Protein 2MM9 (pdb70)

Secondary structure (DSSP, 8-state):
---HHHHHHHHHHHT-SSSEEEEE-SSSSSS-EEEEEE-GGGTT--HHHHHHHHTTTTHHHHHHSS-EEEEEEE-TTTS-SS-SSGGGTSS--

Organism: Arabidopsis thaliana (NCBI:txid3702)

InterPro domains:
  IPR002634 BolA protein [PF01722] (11-77)
  IPR002634 BolA protein [PIRSF003113] (2-83)
  IPR036065 BolA-like superfamily [G3DSA:3.30.300.90] (1-93)
  IPR036065 BolA-like superfamily [SSF82657] (1-81)
  IPR045115 BolA-like protein 2 [PTHR12735] (2-84)

Sequence (93 aa):
MVTKEQVEASLTSKLKPIHLEVIDISGGCGSSFEVEVVSEQFEGKRLLERHRMVNAALEEEMKEIHALSIKKAQTPQQWKPPSQDSATLTKDAMVTKEQVEASLTSKLKPIHLEVIDISGGCGSSFEVEVVSEQFEGKRLLERHRMVNAALEEEMKEIHALSIKKAQTPQQWKPPSQDSATLTKDAMVTKEQVEASLTSKLKPIHLEVIDISGGCGSSFEVEVVSEQFEGKRLLERHRMVNAALEEEMKEIHALSIKKAQTPQQWKPPSQDSATLTKDAMVTKEQVEASLTSKLKPIHLEVIDISGGCGSSFEVEVVSEQFEGKRLLERHRMVNAALEEEMKEIHALSIKKAQTPQQWKPPSQDSATLTKDAMVTKEQVEASLTSKLKPIHLEVIDISGGCGSSFEVEVVSEQFEGKRLLERHRMVNAALEEEMKEIHALSIKKAQTPQQWKPPSQDSATLTKDAMVTKEQVEASLTSKLKPIHLEVIDISGGCGSSFEVEVVSEQFEGKRLLERHRMVNAALEEEMKEIHALSIKKAQTPQQWKPPSQDSATLTKDAMVTKEQVEASLTSKLKPIHLEVIDISGGCGSSFEVEVVSEQFEGKRLLERHRMVNAALEEEMKEIHALSIKKAQTPQQWKPPSQDSATLTKDAMVTKEQVEASLTSKLKPIHLEVIDISGGCGSSFEVEVVSEQFEGKRLLERHRMVNAALEEEMKEIHALSIKKAQTPQQWKPPSQDSATLTKDAMVTKEQVEASLTSKLKPIHLEVIDISGGCGSSFEVEVVSEQFEGKRLLERHRMVNAALEEEMKEIHALSIKKAQTPQQWKPPSQDSATLTKDAMVTKEQVEASLTSKLKPIHLEVIDISGGCGSSFEVEVVSEQFEGKRLLERHRMVNAALEEEMKEIHALSIKKAQTPQQWKPPSQDSATLTKDAMVTKEQVEASLTSKLKPIHLEVIDISGGCGSSFEVEVVSEQFEGKRLLERHRMVNAALEEEMKEIHALSIKKAQTPQQWKPPSQDSATLTKDAMVTKEQVEASLTSKLKPIHLEVIDISGGCGSSFEVEVVSEQFEGKRLLERHRMVNAALEEEMKEIHALSIKKAQTPQQWKPPSQDSATLTKDAMVTKEQVEASLTSKLKPIHLEVIDISGGCGSSFEVEVVSEQFEGKRLLERHRMVNAALEEEMKEIHALSIKKAQTPQQWKPPSQDSATLTKDAMVTKEQVEASLTSKLKPIHLEVIDISGGCGSSFEVEVVSEQFEGKRLLERHRMVNAALEEEMKEIHALSIKKAQTPQQWKPPSQDSATLTKDAMVTKEQVEASLTSKLKPIHLEVIDISGGCGSSFEVEVVSEQFEGKRLLERHRMVNAALEEEMKEIHALSIKKAQTPQQWKPPSQDSATLTKDAMVTKEQVEASLTSKLKPIHLEVIDISGGCGSSFEVEVVSEQFEGKRLLERHRMVNAALEEEMKEIHALSIKKAQTPQQWKPPSQDSATLTKDAMVTKEQVEASLTSKLKPIHLEVIDISGGCGSSFEVEVVSEQFEGKRLLERHRMVNAALEEEMKEIHALSIKKAQTPQQWKPPSQDSATLTKDAMVTKEQVEASLTSKLKPIHLEVIDISGGCGSSFEVEVVSEQFEGKRLLERHRMVNAALEEEMKEIHALSIKKAQTPQQWKPPSQDSATLTKDAMVTKEQVEASLTSKLKPIHLEVIDISGGCGSSFEVEVVSEQFEGKRLLERHRMVNAALEEEMKEIHALSIKKAQTPQQWKPPSQDSATLTKDAMVTKEQVEASLTSKLKPIHLEVIDISGGCGSSFEVEVVSEQFEGKRLLERHRMVNAALEEEMKEIHALSIKKAQTPQQWKPPSQDSATLTKDA

CATH classification: 3.30.300.90

Structure (mmCIF, N/CA/C/O backbone):
data_2MM9
#
_entry.id   2MM9
#
loop_
_atom_site.group_PDB
_atom_site.id
_atom_site.type_symbol
_atom_site.label_atom_id
_atom_site.label_alt_id
_atom_site.label_comp_id
_atom_site.label_asym_id
_atom_site.label_entity_id
_atom_site.label_seq_id
_atom_site.pdbx_PDB_ins_code
_atom_site.Cartn_x
_atom_site.Cartn_y
_atom_site.Cartn_z
_atom_site.occupancy
_atom_site.B_iso_or_equiv
_atom_site.auth_seq_id
_atom_site.auth_comp_id
_atom_site.auth_asym_id
_atom_site.auth_atom_id
_atom_site.pdbx_PDB_model_num
ATOM 1 N N . MET A 1 1 ? 18.494 -2.316 -3.174 1.00 0.00 1 MET A N 1
ATOM 2 C CA . MET A 1 1 ? 18.458 -3.335 -2.100 1.00 0.00 1 MET A CA 1
ATOM 3 C C . MET A 1 1 ? 17.882 -2.738 -0.823 1.00 0.00 1 MET A C 1
ATOM 4 O O . MET A 1 1 ? 18.297 -1.665 -0.388 1.00 0.00 1 MET A O 1
ATOM 20 N N . VAL A 1 2 ? 16.918 -3.428 -0.236 1.00 0.00 2 VAL A N 1
ATOM 21 C CA . VAL A 1 2 ? 16.260 -2.964 0.962 1.00 0.00 2 VAL A CA 1
ATOM 22 C C . VAL A 1 2 ? 15.898 -4.159 1.843 1.00 0.00 2 VAL A C 1
ATOM 23 O O . VAL A 1 2 ? 16.104 -5.306 1.448 1.00 0.00 2 VAL A O 1
ATOM 36 N N . THR A 1 3 ? 15.401 -3.893 3.039 1.00 0.00 3 THR A N 1
ATOM 37 C CA . THR A 1 3 ? 14.729 -4.915 3.816 1.00 0.00 3 THR A CA 1
ATOM 38 C C . THR A 1 3 ? 13.248 -4.573 3.910 1.00 0.00 3 THR A C 1
ATOM 39 O O . THR A 1 3 ? 12.875 -3.400 3.952 1.00 0.00 3 THR A O 1
ATOM 50 N N . LYS A 1 4 ? 12.407 -5.592 3.961 1.00 0.00 4 LYS A N 1
ATOM 51 C CA . LYS A 1 4 ? 10.980 -5.400 4.146 1.00 0.00 4 LYS A CA 1
ATOM 52 C C . LYS A 1 4 ? 10.713 -4.930 5.566 1.00 0.00 4 LYS A C 1
ATOM 53 O O . LYS A 1 4 ? 9.663 -4.375 5.868 1.00 0.00 4 LYS A O 1
ATOM 72 N N . GLU A 1 5 ? 11.712 -5.107 6.417 1.00 0.00 5 GLU A N 1
ATOM 73 C CA . GLU A 1 5 ? 11.580 -4.820 7.834 1.00 0.00 5 GLU A CA 1
ATOM 74 C C . GLU A 1 5 ? 11.585 -3.327 8.073 1.00 0.00 5 GLU A C 1
ATOM 75 O O . GLU A 1 5 ? 10.888 -2.809 8.946 1.00 0.00 5 GLU A O 1
ATOM 87 N N . GLN A 1 6 ? 12.359 -2.639 7.272 1.00 0.00 6 GLN A N 1
ATOM 88 C CA . GLN A 1 6 ? 12.402 -1.198 7.328 1.00 0.00 6 GLN A CA 1
ATOM 89 C C . GLN A 1 6 ? 11.245 -0.642 6.527 1.00 0.00 6 GLN A C 1
ATOM 90 O O . GLN A 1 6 ? 10.777 0.452 6.783 1.00 0.00 6 GLN A O 1
ATOM 104 N N . VAL A 1 7 ? 10.750 -1.452 5.593 1.00 0.00 7 VAL A N 1
ATOM 105 C CA . VAL A 1 7 ? 9.619 -1.066 4.752 1.00 0.00 7 VAL A CA 1
ATOM 106 C C . VAL A 1 7 ? 8.383 -1.025 5.624 1.00 0.00 7 VAL A C 1
ATOM 107 O O . VAL A 1 7 ? 7.520 -0.152 5.509 1.00 0.00 7 VAL A O 1
ATOM 120 N N . GLU A 1 8 ? 8.380 -1.969 6.537 1.00 0.00 8 GLU A N 1
ATOM 121 C CA . GLU A 1 8 ? 7.371 -2.117 7.549 1.00 0.00 8 GLU A CA 1
ATOM 122 C C . GLU A 1 8 ? 7.188 -0.825 8.321 1.00 0.00 8 GLU A C 1
ATOM 123 O O . GLU A 1 8 ? 6.089 -0.287 8.412 1.00 0.00 8 GLU A O 1
ATOM 135 N N . ALA A 1 9 ? 8.288 -0.314 8.844 1.00 0.00 9 ALA A N 1
ATOM 136 C CA . ALA A 1 9 ? 8.243 0.857 9.694 1.00 0.00 9 ALA A CA 1
ATOM 137 C C . ALA A 1 9 ? 8.223 2.111 8.846 1.00 0.00 9 ALA A C 1
ATOM 138 O O . ALA A 1 9 ? 7.728 3.155 9.267 1.00 0.00 9 ALA A O 1
ATOM 145 N N . SER A 1 10 ? 8.734 1.990 7.633 1.00 0.00 10 SER A N 1
ATOM 146 C CA . SER A 1 10 ? 8.879 3.155 6.765 1.00 0.00 10 SER A CA 1
ATOM 147 C C . SER A 1 10 ? 7.518 3.638 6.281 1.00 0.00 10 SER A C 1
ATOM 148 O O . SER A 1 10 ? 7.161 4.804 6.459 1.00 0.00 10 SER A O 1
ATOM 156 N N . LEU A 1 11 ? 6.749 2.730 5.697 1.00 0.00 11 LEU A N 1
ATOM 157 C CA . LEU A 1 11 ? 5.428 3.072 5.181 1.00 0.00 11 LEU A CA 1
ATOM 158 C C . LEU A 1 11 ? 4.526 3.541 6.313 1.00 0.00 11 LEU A C 1
ATOM 159 O O . LEU A 1 11 ? 3.758 4.486 6.159 1.00 0.00 11 LEU A O 1
ATOM 175 N N . THR A 1 12 ? 4.657 2.898 7.464 1.00 0.00 12 THR A N 1
ATOM 176 C CA . THR A 1 12 ? 3.885 3.259 8.645 1.00 0.00 12 THR A CA 1
ATOM 177 C C . THR A 1 12 ? 4.157 4.707 9.066 1.00 0.00 12 THR A C 1
ATOM 178 O O . THR A 1 12 ? 3.324 5.355 9.697 1.00 0.00 12 THR A O 1
ATOM 189 N N . SER A 1 13 ? 5.313 5.217 8.681 1.00 0.00 13 SER A N 1
ATOM 190 C CA . SER A 1 13 ? 5.735 6.549 9.082 1.00 0.00 13 SER A CA 1
ATOM 191 C C . SER A 1 13 ? 5.301 7.597 8.066 1.00 0.00 13 SER A C 1
ATOM 192 O O . SER A 1 13 ? 4.819 8.670 8.426 1.00 0.00 13 SER A O 1
ATOM 200 N N . LYS A 1 14 ? 5.459 7.264 6.794 1.00 0.00 14 LYS A N 1
ATOM 201 C CA . LYS A 1 14 ? 5.280 8.227 5.717 1.00 0.00 14 LYS A CA 1
ATOM 202 C C . LYS A 1 14 ? 3.844 8.226 5.227 1.00 0.00 14 LYS A C 1
ATOM 203 O O . LYS A 1 14 ? 3.365 9.202 4.649 1.00 0.00 14 LYS A O 1
ATOM 222 N N . LEU A 1 15 ? 3.161 7.122 5.468 1.00 0.00 15 LEU A N 1
ATOM 223 C CA . LEU A 1 15 ? 1.812 6.945 4.995 1.00 0.00 15 LEU A CA 1
ATOM 224 C C . LEU A 1 15 ? 0.850 6.941 6.185 1.00 0.00 15 LEU A C 1
ATOM 225 O O . LEU A 1 15 ? -0.333 7.265 6.038 1.00 0.00 15 LEU A O 1
ATOM 241 N N . LYS A 1 16 ? 1.412 6.615 7.364 1.00 0.00 16 LYS A N 1
ATOM 242 C CA . LYS A 1 16 ? 0.695 6.553 8.650 1.00 0.00 16 LYS A CA 1
ATOM 243 C C . LYS A 1 16 ? 0.149 5.149 8.924 1.00 0.00 16 LYS A C 1
ATOM 244 O O . LYS A 1 16 ? -0.242 4.430 8.001 1.00 0.00 16 LYS A O 1
ATOM 263 N N . PRO A 1 17 ? 0.132 4.742 10.210 1.00 0.00 17 PRO A N 1
ATOM 264 C CA . PRO A 1 17 ? -0.288 3.396 10.633 1.00 0.00 17 PRO A CA 1
ATOM 265 C C . PRO A 1 17 ? -1.795 3.186 10.555 1.00 0.00 17 PRO A C 1
ATOM 266 O O . PRO A 1 17 ? -2.471 3.045 11.578 1.00 0.00 17 PRO A O 1
ATOM 277 N N . ILE A 1 18 ? -2.326 3.169 9.348 1.00 0.00 18 ILE A N 1
ATOM 278 C CA . ILE A 1 18 ? -3.743 2.924 9.156 1.00 0.00 18 ILE A CA 1
ATOM 279 C C . ILE A 1 18 ? -3.967 1.474 8.746 1.00 0.00 18 ILE A C 1
ATOM 280 O O . ILE A 1 18 ? -4.375 0.644 9.557 1.00 0.00 18 ILE A O 1
ATOM 296 N N . HIS A 1 19 ? -3.688 1.172 7.484 1.00 0.00 19 HIS A N 1
ATOM 297 C CA . HIS A 1 19 ? -3.752 -0.191 6.998 1.00 0.00 19 HIS A CA 1
ATOM 298 C C . HIS A 1 19 ? -2.684 -0.401 5.950 1.00 0.00 19 HIS A C 1
ATOM 299 O O . HIS A 1 19 ? -2.838 0.016 4.803 1.00 0.00 19 HIS A O 1
ATOM 314 N N . LEU A 1 20 ? -1.601 -1.013 6.359 1.00 0.00 20 LEU A N 1
ATOM 315 C CA . LEU A 1 20 ? -0.511 -1.322 5.459 1.00 0.00 20 LEU A CA 1
ATOM 316 C C . LEU A 1 20 ? -0.132 -2.786 5.570 1.00 0.00 20 LEU A C 1
ATOM 317 O O . LEU A 1 20 ? 0.085 -3.306 6.667 1.00 0.00 20 LEU A O 1
ATOM 333 N N . GLU A 1 21 ? -0.046 -3.431 4.428 1.00 0.00 21 GLU A N 1
ATOM 334 C CA . GLU A 1 21 ? 0.370 -4.814 4.345 1.00 0.00 21 GLU A CA 1
ATOM 335 C C . GLU A 1 21 ? 1.175 -4.994 3.077 1.00 0.00 21 GLU A C 1
ATOM 336 O O . GLU A 1 21 ? 0.621 -5.150 1.993 1.00 0.00 21 GLU A O 1
ATOM 348 N N . VAL A 1 22 ? 2.479 -4.938 3.223 1.00 0.00 22 VAL A N 1
ATOM 349 C CA . VAL A 1 22 ? 3.389 -5.136 2.117 1.00 0.00 22 VAL A CA 1
ATOM 350 C C . VAL A 1 22 ? 3.988 -6.514 2.232 1.00 0.00 22 VAL A C 1
ATOM 351 O O . VAL A 1 22 ? 4.215 -6.999 3.337 1.00 0.00 22 VAL A O 1
ATOM 364 N N . ILE A 1 23 ? 4.224 -7.151 1.106 1.00 0.00 23 ILE A N 1
ATOM 365 C CA . ILE A 1 23 ? 4.693 -8.512 1.083 1.00 0.00 23 ILE A CA 1
ATOM 366 C C . ILE A 1 23 ? 5.570 -8.696 -0.135 1.00 0.00 23 ILE A C 1
ATOM 367 O O . ILE A 1 23 ? 5.121 -8.500 -1.264 1.00 0.00 23 ILE A O 1
ATOM 383 N N . ASP A 1 24 ? 6.825 -8.994 0.104 1.00 0.00 24 ASP A N 1
ATOM 384 C CA . ASP A 1 24 ? 7.760 -9.296 -0.979 1.00 0.00 24 ASP A CA 1
ATOM 385 C C . ASP A 1 24 ? 7.266 -10.497 -1.760 1.00 0.00 24 ASP A C 1
ATOM 386 O O . ASP A 1 24 ? 7.277 -11.627 -1.268 1.00 0.00 24 ASP A O 1
ATOM 395 N N . ILE A 1 25 ? 6.810 -10.238 -2.966 1.00 0.00 25 ILE A N 1
ATOM 396 C CA . ILE A 1 25 ? 6.374 -11.293 -3.869 1.00 0.00 25 ILE A CA 1
ATOM 397 C C . ILE A 1 25 ? 7.226 -11.246 -5.135 1.00 0.00 25 ILE A C 1
ATOM 398 O O . ILE A 1 25 ? 6.720 -11.263 -6.258 1.00 0.00 25 ILE A O 1
ATOM 414 N N . SER A 1 26 ? 8.530 -11.154 -4.944 1.00 0.00 26 SER A N 1
ATOM 415 C CA . SER A 1 26 ? 9.448 -11.047 -6.063 1.00 0.00 26 SER A CA 1
ATOM 416 C C . SER A 1 26 ? 10.747 -11.787 -5.788 1.00 0.00 26 SER A C 1
ATOM 417 O O . SER A 1 26 ? 10.990 -12.876 -6.319 1.00 0.00 26 SER A O 1
ATOM 425 N N . GLY A 1 27 ? 11.568 -11.186 -4.949 1.00 0.00 27 GLY A N 1
ATOM 426 C CA . GLY A 1 27 ? 12.833 -11.765 -4.591 1.00 0.00 27 GLY A CA 1
ATOM 427 C C . GLY A 1 27 ? 12.757 -12.368 -3.222 1.00 0.00 27 GLY A C 1
ATOM 428 O O . GLY A 1 27 ? 12.084 -13.381 -3.026 1.00 0.00 27 GLY A O 1
ATOM 432 N N . GLY A 1 28 ? 13.454 -11.782 -2.268 1.00 0.00 28 GLY A N 1
ATOM 433 C CA . GLY A 1 28 ? 13.319 -12.247 -0.915 1.00 0.00 28 GLY A CA 1
ATOM 434 C C . GLY A 1 28 ? 12.977 -11.142 0.050 1.00 0.00 28 GLY A C 1
ATOM 435 O O . GLY A 1 28 ? 11.941 -11.160 0.718 1.00 0.00 28 GLY A O 1
ATOM 439 N N . CYS A 1 29 ? 13.891 -10.199 0.125 1.00 0.00 29 CYS A N 1
ATOM 440 C CA . CYS A 1 29 ? 13.912 -9.225 1.202 1.00 0.00 29 CYS A CA 1
ATOM 441 C C . CYS A 1 29 ? 13.623 -7.836 0.683 1.00 0.00 29 CYS A C 1
ATOM 442 O O . CYS A 1 29 ? 12.893 -7.052 1.281 1.00 0.00 29 CYS A O 1
ATOM 450 N N . GLY A 1 30 ? 14.269 -7.566 -0.435 1.00 0.00 30 GLY A N 1
ATOM 451 C CA . GLY A 1 30 ? 14.522 -6.236 -0.882 1.00 0.00 30 GLY A CA 1
ATOM 452 C C . GLY A 1 30 ? 13.525 -5.816 -1.886 1.00 0.00 30 GLY A C 1
ATOM 453 O O . GLY A 1 30 ? 13.389 -4.641 -2.231 1.00 0.00 30 GLY A O 1
ATOM 457 N N . SER A 1 31 ? 12.883 -6.810 -2.416 1.00 0.00 31 SER A N 1
ATOM 458 C CA . SER A 1 31 ? 12.373 -6.717 -3.710 1.00 0.00 31 SER A CA 1
ATOM 459 C C . SER A 1 31 ? 10.889 -6.421 -3.754 1.00 0.00 31 SER A C 1
ATOM 460 O O . SER A 1 31 ? 10.221 -6.363 -2.737 1.00 0.00 31 SER A O 1
ATOM 468 N N . SER A 1 32 ? 10.423 -6.248 -4.969 1.00 0.00 32 SER A N 1
ATOM 469 C CA . SER A 1 32 ? 9.073 -5.773 -5.285 1.00 0.00 32 SER A CA 1
ATOM 470 C C . SER A 1 32 ? 8.024 -6.248 -4.279 1.00 0.00 32 SER A C 1
ATOM 471 O O . SER A 1 32 ? 7.691 -7.438 -4.204 1.00 0.00 32 SER A O 1
ATOM 479 N N . PHE A 1 33 ? 7.514 -5.296 -3.513 1.00 0.00 33 PHE A N 1
ATOM 480 C CA . PHE A 1 33 ? 6.571 -5.584 -2.450 1.00 0.00 33 PHE A CA 1
ATOM 481 C C . PHE A 1 33 ? 5.159 -5.279 -2.896 1.00 0.00 33 PHE A C 1
ATOM 482 O O . PHE A 1 33 ? 4.912 -4.282 -3.580 1.00 0.00 33 PHE A O 1
ATOM 499 N N . GLU A 1 34 ? 4.238 -6.134 -2.510 1.00 0.00 34 GLU A N 1
ATOM 500 C CA . GLU A 1 34 ? 2.838 -5.902 -2.790 1.00 0.00 34 GLU A CA 1
ATOM 501 C C . GLU A 1 34 ? 2.175 -5.299 -1.557 1.00 0.00 34 GLU A C 1
ATOM 502 O O . GLU A 1 34 ? 1.973 -5.984 -0.557 1.00 0.00 34 GLU A O 1
ATOM 514 N N . VAL A 1 35 ? 1.873 -4.012 -1.623 1.00 0.00 35 VAL A N 1
ATOM 515 C CA . VAL A 1 35 ? 1.232 -3.320 -0.513 1.00 0.00 35 VAL A CA 1
ATOM 516 C C . VAL A 1 35 ? -0.292 -3.284 -0.641 1.00 0.00 35 VAL A C 1
ATOM 517 O O . VAL A 1 35 ? -0.849 -3.150 -1.736 1.00 0.00 35 VAL A O 1
ATOM 530 N N . GLU A 1 36 ? -0.948 -3.432 0.500 1.00 0.00 36 GLU A N 1
ATOM 531 C CA . GLU A 1 36 ? -2.372 -3.204 0.626 1.00 0.00 36 GLU A CA 1
ATOM 532 C C . GLU A 1 36 ? -2.582 -2.025 1.567 1.00 0.00 36 GLU A C 1
ATOM 533 O O . GLU A 1 36 ? -2.335 -2.131 2.769 1.00 0.00 36 GLU A O 1
ATOM 545 N N . VAL A 1 37 ? -3.005 -0.902 1.014 1.00 0.00 37 VAL A N 1
ATOM 546 C CA . VAL A 1 37 ? -3.129 0.323 1.777 1.00 0.00 37 VAL A CA 1
ATOM 547 C C . VAL A 1 37 ? -4.579 0.749 1.911 1.00 0.00 37 VAL A C 1
ATOM 548 O O . VAL A 1 37 ? -5.328 0.802 0.934 1.00 0.00 37 VAL A O 1
ATOM 561 N N . VAL A 1 38 ? -4.957 1.056 3.131 1.00 0.00 38 VAL A N 1
ATOM 562 C CA . VAL A 1 38 ? -6.209 1.723 3.405 1.00 0.00 38 VAL A CA 1
ATOM 563 C C . VAL A 1 38 ? -5.904 2.916 4.279 1.00 0.00 38 VAL A C 1
ATOM 564 O O . VAL A 1 38 ? -5.660 2.771 5.472 1.00 0.00 38 VAL A O 1
ATOM 577 N N . SER A 1 39 ? -5.841 4.080 3.662 1.00 0.00 39 SER A N 1
ATOM 578 C CA . SER A 1 39 ? -5.476 5.289 4.372 1.00 0.00 39 SER A CA 1
ATOM 579 C C . SER A 1 39 ? -6.204 6.483 3.785 1.00 0.00 39 SER A C 1
ATOM 580 O O . SER A 1 39 ? -6.699 6.429 2.659 1.00 0.00 39 SER A O 1
ATOM 588 N N . GLU A 1 40 ? -6.228 7.566 4.555 1.00 0.00 40 GLU A N 1
ATOM 589 C CA . GLU A 1 40 ? -7.055 8.742 4.270 1.00 0.00 40 GLU A CA 1
ATOM 590 C C . GLU A 1 40 ? -6.649 9.458 2.985 1.00 0.00 40 GLU A C 1
ATOM 591 O O . GLU A 1 40 ? -7.222 10.490 2.637 1.00 0.00 40 GLU A O 1
ATOM 603 N N . GLN A 1 41 ? -5.686 8.907 2.273 1.00 0.00 41 GLN A N 1
ATOM 604 C CA . GLN A 1 41 ? -5.203 9.533 1.050 1.00 0.00 41 GLN A CA 1
ATOM 605 C C . GLN A 1 41 ? -5.998 9.004 -0.118 1.00 0.00 41 GLN A C 1
ATOM 606 O O . GLN A 1 41 ? -5.750 9.332 -1.277 1.00 0.00 41 GLN A O 1
ATOM 620 N N . PHE A 1 42 ? -6.969 8.185 0.221 1.00 0.00 42 PHE A N 1
ATOM 621 C CA . PHE A 1 42 ? -7.839 7.568 -0.749 1.00 0.00 42 PHE A CA 1
ATOM 622 C C . PHE A 1 42 ? -9.279 7.959 -0.455 1.00 0.00 42 PHE A C 1
ATOM 623 O O . PHE A 1 42 ? -10.215 7.397 -1.018 1.00 0.00 42 PHE A O 1
ATOM 640 N N . GLU A 1 43 ? -9.441 8.959 0.401 1.00 0.00 43 GLU A N 1
ATOM 641 C CA . GLU A 1 43 ? -10.750 9.258 0.994 1.00 0.00 43 GLU A CA 1
ATOM 642 C C . GLU A 1 43 ? -11.559 10.156 0.078 1.00 0.00 43 GLU A C 1
ATOM 643 O O . GLU A 1 43 ? -11.256 11.343 -0.064 1.00 0.00 43 GLU A O 1
ATOM 655 N N . GLY A 1 44 ? -12.602 9.587 -0.533 1.00 0.00 44 GLY A N 1
ATOM 656 C CA . GLY A 1 44 ? -13.322 10.290 -1.579 1.00 0.00 44 GLY A CA 1
ATOM 657 C C . GLY A 1 44 ? -12.385 10.783 -2.671 1.00 0.00 44 GLY A C 1
ATOM 658 O O . GLY A 1 44 ? -12.652 11.786 -3.334 1.00 0.00 44 GLY A O 1
ATOM 662 N N . LYS A 1 45 ? -11.271 10.081 -2.837 1.00 0.00 45 LYS A N 1
ATOM 663 C CA . LYS A 1 45 ? -10.237 10.465 -3.778 1.00 0.00 45 LYS A CA 1
ATOM 664 C C . LYS A 1 45 ? -10.388 9.680 -5.067 1.00 0.00 45 LYS A C 1
ATOM 665 O O . LYS A 1 45 ? -11.075 8.658 -5.103 1.00 0.00 45 LYS A O 1
ATOM 684 N N . ARG A 1 46 ? -9.720 10.134 -6.110 1.00 0.00 46 ARG A N 1
ATOM 685 C CA . ARG A 1 46 ? -9.753 9.448 -7.385 1.00 0.00 46 ARG A CA 1
ATOM 686 C C . ARG A 1 46 ? -8.591 8.473 -7.448 1.00 0.00 46 ARG A C 1
ATOM 687 O O . ARG A 1 46 ? -7.455 8.832 -7.158 1.00 0.00 46 ARG A O 1
ATOM 708 N N . LEU A 1 47 ? -8.922 7.234 -7.802 1.00 0.00 47 LEU A N 1
ATOM 709 C CA . LEU A 1 47 ? -7.997 6.088 -7.789 1.00 0.00 47 LEU A CA 1
ATOM 710 C C . LEU A 1 47 ? -6.623 6.411 -8.365 1.00 0.00 47 LEU A C 1
ATOM 711 O O . LEU A 1 47 ? -5.610 5.903 -7.889 1.00 0.00 47 LEU A O 1
ATOM 727 N N . LEU A 1 48 ? -6.591 7.270 -9.362 1.00 0.00 48 LEU A N 1
ATOM 728 C CA . LEU A 1 48 ? -5.348 7.611 -10.042 1.00 0.00 48 LEU A CA 1
ATOM 729 C C . LEU A 1 48 ? -4.475 8.463 -9.136 1.00 0.00 48 LEU A C 1
ATOM 730 O O . LEU A 1 48 ? -3.280 8.200 -8.970 1.00 0.00 48 LEU A O 1
ATOM 746 N N . GLU A 1 49 ? -5.094 9.460 -8.520 1.00 0.00 49 GLU A N 1
ATOM 747 C CA . GLU A 1 49 ? -4.402 10.347 -7.600 1.00 0.00 49 GLU A CA 1
ATOM 748 C C . GLU A 1 49 ? -4.078 9.567 -6.348 1.00 0.00 49 GLU A C 1
ATOM 749 O O . GLU A 1 49 ? -3.099 9.837 -5.662 1.00 0.00 49 GLU A O 1
ATOM 761 N N . ARG A 1 50 ? -4.928 8.585 -6.077 1.00 0.00 50 ARG A N 1
ATOM 762 C CA . ARG A 1 50 ? -4.761 7.692 -4.950 1.00 0.00 50 ARG A CA 1
ATOM 763 C C . ARG A 1 50 ? -3.390 7.038 -4.994 1.00 0.00 50 ARG A C 1
ATOM 764 O O . ARG A 1 50 ? -2.619 7.106 -4.037 1.00 0.00 50 ARG A O 1
ATOM 785 N N . HIS A 1 51 ? -3.077 6.435 -6.129 1.00 0.00 51 HIS A N 1
ATOM 786 C CA . HIS A 1 51 ? -1.814 5.721 -6.276 1.00 0.00 51 HIS A CA 1
ATOM 787 C C . HIS A 1 51 ? -0.666 6.712 -6.358 1.00 0.00 51 HIS A C 1
ATOM 788 O O . HIS A 1 51 ? 0.390 6.517 -5.752 1.00 0.00 51 HIS A O 1
ATOM 803 N N . ARG A 1 52 ? -0.909 7.804 -7.067 1.00 0.00 52 ARG A N 1
ATOM 804 C CA . ARG A 1 52 ? 0.092 8.841 -7.269 1.00 0.00 52 ARG A CA 1
ATOM 805 C C . ARG A 1 52 ? 0.418 9.539 -5.942 1.00 0.00 52 ARG A C 1
ATOM 806 O O . ARG A 1 52 ? 1.446 10.204 -5.802 1.00 0.00 52 ARG A O 1
ATOM 827 N N . MET A 1 53 ? -0.436 9.353 -4.954 1.00 0.00 53 MET A N 1
ATOM 828 C CA . MET A 1 53 ? -0.240 10.008 -3.672 1.00 0.00 53 MET A CA 1
ATOM 829 C C . MET A 1 53 ? 0.531 9.087 -2.744 1.00 0.00 53 MET A C 1
ATOM 830 O O . MET A 1 53 ? 1.448 9.506 -2.038 1.00 0.00 53 MET A O 1
ATOM 844 N N . VAL A 1 54 ? 0.172 7.817 -2.775 1.00 0.00 54 VAL A N 1
ATOM 845 C CA . VAL A 1 54 ? 0.817 6.828 -1.935 1.00 0.00 54 VAL A CA 1
ATOM 846 C C . VAL A 1 54 ? 2.258 6.654 -2.358 1.00 0.00 54 VAL A C 1
ATOM 847 O O . VAL A 1 54 ? 3.163 6.604 -1.527 1.00 0.00 54 VAL A O 1
ATOM 860 N N . ASN A 1 55 ? 2.473 6.617 -3.664 1.00 0.00 55 ASN A N 1
ATOM 861 C CA . ASN A 1 55 ? 3.807 6.402 -4.174 1.00 0.00 55 ASN A CA 1
ATOM 862 C C . ASN A 1 55 ? 4.600 7.679 -4.052 1.00 0.00 55 ASN A C 1
ATOM 863 O O . ASN A 1 55 ? 5.792 7.676 -4.202 1.00 0.00 55 ASN A O 1
ATOM 874 N N . ALA A 1 56 ? 3.922 8.781 -3.802 1.00 0.00 56 ALA A N 1
ATOM 875 C CA . ALA A 1 56 ? 4.623 10.021 -3.520 1.00 0.00 56 ALA A CA 1
ATOM 876 C C . ALA A 1 56 ? 5.484 9.831 -2.281 1.00 0.00 56 ALA A C 1
ATOM 877 O O . ALA A 1 56 ? 6.658 10.189 -2.249 1.00 0.00 56 ALA A O 1
ATOM 884 N N . ALA A 1 57 ? 4.907 9.167 -1.295 1.00 0.00 57 ALA A N 1
ATOM 885 C CA . ALA A 1 57 ? 5.561 8.962 -0.016 1.00 0.00 57 ALA A CA 1
ATOM 886 C C . ALA A 1 57 ? 6.371 7.676 -0.041 1.00 0.00 57 ALA A C 1
ATOM 887 O O . ALA A 1 57 ? 7.097 7.359 0.899 1.00 0.00 57 ALA A O 1
ATOM 894 N N . LEU A 1 58 ? 6.247 6.955 -1.142 1.00 0.00 58 LEU A N 1
ATOM 895 C CA . LEU A 1 58 ? 6.804 5.621 -1.267 1.00 0.00 58 LEU A CA 1
ATOM 896 C C . LEU A 1 58 ? 7.686 5.521 -2.502 1.00 0.00 58 LEU A C 1
ATOM 897 O O . LEU A 1 58 ? 8.190 4.453 -2.836 1.00 0.00 58 LEU A O 1
ATOM 913 N N . GLU A 1 59 ? 7.860 6.640 -3.178 1.00 0.00 59 GLU A N 1
ATOM 914 C CA . GLU A 1 59 ? 8.625 6.666 -4.427 1.00 0.00 59 GLU A CA 1
ATOM 915 C C . GLU A 1 59 ? 10.099 6.523 -4.113 1.00 0.00 59 GLU A C 1
ATOM 916 O O . GLU A 1 59 ? 10.833 5.831 -4.812 1.00 0.00 59 GLU A O 1
ATOM 928 N N . GLU A 1 60 ? 10.503 7.159 -3.029 1.00 0.00 60 GLU A N 1
ATOM 929 C CA . GLU A 1 60 ? 11.864 7.067 -2.533 1.00 0.00 60 GLU A CA 1
ATOM 930 C C . GLU A 1 60 ? 12.137 5.633 -2.124 1.00 0.00 60 GLU A C 1
ATOM 931 O O . GLU A 1 60 ? 13.223 5.083 -2.333 1.00 0.00 60 GLU A O 1
ATOM 943 N N . GLU A 1 61 ? 11.098 5.032 -1.583 1.00 0.00 61 GLU A N 1
ATOM 944 C CA . GLU A 1 61 ? 11.132 3.667 -1.138 1.00 0.00 61 GLU A CA 1
ATOM 945 C C . GLU A 1 61 ? 11.285 2.755 -2.344 1.00 0.00 61 GLU A C 1
ATOM 946 O O . GLU A 1 61 ? 12.095 1.832 -2.354 1.00 0.00 61 GLU A O 1
ATOM 958 N N . MET A 1 62 ? 10.520 3.067 -3.380 1.00 0.00 62 MET A N 1
ATOM 959 C CA . MET A 1 62 ? 10.518 2.296 -4.612 1.00 0.00 62 MET A CA 1
ATOM 960 C C . MET A 1 62 ? 11.881 2.331 -5.285 1.00 0.00 62 MET A C 1
ATOM 961 O O . MET A 1 62 ? 12.293 1.360 -5.913 1.00 0.00 62 MET A O 1
ATOM 975 N N . LYS A 1 63 ? 12.588 3.442 -5.129 1.00 0.00 63 LYS A N 1
ATOM 976 C CA . LYS A 1 63 ? 13.905 3.596 -5.738 1.00 0.00 63 LYS A CA 1
ATOM 977 C C . LYS A 1 63 ? 14.919 2.671 -5.077 1.00 0.00 63 LYS A C 1
ATOM 978 O O . LYS A 1 63 ? 15.936 2.325 -5.678 1.00 0.00 63 LYS A O 1
ATOM 997 N N . GLU A 1 64 ? 14.633 2.265 -3.846 1.00 0.00 64 GLU A N 1
ATOM 998 C CA . GLU A 1 64 ? 15.576 1.450 -3.089 1.00 0.00 64 GLU A CA 1
ATOM 999 C C . GLU A 1 64 ? 15.213 -0.026 -3.188 1.00 0.00 64 GLU A C 1
ATOM 1000 O O . GLU A 1 64 ? 16.070 -0.907 -3.083 1.00 0.00 64 GLU A O 1
ATOM 1012 N N . ILE A 1 65 ? 13.941 -0.287 -3.422 1.00 0.00 65 ILE A N 1
ATOM 1013 C CA . ILE A 1 65 ? 13.454 -1.649 -3.587 1.00 0.00 65 ILE A CA 1
ATOM 1014 C C . ILE A 1 65 ? 13.403 -1.971 -5.074 1.00 0.00 65 ILE A C 1
ATOM 1015 O O . ILE A 1 65 ? 13.943 -1.212 -5.878 1.00 0.00 65 ILE A O 1
ATOM 1031 N N . HIS A 1 66 ? 12.790 -3.075 -5.469 1.00 0.00 66 HIS A N 1
ATOM 1032 C CA . HIS A 1 66 ? 12.703 -3.370 -6.891 1.00 0.00 66 HIS A CA 1
ATOM 1033 C C . HIS A 1 66 ? 11.420 -2.816 -7.498 1.00 0.00 66 HIS A C 1
ATOM 1034 O O . HIS A 1 66 ? 11.391 -2.455 -8.676 1.00 0.00 66 HIS A O 1
ATOM 1049 N N . ALA A 1 67 ? 10.385 -2.701 -6.675 1.00 0.00 67 ALA A N 1
ATOM 1050 C CA . ALA A 1 67 ? 9.085 -2.236 -7.113 1.00 0.00 67 ALA A CA 1
ATOM 1051 C C . ALA A 1 67 ? 8.126 -2.247 -5.935 1.00 0.00 67 ALA A C 1
ATOM 1052 O O . ALA A 1 67 ? 8.328 -2.977 -4.965 1.00 0.00 67 ALA A O 1
ATOM 1059 N N . LEU A 1 68 ? 7.112 -1.424 -6.010 1.00 0.00 68 LEU A N 1
ATOM 1060 C CA . LEU A 1 68 ? 6.080 -1.387 -4.991 1.00 0.00 68 LEU A CA 1
ATOM 1061 C C . LEU A 1 68 ? 4.714 -1.313 -5.645 1.00 0.00 68 LEU A C 1
ATOM 1062 O O . LEU A 1 68 ? 4.349 -0.293 -6.235 1.00 0.00 68 LEU A O 1
ATOM 1078 N N . SER A 1 69 ? 3.970 -2.395 -5.550 1.00 0.00 69 SER A N 1
ATOM 1079 C CA . SER A 1 69 ? 2.664 -2.471 -6.167 1.00 0.00 69 SER A CA 1
ATOM 1080 C C . SER A 1 69 ? 1.577 -2.231 -5.135 1.00 0.00 69 SER A C 1
ATOM 1081 O O . SER A 1 69 ? 1.387 -3.039 -4.225 1.00 0.00 69 SER A O 1
ATOM 1089 N N . ILE A 1 70 ? 0.872 -1.118 -5.260 1.00 0.00 70 ILE A N 1
ATOM 1090 C CA . ILE A 1 70 ? -0.266 -0.863 -4.409 1.00 0.00 70 ILE A CA 1
ATOM 1091 C C . ILE A 1 70 ? -1.479 -1.547 -5.007 1.00 0.00 70 ILE A C 1
ATOM 1092 O O . ILE A 1 70 ? -2.198 -0.996 -5.840 1.00 0.00 70 ILE A O 1
ATOM 1108 N N . LYS A 1 71 ? -1.662 -2.786 -4.597 1.00 0.00 71 LYS A N 1
ATOM 1109 C CA . LYS A 1 71 ? -2.707 -3.634 -5.137 1.00 0.00 71 LYS A CA 1
ATOM 1110 C C . LYS A 1 71 ? -4.059 -3.112 -4.716 1.00 0.00 71 LYS A C 1
ATOM 1111 O O . LYS A 1 71 ? -5.064 -3.294 -5.405 1.00 0.00 71 LYS A O 1
ATOM 1130 N N . LYS A 1 72 ? -4.065 -2.453 -3.578 1.00 0.00 72 LYS A N 1
ATOM 1131 C CA . LYS A 1 72 ? -5.284 -1.944 -3.004 1.00 0.00 72 LYS A CA 1
ATOM 1132 C C . LYS A 1 72 ? -5.104 -0.554 -2.469 1.00 0.00 72 LYS A C 1
ATOM 1133 O O . LYS A 1 72 ? -4.254 -0.292 -1.616 1.00 0.00 72 LYS A O 1
ATOM 1152 N N . ALA A 1 73 ? -5.905 0.327 -3.011 1.00 0.00 73 ALA A N 1
ATOM 1153 C CA . ALA A 1 73 ? -5.990 1.692 -2.540 1.00 0.00 73 ALA A CA 1
ATOM 1154 C C . ALA A 1 73 ? -7.428 1.983 -2.160 1.00 0.00 73 ALA A C 1
ATOM 1155 O O . ALA A 1 73 ? -8.243 2.380 -2.999 1.00 0.00 73 ALA A O 1
ATOM 1162 N N . GLN A 1 74 ? -7.728 1.811 -0.886 1.00 0.00 74 GLN A N 1
ATOM 1163 C CA . GLN A 1 74 ? -9.098 1.915 -0.410 1.00 0.00 74 GLN A CA 1
ATOM 1164 C C . GLN A 1 74 ? -9.175 2.695 0.896 1.00 0.00 74 GLN A C 1
ATOM 1165 O O . GLN A 1 74 ? -8.209 2.763 1.649 1.00 0.00 74 GLN A O 1
ATOM 1179 N N . THR A 1 75 ? -10.301 3.350 1.108 1.00 0.00 75 THR A N 1
ATOM 1180 C CA . THR A 1 75 ? -10.569 4.065 2.342 1.00 0.00 75 THR A CA 1
ATOM 1181 C C . THR A 1 75 ? -11.730 3.456 3.110 1.00 0.00 75 THR A C 1
ATOM 1182 O O . THR A 1 75 ? -12.604 2.816 2.518 1.00 0.00 75 THR A O 1
ATOM 1193 N N . PRO A 1 76 ? -11.764 3.690 4.439 1.00 0.00 76 PRO A N 1
ATOM 1194 C CA . PRO A 1 76 ? -12.802 3.166 5.343 1.00 0.00 76 PRO A CA 1
ATOM 1195 C C . PRO A 1 76 ? -14.224 3.572 4.958 1.00 0.00 76 PRO A C 1
ATOM 1196 O O . PRO A 1 76 ? -15.181 3.106 5.566 1.00 0.00 76 PRO A O 1
ATOM 1207 N N . GLN A 1 77 ? -14.371 4.463 3.982 1.00 0.00 77 GLN A N 1
ATOM 1208 C CA . GLN A 1 77 ? -15.712 4.863 3.538 1.00 0.00 77 GLN A CA 1
ATOM 1209 C C . GLN A 1 77 ? -16.296 3.841 2.552 1.00 0.00 77 GLN A C 1
ATOM 1210 O O . GLN A 1 77 ? -17.506 3.632 2.510 1.00 0.00 77 GLN A O 1
ATOM 1224 N N . GLN A 1 78 ? -15.430 3.196 1.774 1.00 0.00 78 GLN A N 1
ATOM 1225 C CA . GLN A 1 78 ? -15.861 2.144 0.856 1.00 0.00 78 GLN A CA 1
ATOM 1226 C C . GLN A 1 78 ? -15.561 0.805 1.479 1.00 0.00 78 GLN A C 1
ATOM 1227 O O . GLN A 1 78 ? -16.273 -0.176 1.270 1.00 0.00 78 GLN A O 1
ATOM 1241 N N . TRP A 1 79 ? -14.458 0.783 2.215 1.00 0.00 79 TRP A N 1
ATOM 1242 C CA . TRP A 1 79 ? -14.113 -0.337 3.057 1.00 0.00 79 TRP A CA 1
ATOM 1243 C C . TRP A 1 79 ? -15.240 -0.549 4.024 1.00 0.00 79 TRP A C 1
ATOM 1244 O O . TRP A 1 79 ? -15.647 -1.680 4.290 1.00 0.00 79 TRP A O 1
ATOM 1265 N N . LYS A 1 80 ? -15.768 0.596 4.466 1.00 0.00 80 LYS A N 1
ATOM 1266 C CA . LYS A 1 80 ? -16.848 0.693 5.456 1.00 0.00 80 LYS A CA 1
ATOM 1267 C C . LYS A 1 80 ? -16.758 -0.395 6.569 1.00 0.00 80 LYS A C 1
ATOM 1268 O O . LYS A 1 80 ? -15.698 -1.004 6.731 1.00 0.00 80 LYS A O 1
ATOM 1287 N N . PRO A 1 81 ? -17.782 -0.595 7.448 1.00 0.00 81 PRO A N 1
ATOM 1288 C CA . PRO A 1 81 ? -17.746 -1.713 8.404 1.00 0.00 81 PRO A CA 1
ATOM 1289 C C . PRO A 1 81 ? -17.387 -3.032 7.719 1.00 0.00 81 PRO A C 1
ATOM 1290 O O . PRO A 1 81 ? -17.975 -3.387 6.693 1.00 0.00 81 PRO A O 1
ATOM 1301 N N . PRO A 1 82 ? -16.410 -3.767 8.285 1.00 0.00 82 PRO A N 1
ATOM 1302 C CA . PRO A 1 82 ? -15.800 -4.934 7.633 1.00 0.00 82 PRO A CA 1
ATOM 1303 C C . PRO A 1 82 ? -16.823 -5.961 7.162 1.00 0.00 82 PRO A C 1
ATOM 1304 O O . PRO A 1 82 ? -17.563 -6.540 7.964 1.00 0.00 82 PRO A O 1
ATOM 1315 N N . SER A 1 83 ? -16.855 -6.182 5.853 1.00 0.00 83 SER A N 1
ATOM 1316 C CA . SER A 1 83 ? -17.756 -7.154 5.246 1.00 0.00 83 SER A CA 1
ATOM 1317 C C . SER A 1 83 ? -17.205 -7.599 3.897 1.00 0.00 83 SER A C 1
ATOM 1318 O O . SER A 1 83 ? -17.953 -7.881 2.964 1.00 0.00 83 SER A O 1
ATOM 1326 N N . GLN A 1 84 ? -15.891 -7.670 3.807 1.00 0.00 84 GLN A N 1
ATOM 1327 C CA . GLN A 1 84 ? -15.234 -7.969 2.541 1.00 0.00 84 GLN A CA 1
ATOM 1328 C C . GLN A 1 84 ? -14.483 -9.287 2.621 1.00 0.00 84 GLN A C 1
ATOM 1329 O O . GLN A 1 84 ? -14.464 -10.062 1.665 1.00 0.00 84 GLN A O 1
ATOM 1343 N N . ASP A 1 85 ? -13.883 -9.539 3.777 1.00 0.00 85 ASP A N 1
ATOM 1344 C CA . ASP A 1 85 ? -13.090 -10.743 3.983 1.00 0.00 85 ASP A CA 1
ATOM 1345 C C . ASP A 1 85 ? -14.017 -11.920 4.149 1.00 0.00 85 ASP A C 1
ATOM 1346 O O . ASP A 1 85 ? -13.721 -13.053 3.763 1.00 0.00 85 ASP A O 1
ATOM 1355 N N . SER A 1 86 ? -15.160 -11.602 4.696 1.00 0.00 86 SER A N 1
ATOM 1356 C CA . SER A 1 86 ? -16.243 -12.537 4.853 1.00 0.00 86 SER A CA 1
ATOM 1357 C C . SER A 1 86 ? -16.728 -12.981 3.480 1.00 0.00 86 SER A C 1
ATOM 1358 O O . SER A 1 86 ? -16.792 -14.174 3.176 1.00 0.00 86 SER A O 1
ATOM 1366 N N . ALA A 1 87 ? -16.998 -11.996 2.633 1.00 0.00 87 ALA A N 1
ATOM 1367 C CA . ALA A 1 87 ? -17.483 -12.239 1.286 1.00 0.00 87 ALA A CA 1
ATOM 1368 C C . ALA A 1 87 ? -16.342 -12.562 0.330 1.00 0.00 87 ALA A C 1
ATOM 1369 O O . ALA A 1 87 ? -16.479 -12.436 -0.884 1.00 0.00 87 ALA A O 1
ATOM 1376 N N . THR A 1 88 ? -15.210 -12.965 0.882 1.00 0.00 88 THR A N 1
ATOM 1377 C CA . THR A 1 88 ? -14.125 -13.489 0.073 1.00 0.00 88 THR A CA 1
ATOM 1378 C C . THR A 1 88 ? -14.360 -14.977 -0.144 1.00 0.00 88 THR A C 1
ATOM 1379 O O . THR A 1 88 ? -13.877 -15.574 -1.108 1.00 0.00 88 THR A O 1
ATOM 1390 N N . LEU A 1 89 ? -15.109 -15.547 0.801 1.00 0.00 89 LEU A N 1
ATOM 1391 C CA . LEU A 1 89 ? -15.577 -16.927 0.750 1.00 0.00 89 LEU A CA 1
ATOM 1392 C C . LEU A 1 89 ? -14.485 -17.808 1.286 1.00 0.00 89 LEU A C 1
ATOM 1393 O O . LEU A 1 89 ? -14.416 -19.005 1.025 1.00 0.00 89 LEU A O 1
ATOM 1409 N N . THR A 1 90 ? -13.638 -17.170 2.073 1.00 0.00 90 THR A N 1
ATOM 1410 C CA . THR A 1 90 ? -12.554 -17.863 2.759 1.00 0.00 90 THR A CA 1
ATOM 1411 C C . THR A 1 90 ? -13.057 -18.466 4.067 1.00 0.00 90 THR A C 1
ATOM 1412 O O . THR A 1 90 ? -12.326 -19.141 4.788 1.00 0.00 90 THR A O 1
ATOM 1423 N N . LYS A 1 91 ? -14.320 -18.195 4.352 1.00 0.00 91 LYS A N 1
ATOM 1424 C CA . LYS A 1 91 ? -15.021 -18.757 5.497 1.00 0.00 91 LYS A CA 1
ATOM 1425 C C . LYS A 1 91 ? -16.510 -18.707 5.203 1.00 0.00 91 LYS A C 1
ATOM 1426 O O . LYS A 1 91 ? -17.346 -18.687 6.109 1.00 0.00 91 LYS A O 1
ATOM 1445 N N . ASP A 1 92 ? -16.804 -18.683 3.902 1.00 0.00 92 ASP A N 1
ATOM 1446 C CA . ASP A 1 92 ? -18.163 -18.564 3.365 1.00 0.00 92 ASP A CA 1
ATOM 1447 C C . ASP A 1 92 ? -18.685 -17.144 3.546 1.00 0.00 92 ASP A C 1
ATOM 1448 O O . ASP A 1 92 ? -18.962 -16.450 2.567 1.00 0.00 92 ASP A O 1
ATOM 1457 N N . ALA A 1 93 ? -18.794 -16.714 4.794 1.00 0.00 93 ALA A N 1
ATOM 1458 C CA . ALA A 1 93 ? -19.247 -15.368 5.113 1.00 0.00 93 ALA A CA 1
ATOM 1459 C C . ALA A 1 93 ? -18.827 -14.986 6.528 1.00 0.00 93 ALA A C 1
ATOM 1460 O O . ALA A 1 93 ? -19.686 -15.004 7.436 1.00 0.00 93 ALA A O 1
ATOM 1468 N N . MET A 1 1 ? 19.570 -5.529 -1.978 1.00 0.00 1 MET A N 2
ATOM 1469 C CA . MET A 1 1 ? 19.559 -5.967 -0.563 1.00 0.00 1 MET A CA 2
ATOM 1470 C C . MET A 1 1 ? 18.720 -5.018 0.284 1.00 0.00 1 MET A C 2
ATOM 1471 O O . MET A 1 1 ? 19.180 -3.948 0.679 1.00 0.00 1 MET A O 2
ATOM 1487 N N . VAL A 1 2 ? 17.484 -5.410 0.546 1.00 0.00 2 VAL A N 2
ATOM 1488 C CA . VAL A 1 2 ? 16.584 -4.614 1.360 1.00 0.00 2 VAL A CA 2
ATOM 1489 C C . VAL A 1 2 ? 15.687 -5.529 2.191 1.00 0.00 2 VAL A C 2
ATOM 1490 O O . VAL A 1 2 ? 15.347 -6.634 1.762 1.00 0.00 2 VAL A O 2
ATOM 1503 N N . THR A 1 3 ? 15.333 -5.088 3.384 1.00 0.00 3 THR A N 2
ATOM 1504 C CA . THR A 1 3 ? 14.461 -5.867 4.242 1.00 0.00 3 THR A CA 2
ATOM 1505 C C . THR A 1 3 ? 13.051 -5.287 4.248 1.00 0.00 3 THR A C 2
ATOM 1506 O O . THR A 1 3 ? 12.852 -4.078 4.113 1.00 0.00 3 THR A O 2
ATOM 1517 N N . LYS A 1 4 ? 12.068 -6.158 4.420 1.00 0.00 4 LYS A N 2
ATOM 1518 C CA . LYS A 1 4 ? 10.681 -5.736 4.499 1.00 0.00 4 LYS A CA 2
ATOM 1519 C C . LYS A 1 4 ? 10.443 -5.084 5.847 1.00 0.00 4 LYS A C 2
ATOM 1520 O O . LYS A 1 4 ? 9.430 -4.432 6.073 1.00 0.00 4 LYS A O 2
ATOM 1539 N N . GLU A 1 5 ? 11.415 -5.239 6.724 1.00 0.00 5 GLU A N 2
ATOM 1540 C CA . GLU A 1 5 ? 11.292 -4.782 8.091 1.00 0.00 5 GLU A CA 2
ATOM 1541 C C . GLU A 1 5 ? 11.407 -3.275 8.144 1.00 0.00 5 GLU A C 2
ATOM 1542 O O . GLU A 1 5 ? 10.796 -2.615 8.983 1.00 0.00 5 GLU A O 2
ATOM 1554 N N . GLN A 1 6 ? 12.161 -2.737 7.208 1.00 0.00 6 GLN A N 2
ATOM 1555 C CA . GLN A 1 6 ? 12.259 -1.302 7.060 1.00 0.00 6 GLN A CA 2
ATOM 1556 C C . GLN A 1 6 ? 11.078 -0.811 6.242 1.00 0.00 6 GLN A C 2
ATOM 1557 O O . GLN A 1 6 ? 10.621 0.310 6.406 1.00 0.00 6 GLN A O 2
ATOM 1571 N N . VAL A 1 7 ? 10.543 -1.701 5.407 1.00 0.00 7 VAL A N 2
ATOM 1572 C CA . VAL A 1 7 ? 9.408 -1.374 4.547 1.00 0.00 7 VAL A CA 2
ATOM 1573 C C . VAL A 1 7 ? 8.194 -1.165 5.427 1.00 0.00 7 VAL A C 2
ATOM 1574 O O . VAL A 1 7 ? 7.335 -0.321 5.186 1.00 0.00 7 VAL A O 2
ATOM 1587 N N . GLU A 1 8 ? 8.214 -1.917 6.496 1.00 0.00 8 GLU A N 2
ATOM 1588 C CA . GLU A 1 8 ? 7.177 -1.931 7.490 1.00 0.00 8 GLU A CA 2
ATOM 1589 C C . GLU A 1 8 ? 7.132 -0.609 8.233 1.00 0.00 8 GLU A C 2
ATOM 1590 O O . GLU A 1 8 ? 6.087 0.026 8.338 1.00 0.00 8 GLU A O 2
ATOM 1602 N N . ALA A 1 9 ? 8.290 -0.177 8.703 1.00 0.00 9 ALA A N 2
ATOM 1603 C CA . ALA A 1 9 ? 8.373 1.008 9.531 1.00 0.00 9 ALA A CA 2
ATOM 1604 C C . ALA A 1 9 ? 8.264 2.240 8.665 1.00 0.00 9 ALA A C 2
ATOM 1605 O O . ALA A 1 9 ? 7.774 3.279 9.094 1.00 0.00 9 ALA A O 2
ATOM 1612 N N . SER A 1 10 ? 8.688 2.100 7.423 1.00 0.00 10 SER A N 2
ATOM 1613 C CA . SER A 1 10 ? 8.684 3.235 6.502 1.00 0.00 10 SER A CA 2
ATOM 1614 C C . SER A 1 10 ? 7.266 3.561 6.059 1.00 0.00 10 SER A C 2
ATOM 1615 O O . SER A 1 10 ? 6.826 4.714 6.119 1.00 0.00 10 SER A O 2
ATOM 1623 N N . LEU A 1 11 ? 6.544 2.536 5.643 1.00 0.00 11 LEU A N 2
ATOM 1624 C CA . LEU A 1 11 ? 5.181 2.701 5.170 1.00 0.00 11 LEU A CA 2
ATOM 1625 C C . LEU A 1 11 ? 4.249 3.090 6.315 1.00 0.00 11 LEU A C 2
ATOM 1626 O O . LEU A 1 11 ? 3.380 3.938 6.152 1.00 0.00 11 LEU A O 2
ATOM 1642 N N . THR A 1 12 ? 4.461 2.500 7.482 1.00 0.00 12 THR A N 2
ATOM 1643 C CA . THR A 1 12 ? 3.641 2.799 8.655 1.00 0.00 12 THR A CA 2
ATOM 1644 C C . THR A 1 12 ? 3.838 4.252 9.119 1.00 0.00 12 THR A C 2
ATOM 1645 O O . THR A 1 12 ? 3.006 4.815 9.831 1.00 0.00 12 THR A O 2
ATOM 1656 N N . SER A 1 13 ? 4.924 4.867 8.682 1.00 0.00 13 SER A N 2
ATOM 1657 C CA . SER A 1 13 ? 5.235 6.230 9.088 1.00 0.00 13 SER A CA 2
ATOM 1658 C C . SER A 1 13 ? 4.647 7.242 8.112 1.00 0.00 13 SER A C 2
ATOM 1659 O O . SER A 1 13 ? 4.058 8.242 8.517 1.00 0.00 13 SER A O 2
ATOM 1667 N N . LYS A 1 14 ? 4.798 6.964 6.827 1.00 0.00 14 LYS A N 2
ATOM 1668 C CA . LYS A 1 14 ? 4.385 7.900 5.792 1.00 0.00 14 LYS A CA 2
ATOM 1669 C C . LYS A 1 14 ? 2.925 7.686 5.420 1.00 0.00 14 LYS A C 2
ATOM 1670 O O . LYS A 1 14 ? 2.241 8.610 4.980 1.00 0.00 14 LYS A O 2
ATOM 1689 N N . LEU A 1 15 ? 2.449 6.468 5.621 1.00 0.00 15 LEU A N 2
ATOM 1690 C CA . LEU A 1 15 ? 1.093 6.101 5.226 1.00 0.00 15 LEU A CA 2
ATOM 1691 C C . LEU A 1 15 ? 0.235 5.810 6.440 1.00 0.00 15 LEU A C 2
ATOM 1692 O O . LEU A 1 15 ? -0.982 5.652 6.333 1.00 0.00 15 LEU A O 2
ATOM 1708 N N . LYS A 1 16 ? 0.902 5.738 7.587 1.00 0.00 16 LYS A N 2
ATOM 1709 C CA . LYS A 1 16 ? 0.254 5.599 8.888 1.00 0.00 16 LYS A CA 2
ATOM 1710 C C . LYS A 1 16 ? -0.274 4.177 9.114 1.00 0.00 16 LYS A C 2
ATOM 1711 O O . LYS A 1 16 ? -0.629 3.473 8.168 1.00 0.00 16 LYS A O 2
ATOM 1730 N N . PRO A 1 17 ? -0.311 3.733 10.384 1.00 0.00 17 PRO A N 2
ATOM 1731 C CA . PRO A 1 17 ? -0.733 2.374 10.749 1.00 0.00 17 PRO A CA 2
ATOM 1732 C C . PRO A 1 17 ? -2.246 2.172 10.680 1.00 0.00 17 PRO A C 2
ATOM 1733 O O . PRO A 1 17 ? -2.880 1.801 11.669 1.00 0.00 17 PRO A O 2
ATOM 1744 N N . ILE A 1 18 ? -2.822 2.419 9.516 1.00 0.00 18 ILE A N 2
ATOM 1745 C CA . ILE A 1 18 ? -4.245 2.193 9.315 1.00 0.00 18 ILE A CA 2
ATOM 1746 C C . ILE A 1 18 ? -4.470 0.754 8.865 1.00 0.00 18 ILE A C 2
ATOM 1747 O O . ILE A 1 18 ? -4.846 -0.107 9.660 1.00 0.00 18 ILE A O 2
ATOM 1763 N N . HIS A 1 19 ? -4.221 0.505 7.584 1.00 0.00 19 HIS A N 2
ATOM 1764 C CA . HIS A 1 19 ? -4.210 -0.843 7.045 1.00 0.00 19 HIS A CA 2
ATOM 1765 C C . HIS A 1 19 ? -3.058 -0.964 6.073 1.00 0.00 19 HIS A C 2
ATOM 1766 O O . HIS A 1 19 ? -3.139 -0.499 4.938 1.00 0.00 19 HIS A O 2
ATOM 1781 N N . LEU A 1 20 ? -1.985 -1.548 6.543 1.00 0.00 20 LEU A N 2
ATOM 1782 C CA . LEU A 1 20 ? -0.794 -1.729 5.742 1.00 0.00 20 LEU A CA 2
ATOM 1783 C C . LEU A 1 20 ? -0.390 -3.194 5.731 1.00 0.00 20 LEU A C 2
ATOM 1784 O O . LEU A 1 20 ? -0.172 -3.793 6.782 1.00 0.00 20 LEU A O 2
ATOM 1800 N N . GLU A 1 21 ? -0.273 -3.757 4.547 1.00 0.00 21 GLU A N 2
ATOM 1801 C CA . GLU A 1 21 ? 0.111 -5.150 4.391 1.00 0.00 21 GLU A CA 2
ATOM 1802 C C . GLU A 1 21 ? 1.005 -5.293 3.172 1.00 0.00 21 GLU A C 2
ATOM 1803 O O . GLU A 1 21 ? 0.518 -5.355 2.048 1.00 0.00 21 GLU A O 2
ATOM 1815 N N . VAL A 1 22 ? 2.307 -5.316 3.386 1.00 0.00 22 VAL A N 2
ATOM 1816 C CA . VAL A 1 22 ? 3.242 -5.542 2.294 1.00 0.00 22 VAL A CA 2
ATOM 1817 C C . VAL A 1 22 ? 3.778 -6.968 2.360 1.00 0.00 22 VAL A C 2
ATOM 1818 O O . VAL A 1 22 ? 4.243 -7.416 3.407 1.00 0.00 22 VAL A O 2
ATOM 1831 N N . ILE A 1 23 ? 3.712 -7.668 1.239 1.00 0.00 23 ILE A N 2
ATOM 1832 C CA . ILE A 1 23 ? 4.063 -9.068 1.175 1.00 0.00 23 ILE A CA 2
ATOM 1833 C C . ILE A 1 23 ? 5.363 -9.234 0.416 1.00 0.00 23 ILE A C 2
ATOM 1834 O O . ILE A 1 23 ? 5.415 -9.134 -0.811 1.00 0.00 23 ILE A O 2
ATOM 1850 N N . ASP A 1 24 ? 6.401 -9.416 1.180 1.00 0.00 24 ASP A N 2
ATOM 1851 C CA . ASP A 1 24 ? 7.734 -9.690 0.659 1.00 0.00 24 ASP A CA 2
ATOM 1852 C C . ASP A 1 24 ? 7.790 -11.035 -0.047 1.00 0.00 24 ASP A C 2
ATOM 1853 O O . ASP A 1 24 ? 7.478 -12.079 0.534 1.00 0.00 24 ASP A O 2
ATOM 1862 N N . ILE A 1 25 ? 8.181 -10.993 -1.304 1.00 0.00 25 ILE A N 2
ATOM 1863 C CA . ILE A 1 25 ? 8.377 -12.194 -2.097 1.00 0.00 25 ILE A CA 2
ATOM 1864 C C . ILE A 1 25 ? 9.851 -12.318 -2.491 1.00 0.00 25 ILE A C 2
ATOM 1865 O O . ILE A 1 25 ? 10.289 -13.342 -3.022 1.00 0.00 25 ILE A O 2
ATOM 1881 N N . SER A 1 26 ? 10.617 -11.280 -2.175 1.00 0.00 26 SER A N 2
ATOM 1882 C CA . SER A 1 26 ? 11.955 -11.108 -2.666 1.00 0.00 26 SER A CA 2
ATOM 1883 C C . SER A 1 26 ? 12.451 -9.757 -2.187 1.00 0.00 26 SER A C 2
ATOM 1884 O O . SER A 1 26 ? 11.797 -8.740 -2.418 1.00 0.00 26 SER A O 2
ATOM 1892 N N . GLY A 1 27 ? 13.561 -9.745 -1.486 1.00 0.00 27 GLY A N 2
ATOM 1893 C CA . GLY A 1 27 ? 14.083 -8.497 -0.987 1.00 0.00 27 GLY A CA 2
ATOM 1894 C C . GLY A 1 27 ? 15.496 -8.233 -1.448 1.00 0.00 27 GLY A C 2
ATOM 1895 O O . GLY A 1 27 ? 16.160 -7.337 -0.933 1.00 0.00 27 GLY A O 2
ATOM 1899 N N . GLY A 1 28 ? 15.980 -9.003 -2.408 1.00 0.00 28 GLY A N 2
ATOM 1900 C CA . GLY A 1 28 ? 17.349 -8.814 -2.812 1.00 0.00 28 GLY A CA 2
ATOM 1901 C C . GLY A 1 28 ? 17.552 -8.484 -4.281 1.00 0.00 28 GLY A C 2
ATOM 1902 O O . GLY A 1 28 ? 17.921 -7.360 -4.624 1.00 0.00 28 GLY A O 2
ATOM 1906 N N . CYS A 1 29 ? 17.293 -9.450 -5.141 1.00 0.00 29 CYS A N 2
ATOM 1907 C CA . CYS A 1 29 ? 17.462 -9.273 -6.582 1.00 0.00 29 CYS A CA 2
ATOM 1908 C C . CYS A 1 29 ? 16.104 -9.141 -7.238 1.00 0.00 29 CYS A C 2
ATOM 1909 O O . CYS A 1 29 ? 15.886 -8.326 -8.133 1.00 0.00 29 CYS A O 2
ATOM 1917 N N . GLY A 1 30 ? 15.193 -9.952 -6.737 1.00 0.00 30 GLY A N 2
ATOM 1918 C CA . GLY A 1 30 ? 13.843 -10.000 -7.229 1.00 0.00 30 GLY A CA 2
ATOM 1919 C C . GLY A 1 30 ? 13.042 -8.892 -6.624 1.00 0.00 30 GLY A C 2
ATOM 1920 O O . GLY A 1 30 ? 11.950 -8.583 -7.098 1.00 0.00 30 GLY A O 2
ATOM 1924 N N . SER A 1 31 ? 13.630 -8.316 -5.565 1.00 0.00 31 SER A N 2
ATOM 1925 C CA . SER A 1 31 ? 12.960 -7.443 -4.613 1.00 0.00 31 SER A CA 2
ATOM 1926 C C . SER A 1 31 ? 11.741 -6.761 -5.206 1.00 0.00 31 SER A C 2
ATOM 1927 O O . SER A 1 31 ? 11.822 -5.892 -6.071 1.00 0.00 31 SER A O 2
ATOM 1935 N N . SER A 1 32 ? 10.613 -7.195 -4.700 1.00 0.00 32 SER A N 2
ATOM 1936 C CA . SER A 1 32 ? 9.320 -6.693 -5.103 1.00 0.00 32 SER A CA 2
ATOM 1937 C C . SER A 1 32 ? 8.344 -6.864 -3.957 1.00 0.00 32 SER A C 2
ATOM 1938 O O . SER A 1 32 ? 8.007 -7.986 -3.572 1.00 0.00 32 SER A O 2
ATOM 1946 N N . PHE A 1 33 ? 7.927 -5.759 -3.384 1.00 0.00 33 PHE A N 2
ATOM 1947 C CA . PHE A 1 33 ? 7.029 -5.796 -2.254 1.00 0.00 33 PHE A CA 2
ATOM 1948 C C . PHE A 1 33 ? 5.659 -5.320 -2.672 1.00 0.00 33 PHE A C 2
ATOM 1949 O O . PHE A 1 33 ? 5.527 -4.332 -3.393 1.00 0.00 33 PHE A O 2
ATOM 1966 N N . GLU A 1 34 ? 4.641 -6.029 -2.241 1.00 0.00 34 GLU A N 2
ATOM 1967 C CA . GLU A 1 34 ? 3.288 -5.672 -2.615 1.00 0.00 34 GLU A CA 2
ATOM 1968 C C . GLU A 1 34 ? 2.517 -5.183 -1.397 1.00 0.00 34 GLU A C 2
ATOM 1969 O O . GLU A 1 34 ? 2.157 -5.965 -0.523 1.00 0.00 34 GLU A O 2
ATOM 1981 N N . VAL A 1 35 ? 2.296 -3.879 -1.346 1.00 0.00 35 VAL A N 2
ATOM 1982 C CA . VAL A 1 35 ? 1.565 -3.248 -0.255 1.00 0.00 35 VAL A CA 2
ATOM 1983 C C . VAL A 1 35 ? 0.048 -3.210 -0.492 1.00 0.00 35 VAL A C 2
ATOM 1984 O O . VAL A 1 35 ? -0.425 -3.015 -1.613 1.00 0.00 35 VAL A O 2
ATOM 1997 N N . GLU A 1 36 ? -0.695 -3.420 0.585 1.00 0.00 36 GLU A N 2
ATOM 1998 C CA . GLU A 1 36 ? -2.133 -3.209 0.610 1.00 0.00 36 GLU A CA 2
ATOM 1999 C C . GLU A 1 36 ? -2.430 -2.104 1.614 1.00 0.00 36 GLU A C 2
ATOM 2000 O O . GLU A 1 36 ? -2.269 -2.295 2.821 1.00 0.00 36 GLU A O 2
ATOM 2012 N N . VAL A 1 37 ? -2.825 -0.942 1.112 1.00 0.00 37 VAL A N 2
ATOM 2013 C CA . VAL A 1 37 ? -2.991 0.239 1.946 1.00 0.00 37 VAL A CA 2
ATOM 2014 C C . VAL A 1 37 ? -4.437 0.705 2.020 1.00 0.00 37 VAL A C 2
ATOM 2015 O O . VAL A 1 37 ? -5.160 0.732 1.023 1.00 0.00 37 VAL A O 2
ATOM 2028 N N . VAL A 1 38 ? -4.834 1.075 3.219 1.00 0.00 38 VAL A N 2
ATOM 2029 C CA . VAL A 1 38 ? -6.034 1.852 3.433 1.00 0.00 38 VAL A CA 2
ATOM 2030 C C . VAL A 1 38 ? -5.629 3.091 4.205 1.00 0.00 38 VAL A C 2
ATOM 2031 O O . VAL A 1 38 ? -5.395 3.021 5.406 1.00 0.00 38 VAL A O 2
ATOM 2044 N N . SER A 1 39 ? -5.473 4.206 3.511 1.00 0.00 39 SER A N 2
ATOM 2045 C CA . SER A 1 39 ? -4.962 5.404 4.144 1.00 0.00 39 SER A CA 2
ATOM 2046 C C . SER A 1 39 ? -5.659 6.640 3.604 1.00 0.00 39 SER A C 2
ATOM 2047 O O . SER A 1 39 ? -6.270 6.612 2.534 1.00 0.00 39 SER A O 2
ATOM 2055 N N . GLU A 1 40 ? -5.515 7.732 4.345 1.00 0.00 40 GLU A N 2
ATOM 2056 C CA . GLU A 1 40 ? -6.217 8.987 4.078 1.00 0.00 40 GLU A CA 2
ATOM 2057 C C . GLU A 1 40 ? -5.729 9.664 2.799 1.00 0.00 40 GLU A C 2
ATOM 2058 O O . GLU A 1 40 ? -6.146 10.776 2.471 1.00 0.00 40 GLU A O 2
ATOM 2070 N N . GLN A 1 41 ? -4.867 8.983 2.069 1.00 0.00 41 GLN A N 2
ATOM 2071 C CA . GLN A 1 41 ? -4.349 9.515 0.815 1.00 0.00 41 GLN A CA 2
ATOM 2072 C C . GLN A 1 41 ? -5.278 9.118 -0.303 1.00 0.00 41 GLN A C 2
ATOM 2073 O O . GLN A 1 41 ? -5.103 9.490 -1.462 1.00 0.00 41 GLN A O 2
ATOM 2087 N N . PHE A 1 42 ? -6.284 8.373 0.087 1.00 0.00 42 PHE A N 2
ATOM 2088 C CA . PHE A 1 42 ? -7.282 7.871 -0.818 1.00 0.00 42 PHE A CA 2
ATOM 2089 C C . PHE A 1 42 ? -8.638 8.429 -0.406 1.00 0.00 42 PHE A C 2
ATOM 2090 O O . PHE A 1 42 ? -9.685 7.916 -0.796 1.00 0.00 42 PHE A O 2
ATOM 2107 N N . GLU A 1 43 ? -8.596 9.516 0.357 1.00 0.00 43 GLU A N 2
ATOM 2108 C CA . GLU A 1 43 ? -9.768 9.977 1.113 1.00 0.00 43 GLU A CA 2
ATOM 2109 C C . GLU A 1 43 ? -10.635 10.916 0.291 1.00 0.00 43 GLU A C 2
ATOM 2110 O O . GLU A 1 43 ? -10.268 12.070 0.055 1.00 0.00 43 GLU A O 2
ATOM 2122 N N . GLY A 1 44 ? -11.803 10.418 -0.113 1.00 0.00 44 GLY A N 2
ATOM 2123 C CA . GLY A 1 44 ? -12.679 11.171 -0.989 1.00 0.00 44 GLY A CA 2
ATOM 2124 C C . GLY A 1 44 ? -11.972 11.570 -2.265 1.00 0.00 44 GLY A C 2
ATOM 2125 O O . GLY A 1 44 ? -12.278 12.596 -2.871 1.00 0.00 44 GLY A O 2
ATOM 2129 N N . LYS A 1 45 ? -11.015 10.747 -2.659 1.00 0.00 45 LYS A N 2
ATOM 2130 C CA . LYS A 1 45 ? -10.139 11.054 -3.764 1.00 0.00 45 LYS A CA 2
ATOM 2131 C C . LYS A 1 45 ? -10.540 10.284 -4.999 1.00 0.00 45 LYS A C 2
ATOM 2132 O O . LYS A 1 45 ? -11.287 9.306 -4.926 1.00 0.00 45 LYS A O 2
ATOM 2151 N N . ARG A 1 46 ? -10.034 10.726 -6.129 1.00 0.00 46 ARG A N 2
ATOM 2152 C CA . ARG A 1 46 ? -10.211 9.998 -7.363 1.00 0.00 46 ARG A CA 2
ATOM 2153 C C . ARG A 1 46 ? -9.072 9.037 -7.545 1.00 0.00 46 ARG A C 2
ATOM 2154 O O . ARG A 1 46 ? -7.941 9.370 -7.226 1.00 0.00 46 ARG A O 2
ATOM 2175 N N . LEU A 1 47 ? -9.394 7.858 -8.018 1.00 0.00 47 LEU A N 2
ATOM 2176 C CA . LEU A 1 47 ? -8.438 6.740 -8.119 1.00 0.00 47 LEU A CA 2
ATOM 2177 C C . LEU A 1 47 ? -7.061 7.191 -8.605 1.00 0.00 47 LEU A C 2
ATOM 2178 O O . LEU A 1 47 ? -6.024 6.756 -8.092 1.00 0.00 47 LEU A O 2
ATOM 2194 N N . LEU A 1 48 ? -7.081 8.121 -9.528 1.00 0.00 48 LEU A N 2
ATOM 2195 C CA . LEU A 1 48 ? -5.861 8.679 -10.113 1.00 0.00 48 LEU A CA 2
ATOM 2196 C C . LEU A 1 48 ? -5.040 9.404 -9.053 1.00 0.00 48 LEU A C 2
ATOM 2197 O O . LEU A 1 48 ? -3.890 9.056 -8.796 1.00 0.00 48 LEU A O 2
ATOM 2213 N N . GLU A 1 49 ? -5.663 10.390 -8.420 1.00 0.00 49 GLU A N 2
ATOM 2214 C CA . GLU A 1 49 ? -5.012 11.185 -7.384 1.00 0.00 49 GLU A CA 2
ATOM 2215 C C . GLU A 1 49 ? -4.737 10.294 -6.186 1.00 0.00 49 GLU A C 2
ATOM 2216 O O . GLU A 1 49 ? -3.796 10.506 -5.427 1.00 0.00 49 GLU A O 2
ATOM 2228 N N . ARG A 1 50 ? -5.594 9.296 -6.042 1.00 0.00 50 ARG A N 2
ATOM 2229 C CA . ARG A 1 50 ? -5.520 8.309 -4.999 1.00 0.00 50 ARG A CA 2
ATOM 2230 C C . ARG A 1 50 ? -4.162 7.624 -5.045 1.00 0.00 50 ARG A C 2
ATOM 2231 O O . ARG A 1 50 ? -3.400 7.661 -4.081 1.00 0.00 50 ARG A O 2
ATOM 2252 N N . HIS A 1 51 ? -3.830 7.067 -6.197 1.00 0.00 51 HIS A N 2
ATOM 2253 C CA . HIS A 1 51 ? -2.553 6.377 -6.355 1.00 0.00 51 HIS A CA 2
ATOM 2254 C C . HIS A 1 51 ? -1.405 7.369 -6.415 1.00 0.00 51 HIS A C 2
ATOM 2255 O O . HIS A 1 51 ? -0.370 7.177 -5.771 1.00 0.00 51 HIS A O 2
ATOM 2270 N N . ARG A 1 52 ? -1.620 8.448 -7.154 1.00 0.00 52 ARG A N 2
ATOM 2271 C CA . ARG A 1 52 ? -0.589 9.449 -7.402 1.00 0.00 52 ARG A CA 2
ATOM 2272 C C . ARG A 1 52 ? -0.127 10.095 -6.099 1.00 0.00 52 ARG A C 2
ATOM 2273 O O . ARG A 1 52 ? 0.965 10.665 -6.012 1.00 0.00 52 ARG A O 2
ATOM 2294 N N . MET A 1 53 ? -0.934 9.972 -5.069 1.00 0.00 53 MET A N 2
ATOM 2295 C CA . MET A 1 53 ? -0.639 10.657 -3.828 1.00 0.00 53 MET A CA 2
ATOM 2296 C C . MET A 1 53 ? 0.183 9.755 -2.931 1.00 0.00 53 MET A C 2
ATOM 2297 O O . MET A 1 53 ? 1.220 10.153 -2.399 1.00 0.00 53 MET A O 2
ATOM 2311 N N . VAL A 1 54 ? -0.261 8.520 -2.811 1.00 0.00 54 VAL A N 2
ATOM 2312 C CA . VAL A 1 54 ? 0.402 7.564 -1.956 1.00 0.00 54 VAL A CA 2
ATOM 2313 C C . VAL A 1 54 ? 1.777 7.254 -2.499 1.00 0.00 54 VAL A C 2
ATOM 2314 O O . VAL A 1 54 ? 2.754 7.178 -1.752 1.00 0.00 54 VAL A O 2
ATOM 2327 N N . ASN A 1 55 ? 1.866 7.119 -3.816 1.00 0.00 55 ASN A N 2
ATOM 2328 C CA . ASN A 1 55 ? 3.129 6.760 -4.405 1.00 0.00 55 ASN A CA 2
ATOM 2329 C C . ASN A 1 55 ? 4.057 7.943 -4.381 1.00 0.00 55 ASN A C 2
ATOM 2330 O O . ASN A 1 55 ? 5.219 7.807 -4.641 1.00 0.00 55 ASN A O 2
ATOM 2341 N N . ALA A 1 56 ? 3.525 9.116 -4.110 1.00 0.00 56 ALA A N 2
ATOM 2342 C CA . ALA A 1 56 ? 4.377 10.277 -3.922 1.00 0.00 56 ALA A CA 2
ATOM 2343 C C . ALA A 1 56 ? 5.239 10.067 -2.681 1.00 0.00 56 ALA A C 2
ATOM 2344 O O . ALA A 1 56 ? 6.430 10.368 -2.667 1.00 0.00 56 ALA A O 2
ATOM 2351 N N . ALA A 1 57 ? 4.630 9.469 -1.666 1.00 0.00 57 ALA A N 2
ATOM 2352 C CA . ALA A 1 57 ? 5.287 9.233 -0.388 1.00 0.00 57 ALA A CA 2
ATOM 2353 C C . ALA A 1 57 ? 5.955 7.868 -0.396 1.00 0.00 57 ALA A C 2
ATOM 2354 O O . ALA A 1 57 ? 6.502 7.412 0.607 1.00 0.00 57 ALA A O 2
ATOM 2361 N N . LEU A 1 58 ? 5.872 7.216 -1.539 1.00 0.00 58 LEU A N 2
ATOM 2362 C CA . LEU A 1 58 ? 6.329 5.851 -1.692 1.00 0.00 58 LEU A CA 2
ATOM 2363 C C . LEU A 1 58 ? 7.229 5.745 -2.921 1.00 0.00 58 LEU A C 2
ATOM 2364 O O . LEU A 1 58 ? 7.843 4.717 -3.195 1.00 0.00 58 LEU A O 2
ATOM 2380 N N . GLU A 1 59 ? 7.336 6.852 -3.623 1.00 0.00 59 GLU A N 2
ATOM 2381 C CA . GLU A 1 59 ? 8.055 6.902 -4.897 1.00 0.00 59 GLU A CA 2
ATOM 2382 C C . GLU A 1 59 ? 9.537 6.781 -4.631 1.00 0.00 59 GLU A C 2
ATOM 2383 O O . GLU A 1 59 ? 10.269 6.111 -5.358 1.00 0.00 59 GLU A O 2
ATOM 2395 N N . GLU A 1 60 ? 9.954 7.397 -3.544 1.00 0.00 60 GLU A N 2
ATOM 2396 C CA . GLU A 1 60 ? 11.342 7.399 -3.151 1.00 0.00 60 GLU A CA 2
ATOM 2397 C C . GLU A 1 60 ? 11.706 6.027 -2.622 1.00 0.00 60 GLU A C 2
ATOM 2398 O O . GLU A 1 60 ? 12.830 5.540 -2.781 1.00 0.00 60 GLU A O 2
ATOM 2410 N N . GLU A 1 61 ? 10.704 5.387 -2.056 1.00 0.00 61 GLU A N 2
ATOM 2411 C CA . GLU A 1 61 ? 10.848 4.064 -1.515 1.00 0.00 61 GLU A CA 2
ATOM 2412 C C . GLU A 1 61 ? 11.035 3.098 -2.661 1.00 0.00 61 GLU A C 2
ATOM 2413 O O . GLU A 1 61 ? 11.913 2.239 -2.635 1.00 0.00 61 GLU A O 2
ATOM 2425 N N . MET A 1 62 ? 10.227 3.300 -3.697 1.00 0.00 62 MET A N 2
ATOM 2426 C CA . MET A 1 62 ? 10.238 2.445 -4.870 1.00 0.00 62 MET A CA 2
ATOM 2427 C C . MET A 1 62 ? 11.588 2.533 -5.562 1.00 0.00 62 MET A C 2
ATOM 2428 O O . MET A 1 62 ? 12.105 1.537 -6.061 1.00 0.00 62 MET A O 2
ATOM 2442 N N . LYS A 1 63 ? 12.180 3.718 -5.539 1.00 0.00 63 LYS A N 2
ATOM 2443 C CA . LYS A 1 63 ? 13.450 3.940 -6.215 1.00 0.00 63 LYS A CA 2
ATOM 2444 C C . LYS A 1 63 ? 14.607 3.360 -5.414 1.00 0.00 63 LYS A C 2
ATOM 2445 O O . LYS A 1 63 ? 15.732 3.280 -5.908 1.00 0.00 63 LYS A O 2
ATOM 2464 N N . GLU A 1 64 ? 14.332 2.933 -4.187 1.00 0.00 64 GLU A N 2
ATOM 2465 C CA . GLU A 1 64 ? 15.377 2.364 -3.350 1.00 0.00 64 GLU A CA 2
ATOM 2466 C C . GLU A 1 64 ? 15.367 0.858 -3.520 1.00 0.00 64 GLU A C 2
ATOM 2467 O O . GLU A 1 64 ? 16.401 0.189 -3.513 1.00 0.00 64 GLU A O 2
ATOM 2479 N N . ILE A 1 65 ? 14.172 0.352 -3.701 1.00 0.00 65 ILE A N 2
ATOM 2480 C CA . ILE A 1 65 ? 13.932 -1.054 -3.930 1.00 0.00 65 ILE A CA 2
ATOM 2481 C C . ILE A 1 65 ? 13.791 -1.312 -5.424 1.00 0.00 65 ILE A C 2
ATOM 2482 O O . ILE A 1 65 ? 14.130 -0.453 -6.242 1.00 0.00 65 ILE A O 2
ATOM 2498 N N . HIS A 1 66 ? 13.315 -2.486 -5.789 1.00 0.00 66 HIS A N 2
ATOM 2499 C CA . HIS A 1 66 ? 13.143 -2.813 -7.196 1.00 0.00 66 HIS A CA 2
ATOM 2500 C C . HIS A 1 66 ? 11.679 -2.701 -7.625 1.00 0.00 66 HIS A C 2
ATOM 2501 O O . HIS A 1 66 ? 11.398 -2.450 -8.796 1.00 0.00 66 HIS A O 2
ATOM 2516 N N . ALA A 1 67 ? 10.751 -2.860 -6.686 1.00 0.00 67 ALA A N 2
ATOM 2517 C CA . ALA A 1 67 ? 9.331 -2.829 -7.016 1.00 0.00 67 ALA A CA 2
ATOM 2518 C C . ALA A 1 67 ? 8.464 -2.734 -5.768 1.00 0.00 67 ALA A C 2
ATOM 2519 O O . ALA A 1 67 ? 8.677 -3.451 -4.789 1.00 0.00 67 ALA A O 2
ATOM 2526 N N . LEU A 1 68 ? 7.507 -1.824 -5.809 1.00 0.00 68 LEU A N 2
ATOM 2527 C CA . LEU A 1 68 ? 6.497 -1.701 -4.774 1.00 0.00 68 LEU A CA 2
ATOM 2528 C C . LEU A 1 68 ? 5.125 -1.665 -5.427 1.00 0.00 68 LEU A C 2
ATOM 2529 O O . LEU A 1 68 ? 4.773 -0.702 -6.110 1.00 0.00 68 LEU A O 2
ATOM 2545 N N . SER A 1 69 ? 4.364 -2.716 -5.230 1.00 0.00 69 SER A N 2
ATOM 2546 C CA . SER A 1 69 ? 3.057 -2.836 -5.848 1.00 0.00 69 SER A CA 2
ATOM 2547 C C . SER A 1 69 ? 1.943 -2.479 -4.868 1.00 0.00 69 SER A C 2
ATOM 2548 O O . SER A 1 69 ? 1.666 -3.225 -3.932 1.00 0.00 69 SER A O 2
ATOM 2556 N N . ILE A 1 70 ? 1.323 -1.327 -5.085 1.00 0.00 70 ILE A N 2
ATOM 2557 C CA . ILE A 1 70 ? 0.152 -0.924 -4.332 1.00 0.00 70 ILE A CA 2
ATOM 2558 C C . ILE A 1 70 ? -1.038 -1.716 -4.844 1.00 0.00 70 ILE A C 2
ATOM 2559 O O . ILE A 1 70 ? -1.745 -1.311 -5.767 1.00 0.00 70 ILE A O 2
ATOM 2575 N N . LYS A 1 71 ? -1.223 -2.876 -4.243 1.00 0.00 71 LYS A N 2
ATOM 2576 C CA . LYS A 1 71 ? -2.233 -3.816 -4.689 1.00 0.00 71 LYS A CA 2
ATOM 2577 C C . LYS A 1 71 ? -3.602 -3.198 -4.537 1.00 0.00 71 LYS A C 2
ATOM 2578 O O . LYS A 1 71 ? -4.498 -3.403 -5.355 1.00 0.00 71 LYS A O 2
ATOM 2597 N N . LYS A 1 72 ? -3.736 -2.419 -3.483 1.00 0.00 72 LYS A N 2
ATOM 2598 C CA . LYS A 1 72 ? -5.019 -1.868 -3.098 1.00 0.00 72 LYS A CA 2
ATOM 2599 C C . LYS A 1 72 ? -4.880 -0.476 -2.546 1.00 0.00 72 LYS A C 2
ATOM 2600 O O . LYS A 1 72 ? -4.174 -0.240 -1.568 1.00 0.00 72 LYS A O 2
ATOM 2619 N N . ALA A 1 73 ? -5.552 0.435 -3.203 1.00 0.00 73 ALA A N 2
ATOM 2620 C CA . ALA A 1 73 ? -5.693 1.784 -2.711 1.00 0.00 73 ALA A CA 2
ATOM 2621 C C . ALA A 1 73 ? -7.139 2.003 -2.292 1.00 0.00 73 ALA A C 2
ATOM 2622 O O . ALA A 1 73 ? -8.001 2.293 -3.125 1.00 0.00 73 ALA A O 2
ATOM 2629 N N . GLN A 1 74 ? -7.406 1.846 -1.003 1.00 0.00 74 GLN A N 2
ATOM 2630 C CA . GLN A 1 74 ? -8.766 1.969 -0.492 1.00 0.00 74 GLN A CA 2
ATOM 2631 C C . GLN A 1 74 ? -8.824 2.827 0.767 1.00 0.00 74 GLN A C 2
ATOM 2632 O O . GLN A 1 74 ? -7.862 2.915 1.519 1.00 0.00 74 GLN A O 2
ATOM 2646 N N . THR A 1 75 ? -9.948 3.505 0.941 1.00 0.00 75 THR A N 2
ATOM 2647 C CA . THR A 1 75 ? -10.235 4.274 2.141 1.00 0.00 75 THR A CA 2
ATOM 2648 C C . THR A 1 75 ? -11.413 3.688 2.908 1.00 0.00 75 THR A C 2
ATOM 2649 O O . THR A 1 75 ? -12.305 3.083 2.309 1.00 0.00 75 THR A O 2
ATOM 2660 N N . PRO A 1 76 ? -11.445 3.912 4.243 1.00 0.00 76 PRO A N 2
ATOM 2661 C CA . PRO A 1 76 ? -12.452 3.351 5.170 1.00 0.00 76 PRO A CA 2
ATOM 2662 C C . PRO A 1 76 ? -13.898 3.681 4.803 1.00 0.00 76 PRO A C 2
ATOM 2663 O O . PRO A 1 76 ? -14.823 3.187 5.432 1.00 0.00 76 PRO A O 2
ATOM 2674 N N . GLN A 1 77 ? -14.086 4.529 3.807 1.00 0.00 77 GLN A N 2
ATOM 2675 C CA . GLN A 1 77 ? -15.419 4.950 3.401 1.00 0.00 77 GLN A CA 2
ATOM 2676 C C . GLN A 1 77 ? -15.961 4.023 2.316 1.00 0.00 77 GLN A C 2
ATOM 2677 O O . GLN A 1 77 ? -17.166 3.896 2.142 1.00 0.00 77 GLN A O 2
ATOM 2691 N N . GLN A 1 78 ? -15.059 3.382 1.573 1.00 0.00 78 GLN A N 2
ATOM 2692 C CA . GLN A 1 78 ? -15.460 2.281 0.691 1.00 0.00 78 GLN A CA 2
ATOM 2693 C C . GLN A 1 78 ? -15.160 0.999 1.415 1.00 0.00 78 GLN A C 2
ATOM 2694 O O . GLN A 1 78 ? -15.762 -0.041 1.182 1.00 0.00 78 GLN A O 2
ATOM 2708 N N . TRP A 1 79 ? -14.184 1.112 2.293 1.00 0.00 79 TRP A N 2
ATOM 2709 C CA . TRP A 1 79 ? -13.771 0.031 3.151 1.00 0.00 79 TRP A CA 2
ATOM 2710 C C . TRP A 1 79 ? -14.701 -0.050 4.342 1.00 0.00 79 TRP A C 2
ATOM 2711 O O . TRP A 1 79 ? -14.485 -0.829 5.270 1.00 0.00 79 TRP A O 2
ATOM 2732 N N . LYS A 1 80 ? -15.719 0.803 4.315 1.00 0.00 80 LYS A N 2
ATOM 2733 C CA . LYS A 1 80 ? -16.717 0.841 5.388 1.00 0.00 80 LYS A CA 2
ATOM 2734 C C . LYS A 1 80 ? -17.371 -0.532 5.680 1.00 0.00 80 LYS A C 2
ATOM 2735 O O . LYS A 1 80 ? -17.621 -0.836 6.848 1.00 0.00 80 LYS A O 2
ATOM 2754 N N . PRO A 1 81 ? -17.657 -1.401 4.673 1.00 0.00 81 PRO A N 2
ATOM 2755 C CA . PRO A 1 81 ? -18.151 -2.748 4.948 1.00 0.00 81 PRO A CA 2
ATOM 2756 C C . PRO A 1 81 ? -17.025 -3.649 5.443 1.00 0.00 81 PRO A C 2
ATOM 2757 O O . PRO A 1 81 ? -15.908 -3.595 4.918 1.00 0.00 81 PRO A O 2
ATOM 2768 N N . PRO A 1 82 ? -17.294 -4.467 6.473 1.00 0.00 82 PRO A N 2
ATOM 2769 C CA . PRO A 1 82 ? -16.306 -5.394 7.035 1.00 0.00 82 PRO A CA 2
ATOM 2770 C C . PRO A 1 82 ? -15.642 -6.245 5.956 1.00 0.00 82 PRO A C 2
ATOM 2771 O O . PRO A 1 82 ? -16.308 -7.007 5.255 1.00 0.00 82 PRO A O 2
ATOM 2782 N N . SER A 1 83 ? -14.328 -6.118 5.832 1.00 0.00 83 SER A N 2
ATOM 2783 C CA . SER A 1 83 ? -13.596 -6.774 4.763 1.00 0.00 83 SER A CA 2
ATOM 2784 C C . SER A 1 83 ? -12.256 -7.278 5.286 1.00 0.00 83 SER A C 2
ATOM 2785 O O . SER A 1 83 ? -11.214 -7.115 4.646 1.00 0.00 83 SER A O 2
ATOM 2793 N N . GLN A 1 84 ? -12.298 -7.889 6.459 1.00 0.00 84 GLN A N 2
ATOM 2794 C CA . GLN A 1 84 ? -11.102 -8.353 7.128 1.00 0.00 84 GLN A CA 2
ATOM 2795 C C . GLN A 1 84 ? -11.289 -9.758 7.652 1.00 0.00 84 GLN A C 2
ATOM 2796 O O . GLN A 1 84 ? -11.034 -10.728 6.945 1.00 0.00 84 GLN A O 2
ATOM 2810 N N . ASP A 1 85 ? -11.766 -9.867 8.875 1.00 0.00 85 ASP A N 2
ATOM 2811 C CA . ASP A 1 85 ? -11.988 -11.166 9.476 1.00 0.00 85 ASP A CA 2
ATOM 2812 C C . ASP A 1 85 ? -13.397 -11.633 9.178 1.00 0.00 85 ASP A C 2
ATOM 2813 O O . ASP A 1 85 ? -13.736 -12.805 9.324 1.00 0.00 85 ASP A O 2
ATOM 2822 N N . SER A 1 86 ? -14.200 -10.704 8.701 1.00 0.00 86 SER A N 2
ATOM 2823 C CA . SER A 1 86 ? -15.584 -10.998 8.375 1.00 0.00 86 SER A CA 2
ATOM 2824 C C . SER A 1 86 ? -15.696 -11.479 6.934 1.00 0.00 86 SER A C 2
ATOM 2825 O O . SER A 1 86 ? -16.546 -12.305 6.609 1.00 0.00 86 SER A O 2
ATOM 2833 N N . ALA A 1 87 ? -14.806 -10.987 6.075 1.00 0.00 87 ALA A N 2
ATOM 2834 C CA . ALA A 1 87 ? -14.824 -11.363 4.668 1.00 0.00 87 ALA A CA 2
ATOM 2835 C C . ALA A 1 87 ? -14.349 -12.788 4.490 1.00 0.00 87 ALA A C 2
ATOM 2836 O O . ALA A 1 87 ? -14.644 -13.445 3.496 1.00 0.00 87 ALA A O 2
ATOM 2843 N N . THR A 1 88 ? -13.657 -13.264 5.494 1.00 0.00 88 THR A N 2
ATOM 2844 C CA . THR A 1 88 ? -13.120 -14.613 5.499 1.00 0.00 88 THR A CA 2
ATOM 2845 C C . THR A 1 88 ? -14.215 -15.611 5.871 1.00 0.00 88 THR A C 2
ATOM 2846 O O . THR A 1 88 ? -14.009 -16.825 5.864 1.00 0.00 88 THR A O 2
ATOM 2857 N N . LEU A 1 89 ? -15.392 -15.085 6.177 1.00 0.00 89 LEU A N 2
ATOM 2858 C CA . LEU A 1 89 ? -16.517 -15.907 6.589 1.00 0.00 89 LEU A CA 2
ATOM 2859 C C . LEU A 1 89 ? -17.682 -15.709 5.632 1.00 0.00 89 LEU A C 2
ATOM 2860 O O . LEU A 1 89 ? -18.638 -16.485 5.622 1.00 0.00 89 LEU A O 2
ATOM 2876 N N . THR A 1 90 ? -17.589 -14.661 4.823 1.00 0.00 90 THR A N 2
ATOM 2877 C CA . THR A 1 90 ? -18.663 -14.308 3.905 1.00 0.00 90 THR A CA 2
ATOM 2878 C C . THR A 1 90 ? -18.349 -14.718 2.470 1.00 0.00 90 THR A C 2
ATOM 2879 O O . THR A 1 90 ? -19.134 -14.450 1.560 1.00 0.00 90 THR A O 2
ATOM 2890 N N . LYS A 1 91 ? -17.181 -15.336 2.280 1.00 0.00 91 LYS A N 2
ATOM 2891 C CA . LYS A 1 91 ? -16.756 -15.833 0.975 1.00 0.00 91 LYS A CA 2
ATOM 2892 C C . LYS A 1 91 ? -16.268 -14.651 0.182 1.00 0.00 91 LYS A C 2
ATOM 2893 O O . LYS A 1 91 ? -16.513 -14.509 -1.021 1.00 0.00 91 LYS A O 2
ATOM 2912 N N . ASP A 1 92 ? -15.594 -13.791 0.929 1.00 0.00 92 ASP A N 2
ATOM 2913 C CA . ASP A 1 92 ? -15.004 -12.558 0.412 1.00 0.00 92 ASP A CA 2
ATOM 2914 C C . ASP A 1 92 ? -16.105 -11.583 0.011 1.00 0.00 92 ASP A C 2
ATOM 2915 O O . ASP A 1 92 ? -16.095 -11.036 -1.092 1.00 0.00 92 ASP A O 2
ATOM 2924 N N . ALA A 1 93 ? -17.059 -11.395 0.924 1.00 0.00 93 ALA A N 2
ATOM 2925 C CA . ALA A 1 93 ? -18.191 -10.494 0.718 1.00 0.00 93 ALA A CA 2
ATOM 2926 C C . ALA A 1 93 ? -18.966 -10.855 -0.547 1.00 0.00 93 ALA A C 2
ATOM 2927 O O . ALA A 1 93 ? -19.812 -11.771 -0.479 1.00 0.00 93 ALA A O 2
ATOM 2935 N N . MET A 1 1 ? 20.877 -3.037 0.047 1.00 0.00 1 MET A N 3
ATOM 2936 C CA . MET A 1 1 ? 19.690 -3.920 -0.012 1.00 0.00 1 MET A CA 3
ATOM 2937 C C . MET A 1 1 ? 18.609 -3.405 0.925 1.00 0.00 1 MET A C 3
ATOM 2938 O O . MET A 1 1 ? 18.907 -2.828 1.970 1.00 0.00 1 MET A O 3
ATOM 2954 N N . VAL A 1 2 ? 17.358 -3.613 0.552 1.00 0.00 2 VAL A N 3
ATOM 2955 C CA . VAL A 1 2 ? 16.245 -3.112 1.335 1.00 0.00 2 VAL A CA 3
ATOM 2956 C C . VAL A 1 2 ? 15.402 -4.262 1.880 1.00 0.00 2 VAL A C 3
ATOM 2957 O O . VAL A 1 2 ? 15.154 -5.250 1.193 1.00 0.00 2 VAL A O 3
ATOM 2970 N N . THR A 1 3 ? 14.987 -4.130 3.121 1.00 0.00 3 THR A N 3
ATOM 2971 C CA . THR A 1 3 ? 14.172 -5.137 3.772 1.00 0.00 3 THR A CA 3
ATOM 2972 C C . THR A 1 3 ? 12.736 -4.642 3.878 1.00 0.00 3 THR A C 3
ATOM 2973 O O . THR A 1 3 ? 12.493 -3.446 4.007 1.00 0.00 3 THR A O 3
ATOM 2984 N N . LYS A 1 4 ? 11.783 -5.564 3.846 1.00 0.00 4 LYS A N 3
ATOM 2985 C CA . LYS A 1 4 ? 10.373 -5.200 3.917 1.00 0.00 4 LYS A CA 3
ATOM 2986 C C . LYS A 1 4 ? 10.059 -4.705 5.311 1.00 0.00 4 LYS A C 3
ATOM 2987 O O . LYS A 1 4 ? 9.005 -4.134 5.562 1.00 0.00 4 LYS A O 3
ATOM 3006 N N . GLU A 1 5 ? 11.007 -4.917 6.204 1.00 0.00 5 GLU A N 3
ATOM 3007 C CA . GLU A 1 5 ? 10.816 -4.633 7.609 1.00 0.00 5 GLU A CA 3
ATOM 3008 C C . GLU A 1 5 ? 10.906 -3.146 7.859 1.00 0.00 5 GLU A C 3
ATOM 3009 O O . GLU A 1 5 ? 10.200 -2.594 8.702 1.00 0.00 5 GLU A O 3
ATOM 3021 N N . GLN A 1 6 ? 11.751 -2.495 7.089 1.00 0.00 6 GLN A N 3
ATOM 3022 C CA . GLN A 1 6 ? 11.823 -1.051 7.120 1.00 0.00 6 GLN A CA 3
ATOM 3023 C C . GLN A 1 6 ? 10.658 -0.490 6.331 1.00 0.00 6 GLN A C 3
ATOM 3024 O O . GLN A 1 6 ? 10.187 0.603 6.601 1.00 0.00 6 GLN A O 3
ATOM 3038 N N . VAL A 1 7 ? 10.169 -1.287 5.382 1.00 0.00 7 VAL A N 3
ATOM 3039 C CA . VAL A 1 7 ? 9.069 -0.890 4.519 1.00 0.00 7 VAL A CA 3
ATOM 3040 C C . VAL A 1 7 ? 7.797 -0.869 5.343 1.00 0.00 7 VAL A C 3
ATOM 3041 O O . VAL A 1 7 ? 6.989 0.051 5.273 1.00 0.00 7 VAL A O 3
ATOM 3054 N N . GLU A 1 8 ? 7.688 -1.888 6.161 1.00 0.00 8 GLU A N 3
ATOM 3055 C CA . GLU A 1 8 ? 6.601 -2.059 7.097 1.00 0.00 8 GLU A CA 3
ATOM 3056 C C . GLU A 1 8 ? 6.450 -0.835 7.983 1.00 0.00 8 GLU A C 3
ATOM 3057 O O . GLU A 1 8 ? 5.346 -0.321 8.174 1.00 0.00 8 GLU A O 3
ATOM 3069 N N . ALA A 1 9 ? 7.572 -0.354 8.491 1.00 0.00 9 ALA A N 3
ATOM 3070 C CA . ALA A 1 9 ? 7.573 0.779 9.393 1.00 0.00 9 ALA A CA 3
ATOM 3071 C C . ALA A 1 9 ? 7.526 2.066 8.598 1.00 0.00 9 ALA A C 3
ATOM 3072 O O . ALA A 1 9 ? 7.035 3.090 9.070 1.00 0.00 9 ALA A O 3
ATOM 3079 N N . SER A 1 10 ? 8.004 1.990 7.364 1.00 0.00 10 SER A N 3
ATOM 3080 C CA . SER A 1 10 ? 8.063 3.170 6.503 1.00 0.00 10 SER A CA 3
ATOM 3081 C C . SER A 1 10 ? 6.659 3.562 6.077 1.00 0.00 10 SER A C 3
ATOM 3082 O O . SER A 1 10 ? 6.250 4.719 6.197 1.00 0.00 10 SER A O 3
ATOM 3090 N N . LEU A 1 11 ? 5.916 2.572 5.610 1.00 0.00 11 LEU A N 3
ATOM 3091 C CA . LEU A 1 11 ? 4.531 2.760 5.219 1.00 0.00 11 LEU A CA 3
ATOM 3092 C C . LEU A 1 11 ? 3.717 3.256 6.410 1.00 0.00 11 LEU A C 3
ATOM 3093 O O . LEU A 1 11 ? 2.864 4.126 6.271 1.00 0.00 11 LEU A O 3
ATOM 3109 N N . THR A 1 12 ? 4.025 2.725 7.587 1.00 0.00 12 THR A N 3
ATOM 3110 C CA . THR A 1 12 ? 3.350 3.123 8.819 1.00 0.00 12 THR A CA 3
ATOM 3111 C C . THR A 1 12 ? 3.634 4.593 9.158 1.00 0.00 12 THR A C 3
ATOM 3112 O O . THR A 1 12 ? 2.880 5.238 9.883 1.00 0.00 12 THR A O 3
ATOM 3123 N N . SER A 1 13 ? 4.702 5.127 8.594 1.00 0.00 13 SER A N 3
ATOM 3124 C CA . SER A 1 13 ? 5.119 6.490 8.884 1.00 0.00 13 SER A CA 3
ATOM 3125 C C . SER A 1 13 ? 4.489 7.465 7.899 1.00 0.00 13 SER A C 3
ATOM 3126 O O . SER A 1 13 ? 3.974 8.514 8.280 1.00 0.00 13 SER A O 3
ATOM 3134 N N . LYS A 1 14 ? 4.524 7.089 6.632 1.00 0.00 14 LYS A N 3
ATOM 3135 C CA . LYS A 1 14 ? 4.062 7.952 5.558 1.00 0.00 14 LYS A CA 3
ATOM 3136 C C . LYS A 1 14 ? 2.555 7.857 5.404 1.00 0.00 14 LYS A C 3
ATOM 3137 O O . LYS A 1 14 ? 1.884 8.835 5.069 1.00 0.00 14 LYS A O 3
ATOM 3156 N N . LEU A 1 15 ? 2.033 6.672 5.663 1.00 0.00 15 LEU A N 3
ATOM 3157 C CA . LEU A 1 15 ? 0.642 6.363 5.371 1.00 0.00 15 LEU A CA 3
ATOM 3158 C C . LEU A 1 15 ? -0.131 6.123 6.656 1.00 0.00 15 LEU A C 3
ATOM 3159 O O . LEU A 1 15 ? -1.354 5.987 6.641 1.00 0.00 15 LEU A O 3
ATOM 3175 N N . LYS A 1 16 ? 0.615 6.077 7.761 1.00 0.00 16 LYS A N 3
ATOM 3176 C CA . LYS A 1 16 ? 0.057 5.919 9.106 1.00 0.00 16 LYS A CA 3
ATOM 3177 C C . LYS A 1 16 ? -0.478 4.500 9.325 1.00 0.00 16 LYS A C 3
ATOM 3178 O O . LYS A 1 16 ? -0.930 3.847 8.387 1.00 0.00 16 LYS A O 3
ATOM 3197 N N . PRO A 1 17 ? -0.425 4.001 10.575 1.00 0.00 17 PRO A N 3
ATOM 3198 C CA . PRO A 1 17 ? -0.841 2.630 10.907 1.00 0.00 17 PRO A CA 3
ATOM 3199 C C . PRO A 1 17 ? -2.353 2.429 10.836 1.00 0.00 17 PRO A C 3
ATOM 3200 O O . PRO A 1 17 ? -3.013 2.219 11.857 1.00 0.00 17 PRO A O 3
ATOM 3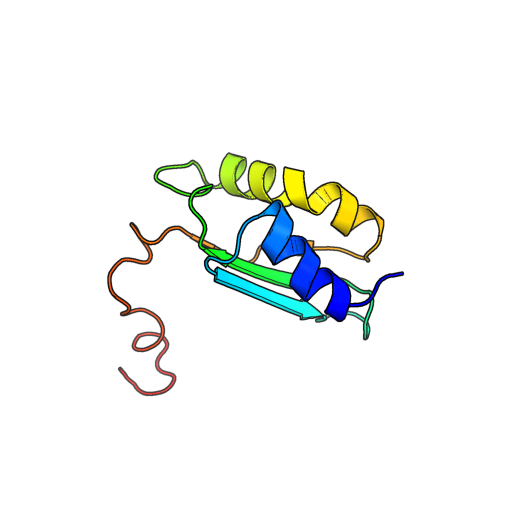211 N N . ILE A 1 18 ? -2.902 2.525 9.639 1.00 0.00 18 ILE A N 3
ATOM 3212 C CA . ILE A 1 18 ? -4.308 2.242 9.419 1.00 0.00 18 ILE A CA 3
ATOM 3213 C C . ILE A 1 18 ? -4.483 0.807 8.948 1.00 0.00 18 ILE A C 3
ATOM 3214 O O . ILE A 1 18 ? -4.848 -0.071 9.730 1.00 0.00 18 ILE A O 3
ATOM 3230 N N . HIS A 1 19 ? -4.208 0.563 7.672 1.00 0.00 19 HIS A N 3
ATOM 3231 C CA . HIS A 1 19 ? -4.194 -0.789 7.152 1.00 0.00 19 HIS A CA 3
ATOM 3232 C C . HIS A 1 19 ? -3.066 -0.906 6.151 1.00 0.00 19 HIS A C 3
ATOM 3233 O O . HIS A 1 19 ? -3.200 -0.500 4.997 1.00 0.00 19 HIS A O 3
ATOM 3248 N N . LEU A 1 20 ? -1.953 -1.435 6.616 1.00 0.00 20 LEU A N 3
ATOM 3249 C CA . LEU A 1 20 ? -0.764 -1.583 5.798 1.00 0.00 20 LEU A CA 3
ATOM 3250 C C . LEU A 1 20 ? -0.179 -2.972 5.986 1.00 0.00 20 LEU A C 3
ATOM 3251 O O . LEU A 1 20 ? 0.047 -3.410 7.114 1.00 0.00 20 LEU A O 3
ATOM 3267 N N . GLU A 1 21 ? 0.071 -3.649 4.884 1.00 0.00 21 GLU A N 3
ATOM 3268 C CA . GLU A 1 21 ? 0.640 -4.984 4.908 1.00 0.00 21 GLU A CA 3
ATOM 3269 C C . GLU A 1 21 ? 1.502 -5.174 3.678 1.00 0.00 21 GLU A C 3
ATOM 3270 O O . GLU A 1 21 ? 0.986 -5.411 2.585 1.00 0.00 21 GLU A O 3
ATOM 3282 N N . VAL A 1 22 ? 2.802 -5.024 3.839 1.00 0.00 22 VAL A N 3
ATOM 3283 C CA . VAL A 1 22 ? 3.714 -5.233 2.734 1.00 0.00 22 VAL A CA 3
ATOM 3284 C C . VAL A 1 22 ? 4.253 -6.651 2.773 1.00 0.00 22 VAL A C 3
ATOM 3285 O O . VAL A 1 22 ? 4.627 -7.165 3.830 1.00 0.00 22 VAL A O 3
ATOM 3298 N N . ILE A 1 23 ? 4.261 -7.290 1.623 1.00 0.00 23 ILE A N 3
ATOM 3299 C CA . ILE A 1 23 ? 4.625 -8.677 1.534 1.00 0.00 23 ILE A CA 3
ATOM 3300 C C . ILE A 1 23 ? 5.713 -8.854 0.498 1.00 0.00 23 ILE A C 3
ATOM 3301 O O . ILE A 1 23 ? 5.474 -8.787 -0.708 1.00 0.00 23 ILE A O 3
ATOM 3317 N N . ASP A 1 24 ? 6.909 -9.007 0.996 1.00 0.00 24 ASP A N 3
ATOM 3318 C CA . ASP A 1 24 ? 8.074 -9.292 0.177 1.00 0.00 24 ASP A CA 3
ATOM 3319 C C . ASP A 1 24 ? 7.944 -10.645 -0.499 1.00 0.00 24 ASP A C 3
ATOM 3320 O O . ASP A 1 24 ? 7.726 -11.666 0.156 1.00 0.00 24 ASP A O 3
ATOM 3329 N N . ILE A 1 25 ? 8.063 -10.634 -1.813 1.00 0.00 25 ILE A N 3
ATOM 3330 C CA . ILE A 1 25 ? 7.970 -11.850 -2.606 1.00 0.00 25 ILE A CA 3
ATOM 3331 C C . ILE A 1 25 ? 9.338 -12.215 -3.199 1.00 0.00 25 ILE A C 3
ATOM 3332 O O . ILE A 1 25 ? 9.489 -13.234 -3.874 1.00 0.00 25 ILE A O 3
ATOM 3348 N N . SER A 1 26 ? 10.349 -11.400 -2.928 1.00 0.00 26 SER A N 3
ATOM 3349 C CA . SER A 1 26 ? 11.666 -11.626 -3.508 1.00 0.00 26 SER A CA 3
ATOM 3350 C C . SER A 1 26 ? 12.774 -11.530 -2.461 1.00 0.00 26 SER A C 3
ATOM 3351 O O . SER A 1 26 ? 13.313 -12.551 -2.032 1.00 0.00 26 SER A O 3
ATOM 3359 N N . GLY A 1 27 ? 13.110 -10.316 -2.045 1.00 0.00 27 GLY A N 3
ATOM 3360 C CA . GLY A 1 27 ? 14.149 -10.144 -1.060 1.00 0.00 27 GLY A CA 3
ATOM 3361 C C . GLY A 1 27 ? 14.509 -8.692 -0.834 1.00 0.00 27 GLY A C 3
ATOM 3362 O O . GLY A 1 27 ? 13.677 -7.894 -0.404 1.00 0.00 27 GLY A O 3
ATOM 3366 N N . GLY A 1 28 ? 15.753 -8.358 -1.130 1.00 0.00 28 GLY A N 3
ATOM 3367 C CA . GLY A 1 28 ? 16.256 -7.018 -0.871 1.00 0.00 28 GLY A CA 3
ATOM 3368 C C . GLY A 1 28 ? 16.773 -6.341 -2.123 1.00 0.00 28 GLY A C 3
ATOM 3369 O O . GLY A 1 28 ? 16.739 -5.118 -2.245 1.00 0.00 28 GLY A O 3
ATOM 3373 N N . CYS A 1 29 ? 17.260 -7.153 -3.040 1.00 0.00 29 CYS A N 3
ATOM 3374 C CA . CYS A 1 29 ? 17.853 -6.678 -4.284 1.00 0.00 29 CYS A CA 3
ATOM 3375 C C . CYS A 1 29 ? 16.861 -6.879 -5.419 1.00 0.00 29 CYS A C 3
ATOM 3376 O O . CYS A 1 29 ? 16.726 -6.049 -6.311 1.00 0.00 29 CYS A O 3
ATOM 3384 N N . GLY A 1 30 ? 16.168 -8.004 -5.349 1.00 0.00 30 GLY A N 3
ATOM 3385 C CA . GLY A 1 30 ? 15.077 -8.295 -6.245 1.00 0.00 30 GLY A CA 3
ATOM 3386 C C . GLY A 1 30 ? 13.842 -7.618 -5.735 1.00 0.00 30 GLY A C 3
ATOM 3387 O O . GLY A 1 30 ? 12.846 -7.475 -6.443 1.00 0.00 30 GLY A O 3
ATOM 3391 N N . SER A 1 31 ? 13.972 -7.222 -4.473 1.00 0.00 31 SER A N 3
ATOM 3392 C CA . SER A 1 31 ? 12.905 -6.758 -3.616 1.00 0.00 31 SER A CA 3
ATOM 3393 C C . SER A 1 31 ? 11.733 -6.143 -4.366 1.00 0.00 31 SER A C 3
ATOM 3394 O O . SER A 1 31 ? 11.821 -5.088 -5.002 1.00 0.00 31 SER A O 3
ATOM 3402 N N . SER A 1 32 ? 10.633 -6.842 -4.246 1.00 0.00 32 SER A N 3
ATOM 3403 C CA . SER A 1 32 ? 9.365 -6.443 -4.810 1.00 0.00 32 SER A CA 3
ATOM 3404 C C . SER A 1 32 ? 8.286 -6.691 -3.771 1.00 0.00 32 SER A C 3
ATOM 3405 O O . SER A 1 32 ? 8.004 -7.839 -3.419 1.00 0.00 32 SER A O 3
ATOM 3413 N N . PHE A 1 33 ? 7.709 -5.620 -3.262 1.00 0.00 33 PHE A N 3
ATOM 3414 C CA . PHE A 1 33 ? 6.803 -5.727 -2.136 1.00 0.00 33 PHE A CA 3
ATOM 3415 C C . PHE A 1 33 ? 5.363 -5.533 -2.562 1.00 0.00 33 PHE A C 3
ATOM 3416 O O . PHE A 1 33 ? 5.027 -4.581 -3.266 1.00 0.00 33 PHE A O 3
ATOM 3433 N N . GLU A 1 34 ? 4.526 -6.450 -2.133 1.00 0.00 34 GLU A N 3
ATOM 3434 C CA . GLU A 1 34 ? 3.096 -6.359 -2.367 1.00 0.00 34 GLU A CA 3
ATOM 3435 C C . GLU A 1 34 ? 2.443 -5.663 -1.180 1.00 0.00 34 GLU A C 3
ATOM 3436 O O . GLU A 1 34 ? 2.372 -6.230 -0.092 1.00 0.00 34 GLU A O 3
ATOM 3448 N N . VAL A 1 35 ? 1.980 -4.440 -1.373 1.00 0.00 35 VAL A N 3
ATOM 3449 C CA . VAL A 1 35 ? 1.411 -3.679 -0.274 1.00 0.00 35 VAL A CA 3
ATOM 3450 C C . VAL A 1 35 ? -0.107 -3.594 -0.365 1.00 0.00 35 VAL A C 3
ATOM 3451 O O . VAL A 1 35 ? -0.686 -3.518 -1.454 1.00 0.00 35 VAL A O 3
ATOM 3464 N N . GLU A 1 36 ? -0.737 -3.630 0.795 1.00 0.00 36 GLU A N 3
ATOM 3465 C CA . GLU A 1 36 ? -2.151 -3.375 0.916 1.00 0.00 36 GLU A CA 3
ATOM 3466 C C . GLU A 1 36 ? -2.327 -2.155 1.805 1.00 0.00 36 GLU A C 3
ATOM 3467 O O . GLU A 1 36 ? -2.006 -2.191 2.993 1.00 0.00 36 GLU A O 3
ATOM 3479 N N . VAL A 1 37 ? -2.805 -1.078 1.212 1.00 0.00 37 VAL A N 3
ATOM 3480 C CA . VAL A 1 37 ? -2.859 0.216 1.860 1.00 0.00 37 VAL A CA 3
ATOM 3481 C C . VAL A 1 37 ? -4.271 0.723 1.874 1.00 0.00 37 VAL A C 3
ATOM 3482 O O . VAL A 1 37 ? -4.934 0.808 0.838 1.00 0.00 37 VAL A O 3
ATOM 3495 N N . VAL A 1 38 ? -4.725 1.055 3.041 1.00 0.00 38 VAL A N 3
ATOM 3496 C CA . VAL A 1 38 ? -5.958 1.767 3.175 1.00 0.00 38 VAL A CA 3
ATOM 3497 C C . VAL A 1 38 ? -5.709 2.952 4.078 1.00 0.00 38 VAL A C 3
ATOM 3498 O O . VAL A 1 38 ? -5.618 2.809 5.298 1.00 0.00 38 VAL A O 3
ATOM 3511 N N . SER A 1 39 ? -5.528 4.111 3.462 1.00 0.00 39 SER A N 3
ATOM 3512 C CA . SER A 1 39 ? -5.072 5.274 4.184 1.00 0.00 39 SER A CA 3
ATOM 3513 C C . SER A 1 39 ? -5.814 6.534 3.762 1.00 0.00 39 SER A C 3
ATOM 3514 O O . SER A 1 39 ? -6.540 6.555 2.765 1.00 0.00 39 SER A O 3
ATOM 3522 N N . GLU A 1 40 ? -5.600 7.582 4.550 1.00 0.00 40 GLU A N 3
ATOM 3523 C CA . GLU A 1 40 ? -6.243 8.875 4.369 1.00 0.00 40 GLU A CA 3
ATOM 3524 C C . GLU A 1 40 ? -5.752 9.582 3.111 1.00 0.00 40 GLU A C 3
ATOM 3525 O O . GLU A 1 40 ? -6.235 10.657 2.766 1.00 0.00 40 GLU A O 3
ATOM 3537 N N . GLN A 1 41 ? -4.806 8.970 2.412 1.00 0.00 41 GLN A N 3
ATOM 3538 C CA . GLN A 1 41 ? -4.242 9.587 1.215 1.00 0.00 41 GLN A CA 3
ATOM 3539 C C . GLN A 1 41 ? -5.091 9.223 0.025 1.00 0.00 41 GLN A C 3
ATOM 3540 O O . GLN A 1 41 ? -4.844 9.645 -1.104 1.00 0.00 41 GLN A O 3
ATOM 3554 N N . PHE A 1 42 ? -6.106 8.446 0.312 1.00 0.00 42 PHE A N 3
ATOM 3555 C CA . PHE A 1 42 ? -7.011 7.954 -0.688 1.00 0.00 42 PHE A CA 3
ATOM 3556 C C . PHE A 1 42 ? -8.404 8.494 -0.407 1.00 0.00 42 PHE A C 3
ATOM 3557 O O . PHE A 1 42 ? -9.363 8.158 -1.093 1.00 0.00 42 PHE A O 3
ATOM 3574 N N . GLU A 1 43 ? -8.473 9.399 0.560 1.00 0.00 43 GLU A N 3
ATOM 3575 C CA . GLU A 1 43 ? -9.741 9.772 1.199 1.00 0.00 43 GLU A CA 3
ATOM 3576 C C . GLU A 1 43 ? -10.667 10.528 0.245 1.00 0.00 43 GLU A C 3
ATOM 3577 O O . GLU A 1 43 ? -10.374 11.662 -0.143 1.00 0.00 43 GLU A O 3
ATOM 3589 N N . GLY A 1 44 ? -11.793 9.896 -0.119 1.00 0.00 44 GLY A N 3
ATOM 3590 C CA . GLY A 1 44 ? -12.708 10.493 -1.082 1.00 0.00 44 GLY A CA 3
ATOM 3591 C C . GLY A 1 44 ? -12.019 10.777 -2.400 1.00 0.00 44 GLY A C 3
ATOM 3592 O O . GLY A 1 44 ? -12.405 11.680 -3.145 1.00 0.00 44 GLY A O 3
ATOM 3596 N N . LYS A 1 45 ? -10.987 10.000 -2.671 1.00 0.00 45 LYS A N 3
ATOM 3597 C CA . LYS A 1 45 ? -10.103 10.231 -3.775 1.00 0.00 45 LYS A CA 3
ATOM 3598 C C . LYS A 1 45 ? -10.324 9.219 -4.884 1.00 0.00 45 LYS A C 3
ATOM 3599 O O . LYS A 1 45 ? -10.898 8.156 -4.661 1.00 0.00 45 LYS A O 3
ATOM 3618 N N . ARG A 1 46 ? -9.857 9.551 -6.073 1.00 0.00 46 ARG A N 3
ATOM 3619 C CA . ARG A 1 46 ? -9.894 8.626 -7.188 1.00 0.00 46 ARG A CA 3
ATOM 3620 C C . ARG A 1 46 ? -8.573 7.874 -7.265 1.00 0.00 46 ARG A C 3
ATOM 3621 O O . ARG A 1 46 ? -7.514 8.430 -6.992 1.00 0.00 46 ARG A O 3
ATOM 3642 N N . LEU A 1 47 ? -8.670 6.602 -7.630 1.00 0.00 47 LEU A N 3
ATOM 3643 C CA . LEU A 1 47 ? -7.557 5.645 -7.559 1.00 0.00 47 LEU A CA 3
ATOM 3644 C C . LEU A 1 47 ? -6.286 6.131 -8.249 1.00 0.00 47 LEU A C 3
ATOM 3645 O O . LEU A 1 47 ? -5.185 5.779 -7.838 1.00 0.00 47 LEU A O 3
ATOM 3661 N N . LEU A 1 48 ? -6.437 6.951 -9.266 1.00 0.00 48 LEU A N 3
ATOM 3662 C CA . LEU A 1 48 ? -5.289 7.484 -9.996 1.00 0.00 48 LEU A CA 3
ATOM 3663 C C . LEU A 1 48 ? -4.535 8.458 -9.109 1.00 0.00 48 LEU A C 3
ATOM 3664 O O . LEU A 1 48 ? -3.321 8.358 -8.938 1.00 0.00 48 LEU A O 3
ATOM 3680 N N . GLU A 1 49 ? -5.287 9.371 -8.515 1.00 0.00 49 GLU A N 3
ATOM 3681 C CA . GLU A 1 49 ? -4.748 10.322 -7.554 1.00 0.00 49 GLU A CA 3
ATOM 3682 C C . GLU A 1 49 ? -4.225 9.553 -6.360 1.00 0.00 49 GLU A C 3
ATOM 3683 O O . GLU A 1 49 ? -3.224 9.913 -5.753 1.00 0.00 49 GLU A O 3
ATOM 3695 N N . ARG A 1 50 ? -4.928 8.471 -6.059 1.00 0.00 50 ARG A N 3
ATOM 3696 C CA . ARG A 1 50 ? -4.570 7.581 -4.969 1.00 0.00 50 ARG A CA 3
ATOM 3697 C C . ARG A 1 50 ? -3.168 7.026 -5.177 1.00 0.00 50 ARG A C 3
ATOM 3698 O O . ARG A 1 50 ? -2.312 7.115 -4.297 1.00 0.00 50 ARG A O 3
ATOM 3719 N N . HIS A 1 51 ? -2.931 6.471 -6.357 1.00 0.00 51 HIS A N 3
ATOM 3720 C CA . HIS A 1 51 ? -1.632 5.885 -6.670 1.00 0.00 51 HIS A CA 3
ATOM 3721 C C . HIS A 1 51 ? -0.559 6.957 -6.717 1.00 0.00 51 HIS A C 3
ATOM 3722 O O . HIS A 1 51 ? 0.527 6.787 -6.159 1.00 0.00 51 HIS A O 3
ATOM 3737 N N . ARG A 1 52 ? -0.891 8.079 -7.342 1.00 0.00 52 ARG A N 3
ATOM 3738 C CA . ARG A 1 52 ? 0.053 9.171 -7.523 1.00 0.00 52 ARG A CA 3
ATOM 3739 C C . ARG A 1 52 ? 0.420 9.770 -6.173 1.00 0.00 52 ARG A C 3
ATOM 3740 O O . ARG A 1 52 ? 1.443 10.435 -6.018 1.00 0.00 52 ARG A O 3
ATOM 3761 N N . MET A 1 53 ? -0.407 9.495 -5.190 1.00 0.00 53 MET A N 3
ATOM 3762 C CA . MET A 1 53 ? -0.233 10.081 -3.883 1.00 0.00 53 MET A CA 3
ATOM 3763 C C . MET A 1 53 ? 0.581 9.161 -2.998 1.00 0.00 53 MET A C 3
ATOM 3764 O O . MET A 1 53 ? 1.462 9.599 -2.260 1.00 0.00 53 MET A O 3
ATOM 3778 N N . VAL A 1 54 ? 0.286 7.874 -3.088 1.00 0.00 54 VAL A N 3
ATOM 3779 C CA . VAL A 1 54 ? 0.985 6.886 -2.295 1.00 0.00 54 VAL A CA 3
ATOM 3780 C C . VAL A 1 54 ? 2.426 6.819 -2.737 1.00 0.00 54 VAL A C 3
ATOM 3781 O O . VAL A 1 54 ? 3.342 6.813 -1.923 1.00 0.00 54 VAL A O 3
ATOM 3794 N N . ASN A 1 55 ? 2.617 6.835 -4.044 1.00 0.00 55 ASN A N 3
ATOM 3795 C CA . ASN A 1 55 ? 3.945 6.720 -4.591 1.00 0.00 55 ASN A CA 3
ATOM 3796 C C . ASN A 1 55 ? 4.654 8.044 -4.487 1.00 0.00 55 ASN A C 3
ATOM 3797 O O . ASN A 1 55 ? 5.822 8.140 -4.754 1.00 0.00 55 ASN A O 3
ATOM 3808 N N . ALA A 1 56 ? 3.917 9.085 -4.171 1.00 0.00 56 ALA A N 3
ATOM 3809 C CA . ALA A 1 56 ? 4.540 10.365 -3.902 1.00 0.00 56 ALA A CA 3
ATOM 3810 C C . ALA A 1 56 ? 5.370 10.244 -2.636 1.00 0.00 56 ALA A C 3
ATOM 3811 O O . ALA A 1 56 ? 6.516 10.684 -2.573 1.00 0.00 56 ALA A O 3
ATOM 3818 N N . ALA A 1 57 ? 4.797 9.558 -1.660 1.00 0.00 57 ALA A N 3
ATOM 3819 C CA . ALA A 1 57 ? 5.417 9.390 -0.360 1.00 0.00 57 ALA A CA 3
ATOM 3820 C C . ALA A 1 57 ? 6.261 8.130 -0.345 1.00 0.00 57 ALA A C 3
ATOM 3821 O O . ALA A 1 57 ? 6.874 7.789 0.665 1.00 0.00 57 ALA A O 3
ATOM 3828 N N . LEU A 1 58 ? 6.283 7.455 -1.486 1.00 0.00 58 LEU A N 3
ATOM 3829 C CA . LEU A 1 58 ? 6.919 6.165 -1.620 1.00 0.00 58 LEU A CA 3
ATOM 3830 C C . LEU A 1 58 ? 7.795 6.134 -2.856 1.00 0.00 58 LEU A C 3
ATOM 3831 O O . LEU A 1 58 ? 8.353 5.104 -3.213 1.00 0.00 58 LEU A O 3
ATOM 3847 N N . GLU A 1 59 ? 7.895 7.275 -3.504 1.00 0.00 59 GLU A N 3
ATOM 3848 C CA . GLU A 1 59 ? 8.668 7.412 -4.737 1.00 0.00 59 GLU A CA 3
ATOM 3849 C C . GLU A 1 59 ? 10.127 7.183 -4.412 1.00 0.00 59 GLU A C 3
ATOM 3850 O O . GLU A 1 59 ? 10.869 6.546 -5.155 1.00 0.00 59 GLU A O 3
ATOM 3862 N N . GLU A 1 60 ? 10.490 7.652 -3.243 1.00 0.00 60 GLU A N 3
ATOM 3863 C CA . GLU A 1 60 ? 11.839 7.564 -2.759 1.00 0.00 60 GLU A CA 3
ATOM 3864 C C . GLU A 1 60 ? 12.101 6.147 -2.275 1.00 0.00 60 GLU A C 3
ATOM 3865 O O . GLU A 1 60 ? 13.206 5.612 -2.404 1.00 0.00 60 GLU A O 3
ATOM 3877 N N . GLU A 1 61 ? 11.045 5.534 -1.775 1.00 0.00 61 GLU A N 3
ATOM 3878 C CA . GLU A 1 61 ? 11.071 4.154 -1.357 1.00 0.00 61 GLU A CA 3
ATOM 3879 C C . GLU A 1 61 ? 11.239 3.257 -2.575 1.00 0.00 61 GLU A C 3
ATOM 3880 O O . GLU A 1 61 ? 12.003 2.297 -2.556 1.00 0.00 61 GLU A O 3
ATOM 3892 N N . MET A 1 62 ? 10.542 3.608 -3.651 1.00 0.00 62 MET A N 3
ATOM 3893 C CA . MET A 1 62 ? 10.566 2.818 -4.873 1.00 0.00 62 MET A CA 3
ATOM 3894 C C . MET A 1 62 ? 11.948 2.824 -5.497 1.00 0.00 62 MET A C 3
ATOM 3895 O O . MET A 1 62 ? 12.329 1.882 -6.181 1.00 0.00 62 MET A O 3
ATOM 3909 N N . LYS A 1 63 ? 12.711 3.873 -5.231 1.00 0.00 63 LYS A N 3
ATOM 3910 C CA . LYS A 1 63 ? 14.044 3.989 -5.795 1.00 0.00 63 LYS A CA 3
ATOM 3911 C C . LYS A 1 63 ? 15.033 3.218 -4.937 1.00 0.00 63 LYS A C 3
ATOM 3912 O O . LYS A 1 63 ? 16.161 2.942 -5.346 1.00 0.00 63 LYS A O 3
ATOM 3931 N N . GLU A 1 64 ? 14.581 2.852 -3.748 1.00 0.00 64 GLU A N 3
ATOM 3932 C CA . GLU A 1 64 ? 15.401 2.109 -2.809 1.00 0.00 64 GLU A CA 3
ATOM 3933 C C . GLU A 1 64 ? 15.113 0.622 -2.953 1.00 0.00 64 GLU A C 3
ATOM 3934 O O . GLU A 1 64 ? 15.942 -0.230 -2.630 1.00 0.00 64 GLU A O 3
ATOM 3946 N N . ILE A 1 65 ? 13.927 0.329 -3.462 1.00 0.00 65 ILE A N 3
ATOM 3947 C CA . ILE A 1 65 ? 13.506 -1.036 -3.714 1.00 0.00 65 ILE A CA 3
ATOM 3948 C C . ILE A 1 65 ? 13.458 -1.254 -5.223 1.00 0.00 65 ILE A C 3
ATOM 3949 O O . ILE A 1 65 ? 13.967 -0.433 -5.982 1.00 0.00 65 ILE A O 3
ATOM 3965 N N . HIS A 1 66 ? 12.887 -2.355 -5.666 1.00 0.00 66 HIS A N 3
ATOM 3966 C CA . HIS A 1 66 ? 12.784 -2.615 -7.097 1.00 0.00 66 HIS A CA 3
ATOM 3967 C C . HIS A 1 66 ? 11.340 -2.595 -7.582 1.00 0.00 66 HIS A C 3
ATOM 3968 O O . HIS A 1 66 ? 11.092 -2.497 -8.785 1.00 0.00 66 HIS A O 3
ATOM 3983 N N . ALA A 1 67 ? 10.389 -2.672 -6.657 1.00 0.00 67 ALA A N 3
ATOM 3984 C CA . ALA A 1 67 ? 8.981 -2.742 -7.016 1.00 0.00 67 ALA A CA 3
ATOM 3985 C C . ALA A 1 67 ? 8.098 -2.688 -5.780 1.00 0.00 67 ALA A C 3
ATOM 3986 O O . ALA A 1 67 ? 8.392 -3.313 -4.760 1.00 0.00 67 ALA A O 3
ATOM 3993 N N . LEU A 1 68 ? 7.035 -1.916 -5.877 1.00 0.00 68 LEU A N 3
ATOM 3994 C CA . LEU A 1 68 ? 6.016 -1.853 -4.843 1.00 0.00 68 LEU A CA 3
ATOM 3995 C C . LEU A 1 68 ? 4.644 -1.947 -5.487 1.00 0.00 68 LEU A C 3
ATOM 3996 O O . LEU A 1 68 ? 4.193 -1.009 -6.144 1.00 0.00 68 LEU A O 3
ATOM 4012 N N . SER A 1 69 ? 3.995 -3.081 -5.317 1.00 0.00 69 SER A N 3
ATOM 4013 C CA . SER A 1 69 ? 2.694 -3.300 -5.909 1.00 0.00 69 SER A CA 3
ATOM 4014 C C . SER A 1 69 ? 1.600 -2.974 -4.906 1.00 0.00 69 SER A C 3
ATOM 4015 O O . SER A 1 69 ? 1.387 -3.717 -3.948 1.00 0.00 69 SER A O 3
ATOM 4023 N N . ILE A 1 70 ? 0.919 -1.862 -5.111 1.00 0.00 70 ILE A N 3
ATOM 4024 C CA . ILE A 1 70 ? -0.196 -1.514 -4.265 1.00 0.00 70 ILE A CA 3
ATOM 4025 C C . ILE A 1 70 ? -1.448 -2.176 -4.817 1.00 0.00 70 ILE A C 3
ATOM 4026 O O . ILE A 1 70 ? -2.179 -1.624 -5.644 1.00 0.00 70 ILE A O 3
ATOM 4042 N N . LYS A 1 71 ? -1.652 -3.401 -4.363 1.00 0.00 71 LYS A N 3
ATOM 4043 C CA . LYS A 1 71 ? -2.746 -4.236 -4.834 1.00 0.00 71 LYS A CA 3
ATOM 4044 C C . LYS A 1 71 ? -4.073 -3.630 -4.434 1.00 0.00 71 LYS A C 3
ATOM 4045 O O . LYS A 1 71 ? -5.091 -3.800 -5.109 1.00 0.00 71 LYS A O 3
ATOM 4064 N N . LYS A 1 72 ? -4.043 -2.922 -3.323 1.00 0.00 72 LYS A N 3
ATOM 4065 C CA . LYS A 1 72 ? -5.224 -2.274 -2.801 1.00 0.00 72 LYS A CA 3
ATOM 4066 C C . LYS A 1 72 ? -4.940 -0.840 -2.450 1.00 0.00 72 LYS A C 3
ATOM 4067 O O . LYS A 1 72 ? -4.087 -0.542 -1.614 1.00 0.00 72 LYS A O 3
ATOM 4086 N N . ALA A 1 73 ? -5.660 0.031 -3.109 1.00 0.00 73 ALA A N 3
ATOM 4087 C CA . ALA A 1 73 ? -5.662 1.438 -2.769 1.00 0.00 73 ALA A CA 3
ATOM 4088 C C . ALA A 1 73 ? -7.074 1.843 -2.387 1.00 0.00 73 ALA A C 3
ATOM 4089 O O . ALA A 1 73 ? -7.894 2.181 -3.243 1.00 0.00 73 ALA A O 3
ATOM 4096 N N . GLN A 1 74 ? -7.344 1.822 -1.097 1.00 0.00 74 GLN A N 3
ATOM 4097 C CA . GLN A 1 74 ? -8.672 2.124 -0.587 1.00 0.00 74 GLN A CA 3
ATOM 4098 C C . GLN A 1 74 ? -8.579 3.068 0.592 1.00 0.00 74 GLN A C 3
ATOM 4099 O O . GLN A 1 74 ? -7.509 3.255 1.162 1.00 0.00 74 GLN A O 3
ATOM 4113 N N . THR A 1 75 ? -9.688 3.690 0.937 1.00 0.00 75 THR A N 3
ATOM 4114 C CA . THR A 1 75 ? -9.700 4.611 2.056 1.00 0.00 75 THR A CA 3
ATOM 4115 C C . THR A 1 75 ? -10.607 4.112 3.164 1.00 0.00 75 THR A C 3
ATOM 4116 O O . THR A 1 75 ? -11.572 3.392 2.913 1.00 0.00 75 THR A O 3
ATOM 4127 N N . PRO A 1 76 ? -10.307 4.501 4.408 1.00 0.00 76 PRO A N 3
ATOM 4128 C CA . PRO A 1 76 ? -11.099 4.119 5.575 1.00 0.00 76 PRO A CA 3
ATOM 4129 C C . PRO A 1 76 ? -12.584 4.469 5.466 1.00 0.00 76 PRO A C 3
ATOM 4130 O O . PRO A 1 76 ? -13.370 3.972 6.247 1.00 0.00 76 PRO A O 3
ATOM 4141 N N . GLN A 1 77 ? -12.977 5.306 4.502 1.00 0.00 77 GLN A N 3
ATOM 4142 C CA . GLN A 1 77 ? -14.383 5.746 4.427 1.00 0.00 77 GLN A CA 3
ATOM 4143 C C . GLN A 1 77 ? -15.297 4.709 3.746 1.00 0.00 77 GLN A C 3
ATOM 4144 O O . GLN A 1 77 ? -16.431 4.517 4.171 1.00 0.00 77 GLN A O 3
ATOM 4158 N N . GLN A 1 78 ? -14.799 4.021 2.722 1.00 0.00 78 GLN A N 3
ATOM 4159 C CA . GLN A 1 78 ? -15.593 2.999 2.012 1.00 0.00 78 GLN A CA 3
ATOM 4160 C C . GLN A 1 78 ? -15.328 1.689 2.684 1.00 0.00 78 GLN A C 3
ATOM 4161 O O . GLN A 1 78 ? -16.168 0.799 2.783 1.00 0.00 78 GLN A O 3
ATOM 4175 N N . TRP A 1 79 ? -14.093 1.620 3.102 1.00 0.00 79 TRP A N 3
ATOM 4176 C CA . TRP A 1 79 ? -13.502 0.476 3.719 1.00 0.00 79 TRP A CA 3
ATOM 4177 C C . TRP A 1 79 ? -13.744 0.540 5.228 1.00 0.00 79 TRP A C 3
ATOM 4178 O O . TRP A 1 79 ? -13.219 -0.254 6.008 1.00 0.00 79 TRP A O 3
ATOM 4199 N N . LYS A 1 80 ? -14.585 1.500 5.627 1.00 0.00 80 LYS A N 3
ATOM 4200 C CA . LYS A 1 80 ? -15.205 1.462 6.953 1.00 0.00 80 LYS A CA 3
ATOM 4201 C C . LYS A 1 80 ? -15.853 0.081 7.182 1.00 0.00 80 LYS A C 3
ATOM 4202 O O . LYS A 1 80 ? -15.447 -0.643 8.092 1.00 0.00 80 LYS A O 3
ATOM 4221 N N . PRO A 1 81 ? -16.861 -0.315 6.367 1.00 0.00 81 PRO A N 3
ATOM 4222 C CA . PRO A 1 81 ? -17.378 -1.679 6.364 1.00 0.00 81 PRO A CA 3
ATOM 4223 C C . PRO A 1 81 ? -16.629 -2.543 5.340 1.00 0.00 81 PRO A C 3
ATOM 4224 O O . PRO A 1 81 ? -15.637 -2.085 4.767 1.00 0.00 81 PRO A O 3
ATOM 4235 N N . PRO A 1 82 ? -17.048 -3.805 5.113 1.00 0.00 82 PRO A N 3
ATOM 4236 C CA . PRO A 1 82 ? -16.496 -4.622 4.025 1.00 0.00 82 PRO A CA 3
ATOM 4237 C C . PRO A 1 82 ? -16.515 -3.867 2.692 1.00 0.00 82 PRO A C 3
ATOM 4238 O O . PRO A 1 82 ? -17.523 -3.253 2.340 1.00 0.00 82 PRO A O 3
ATOM 4249 N N . SER A 1 83 ? -15.414 -3.904 1.954 1.00 0.00 83 SER A N 3
ATOM 4250 C CA . SER A 1 83 ? -15.312 -3.132 0.723 1.00 0.00 83 SER A CA 3
ATOM 4251 C C . SER A 1 83 ? -14.559 -3.921 -0.325 1.00 0.00 83 SER A C 3
ATOM 4252 O O . SER A 1 83 ? -13.938 -3.378 -1.242 1.00 0.00 83 SER A O 3
ATOM 4260 N N . GLN A 1 84 ? -14.645 -5.218 -0.171 1.00 0.00 84 GLN A N 3
ATOM 4261 C CA . GLN A 1 84 ? -14.009 -6.151 -1.074 1.00 0.00 84 GLN A CA 3
ATOM 4262 C C . GLN A 1 84 ? -15.075 -7.019 -1.703 1.00 0.00 84 GLN A C 3
ATOM 4263 O O . GLN A 1 84 ? -15.122 -7.196 -2.921 1.00 0.00 84 GLN A O 3
ATOM 4277 N N . ASP A 1 85 ? -15.964 -7.522 -0.855 1.00 0.00 85 ASP A N 3
ATOM 4278 C CA . ASP A 1 85 ? -17.059 -8.362 -1.304 1.00 0.00 85 ASP A CA 3
ATOM 4279 C C . ASP A 1 85 ? -18.100 -7.500 -1.976 1.00 0.00 85 ASP A C 3
ATOM 4280 O O . ASP A 1 85 ? -18.840 -7.941 -2.853 1.00 0.00 85 ASP A O 3
ATOM 4289 N N . SER A 1 86 ? -18.100 -6.248 -1.577 1.00 0.00 86 SER A N 3
ATOM 4290 C CA . SER A 1 86 ? -18.975 -5.254 -2.158 1.00 0.00 86 SER A CA 3
ATOM 4291 C C . SER A 1 86 ? -18.535 -4.971 -3.588 1.00 0.00 86 SER A C 3
ATOM 4292 O O . SER A 1 86 ? -19.354 -4.793 -4.492 1.00 0.00 86 SER A O 3
ATOM 4300 N N . ALA A 1 87 ? -17.222 -4.980 -3.789 1.00 0.00 87 ALA A N 3
ATOM 4301 C CA . ALA A 1 87 ? -16.647 -4.780 -5.106 1.00 0.00 87 ALA A CA 3
ATOM 4302 C C . ALA A 1 87 ? -16.709 -6.061 -5.915 1.00 0.00 87 ALA A C 3
ATOM 4303 O O . ALA A 1 87 ? -16.285 -6.108 -7.062 1.00 0.00 87 ALA A O 3
ATOM 4310 N N . THR A 1 88 ? -17.254 -7.090 -5.300 1.00 0.00 88 THR A N 3
ATOM 4311 C CA . THR A 1 88 ? -17.478 -8.360 -5.970 1.00 0.00 88 THR A CA 3
ATOM 4312 C C . THR A 1 88 ? -18.961 -8.495 -6.303 1.00 0.00 88 THR A C 3
ATOM 4313 O O . THR A 1 88 ? -19.394 -9.453 -6.931 1.00 0.00 88 THR A O 3
ATOM 4324 N N . LEU A 1 89 ? -19.733 -7.496 -5.904 1.00 0.00 89 LEU A N 3
ATOM 4325 C CA . LEU A 1 89 ? -21.172 -7.524 -6.081 1.00 0.00 89 LEU A CA 3
ATOM 4326 C C . LEU A 1 89 ? -21.542 -6.542 -7.168 1.00 0.00 89 LEU A C 3
ATOM 4327 O O . LEU A 1 89 ? -22.568 -6.672 -7.831 1.00 0.00 89 LEU A O 3
ATOM 4343 N N . THR A 1 90 ? -20.658 -5.579 -7.368 1.00 0.00 90 THR A N 3
ATOM 4344 C CA . THR A 1 90 ? -20.857 -4.547 -8.369 1.00 0.00 90 THR A CA 3
ATOM 4345 C C . THR A 1 90 ? -20.597 -5.072 -9.778 1.00 0.00 90 THR A C 3
ATOM 4346 O O . THR A 1 90 ? -20.700 -4.334 -10.757 1.00 0.00 90 THR A O 3
ATOM 4357 N N . LYS A 1 91 ? -20.240 -6.348 -9.872 1.00 0.00 91 LYS A N 3
ATOM 4358 C CA . LYS A 1 91 ? -20.146 -7.018 -11.165 1.00 0.00 91 LYS A CA 3
ATOM 4359 C C . LYS A 1 91 ? -20.403 -8.516 -11.014 1.00 0.00 91 LYS A C 3
ATOM 4360 O O . LYS A 1 91 ? -20.295 -9.270 -11.982 1.00 0.00 91 LYS A O 3
ATOM 4379 N N . ASP A 1 92 ? -20.752 -8.931 -9.790 1.00 0.00 92 ASP A N 3
ATOM 4380 C CA . ASP A 1 92 ? -20.999 -10.344 -9.450 1.00 0.00 92 ASP A CA 3
ATOM 4381 C C . ASP A 1 92 ? -19.717 -11.176 -9.465 1.00 0.00 92 ASP A C 3
ATOM 4382 O O . ASP A 1 92 ? -19.413 -11.879 -8.502 1.00 0.00 92 ASP A O 3
ATOM 4391 N N . ALA A 1 93 ? -18.968 -11.089 -10.548 1.00 0.00 93 ALA A N 3
ATOM 4392 C CA . ALA A 1 93 ? -17.742 -11.852 -10.695 1.00 0.00 93 ALA A CA 3
ATOM 4393 C C . ALA A 1 93 ? -16.775 -11.123 -11.612 1.00 0.00 93 ALA A C 3
ATOM 4394 O O . ALA A 1 93 ? -15.815 -10.520 -11.102 1.00 0.00 93 ALA A O 3
ATOM 4402 N N . MET A 1 1 ? 20.738 -2.732 -0.091 1.00 0.00 1 MET A N 4
ATOM 4403 C CA . MET A 1 1 ? 20.020 -3.728 0.733 1.00 0.00 1 MET A CA 4
ATOM 4404 C C . MET A 1 1 ? 18.794 -3.095 1.368 1.00 0.00 1 MET A C 4
ATOM 4405 O O . MET A 1 1 ? 18.902 -2.116 2.105 1.00 0.00 1 MET A O 4
ATOM 4421 N N . VAL A 1 2 ? 17.631 -3.649 1.068 1.00 0.00 2 VAL A N 4
ATOM 4422 C CA . VAL A 1 2 ? 16.383 -3.144 1.608 1.00 0.00 2 VAL A CA 4
ATOM 4423 C C . VAL A 1 2 ? 15.529 -4.296 2.125 1.00 0.00 2 VAL A C 4
ATOM 4424 O O . VAL A 1 2 ? 15.452 -5.354 1.503 1.00 0.00 2 VAL A O 4
ATOM 4437 N N . THR A 1 3 ? 14.932 -4.104 3.281 1.00 0.00 3 THR A N 4
ATOM 4438 C CA . THR A 1 3 ? 14.101 -5.124 3.887 1.00 0.00 3 THR A CA 4
ATOM 4439 C C . THR A 1 3 ? 12.635 -4.711 3.884 1.00 0.00 3 THR A C 4
ATOM 4440 O O . THR A 1 3 ? 12.308 -3.533 3.756 1.00 0.00 3 THR A O 4
ATOM 4451 N N . LYS A 1 4 ? 11.760 -5.690 4.058 1.00 0.00 4 LYS A N 4
ATOM 4452 C CA . LYS A 1 4 ? 10.344 -5.436 4.270 1.00 0.00 4 LYS A CA 4
ATOM 4453 C C . LYS A 1 4 ? 10.174 -4.783 5.627 1.00 0.00 4 LYS A C 4
ATOM 4454 O O . LYS A 1 4 ? 9.182 -4.123 5.906 1.00 0.00 4 LYS A O 4
ATOM 4473 N N . GLU A 1 5 ? 11.210 -4.922 6.430 1.00 0.00 5 GLU A N 4
ATOM 4474 C CA . GLU A 1 5 ? 11.186 -4.513 7.815 1.00 0.00 5 GLU A CA 4
ATOM 4475 C C . GLU A 1 5 ? 11.233 -3.005 7.916 1.00 0.00 5 GLU A C 4
ATOM 4476 O O . GLU A 1 5 ? 10.563 -2.395 8.744 1.00 0.00 5 GLU A O 4
ATOM 4488 N N . GLN A 1 6 ? 12.006 -2.407 7.040 1.00 0.00 6 GLN A N 4
ATOM 4489 C CA . GLN A 1 6 ? 12.066 -0.964 6.963 1.00 0.00 6 GLN A CA 4
ATOM 4490 C C . GLN A 1 6 ? 10.827 -0.453 6.249 1.00 0.00 6 GLN A C 4
ATOM 4491 O O . GLN A 1 6 ? 10.393 0.672 6.467 1.00 0.00 6 GLN A O 4
ATOM 4505 N N . VAL A 1 7 ? 10.236 -1.323 5.431 1.00 0.00 7 VAL A N 4
ATOM 4506 C CA . VAL A 1 7 ? 9.049 -0.982 4.658 1.00 0.00 7 VAL A CA 4
ATOM 4507 C C . VAL A 1 7 ? 7.881 -0.888 5.616 1.00 0.00 7 VAL A C 4
ATOM 4508 O O . VAL A 1 7 ? 7.019 -0.018 5.522 1.00 0.00 7 VAL A O 4
ATOM 4521 N N . GLU A 1 8 ? 7.930 -1.785 6.570 1.00 0.00 8 GLU A N 4
ATOM 4522 C CA . GLU A 1 8 ? 6.980 -1.878 7.646 1.00 0.00 8 GLU A CA 4
ATOM 4523 C C . GLU A 1 8 ? 6.887 -0.563 8.400 1.00 0.00 8 GLU A C 4
ATOM 4524 O O . GLU A 1 8 ? 5.804 -0.012 8.596 1.00 0.00 8 GLU A O 4
ATOM 4536 N N . ALA A 1 9 ? 8.044 -0.045 8.788 1.00 0.00 9 ALA A N 4
ATOM 4537 C CA . ALA A 1 9 ? 8.099 1.165 9.585 1.00 0.00 9 ALA A CA 4
ATOM 4538 C C . ALA A 1 9 ? 7.918 2.365 8.684 1.00 0.00 9 ALA A C 4
ATOM 4539 O O . ALA A 1 9 ? 7.464 3.425 9.113 1.00 0.00 9 ALA A O 4
ATOM 4546 N N . SER A 1 10 ? 8.238 2.170 7.417 1.00 0.00 10 SER A N 4
ATOM 4547 C CA . SER A 1 10 ? 8.154 3.254 6.445 1.00 0.00 10 SER A CA 4
ATOM 4548 C C . SER A 1 10 ? 6.700 3.582 6.157 1.00 0.00 10 SER A C 4
ATOM 4549 O O . SER A 1 10 ? 6.265 4.730 6.277 1.00 0.00 10 SER A O 4
ATOM 4557 N N . LEU A 1 11 ? 5.943 2.557 5.812 1.00 0.00 11 LEU A N 4
ATOM 4558 C CA . LEU A 1 11 ? 4.546 2.720 5.461 1.00 0.00 11 LEU A CA 4
ATOM 4559 C C . LEU A 1 11 ? 3.732 3.172 6.670 1.00 0.00 11 LEU A C 4
ATOM 4560 O O . LEU A 1 11 ? 2.776 3.927 6.536 1.00 0.00 11 LEU A O 4
ATOM 4576 N N . THR A 1 12 ? 4.137 2.737 7.855 1.00 0.00 12 THR A N 4
ATOM 4577 C CA . THR A 1 12 ? 3.479 3.157 9.089 1.00 0.00 12 THR A CA 4
ATOM 4578 C C . THR A 1 12 ? 3.682 4.656 9.331 1.00 0.00 12 THR A C 4
ATOM 4579 O O . THR A 1 12 ? 2.898 5.309 10.020 1.00 0.00 12 THR A O 4
ATOM 4590 N N . SER A 1 13 ? 4.723 5.197 8.729 1.00 0.00 13 SER A N 4
ATOM 4591 C CA . SER A 1 13 ? 5.089 6.591 8.933 1.00 0.00 13 SER A CA 4
ATOM 4592 C C . SER A 1 13 ? 4.449 7.487 7.882 1.00 0.00 13 SER A C 4
ATOM 4593 O O . SER A 1 13 ? 3.993 8.587 8.180 1.00 0.00 13 SER A O 4
ATOM 4601 N N . LYS A 1 14 ? 4.413 7.002 6.652 1.00 0.00 14 LYS A N 4
ATOM 4602 C CA . LYS A 1 14 ? 3.954 7.799 5.533 1.00 0.00 14 LYS A CA 4
ATOM 4603 C C . LYS A 1 14 ? 2.459 7.625 5.342 1.00 0.00 14 LYS A C 4
ATOM 4604 O O . LYS A 1 14 ? 1.775 8.516 4.840 1.00 0.00 14 LYS A O 4
ATOM 4623 N N . LEU A 1 15 ? 1.956 6.479 5.772 1.00 0.00 15 LEU A N 4
ATOM 4624 C CA . LEU A 1 15 ? 0.570 6.110 5.511 1.00 0.00 15 LEU A CA 4
ATOM 4625 C C . LEU A 1 15 ? -0.207 5.944 6.803 1.00 0.00 15 LEU A C 4
ATOM 4626 O O . LEU A 1 15 ? -1.435 5.839 6.784 1.00 0.00 15 LEU A O 4
ATOM 4642 N N . LYS A 1 16 ? 0.528 5.911 7.914 1.00 0.00 16 LYS A N 4
ATOM 4643 C CA . LYS A 1 16 ? -0.050 5.743 9.246 1.00 0.00 16 LYS A CA 4
ATOM 4644 C C . LYS A 1 16 ? -0.500 4.297 9.473 1.00 0.00 16 LYS A C 4
ATOM 4645 O O . LYS A 1 16 ? -0.820 3.577 8.527 1.00 0.00 16 LYS A O 4
ATOM 4664 N N . PRO A 1 17 ? -0.502 3.843 10.740 1.00 0.00 17 PRO A N 4
ATOM 4665 C CA . PRO A 1 17 ? -0.850 2.458 11.094 1.00 0.00 17 PRO A CA 4
ATOM 4666 C C . PRO A 1 17 ? -2.344 2.159 10.963 1.00 0.00 17 PRO A C 4
ATOM 4667 O O . PRO A 1 17 ? -3.032 1.917 11.959 1.00 0.00 17 PRO A O 4
ATOM 4678 N N . ILE A 1 18 ? -2.844 2.190 9.737 1.00 0.00 18 ILE A N 4
ATOM 4679 C CA . ILE A 1 18 ? -4.233 1.847 9.473 1.00 0.00 18 ILE A CA 4
ATOM 4680 C C . ILE A 1 18 ? -4.327 0.413 8.959 1.00 0.00 18 ILE A C 4
ATOM 4681 O O . ILE A 1 18 ? -4.640 -0.510 9.709 1.00 0.00 18 ILE A O 4
ATOM 4697 N N . HIS A 1 19 ? -4.045 0.233 7.674 1.00 0.00 19 HIS A N 4
ATOM 4698 C CA . HIS A 1 19 ? -3.994 -1.093 7.077 1.00 0.00 19 HIS A CA 4
ATOM 4699 C C . HIS A 1 19 ? -2.851 -1.136 6.081 1.00 0.00 19 HIS A C 4
ATOM 4700 O O . HIS A 1 19 ? -2.976 -0.661 4.958 1.00 0.00 19 HIS A O 4
ATOM 4715 N N . LEU A 1 20 ? -1.737 -1.679 6.519 1.00 0.00 20 LEU A N 4
ATOM 4716 C CA . LEU A 1 20 ? -0.540 -1.765 5.699 1.00 0.00 20 LEU A CA 4
ATOM 4717 C C . LEU A 1 20 ? -0.092 -3.217 5.617 1.00 0.00 20 LEU A C 4
ATOM 4718 O O . LEU A 1 20 ? 0.229 -3.830 6.636 1.00 0.00 20 LEU A O 4
ATOM 4734 N N . GLU A 1 21 ? -0.052 -3.751 4.410 1.00 0.00 21 GLU A N 4
ATOM 4735 C CA . GLU A 1 21 ? 0.230 -5.157 4.195 1.00 0.00 21 GLU A CA 4
ATOM 4736 C C . GLU A 1 21 ? 1.085 -5.302 2.951 1.00 0.00 21 GLU A C 4
ATOM 4737 O O . GLU A 1 21 ? 0.577 -5.283 1.836 1.00 0.00 21 GLU A O 4
ATOM 4749 N N . VAL A 1 22 ? 2.379 -5.417 3.143 1.00 0.00 22 VAL A N 4
ATOM 4750 C CA . VAL A 1 22 ? 3.303 -5.562 2.030 1.00 0.00 22 VAL A CA 4
ATOM 4751 C C . VAL A 1 22 ? 3.847 -6.979 1.956 1.00 0.00 22 VAL A C 4
ATOM 4752 O O . VAL A 1 22 ? 4.493 -7.463 2.887 1.00 0.00 22 VAL A O 4
ATOM 4765 N N . ILE A 1 23 ? 3.592 -7.620 0.831 1.00 0.00 23 ILE A N 4
ATOM 4766 C CA . ILE A 1 23 ? 3.938 -9.004 0.621 1.00 0.00 23 ILE A CA 4
ATOM 4767 C C . ILE A 1 23 ? 5.261 -9.089 -0.097 1.00 0.00 23 ILE A C 4
ATOM 4768 O O . ILE A 1 23 ? 5.344 -8.949 -1.318 1.00 0.00 23 ILE A O 4
ATOM 4784 N N . ASP A 1 24 ? 6.283 -9.234 0.693 1.00 0.00 24 ASP A N 4
ATOM 4785 C CA . ASP A 1 24 ? 7.630 -9.477 0.196 1.00 0.00 24 ASP A CA 4
ATOM 4786 C C . ASP A 1 24 ? 7.670 -10.769 -0.602 1.00 0.00 24 ASP A C 4
ATOM 4787 O O . ASP A 1 24 ? 7.443 -11.854 -0.066 1.00 0.00 24 ASP A O 4
ATOM 4796 N N . ILE A 1 25 ? 7.954 -10.642 -1.882 1.00 0.00 25 ILE A N 4
ATOM 4797 C CA . ILE A 1 25 ? 7.979 -11.782 -2.779 1.00 0.00 25 ILE A CA 4
ATOM 4798 C C . ILE A 1 25 ? 9.411 -12.290 -2.956 1.00 0.00 25 ILE A C 4
ATOM 4799 O O . ILE A 1 25 ? 9.640 -13.393 -3.455 1.00 0.00 25 ILE A O 4
ATOM 4815 N N . SER A 1 26 ? 10.376 -11.509 -2.499 1.00 0.00 26 SER A N 4
ATOM 4816 C CA . SER A 1 26 ? 11.766 -11.786 -2.816 1.00 0.00 26 SER A CA 4
ATOM 4817 C C . SER A 1 26 ? 12.703 -11.524 -1.638 1.00 0.00 26 SER A C 4
ATOM 4818 O O . SER A 1 26 ? 13.137 -12.463 -0.967 1.00 0.00 26 SER A O 4
ATOM 4826 N N . GLY A 1 27 ? 13.012 -10.258 -1.387 1.00 0.00 27 GLY A N 4
ATOM 4827 C CA . GLY A 1 27 ? 13.930 -9.923 -0.320 1.00 0.00 27 GLY A CA 4
ATOM 4828 C C . GLY A 1 27 ? 14.451 -8.503 -0.416 1.00 0.00 27 GLY A C 4
ATOM 4829 O O . GLY A 1 27 ? 13.720 -7.552 -0.146 1.00 0.00 27 GLY A O 4
ATOM 4833 N N . GLY A 1 28 ? 15.719 -8.362 -0.793 1.00 0.00 28 GLY A N 4
ATOM 4834 C CA . GLY A 1 28 ? 16.346 -7.049 -0.838 1.00 0.00 28 GLY A CA 4
ATOM 4835 C C . GLY A 1 28 ? 16.898 -6.704 -2.208 1.00 0.00 28 GLY A C 4
ATOM 4836 O O . GLY A 1 28 ? 16.872 -5.550 -2.636 1.00 0.00 28 GLY A O 4
ATOM 4840 N N . CYS A 1 29 ? 17.386 -7.715 -2.893 1.00 0.00 29 CYS A N 4
ATOM 4841 C CA . CYS A 1 29 ? 18.059 -7.539 -4.177 1.00 0.00 29 CYS A CA 4
ATOM 4842 C C . CYS A 1 29 ? 17.107 -7.909 -5.301 1.00 0.00 29 CYS A C 4
ATOM 4843 O O . CYS A 1 29 ? 17.136 -7.336 -6.390 1.00 0.00 29 CYS A O 4
ATOM 4851 N N . GLY A 1 30 ? 16.262 -8.878 -5.004 1.00 0.00 30 GLY A N 4
ATOM 4852 C CA . GLY A 1 30 ? 15.161 -9.232 -5.862 1.00 0.00 30 GLY A CA 4
ATOM 4853 C C . GLY A 1 30 ? 13.984 -8.360 -5.529 1.00 0.00 30 GLY A C 4
ATOM 4854 O O . GLY A 1 30 ? 13.014 -8.264 -6.284 1.00 0.00 30 GLY A O 4
ATOM 4858 N N . SER A 1 31 ? 14.127 -7.743 -4.356 1.00 0.00 31 SER A N 4
ATOM 4859 C CA . SER A 1 31 ? 13.071 -7.078 -3.614 1.00 0.00 31 SER A CA 4
ATOM 4860 C C . SER A 1 31 ? 11.946 -6.531 -4.485 1.00 0.00 31 SER A C 4
ATOM 4861 O O . SER A 1 31 ? 12.108 -5.608 -5.283 1.00 0.00 31 SER A O 4
ATOM 4869 N N . SER A 1 32 ? 10.797 -7.131 -4.283 1.00 0.00 32 SER A N 4
ATOM 4870 C CA . SER A 1 32 ? 9.562 -6.732 -4.924 1.00 0.00 32 SER A CA 4
ATOM 4871 C C . SER A 1 32 ? 8.411 -6.925 -3.946 1.00 0.00 32 SER A C 4
ATOM 4872 O O . SER A 1 32 ? 8.101 -8.050 -3.548 1.00 0.00 32 SER A O 4
ATOM 4880 N N . PHE A 1 33 ? 7.808 -5.824 -3.536 1.00 0.00 33 PHE A N 4
ATOM 4881 C CA . PHE A 1 33 ? 6.812 -5.852 -2.480 1.00 0.00 33 PHE A CA 4
ATOM 4882 C C . PHE A 1 33 ? 5.433 -5.523 -3.017 1.00 0.00 33 PHE A C 4
ATOM 4883 O O . PHE A 1 33 ? 5.283 -4.654 -3.875 1.00 0.00 33 PHE A O 4
ATOM 4900 N N . GLU A 1 34 ? 4.429 -6.219 -2.516 1.00 0.00 34 GLU A N 4
ATOM 4901 C CA . GLU A 1 34 ? 3.058 -5.909 -2.876 1.00 0.00 34 GLU A CA 4
ATOM 4902 C C . GLU A 1 34 ? 2.310 -5.370 -1.661 1.00 0.00 34 GLU A C 4
ATOM 4903 O O . GLU A 1 34 ? 1.992 -6.110 -0.737 1.00 0.00 34 GLU A O 4
ATOM 4915 N N . VAL A 1 35 ? 2.046 -4.075 -1.676 1.00 0.00 35 VAL A N 4
ATOM 4916 C CA . VAL A 1 35 ? 1.386 -3.396 -0.570 1.00 0.00 35 VAL A CA 4
ATOM 4917 C C . VAL A 1 35 ? -0.135 -3.326 -0.731 1.00 0.00 35 VAL A C 4
ATOM 4918 O O . VAL A 1 35 ? -0.650 -3.059 -1.816 1.00 0.00 35 VAL A O 4
ATOM 4931 N N . GLU A 1 36 ? -0.841 -3.589 0.360 1.00 0.00 36 GLU A N 4
ATOM 4932 C CA . GLU A 1 36 ? -2.254 -3.278 0.459 1.00 0.00 36 GLU A CA 4
ATOM 4933 C C . GLU A 1 36 ? -2.420 -2.234 1.549 1.00 0.00 36 GLU A C 4
ATOM 4934 O O . GLU A 1 36 ? -2.269 -2.539 2.733 1.00 0.00 36 GLU A O 4
ATOM 4946 N N . VAL A 1 37 ? -2.708 -1.006 1.160 1.00 0.00 37 VAL A N 4
ATOM 4947 C CA . VAL A 1 37 ? -2.821 0.068 2.100 1.00 0.00 37 VAL A CA 4
ATOM 4948 C C . VAL A 1 37 ? -4.223 0.625 2.169 1.00 0.00 37 VAL A C 4
ATOM 4949 O O . VAL A 1 37 ? -5.008 0.556 1.222 1.00 0.00 37 VAL A O 4
ATOM 4962 N N . VAL A 1 38 ? -4.497 1.177 3.318 1.00 0.00 38 VAL A N 4
ATOM 4963 C CA . VAL A 1 38 ? -5.702 1.924 3.580 1.00 0.00 38 VAL A CA 4
ATOM 4964 C C . VAL A 1 38 ? -5.295 3.146 4.367 1.00 0.00 38 VAL A C 4
ATOM 4965 O O . VAL A 1 38 ? -5.022 3.056 5.560 1.00 0.00 38 VAL A O 4
ATOM 4978 N N . SER A 1 39 ? -5.179 4.265 3.683 1.00 0.00 39 SER A N 4
ATOM 4979 C CA . SER A 1 39 ? -4.700 5.479 4.299 1.00 0.00 39 SER A CA 4
ATOM 4980 C C . SER A 1 39 ? -5.520 6.652 3.803 1.00 0.00 39 SER A C 4
ATOM 4981 O O . SER A 1 39 ? -6.049 6.616 2.692 1.00 0.00 39 SER A O 4
ATOM 4989 N N . GLU A 1 40 ? -5.603 7.695 4.622 1.00 0.00 40 GLU A N 4
ATOM 4990 C CA . GLU A 1 40 ? -6.447 8.860 4.348 1.00 0.00 40 GLU A CA 4
ATOM 4991 C C . GLU A 1 40 ? -5.980 9.653 3.130 1.00 0.00 40 GLU A C 4
ATOM 4992 O O . GLU A 1 40 ? -6.515 10.718 2.829 1.00 0.00 40 GLU A O 4
ATOM 5004 N N . GLN A 1 41 ? -5.002 9.121 2.422 1.00 0.00 41 GLN A N 4
ATOM 5005 C CA . GLN A 1 41 ? -4.517 9.750 1.202 1.00 0.00 41 GLN A CA 4
ATOM 5006 C C . GLN A 1 41 ? -5.293 9.195 0.035 1.00 0.00 41 GLN A C 4
ATOM 5007 O O . GLN A 1 41 ? -5.038 9.499 -1.127 1.00 0.00 41 GLN A O 4
ATOM 5021 N N . PHE A 1 42 ? -6.263 8.379 0.388 1.00 0.00 42 PHE A N 4
ATOM 5022 C CA . PHE A 1 42 ? -7.142 7.750 -0.566 1.00 0.00 42 PHE A CA 4
ATOM 5023 C C . PHE A 1 42 ? -8.577 8.173 -0.284 1.00 0.00 42 PHE A C 4
ATOM 5024 O O . PHE A 1 42 ? -9.527 7.586 -0.802 1.00 0.00 42 PHE A O 4
ATOM 5041 N N . GLU A 1 43 ? -8.715 9.221 0.521 1.00 0.00 43 GLU A N 4
ATOM 5042 C CA . GLU A 1 43 ? -10.004 9.586 1.109 1.00 0.00 43 GLU A CA 4
ATOM 5043 C C . GLU A 1 43 ? -10.816 10.456 0.160 1.00 0.00 43 GLU A C 4
ATOM 5044 O O . GLU A 1 43 ? -10.424 11.584 -0.149 1.00 0.00 43 GLU A O 4
ATOM 5056 N N . GLY A 1 44 ? -11.943 9.916 -0.305 1.00 0.00 44 GLY A N 4
ATOM 5057 C CA . GLY A 1 44 ? -12.768 10.620 -1.271 1.00 0.00 44 GLY A CA 4
ATOM 5058 C C . GLY A 1 44 ? -12.018 10.839 -2.567 1.00 0.00 44 GLY A C 4
ATOM 5059 O O . GLY A 1 44 ? -12.325 11.743 -3.345 1.00 0.00 44 GLY A O 4
ATOM 5063 N N . LYS A 1 45 ? -11.025 9.994 -2.782 1.00 0.00 45 LYS A N 4
ATOM 5064 C CA . LYS A 1 45 ? -10.091 10.141 -3.857 1.00 0.00 45 LYS A CA 4
ATOM 5065 C C . LYS A 1 45 ? -10.331 9.115 -4.945 1.00 0.00 45 LYS A C 4
ATOM 5066 O O . LYS A 1 45 ? -10.910 8.062 -4.699 1.00 0.00 45 LYS A O 4
ATOM 5085 N N . ARG A 1 46 ? -9.862 9.420 -6.141 1.00 0.00 46 ARG A N 4
ATOM 5086 C CA . ARG A 1 46 ? -9.923 8.477 -7.239 1.00 0.00 46 ARG A CA 4
ATOM 5087 C C . ARG A 1 46 ? -8.651 7.663 -7.306 1.00 0.00 46 ARG A C 4
ATOM 5088 O O . ARG A 1 46 ? -7.580 8.178 -7.004 1.00 0.00 46 ARG A O 4
ATOM 5109 N N . LEU A 1 47 ? -8.787 6.409 -7.675 1.00 0.00 47 LEU A N 4
ATOM 5110 C CA . LEU A 1 47 ? -7.668 5.441 -7.680 1.00 0.00 47 LEU A CA 4
ATOM 5111 C C . LEU A 1 47 ? -6.366 6.046 -8.214 1.00 0.00 47 LEU A C 4
ATOM 5112 O O . LEU A 1 47 ? -5.288 5.829 -7.653 1.00 0.00 47 LEU A O 4
ATOM 5128 N N . LEU A 1 48 ? -6.490 6.851 -9.250 1.00 0.00 48 LEU A N 4
ATOM 5129 C CA . LEU A 1 48 ? -5.334 7.429 -9.930 1.00 0.00 48 LEU A CA 4
ATOM 5130 C C . LEU A 1 48 ? -4.660 8.458 -9.034 1.00 0.00 48 LEU A C 4
ATOM 5131 O O . LEU A 1 48 ? -3.448 8.418 -8.824 1.00 0.00 48 LEU A O 4
ATOM 5147 N N . GLU A 1 49 ? -5.467 9.356 -8.481 1.00 0.00 49 GLU A N 4
ATOM 5148 C CA . GLU A 1 49 ? -4.979 10.371 -7.554 1.00 0.00 49 GLU A CA 4
ATOM 5149 C C . GLU A 1 49 ? -4.447 9.680 -6.312 1.00 0.00 49 GLU A C 4
ATOM 5150 O O . GLU A 1 49 ? -3.493 10.132 -5.683 1.00 0.00 49 GLU A O 4
ATOM 5162 N N . ARG A 1 50 ? -5.095 8.571 -5.984 1.00 0.00 50 ARG A N 4
ATOM 5163 C CA . ARG A 1 50 ? -4.718 7.735 -4.863 1.00 0.00 50 ARG A CA 4
ATOM 5164 C C . ARG A 1 50 ? -3.285 7.249 -5.017 1.00 0.00 50 ARG A C 4
ATOM 5165 O O . ARG A 1 50 ? -2.449 7.438 -4.134 1.00 0.00 50 ARG A O 4
ATOM 5186 N N . HIS A 1 51 ? -3.002 6.646 -6.160 1.00 0.00 51 HIS A N 4
ATOM 5187 C CA . HIS A 1 51 ? -1.680 6.086 -6.411 1.00 0.00 51 HIS A CA 4
ATOM 5188 C C . HIS A 1 51 ? -0.652 7.192 -6.543 1.00 0.00 51 HIS A C 4
ATOM 5189 O O . HIS A 1 51 ? 0.453 7.095 -6.006 1.00 0.00 51 HIS A O 4
ATOM 5204 N N . ARG A 1 52 ? -1.043 8.261 -7.218 1.00 0.00 52 ARG A N 4
ATOM 5205 C CA . ARG A 1 52 ? -0.170 9.404 -7.436 1.00 0.00 52 ARG A CA 4
ATOM 5206 C C . ARG A 1 52 ? 0.195 10.061 -6.109 1.00 0.00 52 ARG A C 4
ATOM 5207 O O . ARG A 1 52 ? 1.196 10.768 -5.995 1.00 0.00 52 ARG A O 4
ATOM 5228 N N . MET A 1 53 ? -0.601 9.804 -5.094 1.00 0.00 53 MET A N 4
ATOM 5229 C CA . MET A 1 53 ? -0.388 10.446 -3.817 1.00 0.00 53 MET A CA 4
ATOM 5230 C C . MET A 1 53 ? 0.495 9.566 -2.954 1.00 0.00 53 MET A C 4
ATOM 5231 O O . MET A 1 53 ? 1.416 10.034 -2.286 1.00 0.00 53 MET A O 4
ATOM 5245 N N . VAL A 1 54 ? 0.227 8.275 -3.009 1.00 0.00 54 VAL A N 4
ATOM 5246 C CA . VAL A 1 54 ? 0.979 7.314 -2.232 1.00 0.00 54 VAL A CA 4
ATOM 5247 C C . VAL A 1 54 ? 2.396 7.239 -2.742 1.00 0.00 54 VAL A C 4
ATOM 5248 O O . VAL A 1 54 ? 3.344 7.238 -1.968 1.00 0.00 54 VAL A O 4
ATOM 5261 N N . ASN A 1 55 ? 2.535 7.232 -4.056 1.00 0.00 55 ASN A N 4
ATOM 5262 C CA . ASN A 1 55 ? 3.845 7.094 -4.647 1.00 0.00 55 ASN A CA 4
ATOM 5263 C C . ASN A 1 55 ? 4.588 8.397 -4.521 1.00 0.00 55 ASN A C 4
ATOM 5264 O O . ASN A 1 55 ? 5.770 8.453 -4.730 1.00 0.00 55 ASN A O 4
ATOM 5275 N N . ALA A 1 56 ? 3.879 9.459 -4.206 1.00 0.00 56 ALA A N 4
ATOM 5276 C CA . ALA A 1 56 ? 4.549 10.713 -3.924 1.00 0.00 56 ALA A CA 4
ATOM 5277 C C . ALA A 1 56 ? 5.492 10.497 -2.752 1.00 0.00 56 ALA A C 4
ATOM 5278 O O . ALA A 1 56 ? 6.685 10.797 -2.815 1.00 0.00 56 ALA A O 4
ATOM 5285 N N . ALA A 1 57 ? 4.956 9.852 -1.732 1.00 0.00 57 ALA A N 4
ATOM 5286 C CA . ALA A 1 57 ? 5.663 9.638 -0.489 1.00 0.00 57 ALA A CA 4
ATOM 5287 C C . ALA A 1 57 ? 6.424 8.326 -0.530 1.00 0.00 57 ALA A C 4
ATOM 5288 O O . ALA A 1 57 ? 7.132 7.977 0.412 1.00 0.00 57 ALA A O 4
ATOM 5295 N N . LEU A 1 58 ? 6.283 7.613 -1.636 1.00 0.00 58 LEU A N 4
ATOM 5296 C CA . LEU A 1 58 ? 6.788 6.258 -1.752 1.00 0.00 58 LEU A CA 4
ATOM 5297 C C . LEU A 1 58 ? 7.598 6.093 -3.026 1.00 0.00 58 LEU A C 4
ATOM 5298 O O . LEU A 1 58 ? 8.065 5.002 -3.343 1.00 0.00 58 LEU A O 4
ATOM 5314 N N . GLU A 1 59 ? 7.756 7.181 -3.753 1.00 0.00 59 GLU A N 4
ATOM 5315 C CA . GLU A 1 59 ? 8.479 7.149 -5.025 1.00 0.00 59 GLU A CA 4
ATOM 5316 C C . GLU A 1 59 ? 9.945 6.911 -4.740 1.00 0.00 59 GLU A C 4
ATOM 5317 O O . GLU A 1 59 ? 10.637 6.188 -5.459 1.00 0.00 59 GLU A O 4
ATOM 5329 N N . GLU A 1 60 ? 10.390 7.498 -3.647 1.00 0.00 60 GLU A N 4
ATOM 5330 C CA . GLU A 1 60 ? 11.766 7.403 -3.228 1.00 0.00 60 GLU A CA 4
ATOM 5331 C C . GLU A 1 60 ? 12.016 6.017 -2.661 1.00 0.00 60 GLU A C 4
ATOM 5332 O O . GLU A 1 60 ? 13.096 5.436 -2.810 1.00 0.00 60 GLU A O 4
ATOM 5344 N N . GLU A 1 61 ? 10.969 5.482 -2.062 1.00 0.00 61 GLU A N 4
ATOM 5345 C CA . GLU A 1 61 ? 10.964 4.135 -1.555 1.00 0.00 61 GLU A CA 4
ATOM 5346 C C . GLU A 1 61 ? 11.105 3.172 -2.716 1.00 0.00 61 GLU A C 4
ATOM 5347 O O . GLU A 1 61 ? 11.920 2.253 -2.685 1.00 0.00 61 GLU A O 4
ATOM 5359 N N . MET A 1 62 ? 10.327 3.433 -3.764 1.00 0.00 62 MET A N 4
ATOM 5360 C CA . MET A 1 62 ? 10.318 2.586 -4.945 1.00 0.00 62 MET A CA 4
ATOM 5361 C C . MET A 1 62 ? 11.674 2.630 -5.626 1.00 0.00 62 MET A C 4
ATOM 5362 O O . MET A 1 62 ? 12.136 1.635 -6.180 1.00 0.00 62 MET A O 4
ATOM 5376 N N . LYS A 1 63 ? 12.329 3.777 -5.534 1.00 0.00 63 LYS A N 4
ATOM 5377 C CA . LYS A 1 63 ? 13.648 3.952 -6.119 1.00 0.00 63 LYS A CA 4
ATOM 5378 C C . LYS A 1 63 ? 14.724 3.248 -5.297 1.00 0.00 63 LYS A C 4
ATOM 5379 O O . LYS A 1 63 ? 15.868 3.142 -5.739 1.00 0.00 63 LYS A O 4
ATOM 5398 N N . GLU A 1 64 ? 14.369 2.759 -4.112 1.00 0.00 64 GLU A N 4
ATOM 5399 C CA . GLU A 1 64 ? 15.360 2.124 -3.249 1.00 0.00 64 GLU A CA 4
ATOM 5400 C C . GLU A 1 64 ? 15.160 0.617 -3.265 1.00 0.00 64 GLU A C 4
ATOM 5401 O O . GLU A 1 64 ? 16.075 -0.164 -2.985 1.00 0.00 64 GLU A O 4
ATOM 5413 N N . ILE A 1 65 ? 13.949 0.227 -3.607 1.00 0.00 65 ILE A N 4
ATOM 5414 C CA . ILE A 1 65 ? 13.602 -1.157 -3.830 1.00 0.00 65 ILE A CA 4
ATOM 5415 C C . ILE A 1 65 ? 13.587 -1.422 -5.328 1.00 0.00 65 ILE A C 4
ATOM 5416 O O . ILE A 1 65 ? 14.077 -0.606 -6.110 1.00 0.00 65 ILE A O 4
ATOM 5432 N N . HIS A 1 66 ? 13.051 -2.557 -5.736 1.00 0.00 66 HIS A N 4
ATOM 5433 C CA . HIS A 1 66 ? 13.000 -2.884 -7.153 1.00 0.00 66 HIS A CA 4
ATOM 5434 C C . HIS A 1 66 ? 11.569 -2.905 -7.686 1.00 0.00 66 HIS A C 4
ATOM 5435 O O . HIS A 1 66 ? 11.356 -2.816 -8.896 1.00 0.00 66 HIS A O 4
ATOM 5450 N N . ALA A 1 67 ? 10.589 -2.989 -6.789 1.00 0.00 67 ALA A N 4
ATOM 5451 C CA . ALA A 1 67 ? 9.191 -3.044 -7.192 1.00 0.00 67 ALA A CA 4
ATOM 5452 C C . ALA A 1 67 ? 8.268 -2.888 -5.992 1.00 0.00 67 ALA A C 4
ATOM 5453 O O . ALA A 1 67 ? 8.475 -3.509 -4.948 1.00 0.00 67 ALA A O 4
ATOM 5460 N N . LEU A 1 68 ? 7.270 -2.036 -6.146 1.00 0.00 68 LEU A N 4
ATOM 5461 C CA . LEU A 1 68 ? 6.230 -1.862 -5.145 1.00 0.00 68 LEU A CA 4
ATOM 5462 C C . LEU A 1 68 ? 4.864 -1.868 -5.823 1.00 0.00 68 LEU A C 4
ATOM 5463 O O . LEU A 1 68 ? 4.502 -0.915 -6.510 1.00 0.00 68 LEU A O 4
ATOM 5479 N N . SER A 1 69 ? 4.120 -2.944 -5.639 1.00 0.00 69 SER A N 4
ATOM 5480 C CA . SER A 1 69 ? 2.812 -3.083 -6.253 1.00 0.00 69 SER A CA 4
ATOM 5481 C C . SER A 1 69 ? 1.718 -2.790 -5.236 1.00 0.00 69 SER A C 4
ATOM 5482 O O . SER A 1 69 ? 1.503 -3.567 -4.309 1.00 0.00 69 SER A O 4
ATOM 5490 N N . ILE A 1 70 ? 1.040 -1.664 -5.400 1.00 0.00 70 ILE A N 4
ATOM 5491 C CA . ILE A 1 70 ? -0.028 -1.286 -4.501 1.00 0.00 70 ILE A CA 4
ATOM 5492 C C . ILE A 1 70 ? -1.313 -1.974 -4.930 1.00 0.00 70 ILE A C 4
ATOM 5493 O O . ILE A 1 70 ? -2.053 -1.508 -5.797 1.00 0.00 70 ILE A O 4
ATOM 5509 N N . LYS A 1 71 ? -1.534 -3.132 -4.344 1.00 0.00 71 LYS A N 4
ATOM 5510 C CA . LYS A 1 71 ? -2.668 -3.968 -4.697 1.00 0.00 71 LYS A CA 4
ATOM 5511 C C . LYS A 1 71 ? -3.958 -3.312 -4.236 1.00 0.00 71 LYS A C 4
ATOM 5512 O O . LYS A 1 71 ? -5.020 -3.506 -4.828 1.00 0.00 71 LYS A O 4
ATOM 5531 N N . LYS A 1 72 ? -3.845 -2.522 -3.180 1.00 0.00 72 LYS A N 4
ATOM 5532 C CA . LYS A 1 72 ? -4.993 -1.891 -2.569 1.00 0.00 72 LYS A CA 4
ATOM 5533 C C . LYS A 1 72 ? -4.695 -0.466 -2.200 1.00 0.00 72 LYS A C 4
ATOM 5534 O O . LYS A 1 72 ? -3.728 -0.176 -1.498 1.00 0.00 72 LYS A O 4
ATOM 5553 N N . ALA A 1 73 ? -5.531 0.406 -2.696 1.00 0.00 73 ALA A N 4
ATOM 5554 C CA . ALA A 1 73 ? -5.507 1.798 -2.306 1.00 0.00 73 ALA A CA 4
ATOM 5555 C C . ALA A 1 73 ? -6.923 2.260 -2.024 1.00 0.00 73 ALA A C 4
ATOM 5556 O O . ALA A 1 73 ? -7.644 2.668 -2.933 1.00 0.00 73 ALA A O 4
ATOM 5563 N N . GLN A 1 74 ? -7.313 2.208 -0.759 1.00 0.00 74 GLN A N 4
ATOM 5564 C CA . GLN A 1 74 ? -8.661 2.597 -0.357 1.00 0.00 74 GLN A CA 4
ATOM 5565 C C . GLN A 1 74 ? -8.663 3.240 1.024 1.00 0.00 74 GLN A C 4
ATOM 5566 O O . GLN A 1 74 ? -7.694 3.145 1.770 1.00 0.00 74 GLN A O 4
ATOM 5580 N N . THR A 1 75 ? -9.747 3.936 1.323 1.00 0.00 75 THR A N 4
ATOM 5581 C CA . THR A 1 75 ? -9.984 4.507 2.636 1.00 0.00 75 THR A CA 4
ATOM 5582 C C . THR A 1 75 ? -11.164 3.830 3.310 1.00 0.00 75 THR A C 4
ATOM 5583 O O . THR A 1 75 ? -12.073 3.335 2.634 1.00 0.00 75 THR A O 4
ATOM 5594 N N . PRO A 1 76 ? -11.175 3.828 4.656 1.00 0.00 76 PRO A N 4
ATOM 5595 C CA . PRO A 1 76 ? -12.173 3.114 5.455 1.00 0.00 76 PRO A CA 4
ATOM 5596 C C . PRO A 1 76 ? -13.610 3.545 5.180 1.00 0.00 76 PRO A C 4
ATOM 5597 O O . PRO A 1 76 ? -14.534 2.888 5.637 1.00 0.00 76 PRO A O 4
ATOM 5608 N N . GLN A 1 77 ? -13.805 4.635 4.436 1.00 0.00 77 GLN A N 4
ATOM 5609 C CA . GLN A 1 77 ? -15.171 5.082 4.117 1.00 0.00 77 GLN A CA 4
ATOM 5610 C C . GLN A 1 77 ? -15.764 4.287 2.947 1.00 0.00 77 GLN A C 4
ATOM 5611 O O . GLN A 1 77 ? -16.974 4.088 2.877 1.00 0.00 77 GLN A O 4
ATOM 5625 N N . GLN A 1 78 ? -14.913 3.818 2.036 1.00 0.00 78 GLN A N 4
ATOM 5626 C CA . GLN A 1 78 ? -15.365 2.939 0.963 1.00 0.00 78 GLN A CA 4
ATOM 5627 C C . GLN A 1 78 ? -15.070 1.514 1.369 1.00 0.00 78 GLN A C 4
ATOM 5628 O O . GLN A 1 78 ? -15.633 0.559 0.844 1.00 0.00 78 GLN A O 4
ATOM 5642 N N . TRP A 1 79 ? -14.140 1.401 2.304 1.00 0.00 79 TRP A N 4
ATOM 5643 C CA . TRP A 1 79 ? -13.834 0.145 2.952 1.00 0.00 79 TRP A CA 4
ATOM 5644 C C . TRP A 1 79 ? -14.966 -0.205 3.903 1.00 0.00 79 TRP A C 4
ATOM 5645 O O . TRP A 1 79 ? -15.031 -1.316 4.432 1.00 0.00 79 TRP A O 4
ATOM 5666 N N . LYS A 1 80 ? -15.848 0.776 4.123 1.00 0.00 80 LYS A N 4
ATOM 5667 C CA . LYS A 1 80 ? -17.014 0.581 4.993 1.00 0.00 80 LYS A CA 4
ATOM 5668 C C . LYS A 1 80 ? -17.867 -0.613 4.539 1.00 0.00 80 LYS A C 4
ATOM 5669 O O . LYS A 1 80 ? -18.080 -1.538 5.323 1.00 0.00 80 LYS A O 4
ATOM 5688 N N . PRO A 1 81 ? -18.386 -0.623 3.289 1.00 0.00 81 PRO A N 4
ATOM 5689 C CA . PRO A 1 81 ? -19.058 -1.808 2.752 1.00 0.00 81 PRO A CA 4
ATOM 5690 C C . PRO A 1 81 ? -18.077 -2.970 2.612 1.00 0.00 81 PRO A C 4
ATOM 5691 O O . PRO A 1 81 ? -17.063 -2.847 1.918 1.00 0.00 81 PRO A O 4
ATOM 5702 N N . PRO A 1 82 ? -18.354 -4.103 3.286 1.00 0.00 82 PRO A N 4
ATOM 5703 C CA . PRO A 1 82 ? -17.446 -5.255 3.305 1.00 0.00 82 PRO A CA 4
ATOM 5704 C C . PRO A 1 82 ? -16.981 -5.655 1.909 1.00 0.00 82 PRO A C 4
ATOM 5705 O O . PRO A 1 82 ? -17.781 -6.080 1.073 1.00 0.00 82 PRO A O 4
ATOM 5716 N N . SER A 1 83 ? -15.682 -5.527 1.676 1.00 0.00 83 SER A N 4
ATOM 5717 C CA . SER A 1 83 ? -15.096 -5.829 0.384 1.00 0.00 83 SER A CA 4
ATOM 5718 C C . SER A 1 83 ? -13.576 -5.774 0.465 1.00 0.00 83 SER A C 4
ATOM 5719 O O . SER A 1 83 ? -12.893 -5.402 -0.492 1.00 0.00 83 SER A O 4
ATOM 5727 N N . GLN A 1 84 ? -13.054 -6.196 1.603 1.00 0.00 84 GLN A N 4
ATOM 5728 C CA . GLN A 1 84 ? -11.637 -6.070 1.885 1.00 0.00 84 GLN A CA 4
ATOM 5729 C C . GLN A 1 84 ? -10.931 -7.362 1.530 1.00 0.00 84 GLN A C 4
ATOM 5730 O O . GLN A 1 84 ? -9.811 -7.355 1.021 1.00 0.00 84 GLN A O 4
ATOM 5744 N N . ASP A 1 85 ? -11.593 -8.472 1.811 1.00 0.00 85 ASP A N 4
ATOM 5745 C CA . ASP A 1 85 ? -11.083 -9.771 1.421 1.00 0.00 85 ASP A CA 4
ATOM 5746 C C . ASP A 1 85 ? -11.960 -10.383 0.341 1.00 0.00 85 ASP A C 4
ATOM 5747 O O . ASP A 1 85 ? -11.527 -11.243 -0.420 1.00 0.00 85 ASP A O 4
ATOM 5756 N N . SER A 1 86 ? -13.190 -9.904 0.274 1.00 0.00 86 SER A N 4
ATOM 5757 C CA . SER A 1 86 ? -14.166 -10.381 -0.702 1.00 0.00 86 SER A CA 4
ATOM 5758 C C . SER A 1 86 ? -13.634 -10.188 -2.119 1.00 0.00 86 SER A C 4
ATOM 5759 O O . SER A 1 86 ? -13.539 -11.135 -2.900 1.00 0.00 86 SER A O 4
ATOM 5767 N N . ALA A 1 87 ? -13.234 -8.964 -2.429 1.00 0.00 87 ALA A N 4
ATOM 5768 C CA . ALA A 1 87 ? -12.698 -8.643 -3.743 1.00 0.00 87 ALA A CA 4
ATOM 5769 C C . ALA A 1 87 ? -11.248 -9.093 -3.865 1.00 0.00 87 ALA A C 4
ATOM 5770 O O . ALA A 1 87 ? -10.491 -8.574 -4.683 1.00 0.00 87 ALA A O 4
ATOM 5777 N N . THR A 1 88 ? -10.858 -10.032 -3.017 1.00 0.00 88 THR A N 4
ATOM 5778 C CA . THR A 1 88 ? -9.515 -10.585 -3.045 1.00 0.00 88 THR A CA 4
ATOM 5779 C C . THR A 1 88 ? -9.558 -12.076 -2.727 1.00 0.00 88 THR A C 4
ATOM 5780 O O . THR A 1 88 ? -8.587 -12.662 -2.245 1.00 0.00 88 THR A O 4
ATOM 5791 N N . LEU A 1 89 ? -10.701 -12.684 -3.005 1.00 0.00 89 LEU A N 4
ATOM 5792 C CA . LEU A 1 89 ? -10.899 -14.101 -2.736 1.00 0.00 89 LEU A CA 4
ATOM 5793 C C . LEU A 1 89 ? -12.117 -14.625 -3.484 1.00 0.00 89 LEU A C 4
ATOM 5794 O O . LEU A 1 89 ? -12.202 -15.810 -3.801 1.00 0.00 89 LEU A O 4
ATOM 5810 N N . THR A 1 90 ? -13.064 -13.739 -3.767 1.00 0.00 90 THR A N 4
ATOM 5811 C CA . THR A 1 90 ? -14.295 -14.141 -4.440 1.00 0.00 90 THR A CA 4
ATOM 5812 C C . THR A 1 90 ? -14.164 -13.972 -5.956 1.00 0.00 90 THR A C 4
ATOM 5813 O O . THR A 1 90 ? -15.105 -14.226 -6.710 1.00 0.00 90 THR A O 4
ATOM 5824 N N . LYS A 1 91 ? -12.986 -13.517 -6.384 1.00 0.00 91 LYS A N 4
ATOM 5825 C CA . LYS A 1 91 ? -12.664 -13.343 -7.797 1.00 0.00 91 LYS A CA 4
ATOM 5826 C C . LYS A 1 91 ? -13.320 -12.066 -8.252 1.00 0.00 91 LYS A C 4
ATOM 5827 O O . LYS A 1 91 ? -13.841 -11.949 -9.361 1.00 0.00 91 LYS A O 4
ATOM 5846 N N . ASP A 1 92 ? -13.299 -11.127 -7.311 1.00 0.00 92 ASP A N 4
ATOM 5847 C CA . ASP A 1 92 ? -13.853 -9.777 -7.478 1.00 0.00 92 ASP A CA 4
ATOM 5848 C C . ASP A 1 92 ? -15.375 -9.781 -7.393 1.00 0.00 92 ASP A C 4
ATOM 5849 O O . ASP A 1 92 ? -16.006 -8.736 -7.539 1.00 0.00 92 ASP A O 4
ATOM 5858 N N . ALA A 1 93 ? -15.947 -10.961 -7.151 1.00 0.00 93 ALA A N 4
ATOM 5859 C CA . ALA A 1 93 ? -17.390 -11.120 -6.973 1.00 0.00 93 ALA A CA 4
ATOM 5860 C C . ALA A 1 93 ? -18.166 -10.548 -8.156 1.00 0.00 93 ALA A C 4
ATOM 5861 O O . ALA A 1 93 ? -18.229 -11.228 -9.202 1.00 0.00 93 ALA A O 4
ATOM 5869 N N . MET A 1 1 ? 20.545 -2.785 -0.640 1.00 0.00 1 MET A N 5
ATOM 5870 C CA . MET A 1 1 ? 19.430 -3.745 -0.489 1.00 0.00 1 MET A CA 5
ATOM 5871 C C . MET A 1 1 ? 18.285 -3.099 0.273 1.00 0.00 1 MET A C 5
ATOM 5872 O O . MET A 1 1 ? 18.416 -1.985 0.777 1.00 0.00 1 MET A O 5
ATOM 5888 N N . VAL A 1 2 ? 17.171 -3.802 0.366 1.00 0.00 2 VAL A N 5
ATOM 5889 C CA . VAL A 1 2 ? 16.030 -3.310 1.108 1.00 0.00 2 VAL A CA 5
ATOM 5890 C C . VAL A 1 2 ? 15.330 -4.460 1.816 1.00 0.00 2 VAL A C 5
ATOM 5891 O O . VAL A 1 2 ? 15.205 -5.558 1.273 1.00 0.00 2 VAL A O 5
ATOM 5904 N N . THR A 1 3 ? 14.923 -4.215 3.045 1.00 0.00 3 THR A N 5
ATOM 5905 C CA . THR A 1 3 ? 14.213 -5.204 3.826 1.00 0.00 3 THR A CA 5
ATOM 5906 C C . THR A 1 3 ? 12.764 -4.775 4.010 1.00 0.00 3 THR A C 5
ATOM 5907 O O . THR A 1 3 ? 12.465 -3.586 4.075 1.00 0.00 3 THR A O 5
ATOM 5918 N N . LYS A 1 4 ? 11.867 -5.745 4.116 1.00 0.00 4 LYS A N 5
ATOM 5919 C CA . LYS A 1 4 ? 10.462 -5.462 4.360 1.00 0.00 4 LYS A CA 5
ATOM 5920 C C . LYS A 1 4 ? 10.302 -4.886 5.753 1.00 0.00 4 LYS A C 5
ATOM 5921 O O . LYS A 1 4 ? 9.321 -4.223 6.060 1.00 0.00 4 LYS A O 5
ATOM 5940 N N . GLU A 1 5 ? 11.324 -5.086 6.565 1.00 0.00 5 GLU A N 5
ATOM 5941 C CA . GLU A 1 5 ? 11.282 -4.708 7.965 1.00 0.00 5 GLU A CA 5
ATOM 5942 C C . GLU A 1 5 ? 11.420 -3.207 8.127 1.00 0.00 5 GLU A C 5
ATOM 5943 O O . GLU A 1 5 ? 10.852 -2.607 9.039 1.00 0.00 5 GLU A O 5
ATOM 5955 N N . GLN A 1 6 ? 12.154 -2.599 7.223 1.00 0.00 6 GLN A N 5
ATOM 5956 C CA . GLN A 1 6 ? 12.249 -1.155 7.192 1.00 0.00 6 GLN A CA 5
ATOM 5957 C C . GLN A 1 6 ? 11.043 -0.592 6.460 1.00 0.00 6 GLN A C 5
ATOM 5958 O O . GLN A 1 6 ? 10.617 0.525 6.718 1.00 0.00 6 GLN A O 5
ATOM 5972 N N . VAL A 1 7 ? 10.461 -1.412 5.587 1.00 0.00 7 VAL A N 5
ATOM 5973 C CA . VAL A 1 7 ? 9.287 -1.017 4.812 1.00 0.00 7 VAL A CA 5
ATOM 5974 C C . VAL A 1 7 ? 8.106 -0.934 5.760 1.00 0.00 7 VAL A C 5
ATOM 5975 O O . VAL A 1 7 ? 7.251 -0.054 5.680 1.00 0.00 7 VAL A O 5
ATOM 5988 N N . GLU A 1 8 ? 8.138 -1.859 6.688 1.00 0.00 8 GLU A N 5
ATOM 5989 C CA . GLU A 1 8 ? 7.180 -1.978 7.757 1.00 0.00 8 GLU A CA 5
ATOM 5990 C C . GLU A 1 8 ? 7.069 -0.677 8.529 1.00 0.00 8 GLU A C 5
ATOM 5991 O O . GLU A 1 8 ? 5.982 -0.129 8.703 1.00 0.00 8 GLU A O 5
ATOM 6003 N N . ALA A 1 9 ? 8.213 -0.170 8.958 1.00 0.00 9 ALA A N 5
ATOM 6004 C CA . ALA A 1 9 ? 8.250 1.010 9.795 1.00 0.00 9 ALA A CA 5
ATOM 6005 C C . ALA A 1 9 ? 8.067 2.244 8.943 1.00 0.00 9 ALA A C 5
ATOM 6006 O O . ALA A 1 9 ? 7.523 3.252 9.389 1.00 0.00 9 ALA A O 5
ATOM 6013 N N . SER A 1 10 ? 8.483 2.139 7.694 1.00 0.00 10 SER A N 5
ATOM 6014 C CA . SER A 1 10 ? 8.452 3.301 6.803 1.00 0.00 10 SER A CA 5
ATOM 6015 C C . SER A 1 10 ? 7.026 3.615 6.371 1.00 0.00 10 SER A C 5
ATOM 6016 O O . SER A 1 10 ? 6.561 4.751 6.483 1.00 0.00 10 SER A O 5
ATOM 6024 N N . LEU A 1 11 ? 6.323 2.595 5.915 1.00 0.00 11 LEU A N 5
ATOM 6025 C CA . LEU A 1 11 ? 4.960 2.756 5.432 1.00 0.00 11 LEU A CA 5
ATOM 6026 C C . LEU A 1 11 ? 4.017 3.111 6.578 1.00 0.00 11 LEU A C 5
ATOM 6027 O O . LEU A 1 11 ? 3.094 3.902 6.407 1.00 0.00 11 LEU A O 5
ATOM 6043 N N . THR A 1 12 ? 4.275 2.551 7.751 1.00 0.00 12 THR A N 5
ATOM 6044 C CA . THR A 1 12 ? 3.485 2.859 8.942 1.00 0.00 12 THR A CA 5
ATOM 6045 C C . THR A 1 12 ? 3.644 4.333 9.340 1.00 0.00 12 THR A C 5
ATOM 6046 O O . THR A 1 12 ? 2.798 4.906 10.026 1.00 0.00 12 THR A O 5
ATOM 6057 N N . SER A 1 13 ? 4.722 4.946 8.884 1.00 0.00 13 SER A N 5
ATOM 6058 C CA . SER A 1 13 ? 5.020 6.329 9.234 1.00 0.00 13 SER A CA 5
ATOM 6059 C C . SER A 1 13 ? 4.444 7.292 8.207 1.00 0.00 13 SER A C 5
ATOM 6060 O O . SER A 1 13 ? 3.910 8.344 8.551 1.00 0.00 13 SER A O 5
ATOM 6068 N N . LYS A 1 14 ? 4.551 6.915 6.943 1.00 0.00 14 LYS A N 5
ATOM 6069 C CA . LYS A 1 14 ? 4.131 7.773 5.844 1.00 0.00 14 LYS A CA 5
ATOM 6070 C C . LYS A 1 14 ? 2.632 7.670 5.649 1.00 0.00 14 LYS A C 5
ATOM 6071 O O . LYS A 1 14 ? 1.960 8.641 5.303 1.00 0.00 14 LYS A O 5
ATOM 6090 N N . LEU A 1 15 ? 2.121 6.479 5.889 1.00 0.00 15 LEU A N 5
ATOM 6091 C CA . LEU A 1 15 ? 0.758 6.136 5.516 1.00 0.00 15 LEU A CA 5
ATOM 6092 C C . LEU A 1 15 ? -0.078 5.814 6.737 1.00 0.00 15 LEU A C 5
ATOM 6093 O O . LEU A 1 15 ? -1.299 5.653 6.643 1.00 0.00 15 LEU A O 5
ATOM 6109 N N . LYS A 1 16 ? 0.605 5.723 7.874 1.00 0.00 16 LYS A N 5
ATOM 6110 C CA . LYS A 1 16 ? -0.019 5.445 9.168 1.00 0.00 16 LYS A CA 5
ATOM 6111 C C . LYS A 1 16 ? -0.448 3.977 9.274 1.00 0.00 16 LYS A C 5
ATOM 6112 O O . LYS A 1 16 ? -0.694 3.317 8.265 1.00 0.00 16 LYS A O 5
ATOM 6131 N N . PRO A 1 17 ? -0.526 3.441 10.507 1.00 0.00 17 PRO A N 5
ATOM 6132 C CA . PRO A 1 17 ? -0.865 2.032 10.740 1.00 0.00 17 PRO A CA 5
ATOM 6133 C C . PRO A 1 17 ? -2.358 1.734 10.606 1.00 0.00 17 PRO A C 5
ATOM 6134 O O . PRO A 1 17 ? -2.952 1.102 11.480 1.00 0.00 17 PRO A O 5
ATOM 6145 N N . ILE A 1 18 ? -2.967 2.184 9.518 1.00 0.00 18 ILE A N 5
ATOM 6146 C CA . ILE A 1 18 ? -4.374 1.898 9.272 1.00 0.00 18 ILE A CA 5
ATOM 6147 C C . ILE A 1 18 ? -4.511 0.471 8.743 1.00 0.00 18 ILE A C 5
ATOM 6148 O O . ILE A 1 18 ? -4.824 -0.456 9.491 1.00 0.00 18 ILE A O 5
ATOM 6164 N N . HIS A 1 19 ? -4.252 0.301 7.452 1.00 0.00 19 HIS A N 5
ATOM 6165 C CA . HIS A 1 19 ? -4.150 -1.018 6.858 1.00 0.00 19 HIS A CA 5
ATOM 6166 C C . HIS A 1 19 ? -2.979 -1.002 5.908 1.00 0.00 19 HIS A C 5
ATOM 6167 O O . HIS A 1 19 ? -3.077 -0.491 4.795 1.00 0.00 19 HIS A O 5
ATOM 6182 N N . LEU A 1 20 ? -1.872 -1.519 6.377 1.00 0.00 20 LEU A N 5
ATOM 6183 C CA . LEU A 1 20 ? -0.653 -1.561 5.604 1.00 0.00 20 LEU A CA 5
ATOM 6184 C C . LEU A 1 20 ? -0.147 -2.994 5.582 1.00 0.00 20 LEU A C 5
ATOM 6185 O O . LEU A 1 20 ? 0.155 -3.568 6.626 1.00 0.00 20 LEU A O 5
ATOM 6201 N N . GLU A 1 21 ? -0.053 -3.557 4.395 1.00 0.00 21 GLU A N 5
ATOM 6202 C CA . GLU A 1 21 ? 0.308 -4.950 4.236 1.00 0.00 21 GLU A CA 5
ATOM 6203 C C . GLU A 1 21 ? 1.264 -5.096 3.075 1.00 0.00 21 GLU A C 5
ATOM 6204 O O . GLU A 1 21 ? 0.842 -5.132 1.925 1.00 0.00 21 GLU A O 5
ATOM 6216 N N . VAL A 1 22 ? 2.543 -5.158 3.372 1.00 0.00 22 VAL A N 5
ATOM 6217 C CA . VAL A 1 22 ? 3.538 -5.407 2.349 1.00 0.00 22 VAL A CA 5
ATOM 6218 C C . VAL A 1 22 ? 4.002 -6.852 2.433 1.00 0.00 22 VAL A C 5
ATOM 6219 O O . VAL A 1 22 ? 4.165 -7.403 3.523 1.00 0.00 22 VAL A O 5
ATOM 6232 N N . ILE A 1 23 ? 4.203 -7.464 1.286 1.00 0.00 23 ILE A N 5
ATOM 6233 C CA . ILE A 1 23 ? 4.540 -8.865 1.223 1.00 0.00 23 ILE A CA 5
ATOM 6234 C C . ILE A 1 23 ? 5.869 -9.030 0.528 1.00 0.00 23 ILE A C 5
ATOM 6235 O O . ILE A 1 23 ? 5.977 -8.889 -0.690 1.00 0.00 23 ILE A O 5
ATOM 6251 N N . ASP A 1 24 ? 6.880 -9.253 1.324 1.00 0.00 24 ASP A N 5
ATOM 6252 C CA . ASP A 1 24 ? 8.207 -9.568 0.808 1.00 0.00 24 ASP A CA 5
ATOM 6253 C C . ASP A 1 24 ? 8.192 -10.898 0.073 1.00 0.00 24 ASP A C 5
ATOM 6254 O O . ASP A 1 24 ? 8.037 -11.961 0.681 1.00 0.00 24 ASP A O 5
ATOM 6263 N N . ILE A 1 25 ? 8.334 -10.832 -1.235 1.00 0.00 25 ILE A N 5
ATOM 6264 C CA . ILE A 1 25 ? 8.357 -12.024 -2.062 1.00 0.00 25 ILE A CA 5
ATOM 6265 C C . ILE A 1 25 ? 9.773 -12.282 -2.569 1.00 0.00 25 ILE A C 5
ATOM 6266 O O . ILE A 1 25 ? 10.026 -13.231 -3.311 1.00 0.00 25 ILE A O 5
ATOM 6282 N N . SER A 1 26 ? 10.702 -11.431 -2.162 1.00 0.00 26 SER A N 5
ATOM 6283 C CA . SER A 1 26 ? 12.066 -11.522 -2.661 1.00 0.00 26 SER A CA 5
ATOM 6284 C C . SER A 1 26 ? 13.094 -11.031 -1.640 1.00 0.00 26 SER A C 5
ATOM 6285 O O . SER A 1 26 ? 13.654 -11.823 -0.879 1.00 0.00 26 SER A O 5
ATOM 6293 N N . GLY A 1 27 ? 13.330 -9.727 -1.622 1.00 0.00 27 GLY A N 5
ATOM 6294 C CA . GLY A 1 27 ? 14.308 -9.161 -0.723 1.00 0.00 27 GLY A CA 5
ATOM 6295 C C . GLY A 1 27 ? 14.740 -7.778 -1.158 1.00 0.00 27 GLY A C 5
ATOM 6296 O O . GLY A 1 27 ? 13.956 -6.831 -1.098 1.00 0.00 27 GLY A O 5
ATOM 6300 N N . GLY A 1 28 ? 15.971 -7.670 -1.638 1.00 0.00 28 GLY A N 5
ATOM 6301 C CA . GLY A 1 28 ? 16.517 -6.376 -2.001 1.00 0.00 28 GLY A CA 5
ATOM 6302 C C . GLY A 1 28 ? 16.900 -6.288 -3.465 1.00 0.00 28 GLY A C 5
ATOM 6303 O O . GLY A 1 28 ? 16.658 -5.274 -4.115 1.00 0.00 28 GLY A O 5
ATOM 6307 N N . CYS A 1 29 ? 17.479 -7.356 -3.989 1.00 0.00 29 CYS A N 5
ATOM 6308 C CA . CYS A 1 29 ? 17.914 -7.388 -5.380 1.00 0.00 29 CYS A CA 5
ATOM 6309 C C . CYS A 1 29 ? 16.791 -7.938 -6.245 1.00 0.00 29 CYS A C 5
ATOM 6310 O O . CYS A 1 29 ? 16.619 -7.553 -7.401 1.00 0.00 29 CYS A O 5
ATOM 6318 N N . GLY A 1 30 ? 16.018 -8.824 -5.645 1.00 0.00 30 GLY A N 5
ATOM 6319 C CA . GLY A 1 30 ? 14.843 -9.370 -6.271 1.00 0.00 30 GLY A CA 5
ATOM 6320 C C . GLY A 1 30 ? 13.670 -8.471 -6.007 1.00 0.00 30 GLY A C 5
ATOM 6321 O O . GLY A 1 30 ? 12.628 -8.576 -6.653 1.00 0.00 30 GLY A O 5
ATOM 6325 N N . SER A 1 31 ? 13.888 -7.593 -5.024 1.00 0.00 31 SER A N 5
ATOM 6326 C CA . SER A 1 31 ? 12.861 -6.793 -4.367 1.00 0.00 31 SER A CA 5
ATOM 6327 C C . SER A 1 31 ? 11.640 -6.526 -5.231 1.00 0.00 31 SER A C 5
ATOM 6328 O O . SER A 1 31 ? 11.693 -5.860 -6.264 1.00 0.00 31 SER A O 5
ATOM 6336 N N . SER A 1 32 ? 10.547 -7.077 -4.761 1.00 0.00 32 SER A N 5
ATOM 6337 C CA . SER A 1 32 ? 9.227 -6.820 -5.294 1.00 0.00 32 SER A CA 5
ATOM 6338 C C . SER A 1 32 ? 8.204 -6.975 -4.173 1.00 0.00 32 SER A C 5
ATOM 6339 O O . SER A 1 32 ? 8.030 -8.067 -3.628 1.00 0.00 32 SER A O 5
ATOM 6347 N N . PHE A 1 33 ? 7.569 -5.876 -3.796 1.00 0.00 33 PHE A N 5
ATOM 6348 C CA . PHE A 1 33 ? 6.637 -5.891 -2.680 1.00 0.00 33 PHE A CA 5
ATOM 6349 C C . PHE A 1 33 ? 5.227 -5.577 -3.142 1.00 0.00 33 PHE A C 5
ATOM 6350 O O . PHE A 1 33 ? 5.010 -4.672 -3.950 1.00 0.00 33 PHE A O 5
ATOM 6367 N N . GLU A 1 34 ? 4.274 -6.328 -2.627 1.00 0.00 34 GLU A N 5
ATOM 6368 C CA . GLU A 1 34 ? 2.872 -6.042 -2.861 1.00 0.00 34 GLU A CA 5
ATOM 6369 C C . GLU A 1 34 ? 2.256 -5.473 -1.594 1.00 0.00 34 GLU A C 5
ATOM 6370 O O . GLU A 1 34 ? 2.148 -6.163 -0.584 1.00 0.00 34 GLU A O 5
ATOM 6382 N N . VAL A 1 35 ? 1.897 -4.203 -1.647 1.00 0.00 35 VAL A N 5
ATOM 6383 C CA . VAL A 1 35 ? 1.352 -3.517 -0.492 1.00 0.00 35 VAL A CA 5
ATOM 6384 C C . VAL A 1 35 ? -0.157 -3.291 -0.617 1.00 0.00 35 VAL A C 5
ATOM 6385 O O . VAL A 1 35 ? -0.679 -3.039 -1.706 1.00 0.00 35 VAL A O 5
ATOM 6398 N N . GLU A 1 36 ? -0.850 -3.418 0.505 1.00 0.00 36 GLU A N 5
ATOM 6399 C CA . GLU A 1 36 ? -2.234 -3.010 0.609 1.00 0.00 36 GLU A CA 5
ATOM 6400 C C . GLU A 1 36 ? -2.301 -1.817 1.532 1.00 0.00 36 GLU A C 5
ATOM 6401 O O . GLU A 1 36 ? -2.025 -1.942 2.723 1.00 0.00 36 GLU A O 5
ATOM 6413 N N . VAL A 1 37 ? -2.627 -0.668 0.988 1.00 0.00 37 VAL A N 5
ATOM 6414 C CA . VAL A 1 37 ? -2.709 0.539 1.774 1.00 0.00 37 VAL A CA 5
ATOM 6415 C C . VAL A 1 37 ? -4.140 1.025 1.895 1.00 0.00 37 VAL A C 5
ATOM 6416 O O . VAL A 1 37 ? -4.874 1.129 0.911 1.00 0.00 37 VAL A O 5
ATOM 6429 N N . VAL A 1 38 ? -4.520 1.317 3.112 1.00 0.00 38 VAL A N 5
ATOM 6430 C CA . VAL A 1 38 ? -5.744 2.030 3.383 1.00 0.00 38 VAL A CA 5
ATOM 6431 C C . VAL A 1 38 ? -5.383 3.254 4.193 1.00 0.00 38 VAL A C 5
ATOM 6432 O O . VAL A 1 38 ? -5.139 3.155 5.390 1.00 0.00 38 VAL A O 5
ATOM 6445 N N . SER A 1 39 ? -5.286 4.393 3.533 1.00 0.00 39 SER A N 5
ATOM 6446 C CA . SER A 1 39 ? -4.851 5.599 4.196 1.00 0.00 39 SER A CA 5
ATOM 6447 C C . SER A 1 39 ? -5.657 6.785 3.705 1.00 0.00 39 SER A C 5
ATOM 6448 O O . SER A 1 39 ? -6.196 6.768 2.598 1.00 0.00 39 SER A O 5
ATOM 6456 N N . GLU A 1 40 ? -5.705 7.809 4.544 1.00 0.00 40 GLU A N 5
ATOM 6457 C CA . GLU A 1 40 ? -6.523 9.008 4.338 1.00 0.00 40 GLU A CA 5
ATOM 6458 C C . GLU A 1 40 ? -6.202 9.756 3.039 1.00 0.00 40 GLU A C 5
ATOM 6459 O O . GLU A 1 40 ? -6.854 10.746 2.711 1.00 0.00 40 GLU A O 5
ATOM 6471 N N . GLN A 1 41 ? -5.231 9.266 2.289 1.00 0.00 41 GLN A N 5
ATOM 6472 C CA . GLN A 1 41 ? -4.825 9.924 1.049 1.00 0.00 41 GLN A CA 5
ATOM 6473 C C . GLN A 1 41 ? -5.655 9.386 -0.085 1.00 0.00 41 GLN A C 5
ATOM 6474 O O . GLN A 1 41 ? -5.513 9.783 -1.240 1.00 0.00 41 GLN A O 5
ATOM 6488 N N . PHE A 1 42 ? -6.536 8.483 0.279 1.00 0.00 42 PHE A N 5
ATOM 6489 C CA . PHE A 1 42 ? -7.414 7.832 -0.662 1.00 0.00 42 PHE A CA 5
ATOM 6490 C C . PHE A 1 42 ? -8.854 8.200 -0.347 1.00 0.00 42 PHE A C 5
ATOM 6491 O O . PHE A 1 42 ? -9.789 7.541 -0.792 1.00 0.00 42 PHE A O 5
ATOM 6508 N N . GLU A 1 43 ? -9.013 9.288 0.393 1.00 0.00 43 GLU A N 5
ATOM 6509 C CA . GLU A 1 43 ? -10.306 9.632 1.003 1.00 0.00 43 GLU A CA 5
ATOM 6510 C C . GLU A 1 43 ? -11.203 10.339 -0.001 1.00 0.00 43 GLU A C 5
ATOM 6511 O O . GLU A 1 43 ? -10.961 11.493 -0.347 1.00 0.00 43 GLU A O 5
ATOM 6523 N N . GLY A 1 44 ? -12.250 9.646 -0.458 1.00 0.00 44 GLY A N 5
ATOM 6524 C CA . GLY A 1 44 ? -13.080 10.169 -1.532 1.00 0.00 44 GLY A CA 5
ATOM 6525 C C . GLY A 1 44 ? -12.265 10.526 -2.762 1.00 0.00 44 GLY A C 5
ATOM 6526 O O . GLY A 1 44 ? -12.696 11.322 -3.599 1.00 0.00 44 GLY A O 5
ATOM 6530 N N . LYS A 1 45 ? -11.081 9.938 -2.856 1.00 0.00 45 LYS A N 5
ATOM 6531 C CA . LYS A 1 45 ? -10.146 10.235 -3.918 1.00 0.00 45 LYS A CA 5
ATOM 6532 C C . LYS A 1 45 ? -10.335 9.248 -5.053 1.00 0.00 45 LYS A C 5
ATOM 6533 O O . LYS A 1 45 ? -10.965 8.208 -4.876 1.00 0.00 45 LYS A O 5
ATOM 6552 N N . ARG A 1 46 ? -9.779 9.560 -6.204 1.00 0.00 46 ARG A N 5
ATOM 6553 C CA . ARG A 1 46 ? -9.851 8.657 -7.335 1.00 0.00 46 ARG A CA 5
ATOM 6554 C C . ARG A 1 46 ? -8.569 7.844 -7.450 1.00 0.00 46 ARG A C 5
ATOM 6555 O O . ARG A 1 46 ? -7.482 8.379 -7.273 1.00 0.00 46 ARG A O 5
ATOM 6576 N N . LEU A 1 47 ? -8.733 6.548 -7.700 1.00 0.00 47 LEU A N 5
ATOM 6577 C CA . LEU A 1 47 ? -7.637 5.557 -7.759 1.00 0.00 47 LEU A CA 5
ATOM 6578 C C . LEU A 1 47 ? -6.323 6.111 -8.324 1.00 0.00 47 LEU A C 5
ATOM 6579 O O . LEU A 1 47 ? -5.252 5.866 -7.770 1.00 0.00 47 LEU A O 5
ATOM 6595 N N . LEU A 1 48 ? -6.417 6.864 -9.402 1.00 0.00 48 LEU A N 5
ATOM 6596 C CA . LEU A 1 48 ? -5.237 7.389 -10.086 1.00 0.00 48 LEU A CA 5
ATOM 6597 C C . LEU A 1 48 ? -4.539 8.398 -9.186 1.00 0.00 48 LEU A C 5
ATOM 6598 O O . LEU A 1 48 ? -3.348 8.277 -8.894 1.00 0.00 48 LEU A O 5
ATOM 6614 N N . GLU A 1 49 ? -5.310 9.374 -8.731 1.00 0.00 49 GLU A N 5
ATOM 6615 C CA . GLU A 1 49 ? -4.818 10.399 -7.819 1.00 0.00 49 GLU A CA 5
ATOM 6616 C C . GLU A 1 49 ? -4.336 9.725 -6.540 1.00 0.00 49 GLU A C 5
ATOM 6617 O O . GLU A 1 49 ? -3.374 10.157 -5.908 1.00 0.00 49 GLU A O 5
ATOM 6629 N N . ARG A 1 50 ? -5.026 8.644 -6.188 1.00 0.00 50 ARG A N 5
ATOM 6630 C CA . ARG A 1 50 ? -4.687 7.826 -5.040 1.00 0.00 50 ARG A CA 5
ATOM 6631 C C . ARG A 1 50 ? -3.264 7.293 -5.169 1.00 0.00 50 ARG A C 5
ATOM 6632 O O . ARG A 1 50 ? -2.423 7.495 -4.291 1.00 0.00 50 ARG A O 5
ATOM 6653 N N . HIS A 1 51 ? -2.994 6.637 -6.289 1.00 0.00 51 HIS A N 5
ATOM 6654 C CA . HIS A 1 51 ? -1.695 6.007 -6.508 1.00 0.00 51 HIS A CA 5
ATOM 6655 C C . HIS A 1 51 ? -0.602 7.048 -6.673 1.00 0.00 51 HIS A C 5
ATOM 6656 O O . HIS A 1 51 ? 0.509 6.882 -6.164 1.00 0.00 51 HIS A O 5
ATOM 6671 N N . ARG A 1 52 ? -0.936 8.140 -7.345 1.00 0.00 52 ARG A N 5
ATOM 6672 C CA . ARG A 1 52 ? 0.027 9.191 -7.629 1.00 0.00 52 ARG A CA 5
ATOM 6673 C C . ARG A 1 52 ? 0.434 9.877 -6.333 1.00 0.00 52 ARG A C 5
ATOM 6674 O O . ARG A 1 52 ? 1.485 10.515 -6.235 1.00 0.00 52 ARG A O 5
ATOM 6695 N N . MET A 1 53 ? -0.386 9.707 -5.322 1.00 0.00 53 MET A N 5
ATOM 6696 C CA . MET A 1 53 ? -0.156 10.373 -4.064 1.00 0.00 53 MET A CA 5
ATOM 6697 C C . MET A 1 53 ? 0.634 9.474 -3.139 1.00 0.00 53 MET A C 5
ATOM 6698 O O . MET A 1 53 ? 1.517 9.920 -2.407 1.00 0.00 53 MET A O 5
ATOM 6712 N N . VAL A 1 54 ? 0.315 8.194 -3.193 1.00 0.00 54 VAL A N 5
ATOM 6713 C CA . VAL A 1 54 ? 0.981 7.212 -2.370 1.00 0.00 54 VAL A CA 5
ATOM 6714 C C . VAL A 1 54 ? 2.411 7.055 -2.816 1.00 0.00 54 VAL A C 5
ATOM 6715 O O . VAL A 1 54 ? 3.326 7.015 -2.002 1.00 0.00 54 VAL A O 5
ATOM 6728 N N . ASN A 1 55 ? 2.601 7.021 -4.122 1.00 0.00 55 ASN A N 5
ATOM 6729 C CA . ASN A 1 55 ? 3.923 6.815 -4.662 1.00 0.00 55 ASN A CA 5
ATOM 6730 C C . ASN A 1 55 ? 4.717 8.091 -4.547 1.00 0.00 55 ASN A C 5
ATOM 6731 O O . ASN A 1 55 ? 5.904 8.099 -4.748 1.00 0.00 55 ASN A O 5
ATOM 6742 N N . ALA A 1 56 ? 4.040 9.184 -4.259 1.00 0.00 56 ALA A N 5
ATOM 6743 C CA . ALA A 1 56 ? 4.745 10.419 -3.969 1.00 0.00 56 ALA A CA 5
ATOM 6744 C C . ALA A 1 56 ? 5.619 10.208 -2.740 1.00 0.00 56 ALA A C 5
ATOM 6745 O O . ALA A 1 56 ? 6.810 10.518 -2.733 1.00 0.00 56 ALA A O 5
ATOM 6752 N N . ALA A 1 57 ? 5.028 9.577 -1.735 1.00 0.00 57 ALA A N 5
ATOM 6753 C CA . ALA A 1 57 ? 5.702 9.329 -0.472 1.00 0.00 57 ALA A CA 5
ATOM 6754 C C . ALA A 1 57 ? 6.462 8.013 -0.538 1.00 0.00 57 ALA A C 5
ATOM 6755 O O . ALA A 1 57 ? 7.281 7.700 0.324 1.00 0.00 57 ALA A O 5
ATOM 6762 N N . LEU A 1 58 ? 6.192 7.264 -1.592 1.00 0.00 58 LEU A N 5
ATOM 6763 C CA . LEU A 1 58 ? 6.710 5.918 -1.746 1.00 0.00 58 LEU A CA 5
ATOM 6764 C C . LEU A 1 58 ? 7.648 5.843 -2.932 1.00 0.00 58 LEU A C 5
ATOM 6765 O O . LEU A 1 58 ? 8.160 4.783 -3.269 1.00 0.00 58 LEU A O 5
ATOM 6781 N N . GLU A 1 59 ? 7.860 6.979 -3.562 1.00 0.00 59 GLU A N 5
ATOM 6782 C CA . GLU A 1 59 ? 8.774 7.073 -4.690 1.00 0.00 59 GLU A CA 5
ATOM 6783 C C . GLU A 1 59 ? 10.188 6.951 -4.158 1.00 0.00 59 GLU A C 5
ATOM 6784 O O . GLU A 1 59 ? 11.065 6.359 -4.784 1.00 0.00 59 GLU A O 5
ATOM 6796 N N . GLU A 1 60 ? 10.371 7.493 -2.964 1.00 0.00 60 GLU A N 5
ATOM 6797 C CA . GLU A 1 60 ? 11.640 7.432 -2.268 1.00 0.00 60 GLU A CA 5
ATOM 6798 C C . GLU A 1 60 ? 11.900 5.979 -1.915 1.00 0.00 60 GLU A C 5
ATOM 6799 O O . GLU A 1 60 ? 13.019 5.463 -2.012 1.00 0.00 60 GLU A O 5
ATOM 6811 N N . GLU A 1 61 ? 10.813 5.327 -1.545 1.00 0.00 61 GLU A N 5
ATOM 6812 C CA . GLU A 1 61 ? 10.820 3.931 -1.183 1.00 0.00 61 GLU A CA 5
ATOM 6813 C C . GLU A 1 61 ? 11.094 3.093 -2.422 1.00 0.00 61 GLU A C 5
ATOM 6814 O O . GLU A 1 61 ? 11.840 2.119 -2.381 1.00 0.00 61 GLU A O 5
ATOM 6826 N N . MET A 1 62 ? 10.494 3.509 -3.533 1.00 0.00 62 MET A N 5
ATOM 6827 C CA . MET A 1 62 ? 10.686 2.848 -4.815 1.00 0.00 62 MET A CA 5
ATOM 6828 C C . MET A 1 62 ? 12.149 2.892 -5.221 1.00 0.00 62 MET A C 5
ATOM 6829 O O . MET A 1 62 ? 12.657 1.959 -5.830 1.00 0.00 62 MET A O 5
ATOM 6843 N N . LYS A 1 63 ? 12.825 3.974 -4.862 1.00 0.00 63 LYS A N 5
ATOM 6844 C CA . LYS A 1 63 ? 14.240 4.129 -5.171 1.00 0.00 63 LYS A CA 5
ATOM 6845 C C . LYS A 1 63 ? 15.091 3.197 -4.313 1.00 0.00 63 LYS A C 5
ATOM 6846 O O . LYS A 1 63 ? 16.266 2.966 -4.604 1.00 0.00 63 LYS A O 5
ATOM 6865 N N . GLU A 1 64 ? 14.495 2.656 -3.259 1.00 0.00 64 GLU A N 5
ATOM 6866 C CA . GLU A 1 64 ? 15.201 1.720 -2.397 1.00 0.00 64 GLU A CA 5
ATOM 6867 C C . GLU A 1 64 ? 14.834 0.288 -2.768 1.00 0.00 64 GLU A C 5
ATOM 6868 O O . GLU A 1 64 ? 15.647 -0.631 -2.661 1.00 0.00 64 GLU A O 5
ATOM 6880 N N . ILE A 1 65 ? 13.613 0.116 -3.232 1.00 0.00 65 ILE A N 5
ATOM 6881 C CA . ILE A 1 65 ? 13.129 -1.186 -3.661 1.00 0.00 65 ILE A CA 5
ATOM 6882 C C . ILE A 1 65 ? 13.181 -1.256 -5.184 1.00 0.00 65 ILE A C 5
ATOM 6883 O O . ILE A 1 65 ? 13.819 -0.425 -5.827 1.00 0.00 65 ILE A O 5
ATOM 6899 N N . HIS A 1 66 ? 12.556 -2.261 -5.761 1.00 0.00 66 HIS A N 5
ATOM 6900 C CA . HIS A 1 66 ? 12.510 -2.376 -7.212 1.00 0.00 66 HIS A CA 5
ATOM 6901 C C . HIS A 1 66 ? 11.081 -2.317 -7.733 1.00 0.00 66 HIS A C 5
ATOM 6902 O O . HIS A 1 66 ? 10.857 -2.108 -8.925 1.00 0.00 66 HIS A O 5
ATOM 6917 N N . ALA A 1 67 ? 10.114 -2.485 -6.838 1.00 0.00 67 ALA A N 5
ATOM 6918 C CA . ALA A 1 67 ? 8.717 -2.578 -7.247 1.00 0.00 67 ALA A CA 5
ATOM 6919 C C . ALA A 1 67 ? 7.768 -2.391 -6.072 1.00 0.00 67 ALA A C 5
ATOM 6920 O O . ALA A 1 67 ? 7.830 -3.131 -5.086 1.00 0.00 67 ALA A O 5
ATOM 6927 N N . LEU A 1 68 ? 6.908 -1.388 -6.181 1.00 0.00 68 LEU A N 5
ATOM 6928 C CA . LEU A 1 68 ? 5.862 -1.156 -5.211 1.00 0.00 68 LEU A CA 5
ATOM 6929 C C . LEU A 1 68 ? 4.499 -1.443 -5.842 1.00 0.00 68 LEU A C 5
ATOM 6930 O O . LEU A 1 68 ? 3.944 -0.635 -6.590 1.00 0.00 68 LEU A O 5
ATOM 6946 N N . SER A 1 69 ? 3.975 -2.615 -5.564 1.00 0.00 69 SER A N 5
ATOM 6947 C CA . SER A 1 69 ? 2.694 -3.004 -6.100 1.00 0.00 69 SER A CA 5
ATOM 6948 C C . SER A 1 69 ? 1.603 -2.713 -5.088 1.00 0.00 69 SER A C 5
ATOM 6949 O O . SER A 1 69 ? 1.286 -3.553 -4.247 1.00 0.00 69 SER A O 5
ATOM 6957 N N . ILE A 1 70 ? 1.042 -1.516 -5.148 1.00 0.00 70 ILE A N 5
ATOM 6958 C CA . ILE A 1 70 ? -0.036 -1.161 -4.258 1.00 0.00 70 ILE A CA 5
ATOM 6959 C C . ILE A 1 70 ? -1.328 -1.723 -4.820 1.00 0.00 70 ILE A C 5
ATOM 6960 O O . ILE A 1 70 ? -2.039 -1.091 -5.605 1.00 0.00 70 ILE A O 5
ATOM 6976 N N . LYS A 1 71 ? -1.591 -2.953 -4.427 1.00 0.00 71 LYS A N 5
ATOM 6977 C CA . LYS A 1 71 ? -2.729 -3.697 -4.934 1.00 0.00 71 LYS A CA 5
ATOM 6978 C C . LYS A 1 71 ? -4.013 -3.094 -4.407 1.00 0.00 71 LYS A C 5
ATOM 6979 O O . LYS A 1 71 ? -5.059 -3.156 -5.048 1.00 0.00 71 LYS A O 5
ATOM 6998 N N . LYS A 1 72 ? -3.909 -2.497 -3.236 1.00 0.00 72 LYS A N 5
ATOM 6999 C CA . LYS A 1 72 ? -5.049 -1.917 -2.567 1.00 0.00 72 LYS A CA 5
ATOM 7000 C C . LYS A 1 72 ? -4.771 -0.486 -2.196 1.00 0.00 72 LYS A C 5
ATOM 7001 O O . LYS A 1 72 ? -3.823 -0.185 -1.473 1.00 0.00 72 LYS A O 5
ATOM 7020 N N . ALA A 1 73 ? -5.592 0.381 -2.725 1.00 0.00 73 ALA A N 5
ATOM 7021 C CA . ALA A 1 73 ? -5.576 1.782 -2.357 1.00 0.00 73 ALA A CA 5
ATOM 7022 C C . ALA A 1 73 ? -6.994 2.226 -2.047 1.00 0.00 73 ALA A C 5
ATOM 7023 O O . ALA A 1 73 ? -7.740 2.627 -2.940 1.00 0.00 73 ALA A O 5
ATOM 7030 N N . GLN A 1 74 ? -7.352 2.178 -0.773 1.00 0.00 74 GLN A N 5
ATOM 7031 C CA . GLN A 1 74 ? -8.717 2.488 -0.349 1.00 0.00 74 GLN A CA 5
ATOM 7032 C C . GLN A 1 74 ? -8.731 3.224 0.986 1.00 0.00 74 GLN A C 5
ATOM 7033 O O . GLN A 1 74 ? -7.733 3.262 1.693 1.00 0.00 74 GLN A O 5
ATOM 7047 N N . THR A 1 75 ? -9.858 3.857 1.290 1.00 0.00 75 THR A N 5
ATOM 7048 C CA . THR A 1 75 ? -10.082 4.477 2.588 1.00 0.00 75 THR A CA 5
ATOM 7049 C C . THR A 1 75 ? -11.208 3.780 3.340 1.00 0.00 75 THR A C 5
ATOM 7050 O O . THR A 1 75 ? -12.128 3.230 2.724 1.00 0.00 75 THR A O 5
ATOM 7061 N N . PRO A 1 76 ? -11.162 3.832 4.686 1.00 0.00 76 PRO A N 5
ATOM 7062 C CA . PRO A 1 76 ? -12.117 3.135 5.558 1.00 0.00 76 PRO A CA 5
ATOM 7063 C C . PRO A 1 76 ? -13.561 3.603 5.385 1.00 0.00 76 PRO A C 5
ATOM 7064 O O . PRO A 1 76 ? -14.471 3.007 5.946 1.00 0.00 76 PRO A O 5
ATOM 7075 N N . GLN A 1 77 ? -13.778 4.675 4.630 1.00 0.00 77 GLN A N 5
ATOM 7076 C CA . GLN A 1 77 ? -15.152 5.140 4.393 1.00 0.00 77 GLN A CA 5
ATOM 7077 C C . GLN A 1 77 ? -15.838 4.307 3.307 1.00 0.00 77 GLN A C 5
ATOM 7078 O O . GLN A 1 77 ? -17.051 4.129 3.333 1.00 0.00 77 GLN A O 5
ATOM 7092 N N . GLN A 1 78 ? -15.061 3.783 2.360 1.00 0.00 78 GLN A N 5
ATOM 7093 C CA . GLN A 1 78 ? -15.620 2.916 1.327 1.00 0.00 78 GLN A CA 5
ATOM 7094 C C . GLN A 1 78 ? -15.370 1.487 1.721 1.00 0.00 78 GLN A C 5
ATOM 7095 O O . GLN A 1 78 ? -16.173 0.590 1.465 1.00 0.00 78 GLN A O 5
ATOM 7109 N N . TRP A 1 79 ? -14.220 1.304 2.340 1.00 0.00 79 TRP A N 5
ATOM 7110 C CA . TRP A 1 79 ? -13.841 0.041 2.919 1.00 0.00 79 TRP A CA 5
ATOM 7111 C C . TRP A 1 79 ? -14.889 -0.362 3.933 1.00 0.00 79 TRP A C 5
ATOM 7112 O O . TRP A 1 79 ? -15.302 -1.521 3.990 1.00 0.00 79 TRP A O 5
ATOM 7133 N N . LYS A 1 80 ? -15.343 0.670 4.652 1.00 0.00 80 LYS A N 5
ATOM 7134 C CA . LYS A 1 80 ? -16.219 0.575 5.844 1.00 0.00 80 LYS A CA 5
ATOM 7135 C C . LYS A 1 80 ? -16.557 -0.861 6.299 1.00 0.00 80 LYS A C 5
ATOM 7136 O O . LYS A 1 80 ? -17.718 -1.271 6.268 1.00 0.00 80 LYS A O 5
ATOM 7155 N N . PRO A 1 81 ? -15.551 -1.648 6.733 1.00 0.00 81 PRO A N 5
ATOM 7156 C CA . PRO A 1 81 ? -15.750 -3.017 7.169 1.00 0.00 81 PRO A CA 5
ATOM 7157 C C . PRO A 1 81 ? -15.921 -3.128 8.680 1.00 0.00 81 PRO A C 5
ATOM 7158 O O . PRO A 1 81 ? -14.952 -2.963 9.434 1.00 0.00 81 PRO A O 5
ATOM 7169 N N . PRO A 1 82 ? -17.123 -3.422 9.176 1.00 0.00 82 PRO A N 5
ATOM 7170 C CA . PRO A 1 82 ? -17.299 -3.597 10.597 1.00 0.00 82 PRO A CA 5
ATOM 7171 C C . PRO A 1 82 ? -16.968 -5.019 11.027 1.00 0.00 82 PRO A C 5
ATOM 7172 O O . PRO A 1 82 ? -17.693 -5.965 10.714 1.00 0.00 82 PRO A O 5
ATOM 7183 N N . SER A 1 83 ? -15.861 -5.142 11.750 1.00 0.00 83 SER A N 5
ATOM 7184 C CA . SER A 1 83 ? -15.457 -6.366 12.401 1.00 0.00 83 SER A CA 5
ATOM 7185 C C . SER A 1 83 ? -14.112 -6.102 13.012 1.00 0.00 83 SER A C 5
ATOM 7186 O O . SER A 1 83 ? -13.798 -6.502 14.128 1.00 0.00 83 SER A O 5
ATOM 7194 N N . GLN A 1 84 ? -13.360 -5.346 12.257 1.00 0.00 84 GLN A N 5
ATOM 7195 C CA . GLN A 1 84 ? -12.028 -4.960 12.609 1.00 0.00 84 GLN A CA 5
ATOM 7196 C C . GLN A 1 84 ? -12.028 -3.569 13.203 1.00 0.00 84 GLN A C 5
ATOM 7197 O O . GLN A 1 84 ? -11.136 -3.197 13.955 1.00 0.00 84 GLN A O 5
ATOM 7211 N N . ASP A 1 85 ? -13.040 -2.803 12.836 1.00 0.00 85 ASP A N 5
ATOM 7212 C CA . ASP A 1 85 ? -13.222 -1.466 13.367 1.00 0.00 85 ASP A CA 5
ATOM 7213 C C . ASP A 1 85 ? -14.196 -1.494 14.539 1.00 0.00 85 ASP A C 5
ATOM 7214 O O . ASP A 1 85 ? -14.290 -0.551 15.323 1.00 0.00 85 ASP A O 5
ATOM 7223 N N . SER A 1 86 ? -14.885 -2.613 14.668 1.00 0.00 86 SER A N 5
ATOM 7224 C CA . SER A 1 86 ? -15.944 -2.758 15.655 1.00 0.00 86 SER A CA 5
ATOM 7225 C C . SER A 1 86 ? -15.458 -3.536 16.873 1.00 0.00 86 SER A C 5
ATOM 7226 O O . SER A 1 86 ? -15.668 -3.121 18.012 1.00 0.00 86 SER A O 5
ATOM 7234 N N . ALA A 1 87 ? -14.784 -4.657 16.634 1.00 0.00 87 ALA A N 5
ATOM 7235 C CA . ALA A 1 87 ? -14.346 -5.522 17.721 1.00 0.00 87 ALA A CA 5
ATOM 7236 C C . ALA A 1 87 ? -13.071 -5.001 18.364 1.00 0.00 87 ALA A C 5
ATOM 7237 O O . ALA A 1 87 ? -12.484 -5.650 19.233 1.00 0.00 87 ALA A O 5
ATOM 7244 N N . THR A 1 88 ? -12.686 -3.803 17.965 1.00 0.00 88 THR A N 5
ATOM 7245 C CA . THR A 1 88 ? -11.474 -3.167 18.455 1.00 0.00 88 THR A CA 5
ATOM 7246 C C . THR A 1 88 ? -11.594 -2.859 19.945 1.00 0.00 88 THR A C 5
ATOM 7247 O O . THR A 1 88 ? -10.603 -2.767 20.667 1.00 0.00 88 THR A O 5
ATOM 7258 N N . LEU A 1 89 ? -12.829 -2.748 20.396 1.00 0.00 89 LEU A N 5
ATOM 7259 C CA . LEU A 1 89 ? -13.123 -2.450 21.789 1.00 0.00 89 LEU A CA 5
ATOM 7260 C C . LEU A 1 89 ? -13.923 -3.589 22.386 1.00 0.00 89 LEU A C 5
ATOM 7261 O O . LEU A 1 89 ? -14.174 -3.636 23.589 1.00 0.00 89 LEU A O 5
ATOM 7277 N N . THR A 1 90 ? -14.318 -4.513 21.524 1.00 0.00 90 THR A N 5
ATOM 7278 C CA . THR A 1 90 ? -15.055 -5.685 21.956 1.00 0.00 90 THR A CA 5
ATOM 7279 C C . THR A 1 90 ? -14.095 -6.728 22.508 1.00 0.00 90 THR A C 5
ATOM 7280 O O . THR A 1 90 ? -14.458 -7.552 23.342 1.00 0.00 90 THR A O 5
ATOM 7291 N N . LYS A 1 91 ? -12.861 -6.665 22.040 1.00 0.00 91 LYS A N 5
ATOM 7292 C CA . LYS A 1 91 ? -11.809 -7.552 22.514 1.00 0.00 91 LYS A CA 5
ATOM 7293 C C . LYS A 1 91 ? -10.677 -6.730 23.108 1.00 0.00 91 LYS A C 5
ATOM 7294 O O . LYS A 1 91 ? -9.862 -7.242 23.876 1.00 0.00 91 LYS A O 5
ATOM 7313 N N . ASP A 1 92 ? -10.635 -5.453 22.715 1.00 0.00 92 ASP A N 5
ATOM 7314 C CA . ASP A 1 92 ? -9.620 -4.489 23.172 1.00 0.00 92 ASP A CA 5
ATOM 7315 C C . ASP A 1 92 ? -8.256 -4.753 22.533 1.00 0.00 92 ASP A C 5
ATOM 7316 O O . ASP A 1 92 ? -7.514 -3.821 22.228 1.00 0.00 92 ASP A O 5
ATOM 7325 N N . ALA A 1 93 ? -7.930 -6.020 22.329 1.00 0.00 93 ALA A N 5
ATOM 7326 C CA . ALA A 1 93 ? -6.669 -6.399 21.714 1.00 0.00 93 ALA A CA 5
ATOM 7327 C C . ALA A 1 93 ? -6.832 -7.687 20.922 1.00 0.00 93 ALA A C 5
ATOM 7328 O O . ALA A 1 93 ? -7.021 -7.608 19.692 1.00 0.00 93 ALA A O 5
ATOM 7336 N N . MET A 1 1 ? 20.001 -0.195 0.395 1.00 0.00 1 MET A N 6
ATOM 7337 C CA . MET A 1 1 ? 19.637 -1.552 0.866 1.00 0.00 1 MET A CA 6
ATOM 7338 C C . MET A 1 1 ? 18.318 -1.493 1.622 1.00 0.00 1 MET A C 6
ATOM 7339 O O . MET A 1 1 ? 18.068 -0.542 2.360 1.00 0.00 1 MET A O 6
ATOM 7355 N N . VAL A 1 2 ? 17.471 -2.497 1.429 1.00 0.00 2 VAL A N 6
ATOM 7356 C CA . VAL A 1 2 ? 16.146 -2.495 2.016 1.00 0.00 2 VAL A CA 6
ATOM 7357 C C . VAL A 1 2 ? 15.710 -3.892 2.430 1.00 0.00 2 VAL A C 6
ATOM 7358 O O . VAL A 1 2 ? 15.975 -4.880 1.745 1.00 0.00 2 VAL A O 6
ATOM 7371 N N . THR A 1 3 ? 15.087 -3.950 3.581 1.00 0.00 3 THR A N 6
ATOM 7372 C CA . THR A 1 3 ? 14.376 -5.127 4.028 1.00 0.00 3 THR A CA 6
ATOM 7373 C C . THR A 1 3 ? 12.887 -4.827 4.058 1.00 0.00 3 THR A C 6
ATOM 7374 O O . THR A 1 3 ? 12.485 -3.666 4.122 1.00 0.00 3 THR A O 6
ATOM 7385 N N . LYS A 1 4 ? 12.071 -5.857 4.023 1.00 0.00 4 LYS A N 6
ATOM 7386 C CA . LYS A 1 4 ? 10.638 -5.690 4.207 1.00 0.00 4 LYS A CA 6
ATOM 7387 C C . LYS A 1 4 ? 10.385 -5.187 5.618 1.00 0.00 4 LYS A C 6
ATOM 7388 O O . LYS A 1 4 ? 9.394 -4.518 5.902 1.00 0.00 4 LYS A O 6
ATOM 7407 N N . GLU A 1 5 ? 11.351 -5.463 6.473 1.00 0.00 5 GLU A N 6
ATOM 7408 C CA . GLU A 1 5 ? 11.241 -5.177 7.886 1.00 0.00 5 GLU A CA 6
ATOM 7409 C C . GLU A 1 5 ? 11.289 -3.688 8.135 1.00 0.00 5 GLU A C 6
ATOM 7410 O O . GLU A 1 5 ? 10.558 -3.154 8.971 1.00 0.00 5 GLU A O 6
ATOM 7422 N N . GLN A 1 6 ? 12.137 -3.022 7.389 1.00 0.00 6 GLN A N 6
ATOM 7423 C CA . GLN A 1 6 ? 12.235 -1.583 7.464 1.00 0.00 6 GLN A CA 6
ATOM 7424 C C . GLN A 1 6 ? 11.094 -0.954 6.687 1.00 0.00 6 GLN A C 6
ATOM 7425 O O . GLN A 1 6 ? 10.676 0.154 6.985 1.00 0.00 6 GLN A O 6
ATOM 7439 N N . VAL A 1 7 ? 10.559 -1.700 5.721 1.00 0.00 7 VAL A N 6
ATOM 7440 C CA . VAL A 1 7 ? 9.454 -1.219 4.897 1.00 0.00 7 VAL A CA 6
ATOM 7441 C C . VAL A 1 7 ? 8.231 -1.081 5.779 1.00 0.00 7 VAL A C 6
ATOM 7442 O O . VAL A 1 7 ? 7.477 -0.109 5.715 1.00 0.00 7 VAL A O 6
ATOM 7455 N N . GLU A 1 8 ? 8.106 -2.063 6.638 1.00 0.00 8 GLU A N 6
ATOM 7456 C CA . GLU A 1 8 ? 7.065 -2.141 7.632 1.00 0.00 8 GLU A CA 6
ATOM 7457 C C . GLU A 1 8 ? 7.024 -0.878 8.465 1.00 0.00 8 GLU A C 6
ATOM 7458 O O . GLU A 1 8 ? 5.992 -0.222 8.575 1.00 0.00 8 GLU A O 6
ATOM 7470 N N . ALA A 1 9 ? 8.172 -0.517 9.009 1.00 0.00 9 ALA A N 6
ATOM 7471 C CA . ALA A 1 9 ? 8.253 0.613 9.906 1.00 0.00 9 ALA A CA 6
ATOM 7472 C C . ALA A 1 9 ? 8.184 1.893 9.104 1.00 0.00 9 ALA A C 6
ATOM 7473 O O . ALA A 1 9 ? 7.707 2.923 9.582 1.00 0.00 9 ALA A O 6
ATOM 7480 N N . SER A 1 10 ? 8.604 1.798 7.853 1.00 0.00 10 SER A N 6
ATOM 7481 C CA . SER A 1 10 ? 8.666 2.984 7.000 1.00 0.00 10 SER A CA 6
ATOM 7482 C C . SER A 1 10 ? 7.269 3.452 6.624 1.00 0.00 10 SER A C 6
ATOM 7483 O O . SER A 1 10 ? 6.887 4.597 6.881 1.00 0.00 10 SER A O 6
ATOM 7491 N N . LEU A 1 11 ? 6.499 2.551 6.049 1.00 0.00 11 LEU A N 6
ATOM 7492 C CA . LEU A 1 11 ? 5.184 2.892 5.547 1.00 0.00 11 LEU A CA 6
ATOM 7493 C C . LEU A 1 11 ? 4.187 3.090 6.687 1.00 0.00 11 LEU A C 6
ATOM 7494 O O . LEU A 1 11 ? 3.299 3.922 6.591 1.00 0.00 11 LEU A O 6
ATOM 7510 N N . THR A 1 12 ? 4.357 2.360 7.781 1.00 0.00 12 THR A N 6
ATOM 7511 C CA . THR A 1 12 ? 3.486 2.529 8.945 1.00 0.00 12 THR A CA 6
ATOM 7512 C C . THR A 1 12 ? 3.657 3.928 9.553 1.00 0.00 12 THR A C 6
ATOM 7513 O O . THR A 1 12 ? 2.792 4.425 10.274 1.00 0.00 12 THR A O 6
ATOM 7524 N N . SER A 1 13 ? 4.766 4.570 9.227 1.00 0.00 13 SER A N 6
ATOM 7525 C CA . SER A 1 13 ? 5.070 5.894 9.754 1.00 0.00 13 SER A CA 6
ATOM 7526 C C . SER A 1 13 ? 4.543 6.993 8.837 1.00 0.00 13 SER A C 6
ATOM 7527 O O . SER A 1 13 ? 4.023 8.009 9.299 1.00 0.00 13 SER A O 6
ATOM 7535 N N . LYS A 1 14 ? 4.674 6.779 7.538 1.00 0.00 14 LYS A N 6
ATOM 7536 C CA . LYS A 1 14 ? 4.325 7.792 6.560 1.00 0.00 14 LYS A CA 6
ATOM 7537 C C . LYS A 1 14 ? 2.868 7.644 6.154 1.00 0.00 14 LYS A C 6
ATOM 7538 O O . LYS A 1 14 ? 2.216 8.604 5.743 1.00 0.00 14 LYS A O 6
ATOM 7557 N N . LEU A 1 15 ? 2.359 6.437 6.309 1.00 0.00 15 LEU A N 6
ATOM 7558 C CA . LEU A 1 15 ? 1.018 6.108 5.854 1.00 0.00 15 LEU A CA 6
ATOM 7559 C C . LEU A 1 15 ? 0.119 5.792 7.037 1.00 0.00 15 LEU A C 6
ATOM 7560 O O . LEU A 1 15 ? -1.089 5.612 6.881 1.00 0.00 15 LEU A O 6
ATOM 7576 N N . LYS A 1 16 ? 0.741 5.723 8.214 1.00 0.00 16 LYS A N 6
ATOM 7577 C CA . LYS A 1 16 ? 0.047 5.466 9.474 1.00 0.00 16 LYS A CA 6
ATOM 7578 C C . LYS A 1 16 ? -0.438 4.011 9.559 1.00 0.00 16 LYS A C 6
ATOM 7579 O O . LYS A 1 16 ? -0.632 3.348 8.540 1.00 0.00 16 LYS A O 6
ATOM 7598 N N . PRO A 1 17 ? -0.625 3.482 10.783 1.00 0.00 17 PRO A N 6
ATOM 7599 C CA . PRO A 1 17 ? -1.028 2.091 10.999 1.00 0.00 17 PRO A CA 6
ATOM 7600 C C . PRO A 1 17 ? -2.524 1.873 10.794 1.00 0.00 17 PRO A C 6
ATOM 7601 O O . PRO A 1 17 ? -3.227 1.407 11.696 1.00 0.00 17 PRO A O 6
ATOM 7612 N N . ILE A 1 18 ? -3.014 2.215 9.614 1.00 0.00 18 ILE A N 6
ATOM 7613 C CA . ILE A 1 18 ? -4.413 1.993 9.284 1.00 0.00 18 ILE A CA 6
ATOM 7614 C C . ILE A 1 18 ? -4.590 0.578 8.747 1.00 0.00 18 ILE A C 6
ATOM 7615 O O . ILE A 1 18 ? -5.032 -0.320 9.461 1.00 0.00 18 ILE A O 6
ATOM 7631 N N . HIS A 1 19 ? -4.227 0.388 7.487 1.00 0.00 19 HIS A N 6
ATOM 7632 C CA . HIS A 1 19 ? -4.188 -0.933 6.886 1.00 0.00 19 HIS A CA 6
ATOM 7633 C C . HIS A 1 19 ? -3.012 -0.997 5.930 1.00 0.00 19 HIS A C 6
ATOM 7634 O O . HIS A 1 19 ? -3.087 -0.501 4.809 1.00 0.00 19 HIS A O 6
ATOM 7649 N N . LEU A 1 20 ? -1.928 -1.574 6.401 1.00 0.00 20 LEU A N 6
ATOM 7650 C CA . LEU A 1 20 ? -0.719 -1.720 5.610 1.00 0.00 20 LEU A CA 6
ATOM 7651 C C . LEU A 1 20 ? -0.270 -3.166 5.615 1.00 0.00 20 LEU A C 6
ATOM 7652 O O . LEU A 1 20 ? -0.014 -3.738 6.672 1.00 0.00 20 LEU A O 6
ATOM 7668 N N . GLU A 1 21 ? -0.142 -3.733 4.439 1.00 0.00 21 GLU A N 6
ATOM 7669 C CA . GLU A 1 21 ? 0.279 -5.110 4.290 1.00 0.00 21 GLU A CA 6
ATOM 7670 C C . GLU A 1 21 ? 1.209 -5.205 3.095 1.00 0.00 21 GLU A C 6
ATOM 7671 O O . GLU A 1 21 ? 0.756 -5.248 1.954 1.00 0.00 21 GLU A O 6
ATOM 7683 N N . VAL A 1 22 ? 2.503 -5.195 3.350 1.00 0.00 22 VAL A N 6
ATOM 7684 C CA . VAL A 1 22 ? 3.473 -5.330 2.282 1.00 0.00 22 VAL A CA 6
ATOM 7685 C C . VAL A 1 22 ? 3.971 -6.765 2.213 1.00 0.00 22 VAL A C 6
ATOM 7686 O O . VAL A 1 22 ? 4.277 -7.385 3.233 1.00 0.00 22 VAL A O 6
ATOM 7699 N N . ILE A 1 23 ? 4.030 -7.304 1.014 1.00 0.00 23 ILE A N 6
ATOM 7700 C CA . ILE A 1 23 ? 4.388 -8.687 0.827 1.00 0.00 23 ILE A CA 6
ATOM 7701 C C . ILE A 1 23 ? 5.371 -8.803 -0.318 1.00 0.00 23 ILE A C 6
ATOM 7702 O O . ILE A 1 23 ? 5.006 -8.629 -1.478 1.00 0.00 23 ILE A O 6
ATOM 7718 N N . ASP A 1 24 ? 6.617 -9.028 0.023 1.00 0.00 24 ASP A N 6
ATOM 7719 C CA . ASP A 1 24 ? 7.663 -9.285 -0.974 1.00 0.00 24 ASP A CA 6
ATOM 7720 C C . ASP A 1 24 ? 7.276 -10.449 -1.871 1.00 0.00 24 ASP A C 6
ATOM 7721 O O . ASP A 1 24 ? 7.247 -11.602 -1.437 1.00 0.00 24 ASP A O 6
ATOM 7730 N N . ILE A 1 25 ? 6.956 -10.131 -3.111 1.00 0.00 25 ILE A N 6
ATOM 7731 C CA . ILE A 1 25 ? 6.689 -11.137 -4.123 1.00 0.00 25 ILE A CA 6
ATOM 7732 C C . ILE A 1 25 ? 7.612 -10.884 -5.305 1.00 0.00 25 ILE A C 6
ATOM 7733 O O . ILE A 1 25 ? 7.171 -10.721 -6.445 1.00 0.00 25 ILE A O 6
ATOM 7749 N N . SER A 1 26 ? 8.899 -10.794 -5.020 1.00 0.00 26 SER A N 6
ATOM 7750 C CA . SER A 1 26 ? 9.882 -10.542 -6.057 1.00 0.00 26 SER A CA 6
ATOM 7751 C C . SER A 1 26 ? 11.242 -11.123 -5.698 1.00 0.00 26 SER A C 6
ATOM 7752 O O . SER A 1 26 ? 11.580 -12.235 -6.109 1.00 0.00 26 SER A O 6
ATOM 7760 N N . GLY A 1 27 ? 12.006 -10.386 -4.903 1.00 0.00 27 GLY A N 6
ATOM 7761 C CA . GLY A 1 27 ? 13.336 -10.809 -4.574 1.00 0.00 27 GLY A CA 6
ATOM 7762 C C . GLY A 1 27 ? 13.341 -11.536 -3.268 1.00 0.00 27 GLY A C 6
ATOM 7763 O O . GLY A 1 27 ? 12.751 -12.610 -3.149 1.00 0.00 27 GLY A O 6
ATOM 7767 N N . GLY A 1 28 ? 14.012 -10.978 -2.287 1.00 0.00 28 GLY A N 6
ATOM 7768 C CA . GLY A 1 28 ? 13.939 -11.549 -0.975 1.00 0.00 28 GLY A CA 6
ATOM 7769 C C . GLY A 1 28 ? 13.510 -10.540 0.055 1.00 0.00 28 GLY A C 6
ATOM 7770 O O . GLY A 1 28 ? 12.506 -10.705 0.747 1.00 0.00 28 GLY A O 6
ATOM 7774 N N . CYS A 1 29 ? 14.316 -9.508 0.169 1.00 0.00 29 CYS A N 6
ATOM 7775 C CA . CYS A 1 29 ? 14.188 -8.558 1.251 1.00 0.00 29 CYS A CA 6
ATOM 7776 C C . CYS A 1 29 ? 13.726 -7.224 0.736 1.00 0.00 29 CYS A C 6
ATOM 7777 O O . CYS A 1 29 ? 12.864 -6.567 1.306 1.00 0.00 29 CYS A O 6
ATOM 7785 N N . GLY A 1 30 ? 14.367 -6.843 -0.353 1.00 0.00 30 GLY A N 6
ATOM 7786 C CA . GLY A 1 30 ? 14.449 -5.480 -0.736 1.00 0.00 30 GLY A CA 6
ATOM 7787 C C . GLY A 1 30 ? 13.452 -5.154 -1.768 1.00 0.00 30 GLY A C 6
ATOM 7788 O O . GLY A 1 30 ? 13.129 -3.996 -2.018 1.00 0.00 30 GLY A O 6
ATOM 7792 N N . SER A 1 31 ? 13.001 -6.191 -2.405 1.00 0.00 31 SER A N 6
ATOM 7793 C CA . SER A 1 31 ? 12.503 -6.058 -3.709 1.00 0.00 31 SER A CA 6
ATOM 7794 C C . SER A 1 31 ? 10.998 -5.938 -3.776 1.00 0.00 31 SER A C 6
ATOM 7795 O O . SER A 1 31 ? 10.304 -6.064 -2.783 1.00 0.00 31 SER A O 6
ATOM 7803 N N . SER A 1 32 ? 10.548 -5.719 -4.992 1.00 0.00 32 SER A N 6
ATOM 7804 C CA . SER A 1 32 ? 9.172 -5.343 -5.320 1.00 0.00 32 SER A CA 6
ATOM 7805 C C . SER A 1 32 ? 8.148 -6.002 -4.404 1.00 0.00 32 SER A C 6
ATOM 7806 O O . SER A 1 32 ? 7.964 -7.222 -4.412 1.00 0.00 32 SER A O 6
ATOM 7814 N N . PHE A 1 33 ? 7.488 -5.177 -3.616 1.00 0.00 33 PHE A N 6
ATOM 7815 C CA . PHE A 1 33 ? 6.528 -5.657 -2.650 1.00 0.00 33 PHE A CA 6
ATOM 7816 C C . PHE A 1 33 ? 5.124 -5.464 -3.169 1.00 0.00 33 PHE A C 6
ATOM 7817 O O . PHE A 1 33 ? 4.859 -4.584 -3.990 1.00 0.00 33 PHE A O 6
ATOM 7834 N N . GLU A 1 34 ? 4.233 -6.296 -2.713 1.00 0.00 34 GLU A N 6
ATOM 7835 C CA . GLU A 1 34 ? 2.838 -6.118 -3.010 1.00 0.00 34 GLU A CA 6
ATOM 7836 C C . GLU A 1 34 ? 2.155 -5.564 -1.770 1.00 0.00 34 GLU A C 6
ATOM 7837 O O . GLU A 1 34 ? 1.969 -6.278 -0.787 1.00 0.00 34 GLU A O 6
ATOM 7849 N N . VAL A 1 35 ? 1.811 -4.286 -1.805 1.00 0.00 35 VAL A N 6
ATOM 7850 C CA . VAL A 1 35 ? 1.270 -3.620 -0.633 1.00 0.00 35 VAL A CA 6
ATOM 7851 C C . VAL A 1 35 ? -0.236 -3.375 -0.732 1.00 0.00 35 VAL A C 6
ATOM 7852 O O . VAL A 1 35 ? -0.771 -3.053 -1.799 1.00 0.00 35 VAL A O 6
ATOM 7865 N N . GLU A 1 36 ? -0.904 -3.544 0.401 1.00 0.00 36 GLU A N 6
ATOM 7866 C CA . GLU A 1 36 ? -2.308 -3.221 0.546 1.00 0.00 36 GLU A CA 6
ATOM 7867 C C . GLU A 1 36 ? -2.418 -2.061 1.524 1.00 0.00 36 GLU A C 6
ATOM 7868 O O . GLU A 1 36 ? -2.164 -2.241 2.716 1.00 0.00 36 GLU A O 6
ATOM 7880 N N . VAL A 1 37 ? -2.754 -0.878 1.041 1.00 0.00 37 VAL A N 6
ATOM 7881 C CA . VAL A 1 37 ? -2.887 0.270 1.917 1.00 0.00 37 VAL A CA 6
ATOM 7882 C C . VAL A 1 37 ? -4.285 0.850 1.863 1.00 0.00 37 VAL A C 6
ATOM 7883 O O . VAL A 1 37 ? -4.853 1.051 0.789 1.00 0.00 37 VAL A O 6
ATOM 7896 N N . VAL A 1 38 ? -4.840 1.121 3.020 1.00 0.00 38 VAL A N 6
ATOM 7897 C CA . VAL A 1 38 ? -5.965 1.981 3.109 1.00 0.00 38 VAL A CA 6
ATOM 7898 C C . VAL A 1 38 ? -5.584 3.114 4.048 1.00 0.00 38 VAL A C 6
ATOM 7899 O O . VAL A 1 38 ? -5.283 2.897 5.224 1.00 0.00 38 VAL A O 6
ATOM 7912 N N . SER A 1 39 ? -5.454 4.303 3.491 1.00 0.00 39 SER A N 6
ATOM 7913 C CA . SER A 1 39 ? -5.034 5.440 4.271 1.00 0.00 39 SER A CA 6
ATOM 7914 C C . SER A 1 39 ? -5.611 6.725 3.713 1.00 0.00 39 SER A C 6
ATOM 7915 O O . SER A 1 39 ? -6.145 6.762 2.604 1.00 0.00 39 SER A O 6
ATOM 7923 N N . GLU A 1 40 ? -5.478 7.764 4.517 1.00 0.00 40 GLU A N 6
ATOM 7924 C CA . GLU A 1 40 ? -6.154 9.049 4.327 1.00 0.00 40 GLU A CA 6
ATOM 7925 C C . GLU A 1 40 ? -5.850 9.735 2.996 1.00 0.00 40 GLU A C 6
ATOM 7926 O O . GLU A 1 40 ? -6.461 10.753 2.677 1.00 0.00 40 GLU A O 6
ATOM 7938 N N . GLN A 1 41 ? -4.940 9.183 2.210 1.00 0.00 41 GLN A N 6
ATOM 7939 C CA . GLN A 1 41 ? -4.558 9.830 0.942 1.00 0.00 41 GLN A CA 6
ATOM 7940 C C . GLN A 1 41 ? -5.492 9.372 -0.139 1.00 0.00 41 GLN A C 6
ATOM 7941 O O . GLN A 1 41 ? -5.470 9.853 -1.271 1.00 0.00 41 GLN A O 6
ATOM 7955 N N . PHE A 1 42 ? -6.335 8.452 0.248 1.00 0.00 42 PHE A N 6
ATOM 7956 C CA . PHE A 1 42 ? -7.234 7.807 -0.663 1.00 0.00 42 PHE A CA 6
ATOM 7957 C C . PHE A 1 42 ? -8.665 8.240 -0.374 1.00 0.00 42 PHE A C 6
ATOM 7958 O O . PHE A 1 42 ? -9.616 7.644 -0.874 1.00 0.00 42 PHE A O 6
ATOM 7975 N N . GLU A 1 43 ? -8.806 9.309 0.408 1.00 0.00 43 GLU A N 6
ATOM 7976 C CA . GLU A 1 43 ? -10.118 9.695 0.949 1.00 0.00 43 GLU A CA 6
ATOM 7977 C C . GLU A 1 43 ? -10.974 10.416 -0.088 1.00 0.00 43 GLU A C 6
ATOM 7978 O O . GLU A 1 43 ? -10.657 11.535 -0.493 1.00 0.00 43 GLU A O 6
ATOM 7990 N N . GLY A 1 44 ? -12.063 9.765 -0.508 1.00 0.00 44 GLY A N 6
ATOM 7991 C CA . GLY A 1 44 ? -12.940 10.336 -1.524 1.00 0.00 44 GLY A CA 6
ATOM 7992 C C . GLY A 1 44 ? -12.227 10.480 -2.847 1.00 0.00 44 GLY A C 6
ATOM 7993 O O . GLY A 1 44 ? -12.712 11.124 -3.776 1.00 0.00 44 GLY A O 6
ATOM 7997 N N . LYS A 1 45 ? -11.077 9.848 -2.919 1.00 0.00 45 LYS A N 6
ATOM 7998 C CA . LYS A 1 45 ? -10.161 9.996 -4.007 1.00 0.00 45 LYS A CA 6
ATOM 7999 C C . LYS A 1 45 ? -10.451 8.997 -5.112 1.00 0.00 45 LYS A C 6
ATOM 8000 O O . LYS A 1 45 ? -11.011 7.932 -4.863 1.00 0.00 45 LYS A O 6
ATOM 8019 N N . ARG A 1 46 ? -10.074 9.343 -6.330 1.00 0.00 46 ARG A N 6
ATOM 8020 C CA . ARG A 1 46 ? -10.174 8.417 -7.437 1.00 0.00 46 ARG A CA 6
ATOM 8021 C C . ARG A 1 46 ? -8.894 7.591 -7.497 1.00 0.00 46 ARG A C 6
ATOM 8022 O O . ARG A 1 46 ? -7.801 8.117 -7.312 1.00 0.00 46 ARG A O 6
ATOM 8043 N N . LEU A 1 47 ? -9.067 6.288 -7.715 1.00 0.00 47 LEU A N 6
ATOM 8044 C CA . LEU A 1 47 ? -7.991 5.286 -7.610 1.00 0.00 47 LEU A CA 6
ATOM 8045 C C . LEU A 1 47 ? -6.687 5.702 -8.281 1.00 0.00 47 LEU A C 6
ATOM 8046 O O . LEU A 1 47 ? -5.608 5.384 -7.786 1.00 0.00 47 LEU A O 6
ATOM 8062 N N . LEU A 1 48 ? -6.786 6.419 -9.380 1.00 0.00 48 LEU A N 6
ATOM 8063 C CA . LEU A 1 48 ? -5.606 6.835 -10.129 1.00 0.00 48 LEU A CA 6
ATOM 8064 C C . LEU A 1 48 ? -4.845 7.900 -9.355 1.00 0.00 48 LEU A C 6
ATOM 8065 O O . LEU A 1 48 ? -3.629 7.808 -9.183 1.00 0.00 48 LEU A O 6
ATOM 8081 N N . GLU A 1 49 ? -5.579 8.883 -8.850 1.00 0.00 49 GLU A N 6
ATOM 8082 C CA . GLU A 1 49 ? -4.999 9.940 -8.033 1.00 0.00 49 GLU A CA 6
ATOM 8083 C C . GLU A 1 49 ? -4.532 9.336 -6.722 1.00 0.00 49 GLU A C 6
ATOM 8084 O O . GLU A 1 49 ? -3.592 9.815 -6.093 1.00 0.00 49 GLU A O 6
ATOM 8096 N N . ARG A 1 50 ? -5.222 8.275 -6.322 1.00 0.00 50 ARG A N 6
ATOM 8097 C CA . ARG A 1 50 ? -4.864 7.504 -5.149 1.00 0.00 50 ARG A CA 6
ATOM 8098 C C . ARG A 1 50 ? -3.450 6.959 -5.291 1.00 0.00 50 ARG A C 6
ATOM 8099 O O . ARG A 1 50 ? -2.584 7.208 -4.454 1.00 0.00 50 ARG A O 6
ATOM 8120 N N . HIS A 1 51 ? -3.214 6.242 -6.381 1.00 0.00 51 HIS A N 6
ATOM 8121 C CA . HIS A 1 51 ? -1.915 5.617 -6.610 1.00 0.00 51 HIS A CA 6
ATOM 8122 C C . HIS A 1 51 ? -0.858 6.675 -6.861 1.00 0.00 51 HIS A C 6
ATOM 8123 O O . HIS A 1 51 ? 0.262 6.589 -6.351 1.00 0.00 51 HIS A O 6
ATOM 8138 N N . ARG A 1 52 ? -1.248 7.702 -7.600 1.00 0.00 52 ARG A N 6
ATOM 8139 C CA . ARG A 1 52 ? -0.341 8.767 -8.001 1.00 0.00 52 ARG A CA 6
ATOM 8140 C C . ARG A 1 52 ? 0.121 9.551 -6.781 1.00 0.00 52 ARG A C 6
ATOM 8141 O O . ARG A 1 52 ? 1.145 10.239 -6.802 1.00 0.00 52 ARG A O 6
ATOM 8162 N N . MET A 1 53 ? -0.621 9.416 -5.707 1.00 0.00 53 MET A N 6
ATOM 8163 C CA . MET A 1 53 ? -0.358 10.194 -4.519 1.00 0.00 53 MET A CA 6
ATOM 8164 C C . MET A 1 53 ? 0.546 9.424 -3.584 1.00 0.00 53 MET A C 6
ATOM 8165 O O . MET A 1 53 ? 1.483 9.972 -3.006 1.00 0.00 53 MET A O 6
ATOM 8179 N N . VAL A 1 54 ? 0.269 8.141 -3.459 1.00 0.00 54 VAL A N 6
ATOM 8180 C CA . VAL A 1 54 ? 1.026 7.288 -2.574 1.00 0.00 54 VAL A CA 6
ATOM 8181 C C . VAL A 1 54 ? 2.428 7.115 -3.105 1.00 0.00 54 VAL A C 6
ATOM 8182 O O . VAL A 1 54 ? 3.397 7.210 -2.363 1.00 0.00 54 VAL A O 6
ATOM 8195 N N . ASN A 1 55 ? 2.532 6.924 -4.411 1.00 0.00 55 ASN A N 6
ATOM 8196 C CA . ASN A 1 55 ? 3.828 6.696 -5.017 1.00 0.00 55 ASN A CA 6
ATOM 8197 C C . ASN A 1 55 ? 4.586 7.995 -5.113 1.00 0.00 55 ASN A C 6
ATOM 8198 O O . ASN A 1 55 ? 5.775 8.005 -5.365 1.00 0.00 55 ASN A O 6
ATOM 8209 N N . ALA A 1 56 ? 3.879 9.097 -4.947 1.00 0.00 56 ALA A N 6
ATOM 8210 C CA . ALA A 1 56 ? 4.534 10.387 -4.910 1.00 0.00 56 ALA A CA 6
ATOM 8211 C C . ALA A 1 56 ? 5.456 10.431 -3.706 1.00 0.00 56 ALA A C 6
ATOM 8212 O O . ALA A 1 56 ? 6.619 10.818 -3.799 1.00 0.00 56 ALA A O 6
ATOM 8219 N N . ALA A 1 57 ? 4.938 9.941 -2.594 1.00 0.00 57 ALA A N 6
ATOM 8220 C CA . ALA A 1 57 ? 5.654 9.947 -1.337 1.00 0.00 57 ALA A CA 6
ATOM 8221 C C . ALA A 1 57 ? 6.450 8.663 -1.177 1.00 0.00 57 ALA A C 6
ATOM 8222 O O . ALA A 1 57 ? 7.197 8.485 -0.215 1.00 0.00 57 ALA A O 6
ATOM 8229 N N . LEU A 1 58 ? 6.284 7.776 -2.144 1.00 0.00 58 LEU A N 6
ATOM 8230 C CA . LEU A 1 58 ? 6.863 6.447 -2.097 1.00 0.00 58 LEU A CA 6
ATOM 8231 C C . LEU A 1 58 ? 7.777 6.248 -3.286 1.00 0.00 58 LEU A C 6
ATOM 8232 O O . LEU A 1 58 ? 8.318 5.173 -3.506 1.00 0.00 58 LEU A O 6
ATOM 8248 N N . GLU A 1 59 ? 7.932 7.309 -4.047 1.00 0.00 59 GLU A N 6
ATOM 8249 C CA . GLU A 1 59 ? 8.807 7.320 -5.211 1.00 0.00 59 GLU A CA 6
ATOM 8250 C C . GLU A 1 59 ? 10.242 7.174 -4.733 1.00 0.00 59 GLU A C 6
ATOM 8251 O O . GLU A 1 59 ? 11.061 6.483 -5.338 1.00 0.00 59 GLU A O 6
ATOM 8263 N N . GLU A 1 60 ? 10.504 7.792 -3.594 1.00 0.00 60 GLU A N 6
ATOM 8264 C CA . GLU A 1 60 ? 11.794 7.715 -2.937 1.00 0.00 60 GLU A CA 6
ATOM 8265 C C . GLU A 1 60 ? 12.007 6.285 -2.485 1.00 0.00 60 GLU A C 6
ATOM 8266 O O . GLU A 1 60 ? 13.101 5.719 -2.564 1.00 0.00 60 GLU A O 6
ATOM 8278 N N . GLU A 1 61 ? 10.905 5.706 -2.049 1.00 0.00 61 GLU A N 6
ATOM 8279 C CA . GLU A 1 61 ? 10.887 4.375 -1.502 1.00 0.00 61 GLU A CA 6
ATOM 8280 C C . GLU A 1 61 ? 11.095 3.360 -2.616 1.00 0.00 61 GLU A C 6
ATOM 8281 O O . GLU A 1 61 ? 11.813 2.374 -2.454 1.00 0.00 61 GLU A O 6
ATOM 8293 N N . MET A 1 62 ? 10.485 3.635 -3.764 1.00 0.00 62 MET A N 6
ATOM 8294 C CA . MET A 1 62 ? 10.602 2.764 -4.922 1.00 0.00 62 MET A CA 6
ATOM 8295 C C . MET A 1 62 ? 12.031 2.751 -5.428 1.00 0.00 62 MET A C 6
ATOM 8296 O O . MET A 1 62 ? 12.498 1.747 -5.948 1.00 0.00 62 MET A O 6
ATOM 8310 N N . LYS A 1 63 ? 12.730 3.865 -5.246 1.00 0.00 63 LYS A N 6
ATOM 8311 C CA . LYS A 1 63 ? 14.125 3.956 -5.658 1.00 0.00 63 LYS A CA 6
ATOM 8312 C C . LYS A 1 63 ? 15.017 3.098 -4.766 1.00 0.00 63 LYS A C 6
ATOM 8313 O O . LYS A 1 63 ? 16.139 2.753 -5.141 1.00 0.00 63 LYS A O 6
ATOM 8332 N N . GLU A 1 64 ? 14.514 2.753 -3.588 1.00 0.00 64 GLU A N 6
ATOM 8333 C CA . GLU A 1 64 ? 15.261 1.912 -2.660 1.00 0.00 64 GLU A CA 6
ATOM 8334 C C . GLU A 1 64 ? 14.979 0.444 -2.950 1.00 0.00 64 GLU A C 6
ATOM 8335 O O . GLU A 1 64 ? 15.873 -0.403 -2.922 1.00 0.00 64 GLU A O 6
ATOM 8347 N N . ILE A 1 65 ? 13.729 0.173 -3.259 1.00 0.00 65 ILE A N 6
ATOM 8348 C CA . ILE A 1 65 ? 13.262 -1.178 -3.525 1.00 0.00 65 ILE A CA 6
ATOM 8349 C C . ILE A 1 65 ? 13.183 -1.375 -5.032 1.00 0.00 65 ILE A C 6
ATOM 8350 O O . ILE A 1 65 ? 13.745 -0.579 -5.778 1.00 0.00 65 ILE A O 6
ATOM 8366 N N . HIS A 1 66 ? 12.545 -2.430 -5.505 1.00 0.00 66 HIS A N 6
ATOM 8367 C CA . HIS A 1 66 ? 12.355 -2.548 -6.942 1.00 0.00 66 HIS A CA 6
ATOM 8368 C C . HIS A 1 66 ? 11.059 -1.869 -7.364 1.00 0.00 66 HIS A C 6
ATOM 8369 O O . HIS A 1 66 ? 10.974 -1.291 -8.448 1.00 0.00 66 HIS A O 6
ATOM 8384 N N . ALA A 1 67 ? 10.069 -1.930 -6.487 1.00 0.00 67 ALA A N 6
ATOM 8385 C CA . ALA A 1 67 ? 8.741 -1.435 -6.766 1.00 0.00 67 ALA A CA 6
ATOM 8386 C C . ALA A 1 67 ? 7.858 -1.700 -5.564 1.00 0.00 67 ALA A C 6
ATOM 8387 O O . ALA A 1 67 ? 8.062 -2.675 -4.843 1.00 0.00 67 ALA A O 6
ATOM 8394 N N . LEU A 1 68 ? 6.920 -0.825 -5.318 1.00 0.00 68 LEU A N 6
ATOM 8395 C CA . LEU A 1 68 ? 5.907 -1.085 -4.323 1.00 0.00 68 LEU A CA 6
ATOM 8396 C C . LEU A 1 68 ? 4.567 -1.145 -5.015 1.00 0.00 68 LEU A C 6
ATOM 8397 O O . LEU A 1 68 ? 3.972 -0.120 -5.343 1.00 0.00 68 LEU A O 6
ATOM 8413 N N . SER A 1 69 ? 4.118 -2.351 -5.253 1.00 0.00 69 SER A N 6
ATOM 8414 C CA . SER A 1 69 ? 2.911 -2.591 -5.987 1.00 0.00 69 SER A CA 6
ATOM 8415 C C . SER A 1 69 ? 1.715 -2.328 -5.094 1.00 0.00 69 SER A C 6
ATOM 8416 O O . SER A 1 69 ? 1.319 -3.171 -4.288 1.00 0.00 69 SER A O 6
ATOM 8424 N N . ILE A 1 70 ? 1.169 -1.129 -5.215 1.00 0.00 70 ILE A N 6
ATOM 8425 C CA . ILE A 1 70 ? 0.033 -0.732 -4.426 1.00 0.00 70 ILE A CA 6
ATOM 8426 C C . ILE A 1 70 ? -1.220 -1.263 -5.095 1.00 0.00 70 ILE A C 6
ATOM 8427 O O . ILE A 1 70 ? -1.878 -0.591 -5.894 1.00 0.00 70 ILE A O 6
ATOM 8443 N N . LYS A 1 71 ? -1.522 -2.503 -4.770 1.00 0.00 71 LYS A N 6
ATOM 8444 C CA . LYS A 1 71 ? -2.647 -3.195 -5.376 1.00 0.00 71 LYS A CA 6
ATOM 8445 C C . LYS A 1 71 ? -3.940 -2.644 -4.828 1.00 0.00 71 LYS A C 6
ATOM 8446 O O . LYS A 1 71 ? -4.959 -2.599 -5.516 1.00 0.00 71 LYS A O 6
ATOM 8465 N N . LYS A 1 72 ? -3.880 -2.215 -3.585 1.00 0.00 72 LYS A N 6
ATOM 8466 C CA . LYS A 1 72 ? -5.046 -1.716 -2.900 1.00 0.00 72 LYS A CA 6
ATOM 8467 C C . LYS A 1 72 ? -4.780 -0.355 -2.340 1.00 0.00 72 LYS A C 6
ATOM 8468 O O . LYS A 1 72 ? -3.897 -0.164 -1.512 1.00 0.00 72 LYS A O 6
ATOM 8487 N N . ALA A 1 73 ? -5.553 0.574 -2.823 1.00 0.00 73 ALA A N 6
ATOM 8488 C CA . ALA A 1 73 ? -5.544 1.926 -2.320 1.00 0.00 73 ALA A CA 6
ATOM 8489 C C . ALA A 1 73 ? -6.965 2.321 -1.983 1.00 0.00 73 ALA A C 6
ATOM 8490 O O . ALA A 1 73 ? -7.731 2.720 -2.857 1.00 0.00 73 ALA A O 6
ATOM 8497 N N . GLN A 1 74 ? -7.316 2.186 -0.718 1.00 0.00 74 GLN A N 6
ATOM 8498 C CA . GLN A 1 74 ? -8.687 2.428 -0.274 1.00 0.00 74 GLN A CA 6
ATOM 8499 C C . GLN A 1 74 ? -8.704 3.293 0.984 1.00 0.00 74 GLN A C 6
ATOM 8500 O O . GLN A 1 74 ? -7.680 3.485 1.618 1.00 0.00 74 GLN A O 6
ATOM 8514 N N . THR A 1 75 ? -9.845 3.890 1.293 1.00 0.00 75 THR A N 6
ATOM 8515 C CA . THR A 1 75 ? -10.018 4.594 2.554 1.00 0.00 75 THR A CA 6
ATOM 8516 C C . THR A 1 75 ? -11.096 3.956 3.415 1.00 0.00 75 THR A C 6
ATOM 8517 O O . THR A 1 75 ? -12.086 3.436 2.895 1.00 0.00 75 THR A O 6
ATOM 8528 N N . PRO A 1 76 ? -10.920 4.022 4.747 1.00 0.00 76 PRO A N 6
ATOM 8529 C CA . PRO A 1 76 ? -11.874 3.487 5.732 1.00 0.00 76 PRO A CA 6
ATOM 8530 C C . PRO A 1 76 ? -13.312 3.990 5.567 1.00 0.00 76 PRO A C 6
ATOM 8531 O O . PRO A 1 76 ? -14.214 3.460 6.199 1.00 0.00 76 PRO A O 6
ATOM 8542 N N . GLN A 1 77 ? -13.536 5.015 4.744 1.00 0.00 77 GLN A N 6
ATOM 8543 C CA . GLN A 1 77 ? -14.909 5.494 4.520 1.00 0.00 77 GLN A CA 6
ATOM 8544 C C . GLN A 1 77 ? -15.653 4.603 3.516 1.00 0.00 77 GLN A C 6
ATOM 8545 O O . GLN A 1 77 ? -16.873 4.477 3.575 1.00 0.00 77 GLN A O 6
ATOM 8559 N N . GLN A 1 78 ? -14.920 3.981 2.599 1.00 0.00 78 GLN A N 6
ATOM 8560 C CA . GLN A 1 78 ? -15.508 2.991 1.702 1.00 0.00 78 GLN A CA 6
ATOM 8561 C C . GLN A 1 78 ? -15.189 1.613 2.239 1.00 0.00 78 GLN A C 6
ATOM 8562 O O . GLN A 1 78 ? -15.865 0.630 1.945 1.00 0.00 78 GLN A O 6
ATOM 8576 N N . TRP A 1 79 ? -14.124 1.568 3.028 1.00 0.00 79 TRP A N 6
ATOM 8577 C CA . TRP 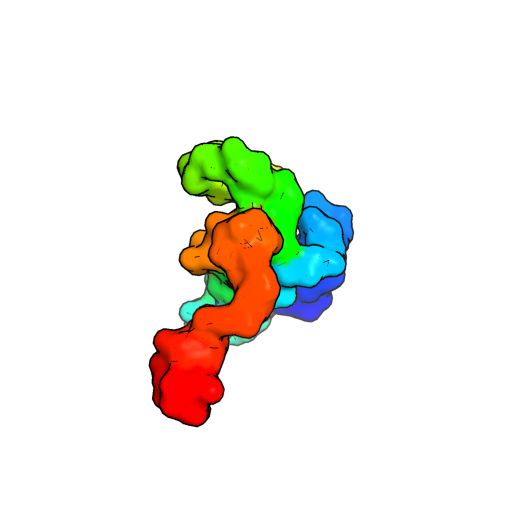A 1 79 ? -13.735 0.375 3.755 1.00 0.00 79 TRP A CA 6
ATOM 8578 C C . TRP A 1 79 ? -14.619 0.218 4.972 1.00 0.00 79 TRP A C 6
ATOM 8579 O O . TRP A 1 79 ? -14.476 -0.730 5.744 1.00 0.00 79 TRP A O 6
ATOM 8600 N N . LYS A 1 80 ? -15.508 1.192 5.139 1.00 0.00 80 LYS A N 6
ATOM 8601 C CA . LYS A 1 80 ? -16.459 1.201 6.253 1.00 0.00 80 LYS A CA 6
ATOM 8602 C C . LYS A 1 80 ? -17.111 -0.167 6.511 1.00 0.00 80 LYS A C 6
ATOM 8603 O O . LYS A 1 80 ? -17.148 -0.603 7.660 1.00 0.00 80 LYS A O 6
ATOM 8622 N N . PRO A 1 81 ? -17.662 -0.857 5.482 1.00 0.00 81 PRO A N 6
ATOM 8623 C CA . PRO A 1 81 ? -18.151 -2.233 5.648 1.00 0.00 81 PRO A CA 6
ATOM 8624 C C . PRO A 1 81 ? -17.030 -3.181 6.084 1.00 0.00 81 PRO A C 6
ATOM 8625 O O . PRO A 1 81 ? -16.128 -3.499 5.304 1.00 0.00 81 PRO A O 6
ATOM 8636 N N . PRO A 1 82 ? -17.072 -3.641 7.341 1.00 0.00 82 PRO A N 6
ATOM 8637 C CA . PRO A 1 82 ? -16.009 -4.442 7.926 1.00 0.00 82 PRO A CA 6
ATOM 8638 C C . PRO A 1 82 ? -16.206 -5.942 7.735 1.00 0.00 82 PRO A C 6
ATOM 8639 O O . PRO A 1 82 ? -17.334 -6.428 7.632 1.00 0.00 82 PRO A O 6
ATOM 8650 N N . SER A 1 83 ? -15.101 -6.670 7.681 1.00 0.00 83 SER A N 6
ATOM 8651 C CA . SER A 1 83 ? -15.147 -8.118 7.603 1.00 0.00 83 SER A CA 6
ATOM 8652 C C . SER A 1 83 ? -14.002 -8.720 8.397 1.00 0.00 83 SER A C 6
ATOM 8653 O O . SER A 1 83 ? -13.611 -9.874 8.207 1.00 0.00 83 SER A O 6
ATOM 8661 N N . GLN A 1 84 ? -13.497 -7.922 9.316 1.00 0.00 84 GLN A N 6
ATOM 8662 C CA . GLN A 1 84 ? -12.337 -8.287 10.114 1.00 0.00 84 GLN A CA 6
ATOM 8663 C C . GLN A 1 84 ? -12.524 -7.829 11.550 1.00 0.00 84 GLN A C 6
ATOM 8664 O O . GLN A 1 84 ? -12.583 -8.641 12.473 1.00 0.00 84 GLN A O 6
ATOM 8678 N N . ASP A 1 85 ? -12.668 -6.519 11.720 1.00 0.00 85 ASP A N 6
ATOM 8679 C CA . ASP A 1 85 ? -12.810 -5.917 13.041 1.00 0.00 85 ASP A CA 6
ATOM 8680 C C . ASP A 1 85 ? -14.202 -6.193 13.575 1.00 0.00 85 ASP A C 6
ATOM 8681 O O . ASP A 1 85 ? -14.494 -6.022 14.755 1.00 0.00 85 ASP A O 6
ATOM 8690 N N . SER A 1 86 ? -15.045 -6.652 12.679 1.00 0.00 86 SER A N 6
ATOM 8691 C CA . SER A 1 86 ? -16.414 -6.984 13.000 1.00 0.00 86 SER A CA 6
ATOM 8692 C C . SER A 1 86 ? -16.508 -8.416 13.516 1.00 0.00 86 SER A C 6
ATOM 8693 O O . SER A 1 86 ? -17.431 -8.769 14.250 1.00 0.00 86 SER A O 6
ATOM 8701 N N . ALA A 1 87 ? -15.527 -9.232 13.142 1.00 0.00 87 ALA A N 6
ATOM 8702 C CA . ALA A 1 87 ? -15.537 -10.645 13.485 1.00 0.00 87 ALA A CA 6
ATOM 8703 C C . ALA A 1 87 ? -14.568 -10.939 14.619 1.00 0.00 87 ALA A C 6
ATOM 8704 O O . ALA A 1 87 ? -14.253 -12.095 14.905 1.00 0.00 87 ALA A O 6
ATOM 8711 N N . THR A 1 88 ? -14.115 -9.890 15.280 1.00 0.00 88 THR A N 6
ATOM 8712 C CA . THR A 1 88 ? -13.210 -10.045 16.405 1.00 0.00 88 THR A CA 6
ATOM 8713 C C . THR A 1 88 ? -14.007 -10.127 17.704 1.00 0.00 88 THR A C 6
ATOM 8714 O O . THR A 1 88 ? -13.451 -10.211 18.791 1.00 0.00 88 THR A O 6
ATOM 8725 N N . LEU A 1 89 ? -15.324 -10.147 17.563 1.00 0.00 89 LEU A N 6
ATOM 8726 C CA . LEU A 1 89 ? -16.225 -10.277 18.693 1.00 0.00 89 LEU A CA 6
ATOM 8727 C C . LEU A 1 89 ? -16.787 -11.679 18.655 1.00 0.00 89 LEU A C 6
ATOM 8728 O O . LEU A 1 89 ? -17.455 -12.141 19.575 1.00 0.00 89 LEU A O 6
ATOM 8744 N N . THR A 1 90 ? -16.482 -12.348 17.555 1.00 0.00 90 THR A N 6
ATOM 8745 C CA . THR A 1 90 ? -16.861 -13.732 17.358 1.00 0.00 90 THR A CA 6
ATOM 8746 C C . THR A 1 90 ? -15.959 -14.633 18.188 1.00 0.00 90 THR A C 6
ATOM 8747 O O . THR A 1 90 ? -16.233 -15.815 18.384 1.00 0.00 90 THR A O 6
ATOM 8758 N N . LYS A 1 91 ? -14.882 -14.046 18.690 1.00 0.00 91 LYS A N 6
ATOM 8759 C CA . LYS A 1 91 ? -13.917 -14.782 19.488 1.00 0.00 91 LYS A CA 6
ATOM 8760 C C . LYS A 1 91 ? -13.248 -13.886 20.525 1.00 0.00 91 LYS A C 6
ATOM 8761 O O . LYS A 1 91 ? -12.287 -14.301 21.175 1.00 0.00 91 LYS A O 6
ATOM 8780 N N . ASP A 1 92 ? -13.766 -12.657 20.664 1.00 0.00 92 ASP A N 6
ATOM 8781 C CA . ASP A 1 92 ? -13.261 -11.669 21.637 1.00 0.00 92 ASP A CA 6
ATOM 8782 C C . ASP A 1 92 ? -11.884 -11.131 21.243 1.00 0.00 92 ASP A C 6
ATOM 8783 O O . ASP A 1 92 ? -11.684 -9.922 21.148 1.00 0.00 92 ASP A O 6
ATOM 8792 N N . ALA A 1 93 ? -10.955 -12.036 21.000 1.00 0.00 93 ALA A N 6
ATOM 8793 C CA . ALA A 1 93 ? -9.590 -11.689 20.635 1.00 0.00 93 ALA A CA 6
ATOM 8794 C C . ALA A 1 93 ? -8.833 -12.950 20.262 1.00 0.00 93 ALA A C 6
ATOM 8795 O O . ALA A 1 93 ? -8.589 -13.169 19.060 1.00 0.00 93 ALA A O 6
ATOM 8803 N N . MET A 1 1 ? 19.599 -6.381 -1.743 1.00 0.00 1 MET A N 7
ATOM 8804 C CA . MET A 1 1 ? 19.334 -6.483 -0.288 1.00 0.00 1 MET A CA 7
ATOM 8805 C C . MET A 1 1 ? 18.227 -5.529 0.122 1.00 0.00 1 MET A C 7
ATOM 8806 O O . MET A 1 1 ? 18.380 -4.309 0.044 1.00 0.00 1 MET A O 7
ATOM 8822 N N . VAL A 1 2 ? 17.114 -6.095 0.559 1.00 0.00 2 VAL A N 7
ATOM 8823 C CA . VAL A 1 2 ? 15.949 -5.317 0.937 1.00 0.00 2 VAL A CA 7
ATOM 8824 C C . VAL A 1 2 ? 15.128 -6.085 1.973 1.00 0.00 2 VAL A C 7
ATOM 8825 O O . VAL A 1 2 ? 14.886 -7.281 1.820 1.00 0.00 2 VAL A O 7
ATOM 8838 N N . THR A 1 3 ? 14.735 -5.419 3.043 1.00 0.00 3 THR A N 7
ATOM 8839 C CA . THR A 1 3 ? 13.949 -6.067 4.073 1.00 0.00 3 THR A CA 7
ATOM 8840 C C . THR A 1 3 ? 12.527 -5.501 4.110 1.00 0.00 3 THR A C 7
ATOM 8841 O O . THR A 1 3 ? 12.310 -4.314 3.869 1.00 0.00 3 THR A O 7
ATOM 8852 N N . LYS A 1 4 ? 11.569 -6.352 4.452 1.00 0.00 4 LYS A N 7
ATOM 8853 C CA . LYS A 1 4 ? 10.176 -5.950 4.577 1.00 0.00 4 LYS A CA 7
ATOM 8854 C C . LYS A 1 4 ? 9.999 -5.172 5.864 1.00 0.00 4 LYS A C 7
ATOM 8855 O O . LYS A 1 4 ? 8.989 -4.512 6.086 1.00 0.00 4 LYS A O 7
ATOM 8874 N N . GLU A 1 5 ? 11.028 -5.222 6.685 1.00 0.00 5 GLU A N 7
ATOM 8875 C CA . GLU A 1 5 ? 10.969 -4.673 8.021 1.00 0.00 5 GLU A CA 7
ATOM 8876 C C . GLU A 1 5 ? 11.176 -3.185 7.978 1.00 0.00 5 GLU A C 7
ATOM 8877 O O . GLU A 1 5 ? 10.637 -2.437 8.795 1.00 0.00 5 GLU A O 7
ATOM 8889 N N . GLN A 1 6 ? 11.937 -2.754 6.999 1.00 0.00 6 GLN A N 7
ATOM 8890 C CA . GLN A 1 6 ? 12.110 -1.344 6.770 1.00 0.00 6 GLN A CA 7
ATOM 8891 C C . GLN A 1 6 ? 10.877 -0.827 6.057 1.00 0.00 6 GLN A C 7
ATOM 8892 O O . GLN A 1 6 ? 10.443 0.291 6.289 1.00 0.00 6 GLN A O 7
ATOM 8906 N N . VAL A 1 7 ? 10.264 -1.697 5.250 1.00 0.00 7 VAL A N 7
ATOM 8907 C CA . VAL A 1 7 ? 9.095 -1.325 4.463 1.00 0.00 7 VAL A CA 7
ATOM 8908 C C . VAL A 1 7 ? 7.933 -1.096 5.408 1.00 0.00 7 VAL A C 7
ATOM 8909 O O . VAL A 1 7 ? 7.122 -0.183 5.253 1.00 0.00 7 VAL A O 7
ATOM 8922 N N . GLU A 1 8 ? 7.936 -1.924 6.421 1.00 0.00 8 GLU A N 7
ATOM 8923 C CA . GLU A 1 8 ? 6.932 -1.952 7.451 1.00 0.00 8 GLU A CA 7
ATOM 8924 C C . GLU A 1 8 ? 6.913 -0.649 8.218 1.00 0.00 8 GLU A C 7
ATOM 8925 O O . GLU A 1 8 ? 5.867 -0.030 8.388 1.00 0.00 8 GLU A O 7
ATOM 8937 N N . ALA A 1 9 ? 8.088 -0.215 8.639 1.00 0.00 9 ALA A N 7
ATOM 8938 C CA . ALA A 1 9 ? 8.203 0.982 9.443 1.00 0.00 9 ALA A CA 7
ATOM 8939 C C . ALA A 1 9 ? 8.050 2.189 8.549 1.00 0.00 9 ALA A C 7
ATOM 8940 O O . ALA A 1 9 ? 7.642 3.266 8.984 1.00 0.00 9 ALA A O 7
ATOM 8947 N N . SER A 1 10 ? 8.336 1.983 7.277 1.00 0.00 10 SER A N 7
ATOM 8948 C CA . SER A 1 10 ? 8.302 3.083 6.318 1.00 0.00 10 SER A CA 7
ATOM 8949 C C . SER A 1 10 ? 6.873 3.443 5.936 1.00 0.00 10 SER A C 7
ATOM 8950 O O . SER A 1 10 ? 6.468 4.601 6.033 1.00 0.00 10 SER A O 7
ATOM 8958 N N . LEU A 1 11 ? 6.101 2.451 5.524 1.00 0.00 11 LEU A N 7
ATOM 8959 C CA . LEU A 1 11 ? 4.733 2.692 5.096 1.00 0.00 11 LEU A CA 7
ATOM 8960 C C . LEU A 1 11 ? 3.846 3.061 6.281 1.00 0.00 11 LEU A C 7
ATOM 8961 O O . LEU A 1 11 ? 2.961 3.898 6.162 1.00 0.00 11 LEU A O 7
ATOM 8977 N N . THR A 1 12 ? 4.111 2.465 7.430 1.00 0.00 12 THR A N 7
ATOM 8978 C CA . THR A 1 12 ? 3.371 2.786 8.647 1.00 0.00 12 THR A CA 7
ATOM 8979 C C . THR A 1 12 ? 3.626 4.237 9.071 1.00 0.00 12 THR A C 7
ATOM 8980 O O . THR A 1 12 ? 2.822 4.849 9.775 1.00 0.00 12 THR A O 7
ATOM 8991 N N . SER A 1 13 ? 4.728 4.792 8.601 1.00 0.00 13 SER A N 7
ATOM 8992 C CA . SER A 1 13 ? 5.122 6.137 8.982 1.00 0.00 13 SER A CA 7
ATOM 8993 C C . SER A 1 13 ? 4.541 7.165 8.016 1.00 0.00 13 SER A C 7
ATOM 8994 O O . SER A 1 13 ? 4.004 8.190 8.433 1.00 0.00 13 SER A O 7
ATOM 9002 N N . LYS A 1 14 ? 4.619 6.864 6.725 1.00 0.00 14 LYS A N 7
ATOM 9003 C CA . LYS A 1 14 ? 4.241 7.814 5.692 1.00 0.00 14 LYS A CA 7
ATOM 9004 C C . LYS A 1 14 ? 2.759 7.688 5.383 1.00 0.00 14 LYS A C 7
ATOM 9005 O O . LYS A 1 14 ? 2.115 8.638 4.937 1.00 0.00 14 LYS A O 7
ATOM 9024 N N . LEU A 1 15 ? 2.221 6.507 5.644 1.00 0.00 15 LEU A N 7
ATOM 9025 C CA . LEU A 1 15 ? 0.852 6.193 5.270 1.00 0.00 15 LEU A CA 7
ATOM 9026 C C . LEU A 1 15 ? 0.006 5.964 6.506 1.00 0.00 15 LEU A C 7
ATOM 9027 O O . LEU A 1 15 ? -1.203 5.740 6.407 1.00 0.00 15 LEU A O 7
ATOM 9043 N N . LYS A 1 16 ? 0.671 6.017 7.660 1.00 0.00 16 LYS A N 7
ATOM 9044 C CA . LYS A 1 16 ? 0.026 5.922 8.970 1.00 0.00 16 LYS A CA 7
ATOM 9045 C C . LYS A 1 16 ? -0.297 4.464 9.305 1.00 0.00 16 LYS A C 7
ATOM 9046 O O . LYS A 1 16 ? -0.519 3.648 8.411 1.00 0.00 16 LYS A O 7
ATOM 9065 N N . PRO A 1 17 ? -0.317 4.113 10.606 1.00 0.00 17 PRO A N 7
ATOM 9066 C CA . PRO A 1 17 ? -0.520 2.727 11.058 1.00 0.00 17 PRO A CA 7
ATOM 9067 C C . PRO A 1 17 ? -1.963 2.253 10.931 1.00 0.00 17 PRO A C 7
ATOM 9068 O O . PRO A 1 17 ? -2.551 1.749 11.889 1.00 0.00 17 PRO A O 7
ATOM 9079 N N . ILE A 1 18 ? -2.531 2.418 9.749 1.00 0.00 18 ILE A N 7
ATOM 9080 C CA . ILE A 1 18 ? -3.880 1.963 9.486 1.00 0.00 18 ILE A CA 7
ATOM 9081 C C . ILE A 1 18 ? -3.863 0.550 8.929 1.00 0.00 18 ILE A C 7
ATOM 9082 O O . ILE A 1 18 ? -4.103 -0.411 9.658 1.00 0.00 18 ILE A O 7
ATOM 9098 N N . HIS A 1 19 ? -3.550 0.418 7.644 1.00 0.00 19 HIS A N 7
ATOM 9099 C CA . HIS A 1 19 ? -3.496 -0.890 7.020 1.00 0.00 19 HIS A CA 7
ATOM 9100 C C . HIS A 1 19 ? -2.426 -0.899 5.948 1.00 0.00 19 HIS A C 7
ATOM 9101 O O . HIS A 1 19 ? -2.647 -0.438 4.834 1.00 0.00 19 HIS A O 7
ATOM 9116 N N . LEU A 1 20 ? -1.264 -1.397 6.310 1.00 0.00 20 LEU A N 7
ATOM 9117 C CA . LEU A 1 20 ? -0.164 -1.558 5.372 1.00 0.00 20 LEU A CA 7
ATOM 9118 C C . LEU A 1 20 ? 0.218 -3.031 5.325 1.00 0.00 20 LEU A C 7
ATOM 9119 O O . LEU A 1 20 ? 0.754 -3.570 6.294 1.00 0.00 20 LEU A O 7
ATOM 9135 N N . GLU A 1 21 ? -0.040 -3.676 4.209 1.00 0.00 21 GLU A N 7
ATOM 9136 C CA . GLU A 1 21 ? 0.191 -5.100 4.087 1.00 0.00 21 GLU A CA 7
ATOM 9137 C C . GLU A 1 21 ? 1.029 -5.348 2.859 1.00 0.00 21 GLU A C 7
ATOM 9138 O O . GLU A 1 21 ? 0.518 -5.389 1.745 1.00 0.00 21 GLU A O 7
ATOM 9150 N N . VAL A 1 22 ? 2.314 -5.485 3.063 1.00 0.00 22 VAL A N 7
ATOM 9151 C CA . VAL A 1 22 ? 3.217 -5.740 1.966 1.00 0.00 22 VAL A CA 7
ATOM 9152 C C . VAL A 1 22 ? 3.612 -7.211 1.926 1.00 0.00 22 VAL A C 7
ATOM 9153 O O . VAL A 1 22 ? 4.138 -7.760 2.893 1.00 0.00 22 VAL A O 7
ATOM 9166 N N . ILE A 1 23 ? 3.316 -7.850 0.812 1.00 0.00 23 ILE A N 7
ATOM 9167 C CA . ILE A 1 23 ? 3.623 -9.246 0.625 1.00 0.00 23 ILE A CA 7
ATOM 9168 C C . ILE A 1 23 ? 5.006 -9.367 0.036 1.00 0.00 23 ILE A C 7
ATOM 9169 O O . ILE A 1 23 ? 5.199 -9.330 -1.180 1.00 0.00 23 ILE A O 7
ATOM 9185 N N . ASP A 1 24 ? 5.956 -9.440 0.924 1.00 0.00 24 ASP A N 7
ATOM 9186 C CA . ASP A 1 24 ? 7.353 -9.619 0.554 1.00 0.00 24 ASP A CA 7
ATOM 9187 C C . ASP A 1 24 ? 7.560 -10.941 -0.160 1.00 0.00 24 ASP A C 7
ATOM 9188 O O . ASP A 1 24 ? 7.473 -12.013 0.441 1.00 0.00 24 ASP A O 7
ATOM 9197 N N . ILE A 1 25 ? 7.805 -10.851 -1.448 1.00 0.00 25 ILE A N 7
ATOM 9198 C CA . ILE A 1 25 ? 8.166 -12.004 -2.244 1.00 0.00 25 ILE A CA 7
ATOM 9199 C C . ILE A 1 25 ? 9.622 -11.878 -2.658 1.00 0.00 25 ILE A C 7
ATOM 9200 O O . ILE A 1 25 ? 10.416 -12.806 -2.490 1.00 0.00 25 ILE A O 7
ATOM 9216 N N . SER A 1 26 ? 9.959 -10.693 -3.147 1.00 0.00 26 SER A N 7
ATOM 9217 C CA . SER A 1 26 ? 11.279 -10.386 -3.661 1.00 0.00 26 SER A CA 7
ATOM 9218 C C . SER A 1 26 ? 11.720 -11.336 -4.767 1.00 0.00 26 SER A C 7
ATOM 9219 O O . SER A 1 26 ? 12.290 -12.406 -4.531 1.00 0.00 26 SER A O 7
ATOM 9227 N N . GLY A 1 27 ? 11.441 -10.900 -5.983 1.00 0.00 27 GLY A N 7
ATOM 9228 C CA . GLY A 1 27 ? 11.888 -11.588 -7.165 1.00 0.00 27 GLY A CA 7
ATOM 9229 C C . GLY A 1 27 ? 12.032 -10.643 -8.341 1.00 0.00 27 GLY A C 7
ATOM 9230 O O . GLY A 1 27 ? 12.070 -11.083 -9.492 1.00 0.00 27 GLY A O 7
ATOM 9234 N N . GLY A 1 28 ? 12.110 -9.336 -8.065 1.00 0.00 28 GLY A N 7
ATOM 9235 C CA . GLY A 1 28 ? 12.272 -8.377 -9.146 1.00 0.00 28 GLY A CA 7
ATOM 9236 C C . GLY A 1 28 ? 13.728 -8.198 -9.497 1.00 0.00 28 GLY A C 7
ATOM 9237 O O . GLY A 1 28 ? 14.167 -8.598 -10.572 1.00 0.00 28 GLY A O 7
ATOM 9241 N N . CYS A 1 29 ? 14.484 -7.597 -8.594 1.00 0.00 29 CYS A N 7
ATOM 9242 C CA . CYS A 1 29 ? 15.910 -7.826 -8.557 1.00 0.00 29 CYS A CA 7
ATOM 9243 C C . CYS A 1 29 ? 16.138 -8.696 -7.340 1.00 0.00 29 CYS A C 7
ATOM 9244 O O . CYS A 1 29 ? 16.345 -9.907 -7.440 1.00 0.00 29 CYS A O 7
ATOM 9252 N N . GLY A 1 30 ? 16.071 -8.060 -6.185 1.00 0.00 30 GLY A N 7
ATOM 9253 C CA . GLY A 1 30 ? 15.662 -8.722 -4.990 1.00 0.00 30 GLY A CA 7
ATOM 9254 C C . GLY A 1 30 ? 14.242 -8.307 -4.735 1.00 0.00 30 GLY A C 7
ATOM 9255 O O . GLY A 1 30 ? 13.300 -9.013 -5.032 1.00 0.00 30 GLY A O 7
ATOM 9259 N N . SER A 1 31 ? 14.152 -7.058 -4.313 1.00 0.00 31 SER A N 7
ATOM 9260 C CA . SER A 1 31 ? 12.924 -6.342 -4.019 1.00 0.00 31 SER A CA 7
ATOM 9261 C C . SER A 1 31 ? 11.795 -6.574 -5.012 1.00 0.00 31 SER A C 7
ATOM 9262 O O . SER A 1 31 ? 11.906 -6.291 -6.208 1.00 0.00 31 SER A O 7
ATOM 9270 N N . SER A 1 32 ? 10.731 -7.125 -4.479 1.00 0.00 32 SER A N 7
ATOM 9271 C CA . SER A 1 32 ? 9.400 -7.016 -5.058 1.00 0.00 32 SER A CA 7
ATOM 9272 C C . SER A 1 32 ? 8.362 -7.108 -3.939 1.00 0.00 32 SER A C 7
ATOM 9273 O O . SER A 1 32 ? 8.323 -8.101 -3.203 1.00 0.00 32 SER A O 7
ATOM 9281 N N . PHE A 1 33 ? 7.557 -6.066 -3.780 1.00 0.00 33 PHE A N 7
ATOM 9282 C CA . PHE A 1 33 ? 6.558 -6.032 -2.720 1.00 0.00 33 PHE A CA 7
ATOM 9283 C C . PHE A 1 33 ? 5.172 -5.748 -3.283 1.00 0.00 33 PHE A C 7
ATOM 9284 O O . PHE A 1 33 ? 5.005 -4.893 -4.153 1.00 0.00 33 PHE A O 7
ATOM 9301 N N . GLU A 1 34 ? 4.190 -6.468 -2.774 1.00 0.00 34 GLU A N 7
ATOM 9302 C CA . GLU A 1 34 ? 2.793 -6.254 -3.133 1.00 0.00 34 GLU A CA 7
ATOM 9303 C C . GLU A 1 34 ? 2.050 -5.699 -1.922 1.00 0.00 34 GLU A C 7
ATOM 9304 O O . GLU A 1 34 ? 1.857 -6.407 -0.938 1.00 0.00 34 GLU A O 7
ATOM 9316 N N . VAL A 1 35 ? 1.654 -4.435 -1.980 1.00 0.00 35 VAL A N 7
ATOM 9317 C CA . VAL A 1 35 ? 1.074 -3.776 -0.817 1.00 0.00 35 VAL A CA 7
ATOM 9318 C C . VAL A 1 35 ? -0.444 -3.600 -0.916 1.00 0.00 35 VAL A C 7
ATOM 9319 O O . VAL A 1 35 ? -0.997 -3.336 -1.989 1.00 0.00 35 VAL A O 7
ATOM 9332 N N . GLU A 1 36 ? -1.104 -3.773 0.226 1.00 0.00 36 GLU A N 7
ATOM 9333 C CA . GLU A 1 36 ? -2.495 -3.394 0.394 1.00 0.00 36 GLU A CA 7
ATOM 9334 C C . GLU A 1 36 ? -2.546 -2.300 1.449 1.00 0.00 36 GLU A C 7
ATOM 9335 O O . GLU A 1 36 ? -2.308 -2.562 2.630 1.00 0.00 36 GLU A O 7
ATOM 9347 N N . VAL A 1 37 ? -2.819 -1.077 1.035 1.00 0.00 37 VAL A N 7
ATOM 9348 C CA . VAL A 1 37 ? -2.827 0.035 1.941 1.00 0.00 37 VAL A CA 7
ATOM 9349 C C . VAL A 1 37 ? -4.204 0.627 2.127 1.00 0.00 37 VAL A C 7
ATOM 9350 O O . VAL A 1 37 ? -5.077 0.564 1.258 1.00 0.00 37 VAL A O 7
ATOM 9363 N N . VAL A 1 38 ? -4.355 1.204 3.288 1.00 0.00 38 VAL A N 7
ATOM 9364 C CA . VAL A 1 38 ? -5.497 2.008 3.641 1.00 0.00 38 VAL A CA 7
ATOM 9365 C C . VAL A 1 38 ? -4.969 3.246 4.330 1.00 0.00 38 VAL A C 7
ATOM 9366 O O . VAL A 1 38 ? -4.558 3.188 5.490 1.00 0.00 38 VAL A O 7
ATOM 9379 N N . SER A 1 39 ? -4.913 4.339 3.591 1.00 0.00 39 SER A N 7
ATOM 9380 C CA . SER A 1 39 ? -4.323 5.560 4.084 1.00 0.00 39 SER A CA 7
ATOM 9381 C C . SER A 1 39 ? -5.173 6.744 3.665 1.00 0.00 39 SER A C 7
ATOM 9382 O O . SER A 1 39 ? -5.900 6.675 2.678 1.00 0.00 39 SER A O 7
ATOM 9390 N N . GLU A 1 40 ? -5.045 7.832 4.412 1.00 0.00 40 GLU A N 7
ATOM 9391 C CA . GLU A 1 40 ? -5.869 9.028 4.240 1.00 0.00 40 GLU A CA 7
ATOM 9392 C C . GLU A 1 40 ? -5.627 9.715 2.898 1.00 0.00 40 GLU A C 7
ATOM 9393 O O . GLU A 1 40 ? -6.265 10.716 2.580 1.00 0.00 40 GLU A O 7
ATOM 9405 N N . GLN A 1 41 ? -4.741 9.151 2.097 1.00 0.00 41 GLN A N 7
ATOM 9406 C CA . GLN A 1 41 ? -4.379 9.752 0.817 1.00 0.00 41 GLN A CA 7
ATOM 9407 C C . GLN A 1 41 ? -5.273 9.194 -0.258 1.00 0.00 41 GLN A C 7
ATOM 9408 O O . GLN A 1 41 ? -5.125 9.480 -1.444 1.00 0.00 41 GLN A O 7
ATOM 9422 N N . PHE A 1 42 ? -6.216 8.399 0.194 1.00 0.00 42 PHE A N 7
ATOM 9423 C CA . PHE A 1 42 ? -7.164 7.750 -0.675 1.00 0.00 42 PHE A CA 7
ATOM 9424 C C . PHE A 1 42 ? -8.564 8.238 -0.333 1.00 0.00 42 PHE A C 7
ATOM 9425 O O . PHE A 1 42 ? -9.561 7.641 -0.728 1.00 0.00 42 PHE A O 7
ATOM 9442 N N . GLU A 1 43 ? -8.618 9.360 0.374 1.00 0.00 43 GLU A N 7
ATOM 9443 C CA . GLU A 1 43 ? -9.848 9.793 1.052 1.00 0.00 43 GLU A CA 7
ATOM 9444 C C . GLU A 1 43 ? -10.793 10.500 0.093 1.00 0.00 43 GLU A C 7
ATOM 9445 O O . GLU A 1 43 ? -10.540 11.635 -0.311 1.00 0.00 43 GLU A O 7
ATOM 9457 N N . GLY A 1 44 ? -11.898 9.830 -0.251 1.00 0.00 44 GLY A N 7
ATOM 9458 C CA . GLY A 1 44 ? -12.795 10.343 -1.275 1.00 0.00 44 GLY A CA 7
ATOM 9459 C C . GLY A 1 44 ? -12.088 10.541 -2.606 1.00 0.00 44 GLY A C 7
ATOM 9460 O O . GLY A 1 44 ? -12.615 11.179 -3.518 1.00 0.00 44 GLY A O 7
ATOM 9464 N N . LYS A 1 45 ? -10.897 9.971 -2.713 1.00 0.00 45 LYS A N 7
ATOM 9465 C CA . LYS A 1 45 ? -10.031 10.174 -3.855 1.00 0.00 45 LYS A CA 7
ATOM 9466 C C . LYS A 1 45 ? -10.323 9.155 -4.935 1.00 0.00 45 LYS A C 7
ATOM 9467 O O . LYS A 1 45 ? -10.963 8.133 -4.685 1.00 0.00 45 LYS A O 7
ATOM 9486 N N . ARG A 1 46 ? -9.834 9.425 -6.126 1.00 0.00 46 ARG A N 7
ATOM 9487 C CA . ARG A 1 46 ? -9.988 8.504 -7.230 1.00 0.00 46 ARG A CA 7
ATOM 9488 C C . ARG A 1 46 ? -8.762 7.611 -7.337 1.00 0.00 46 ARG A C 7
ATOM 9489 O O . ARG A 1 46 ? -7.647 8.088 -7.169 1.00 0.00 46 ARG A O 7
ATOM 9510 N N . LEU A 1 47 ? -8.992 6.321 -7.549 1.00 0.00 47 LEU A N 7
ATOM 9511 C CA . LEU A 1 47 ? -7.937 5.286 -7.624 1.00 0.00 47 LEU A CA 7
ATOM 9512 C C . LEU A 1 47 ? -6.633 5.795 -8.242 1.00 0.00 47 LEU A C 7
ATOM 9513 O O . LEU A 1 47 ? -5.545 5.548 -7.719 1.00 0.00 47 LEU A O 7
ATOM 9529 N N . LEU A 1 48 ? -6.761 6.522 -9.331 1.00 0.00 48 LEU A N 7
ATOM 9530 C CA . LEU A 1 48 ? -5.617 7.047 -10.070 1.00 0.00 48 LEU A CA 7
ATOM 9531 C C . LEU A 1 48 ? -4.819 8.003 -9.196 1.00 0.00 48 LEU A C 7
ATOM 9532 O O . LEU A 1 48 ? -3.617 7.828 -8.986 1.00 0.00 48 LEU A O 7
ATOM 9548 N N . GLU A 1 49 ? -5.521 8.997 -8.673 1.00 0.00 49 GLU A N 7
ATOM 9549 C CA . GLU A 1 49 ? -4.949 9.976 -7.757 1.00 0.00 49 GLU A CA 7
ATOM 9550 C C . GLU A 1 49 ? -4.413 9.256 -6.543 1.00 0.00 49 GLU A C 7
ATOM 9551 O O . GLU A 1 49 ? -3.369 9.598 -6.009 1.00 0.00 49 GLU A O 7
ATOM 9563 N N . ARG A 1 50 ? -5.159 8.243 -6.138 1.00 0.00 50 ARG A N 7
ATOM 9564 C CA . ARG A 1 50 ? -4.805 7.399 -5.014 1.00 0.00 50 ARG A CA 7
ATOM 9565 C C . ARG A 1 50 ? -3.406 6.826 -5.198 1.00 0.00 50 ARG A C 7
ATOM 9566 O O . ARG A 1 50 ? -2.552 6.932 -4.319 1.00 0.00 50 ARG A O 7
ATOM 9587 N N . HIS A 1 51 ? -3.172 6.247 -6.363 1.00 0.00 51 HIS A N 7
ATOM 9588 C CA . HIS A 1 51 ? -1.882 5.643 -6.667 1.00 0.00 51 HIS A CA 7
ATOM 9589 C C . HIS A 1 51 ? -0.799 6.706 -6.785 1.00 0.00 51 HIS A C 7
ATOM 9590 O O . HIS A 1 51 ? 0.286 6.569 -6.213 1.00 0.00 51 HIS A O 7
ATOM 9605 N N . ARG A 1 52 ? -1.123 7.786 -7.482 1.00 0.00 52 ARG A N 7
ATOM 9606 C CA . ARG A 1 52 ? -0.173 8.864 -7.719 1.00 0.00 52 ARG A CA 7
ATOM 9607 C C . ARG A 1 52 ? 0.154 9.581 -6.411 1.00 0.00 52 ARG A C 7
ATOM 9608 O O . ARG A 1 52 ? 1.150 10.296 -6.299 1.00 0.00 52 ARG A O 7
ATOM 9629 N N . MET A 1 53 ? -0.668 9.361 -5.409 1.00 0.00 53 MET A N 7
ATOM 9630 C CA . MET A 1 53 ? -0.526 10.085 -4.165 1.00 0.00 53 MET A CA 7
ATOM 9631 C C . MET A 1 53 ? 0.333 9.302 -3.197 1.00 0.00 53 MET A C 7
ATOM 9632 O O . MET A 1 53 ? 1.164 9.860 -2.484 1.00 0.00 53 MET A O 7
ATOM 9646 N N . VAL A 1 54 ? 0.135 7.995 -3.191 1.00 0.00 54 VAL A N 7
ATOM 9647 C CA . VAL A 1 54 ? 0.881 7.128 -2.303 1.00 0.00 54 VAL A CA 7
ATOM 9648 C C . VAL A 1 54 ? 2.323 7.096 -2.733 1.00 0.00 54 VAL A C 7
ATOM 9649 O O . VAL A 1 54 ? 3.230 7.194 -1.916 1.00 0.00 54 VAL A O 7
ATOM 9662 N N . ASN A 1 55 ? 2.520 7.015 -4.036 1.00 0.00 55 ASN A N 7
ATOM 9663 C CA . ASN A 1 55 ? 3.855 6.901 -4.569 1.00 0.00 55 ASN A CA 7
ATOM 9664 C C . ASN A 1 55 ? 4.523 8.252 -4.547 1.00 0.00 55 ASN A C 7
ATOM 9665 O O . ASN A 1 55 ? 5.694 8.365 -4.791 1.00 0.00 55 ASN A O 7
ATOM 9676 N N . ALA A 1 56 ? 3.750 9.287 -4.311 1.00 0.00 56 ALA A N 7
ATOM 9677 C CA . ALA A 1 56 ? 4.331 10.604 -4.135 1.00 0.00 56 ALA A CA 7
ATOM 9678 C C . ALA A 1 56 ? 5.184 10.583 -2.878 1.00 0.00 56 ALA A C 7
ATOM 9679 O O . ALA A 1 56 ? 6.337 11.011 -2.867 1.00 0.00 56 ALA A O 7
ATOM 9686 N N . ALA A 1 57 ? 4.619 9.978 -1.849 1.00 0.00 57 ALA A N 7
ATOM 9687 C CA . ALA A 1 57 ? 5.251 9.885 -0.550 1.00 0.00 57 ALA A CA 7
ATOM 9688 C C . ALA A 1 57 ? 6.073 8.611 -0.459 1.00 0.00 57 ALA A C 7
ATOM 9689 O O . ALA A 1 57 ? 6.662 8.314 0.576 1.00 0.00 57 ALA A O 7
ATOM 9696 N N . LEU A 1 58 ? 6.108 7.872 -1.560 1.00 0.00 58 LEU A N 7
ATOM 9697 C CA . LEU A 1 58 ? 6.720 6.558 -1.591 1.00 0.00 58 LEU A CA 7
ATOM 9698 C C . LEU A 1 58 ? 7.576 6.428 -2.838 1.00 0.00 58 LEU A C 7
ATOM 9699 O O . LEU A 1 58 ? 8.057 5.350 -3.171 1.00 0.00 58 LEU A O 7
ATOM 9715 N N . GLU A 1 59 ? 7.754 7.543 -3.532 1.00 0.00 59 GLU A N 7
ATOM 9716 C CA . GLU A 1 59 ? 8.543 7.564 -4.762 1.00 0.00 59 GLU A CA 7
ATOM 9717 C C . GLU A 1 59 ? 9.993 7.334 -4.390 1.00 0.00 59 GLU A C 7
ATOM 9718 O O . GLU A 1 59 ? 10.741 6.642 -5.080 1.00 0.00 59 GLU A O 7
ATOM 9730 N N . GLU A 1 60 ? 10.349 7.876 -3.245 1.00 0.00 60 GLU A N 7
ATOM 9731 C CA . GLU A 1 60 ? 11.690 7.779 -2.732 1.00 0.00 60 GLU A CA 7
ATOM 9732 C C . GLU A 1 60 ? 11.912 6.377 -2.181 1.00 0.00 60 GLU A C 7
ATOM 9733 O O . GLU A 1 60 ? 13.002 5.805 -2.271 1.00 0.00 60 GLU A O 7
ATOM 9745 N N . GLU A 1 61 ? 10.840 5.819 -1.662 1.00 0.00 61 GLU A N 7
ATOM 9746 C CA . GLU A 1 61 ? 10.811 4.445 -1.230 1.00 0.00 61 GLU A CA 7
ATOM 9747 C C . GLU A 1 61 ? 11.005 3.546 -2.439 1.00 0.00 61 GLU A C 7
ATOM 9748 O O . GLU A 1 61 ? 11.817 2.624 -2.423 1.00 0.00 61 GLU A O 7
ATOM 9760 N N . MET A 1 62 ? 10.282 3.876 -3.506 1.00 0.00 62 MET A N 7
ATOM 9761 C CA . MET A 1 62 ? 10.298 3.105 -4.742 1.00 0.00 62 MET A CA 7
ATOM 9762 C C . MET A 1 62 ? 11.696 3.070 -5.343 1.00 0.00 62 MET A C 7
ATOM 9763 O O . MET A 1 62 ? 12.111 2.062 -5.909 1.00 0.00 62 MET A O 7
ATOM 9777 N N . LYS A 1 63 ? 12.435 4.159 -5.186 1.00 0.00 63 LYS A N 7
ATOM 9778 C CA . LYS A 1 63 ? 13.772 4.239 -5.751 1.00 0.00 63 LYS A CA 7
ATOM 9779 C C . LYS A 1 63 ? 14.774 3.532 -4.850 1.00 0.00 63 LYS A C 7
ATOM 9780 O O . LYS A 1 63 ? 15.933 3.350 -5.221 1.00 0.00 63 LYS A O 7
ATOM 9799 N N . GLU A 1 64 ? 14.332 3.118 -3.670 1.00 0.00 64 GLU A N 7
ATOM 9800 C CA . GLU A 1 64 ? 15.220 2.433 -2.745 1.00 0.00 64 GLU A CA 7
ATOM 9801 C C . GLU A 1 64 ? 15.057 0.937 -2.931 1.00 0.00 64 GLU A C 7
ATOM 9802 O O . GLU A 1 64 ? 15.979 0.147 -2.721 1.00 0.00 64 GLU A O 7
ATOM 9814 N N . ILE A 1 65 ? 13.865 0.576 -3.343 1.00 0.00 65 ILE A N 7
ATOM 9815 C CA . ILE A 1 65 ? 13.508 -0.788 -3.647 1.00 0.00 65 ILE A CA 7
ATOM 9816 C C . ILE A 1 65 ? 13.466 -0.974 -5.157 1.00 0.00 65 ILE A C 7
ATOM 9817 O O . ILE A 1 65 ? 13.957 -0.128 -5.901 1.00 0.00 65 ILE A O 7
ATOM 9833 N N . HIS A 1 66 ? 12.900 -2.076 -5.613 1.00 0.00 66 HIS A N 7
ATOM 9834 C CA . HIS A 1 66 ? 12.765 -2.305 -7.042 1.00 0.00 66 HIS A CA 7
ATOM 9835 C C . HIS A 1 66 ? 11.313 -2.157 -7.480 1.00 0.00 66 HIS A C 7
ATOM 9836 O O . HIS A 1 66 ? 11.043 -1.827 -8.636 1.00 0.00 66 HIS A O 7
ATOM 9851 N N . ALA A 1 67 ? 10.384 -2.381 -6.555 1.00 0.00 67 ALA A N 7
ATOM 9852 C CA . ALA A 1 67 ? 8.966 -2.371 -6.893 1.00 0.00 67 ALA A CA 7
ATOM 9853 C C . ALA A 1 67 ? 8.076 -2.497 -5.662 1.00 0.00 67 ALA A C 7
ATOM 9854 O O . ALA A 1 67 ? 8.249 -3.403 -4.844 1.00 0.00 67 ALA A O 7
ATOM 9861 N N . LEU A 1 68 ? 7.131 -1.577 -5.542 1.00 0.00 68 LEU A N 7
ATOM 9862 C CA . LEU A 1 68 ? 6.082 -1.669 -4.539 1.00 0.00 68 LEU A CA 7
ATOM 9863 C C . LEU A 1 68 ? 4.727 -1.543 -5.222 1.00 0.00 68 LEU A C 7
ATOM 9864 O O . LEU A 1 68 ? 4.297 -0.442 -5.574 1.00 0.00 68 LEU A O 7
ATOM 9880 N N . SER A 1 69 ? 4.065 -2.669 -5.419 1.00 0.00 69 SER A N 7
ATOM 9881 C CA . SER A 1 69 ? 2.816 -2.705 -6.153 1.00 0.00 69 SER A CA 7
ATOM 9882 C C . SER A 1 69 ? 1.646 -2.396 -5.236 1.00 0.00 69 SER A C 7
ATOM 9883 O O . SER A 1 69 ? 1.296 -3.204 -4.377 1.00 0.00 69 SER A O 7
ATOM 9891 N N . ILE A 1 70 ? 1.044 -1.231 -5.410 1.00 0.00 70 ILE A N 7
ATOM 9892 C CA . ILE A 1 70 ? -0.128 -0.874 -4.646 1.00 0.00 70 ILE A CA 7
ATOM 9893 C C . ILE A 1 70 ? -1.348 -1.465 -5.321 1.00 0.00 70 ILE A C 7
ATOM 9894 O O . ILE A 1 70 ? -1.978 -0.857 -6.190 1.00 0.00 70 ILE A O 7
ATOM 9910 N N . LYS A 1 71 ? -1.638 -2.691 -4.939 1.00 0.00 71 LYS A N 7
ATOM 9911 C CA . LYS A 1 71 ? -2.771 -3.406 -5.489 1.00 0.00 71 LYS A CA 7
ATOM 9912 C C . LYS A 1 71 ? -4.052 -2.857 -4.905 1.00 0.00 71 LYS A C 7
ATOM 9913 O O . LYS A 1 71 ? -5.098 -2.845 -5.552 1.00 0.00 71 LYS A O 7
ATOM 9932 N N . LYS A 1 72 ? -3.949 -2.388 -3.677 1.00 0.00 72 LYS A N 7
ATOM 9933 C CA . LYS A 1 72 ? -5.106 -1.949 -2.937 1.00 0.00 72 LYS A CA 7
ATOM 9934 C C . LYS A 1 72 ? -4.887 -0.602 -2.313 1.00 0.00 72 LYS A C 7
ATOM 9935 O O . LYS A 1 72 ? -3.974 -0.395 -1.517 1.00 0.00 72 LYS A O 7
ATOM 9954 N N . ALA A 1 73 ? -5.736 0.304 -2.720 1.00 0.00 73 ALA A N 7
ATOM 9955 C CA . ALA A 1 73 ? -5.749 1.657 -2.200 1.00 0.00 73 ALA A CA 7
ATOM 9956 C C . ALA A 1 73 ? -7.143 2.014 -1.701 1.00 0.00 73 ALA A C 7
ATOM 9957 O O . ALA A 1 73 ? -8.002 2.438 -2.478 1.00 0.00 73 ALA A O 7
ATOM 9964 N N . GLN A 1 74 ? -7.362 1.855 -0.405 1.00 0.00 74 GLN A N 7
ATOM 9965 C CA . GLN A 1 74 ? -8.650 2.194 0.198 1.00 0.00 74 GLN A CA 7
ATOM 9966 C C . GLN A 1 74 ? -8.478 3.135 1.388 1.00 0.00 74 GLN A C 7
ATOM 9967 O O . GLN A 1 74 ? -7.398 3.247 1.954 1.00 0.00 74 GLN A O 7
ATOM 9981 N N . THR A 1 75 ? -9.543 3.844 1.719 1.00 0.00 75 THR A N 7
ATOM 9982 C CA . THR A 1 75 ? -9.599 4.681 2.906 1.00 0.00 75 THR A CA 7
ATOM 9983 C C . THR A 1 75 ? -10.611 4.147 3.903 1.00 0.00 75 THR A C 7
ATOM 9984 O O . THR A 1 75 ? -11.580 3.492 3.511 1.00 0.00 75 THR A O 7
ATOM 9995 N N . PRO A 1 76 ? -10.415 4.452 5.202 1.00 0.00 76 PRO A N 7
ATOM 9996 C CA . PRO A 1 76 ? -11.314 4.024 6.285 1.00 0.00 76 PRO A CA 7
ATOM 9997 C C . PRO A 1 76 ? -12.770 4.460 6.098 1.00 0.00 76 PRO A C 7
ATOM 9998 O O . PRO A 1 76 ? -13.634 4.040 6.858 1.00 0.00 76 PRO A O 7
ATOM 10009 N N . GLN A 1 77 ? -13.044 5.316 5.115 1.00 0.00 77 GLN A N 7
ATOM 10010 C CA . GLN A 1 77 ? -14.432 5.721 4.853 1.00 0.00 77 GLN A CA 7
ATOM 10011 C C . GLN A 1 77 ? -15.171 4.666 4.021 1.00 0.00 77 GLN A C 7
ATOM 10012 O O . GLN A 1 77 ? -16.383 4.519 4.142 1.00 0.00 77 GLN A O 7
ATOM 10026 N N . GLN A 1 78 ? -14.449 3.928 3.178 1.00 0.00 78 GLN A N 7
ATOM 10027 C CA . GLN A 1 78 ? -15.041 2.792 2.480 1.00 0.00 78 GLN A CA 7
ATOM 10028 C C . GLN A 1 78 ? -14.643 1.528 3.211 1.00 0.00 78 GLN A C 7
ATOM 10029 O O . GLN A 1 78 ? -15.343 0.520 3.184 1.00 0.00 78 GLN A O 7
ATOM 10043 N N . TRP A 1 79 ? -13.493 1.606 3.867 1.00 0.00 79 TRP A N 7
ATOM 10044 C CA . TRP A 1 79 ? -13.017 0.542 4.729 1.00 0.00 79 TRP A CA 7
ATOM 10045 C C . TRP A 1 79 ? -13.705 0.636 6.072 1.00 0.00 79 TRP A C 7
ATOM 10046 O O . TRP A 1 79 ? -13.341 -0.056 7.022 1.00 0.00 79 TRP A O 7
ATOM 10067 N N . LYS A 1 80 ? -14.679 1.538 6.139 1.00 0.00 80 LYS A N 7
ATOM 10068 C CA . LYS A 1 80 ? -15.454 1.757 7.362 1.00 0.00 80 LYS A CA 7
ATOM 10069 C C . LYS A 1 80 ? -15.975 0.467 8.038 1.00 0.00 80 LYS A C 7
ATOM 10070 O O . LYS A 1 80 ? -16.064 0.443 9.266 1.00 0.00 80 LYS A O 7
ATOM 10089 N N . PRO A 1 81 ? -16.347 -0.617 7.302 1.00 0.00 81 PRO A N 7
ATOM 10090 C CA . PRO A 1 81 ? -16.669 -1.896 7.935 1.00 0.00 81 PRO A CA 7
ATOM 10091 C C . PRO A 1 81 ? -15.403 -2.660 8.321 1.00 0.00 81 PRO A C 7
ATOM 10092 O O . PRO A 1 81 ? -14.667 -3.133 7.451 1.00 0.00 81 PRO A O 7
ATOM 10103 N N . PRO A 1 82 ? -15.117 -2.783 9.624 1.00 0.00 82 PRO A N 7
ATOM 10104 C CA . PRO A 1 82 ? -13.936 -3.482 10.104 1.00 0.00 82 PRO A CA 7
ATOM 10105 C C . PRO A 1 82 ? -14.160 -4.989 10.162 1.00 0.00 82 PRO A C 7
ATOM 10106 O O . PRO A 1 82 ? -15.044 -5.471 10.872 1.00 0.00 82 PRO A O 7
ATOM 10117 N N . SER A 1 83 ? -13.360 -5.734 9.413 1.00 0.00 83 SER A N 7
ATOM 10118 C CA . SER A 1 83 ? -13.495 -7.178 9.362 1.00 0.00 83 SER A CA 7
ATOM 10119 C C . SER A 1 83 ? -12.142 -7.820 9.575 1.00 0.00 83 SER A C 7
ATOM 10120 O O . SER A 1 83 ? -11.766 -8.782 8.906 1.00 0.00 83 SER A O 7
ATOM 10128 N N . GLN A 1 84 ? -11.422 -7.270 10.524 1.00 0.00 84 GLN A N 7
ATOM 10129 C CA . GLN A 1 84 ? -10.055 -7.662 10.768 1.00 0.00 84 GLN A CA 7
ATOM 10130 C C . GLN A 1 84 ? -9.812 -7.860 12.258 1.00 0.00 84 GLN A C 7
ATOM 10131 O O . GLN A 1 84 ? -9.198 -8.836 12.683 1.00 0.00 84 GLN A O 7
ATOM 10145 N N . ASP A 1 85 ? -10.361 -6.943 13.032 1.00 0.00 85 ASP A N 7
ATOM 10146 C CA . ASP A 1 85 ? -10.166 -6.868 14.462 1.00 0.00 85 ASP A CA 7
ATOM 10147 C C . ASP A 1 85 ? -10.923 -7.974 15.162 1.00 0.00 85 ASP A C 7
ATOM 10148 O O . ASP A 1 85 ? -10.572 -8.399 16.263 1.00 0.00 85 ASP A O 7
ATOM 10157 N N . SER A 1 86 ? -11.943 -8.448 14.485 1.00 0.00 86 SER A N 7
ATOM 10158 C CA . SER A 1 86 ? -12.781 -9.519 14.978 1.00 0.00 86 SER A CA 7
ATOM 10159 C C . SER A 1 86 ? -11.946 -10.760 15.304 1.00 0.00 86 SER A C 7
ATOM 10160 O O . SER A 1 86 ? -11.982 -11.271 16.428 1.00 0.00 86 SER A O 7
ATOM 10168 N N . ALA A 1 87 ? -11.156 -11.212 14.335 1.00 0.00 87 ALA A N 7
ATOM 10169 C CA . ALA A 1 87 ? -10.350 -12.413 14.510 1.00 0.00 87 ALA A CA 7
ATOM 10170 C C . ALA A 1 87 ? -8.960 -12.083 15.033 1.00 0.00 87 ALA A C 7
ATOM 10171 O O . ALA A 1 87 ? -8.056 -12.920 15.007 1.00 0.00 87 ALA A O 7
ATOM 10178 N N . THR A 1 88 ? -8.798 -10.866 15.524 1.00 0.00 88 THR A N 7
ATOM 10179 C CA . THR A 1 88 ? -7.539 -10.447 16.124 1.00 0.00 88 THR A CA 7
ATOM 10180 C C . THR A 1 88 ? -7.501 -10.863 17.587 1.00 0.00 88 THR A C 7
ATOM 10181 O O . THR A 1 88 ? -6.442 -11.112 18.165 1.00 0.00 88 THR A O 7
ATOM 10192 N N . LEU A 1 89 ? -8.679 -10.969 18.169 1.00 0.00 89 LEU A N 7
ATOM 10193 C CA . LEU A 1 89 ? -8.810 -11.372 19.557 1.00 0.00 89 LEU A CA 7
ATOM 10194 C C . LEU A 1 89 ? -9.461 -12.741 19.614 1.00 0.00 89 LEU A C 7
ATOM 10195 O O . LEU A 1 89 ? -9.429 -13.426 20.635 1.00 0.00 89 LEU A O 7
ATOM 10211 N N . THR A 1 90 ? -10.053 -13.119 18.485 1.00 0.00 90 THR A N 7
ATOM 10212 C CA . THR A 1 90 ? -10.687 -14.423 18.323 1.00 0.00 90 THR A CA 7
ATOM 10213 C C . THR A 1 90 ? -11.982 -14.490 19.138 1.00 0.00 90 THR A C 7
ATOM 10214 O O . THR A 1 90 ? -12.452 -15.560 19.519 1.00 0.00 90 THR A O 7
ATOM 10225 N N . LYS A 1 91 ? -12.572 -13.326 19.377 1.00 0.00 91 LYS A N 7
ATOM 10226 C CA . LYS A 1 91 ? -13.805 -13.235 20.142 1.00 0.00 91 LYS A CA 7
ATOM 10227 C C . LYS A 1 91 ? -14.825 -12.416 19.375 1.00 0.00 91 LYS A C 7
ATOM 10228 O O . LYS A 1 91 ? -15.924 -12.158 19.864 1.00 0.00 91 LYS A O 7
ATOM 10247 N N . ASP A 1 92 ? -14.435 -12.008 18.166 1.00 0.00 92 ASP A N 7
ATOM 10248 C CA . ASP A 1 92 ? -15.307 -11.236 17.277 1.00 0.00 92 ASP A CA 7
ATOM 10249 C C . ASP A 1 92 ? -15.651 -9.886 17.912 1.00 0.00 92 ASP A C 7
ATOM 10250 O O . ASP A 1 92 ? -16.740 -9.346 17.731 1.00 0.00 92 ASP A O 7
ATOM 10259 N N . ALA A 1 93 ? -14.701 -9.338 18.659 1.00 0.00 93 ALA A N 7
ATOM 10260 C CA . ALA A 1 93 ? -14.913 -8.085 19.362 1.00 0.00 93 ALA A CA 7
ATOM 10261 C C . ALA A 1 93 ? -13.612 -7.299 19.469 1.00 0.00 93 ALA A C 7
ATOM 10262 O O . ALA A 1 93 ? -13.195 -6.711 18.452 1.00 0.00 93 ALA A O 7
ATOM 10270 N N . MET A 1 1 ? 20.894 -2.838 -1.298 1.00 0.00 1 MET A N 8
ATOM 10271 C CA . MET A 1 1 ? 20.196 -3.807 -0.429 1.00 0.00 1 MET A CA 8
ATOM 10272 C C . MET A 1 1 ? 19.135 -3.099 0.401 1.00 0.00 1 MET A C 8
ATOM 10273 O O . MET A 1 1 ? 19.377 -2.022 0.945 1.00 0.00 1 MET A O 8
ATOM 10289 N N . VAL A 1 2 ? 17.964 -3.708 0.487 1.00 0.00 2 VAL A N 8
ATOM 10290 C CA . VAL A 1 2 ? 16.853 -3.140 1.230 1.00 0.00 2 VAL A CA 8
ATOM 10291 C C . VAL A 1 2 ? 16.007 -4.261 1.827 1.00 0.00 2 VAL A C 8
ATOM 10292 O O . VAL A 1 2 ? 15.839 -5.312 1.211 1.00 0.00 2 VAL A O 8
ATOM 10305 N N . THR A 1 3 ? 15.516 -4.052 3.036 1.00 0.00 3 THR A N 8
ATOM 10306 C CA . THR A 1 3 ? 14.719 -5.055 3.718 1.00 0.00 3 THR A CA 8
ATOM 10307 C C . THR A 1 3 ? 13.255 -4.645 3.767 1.00 0.00 3 THR A C 8
ATOM 10308 O O . THR A 1 3 ? 12.918 -3.462 3.692 1.00 0.00 3 THR A O 8
ATOM 10319 N N . LYS A 1 4 ? 12.383 -5.627 3.922 1.00 0.00 4 LYS A N 8
ATOM 10320 C CA . LYS A 1 4 ? 10.965 -5.360 4.080 1.00 0.00 4 LYS A CA 8
ATOM 10321 C C . LYS A 1 4 ? 10.735 -4.853 5.489 1.00 0.00 4 LYS A C 8
ATOM 10322 O O . LYS A 1 4 ? 9.694 -4.291 5.808 1.00 0.00 4 LYS A O 8
ATOM 10341 N N . GLU A 1 5 ? 11.752 -5.028 6.316 1.00 0.00 5 GLU A N 8
ATOM 10342 C CA . GLU A 1 5 ? 11.665 -4.701 7.724 1.00 0.00 5 GLU A CA 8
ATOM 10343 C C . GLU A 1 5 ? 11.695 -3.200 7.917 1.00 0.00 5 GLU A C 8
ATOM 10344 O O . GLU A 1 5 ? 11.052 -2.656 8.816 1.00 0.00 5 GLU A O 8
ATOM 10356 N N . GLN A 1 6 ? 12.419 -2.531 7.047 1.00 0.00 6 GLN A N 8
ATOM 10357 C CA . GLN A 1 6 ? 12.415 -1.083 7.037 1.00 0.00 6 GLN A CA 8
ATOM 10358 C C . GLN A 1 6 ? 11.173 -0.590 6.313 1.00 0.00 6 GLN A C 8
ATOM 10359 O O . GLN A 1 6 ? 10.686 0.500 6.574 1.00 0.00 6 GLN A O 8
ATOM 10373 N N . VAL A 1 7 ? 10.633 -1.441 5.441 1.00 0.00 7 VAL A N 8
ATOM 10374 C CA . VAL A 1 7 ? 9.412 -1.128 4.707 1.00 0.00 7 VAL A CA 8
ATOM 10375 C C . VAL A 1 7 ? 8.259 -1.130 5.687 1.00 0.00 7 VAL A C 8
ATOM 10376 O O . VAL A 1 7 ? 7.362 -0.291 5.650 1.00 0.00 7 VAL A O 8
ATOM 10389 N N . GLU A 1 8 ? 8.360 -2.074 6.592 1.00 0.00 8 GLU A N 8
ATOM 10390 C CA . GLU A 1 8 ? 7.430 -2.260 7.674 1.00 0.00 8 GLU A CA 8
ATOM 10391 C C . GLU A 1 8 ? 7.267 -0.984 8.479 1.00 0.00 8 GLU A C 8
ATOM 10392 O O . GLU A 1 8 ? 6.155 -0.530 8.728 1.00 0.00 8 GLU A O 8
ATOM 10404 N N . ALA A 1 9 ? 8.386 -0.390 8.855 1.00 0.00 9 ALA A N 8
ATOM 10405 C CA . ALA A 1 9 ? 8.362 0.796 9.685 1.00 0.00 9 ALA A CA 8
ATOM 10406 C C . ALA A 1 9 ? 8.126 2.020 8.823 1.00 0.00 9 ALA A C 8
ATOM 10407 O O . ALA A 1 9 ? 7.581 3.023 9.277 1.00 0.00 9 ALA A O 8
ATOM 10414 N N . SER A 1 10 ? 8.499 1.908 7.560 1.00 0.00 10 SER A N 8
ATOM 10415 C CA . SER A 1 10 ? 8.423 3.053 6.654 1.00 0.00 10 SER A CA 8
ATOM 10416 C C . SER A 1 10 ? 6.974 3.319 6.255 1.00 0.00 10 SER A C 8
ATOM 10417 O O . SER A 1 10 ? 6.452 4.423 6.427 1.00 0.00 10 SER A O 8
ATOM 10425 N N . LEU A 1 11 ? 6.318 2.285 5.760 1.00 0.00 11 LEU A N 8
ATOM 10426 C CA . LEU A 1 11 ? 4.956 2.395 5.264 1.00 0.00 11 LEU A CA 8
ATOM 10427 C C . LEU A 1 11 ? 3.980 2.681 6.406 1.00 0.00 11 LEU A C 8
ATOM 10428 O O . LEU A 1 11 ? 3.054 3.471 6.252 1.00 0.00 11 LEU A O 8
ATOM 10444 N N . THR A 1 12 ? 4.213 2.070 7.561 1.00 0.00 12 THR A N 8
ATOM 10445 C CA . THR A 1 12 ? 3.352 2.283 8.726 1.00 0.00 12 THR A CA 8
ATOM 10446 C C . THR A 1 12 ? 3.454 3.727 9.226 1.00 0.00 12 THR A C 8
ATOM 10447 O O . THR A 1 12 ? 2.567 4.232 9.912 1.00 0.00 12 THR A O 8
ATOM 10458 N N . SER A 1 13 ? 4.534 4.392 8.862 1.00 0.00 13 SER A N 8
ATOM 10459 C CA . SER A 1 13 ? 4.761 5.762 9.290 1.00 0.00 13 SER A CA 8
ATOM 10460 C C . SER A 1 13 ? 4.212 6.746 8.275 1.00 0.00 13 SER A C 8
ATOM 10461 O O . SER A 1 13 ? 3.582 7.738 8.630 1.00 0.00 13 SER A O 8
ATOM 10469 N N . LYS A 1 14 ? 4.424 6.441 7.004 1.00 0.00 14 LYS A N 8
ATOM 10470 C CA . LYS A 1 14 ? 4.105 7.364 5.940 1.00 0.00 14 LYS A CA 8
ATOM 10471 C C . LYS A 1 14 ? 2.627 7.268 5.623 1.00 0.00 14 LYS A C 8
ATOM 10472 O O . LYS A 1 14 ? 2.003 8.232 5.181 1.00 0.00 14 LYS A O 8
ATOM 10491 N N . LEU A 1 15 ? 2.070 6.095 5.886 1.00 0.00 15 LEU A N 8
ATOM 10492 C CA . LEU A 1 15 ? 0.684 5.820 5.545 1.00 0.00 15 LEU A CA 8
ATOM 10493 C C . LEU A 1 15 ? -0.160 5.650 6.787 1.00 0.00 15 LEU A C 8
ATOM 10494 O O . LEU A 1 15 ? -1.390 5.596 6.707 1.00 0.00 15 LEU A O 8
ATOM 10510 N N . LYS A 1 16 ? 0.522 5.553 7.925 1.00 0.00 16 LYS A N 8
ATOM 10511 C CA . LYS A 1 16 ? -0.119 5.426 9.229 1.00 0.00 16 LYS A CA 8
ATOM 10512 C C . LYS A 1 16 ? -0.632 3.998 9.440 1.00 0.00 16 LYS A C 8
ATOM 10513 O O . LYS A 1 16 ? -0.973 3.303 8.483 1.00 0.00 16 LYS A O 8
ATOM 10532 N N . PRO A 1 17 ? -0.674 3.534 10.700 1.00 0.00 17 PRO A N 8
ATOM 10533 C CA . PRO A 1 17 ? -1.044 2.152 11.026 1.00 0.00 17 PRO A CA 8
ATOM 10534 C C . PRO A 1 17 ? -2.548 1.896 10.943 1.00 0.00 17 PRO A C 8
ATOM 10535 O O . PRO A 1 17 ? -3.174 1.463 11.912 1.00 0.00 17 PRO A O 8
ATOM 10546 N N . ILE A 1 18 ? -3.127 2.179 9.787 1.00 0.00 18 ILE A N 8
ATOM 10547 C CA . ILE A 1 18 ? -4.536 1.915 9.553 1.00 0.00 18 ILE A CA 8
ATOM 10548 C C . ILE A 1 18 ? -4.706 0.506 9.003 1.00 0.00 18 ILE A C 8
ATOM 10549 O O . ILE A 1 18 ? -5.036 -0.423 9.741 1.00 0.00 18 ILE A O 8
ATOM 10565 N N . HIS A 1 19 ? -4.454 0.346 7.711 1.00 0.00 19 HIS A N 8
ATOM 10566 C CA . HIS A 1 19 ? -4.431 -0.969 7.105 1.00 0.00 19 HIS A CA 8
ATOM 10567 C C . HIS A 1 19 ? -3.263 -1.040 6.154 1.00 0.00 19 HIS A C 8
ATOM 10568 O O . HIS A 1 19 ? -3.331 -0.545 5.032 1.00 0.00 19 HIS A O 8
ATOM 10583 N N . LEU A 1 20 ? -2.191 -1.626 6.627 1.00 0.00 20 LEU A N 8
ATOM 10584 C CA . LEU A 1 20 ? -1.002 -1.802 5.831 1.00 0.00 20 LEU A CA 8
ATOM 10585 C C . LEU A 1 20 ? -0.609 -3.264 5.810 1.00 0.00 20 LEU A C 8
ATOM 10586 O O . LEU A 1 20 ? -0.523 -3.908 6.855 1.00 0.00 20 LEU A O 8
ATOM 10602 N N . GLU A 1 21 ? -0.362 -3.771 4.625 1.00 0.00 21 GLU A N 8
ATOM 10603 C CA . GLU A 1 21 ? 0.048 -5.149 4.442 1.00 0.00 21 GLU A CA 8
ATOM 10604 C C . GLU A 1 21 ? 1.064 -5.212 3.315 1.00 0.00 21 GLU A C 8
ATOM 10605 O O . GLU A 1 21 ? 0.691 -5.188 2.146 1.00 0.00 21 GLU A O 8
ATOM 10617 N N . VAL A 1 22 ? 2.340 -5.242 3.652 1.00 0.00 22 VAL A N 8
ATOM 10618 C CA . VAL A 1 22 ? 3.365 -5.441 2.647 1.00 0.00 22 VAL A CA 8
ATOM 10619 C C . VAL A 1 22 ? 3.877 -6.875 2.706 1.00 0.00 22 VAL A C 8
ATOM 10620 O O . VAL A 1 22 ? 4.238 -7.384 3.772 1.00 0.00 22 VAL A O 8
ATOM 10633 N N . ILE A 1 23 ? 3.885 -7.533 1.561 1.00 0.00 23 ILE A N 8
ATOM 10634 C CA . ILE A 1 23 ? 4.271 -8.916 1.483 1.00 0.00 23 ILE A CA 8
ATOM 10635 C C . ILE A 1 23 ? 5.474 -9.034 0.582 1.00 0.00 23 ILE A C 8
ATOM 10636 O O . ILE A 1 23 ? 5.369 -8.919 -0.641 1.00 0.00 23 ILE A O 8
ATOM 10652 N N . ASP A 1 24 ? 6.612 -9.179 1.207 1.00 0.00 24 ASP A N 8
ATOM 10653 C CA . ASP A 1 24 ? 7.855 -9.429 0.500 1.00 0.00 24 ASP A CA 8
ATOM 10654 C C . ASP A 1 24 ? 7.743 -10.693 -0.325 1.00 0.00 24 ASP A C 8
ATOM 10655 O O . ASP A 1 24 ? 7.582 -11.793 0.207 1.00 0.00 24 ASP A O 8
ATOM 10664 N N . ILE A 1 25 ? 7.816 -10.522 -1.626 1.00 0.00 25 ILE A N 8
ATOM 10665 C CA . ILE A 1 25 ? 7.696 -11.632 -2.541 1.00 0.00 25 ILE A CA 8
ATOM 10666 C C . ILE A 1 25 ? 8.992 -11.829 -3.325 1.00 0.00 25 ILE A C 8
ATOM 10667 O O . ILE A 1 25 ? 9.000 -12.433 -4.400 1.00 0.00 25 ILE A O 8
ATOM 10683 N N . SER A 1 26 ? 10.091 -11.324 -2.766 1.00 0.00 26 SER A N 8
ATOM 10684 C CA . SER A 1 26 ? 11.405 -11.484 -3.375 1.00 0.00 26 SER A CA 8
ATOM 10685 C C . SER A 1 26 ? 12.518 -11.394 -2.323 1.00 0.00 26 SER A C 8
ATOM 10686 O O . SER A 1 26 ? 13.067 -12.415 -1.901 1.00 0.00 26 SER A O 8
ATOM 10694 N N . GLY A 1 27 ? 12.849 -10.177 -1.905 1.00 0.00 27 GLY A N 8
ATOM 10695 C CA . GLY A 1 27 ? 13.834 -9.990 -0.865 1.00 0.00 27 GLY A CA 8
ATOM 10696 C C . GLY A 1 27 ? 14.412 -8.591 -0.863 1.00 0.00 27 GLY A C 8
ATOM 10697 O O . GLY A 1 27 ? 13.707 -7.615 -0.612 1.00 0.00 27 GLY A O 8
ATOM 10701 N N . GLY A 1 28 ? 15.695 -8.499 -1.170 1.00 0.00 28 GLY A N 8
ATOM 10702 C CA . GLY A 1 28 ? 16.394 -7.228 -1.139 1.00 0.00 28 GLY A CA 8
ATOM 10703 C C . GLY A 1 28 ? 16.976 -6.853 -2.487 1.00 0.00 28 GLY A C 8
ATOM 10704 O O . GLY A 1 28 ? 16.948 -5.691 -2.886 1.00 0.00 28 GLY A O 8
ATOM 10708 N N . CYS A 1 29 ? 17.500 -7.843 -3.193 1.00 0.00 29 CYS A N 8
ATOM 10709 C CA . CYS A 1 29 ? 18.060 -7.630 -4.523 1.00 0.00 29 CYS A CA 8
ATOM 10710 C C . CYS A 1 29 ? 16.998 -7.921 -5.567 1.00 0.00 29 CYS A C 8
ATOM 10711 O O . CYS A 1 29 ? 17.040 -7.419 -6.690 1.00 0.00 29 CYS A O 8
ATOM 10719 N N . GLY A 1 30 ? 16.051 -8.752 -5.170 1.00 0.00 30 GLY A N 8
ATOM 10720 C CA . GLY A 1 30 ? 14.872 -9.014 -5.956 1.00 0.00 30 GLY A CA 8
ATOM 10721 C C . GLY A 1 30 ? 13.794 -8.036 -5.581 1.00 0.00 30 GLY A C 8
ATOM 10722 O O . GLY A 1 30 ? 12.806 -7.873 -6.296 1.00 0.00 30 GLY A O 8
ATOM 10726 N N . SER A 1 31 ? 14.036 -7.397 -4.433 1.00 0.00 31 SER A N 8
ATOM 10727 C CA . SER A 1 31 ? 13.065 -6.611 -3.679 1.00 0.00 31 SER A CA 8
ATOM 10728 C C . SER A 1 31 ? 11.935 -6.040 -4.520 1.00 0.00 31 SER A C 8
ATOM 10729 O O . SER A 1 31 ? 12.114 -5.173 -5.378 1.00 0.00 31 SER A O 8
ATOM 10737 N N . SER A 1 32 ? 10.769 -6.555 -4.215 1.00 0.00 32 SER A N 8
ATOM 10738 C CA . SER A 1 32 ? 9.514 -6.112 -4.770 1.00 0.00 32 SER A CA 8
ATOM 10739 C C . SER A 1 32 ? 8.435 -6.395 -3.736 1.00 0.00 32 SER A C 8
ATOM 10740 O O . SER A 1 32 ? 8.249 -7.545 -3.336 1.00 0.00 32 SER A O 8
ATOM 10748 N N . PHE A 1 33 ? 7.753 -5.365 -3.275 1.00 0.00 33 PHE A N 8
ATOM 10749 C CA . PHE A 1 33 ? 6.804 -5.536 -2.189 1.00 0.00 33 PHE A CA 8
ATOM 10750 C C . PHE A 1 33 ? 5.391 -5.217 -2.632 1.00 0.00 33 PHE A C 8
ATOM 10751 O O . PHE A 1 33 ? 5.140 -4.201 -3.278 1.00 0.00 33 PHE A O 8
ATOM 10768 N N . GLU A 1 34 ? 4.478 -6.100 -2.283 1.00 0.00 34 GLU A N 8
ATOM 10769 C CA . GLU A 1 34 ? 3.064 -5.883 -2.534 1.00 0.00 34 GLU A CA 8
ATOM 10770 C C . GLU A 1 34 ? 2.453 -5.187 -1.328 1.00 0.00 34 GLU A C 8
ATOM 10771 O O . GLU A 1 34 ? 2.333 -5.789 -0.264 1.00 0.00 34 GLU A O 8
ATOM 10783 N N . VAL A 1 35 ? 2.103 -3.921 -1.479 1.00 0.00 35 VAL A N 8
ATOM 10784 C CA . VAL A 1 35 ? 1.546 -3.157 -0.375 1.00 0.00 35 VAL A CA 8
ATOM 10785 C C . VAL A 1 35 ? 0.027 -2.994 -0.494 1.00 0.00 35 VAL A C 8
ATOM 10786 O O . VAL A 1 35 ? -0.500 -2.627 -1.549 1.00 0.00 35 VAL A O 8
ATOM 10799 N N . GLU A 1 36 ? -0.666 -3.280 0.601 1.00 0.00 36 GLU A N 8
ATOM 10800 C CA . GLU A 1 36 ? -2.097 -3.059 0.693 1.00 0.00 36 GLU A CA 8
ATOM 10801 C C . GLU A 1 36 ? -2.338 -1.935 1.683 1.00 0.00 36 GLU A C 8
ATOM 10802 O O . GLU A 1 36 ? -2.154 -2.117 2.887 1.00 0.00 36 GLU A O 8
ATOM 10814 N N . VAL A 1 37 ? -2.726 -0.778 1.183 1.00 0.00 37 VAL A N 8
ATOM 10815 C CA . VAL A 1 37 ? -2.922 0.382 2.042 1.00 0.00 37 VAL A CA 8
ATOM 10816 C C . VAL A 1 37 ? -4.375 0.833 2.079 1.00 0.00 37 VAL A C 8
ATOM 10817 O O . VAL A 1 37 ? -5.057 0.907 1.055 1.00 0.00 37 VAL A O 8
ATOM 10830 N N . VAL A 1 38 ? -4.828 1.134 3.277 1.00 0.00 38 VAL A N 8
ATOM 10831 C CA . VAL A 1 38 ? -6.058 1.866 3.479 1.00 0.00 38 VAL A CA 8
ATOM 10832 C C . VAL A 1 38 ? -5.718 3.094 4.297 1.00 0.00 38 VAL A C 8
ATOM 10833 O O . VAL A 1 38 ? -5.537 3.004 5.510 1.00 0.00 38 VAL A O 8
ATOM 10846 N N . SER A 1 39 ? -5.572 4.223 3.624 1.00 0.00 39 SER A N 8
ATOM 10847 C CA . SER A 1 39 ? -5.127 5.433 4.276 1.00 0.00 39 SER A CA 8
ATOM 10848 C C . SER A 1 39 ? -5.791 6.643 3.653 1.00 0.00 39 SER A C 8
ATOM 10849 O O . SER A 1 39 ? -6.263 6.593 2.518 1.00 0.00 39 SER A O 8
ATOM 10857 N N . GLU A 1 40 ? -5.779 7.734 4.408 1.00 0.00 40 GLU A N 8
ATOM 10858 C CA . GLU A 1 40 ? -6.511 8.959 4.086 1.00 0.00 40 GLU A CA 8
ATOM 10859 C C . GLU A 1 40 ? -6.020 9.636 2.807 1.00 0.00 40 GLU A C 8
ATOM 10860 O O . GLU A 1 40 ? -6.526 10.687 2.422 1.00 0.00 40 GLU A O 8
ATOM 10872 N N . GLN A 1 41 ? -5.068 9.017 2.135 1.00 0.00 41 GLN A N 8
ATOM 10873 C CA . GLN A 1 41 ? -4.517 9.578 0.902 1.00 0.00 41 GLN A CA 8
ATOM 10874 C C . GLN A 1 41 ? -5.349 9.111 -0.262 1.00 0.00 41 GLN A C 8
ATOM 10875 O O . GLN A 1 41 ? -5.120 9.468 -1.415 1.00 0.00 41 GLN A O 8
ATOM 10889 N N . PHE A 1 42 ? -6.334 8.314 0.075 1.00 0.00 42 PHE A N 8
ATOM 10890 C CA . PHE A 1 42 ? -7.228 7.734 -0.894 1.00 0.00 42 PHE A CA 8
ATOM 10891 C C . PHE A 1 42 ? -8.635 8.250 -0.641 1.00 0.00 42 PHE A C 8
ATOM 10892 O O . PHE A 1 42 ? -9.621 7.683 -1.109 1.00 0.00 42 PHE A O 8
ATOM 10909 N N . GLU A 1 43 ? -8.701 9.366 0.066 1.00 0.00 43 GLU A N 8
ATOM 10910 C CA . GLU A 1 43 ? -9.949 9.826 0.682 1.00 0.00 43 GLU A CA 8
ATOM 10911 C C . GLU A 1 43 ? -10.776 10.654 -0.287 1.00 0.00 43 GLU A C 8
ATOM 10912 O O . GLU A 1 43 ? -10.412 11.788 -0.612 1.00 0.00 43 GLU A O 8
ATOM 10924 N N . GLY A 1 44 ? -11.902 10.094 -0.733 1.00 0.00 44 GLY A N 8
ATOM 10925 C CA . GLY A 1 44 ? -12.672 10.724 -1.792 1.00 0.00 44 GLY A CA 8
ATOM 10926 C C . GLY A 1 44 ? -11.835 10.912 -3.044 1.00 0.00 44 GLY A C 8
ATOM 10927 O O . GLY A 1 44 ? -12.117 11.774 -3.879 1.00 0.00 44 GLY A O 8
ATOM 10931 N N . LYS A 1 45 ? -10.790 10.107 -3.151 1.00 0.00 45 LYS A N 8
ATOM 10932 C CA . LYS A 1 45 ? -9.850 10.190 -4.242 1.00 0.00 45 LYS A CA 8
ATOM 10933 C C . LYS A 1 45 ? -10.168 9.132 -5.272 1.00 0.00 45 LYS A C 8
ATOM 10934 O O . LYS A 1 45 ? -10.834 8.143 -4.972 1.00 0.00 45 LYS A O 8
ATOM 10953 N N . ARG A 1 46 ? -9.669 9.328 -6.470 1.00 0.00 46 ARG A N 8
ATOM 10954 C CA . ARG A 1 46 ? -9.823 8.340 -7.516 1.00 0.00 46 ARG A CA 8
ATOM 10955 C C . ARG A 1 46 ? -8.570 7.483 -7.587 1.00 0.00 46 ARG A C 8
ATOM 10956 O O . ARG A 1 46 ? -7.478 7.995 -7.384 1.00 0.00 46 ARG A O 8
ATOM 10977 N N . LEU A 1 47 ? -8.752 6.190 -7.809 1.00 0.00 47 LEU A N 8
ATOM 10978 C CA . LEU A 1 47 ? -7.665 5.191 -7.841 1.00 0.00 47 LEU A CA 8
ATOM 10979 C C . LEU A 1 47 ? -6.354 5.725 -8.431 1.00 0.00 47 LEU A C 8
ATOM 10980 O O . LEU A 1 47 ? -5.279 5.495 -7.875 1.00 0.00 47 LEU A O 8
ATOM 10996 N N . LEU A 1 48 ? -6.450 6.457 -9.526 1.00 0.00 48 LEU A N 8
ATOM 10997 C CA . LEU A 1 48 ? -5.270 7.007 -10.194 1.00 0.00 48 LEU A CA 8
ATOM 10998 C C . LEU A 1 48 ? -4.565 8.005 -9.287 1.00 0.00 48 LEU A C 8
ATOM 10999 O O . LEU A 1 48 ? -3.364 7.901 -9.041 1.00 0.00 48 LEU A O 8
ATOM 11015 N N . GLU A 1 49 ? -5.337 8.956 -8.778 1.00 0.00 49 GLU A N 8
ATOM 11016 C CA . GLU A 1 49 ? -4.841 9.951 -7.834 1.00 0.00 49 GLU A CA 8
ATOM 11017 C C . GLU A 1 49 ? -4.343 9.241 -6.598 1.00 0.00 49 GLU A C 8
ATOM 11018 O O . GLU A 1 49 ? -3.348 9.620 -5.999 1.00 0.00 49 GLU A O 8
ATOM 11030 N N . ARG A 1 50 ? -5.069 8.191 -6.247 1.00 0.00 50 ARG A N 8
ATOM 11031 C CA . ARG A 1 50 ? -4.750 7.354 -5.109 1.00 0.00 50 ARG A CA 8
ATOM 11032 C C . ARG A 1 50 ? -3.341 6.795 -5.236 1.00 0.00 50 ARG A C 8
ATOM 11033 O O . ARG A 1 50 ? -2.514 6.940 -4.334 1.00 0.00 50 ARG A O 8
ATOM 11054 N N . HIS A 1 51 ? -3.066 6.182 -6.375 1.00 0.00 51 HIS A N 8
ATOM 11055 C CA . HIS A 1 51 ? -1.761 5.581 -6.613 1.00 0.00 51 HIS A CA 8
ATOM 11056 C C . HIS A 1 51 ? -0.700 6.658 -6.735 1.00 0.00 51 HIS A C 8
ATOM 11057 O O . HIS A 1 51 ? 0.371 6.564 -6.130 1.00 0.00 51 HIS A O 8
ATOM 11072 N N . ARG A 1 52 ? -1.040 7.710 -7.467 1.00 0.00 52 ARG A N 8
ATOM 11073 C CA . ARG A 1 52 ? -0.125 8.813 -7.719 1.00 0.00 52 ARG A CA 8
ATOM 11074 C C . ARG A 1 52 ? 0.210 9.526 -6.413 1.00 0.00 52 ARG A C 8
ATOM 11075 O O . ARG A 1 52 ? 1.223 10.215 -6.298 1.00 0.00 52 ARG A O 8
ATOM 11096 N N . MET A 1 53 ? -0.620 9.318 -5.413 1.00 0.00 53 MET A N 8
ATOM 11097 C CA . MET A 1 53 ? -0.472 10.037 -4.171 1.00 0.00 53 MET A CA 8
ATOM 11098 C C . MET A 1 53 ? 0.372 9.246 -3.196 1.00 0.00 53 MET A C 8
ATOM 11099 O O . MET A 1 53 ? 1.247 9.788 -2.525 1.00 0.00 53 MET A O 8
ATOM 11113 N N . VAL A 1 54 ? 0.116 7.953 -3.140 1.00 0.00 54 VAL A N 8
ATOM 11114 C CA . VAL A 1 54 ? 0.828 7.084 -2.227 1.00 0.00 54 VAL A CA 8
ATOM 11115 C C . VAL A 1 54 ? 2.263 6.957 -2.666 1.00 0.00 54 VAL A C 8
ATOM 11116 O O . VAL A 1 54 ? 3.186 7.031 -1.860 1.00 0.00 54 VAL A O 8
ATOM 11129 N N . ASN A 1 55 ? 2.449 6.825 -3.966 1.00 0.00 55 ASN A N 8
ATOM 11130 C CA . ASN A 1 55 ? 3.777 6.647 -4.494 1.00 0.00 55 ASN A CA 8
ATOM 11131 C C . ASN A 1 55 ? 4.495 7.969 -4.505 1.00 0.00 55 ASN A C 8
ATOM 11132 O O . ASN A 1 55 ? 5.674 8.021 -4.725 1.00 0.00 55 ASN A O 8
ATOM 11143 N N . ALA A 1 56 ? 3.763 9.047 -4.318 1.00 0.00 56 ALA A N 8
ATOM 11144 C CA . ALA A 1 56 ? 4.398 10.345 -4.197 1.00 0.00 56 ALA A CA 8
ATOM 11145 C C . ALA A 1 56 ? 5.271 10.341 -2.955 1.00 0.00 56 ALA A C 8
ATOM 11146 O O . ALA A 1 56 ? 6.426 10.767 -2.975 1.00 0.00 56 ALA A O 8
ATOM 11153 N N . ALA A 1 57 ? 4.725 9.765 -1.900 1.00 0.00 57 ALA A N 8
ATOM 11154 C CA . ALA A 1 57 ? 5.373 9.742 -0.606 1.00 0.00 57 ALA A CA 8
ATOM 11155 C C . ALA A 1 57 ? 6.225 8.491 -0.462 1.00 0.00 57 ALA A C 8
ATOM 11156 O O . ALA A 1 57 ? 6.895 8.296 0.549 1.00 0.00 57 ALA A O 8
ATOM 11163 N N . LEU A 1 58 ? 6.191 7.656 -1.491 1.00 0.00 58 LEU A N 8
ATOM 11164 C CA . LEU A 1 58 ? 6.830 6.354 -1.465 1.00 0.00 58 LEU A CA 8
ATOM 11165 C C . LEU A 1 58 ? 7.657 6.160 -2.723 1.00 0.00 58 LEU A C 8
ATOM 11166 O O . LEU A 1 58 ? 8.165 5.077 -3.002 1.00 0.00 58 LEU A O 8
ATOM 11182 N N . GLU A 1 59 ? 7.768 7.228 -3.481 1.00 0.00 59 GLU A N 8
ATOM 11183 C CA . GLU A 1 59 ? 8.500 7.226 -4.742 1.00 0.00 59 GLU A CA 8
ATOM 11184 C C . GLU A 1 59 ? 9.967 7.025 -4.449 1.00 0.00 59 GLU A C 8
ATOM 11185 O O . GLU A 1 59 ? 10.687 6.342 -5.175 1.00 0.00 59 GLU A O 8
ATOM 11197 N N . GLU A 1 60 ? 10.374 7.596 -3.338 1.00 0.00 60 GLU A N 8
ATOM 11198 C CA . GLU A 1 60 ? 11.744 7.549 -2.904 1.00 0.00 60 GLU A CA 8
ATOM 11199 C C . GLU A 1 60 ? 12.039 6.168 -2.345 1.00 0.00 60 GLU A C 8
ATOM 11200 O O . GLU A 1 60 ? 13.153 5.644 -2.458 1.00 0.00 60 GLU A O 8
ATOM 11212 N N . GLU A 1 61 ? 11.004 5.573 -1.789 1.00 0.00 61 GLU A N 8
ATOM 11213 C CA . GLU A 1 61 ? 11.050 4.215 -1.307 1.00 0.00 61 GLU A CA 8
ATOM 11214 C C . GLU A 1 61 ? 11.200 3.268 -2.489 1.00 0.00 61 GLU A C 8
ATOM 11215 O O . GLU A 1 61 ? 11.990 2.325 -2.453 1.00 0.00 61 GLU A O 8
ATOM 11227 N N . MET A 1 62 ? 10.461 3.559 -3.557 1.00 0.00 62 MET A N 8
ATOM 11228 C CA . MET A 1 62 ? 10.501 2.736 -4.760 1.00 0.00 62 MET A CA 8
ATOM 11229 C C . MET A 1 62 ? 11.864 2.820 -5.425 1.00 0.00 62 MET A C 8
ATOM 11230 O O . MET A 1 62 ? 12.291 1.888 -6.093 1.00 0.00 62 MET A O 8
ATOM 11244 N N . LYS A 1 63 ? 12.549 3.937 -5.226 1.00 0.00 63 LYS A N 8
ATOM 11245 C CA . LYS A 1 63 ? 13.877 4.123 -5.792 1.00 0.00 63 LYS A CA 8
ATOM 11246 C C . LYS A 1 63 ? 14.909 3.272 -5.063 1.00 0.00 63 LYS A C 8
ATOM 11247 O O . LYS A 1 63 ? 15.986 3.003 -5.592 1.00 0.00 63 LYS A O 8
ATOM 11266 N N . GLU A 1 64 ? 14.581 2.844 -3.851 1.00 0.00 64 GLU A N 8
ATOM 11267 C CA . GLU A 1 64 ? 15.510 2.035 -3.073 1.00 0.00 64 GLU A CA 8
ATOM 11268 C C . GLU A 1 64 ? 15.176 0.556 -3.223 1.00 0.00 64 GLU A C 8
ATOM 11269 O O . GLU A 1 64 ? 16.026 -0.318 -3.031 1.00 0.00 64 GLU A O 8
ATOM 11281 N N . ILE A 1 65 ? 13.936 0.288 -3.587 1.00 0.00 65 ILE A N 8
ATOM 11282 C CA . ILE A 1 65 ? 13.498 -1.062 -3.903 1.00 0.00 65 ILE A CA 8
ATOM 11283 C C . ILE A 1 65 ? 13.359 -1.173 -5.417 1.00 0.00 65 ILE A C 8
ATOM 11284 O O . ILE A 1 65 ? 13.854 -0.311 -6.144 1.00 0.00 65 ILE A O 8
ATOM 11300 N N . HIS A 1 66 ? 12.737 -2.226 -5.904 1.00 0.00 66 HIS A N 8
ATOM 11301 C CA . HIS A 1 66 ? 12.567 -2.376 -7.347 1.00 0.00 66 HIS A CA 8
ATOM 11302 C C . HIS A 1 66 ? 11.122 -2.156 -7.777 1.00 0.00 66 HIS A C 8
ATOM 11303 O O . HIS A 1 66 ? 10.857 -1.903 -8.955 1.00 0.00 66 HIS A O 8
ATOM 11318 N N . ALA A 1 67 ? 10.199 -2.224 -6.819 1.00 0.00 67 ALA A N 8
ATOM 11319 C CA . ALA A 1 67 ? 8.775 -2.119 -7.113 1.00 0.00 67 ALA A CA 8
ATOM 11320 C C . ALA A 1 67 ? 7.941 -2.194 -5.841 1.00 0.00 67 ALA A C 8
ATOM 11321 O O . ALA A 1 67 ? 8.189 -3.031 -4.968 1.00 0.00 67 ALA A O 8
ATOM 11328 N N . LEU A 1 68 ? 6.971 -1.303 -5.740 1.00 0.00 68 LEU A N 8
ATOM 11329 C CA . LEU A 1 68 ? 5.985 -1.341 -4.679 1.00 0.00 68 LEU A CA 8
ATOM 11330 C C . LEU A 1 68 ? 4.610 -1.477 -5.305 1.00 0.00 68 LEU A C 8
ATOM 11331 O O . LEU A 1 68 ? 4.069 -0.515 -5.855 1.00 0.00 68 LEU A O 8
ATOM 11347 N N . SER A 1 69 ? 4.056 -2.662 -5.238 1.00 0.00 69 SER A N 8
ATOM 11348 C CA . SER A 1 69 ? 2.787 -2.931 -5.870 1.00 0.00 69 SER A CA 8
ATOM 11349 C C . SER A 1 69 ? 1.654 -2.544 -4.941 1.00 0.00 69 SER A C 8
ATOM 11350 O O . SER A 1 69 ? 1.274 -3.317 -4.064 1.00 0.00 69 SER A O 8
ATOM 11358 N N . ILE A 1 70 ? 1.135 -1.343 -5.116 1.00 0.00 70 ILE A N 8
ATOM 11359 C CA . ILE A 1 70 ? -0.007 -0.910 -4.352 1.00 0.00 70 ILE A CA 8
ATOM 11360 C C . ILE A 1 70 ? -1.244 -1.501 -4.999 1.00 0.00 70 ILE A C 8
ATOM 11361 O O . ILE A 1 70 ? -1.885 -0.901 -5.867 1.00 0.00 70 ILE A O 8
ATOM 11377 N N . LYS A 1 71 ? -1.542 -2.719 -4.591 1.00 0.00 71 LYS A N 8
ATOM 11378 C CA . LYS A 1 71 ? -2.625 -3.477 -5.203 1.00 0.00 71 LYS A CA 8
ATOM 11379 C C . LYS A 1 71 ? -3.956 -3.033 -4.645 1.00 0.00 71 LYS A C 8
ATOM 11380 O O . LYS A 1 71 ? -4.994 -3.166 -5.295 1.00 0.00 71 LYS A O 8
ATOM 11399 N N . LYS A 1 72 ? -3.920 -2.490 -3.443 1.00 0.00 72 LYS A N 8
ATOM 11400 C CA . LYS A 1 72 ? -5.126 -2.004 -2.805 1.00 0.00 72 LYS A CA 8
ATOM 11401 C C . LYS A 1 72 ? -4.926 -0.620 -2.250 1.00 0.00 72 LYS A C 8
ATOM 11402 O O . LYS A 1 72 ? -4.091 -0.387 -1.379 1.00 0.00 72 LYS A O 8
ATOM 11421 N N . ALA A 1 73 ? -5.711 0.288 -2.782 1.00 0.00 73 ALA A N 8
ATOM 11422 C CA . ALA A 1 73 ? -5.735 1.658 -2.321 1.00 0.00 73 ALA A CA 8
ATOM 11423 C C . ALA A 1 73 ? -7.163 2.051 -1.978 1.00 0.00 73 ALA A C 8
ATOM 11424 O O . ALA A 1 73 ? -7.942 2.444 -2.850 1.00 0.00 73 ALA A O 8
ATOM 11431 N N . GLN A 1 74 ? -7.495 1.949 -0.702 1.00 0.00 74 GLN A N 8
ATOM 11432 C CA . GLN A 1 74 ? -8.843 2.252 -0.230 1.00 0.00 74 GLN A CA 8
ATOM 11433 C C . GLN A 1 74 ? -8.809 3.158 0.997 1.00 0.00 74 GLN A C 8
ATOM 11434 O O . GLN A 1 74 ? -7.798 3.250 1.681 1.00 0.00 74 GLN A O 8
ATOM 11448 N N . THR A 1 75 ? -9.900 3.873 1.231 1.00 0.00 75 THR A N 8
ATOM 11449 C CA . THR A 1 75 ? -10.063 4.659 2.442 1.00 0.00 75 THR A CA 8
ATOM 11450 C C . THR A 1 75 ? -11.189 4.119 3.311 1.00 0.00 75 THR A C 8
ATOM 11451 O O . THR A 1 75 ? -12.164 3.562 2.797 1.00 0.00 75 THR A O 8
ATOM 11462 N N . PRO A 1 76 ? -11.075 4.311 4.641 1.00 0.00 76 PRO A N 8
ATOM 11463 C CA . PRO A 1 76 ? -12.069 3.851 5.626 1.00 0.00 76 PRO A CA 8
ATOM 11464 C C . PRO A 1 76 ? -13.476 4.410 5.400 1.00 0.00 76 PRO A C 8
ATOM 11465 O O . PRO A 1 76 ? -14.413 3.998 6.073 1.00 0.00 76 PRO A O 8
ATOM 11476 N N . GLN A 1 77 ? -13.630 5.362 4.485 1.00 0.00 77 GLN A N 8
ATOM 11477 C CA . GLN A 1 77 ? -14.968 5.888 4.184 1.00 0.00 77 GLN A CA 8
ATOM 11478 C C . GLN A 1 77 ? -15.731 4.955 3.236 1.00 0.00 77 GLN A C 8
ATOM 11479 O O . GLN A 1 77 ? -16.956 4.870 3.298 1.00 0.00 77 GLN A O 8
ATOM 11493 N N . GLN A 1 78 ? -15.007 4.243 2.373 1.00 0.00 78 GLN A N 8
ATOM 11494 C CA . GLN A 1 78 ? -15.625 3.267 1.480 1.00 0.00 78 GLN A CA 8
ATOM 11495 C C . GLN A 1 78 ? -15.421 1.893 2.058 1.00 0.00 78 GLN A C 8
ATOM 11496 O O . GLN A 1 78 ? -16.250 0.998 1.899 1.00 0.00 78 GLN A O 8
ATOM 11510 N N . TRP A 1 79 ? -14.274 1.733 2.699 1.00 0.00 79 TRP A N 8
ATOM 11511 C CA . TRP A 1 79 ? -13.993 0.556 3.487 1.00 0.00 79 TRP A CA 8
ATOM 11512 C C . TRP A 1 79 ? -15.046 0.455 4.553 1.00 0.00 79 TRP A C 8
ATOM 11513 O O . TRP A 1 79 ? -15.539 -0.631 4.869 1.00 0.00 79 TRP A O 8
ATOM 11534 N N . LYS A 1 80 ? -15.416 1.644 5.032 1.00 0.00 80 LYS A N 8
ATOM 11535 C CA . LYS A 1 80 ? -16.411 1.837 6.080 1.00 0.00 80 LYS A CA 8
ATOM 11536 C C . LYS A 1 80 ? -16.331 0.723 7.168 1.00 0.00 80 LYS A C 8
ATOM 11537 O O . LYS A 1 80 ? -15.237 0.191 7.376 1.00 0.00 80 LYS A O 8
ATOM 11556 N N . PRO A 1 81 ? -17.397 0.394 7.959 1.00 0.00 81 PRO A N 8
ATOM 11557 C CA . PRO A 1 81 ? -17.314 -0.730 8.910 1.00 0.00 81 PRO A CA 8
ATOM 11558 C C . PRO A 1 81 ? -16.898 -2.033 8.226 1.00 0.00 81 PRO A C 8
ATOM 11559 O O . PRO A 1 81 ? -17.662 -2.603 7.441 1.00 0.00 81 PRO A O 8
ATOM 11570 N N . PRO A 1 82 ? -15.680 -2.520 8.523 1.00 0.00 82 PRO A N 8
ATOM 11571 C CA . PRO A 1 82 ? -15.103 -3.683 7.844 1.00 0.00 82 PRO A CA 8
ATOM 11572 C C . PRO A 1 82 ? -15.888 -4.967 8.094 1.00 0.00 82 PRO A C 8
ATOM 11573 O O . PRO A 1 82 ? -16.365 -5.217 9.205 1.00 0.00 82 PRO A O 8
ATOM 11584 N N . SER A 1 83 ? -16.020 -5.768 7.046 1.00 0.00 83 SER A N 8
ATOM 11585 C CA . SER A 1 83 ? -16.703 -7.048 7.129 1.00 0.00 83 SER A CA 8
ATOM 11586 C C . SER A 1 83 ? -16.132 -7.978 6.066 1.00 0.00 83 SER A C 8
ATOM 11587 O O . SER A 1 83 ? -16.812 -8.850 5.521 1.00 0.00 83 SER A O 8
ATOM 11595 N N . GLN A 1 84 ? -14.850 -7.798 5.813 1.00 0.00 84 GLN A N 8
ATOM 11596 C CA . GLN A 1 84 ? -14.168 -8.477 4.728 1.00 0.00 84 GLN A CA 8
ATOM 11597 C C . GLN A 1 84 ? -13.431 -9.684 5.252 1.00 0.00 84 GLN A C 8
ATOM 11598 O O . GLN A 1 84 ? -13.035 -10.557 4.494 1.00 0.00 84 GLN A O 8
ATOM 11612 N N . ASP A 1 85 ? -13.247 -9.714 6.559 1.00 0.00 85 ASP A N 8
ATOM 11613 C CA . ASP A 1 85 ? -12.652 -10.858 7.225 1.00 0.00 85 ASP A CA 8
ATOM 11614 C C . ASP A 1 85 ? -13.732 -11.902 7.478 1.00 0.00 85 ASP A C 8
ATOM 11615 O O . ASP A 1 85 ? -13.463 -13.047 7.832 1.00 0.00 85 ASP A O 8
ATOM 11624 N N . SER A 1 86 ? -14.963 -11.476 7.273 1.00 0.00 86 SER A N 8
ATOM 11625 C CA . SER A 1 86 ? -16.120 -12.335 7.443 1.00 0.00 86 SER A CA 8
ATOM 11626 C C . SER A 1 86 ? -16.624 -12.787 6.076 1.00 0.00 86 SER A C 8
ATOM 11627 O O . SER A 1 86 ? -16.726 -13.980 5.791 1.00 0.00 86 SER A O 8
ATOM 11635 N N . ALA A 1 87 ? -16.909 -11.804 5.229 1.00 0.00 87 ALA A N 8
ATOM 11636 C CA . ALA A 1 87 ? -17.378 -12.031 3.867 1.00 0.00 87 ALA A CA 8
ATOM 11637 C C . ALA A 1 87 ? -16.196 -12.196 2.913 1.00 0.00 87 ALA A C 8
ATOM 11638 O O . ALA A 1 87 ? -16.279 -11.847 1.738 1.00 0.00 87 ALA A O 8
ATOM 11645 N N . THR A 1 88 ? -15.086 -12.670 3.468 1.00 0.00 88 THR A N 8
ATOM 11646 C CA . THR A 1 88 ? -13.802 -12.861 2.773 1.00 0.00 88 THR A CA 8
ATOM 11647 C C . THR A 1 88 ? -13.906 -13.534 1.393 1.00 0.00 88 THR A C 8
ATOM 11648 O O . THR A 1 88 ? -12.969 -13.497 0.601 1.00 0.00 88 THR A O 8
ATOM 11659 N N . LEU A 1 89 ? -15.049 -14.088 1.078 1.00 0.00 89 LEU A N 8
ATOM 11660 C CA . LEU A 1 89 ? -15.189 -14.875 -0.126 1.00 0.00 89 LEU A CA 8
ATOM 11661 C C . LEU A 1 89 ? -16.190 -14.204 -1.035 1.00 0.00 89 LEU A C 8
ATOM 11662 O O . LEU A 1 89 ? -16.537 -14.719 -2.096 1.00 0.00 89 LEU A O 8
ATOM 11678 N N . THR A 1 90 ? -16.654 -13.039 -0.605 1.00 0.00 90 THR A N 8
ATOM 11679 C CA . THR A 1 90 ? -17.588 -12.270 -1.398 1.00 0.00 90 THR A CA 8
ATOM 11680 C C . THR A 1 90 ? -16.953 -10.955 -1.838 1.00 0.00 90 THR A C 8
ATOM 11681 O O . THR A 1 90 ? -17.588 -10.136 -2.504 1.00 0.00 90 THR A O 8
ATOM 11692 N N . LYS A 1 91 ? -15.684 -10.758 -1.478 1.00 0.00 91 LYS A N 8
ATOM 11693 C CA . LYS A 1 91 ? -15.047 -9.458 -1.691 1.00 0.00 91 LYS A CA 8
ATOM 11694 C C . LYS A 1 91 ? -13.534 -9.478 -1.474 1.00 0.00 91 LYS A C 8
ATOM 11695 O O . LYS A 1 91 ? -12.822 -8.636 -2.016 1.00 0.00 91 LYS A O 8
ATOM 11714 N N . ASP A 1 92 ? -13.044 -10.418 -0.684 1.00 0.00 92 ASP A N 8
ATOM 11715 C CA . ASP A 1 92 ? -11.629 -10.414 -0.308 1.00 0.00 92 ASP A CA 8
ATOM 11716 C C . ASP A 1 92 ? -10.809 -11.294 -1.242 1.00 0.00 92 ASP A C 8
ATOM 11717 O O . ASP A 1 92 ? -9.786 -10.865 -1.779 1.00 0.00 92 ASP A O 8
ATOM 11726 N N . ALA A 1 93 ? -11.265 -12.519 -1.436 1.00 0.00 93 ALA A N 8
ATOM 11727 C CA . ALA A 1 93 ? -10.552 -13.474 -2.267 1.00 0.00 93 ALA A CA 8
ATOM 11728 C C . ALA A 1 93 ? -11.272 -13.668 -3.592 1.00 0.00 93 ALA A C 8
ATOM 11729 O O . ALA A 1 93 ? -11.940 -14.709 -3.767 1.00 0.00 93 ALA A O 8
ATOM 11737 N N . MET A 1 1 ? 19.667 -3.070 -1.888 1.00 0.00 1 MET A N 9
ATOM 11738 C CA . MET A 1 1 ? 19.167 -4.025 -0.874 1.00 0.00 1 MET A CA 9
ATOM 11739 C C . MET A 1 1 ? 18.062 -3.380 -0.050 1.00 0.00 1 MET A C 9
ATOM 11740 O O . MET A 1 1 ? 18.112 -2.185 0.239 1.00 0.00 1 MET A O 9
ATOM 11756 N N . VAL A 1 2 ? 17.062 -4.169 0.318 1.00 0.00 2 VAL A N 9
ATOM 11757 C CA . VAL A 1 2 ? 15.929 -3.665 1.070 1.00 0.00 2 VAL A CA 9
ATOM 11758 C C . VAL A 1 2 ? 15.186 -4.805 1.763 1.00 0.00 2 VAL A C 9
ATOM 11759 O O . VAL A 1 2 ? 15.082 -5.911 1.230 1.00 0.00 2 VAL A O 9
ATOM 11772 N N . THR A 1 3 ? 14.697 -4.537 2.963 1.00 0.00 3 THR A N 9
ATOM 11773 C CA . THR A 1 3 ? 13.923 -5.509 3.713 1.00 0.00 3 THR A CA 9
ATOM 11774 C C . THR A 1 3 ? 12.465 -5.075 3.790 1.00 0.00 3 THR A C 9
ATOM 11775 O O . THR A 1 3 ? 12.153 -3.895 3.655 1.00 0.00 3 THR A O 9
ATOM 11786 N N . LYS A 1 4 ? 11.573 -6.027 4.024 1.00 0.00 4 LYS A N 9
ATOM 11787 C CA . LYS A 1 4 ? 10.170 -5.714 4.253 1.00 0.00 4 LYS A CA 9
ATOM 11788 C C . LYS A 1 4 ? 10.028 -5.081 5.626 1.00 0.00 4 LYS A C 9
ATOM 11789 O O . LYS A 1 4 ? 9.036 -4.433 5.935 1.00 0.00 4 LYS A O 9
ATOM 11808 N N . GLU A 1 5 ? 11.082 -5.212 6.408 1.00 0.00 5 GLU A N 9
ATOM 11809 C CA . GLU A 1 5 ? 11.070 -4.793 7.795 1.00 0.00 5 GLU A CA 9
ATOM 11810 C C . GLU A 1 5 ? 11.250 -3.294 7.890 1.00 0.00 5 GLU A C 9
ATOM 11811 O O . GLU A 1 5 ? 10.720 -2.638 8.788 1.00 0.00 5 GLU A O 9
ATOM 11823 N N . GLN A 1 6 ? 11.970 -2.749 6.936 1.00 0.00 6 GLN A N 9
ATOM 11824 C CA . GLN A 1 6 ? 12.075 -1.313 6.812 1.00 0.00 6 GLN A CA 9
ATOM 11825 C C . GLN A 1 6 ? 10.823 -0.787 6.133 1.00 0.00 6 GLN A C 9
ATOM 11826 O O . GLN A 1 6 ? 10.392 0.326 6.386 1.00 0.00 6 GLN A O 9
ATOM 11840 N N . VAL A 1 7 ? 10.206 -1.643 5.321 1.00 0.00 7 VAL A N 9
ATOM 11841 C CA . VAL A 1 7 ? 9.016 -1.281 4.561 1.00 0.00 7 VAL A CA 9
ATOM 11842 C C . VAL A 1 7 ? 7.867 -1.130 5.536 1.00 0.00 7 VAL A C 9
ATOM 11843 O O . VAL A 1 7 ? 6.993 -0.276 5.396 1.00 0.00 7 VAL A O 9
ATOM 11856 N N . GLU A 1 8 ? 7.938 -1.966 6.544 1.00 0.00 8 GLU A N 9
ATOM 11857 C CA . GLU A 1 8 ? 7.058 -1.937 7.682 1.00 0.00 8 GLU A CA 9
ATOM 11858 C C . GLU A 1 8 ? 7.015 -0.545 8.279 1.00 0.00 8 GLU A C 9
ATOM 11859 O O . GLU A 1 8 ? 5.954 0.061 8.417 1.00 0.00 8 GLU A O 9
ATOM 11871 N N . ALA A 1 9 ? 8.195 -0.030 8.589 1.00 0.00 9 ALA A N 9
ATOM 11872 C CA . ALA A 1 9 ? 8.316 1.255 9.239 1.00 0.00 9 ALA A CA 9
ATOM 11873 C C . ALA A 1 9 ? 8.065 2.352 8.232 1.00 0.00 9 ALA A C 9
ATOM 11874 O O . ALA A 1 9 ? 7.537 3.412 8.561 1.00 0.00 9 ALA A O 9
ATOM 11881 N N . SER A 1 10 ? 8.401 2.059 6.987 1.00 0.00 10 SER A N 9
ATOM 11882 C CA . SER A 1 10 ? 8.286 3.057 5.922 1.00 0.00 10 SER A CA 9
ATOM 11883 C C . SER A 1 10 ? 6.828 3.420 5.684 1.00 0.00 10 SER A C 9
ATOM 11884 O O . SER A 1 10 ? 6.436 4.588 5.770 1.00 0.00 10 SER A O 9
ATOM 11892 N N . LEU A 1 11 ? 6.022 2.405 5.426 1.00 0.00 11 LEU A N 9
ATOM 11893 C CA . LEU A 1 11 ? 4.606 2.590 5.148 1.00 0.00 11 LEU A CA 9
ATOM 11894 C C . LEU A 1 11 ? 3.891 3.149 6.377 1.00 0.00 11 LEU A C 9
ATOM 11895 O O . LEU A 1 11 ? 3.018 4.005 6.265 1.00 0.00 11 LEU A O 9
ATOM 11911 N N . THR A 1 12 ? 4.301 2.687 7.550 1.00 0.00 12 THR A N 9
ATOM 11912 C CA . THR A 1 12 ? 3.705 3.125 8.809 1.00 0.00 12 THR A CA 9
ATOM 11913 C C . THR A 1 12 ? 3.968 4.614 9.074 1.00 0.00 12 THR A C 9
ATOM 11914 O O . THR A 1 12 ? 3.228 5.271 9.808 1.00 0.00 12 THR A O 9
ATOM 11925 N N . SER A 1 13 ? 4.996 5.153 8.444 1.00 0.00 13 SER A N 9
ATOM 11926 C CA . SER A 1 13 ? 5.393 6.534 8.686 1.00 0.00 13 SER A CA 9
ATOM 11927 C C . SER A 1 13 ? 4.691 7.479 7.722 1.00 0.00 13 SER A C 9
ATOM 11928 O O . SER A 1 13 ? 4.159 8.515 8.120 1.00 0.00 13 SER A O 9
ATOM 11936 N N . LYS A 1 14 ? 4.670 7.095 6.458 1.00 0.00 14 LYS A N 9
ATOM 11937 C CA . LYS A 1 14 ? 4.147 7.954 5.407 1.00 0.00 14 LYS A CA 9
ATOM 11938 C C . LYS A 1 14 ? 2.640 7.800 5.295 1.00 0.00 14 LYS A C 9
ATOM 11939 O O . LYS A 1 14 ? 1.923 8.750 4.983 1.00 0.00 14 LYS A O 9
ATOM 11958 N N . LEU A 1 15 ? 2.172 6.595 5.570 1.00 0.00 15 LEU A N 9
ATOM 11959 C CA . LEU A 1 15 ? 0.783 6.236 5.326 1.00 0.00 15 LEU A CA 9
ATOM 11960 C C . LEU A 1 15 ? 0.047 5.984 6.626 1.00 0.00 15 LEU A C 9
ATOM 11961 O O . LEU A 1 15 ? -1.188 6.005 6.667 1.00 0.00 15 LEU A O 9
ATOM 11977 N N . LYS A 1 16 ? 0.832 5.751 7.679 1.00 0.00 16 LYS A N 9
ATOM 11978 C CA . LYS A 1 16 ? 0.324 5.524 9.029 1.00 0.00 16 LYS A CA 9
ATOM 11979 C C . LYS A 1 16 ? -0.267 4.119 9.170 1.00 0.00 16 LYS A C 9
ATOM 11980 O O . LYS A 1 16 ? -0.809 3.564 8.214 1.00 0.00 16 LYS A O 9
ATOM 11999 N N . PRO A 1 17 ? -0.151 3.520 10.368 1.00 0.00 17 PRO A N 9
ATOM 12000 C CA . PRO A 1 17 ? -0.580 2.138 10.615 1.00 0.00 17 PRO A CA 9
ATOM 12001 C C . PRO A 1 17 ? -2.097 1.986 10.704 1.00 0.00 17 PRO A C 9
ATOM 12002 O O . PRO A 1 17 ? -2.647 1.660 11.762 1.00 0.00 17 PRO A O 9
ATOM 12013 N N . ILE A 1 18 ? -2.769 2.240 9.593 1.00 0.00 18 ILE A N 9
ATOM 12014 C CA . ILE A 1 18 ? -4.204 2.016 9.495 1.00 0.00 18 ILE A CA 9
ATOM 12015 C C . ILE A 1 18 ? -4.455 0.574 9.070 1.00 0.00 18 ILE A C 9
ATOM 12016 O O . ILE A 1 18 ? -4.869 -0.264 9.870 1.00 0.00 18 ILE A O 9
ATOM 12032 N N . HIS A 1 19 ? -4.197 0.298 7.796 1.00 0.00 19 HIS A N 9
ATOM 12033 C CA . HIS A 1 19 ? -4.211 -1.059 7.286 1.00 0.00 19 HIS A CA 9
ATOM 12034 C C . HIS A 1 19 ? -3.113 -1.191 6.256 1.00 0.00 19 HIS A C 9
ATOM 12035 O O . HIS A 1 19 ? -3.267 -0.773 5.111 1.00 0.00 19 HIS A O 9
ATOM 12050 N N . LEU A 1 20 ? -2.001 -1.737 6.686 1.00 0.00 20 LEU A N 9
ATOM 12051 C CA . LEU A 1 20 ? -0.858 -1.943 5.824 1.00 0.00 20 LEU A CA 9
ATOM 12052 C C . LEU A 1 20 ? -0.451 -3.402 5.870 1.00 0.00 20 LEU A C 9
ATOM 12053 O O . LEU A 1 20 ? -0.247 -3.960 6.946 1.00 0.00 20 LEU A O 9
ATOM 12069 N N . GLU A 1 21 ? -0.343 -4.014 4.710 1.00 0.00 21 GLU A N 9
ATOM 12070 C CA . GLU A 1 21 ? 0.102 -5.384 4.610 1.00 0.00 21 GLU A CA 9
ATOM 12071 C C . GLU A 1 21 ? 1.021 -5.498 3.419 1.00 0.00 21 GLU A C 9
ATOM 12072 O O . GLU A 1 21 ? 0.572 -5.577 2.278 1.00 0.00 21 GLU A O 9
ATOM 12084 N N . VAL A 1 22 ? 2.306 -5.451 3.687 1.00 0.00 22 VAL A N 9
ATOM 12085 C CA . VAL A 1 22 ? 3.294 -5.555 2.641 1.00 0.00 22 VAL A CA 9
ATOM 12086 C C . VAL A 1 22 ? 3.835 -6.976 2.590 1.00 0.00 22 VAL A C 9
ATOM 12087 O O . VAL A 1 22 ? 4.121 -7.589 3.623 1.00 0.00 22 VAL A O 9
ATOM 12100 N N . ILE A 1 23 ? 3.946 -7.506 1.392 1.00 0.00 23 ILE A N 9
ATOM 12101 C CA . ILE A 1 23 ? 4.282 -8.897 1.212 1.00 0.00 23 ILE A CA 9
ATOM 12102 C C . ILE A 1 23 ? 5.562 -9.028 0.414 1.00 0.00 23 ILE A C 9
ATOM 12103 O O . ILE A 1 23 ? 5.564 -8.937 -0.814 1.00 0.00 23 ILE A O 9
ATOM 12119 N N . ASP A 1 24 ? 6.646 -9.176 1.136 1.00 0.00 24 ASP A N 9
ATOM 12120 C CA . ASP A 1 24 ? 7.945 -9.463 0.538 1.00 0.00 24 ASP A CA 9
ATOM 12121 C C . ASP A 1 24 ? 7.933 -10.821 -0.146 1.00 0.00 24 ASP A C 9
ATOM 12122 O O . ASP A 1 24 ? 7.819 -11.859 0.508 1.00 0.00 24 ASP A O 9
ATOM 12131 N N . ILE A 1 25 ? 8.029 -10.800 -1.465 1.00 0.00 25 ILE A N 9
ATOM 12132 C CA . ILE A 1 25 ? 8.055 -12.020 -2.251 1.00 0.00 25 ILE A CA 9
ATOM 12133 C C . ILE A 1 25 ? 9.494 -12.434 -2.545 1.00 0.00 25 ILE A C 9
ATOM 12134 O O . ILE A 1 25 ? 9.763 -13.564 -2.951 1.00 0.00 25 ILE A O 9
ATOM 12150 N N . SER A 1 26 ? 10.424 -11.520 -2.317 1.00 0.00 26 SER A N 9
ATOM 12151 C CA . SER A 1 26 ? 11.784 -11.716 -2.785 1.00 0.00 26 SER A CA 9
ATOM 12152 C C . SER A 1 26 ? 12.836 -11.285 -1.763 1.00 0.00 26 SER A C 9
ATOM 12153 O O . SER A 1 26 ? 13.294 -12.093 -0.951 1.00 0.00 26 SER A O 9
ATOM 12161 N N . GLY A 1 27 ? 13.210 -10.014 -1.809 1.00 0.00 27 GLY A N 9
ATOM 12162 C CA . GLY A 1 27 ? 14.257 -9.515 -0.948 1.00 0.00 27 GLY A CA 9
ATOM 12163 C C . GLY A 1 27 ? 14.740 -8.145 -1.375 1.00 0.00 27 GLY A C 9
ATOM 12164 O O . GLY A 1 27 ? 14.006 -7.162 -1.266 1.00 0.00 27 GLY A O 9
ATOM 12168 N N . GLY A 1 28 ? 15.961 -8.085 -1.894 1.00 0.00 28 GLY A N 9
ATOM 12169 C CA . GLY A 1 28 ? 16.557 -6.812 -2.255 1.00 0.00 28 GLY A CA 9
ATOM 12170 C C . GLY A 1 28 ? 16.837 -6.691 -3.742 1.00 0.00 28 GLY A C 9
ATOM 12171 O O . GLY A 1 28 ? 16.560 -5.661 -4.352 1.00 0.00 28 GLY A O 9
ATOM 12175 N N . CYS A 1 29 ? 17.373 -7.747 -4.331 1.00 0.00 29 CYS A N 9
ATOM 12176 C CA . CYS A 1 29 ? 17.718 -7.743 -5.749 1.00 0.00 29 CYS A CA 9
ATOM 12177 C C . CYS A 1 29 ? 16.536 -8.252 -6.556 1.00 0.00 29 CYS A C 9
ATOM 12178 O O . CYS A 1 29 ? 16.306 -7.842 -7.691 1.00 0.00 29 CYS A O 9
ATOM 12186 N N . GLY A 1 30 ? 15.779 -9.133 -5.929 1.00 0.00 30 GLY A N 9
ATOM 12187 C CA . GLY A 1 30 ? 14.549 -9.629 -6.489 1.00 0.00 30 GLY A CA 9
ATOM 12188 C C . GLY A 1 30 ? 13.430 -8.682 -6.162 1.00 0.00 30 GLY A C 9
ATOM 12189 O O . GLY A 1 30 ? 12.344 -8.757 -6.738 1.00 0.00 30 GLY A O 9
ATOM 12193 N N . SER A 1 31 ? 13.742 -7.807 -5.198 1.00 0.00 31 SER A N 9
ATOM 12194 C CA . SER A 1 31 ? 12.790 -6.969 -4.482 1.00 0.00 31 SER A CA 9
ATOM 12195 C C . SER A 1 31 ? 11.525 -6.672 -5.270 1.00 0.00 31 SER A C 9
ATOM 12196 O O . SER A 1 31 ? 11.527 -6.007 -6.308 1.00 0.00 31 SER A O 9
ATOM 12204 N N . SER A 1 32 ? 10.454 -7.204 -4.733 1.00 0.00 32 SER A N 9
ATOM 12205 C CA . SER A 1 32 ? 9.111 -6.954 -5.206 1.00 0.00 32 SER A CA 9
ATOM 12206 C C . SER A 1 32 ? 8.140 -7.077 -4.038 1.00 0.00 32 SER A C 9
ATOM 12207 O O . SER A 1 32 ? 7.949 -8.164 -3.486 1.00 0.00 32 SER A O 9
ATOM 12215 N N . PHE A 1 33 ? 7.571 -5.954 -3.629 1.00 0.00 33 PHE A N 9
ATOM 12216 C CA . PHE A 1 33 ? 6.658 -5.937 -2.500 1.00 0.00 33 PHE A CA 9
ATOM 12217 C C . PHE A 1 33 ? 5.244 -5.632 -2.956 1.00 0.00 33 PHE A C 9
ATOM 12218 O O . PHE A 1 33 ? 5.030 -4.760 -3.800 1.00 0.00 33 PHE A O 9
ATOM 12235 N N . GLU A 1 34 ? 4.292 -6.351 -2.396 1.00 0.00 34 GLU A N 9
ATOM 12236 C CA . GLU A 1 34 ? 2.883 -6.108 -2.665 1.00 0.00 34 GLU A CA 9
ATOM 12237 C C . GLU A 1 34 ? 2.263 -5.463 -1.439 1.00 0.00 34 GLU A C 9
ATOM 12238 O O . GLU A 1 34 ? 2.145 -6.102 -0.396 1.00 0.00 34 GLU A O 9
ATOM 12250 N N . VAL A 1 35 ? 1.913 -4.192 -1.539 1.00 0.00 35 VAL A N 9
ATOM 12251 C CA . VAL A 1 35 ? 1.386 -3.478 -0.397 1.00 0.00 35 VAL A CA 9
ATOM 12252 C C . VAL A 1 35 ? -0.134 -3.323 -0.467 1.00 0.00 35 VAL A C 9
ATOM 12253 O O . VAL A 1 35 ? -0.706 -3.008 -1.516 1.00 0.00 35 VAL A O 9
ATOM 12266 N N . GLU A 1 36 ? -0.777 -3.585 0.660 1.00 0.00 36 GLU A N 9
ATOM 12267 C CA . GLU A 1 36 ? -2.206 -3.389 0.813 1.00 0.00 36 GLU A CA 9
ATOM 12268 C C . GLU A 1 36 ? -2.425 -2.254 1.798 1.00 0.00 36 GLU A C 9
ATOM 12269 O O . GLU A 1 36 ? -2.141 -2.397 2.987 1.00 0.00 36 GLU A O 9
ATOM 12281 N N . VAL A 1 37 ? -2.895 -1.123 1.299 1.00 0.00 37 VAL A N 9
ATOM 12282 C CA . VAL A 1 37 ? -2.930 0.094 2.088 1.00 0.00 37 VAL A CA 9
ATOM 12283 C C . VAL A 1 37 ? -4.336 0.650 2.241 1.00 0.00 37 VAL A C 9
ATOM 12284 O O . VAL A 1 37 ? -5.123 0.688 1.293 1.00 0.00 37 VAL A O 9
ATOM 12297 N N . VAL A 1 38 ? -4.625 1.078 3.451 1.00 0.00 38 VAL A N 9
ATOM 12298 C CA . VAL A 1 38 ? -5.775 1.904 3.734 1.00 0.00 38 VAL A CA 9
ATOM 12299 C C . VAL A 1 38 ? -5.272 3.150 4.432 1.00 0.00 38 VAL A C 9
ATOM 12300 O O . VAL A 1 38 ? -4.923 3.106 5.607 1.00 0.00 38 VAL A O 9
ATOM 12313 N N . SER A 1 39 ? -5.176 4.239 3.692 1.00 0.00 39 SER A N 9
ATOM 12314 C CA . SER A 1 39 ? -4.590 5.454 4.206 1.00 0.00 39 SER A CA 9
ATOM 12315 C C . SER A 1 39 ? -5.415 6.641 3.748 1.00 0.00 39 SER A C 9
ATOM 12316 O O . SER A 1 39 ? -6.044 6.593 2.690 1.00 0.00 39 SER A O 9
ATOM 12324 N N . GLU A 1 40 ? -5.394 7.705 4.540 1.00 0.00 40 GLU A N 9
ATOM 12325 C CA . GLU A 1 40 ? -6.225 8.885 4.300 1.00 0.00 40 GLU A CA 9
ATOM 12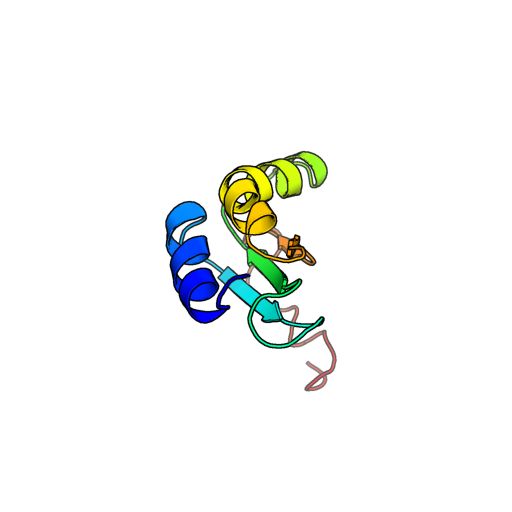326 C C . GLU A 1 40 ? -5.834 9.629 3.022 1.00 0.00 40 GLU A C 9
ATOM 12327 O O . GLU A 1 40 ? -6.388 10.683 2.715 1.00 0.00 40 GLU A O 9
ATOM 12339 N N . GLN A 1 41 ? -4.911 9.062 2.262 1.00 0.00 41 GLN A N 9
ATOM 12340 C CA . GLN A 1 41 ? -4.471 9.679 1.015 1.00 0.00 41 GLN A CA 9
ATOM 12341 C C . GLN A 1 41 ? -5.344 9.186 -0.111 1.00 0.00 41 GLN A C 9
ATOM 12342 O O . GLN A 1 41 ? -5.175 9.550 -1.273 1.00 0.00 41 GLN A O 9
ATOM 12356 N N . PHE A 1 42 ? -6.293 8.355 0.265 1.00 0.00 42 PHE A N 9
ATOM 12357 C CA . PHE A 1 42 ? -7.207 7.741 -0.670 1.00 0.00 42 PHE A CA 9
ATOM 12358 C C . PHE A 1 42 ? -8.620 8.233 -0.390 1.00 0.00 42 PHE A C 9
ATOM 12359 O O . PHE A 1 42 ? -9.604 7.685 -0.893 1.00 0.00 42 PHE A O 9
ATOM 12376 N N . GLU A 1 43 ? -8.686 9.310 0.388 1.00 0.00 43 GLU A N 9
ATOM 12377 C CA . GLU A 1 43 ? -9.942 9.811 0.947 1.00 0.00 43 GLU A CA 9
ATOM 12378 C C . GLU A 1 43 ? -10.778 10.517 -0.115 1.00 0.00 43 GLU A C 9
ATOM 12379 O O . GLU A 1 43 ? -10.428 11.617 -0.553 1.00 0.00 43 GLU A O 9
ATOM 12391 N N . GLY A 1 44 ? -11.882 9.887 -0.523 1.00 0.00 44 GLY A N 9
ATOM 12392 C CA . GLY A 1 44 ? -12.719 10.455 -1.567 1.00 0.00 44 GLY A CA 9
ATOM 12393 C C . GLY A 1 44 ? -11.932 10.650 -2.839 1.00 0.00 44 GLY A C 9
ATOM 12394 O O . GLY A 1 44 ? -12.204 11.551 -3.634 1.00 0.00 44 GLY A O 9
ATOM 12398 N N . LYS A 1 45 ? -10.937 9.800 -3.007 1.00 0.00 45 LYS A N 9
ATOM 12399 C CA . LYS A 1 45 ? -9.978 9.912 -4.062 1.00 0.00 45 LYS A CA 9
ATOM 12400 C C . LYS A 1 45 ? -10.236 8.879 -5.139 1.00 0.00 45 LYS A C 9
ATOM 12401 O O . LYS A 1 45 ? -10.781 7.818 -4.860 1.00 0.00 45 LYS A O 9
ATOM 12420 N N . ARG A 1 46 ? -9.837 9.184 -6.361 1.00 0.00 46 ARG A N 9
ATOM 12421 C CA . ARG A 1 46 ? -9.880 8.196 -7.424 1.00 0.00 46 ARG A CA 9
ATOM 12422 C C . ARG A 1 46 ? -8.581 7.405 -7.433 1.00 0.00 46 ARG A C 9
ATOM 12423 O O . ARG A 1 46 ? -7.536 7.965 -7.117 1.00 0.00 46 ARG A O 9
ATOM 12444 N N . LEU A 1 47 ? -8.650 6.124 -7.760 1.00 0.00 47 LEU A N 9
ATOM 12445 C CA . LEU A 1 47 ? -7.490 5.210 -7.695 1.00 0.00 47 LEU A CA 9
ATOM 12446 C C . LEU A 1 47 ? -6.209 5.833 -8.252 1.00 0.00 47 LEU A C 9
ATOM 12447 O O . LEU A 1 47 ? -5.126 5.676 -7.684 1.00 0.00 47 LEU A O 9
ATOM 12463 N N . LEU A 1 48 ? -6.354 6.563 -9.335 1.00 0.00 48 LEU A N 9
ATOM 12464 C CA . LEU A 1 48 ? -5.224 7.182 -10.016 1.00 0.00 48 LEU A CA 9
ATOM 12465 C C . LEU A 1 48 ? -4.582 8.234 -9.117 1.00 0.00 48 LEU A C 9
ATOM 12466 O O . LEU A 1 48 ? -3.370 8.225 -8.893 1.00 0.00 48 LEU A O 9
ATOM 12482 N N . GLU A 1 49 ? -5.418 9.113 -8.581 1.00 0.00 49 GLU A N 9
ATOM 12483 C CA . GLU A 1 49 ? -4.977 10.141 -7.643 1.00 0.00 49 GLU A CA 9
ATOM 12484 C C . GLU A 1 49 ? -4.432 9.464 -6.402 1.00 0.00 49 GLU A C 9
ATOM 12485 O O . GLU A 1 49 ? -3.461 9.911 -5.797 1.00 0.00 49 GLU A O 9
ATOM 12497 N N . ARG A 1 50 ? -5.089 8.369 -6.053 1.00 0.00 50 ARG A N 9
ATOM 12498 C CA . ARG A 1 50 ? -4.719 7.550 -4.915 1.00 0.00 50 ARG A CA 9
ATOM 12499 C C . ARG A 1 50 ? -3.272 7.094 -5.028 1.00 0.00 50 ARG A C 9
ATOM 12500 O O . ARG A 1 50 ? -2.466 7.298 -4.119 1.00 0.00 50 ARG A O 9
ATOM 12521 N N . HIS A 1 51 ? -2.944 6.499 -6.162 1.00 0.00 51 HIS A N 9
ATOM 12522 C CA . HIS A 1 51 ? -1.600 5.975 -6.381 1.00 0.00 51 HIS A CA 9
ATOM 12523 C C . HIS A 1 51 ? -0.595 7.109 -6.499 1.00 0.00 51 HIS A C 9
ATOM 12524 O O . HIS A 1 51 ? 0.499 7.043 -5.935 1.00 0.00 51 HIS A O 9
ATOM 12539 N N . ARG A 1 52 ? -0.988 8.159 -7.204 1.00 0.00 52 ARG A N 9
ATOM 12540 C CA . ARG A 1 52 ? -0.132 9.320 -7.407 1.00 0.00 52 ARG A CA 9
ATOM 12541 C C . ARG A 1 52 ? 0.205 9.982 -6.075 1.00 0.00 52 ARG A C 9
ATOM 12542 O O . ARG A 1 52 ? 1.219 10.668 -5.939 1.00 0.00 52 ARG A O 9
ATOM 12563 N N . MET A 1 53 ? -0.627 9.752 -5.084 1.00 0.00 53 MET A N 9
ATOM 12564 C CA . MET A 1 53 ? -0.458 10.429 -3.816 1.00 0.00 53 MET A CA 9
ATOM 12565 C C . MET A 1 53 ? 0.394 9.578 -2.900 1.00 0.00 53 MET A C 9
ATOM 12566 O O . MET A 1 53 ? 1.259 10.071 -2.174 1.00 0.00 53 MET A O 9
ATOM 12580 N N . VAL A 1 54 ? 0.162 8.282 -2.965 1.00 0.00 54 VAL A N 9
ATOM 12581 C CA . VAL A 1 54 ? 0.888 7.336 -2.149 1.00 0.00 54 VAL A CA 9
ATOM 12582 C C . VAL A 1 54 ? 2.328 7.269 -2.592 1.00 0.00 54 VAL A C 9
ATOM 12583 O O . VAL A 1 54 ? 3.245 7.279 -1.774 1.00 0.00 54 VAL A O 9
ATOM 12596 N N . ASN A 1 55 ? 2.521 7.252 -3.897 1.00 0.00 55 ASN A N 9
ATOM 12597 C CA . ASN A 1 55 ? 3.849 7.115 -4.441 1.00 0.00 55 ASN A CA 9
ATOM 12598 C C . ASN A 1 55 ? 4.571 8.435 -4.345 1.00 0.00 55 ASN A C 9
ATOM 12599 O O . ASN A 1 55 ? 5.749 8.514 -4.583 1.00 0.00 55 ASN A O 9
ATOM 12610 N N . ALA A 1 56 ? 3.838 9.487 -4.052 1.00 0.00 56 ALA A N 9
ATOM 12611 C CA . ALA A 1 56 ? 4.472 10.764 -3.782 1.00 0.00 56 ALA A CA 9
ATOM 12612 C C . ALA A 1 56 ? 5.352 10.612 -2.552 1.00 0.00 56 ALA A C 9
ATOM 12613 O O . ALA A 1 56 ? 6.519 10.994 -2.543 1.00 0.00 56 ALA A O 9
ATOM 12620 N N . ALA A 1 57 ? 4.797 9.944 -1.553 1.00 0.00 57 ALA A N 9
ATOM 12621 C CA . ALA A 1 57 ? 5.467 9.757 -0.279 1.00 0.00 57 ALA A CA 9
ATOM 12622 C C . ALA A 1 57 ? 6.293 8.478 -0.295 1.00 0.00 57 ALA A C 9
ATOM 12623 O O . ALA A 1 57 ? 6.989 8.158 0.667 1.00 0.00 57 ALA A O 9
ATOM 12630 N N . LEU A 1 58 ? 6.223 7.772 -1.413 1.00 0.00 58 LEU A N 9
ATOM 12631 C CA . LEU A 1 58 ? 6.810 6.446 -1.546 1.00 0.00 58 LEU A CA 9
ATOM 12632 C C . LEU A 1 58 ? 7.670 6.385 -2.794 1.00 0.00 58 LEU A C 9
ATOM 12633 O O . LEU A 1 58 ? 8.164 5.331 -3.182 1.00 0.00 58 LEU A O 9
ATOM 12649 N N . GLU A 1 59 ? 7.824 7.530 -3.424 1.00 0.00 59 GLU A N 9
ATOM 12650 C CA . GLU A 1 59 ? 8.617 7.645 -4.642 1.00 0.00 59 GLU A CA 9
ATOM 12651 C C . GLU A 1 59 ? 10.076 7.414 -4.290 1.00 0.00 59 GLU A C 9
ATOM 12652 O O . GLU A 1 59 ? 10.826 6.776 -5.027 1.00 0.00 59 GLU A O 9
ATOM 12664 N N . GLU A 1 60 ? 10.436 7.895 -3.114 1.00 0.00 60 GLU A N 9
ATOM 12665 C CA . GLU A 1 60 ? 11.774 7.742 -2.584 1.00 0.00 60 GLU A CA 9
ATOM 12666 C C . GLU A 1 60 ? 11.993 6.269 -2.291 1.00 0.00 60 GLU A C 9
ATOM 12667 O O . GLU A 1 60 ? 13.052 5.693 -2.564 1.00 0.00 60 GLU A O 9
ATOM 12679 N N . GLU A 1 61 ? 10.936 5.674 -1.762 1.00 0.00 61 GLU A N 9
ATOM 12680 C CA . GLU A 1 61 ? 10.905 4.270 -1.426 1.00 0.00 61 GLU A CA 9
ATOM 12681 C C . GLU A 1 61 ? 11.126 3.431 -2.677 1.00 0.00 61 GLU A C 9
ATOM 12682 O O . GLU A 1 61 ? 11.949 2.515 -2.688 1.00 0.00 61 GLU A O 9
ATOM 12694 N N . MET A 1 62 ? 10.411 3.782 -3.743 1.00 0.00 62 MET A N 9
ATOM 12695 C CA . MET A 1 62 ? 10.472 3.029 -4.988 1.00 0.00 62 MET A CA 9
ATOM 12696 C C . MET A 1 62 ? 11.857 3.105 -5.611 1.00 0.00 62 MET A C 9
ATOM 12697 O O . MET A 1 62 ? 12.301 2.162 -6.262 1.00 0.00 62 MET A O 9
ATOM 12711 N N . LYS A 1 63 ? 12.554 4.208 -5.380 1.00 0.00 63 LYS A N 9
ATOM 12712 C CA . LYS A 1 63 ? 13.884 4.389 -5.947 1.00 0.00 63 LYS A CA 9
ATOM 12713 C C . LYS A 1 63 ? 14.929 3.582 -5.186 1.00 0.00 63 LYS A C 9
ATOM 12714 O O . LYS A 1 63 ? 16.061 3.428 -5.649 1.00 0.00 63 LYS A O 9
ATOM 12733 N N . GLU A 1 64 ? 14.554 3.063 -4.025 1.00 0.00 64 GLU A N 9
ATOM 12734 C CA . GLU A 1 64 ? 15.483 2.280 -3.227 1.00 0.00 64 GLU A CA 9
ATOM 12735 C C . GLU A 1 64 ? 15.198 0.793 -3.397 1.00 0.00 64 GLU A C 9
ATOM 12736 O O . GLU A 1 64 ? 16.080 -0.051 -3.228 1.00 0.00 64 GLU A O 9
ATOM 12748 N N . ILE A 1 65 ? 13.969 0.483 -3.766 1.00 0.00 65 ILE A N 9
ATOM 12749 C CA . ILE A 1 65 ? 13.560 -0.894 -4.001 1.00 0.00 65 ILE A CA 9
ATOM 12750 C C . ILE A 1 65 ? 13.419 -1.123 -5.502 1.00 0.00 65 ILE A C 9
ATOM 12751 O O . ILE A 1 65 ? 13.845 -0.289 -6.298 1.00 0.00 65 ILE A O 9
ATOM 12767 N N . HIS A 1 66 ? 12.845 -2.246 -5.893 1.00 0.00 66 HIS A N 9
ATOM 12768 C CA . HIS A 1 66 ? 12.665 -2.532 -7.310 1.00 0.00 66 HIS A CA 9
ATOM 12769 C C . HIS A 1 66 ? 11.201 -2.485 -7.720 1.00 0.00 66 HIS A C 9
ATOM 12770 O O . HIS A 1 66 ? 10.898 -2.358 -8.906 1.00 0.00 66 HIS A O 9
ATOM 12785 N N . ALA A 1 67 ? 10.295 -2.561 -6.747 1.00 0.00 67 ALA A N 9
ATOM 12786 C CA . ALA A 1 67 ? 8.866 -2.624 -7.045 1.00 0.00 67 ALA A CA 9
ATOM 12787 C C . ALA A 1 67 ? 8.012 -2.626 -5.782 1.00 0.00 67 ALA A C 9
ATOM 12788 O O . ALA A 1 67 ? 8.203 -3.459 -4.892 1.00 0.00 67 ALA A O 9
ATOM 12795 N N . LEU A 1 68 ? 7.081 -1.684 -5.709 1.00 0.00 68 LEU A N 9
ATOM 12796 C CA . LEU A 1 68 ? 6.069 -1.673 -4.664 1.00 0.00 68 LEU A CA 9
ATOM 12797 C C . LEU A 1 68 ? 4.694 -1.641 -5.313 1.00 0.00 68 LEU A C 9
ATOM 12798 O O . LEU A 1 68 ? 4.245 -0.592 -5.773 1.00 0.00 68 LEU A O 9
ATOM 12814 N N . SER A 1 69 ? 4.034 -2.778 -5.364 1.00 0.00 69 SER A N 9
ATOM 12815 C CA . SER A 1 69 ? 2.743 -2.865 -6.009 1.00 0.00 69 SER A CA 9
ATOM 12816 C C . SER A 1 69 ? 1.648 -2.548 -5.011 1.00 0.00 69 SER A C 9
ATOM 12817 O O . SER A 1 69 ? 1.336 -3.365 -4.143 1.00 0.00 69 SER A O 9
ATOM 12825 N N . ILE A 1 70 ? 1.080 -1.360 -5.107 1.00 0.00 70 ILE A N 9
ATOM 12826 C CA . ILE A 1 70 ? -0.026 -1.014 -4.251 1.00 0.00 70 ILE A CA 9
ATOM 12827 C C . ILE A 1 70 ? -1.305 -1.502 -4.900 1.00 0.00 70 ILE A C 9
ATOM 12828 O O . ILE A 1 70 ? -1.975 -0.792 -5.652 1.00 0.00 70 ILE A O 9
ATOM 12844 N N . LYS A 1 71 ? -1.614 -2.749 -4.612 1.00 0.00 71 LYS A N 9
ATOM 12845 C CA . LYS A 1 71 ? -2.755 -3.413 -5.218 1.00 0.00 71 LYS A CA 9
ATOM 12846 C C . LYS A 1 71 ? -4.037 -2.896 -4.601 1.00 0.00 71 LYS A C 9
ATOM 12847 O O . LYS A 1 71 ? -5.097 -2.901 -5.227 1.00 0.00 71 LYS A O 9
ATOM 12866 N N . LYS A 1 72 ? -3.925 -2.446 -3.366 1.00 0.00 72 LYS A N 9
ATOM 12867 C CA . LYS A 1 72 ? -5.062 -1.945 -2.636 1.00 0.00 72 LYS A CA 9
ATOM 12868 C C . LYS A 1 72 ? -4.795 -0.551 -2.140 1.00 0.00 72 LYS A C 9
ATOM 12869 O O . LYS A 1 72 ? -3.873 -0.305 -1.364 1.00 0.00 72 LYS A O 9
ATOM 12888 N N . ALA A 1 73 ? -5.616 0.342 -2.616 1.00 0.00 73 ALA A N 9
ATOM 12889 C CA . ALA A 1 73 ? -5.598 1.719 -2.179 1.00 0.00 73 ALA A CA 9
ATOM 12890 C C . ALA A 1 73 ? -7.004 2.118 -1.784 1.00 0.00 73 ALA A C 9
ATOM 12891 O O . ALA A 1 73 ? -7.809 2.495 -2.629 1.00 0.00 73 ALA A O 9
ATOM 12898 N N . GLN A 1 74 ? -7.296 2.030 -0.498 1.00 0.00 74 GLN A N 9
ATOM 12899 C CA . GLN A 1 74 ? -8.648 2.284 -0.009 1.00 0.00 74 GLN A CA 9
ATOM 12900 C C . GLN A 1 74 ? -8.674 3.154 1.246 1.00 0.00 74 GLN A C 9
ATOM 12901 O O . GLN A 1 74 ? -7.711 3.210 2.002 1.00 0.00 74 GLN A O 9
ATOM 12915 N N . THR A 1 75 ? -9.778 3.874 1.413 1.00 0.00 75 THR A N 9
ATOM 12916 C CA . THR A 1 75 ? -10.088 4.580 2.649 1.00 0.00 75 THR A CA 9
ATOM 12917 C C . THR A 1 75 ? -11.320 3.982 3.313 1.00 0.00 75 THR A C 9
ATOM 12918 O O . THR A 1 75 ? -12.212 3.467 2.633 1.00 0.00 75 THR A O 9
ATOM 12929 N N . PRO A 1 76 ? -11.372 4.064 4.660 1.00 0.00 76 PRO A N 9
ATOM 12930 C CA . PRO A 1 76 ? -12.439 3.473 5.488 1.00 0.00 76 PRO A CA 9
ATOM 12931 C C . PRO A 1 76 ? -13.857 3.784 5.014 1.00 0.00 76 PRO A C 9
ATOM 12932 O O . PRO A 1 76 ? -14.791 3.065 5.360 1.00 0.00 76 PRO A O 9
ATOM 12943 N N . GLN A 1 77 ? -14.025 4.844 4.230 1.00 0.00 77 GLN A N 9
ATOM 12944 C CA . GLN A 1 77 ? -15.370 5.235 3.784 1.00 0.00 77 GLN A CA 9
ATOM 12945 C C . GLN A 1 77 ? -15.876 4.338 2.649 1.00 0.00 77 GLN A C 9
ATOM 12946 O O . GLN A 1 77 ? -17.072 4.099 2.532 1.00 0.00 77 GLN A O 9
ATOM 12960 N N . GLN A 1 78 ? -14.968 3.821 1.826 1.00 0.00 78 GLN A N 9
ATOM 12961 C CA . GLN A 1 78 ? -15.343 2.857 0.802 1.00 0.00 78 GLN A CA 9
ATOM 12962 C C . GLN A 1 78 ? -14.983 1.486 1.318 1.00 0.00 78 GLN A C 9
ATOM 12963 O O . GLN A 1 78 ? -15.419 0.461 0.801 1.00 0.00 78 GLN A O 9
ATOM 12977 N N . TRP A 1 79 ? -14.146 1.498 2.345 1.00 0.00 79 TRP A N 9
ATOM 12978 C CA . TRP A 1 79 ? -13.804 0.307 3.086 1.00 0.00 79 TRP A CA 9
ATOM 12979 C C . TRP A 1 79 ? -14.909 0.007 4.072 1.00 0.00 79 TRP A C 9
ATOM 12980 O O . TRP A 1 79 ? -14.814 -0.922 4.876 1.00 0.00 79 TRP A O 9
ATOM 13001 N N . LYS A 1 80 ? -15.934 0.848 4.027 1.00 0.00 80 LYS A N 9
ATOM 13002 C CA . LYS A 1 80 ? -17.155 0.604 4.788 1.00 0.00 80 LYS A CA 9
ATOM 13003 C C . LYS A 1 80 ? -17.660 -0.834 4.558 1.00 0.00 80 LYS A C 9
ATOM 13004 O O . LYS A 1 80 ? -17.852 -1.577 5.523 1.00 0.00 80 LYS A O 9
ATOM 13023 N N . PRO A 1 81 ? -17.881 -1.262 3.291 1.00 0.00 81 PRO A N 9
ATOM 13024 C CA . PRO A 1 81 ? -18.092 -2.681 2.975 1.00 0.00 81 PRO A CA 9
ATOM 13025 C C . PRO A 1 81 ? -16.832 -3.510 3.248 1.00 0.00 81 PRO A C 9
ATOM 13026 O O . PRO A 1 81 ? -15.711 -3.027 3.062 1.00 0.00 81 PRO A O 9
ATOM 13037 N N . PRO A 1 82 ? -17.002 -4.768 3.690 1.00 0.00 82 PRO A N 9
ATOM 13038 C CA . PRO A 1 82 ? -15.880 -5.655 4.033 1.00 0.00 82 PRO A CA 9
ATOM 13039 C C . PRO A 1 82 ? -14.952 -5.918 2.845 1.00 0.00 82 PRO A C 9
ATOM 13040 O O . PRO A 1 82 ? -15.414 -6.162 1.726 1.00 0.00 82 PRO A O 9
ATOM 13051 N N . SER A 1 83 ? -13.646 -5.867 3.090 1.00 0.00 83 SER A N 9
ATOM 13052 C CA . SER A 1 83 ? -12.666 -6.058 2.034 1.00 0.00 83 SER A CA 9
ATOM 13053 C C . SER A 1 83 ? -11.380 -6.619 2.624 1.00 0.00 83 SER A C 9
ATOM 13054 O O . SER A 1 83 ? -10.274 -6.202 2.279 1.00 0.00 83 SER A O 9
ATOM 13062 N N . GLN A 1 84 ? -11.539 -7.573 3.527 1.00 0.00 84 GLN A N 9
ATOM 13063 C CA . GLN A 1 84 ? -10.411 -8.192 4.196 1.00 0.00 84 GLN A CA 9
ATOM 13064 C C . GLN A 1 84 ? -10.523 -9.695 4.071 1.00 0.00 84 GLN A C 9
ATOM 13065 O O . GLN A 1 84 ? -9.787 -10.325 3.314 1.00 0.00 84 GLN A O 9
ATOM 13079 N N . ASP A 1 85 ? -11.487 -10.259 4.780 1.00 0.00 85 ASP A N 9
ATOM 13080 C CA . ASP A 1 85 ? -11.755 -11.684 4.704 1.00 0.00 85 ASP A CA 9
ATOM 13081 C C . ASP A 1 85 ? -12.389 -11.986 3.368 1.00 0.00 85 ASP A C 9
ATOM 13082 O O . ASP A 1 85 ? -12.175 -13.036 2.762 1.00 0.00 85 ASP A O 9
ATOM 13091 N N . SER A 1 86 ? -13.143 -11.013 2.914 1.00 0.00 86 SER A N 9
ATOM 13092 C CA . SER A 1 86 ? -13.761 -11.037 1.607 1.00 0.00 86 SER A CA 9
ATOM 13093 C C . SER A 1 86 ? -12.690 -11.122 0.523 1.00 0.00 86 SER A C 9
ATOM 13094 O O . SER A 1 86 ? -12.813 -11.879 -0.440 1.00 0.00 86 SER A O 9
ATOM 13102 N N . ALA A 1 87 ? -11.611 -10.370 0.720 1.00 0.00 87 ALA A N 9
ATOM 13103 C CA . ALA A 1 87 ? -10.521 -10.325 -0.244 1.00 0.00 87 ALA A CA 9
ATOM 13104 C C . ALA A 1 87 ? -9.639 -11.553 -0.121 1.00 0.00 87 ALA A C 9
ATOM 13105 O O . ALA A 1 87 ? -8.753 -11.799 -0.938 1.00 0.00 87 ALA A O 9
ATOM 13112 N N . THR A 1 88 ? -9.918 -12.333 0.894 1.00 0.00 88 THR A N 9
ATOM 13113 C CA . THR A 1 88 ? -9.212 -13.578 1.132 1.00 0.00 88 THR A CA 9
ATOM 13114 C C . THR A 1 88 ? -10.109 -14.746 0.724 1.00 0.00 88 THR A C 9
ATOM 13115 O O . THR A 1 88 ? -9.787 -15.915 0.926 1.00 0.00 88 THR A O 9
ATOM 13126 N N . LEU A 1 89 ? -11.236 -14.401 0.120 1.00 0.00 89 LEU A N 9
ATOM 13127 C CA . LEU A 1 89 ? -12.208 -15.379 -0.335 1.00 0.00 89 LEU A CA 9
ATOM 13128 C C . LEU A 1 89 ? -12.345 -15.253 -1.846 1.00 0.00 89 LEU A C 9
ATOM 13129 O O . LEU A 1 89 ? -12.769 -16.183 -2.534 1.00 0.00 89 LEU A O 9
ATOM 13145 N N . THR A 1 90 ? -11.930 -14.099 -2.359 1.00 0.00 90 THR A N 9
ATOM 13146 C CA . THR A 1 90 ? -11.976 -13.829 -3.789 1.00 0.00 90 THR A CA 9
ATOM 13147 C C . THR A 1 90 ? -11.022 -14.740 -4.546 1.00 0.00 90 THR A C 9
ATOM 13148 O O . THR A 1 90 ? -11.224 -15.042 -5.723 1.00 0.00 90 THR A O 9
ATOM 13159 N N . LYS A 1 91 ? -9.989 -15.176 -3.849 1.00 0.00 91 LYS A N 9
ATOM 13160 C CA . LYS A 1 91 ? -8.992 -16.071 -4.426 1.00 0.00 91 LYS A CA 9
ATOM 13161 C C . LYS A 1 91 ? -8.273 -16.877 -3.348 1.00 0.00 91 LYS A C 9
ATOM 13162 O O . LYS A 1 91 ? -7.218 -17.462 -3.592 1.00 0.00 91 LYS A O 9
ATOM 13181 N N . ASP A 1 92 ? -8.869 -16.888 -2.156 1.00 0.00 92 ASP A N 9
ATOM 13182 C CA . ASP A 1 92 ? -8.384 -17.684 -1.019 1.00 0.00 92 ASP A CA 9
ATOM 13183 C C . ASP A 1 92 ? -6.903 -17.458 -0.724 1.00 0.00 92 ASP A C 9
ATOM 13184 O O . ASP A 1 92 ? -6.145 -18.411 -0.541 1.00 0.00 92 ASP A O 9
ATOM 13193 N N . ALA A 1 93 ? -6.501 -16.199 -0.659 1.00 0.00 93 ALA A N 9
ATOM 13194 C CA . ALA A 1 93 ? -5.126 -15.848 -0.340 1.00 0.00 93 ALA A CA 9
ATOM 13195 C C . ALA A 1 93 ? -5.084 -14.526 0.411 1.00 0.00 93 ALA A C 9
ATOM 13196 O O . ALA A 1 93 ? -4.744 -14.528 1.611 1.00 0.00 93 ALA A O 9
ATOM 13204 N N . MET A 1 1 ? 21.007 -3.032 -0.559 1.00 0.00 1 MET A N 10
ATOM 13205 C CA . MET A 1 1 ? 20.076 -3.976 0.101 1.00 0.00 1 MET A CA 10
ATOM 13206 C C . MET A 1 1 ? 18.937 -3.216 0.765 1.00 0.00 1 MET A C 10
ATOM 13207 O O . MET A 1 1 ? 19.136 -2.116 1.276 1.00 0.00 1 MET A O 10
ATOM 13223 N N . VAL A 1 2 ? 17.747 -3.803 0.739 1.00 0.00 2 VAL A N 10
ATOM 13224 C CA . VAL A 1 2 ? 16.590 -3.226 1.402 1.00 0.00 2 VAL A CA 10
ATOM 13225 C C . VAL A 1 2 ? 15.783 -4.329 2.081 1.00 0.00 2 VAL A C 10
ATOM 13226 O O . VAL A 1 2 ? 15.678 -5.443 1.563 1.00 0.00 2 VAL A O 10
ATOM 13239 N N . THR A 1 3 ? 15.260 -4.034 3.259 1.00 0.00 3 THR A N 10
ATOM 13240 C CA . THR A 1 3 ? 14.534 -5.020 4.038 1.00 0.00 3 THR A CA 10
ATOM 13241 C C . THR A 1 3 ? 13.046 -4.691 4.124 1.00 0.00 3 THR A C 10
ATOM 13242 O O . THR A 1 3 ? 12.641 -3.537 4.014 1.00 0.00 3 THR A O 10
ATOM 13253 N N . LYS A 1 4 ? 12.241 -5.722 4.342 1.00 0.00 4 LYS A N 10
ATOM 13254 C CA . LYS A 1 4 ? 10.821 -5.565 4.605 1.00 0.00 4 LYS A CA 10
ATOM 13255 C C . LYS A 1 4 ? 10.643 -4.908 5.962 1.00 0.00 4 LYS A C 10
ATOM 13256 O O . LYS A 1 4 ? 9.608 -4.320 6.260 1.00 0.00 4 LYS A O 10
ATOM 13275 N N . GLU A 1 5 ? 11.700 -4.968 6.753 1.00 0.00 5 GLU A N 10
ATOM 13276 C CA . GLU A 1 5 ? 11.671 -4.488 8.122 1.00 0.00 5 GLU A CA 10
ATOM 13277 C C . GLU A 1 5 ? 11.557 -2.982 8.153 1.00 0.00 5 GLU A C 10
ATOM 13278 O O . GLU A 1 5 ? 10.822 -2.410 8.960 1.00 0.00 5 GLU A O 10
ATOM 13290 N N . GLN A 1 6 ? 12.266 -2.349 7.247 1.00 0.00 6 GLN A N 10
ATOM 13291 C CA . GLN A 1 6 ? 12.195 -0.910 7.112 1.00 0.00 6 GLN A CA 10
ATOM 13292 C C . GLN A 1 6 ? 10.924 -0.532 6.371 1.00 0.00 6 GLN A C 10
ATOM 13293 O O . GLN A 1 6 ? 10.401 0.558 6.536 1.00 0.00 6 GLN A O 10
ATOM 13307 N N . VAL A 1 7 ? 10.405 -1.476 5.588 1.00 0.00 7 VAL A N 10
ATOM 13308 C CA . VAL A 1 7 ? 9.201 -1.249 4.795 1.00 0.00 7 VAL A CA 10
ATOM 13309 C C . VAL A 1 7 ? 8.017 -1.195 5.737 1.00 0.00 7 VAL A C 10
ATOM 13310 O O . VAL A 1 7 ? 7.109 -0.376 5.612 1.00 0.00 7 VAL A O 10
ATOM 13323 N N . GLU A 1 8 ? 8.102 -2.064 6.713 1.00 0.00 8 GLU A N 10
ATOM 13324 C CA . GLU A 1 8 ? 7.141 -2.183 7.777 1.00 0.00 8 GLU A CA 10
ATOM 13325 C C . GLU A 1 8 ? 7.006 -0.873 8.532 1.00 0.00 8 GLU A C 10
ATOM 13326 O O . GLU A 1 8 ? 5.903 -0.399 8.798 1.00 0.00 8 GLU A O 10
ATOM 13338 N N . ALA A 1 9 ? 8.144 -0.280 8.852 1.00 0.00 9 ALA A N 10
ATOM 13339 C CA . ALA A 1 9 ? 8.169 0.946 9.621 1.00 0.00 9 ALA A CA 10
ATOM 13340 C C . ALA A 1 9 ? 7.923 2.124 8.705 1.00 0.00 9 ALA A C 10
ATOM 13341 O O . ALA A 1 9 ? 7.467 3.178 9.135 1.00 0.00 9 ALA A O 10
ATOM 13348 N N . SER A 1 10 ? 8.195 1.918 7.429 1.00 0.00 10 SER A N 10
ATOM 13349 C CA . SER A 1 10 ? 8.074 2.996 6.451 1.00 0.00 10 SER A CA 10
ATOM 13350 C C . SER A 1 10 ? 6.610 3.265 6.134 1.00 0.00 10 SER A C 10
ATOM 13351 O O . SER A 1 10 ? 6.110 4.374 6.331 1.00 0.00 10 SER A O 10
ATOM 13359 N N . LEU A 1 11 ? 5.923 2.229 5.674 1.00 0.00 11 LEU A N 10
ATOM 13360 C CA . LEU A 1 11 ? 4.524 2.337 5.278 1.00 0.00 11 LEU A CA 10
ATOM 13361 C C . LEU A 1 11 ? 3.668 2.794 6.456 1.00 0.00 11 LEU A C 10
ATOM 13362 O O . LEU A 1 11 ? 2.754 3.597 6.297 1.00 0.00 11 LEU A O 10
ATOM 13378 N N . THR A 1 12 ? 4.001 2.311 7.640 1.00 0.00 12 THR A N 10
ATOM 13379 C CA . THR A 1 12 ? 3.263 2.658 8.845 1.00 0.00 12 THR A CA 10
ATOM 13380 C C . THR A 1 12 ? 3.506 4.119 9.256 1.00 0.00 12 THR A C 10
ATOM 13381 O O . THR A 1 12 ? 2.694 4.726 9.949 1.00 0.00 12 THR A O 10
ATOM 13392 N N . SER A 1 13 ? 4.616 4.687 8.810 1.00 0.00 13 SER A N 10
ATOM 13393 C CA . SER A 1 13 ? 4.970 6.056 9.176 1.00 0.00 13 SER A CA 10
ATOM 13394 C C . SER A 1 13 ? 4.453 7.052 8.150 1.00 0.00 13 SER A C 10
ATOM 13395 O O . SER A 1 13 ? 3.886 8.088 8.496 1.00 0.00 13 SER A O 10
ATOM 13403 N N . LYS A 1 14 ? 4.649 6.718 6.883 1.00 0.00 14 LYS A N 10
ATOM 13404 C CA . LYS A 1 14 ? 4.324 7.621 5.788 1.00 0.00 14 LYS A CA 10
ATOM 13405 C C . LYS A 1 14 ? 2.836 7.587 5.511 1.00 0.00 14 LYS A C 10
ATOM 13406 O O . LYS A 1 14 ? 2.239 8.584 5.106 1.00 0.00 14 LYS A O 10
ATOM 13425 N N . LEU A 1 15 ? 2.247 6.429 5.744 1.00 0.00 15 LEU A N 10
ATOM 13426 C CA . LEU A 1 15 ? 0.864 6.185 5.365 1.00 0.00 15 LEU A CA 10
ATOM 13427 C C . LEU A 1 15 ? -0.001 5.954 6.590 1.00 0.00 15 LEU A C 10
ATOM 13428 O O . LEU A 1 15 ? -1.227 5.865 6.488 1.00 0.00 15 LEU A O 10
ATOM 13444 N N . LYS A 1 16 ? 0.667 5.861 7.738 1.00 0.00 16 LYS A N 10
ATOM 13445 C CA . LYS A 1 16 ? 0.017 5.716 9.041 1.00 0.00 16 LYS A CA 10
ATOM 13446 C C . LYS A 1 16 ? -0.517 4.292 9.239 1.00 0.00 16 LYS A C 10
ATOM 13447 O O . LYS A 1 16 ? -0.799 3.589 8.271 1.00 0.00 16 LYS A O 10
ATOM 13466 N N . PRO A 1 17 ? -0.655 3.839 10.502 1.00 0.00 17 PRO A N 10
ATOM 13467 C CA . PRO A 1 17 ? -1.001 2.452 10.822 1.00 0.00 17 PRO A CA 10
ATOM 13468 C C . PRO A 1 17 ? -2.485 2.145 10.638 1.00 0.00 17 PRO A C 10
ATOM 13469 O O . PRO A 1 17 ? -3.181 1.793 11.593 1.00 0.00 17 PRO A O 10
ATOM 13480 N N . ILE A 1 18 ? -2.967 2.274 9.414 1.00 0.00 18 ILE A N 10
ATOM 13481 C CA . ILE A 1 18 ? -4.351 1.946 9.114 1.00 0.00 18 ILE A CA 10
ATOM 13482 C C . ILE A 1 18 ? -4.451 0.498 8.645 1.00 0.00 18 ILE A C 10
ATOM 13483 O O . ILE A 1 18 ? -4.813 -0.390 9.418 1.00 0.00 18 ILE A O 10
ATOM 13499 N N . HIS A 1 19 ? -4.112 0.253 7.380 1.00 0.00 19 HIS A N 10
ATOM 13500 C CA . HIS A 1 19 ? -4.049 -1.102 6.865 1.00 0.00 19 HIS A CA 10
ATOM 13501 C C . HIS A 1 19 ? -2.925 -1.202 5.858 1.00 0.00 19 HIS A C 10
ATOM 13502 O O . HIS A 1 19 ? -3.071 -0.801 4.704 1.00 0.00 19 HIS A O 10
ATOM 13517 N N . LEU A 1 20 ? -1.803 -1.707 6.319 1.00 0.00 20 LEU A N 10
ATOM 13518 C CA . LEU A 1 20 ? -0.666 -1.969 5.465 1.00 0.00 20 LEU A CA 10
ATOM 13519 C C . LEU A 1 20 ? -0.312 -3.442 5.578 1.00 0.00 20 LEU A C 10
ATOM 13520 O O . LEU A 1 20 ? -0.182 -3.972 6.683 1.00 0.00 20 LEU A O 10
ATOM 13536 N N . GLU A 1 21 ? -0.177 -4.097 4.448 1.00 0.00 21 GLU A N 10
ATOM 13537 C CA . GLU A 1 21 ? 0.241 -5.484 4.413 1.00 0.00 21 GLU A CA 10
ATOM 13538 C C . GLU A 1 21 ? 1.179 -5.676 3.246 1.00 0.00 21 GLU A C 10
ATOM 13539 O O . GLU A 1 21 ? 0.751 -5.796 2.100 1.00 0.00 21 GLU A O 10
ATOM 13551 N N . VAL A 1 22 ? 2.464 -5.653 3.541 1.00 0.00 22 VAL A N 10
ATOM 13552 C CA . VAL A 1 22 ? 3.473 -5.827 2.524 1.00 0.00 22 VAL A CA 10
ATOM 13553 C C . VAL A 1 22 ? 3.949 -7.275 2.510 1.00 0.00 22 VAL A C 10
ATOM 13554 O O . VAL A 1 22 ? 4.286 -7.853 3.549 1.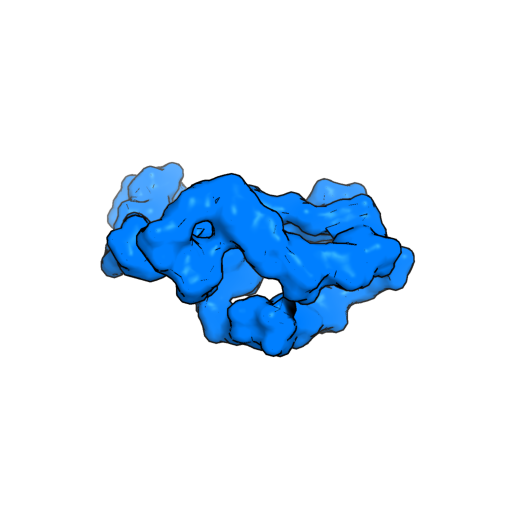00 0.00 22 VAL A O 10
ATOM 13567 N N . ILE A 1 23 ? 3.946 -7.861 1.329 1.00 0.00 23 ILE A N 10
ATOM 13568 C CA . ILE A 1 23 ? 4.218 -9.269 1.172 1.00 0.00 23 ILE A CA 10
ATOM 13569 C C . ILE A 1 23 ? 5.507 -9.455 0.398 1.00 0.00 23 ILE A C 10
ATOM 13570 O O . ILE A 1 23 ? 5.525 -9.424 -0.833 1.00 0.00 23 ILE A O 10
ATOM 13586 N N . ASP A 1 24 ? 6.575 -9.585 1.143 1.00 0.00 24 ASP A N 10
ATOM 13587 C CA . ASP A 1 24 ? 7.903 -9.800 0.585 1.00 0.00 24 ASP A CA 10
ATOM 13588 C C . ASP A 1 24 ? 7.982 -11.102 -0.193 1.00 0.00 24 ASP A C 10
ATOM 13589 O O . ASP A 1 24 ? 7.724 -12.186 0.335 1.00 0.00 24 ASP A O 10
ATOM 13598 N N . ILE A 1 25 ? 8.343 -10.979 -1.452 1.00 0.00 25 ILE A N 10
ATOM 13599 C CA . ILE A 1 25 ? 8.514 -12.125 -2.318 1.00 0.00 25 ILE A CA 10
ATOM 13600 C C . ILE A 1 25 ? 9.997 -12.431 -2.525 1.00 0.00 25 ILE A C 10
ATOM 13601 O O . ILE A 1 25 ? 10.368 -13.535 -2.926 1.00 0.00 25 ILE A O 10
ATOM 13617 N N . SER A 1 26 ? 10.851 -11.465 -2.221 1.00 0.00 26 SER A N 10
ATOM 13618 C CA . SER A 1 26 ? 12.237 -11.545 -2.647 1.00 0.00 26 SER A CA 10
ATOM 13619 C C . SER A 1 26 ? 13.217 -11.003 -1.605 1.00 0.00 26 SER A C 10
ATOM 13620 O O . SER A 1 26 ? 13.757 -11.763 -0.800 1.00 0.00 26 SER A O 10
ATOM 13628 N N . GLY A 1 27 ? 13.443 -9.696 -1.623 1.00 0.00 27 GLY A N 10
ATOM 13629 C CA . GLY A 1 27 ? 14.403 -9.103 -0.716 1.00 0.00 27 GLY A CA 10
ATOM 13630 C C . GLY A 1 27 ? 14.864 -7.731 -1.165 1.00 0.00 27 GLY A C 10
ATOM 13631 O O . GLY A 1 27 ? 14.155 -6.744 -0.974 1.00 0.00 27 GLY A O 10
ATOM 13635 N N . GLY A 1 28 ? 16.040 -7.669 -1.785 1.00 0.00 28 GLY A N 10
ATOM 13636 C CA . GLY A 1 28 ? 16.624 -6.386 -2.132 1.00 0.00 28 GLY A CA 10
ATOM 13637 C C . GLY A 1 28 ? 16.861 -6.199 -3.622 1.00 0.00 28 GLY A C 10
ATOM 13638 O O . GLY A 1 28 ? 16.490 -5.171 -4.185 1.00 0.00 28 GLY A O 10
ATOM 13642 N N . CYS A 1 29 ? 17.474 -7.183 -4.265 1.00 0.00 29 CYS A N 10
ATOM 13643 C CA . CYS A 1 29 ? 17.764 -7.096 -5.695 1.00 0.00 29 CYS A CA 10
ATOM 13644 C C . CYS A 1 29 ? 16.589 -7.645 -6.485 1.00 0.00 29 CYS A C 10
ATOM 13645 O O . CYS A 1 29 ? 16.287 -7.201 -7.595 1.00 0.00 29 CYS A O 10
ATOM 13653 N N . GLY A 1 30 ? 15.927 -8.610 -5.880 1.00 0.00 30 GLY A N 10
ATOM 13654 C CA . GLY A 1 30 ? 14.722 -9.169 -6.428 1.00 0.00 30 GLY A CA 10
ATOM 13655 C C . GLY A 1 30 ? 13.550 -8.340 -5.994 1.00 0.00 30 GLY A C 10
ATOM 13656 O O . GLY A 1 30 ? 12.459 -8.440 -6.558 1.00 0.00 30 GLY A O 10
ATOM 13660 N N . SER A 1 31 ? 13.831 -7.521 -4.969 1.00 0.00 31 SER A N 10
ATOM 13661 C CA . SER A 1 31 ? 12.842 -6.796 -4.180 1.00 0.00 31 SER A CA 10
ATOM 13662 C C . SER A 1 31 ? 11.563 -6.520 -4.942 1.00 0.00 31 SER A C 10
ATOM 13663 O O . SER A 1 31 ? 11.524 -5.786 -5.925 1.00 0.00 31 SER A O 10
ATOM 13671 N N . SER A 1 32 ? 10.526 -7.145 -4.458 1.00 0.00 32 SER A N 10
ATOM 13672 C CA . SER A 1 32 ? 9.188 -6.920 -4.939 1.00 0.00 32 SER A CA 10
ATOM 13673 C C . SER A 1 32 ? 8.203 -7.164 -3.814 1.00 0.00 32 SER A C 10
ATOM 13674 O O . SER A 1 32 ? 7.969 -8.304 -3.409 1.00 0.00 32 SER A O 10
ATOM 13682 N N . PHE A 1 33 ? 7.672 -6.086 -3.275 1.00 0.00 33 PHE A N 10
ATOM 13683 C CA . PHE A 1 33 ? 6.734 -6.182 -2.181 1.00 0.00 33 PHE A CA 10
ATOM 13684 C C . PHE A 1 33 ? 5.336 -5.887 -2.669 1.00 0.00 33 PHE A C 10
ATOM 13685 O O . PHE A 1 33 ? 5.095 -4.881 -3.339 1.00 0.00 33 PHE A O 10
ATOM 13702 N N . GLU A 1 34 ? 4.424 -6.767 -2.336 1.00 0.00 34 GLU A N 10
ATOM 13703 C CA . GLU A 1 34 ? 3.027 -6.570 -2.670 1.00 0.00 34 GLU A CA 10
ATOM 13704 C C . GLU A 1 34 ? 2.358 -5.904 -1.485 1.00 0.00 34 GLU A C 10
ATOM 13705 O O . GLU A 1 34 ? 2.167 -6.530 -0.448 1.00 0.00 34 GLU A O 10
ATOM 13717 N N . VAL A 1 35 ? 2.033 -4.631 -1.623 1.00 0.00 35 VAL A N 10
ATOM 13718 C CA . VAL A 1 35 ? 1.516 -3.876 -0.506 1.00 0.00 35 VAL A CA 10
ATOM 13719 C C . VAL A 1 35 ? 0.021 -3.593 -0.639 1.00 0.00 35 VAL A C 10
ATOM 13720 O O . VAL A 1 35 ? -0.501 -3.400 -1.738 1.00 0.00 35 VAL A O 10
ATOM 13733 N N . GLU A 1 36 ? -0.662 -3.601 0.494 1.00 0.00 36 GLU A N 10
ATOM 13734 C CA . GLU A 1 36 ? -2.031 -3.142 0.576 1.00 0.00 36 GLU A CA 10
ATOM 13735 C C . GLU A 1 36 ? -2.046 -1.896 1.423 1.00 0.00 36 GLU A C 10
ATOM 13736 O O . GLU A 1 36 ? -1.505 -1.895 2.530 1.00 0.00 36 GLU A O 10
ATOM 13748 N N . VAL A 1 37 ? -2.632 -0.839 0.911 1.00 0.00 37 VAL A N 10
ATOM 13749 C CA . VAL A 1 37 ? -2.648 0.416 1.622 1.00 0.00 37 VAL A CA 10
ATOM 13750 C C . VAL A 1 37 ? -4.059 0.937 1.792 1.00 0.00 37 VAL A C 10
ATOM 13751 O O . VAL A 1 37 ? -4.836 1.033 0.840 1.00 0.00 37 VAL A O 10
ATOM 13764 N N . VAL A 1 38 ? -4.371 1.266 3.019 1.00 0.00 38 VAL A N 10
ATOM 13765 C CA . VAL A 1 38 ? -5.564 2.003 3.341 1.00 0.00 38 VAL A CA 10
ATOM 13766 C C . VAL A 1 38 ? -5.129 3.245 4.084 1.00 0.00 38 VAL A C 10
ATOM 13767 O O . VAL A 1 38 ? -4.788 3.174 5.258 1.00 0.00 38 VAL A O 10
ATOM 13780 N N . SER A 1 39 ? -5.067 4.363 3.384 1.00 0.00 39 SER A N 10
ATOM 13781 C CA . SER A 1 39 ? -4.551 5.580 3.965 1.00 0.00 39 SER A CA 10
ATOM 13782 C C . SER A 1 39 ? -5.348 6.772 3.475 1.00 0.00 39 SER A C 10
ATOM 13783 O O . SER A 1 39 ? -5.937 6.735 2.395 1.00 0.00 39 SER A O 10
ATOM 13791 N N . GLU A 1 40 ? -5.330 7.831 4.274 1.00 0.00 40 GLU A N 10
ATOM 13792 C CA . GLU A 1 40 ? -6.127 9.041 4.042 1.00 0.00 40 GLU A CA 10
ATOM 13793 C C . GLU A 1 40 ? -5.757 9.765 2.746 1.00 0.00 40 GLU A C 10
ATOM 13794 O O . GLU A 1 40 ? -6.309 10.822 2.436 1.00 0.00 40 GLU A O 10
ATOM 13806 N N . GLN A 1 41 ? -4.847 9.193 1.983 1.00 0.00 41 GLN A N 10
ATOM 13807 C CA . GLN A 1 41 ? -4.432 9.795 0.721 1.00 0.00 41 GLN A CA 10
ATOM 13808 C C . GLN A 1 41 ? -5.317 9.271 -0.382 1.00 0.00 41 GLN A C 10
ATOM 13809 O O . GLN A 1 41 ? -5.177 9.618 -1.551 1.00 0.00 41 GLN A O 10
ATOM 13823 N N . PHE A 1 42 ? -6.243 8.435 0.031 1.00 0.00 42 PHE A N 10
ATOM 13824 C CA . PHE A 1 42 ? -7.195 7.819 -0.859 1.00 0.00 42 PHE A CA 10
ATOM 13825 C C . PHE A 1 42 ? -8.598 8.269 -0.476 1.00 0.00 42 PHE A C 10
ATOM 13826 O O . PHE A 1 42 ? -9.591 7.692 -0.913 1.00 0.00 42 PHE A O 10
ATOM 13843 N N . GLU A 1 43 ? -8.667 9.334 0.314 1.00 0.00 43 GLU A N 10
ATOM 13844 C CA . GLU A 1 43 ? -9.899 9.687 1.031 1.00 0.00 43 GLU A CA 10
ATOM 13845 C C . GLU A 1 43 ? -10.811 10.549 0.172 1.00 0.00 43 GLU A C 10
ATOM 13846 O O . GLU A 1 43 ? -10.542 11.736 -0.019 1.00 0.00 43 GLU A O 10
ATOM 13858 N N . GLY A 1 44 ? -11.914 9.966 -0.302 1.00 0.00 44 GLY A N 10
ATOM 13859 C CA . GLY A 1 44 ? -12.768 10.659 -1.254 1.00 0.00 44 GLY A CA 10
ATOM 13860 C C . GLY A 1 44 ? -11.991 11.159 -2.461 1.00 0.00 44 GLY A C 10
ATOM 13861 O O . GLY A 1 44 ? -12.409 12.101 -3.134 1.00 0.00 44 GLY A O 10
ATOM 13865 N N . LYS A 1 45 ? -10.851 10.529 -2.721 1.00 0.00 45 LYS A N 10
ATOM 13866 C CA . LYS A 1 45 ? -9.959 10.940 -3.786 1.00 0.00 45 LYS A CA 10
ATOM 13867 C C . LYS A 1 45 ? -10.245 10.142 -5.039 1.00 0.00 45 LYS A C 10
ATOM 13868 O O . LYS A 1 45 ? -10.755 9.020 -4.967 1.00 0.00 45 LYS A O 10
ATOM 13887 N N . ARG A 1 46 ? -9.884 10.702 -6.177 1.00 0.00 46 ARG A N 10
ATOM 13888 C CA . ARG A 1 46 ? -10.041 10.009 -7.434 1.00 0.00 46 ARG A CA 10
ATOM 13889 C C . ARG A 1 46 ? -8.927 8.991 -7.572 1.00 0.00 46 ARG A C 10
ATOM 13890 O O . ARG A 1 46 ? -7.783 9.300 -7.268 1.00 0.00 46 ARG A O 10
ATOM 13911 N N . LEU A 1 47 ? -9.287 7.786 -7.981 1.00 0.00 47 LEU A N 10
ATOM 13912 C CA . LEU A 1 47 ? -8.368 6.638 -8.067 1.00 0.00 47 LEU A CA 10
ATOM 13913 C C . LEU A 1 47 ? -6.961 7.025 -8.537 1.00 0.00 47 LEU A C 10
ATOM 13914 O O . LEU A 1 47 ? -5.963 6.595 -7.954 1.00 0.00 47 LEU A O 10
ATOM 13930 N N . LEU A 1 48 ? -6.891 7.861 -9.556 1.00 0.00 48 LEU A N 10
ATOM 13931 C CA . LEU A 1 48 ? -5.614 8.265 -10.133 1.00 0.00 48 LEU A CA 10
ATOM 13932 C C . LEU A 1 48 ? -4.825 9.114 -9.143 1.00 0.00 48 LEU A C 10
ATOM 13933 O O . LEU A 1 48 ? -3.660 8.834 -8.867 1.00 0.00 48 LEU A O 10
ATOM 13949 N N . GLU A 1 49 ? -5.486 10.121 -8.584 1.00 0.00 49 GLU A N 10
ATOM 13950 C CA . GLU A 1 49 ? -4.871 11.010 -7.599 1.00 0.00 49 GLU A CA 10
ATOM 13951 C C . GLU A 1 49 ? -4.542 10.205 -6.363 1.00 0.00 49 GLU A C 10
ATOM 13952 O O . GLU A 1 49 ? -3.563 10.453 -5.672 1.00 0.00 49 GLU A O 10
ATOM 13964 N N . ARG A 1 50 ? -5.398 9.232 -6.123 1.00 0.00 50 ARG A N 10
ATOM 13965 C CA . ARG A 1 50 ? -5.277 8.298 -5.039 1.00 0.00 50 ARG A CA 10
ATOM 13966 C C . ARG A 1 50 ? -3.922 7.603 -5.110 1.00 0.00 50 ARG A C 10
ATOM 13967 O O . ARG A 1 50 ? -3.125 7.667 -4.177 1.00 0.00 50 ARG A O 10
ATOM 13988 N N . HIS A 1 51 ? -3.640 6.994 -6.248 1.00 0.00 51 HIS A N 10
ATOM 13989 C CA . HIS A 1 51 ? -2.363 6.313 -6.444 1.00 0.00 51 HIS A CA 10
ATOM 13990 C C . HIS A 1 51 ? -1.220 7.314 -6.550 1.00 0.00 51 HIS A C 10
ATOM 13991 O O . HIS A 1 51 ? -0.157 7.130 -5.950 1.00 0.00 51 HIS A O 10
ATOM 14006 N N . ARG A 1 52 ? -1.470 8.394 -7.273 1.00 0.00 52 ARG A N 10
ATOM 14007 C CA . ARG A 1 52 ? -0.451 9.388 -7.577 1.00 0.00 52 ARG A CA 10
ATOM 14008 C C . ARG A 1 52 ? -0.015 10.115 -6.305 1.00 0.00 52 ARG A C 10
ATOM 14009 O O . ARG A 1 52 ? 1.046 10.739 -6.250 1.00 0.00 52 ARG A O 10
ATOM 14030 N N . MET A 1 53 ? -0.806 9.992 -5.263 1.00 0.00 53 MET A N 10
ATOM 14031 C CA . MET A 1 53 ? -0.542 10.740 -4.052 1.00 0.00 53 MET A CA 10
ATOM 14032 C C . MET A 1 53 ? 0.302 9.925 -3.096 1.00 0.00 53 MET A C 10
ATOM 14033 O O . MET A 1 53 ? 1.244 10.426 -2.486 1.00 0.00 53 MET A O 10
ATOM 14047 N N . VAL A 1 54 ? -0.031 8.656 -2.988 1.00 0.00 54 VAL A N 10
ATOM 14048 C CA . VAL A 1 54 ? 0.656 7.772 -2.072 1.00 0.00 54 VAL A CA 10
ATOM 14049 C C . VAL A 1 54 ? 2.058 7.512 -2.567 1.00 0.00 54 VAL A C 10
ATOM 14050 O O . VAL A 1 54 ? 3.012 7.488 -1.794 1.00 0.00 54 VAL A O 10
ATOM 14063 N N . ASN A 1 55 ? 2.181 7.361 -3.874 1.00 0.00 55 ASN A N 10
ATOM 14064 C CA . ASN A 1 55 ? 3.468 7.071 -4.456 1.00 0.00 55 ASN A CA 10
ATOM 14065 C C . ASN A 1 55 ? 4.289 8.336 -4.510 1.00 0.00 55 ASN A C 10
ATOM 14066 O O . ASN A 1 55 ? 5.455 8.296 -4.797 1.00 0.00 55 ASN A O 10
ATOM 14077 N N . ALA A 1 56 ? 3.657 9.471 -4.290 1.00 0.00 56 ALA A N 10
ATOM 14078 C CA . ALA A 1 56 ? 4.410 10.706 -4.157 1.00 0.00 56 ALA A CA 10
ATOM 14079 C C . ALA A 1 56 ? 5.323 10.589 -2.944 1.00 0.00 56 ALA A C 10
ATOM 14080 O O . ALA A 1 56 ? 6.515 10.889 -2.999 1.00 0.00 56 ALA A O 10
ATOM 14087 N N . ALA A 1 57 ? 4.757 10.056 -1.873 1.00 0.00 57 ALA A N 10
ATOM 14088 C CA . ALA A 1 57 ? 5.460 9.894 -0.613 1.00 0.00 57 ALA A CA 10
ATOM 14089 C C . ALA A 1 57 ? 6.148 8.537 -0.555 1.00 0.00 57 ALA A C 10
ATOM 14090 O O . ALA A 1 57 ? 6.776 8.186 0.441 1.00 0.00 57 ALA A O 10
ATOM 14097 N N . LEU A 1 58 ? 6.026 7.789 -1.640 1.00 0.00 58 LEU A N 10
ATOM 14098 C CA . LEU A 1 58 ? 6.541 6.430 -1.709 1.00 0.00 58 LEU A CA 10
ATOM 14099 C C . LEU A 1 58 ? 7.365 6.241 -2.968 1.00 0.00 58 LEU A C 10
ATOM 14100 O O . LEU A 1 58 ? 7.857 5.154 -3.245 1.00 0.00 58 LEU A O 10
ATOM 14116 N N . GLU A 1 59 ? 7.514 7.312 -3.724 1.00 0.00 59 GLU A N 10
ATOM 14117 C CA . GLU A 1 59 ? 8.250 7.265 -4.984 1.00 0.00 59 GLU A CA 10
ATOM 14118 C C . GLU A 1 59 ? 9.708 7.032 -4.667 1.00 0.00 59 GLU A C 10
ATOM 14119 O O . GLU A 1 59 ? 10.403 6.283 -5.344 1.00 0.00 59 GLU A O 10
ATOM 14131 N N . GLU A 1 60 ? 10.134 7.629 -3.572 1.00 0.00 60 GLU A N 10
ATOM 14132 C CA . GLU A 1 60 ? 11.507 7.546 -3.140 1.00 0.00 60 GLU A CA 10
ATOM 14133 C C . GLU A 1 60 ? 11.744 6.186 -2.511 1.00 0.00 60 GLU A C 10
ATOM 14134 O O . GLU A 1 60 ? 12.825 5.596 -2.621 1.00 0.00 60 GLU A O 10
ATOM 14146 N N . GLU A 1 61 ? 10.686 5.678 -1.909 1.00 0.00 61 GLU A N 10
ATOM 14147 C CA . GLU A 1 61 ? 10.663 4.346 -1.358 1.00 0.00 61 GLU A CA 10
ATOM 14148 C C . GLU A 1 61 ? 10.853 3.339 -2.476 1.00 0.00 61 GLU A C 10
ATOM 14149 O O . GLU A 1 61 ? 11.683 2.437 -2.388 1.00 0.00 61 GLU A O 10
ATOM 14161 N N . MET A 1 62 ? 10.111 3.546 -3.559 1.00 0.00 62 MET A N 10
ATOM 14162 C CA . MET A 1 62 ? 10.127 2.626 -4.685 1.00 0.00 62 MET A CA 10
ATOM 14163 C C . MET A 1 62 ? 11.457 2.693 -5.414 1.00 0.00 62 MET A C 10
ATOM 14164 O O . MET A 1 62 ? 11.916 1.705 -5.981 1.00 0.00 62 MET A O 10
ATOM 14178 N N . LYS A 1 63 ? 12.093 3.848 -5.354 1.00 0.00 63 LYS A N 10
ATOM 14179 C CA . LYS A 1 63 ? 13.379 4.037 -6.004 1.00 0.00 63 LYS A CA 10
ATOM 14180 C C . LYS A 1 63 ? 14.501 3.419 -5.183 1.00 0.00 63 LYS A C 10
ATOM 14181 O O . LYS A 1 63 ? 15.640 3.340 -5.643 1.00 0.00 63 LYS A O 10
ATOM 14200 N N . GLU A 1 64 ? 14.186 2.973 -3.974 1.00 0.00 64 GLU A N 10
ATOM 14201 C CA . GLU A 1 64 ? 15.209 2.400 -3.113 1.00 0.00 64 GLU A CA 10
ATOM 14202 C C . GLU A 1 64 ? 15.052 0.890 -3.079 1.00 0.00 64 GLU A C 10
ATOM 14203 O O . GLU A 1 64 ? 15.994 0.149 -2.804 1.00 0.00 64 GLU A O 10
ATOM 14215 N N . ILE A 1 65 ? 13.847 0.450 -3.380 1.00 0.00 65 ILE A N 10
ATOM 14216 C CA . ILE A 1 65 ? 13.546 -0.954 -3.545 1.00 0.00 65 ILE A CA 10
ATOM 14217 C C . ILE A 1 65 ? 13.536 -1.276 -5.030 1.00 0.00 65 ILE A C 10
ATOM 14218 O O . ILE A 1 65 ? 13.979 -0.462 -5.842 1.00 0.00 65 ILE A O 10
ATOM 14234 N N . HIS A 1 66 ? 13.042 -2.443 -5.395 1.00 0.00 66 HIS A N 10
ATOM 14235 C CA . HIS A 1 66 ? 12.981 -2.808 -6.800 1.00 0.00 66 HIS A CA 10
ATOM 14236 C C . HIS A 1 66 ? 11.541 -2.812 -7.318 1.00 0.00 66 HIS A C 10
ATOM 14237 O O . HIS A 1 66 ? 11.317 -2.667 -8.519 1.00 0.00 66 HIS A O 10
ATOM 14252 N N . ALA A 1 67 ? 10.565 -2.949 -6.419 1.00 0.00 67 ALA A N 10
ATOM 14253 C CA . ALA A 1 67 ? 9.167 -3.011 -6.825 1.00 0.00 67 ALA A CA 10
ATOM 14254 C C . ALA A 1 67 ? 8.229 -2.983 -5.625 1.00 0.00 67 ALA A C 10
ATOM 14255 O O . ALA A 1 67 ? 8.426 -3.704 -4.646 1.00 0.00 67 ALA A O 10
ATOM 14262 N N . LEU A 1 68 ? 7.222 -2.129 -5.711 1.00 0.00 68 LEU A N 10
ATOM 14263 C CA . LEU A 1 68 ? 6.148 -2.084 -4.737 1.00 0.00 68 LEU A CA 10
ATOM 14264 C C . LEU A 1 68 ? 4.819 -2.137 -5.468 1.00 0.00 68 LEU A C 10
ATOM 14265 O O . LEU A 1 68 ? 4.445 -1.189 -6.164 1.00 0.00 68 LEU A O 10
ATOM 14281 N N . SER A 1 69 ? 4.121 -3.239 -5.334 1.00 0.00 69 SER A N 10
ATOM 14282 C CA . SER A 1 69 ? 2.836 -3.398 -5.980 1.00 0.00 69 SER A CA 10
ATOM 14283 C C . SER A 1 69 ? 1.718 -3.053 -5.010 1.00 0.00 69 SER A C 10
ATOM 14284 O O . SER A 1 69 ? 1.407 -3.833 -4.112 1.00 0.00 69 SER A O 10
ATOM 14292 N N . ILE A 1 70 ? 1.126 -1.881 -5.179 1.00 0.00 70 ILE A N 10
ATOM 14293 C CA . ILE A 1 70 ? 0.034 -1.458 -4.327 1.00 0.00 70 ILE A CA 10
ATOM 14294 C C . ILE A 1 70 ? -1.253 -2.078 -4.839 1.00 0.00 70 ILE A C 10
ATOM 14295 O O . ILE A 1 70 ? -1.963 -1.520 -5.676 1.00 0.00 70 ILE A O 10
ATOM 14311 N N . LYS A 1 71 ? -1.518 -3.270 -4.338 1.00 0.00 71 LYS A N 10
ATOM 14312 C CA . LYS A 1 71 ? -2.653 -4.058 -4.783 1.00 0.00 71 LYS A CA 10
ATOM 14313 C C . LYS A 1 71 ? -3.954 -3.343 -4.460 1.00 0.00 71 LYS A C 10
ATOM 14314 O O . LYS A 1 71 ? -4.944 -3.459 -5.182 1.00 0.00 71 LYS A O 10
ATOM 14333 N N . LYS A 1 72 ? -3.932 -2.598 -3.370 1.00 0.00 72 LYS A N 10
ATOM 14334 C CA . LYS A 1 72 ? -5.125 -1.961 -2.854 1.00 0.00 72 LYS A CA 10
ATOM 14335 C C . LYS A 1 72 ? -4.838 -0.544 -2.426 1.00 0.00 72 LYS A C 10
ATOM 14336 O O . LYS A 1 72 ? -3.961 -0.291 -1.601 1.00 0.00 72 LYS A O 10
ATOM 14355 N N . ALA A 1 73 ? -5.566 0.369 -3.020 1.00 0.00 73 ALA A N 10
ATOM 14356 C CA . ALA A 1 73 ? -5.576 1.749 -2.584 1.00 0.00 73 ALA A CA 10
ATOM 14357 C C . ALA A 1 73 ? -6.996 2.140 -2.204 1.00 0.00 73 ALA A C 10
ATOM 14358 O O . ALA A 1 73 ? -7.802 2.505 -3.063 1.00 0.00 73 ALA A O 10
ATOM 14365 N N . GLN A 1 74 ? -7.299 2.064 -0.917 1.00 0.00 74 GLN A N 10
ATOM 14366 C CA . GLN A 1 74 ? -8.642 2.358 -0.426 1.00 0.00 74 GLN A CA 10
ATOM 14367 C C . GLN A 1 74 ? -8.604 3.092 0.911 1.00 0.00 74 GLN A C 10
ATOM 14368 O O . GLN A 1 74 ? -7.610 3.056 1.624 1.00 0.00 74 GLN A O 10
ATOM 14382 N N . THR A 1 75 ? -9.682 3.804 1.204 1.00 0.00 75 THR A N 10
ATOM 14383 C CA . THR A 1 75 ? -9.872 4.461 2.487 1.00 0.00 75 THR A CA 10
ATOM 14384 C C . THR A 1 75 ? -11.031 3.838 3.254 1.00 0.00 75 THR A C 10
ATOM 14385 O O . THR A 1 75 ? -11.949 3.274 2.650 1.00 0.00 75 THR A O 10
ATOM 14396 N N . PRO A 1 76 ? -11.013 3.974 4.597 1.00 0.00 76 PRO A N 10
ATOM 14397 C CA . PRO A 1 76 ? -12.008 3.370 5.496 1.00 0.00 76 PRO A CA 10
ATOM 14398 C C . PRO A 1 76 ? -13.437 3.838 5.234 1.00 0.00 76 PRO A C 10
ATOM 14399 O O . PRO A 1 76 ? -14.371 3.329 5.837 1.00 0.00 76 PRO A O 10
ATOM 14410 N N . GLN A 1 77 ? -13.611 4.826 4.362 1.00 0.00 77 GLN A N 10
ATOM 14411 C CA . GLN A 1 77 ? -14.963 5.293 4.035 1.00 0.00 77 GLN A CA 10
ATOM 14412 C C . GLN A 1 77 ? -15.622 4.388 2.984 1.00 0.00 77 GLN A C 10
ATOM 14413 O O . GLN A 1 77 ? -16.846 4.247 2.959 1.00 0.00 77 GLN A O 10
ATOM 14427 N N . GLN A 1 78 ? -14.810 3.777 2.120 1.00 0.00 78 GLN A N 10
ATOM 14428 C CA . GLN A 1 78 ? -15.315 2.827 1.134 1.00 0.00 78 GLN A CA 10
ATOM 14429 C C . GLN A 1 78 ? -15.041 1.430 1.628 1.00 0.00 78 GLN A C 10
ATOM 14430 O O . GLN A 1 78 ? -15.802 0.498 1.379 1.00 0.00 78 GLN A O 10
ATOM 14444 N N . TRP A 1 79 ? -13.908 1.305 2.303 1.00 0.00 79 TRP A N 10
ATOM 14445 C CA . TRP A 1 79 ? -13.572 0.104 3.031 1.00 0.00 79 TRP A CA 10
ATOM 14446 C C . TRP A 1 79 ? -14.652 -0.146 4.042 1.00 0.00 79 TRP A C 10
ATOM 14447 O O . TRP A 1 79 ? -15.075 -1.284 4.259 1.00 0.00 79 TRP A O 10
ATOM 14468 N N . LYS A 1 80 ? -15.121 0.978 4.590 1.00 0.00 80 LYS A N 10
ATOM 14469 C CA . LYS A 1 80 ? -16.172 1.032 5.605 1.00 0.00 80 LYS A CA 10
ATOM 14470 C C . LYS A 1 80 ? -16.077 -0.148 6.613 1.00 0.00 80 LYS A C 10
ATOM 14471 O O . LYS A 1 80 ? -14.985 -0.703 6.784 1.00 0.00 80 LYS A O 10
ATOM 14490 N N . PRO A 1 81 ? -17.140 -0.512 7.382 1.00 0.00 81 PRO A N 10
ATOM 14491 C CA . PRO A 1 81 ? -17.103 -1.754 8.159 1.00 0.00 81 PRO A CA 10
ATOM 14492 C C . PRO A 1 81 ? -16.776 -2.934 7.252 1.00 0.00 81 PRO A C 10
ATOM 14493 O O . PRO A 1 81 ? -17.501 -3.199 6.286 1.00 0.00 81 PRO A O 10
ATOM 14504 N N . PRO A 1 82 ? -15.674 -3.649 7.558 1.00 0.00 82 PRO A N 10
ATOM 14505 C CA . PRO A 1 82 ? -15.056 -4.620 6.651 1.00 0.00 82 PRO A CA 10
ATOM 14506 C C . PRO A 1 82 ? -16.061 -5.536 5.964 1.00 0.00 82 PRO A C 10
ATOM 14507 O O . PRO A 1 82 ? -16.769 -6.311 6.607 1.00 0.00 82 PRO A O 10
ATOM 14518 N N . SER A 1 83 ? -16.104 -5.433 4.645 1.00 0.00 83 SER A N 10
ATOM 14519 C CA . SER A 1 83 ? -16.969 -6.262 3.830 1.00 0.00 83 SER A CA 10
ATOM 14520 C C . SER A 1 83 ? -16.473 -6.195 2.399 1.00 0.00 83 SER A C 10
ATOM 14521 O O . SER A 1 83 ? -17.216 -6.373 1.436 1.00 0.00 83 SER A O 10
ATOM 14529 N N . GLN A 1 84 ? -15.183 -5.966 2.285 1.00 0.00 84 GLN A N 10
ATOM 14530 C CA . GLN A 1 84 ? -14.550 -5.741 1.015 1.00 0.00 84 GLN A CA 10
ATOM 14531 C C . GLN A 1 84 ? -13.894 -7.014 0.527 1.00 0.00 84 GLN A C 10
ATOM 14532 O O . GLN A 1 84 ? -14.132 -7.460 -0.589 1.00 0.00 84 GLN A O 10
ATOM 14546 N N . ASP A 1 85 ? -13.110 -7.616 1.392 1.00 0.00 85 ASP A N 10
ATOM 14547 C CA . ASP A 1 85 ? -12.440 -8.861 1.070 1.00 0.00 85 ASP A CA 10
ATOM 14548 C C . ASP A 1 85 ? -13.334 -10.031 1.432 1.00 0.00 85 ASP A C 10
ATOM 14549 O O . ASP A 1 85 ? -13.169 -11.143 0.944 1.00 0.00 85 ASP A O 10
ATOM 14558 N N . SER A 1 86 ? -14.306 -9.740 2.269 1.00 0.00 86 SER A N 10
ATOM 14559 C CA . SER A 1 86 ? -15.252 -10.735 2.737 1.00 0.00 86 SER A CA 10
ATOM 14560 C C . SER A 1 86 ? -16.324 -10.988 1.683 1.00 0.00 86 SER A C 10
ATOM 14561 O O . SER A 1 86 ? -17.010 -12.012 1.702 1.00 0.00 86 SER A O 10
ATOM 14569 N N . ALA A 1 87 ? -16.463 -10.040 0.766 1.00 0.00 87 ALA A N 10
ATOM 14570 C CA . ALA A 1 87 ? -17.474 -10.124 -0.273 1.00 0.00 87 ALA A CA 10
ATOM 14571 C C . ALA A 1 87 ? -16.871 -9.859 -1.646 1.00 0.00 87 ALA A C 10
ATOM 14572 O O . ALA A 1 87 ? -17.588 -9.587 -2.609 1.00 0.00 87 ALA A O 10
ATOM 14579 N N . THR A 1 88 ? -15.556 -9.985 -1.742 1.00 0.00 88 THR A N 10
ATOM 14580 C CA . THR A 1 88 ? -14.844 -9.639 -2.968 1.00 0.00 88 THR A CA 10
ATOM 14581 C C . THR A 1 88 ? -14.986 -10.739 -4.016 1.00 0.00 88 THR A C 10
ATOM 14582 O O . THR A 1 88 ? -14.488 -10.614 -5.136 1.00 0.00 88 THR A O 10
ATOM 14593 N N . LEU A 1 89 ? -15.673 -11.811 -3.652 1.00 0.00 89 LEU A N 10
ATOM 14594 C CA . LEU A 1 89 ? -15.886 -12.930 -4.558 1.00 0.00 89 LEU A CA 10
ATOM 14595 C C . LEU A 1 89 ? -17.362 -13.281 -4.624 1.00 0.00 89 LEU A C 10
ATOM 14596 O O . LEU A 1 89 ? -17.775 -14.129 -5.416 1.00 0.00 89 LEU A O 10
ATOM 14612 N N . THR A 1 90 ? -18.160 -12.623 -3.794 1.00 0.00 90 THR A N 10
ATOM 14613 C CA . THR A 1 90 ? -19.570 -12.962 -3.695 1.00 0.00 90 THR A CA 10
ATOM 14614 C C . THR A 1 90 ? -20.472 -11.812 -4.132 1.00 0.00 90 THR A C 10
ATOM 14615 O O . THR A 1 90 ? -21.617 -12.023 -4.535 1.00 0.00 90 THR A O 10
ATOM 14626 N N . LYS A 1 91 ? -19.946 -10.602 -4.079 1.00 0.00 91 LYS A N 10
ATOM 14627 C CA . LYS A 1 91 ? -20.755 -9.410 -4.303 1.00 0.00 91 LYS A CA 10
ATOM 14628 C C . LYS A 1 91 ? -19.941 -8.328 -4.994 1.00 0.00 91 LYS A C 10
ATOM 14629 O O . LYS A 1 91 ? -20.345 -7.165 -5.038 1.00 0.00 91 LYS A O 10
ATOM 14648 N N . ASP A 1 92 ? -18.789 -8.714 -5.524 1.00 0.00 92 ASP A N 10
ATOM 14649 C CA . ASP A 1 92 ? -17.915 -7.770 -6.218 1.00 0.00 92 ASP A CA 10
ATOM 14650 C C . ASP A 1 92 ? -18.305 -7.641 -7.687 1.00 0.00 92 ASP A C 10
ATOM 14651 O O . ASP A 1 92 ? -18.053 -6.614 -8.315 1.00 0.00 92 ASP A O 10
ATOM 14660 N N . ALA A 1 93 ? -18.927 -8.692 -8.217 1.00 0.00 93 ALA A N 10
ATOM 14661 C CA . ALA A 1 93 ? -19.363 -8.730 -9.613 1.00 0.00 93 ALA A CA 10
ATOM 14662 C C . ALA A 1 93 ? -18.195 -8.487 -10.564 1.00 0.00 93 ALA A C 10
ATOM 14663 O O . ALA A 1 93 ? -18.078 -7.367 -11.105 1.00 0.00 93 ALA A O 10
ATOM 14671 N N . MET A 1 1 ? 19.378 -3.717 -2.799 1.00 0.00 1 MET A N 11
ATOM 14672 C CA . MET A 1 1 ? 19.287 -4.405 -1.491 1.00 0.00 1 MET A CA 11
ATOM 14673 C C . MET A 1 1 ? 18.361 -3.636 -0.561 1.00 0.00 1 MET A C 11
ATOM 14674 O O . MET A 1 1 ? 18.499 -2.423 -0.408 1.00 0.00 1 MET A O 11
ATOM 14690 N N . VAL A 1 2 ? 17.416 -4.339 0.051 1.00 0.00 2 VAL A N 11
ATOM 14691 C CA . VAL A 1 2 ? 16.416 -3.705 0.899 1.00 0.00 2 VAL A CA 11
ATOM 14692 C C . VAL A 1 2 ? 15.604 -4.760 1.652 1.00 0.00 2 VAL A C 11
ATOM 14693 O O . VAL A 1 2 ? 15.458 -5.892 1.184 1.00 0.00 2 VAL A O 11
ATOM 14706 N N . THR A 1 3 ? 15.108 -4.398 2.828 1.00 0.00 3 THR A N 11
ATOM 14707 C CA . THR A 1 3 ? 14.278 -5.291 3.620 1.00 0.00 3 THR A CA 11
ATOM 14708 C C . THR A 1 3 ? 12.831 -4.806 3.665 1.00 0.00 3 THR A C 11
ATOM 14709 O O . THR A 1 3 ? 12.550 -3.612 3.553 1.00 0.00 3 THR A O 11
ATOM 14720 N N . LYS A 1 4 ? 11.918 -5.741 3.861 1.00 0.00 4 LYS A N 11
ATOM 14721 C CA . LYS A 1 4 ? 10.508 -5.427 4.009 1.00 0.00 4 LYS A CA 11
ATOM 14722 C C . LYS A 1 4 ? 10.280 -4.849 5.392 1.00 0.00 4 LYS A C 11
ATOM 14723 O O . LYS A 1 4 ? 9.241 -4.264 5.685 1.00 0.00 4 LYS A O 11
ATOM 14742 N N . GLU A 1 5 ? 11.292 -4.992 6.228 1.00 0.00 5 GLU A N 11
ATOM 14743 C CA . GLU A 1 5 ? 11.186 -4.621 7.623 1.00 0.00 5 GLU A CA 11
ATOM 14744 C C . GLU A 1 5 ? 11.273 -3.121 7.770 1.00 0.00 5 GLU A C 11
ATOM 14745 O O . GLU A 1 5 ? 10.687 -2.528 8.676 1.00 0.00 5 GLU A O 11
ATOM 14757 N N . GLN A 1 6 ? 11.988 -2.510 6.855 1.00 0.00 6 GLN A N 11
ATOM 14758 C CA . GLN A 1 6 ? 12.053 -1.069 6.803 1.00 0.00 6 GLN A CA 11
ATOM 14759 C C . GLN A 1 6 ? 10.826 -0.546 6.079 1.00 0.00 6 GLN A C 11
ATOM 14760 O O . GLN A 1 6 ? 10.351 0.547 6.358 1.00 0.00 6 GLN A O 11
ATOM 14774 N N . VAL A 1 7 ? 10.284 -1.371 5.180 1.00 0.00 7 VAL A N 11
ATOM 14775 C CA . VAL A 1 7 ? 9.136 -0.980 4.372 1.00 0.00 7 VAL A CA 11
ATOM 14776 C C . VAL A 1 7 ? 7.928 -0.868 5.279 1.00 0.00 7 VAL A C 11
ATOM 14777 O O . VAL A 1 7 ? 7.121 0.055 5.193 1.00 0.00 7 VAL A O 11
ATOM 14790 N N . GLU A 1 8 ? 7.890 -1.800 6.193 1.00 0.00 8 GLU A N 11
ATOM 14791 C CA . GLU A 1 8 ? 6.833 -1.940 7.161 1.00 0.00 8 GLU A CA 11
ATOM 14792 C C . GLU A 1 8 ? 6.745 -0.702 8.030 1.00 0.00 8 GLU A C 11
ATOM 14793 O O . GLU A 1 8 ? 5.672 -0.130 8.223 1.00 0.00 8 GLU A O 11
ATOM 14805 N N . ALA A 1 9 ? 7.899 -0.272 8.518 1.00 0.00 9 ALA A N 11
ATOM 14806 C CA . ALA A 1 9 ? 7.960 0.855 9.418 1.00 0.00 9 ALA A CA 11
ATOM 14807 C C . ALA A 1 9 ? 7.880 2.135 8.620 1.00 0.00 9 ALA A C 11
ATOM 14808 O O . ALA A 1 9 ? 7.491 3.183 9.131 1.00 0.00 9 ALA A O 11
ATOM 14815 N N . SER A 1 10 ? 8.223 2.037 7.348 1.00 0.00 10 SER A N 11
ATOM 14816 C CA . SER A 1 10 ? 8.205 3.215 6.486 1.00 0.00 10 SER A CA 11
ATOM 14817 C C . SER A 1 10 ? 6.765 3.601 6.175 1.00 0.00 10 SER A C 11
ATOM 14818 O O . SER A 1 10 ? 6.353 4.747 6.372 1.00 0.00 10 SER A O 11
ATOM 14826 N N . LEU A 1 11 ? 6.001 2.622 5.721 1.00 0.00 11 LEU A N 11
ATOM 14827 C CA . LEU A 1 11 ? 4.606 2.826 5.371 1.00 0.00 11 LEU A CA 11
ATOM 14828 C C . LEU A 1 11 ? 3.791 3.213 6.600 1.00 0.00 11 LEU A C 11
ATOM 14829 O O . LEU A 1 11 ? 2.983 4.135 6.547 1.00 0.00 11 LEU A O 11
ATOM 14845 N N . THR A 1 12 ? 4.041 2.537 7.714 1.00 0.00 12 THR A N 11
ATOM 14846 C CA . THR A 1 12 ? 3.324 2.811 8.959 1.00 0.00 12 THR A CA 11
ATOM 14847 C C . THR A 1 12 ? 3.569 4.251 9.445 1.00 0.00 12 THR A C 11
ATOM 14848 O O . THR A 1 12 ? 2.784 4.803 10.215 1.00 0.00 12 THR A O 11
ATOM 14859 N N . SER A 1 13 ? 4.638 4.866 8.963 1.00 0.00 13 SER A N 11
ATOM 14860 C CA . SER A 1 13 ? 4.983 6.221 9.375 1.00 0.00 13 SER A CA 11
ATOM 14861 C C . SER A 1 13 ? 4.351 7.249 8.446 1.00 0.00 13 SER A C 11
ATOM 14862 O O . SER A 1 13 ? 3.739 8.219 8.892 1.00 0.00 13 SER A O 11
ATOM 14870 N N . LYS A 1 14 ? 4.476 7.006 7.150 1.00 0.00 14 LYS A N 11
ATOM 14871 C CA . LYS A 1 14 ? 4.045 7.965 6.143 1.00 0.00 14 LYS A CA 11
ATOM 14872 C C . LYS A 1 14 ? 2.547 7.875 5.927 1.00 0.00 14 LYS A C 11
ATOM 14873 O O . LYS A 1 14 ? 1.892 8.857 5.575 1.00 0.00 14 LYS A O 11
ATOM 14892 N N . LEU A 1 15 ? 2.011 6.690 6.147 1.00 0.00 15 LEU A N 11
ATOM 14893 C CA . LEU A 1 15 ? 0.615 6.418 5.855 1.00 0.00 15 LEU A CA 11
ATOM 14894 C C . LEU A 1 15 ? -0.161 6.157 7.126 1.00 0.00 15 LEU A C 11
ATOM 14895 O O . LEU A 1 15 ? -1.390 6.045 7.098 1.00 0.00 15 LEU A O 11
ATOM 14911 N N . LYS A 1 16 ? 0.584 6.050 8.226 1.00 0.00 16 LYS A N 11
ATOM 14912 C CA . LYS A 1 16 ? 0.020 5.857 9.563 1.00 0.00 16 LYS A CA 11
ATOM 14913 C C . LYS A 1 16 ? -0.490 4.422 9.743 1.00 0.00 16 LYS A C 11
ATOM 14914 O O . LYS A 1 16 ? -0.911 3.782 8.781 1.00 0.00 16 LYS A O 11
ATOM 14933 N N . PRO A 1 17 ? -0.434 3.892 10.982 1.00 0.00 17 PRO A N 11
ATOM 14934 C CA . PRO A 1 17 ? -0.828 2.505 11.283 1.00 0.00 17 PRO A CA 11
ATOM 14935 C C . PRO A 1 17 ? -2.333 2.252 11.162 1.00 0.00 17 PRO A C 11
ATOM 14936 O O . PRO A 1 17 ? -3.017 1.995 12.156 1.00 0.00 17 PRO A O 11
ATOM 14947 N N . ILE A 1 18 ? -2.847 2.340 9.946 1.00 0.00 18 ILE A N 11
ATOM 14948 C CA . ILE A 1 18 ? -4.234 2.002 9.676 1.00 0.00 18 ILE A CA 11
ATOM 14949 C C . ILE A 1 18 ? -4.338 0.568 9.168 1.00 0.00 18 ILE A C 11
ATOM 14950 O O . ILE A 1 18 ? -4.620 -0.351 9.934 1.00 0.00 18 ILE A O 11
ATOM 14966 N N . HIS A 1 19 ? -4.092 0.377 7.876 1.00 0.00 19 HIS A N 11
ATOM 14967 C CA . HIS A 1 19 ? -4.050 -0.956 7.296 1.00 0.00 19 HIS A CA 11
ATOM 14968 C C . HIS A 1 19 ? -2.943 -0.993 6.266 1.00 0.00 19 HIS A C 11
ATOM 14969 O O . HIS A 1 19 ? -3.118 -0.530 5.146 1.00 0.00 19 HIS A O 11
ATOM 14984 N N . LEU A 1 20 ? -1.797 -1.507 6.664 1.00 0.00 20 LEU A N 11
ATOM 14985 C CA . LEU A 1 20 ? -0.651 -1.578 5.775 1.00 0.00 20 LEU A CA 11
ATOM 14986 C C . LEU A 1 20 ? 0.031 -2.925 5.922 1.00 0.00 20 LEU A C 11
ATOM 14987 O O . LEU A 1 20 ? 0.517 -3.262 7.001 1.00 0.00 20 LEU A O 11
ATOM 15003 N N . GLU A 1 21 ? 0.065 -3.689 4.848 1.00 0.00 21 GLU A N 11
ATOM 15004 C CA . GLU A 1 21 ? 0.670 -4.993 4.870 1.00 0.00 21 GLU A CA 11
ATOM 15005 C C . GLU A 1 21 ? 1.215 -5.322 3.495 1.00 0.00 21 GLU A C 11
ATOM 15006 O O . GLU A 1 21 ? 0.473 -5.578 2.546 1.00 0.00 21 GLU A O 11
ATOM 15018 N N . VAL A 1 22 ? 2.519 -5.228 3.384 1.00 0.00 22 VAL A N 11
ATOM 15019 C CA . VAL A 1 22 ? 3.200 -5.499 2.136 1.00 0.00 22 VAL A CA 11
ATOM 15020 C C . VAL A 1 22 ? 3.760 -6.910 2.154 1.00 0.00 22 VAL A C 11
ATOM 15021 O O . VAL A 1 22 ? 4.333 -7.348 3.149 1.00 0.00 22 VAL A O 11
ATOM 15034 N N . ILE A 1 23 ? 3.594 -7.613 1.055 1.00 0.00 23 ILE A N 11
ATOM 15035 C CA . ILE A 1 23 ? 3.980 -9.000 0.973 1.00 0.00 23 ILE A CA 11
ATOM 15036 C C . ILE A 1 23 ? 5.199 -9.130 0.093 1.00 0.00 23 ILE A C 11
ATOM 15037 O O . ILE A 1 23 ? 5.118 -9.113 -1.134 1.00 0.00 23 ILE A O 11
ATOM 15053 N N . ASP A 1 24 ? 6.326 -9.176 0.750 1.00 0.00 24 ASP A N 11
ATOM 15054 C CA . ASP A 1 24 ? 7.603 -9.416 0.096 1.00 0.00 24 ASP A CA 11
ATOM 15055 C C . ASP A 1 24 ? 7.621 -10.782 -0.560 1.00 0.00 24 ASP A C 11
ATOM 15056 O O . ASP A 1 24 ? 7.512 -11.812 0.109 1.00 0.00 24 ASP A O 11
ATOM 15065 N N . ILE A 1 25 ? 7.754 -10.781 -1.869 1.00 0.00 25 ILE A N 11
ATOM 15066 C CA . ILE A 1 25 ? 7.787 -12.008 -2.636 1.00 0.00 25 ILE A CA 11
ATOM 15067 C C . ILE A 1 25 ? 9.231 -12.432 -2.913 1.00 0.00 25 ILE A C 11
ATOM 15068 O O . ILE A 1 25 ? 9.503 -13.592 -3.226 1.00 0.00 25 ILE A O 11
ATOM 15084 N N . SER A 1 26 ? 10.163 -11.503 -2.757 1.00 0.00 26 SER A N 11
ATOM 15085 C CA . SER A 1 26 ? 11.532 -11.735 -3.198 1.00 0.00 26 SER A CA 11
ATOM 15086 C C . SER A 1 26 ? 12.572 -11.312 -2.157 1.00 0.00 26 SER A C 11
ATOM 15087 O O . SER A 1 26 ? 13.008 -12.127 -1.341 1.00 0.00 26 SER A O 11
ATOM 15095 N N . GLY A 1 27 ? 12.967 -10.043 -2.190 1.00 0.00 27 GLY A N 11
ATOM 15096 C CA . GLY A 1 27 ? 13.986 -9.560 -1.283 1.00 0.00 27 GLY A CA 11
ATOM 15097 C C . GLY A 1 27 ? 14.499 -8.184 -1.665 1.00 0.00 27 GLY A C 11
ATOM 15098 O O . GLY A 1 27 ? 13.766 -7.198 -1.584 1.00 0.00 27 GLY A O 11
ATOM 15102 N N . GLY A 1 28 ? 15.750 -8.121 -2.103 1.00 0.00 28 GLY A N 11
ATOM 15103 C CA . GLY A 1 28 ? 16.374 -6.844 -2.402 1.00 0.00 28 GLY A CA 11
ATOM 15104 C C . GLY A 1 28 ? 16.746 -6.683 -3.866 1.00 0.00 28 GLY A C 11
ATOM 15105 O O . GLY A 1 28 ? 16.541 -5.622 -4.448 1.00 0.00 28 GLY A O 11
ATOM 15109 N N . CYS A 1 29 ? 17.288 -7.734 -4.460 1.00 0.00 29 CYS A N 11
ATOM 15110 C CA . CYS A 1 29 ? 17.694 -7.701 -5.863 1.00 0.00 29 CYS A CA 11
ATOM 15111 C C . CYS A 1 29 ? 16.549 -8.202 -6.730 1.00 0.00 29 CYS A C 11
ATOM 15112 O O . CYS A 1 29 ? 16.361 -7.770 -7.868 1.00 0.00 29 CYS A O 11
ATOM 15120 N N . GLY A 1 30 ? 15.776 -9.104 -6.153 1.00 0.00 30 GLY A N 11
ATOM 15121 C CA . GLY A 1 30 ? 14.572 -9.595 -6.771 1.00 0.00 30 GLY A CA 11
ATOM 15122 C C . GLY A 1 30 ? 13.437 -8.658 -6.472 1.00 0.00 30 GLY A C 11
ATOM 15123 O O . GLY A 1 30 ? 12.384 -8.712 -7.107 1.00 0.00 30 GLY A O 11
ATOM 15127 N N . SER A 1 31 ? 13.708 -7.799 -5.482 1.00 0.00 31 SER A N 11
ATOM 15128 C CA . SER A 1 31 ? 12.728 -6.982 -4.777 1.00 0.00 31 SER A CA 11
ATOM 15129 C C . SER A 1 31 ? 11.476 -6.689 -5.589 1.00 0.00 31 SER A C 11
ATOM 15130 O O . SER A 1 31 ? 11.495 -6.014 -6.621 1.00 0.00 31 SER A O 11
ATOM 15138 N N . SER A 1 32 ? 10.395 -7.234 -5.076 1.00 0.00 32 SER A N 11
ATOM 15139 C CA . SER A 1 32 ? 9.060 -6.997 -5.578 1.00 0.00 32 SER A CA 11
ATOM 15140 C C . SER A 1 32 ? 8.069 -7.114 -4.428 1.00 0.00 32 SER A C 11
ATOM 15141 O O . SER A 1 32 ? 7.831 -8.204 -3.902 1.00 0.00 32 SER A O 11
ATOM 15149 N N . PHE A 1 33 ? 7.532 -5.981 -4.015 1.00 0.00 33 PHE A N 11
ATOM 15150 C CA . PHE A 1 33 ? 6.638 -5.936 -2.873 1.00 0.00 33 PHE A CA 11
ATOM 15151 C C . PHE A 1 33 ? 5.212 -5.649 -3.317 1.00 0.00 33 PHE A C 11
ATOM 15152 O O . PHE A 1 33 ? 4.991 -4.938 -4.299 1.00 0.00 33 PHE A O 11
ATOM 15169 N N . GLU A 1 34 ? 4.241 -6.208 -2.615 1.00 0.00 34 GLU A N 11
ATOM 15170 C CA . GLU A 1 34 ? 2.857 -5.850 -2.864 1.00 0.00 34 GLU A CA 11
ATOM 15171 C C . GLU A 1 34 ? 2.192 -5.379 -1.577 1.00 0.00 34 GLU A C 11
ATOM 15172 O O . GLU A 1 34 ? 1.916 -6.169 -0.681 1.00 0.00 34 GLU A O 11
ATOM 15184 N N . VAL A 1 35 ? 1.970 -4.076 -1.491 1.00 0.00 35 VAL A N 11
ATOM 15185 C CA . VAL A 1 35 ? 1.322 -3.463 -0.337 1.00 0.00 35 VAL A CA 11
ATOM 15186 C C . VAL A 1 35 ? -0.199 -3.385 -0.492 1.00 0.00 35 VAL A C 11
ATOM 15187 O O . VAL A 1 35 ? -0.720 -3.071 -1.566 1.00 0.00 35 VAL A O 11
ATOM 15200 N N . GLU A 1 36 ? -0.896 -3.700 0.590 1.00 0.00 36 GLU A N 11
ATOM 15201 C CA . GLU A 1 36 ? -2.323 -3.461 0.693 1.00 0.00 36 GLU A CA 11
ATOM 15202 C C . GLU A 1 36 ? -2.538 -2.409 1.768 1.00 0.00 36 GLU A C 11
ATOM 15203 O O . GLU A 1 36 ? -2.345 -2.681 2.955 1.00 0.00 36 GLU A O 11
ATOM 15215 N N . VAL A 1 37 ? -2.901 -1.200 1.359 1.00 0.00 37 VAL A N 11
ATOM 15216 C CA . VAL A 1 37 ? -3.007 -0.103 2.280 1.00 0.00 37 VAL A CA 11
ATOM 15217 C C . VAL A 1 37 ? -4.378 0.522 2.305 1.00 0.00 37 VAL A C 11
ATOM 15218 O O . VAL A 1 37 ? -5.148 0.477 1.343 1.00 0.00 37 VAL A O 11
ATOM 15231 N N . VAL A 1 38 ? -4.640 1.112 3.442 1.00 0.00 38 VAL A N 11
ATOM 15232 C CA . VAL A 1 38 ? -5.813 1.919 3.683 1.00 0.00 38 VAL A CA 11
ATOM 15233 C C . VAL A 1 38 ? -5.351 3.173 4.393 1.00 0.00 38 VAL A C 11
ATOM 15234 O O . VAL A 1 38 ? -5.043 3.136 5.585 1.00 0.00 38 VAL A O 11
ATOM 15247 N N . SER A 1 39 ? -5.234 4.261 3.647 1.00 0.00 39 SER A N 11
ATOM 15248 C CA . SER A 1 39 ? -4.704 5.492 4.192 1.00 0.00 39 SER A CA 11
ATOM 15249 C C . SER A 1 39 ? -5.385 6.692 3.557 1.00 0.00 39 SER A C 11
ATOM 15250 O O . SER A 1 39 ? -5.958 6.590 2.473 1.00 0.00 39 SER A O 11
ATOM 15258 N N . GLU A 1 40 ? -5.281 7.831 4.235 1.00 0.00 40 GLU A N 11
ATOM 15259 C CA . GLU A 1 40 ? -6.028 9.047 3.903 1.00 0.00 40 GLU A CA 11
ATOM 15260 C C . GLU A 1 40 ? -5.630 9.651 2.558 1.00 0.00 40 GLU A C 11
ATOM 15261 O O . GLU A 1 40 ? -6.119 10.714 2.183 1.00 0.00 40 GLU A O 11
ATOM 15273 N N . GLN A 1 41 ? -4.766 8.971 1.827 1.00 0.00 41 GLN A N 11
ATOM 15274 C CA . GLN A 1 41 ? -4.340 9.465 0.511 1.00 0.00 41 GLN A CA 11
ATOM 15275 C C . GLN A 1 41 ? -5.301 8.946 -0.520 1.00 0.00 41 GLN A C 11
ATOM 15276 O O . GLN A 1 41 ? -5.263 9.304 -1.695 1.00 0.00 41 GLN A O 11
ATOM 15290 N N . PHE A 1 42 ? -6.171 8.096 -0.040 1.00 0.00 42 PHE A N 11
ATOM 15291 C CA . PHE A 1 42 ? -7.114 7.405 -0.871 1.00 0.00 42 PHE A CA 11
ATOM 15292 C C . PHE A 1 42 ? -8.514 7.879 -0.538 1.00 0.00 42 PHE A C 11
ATOM 15293 O O . PHE A 1 42 ? -9.508 7.307 -0.989 1.00 0.00 42 PHE A O 11
ATOM 15310 N N . GLU A 1 43 ? -8.573 8.953 0.240 1.00 0.00 43 GLU A N 11
ATOM 15311 C CA . GLU A 1 43 ? -9.831 9.396 0.842 1.00 0.00 43 GLU A CA 11
ATOM 15312 C C . GLU A 1 43 ? -10.663 10.221 -0.134 1.00 0.00 43 GLU A C 11
ATOM 15313 O O . GLU A 1 43 ? -10.291 11.343 -0.488 1.00 0.00 43 GLU A O 11
ATOM 15325 N N . GLY A 1 44 ? -11.790 9.649 -0.569 1.00 0.00 44 GLY A N 11
ATOM 15326 C CA . GLY A 1 44 ? -12.651 10.309 -1.537 1.00 0.00 44 GLY A CA 11
ATOM 15327 C C . GLY A 1 44 ? -11.939 10.519 -2.854 1.00 0.00 44 GLY A C 11
ATOM 15328 O O . GLY A 1 44 ? -12.306 11.380 -3.653 1.00 0.00 44 GLY A O 11
ATOM 15332 N N . LYS A 1 45 ? -10.921 9.711 -3.067 1.00 0.00 45 LYS A N 11
ATOM 15333 C CA . LYS A 1 45 ? -10.006 9.879 -4.152 1.00 0.00 45 LYS A CA 11
ATOM 15334 C C . LYS A 1 45 ? -10.278 8.892 -5.271 1.00 0.00 45 LYS A C 11
ATOM 15335 O O . LYS A 1 45 ? -10.896 7.852 -5.057 1.00 0.00 45 LYS A O 11
ATOM 15354 N N . ARG A 1 46 ? -9.811 9.227 -6.459 1.00 0.00 46 ARG A N 11
ATOM 15355 C CA . ARG A 1 46 ? -9.874 8.321 -7.588 1.00 0.00 46 ARG A CA 11
ATOM 15356 C C . ARG A 1 46 ? -8.582 7.519 -7.662 1.00 0.00 46 ARG A C 11
ATOM 15357 O O . ARG A 1 46 ? -7.517 8.052 -7.384 1.00 0.00 46 ARG A O 11
ATOM 15378 N N . LEU A 1 47 ? -8.703 6.245 -8.015 1.00 0.00 47 LEU A N 11
ATOM 15379 C CA . LEU A 1 47 ? -7.589 5.271 -8.032 1.00 0.00 47 LEU A CA 11
ATOM 15380 C C . LEU A 1 47 ? -6.265 5.870 -8.502 1.00 0.00 47 LEU A C 11
ATOM 15381 O O . LEU A 1 47 ? -5.214 5.656 -7.901 1.00 0.00 47 LEU A O 11
ATOM 15397 N N . LEU A 1 48 ? -6.348 6.617 -9.573 1.00 0.00 48 LEU A N 11
ATOM 15398 C CA . LEU A 1 48 ? -5.185 7.248 -10.194 1.00 0.00 48 LEU A CA 11
ATOM 15399 C C . LEU A 1 48 ? -4.535 8.235 -9.237 1.00 0.00 48 LEU A C 11
ATOM 15400 O O . LEU A 1 48 ? -3.338 8.159 -8.963 1.00 0.00 48 LEU A O 11
ATOM 15416 N N . GLU A 1 49 ? -5.347 9.138 -8.712 1.00 0.00 49 GLU A N 11
ATOM 15417 C CA . GLU A 1 49 ? -4.893 10.128 -7.745 1.00 0.00 49 GLU A CA 11
ATOM 15418 C C . GLU A 1 49 ? -4.431 9.408 -6.496 1.00 0.00 49 GLU A C 11
ATOM 15419 O O . GLU A 1 49 ? -3.470 9.803 -5.848 1.00 0.00 49 GLU A O 11
ATOM 15431 N N . ARG A 1 50 ? -5.140 8.331 -6.196 1.00 0.00 50 ARG A N 11
ATOM 15432 C CA . ARG A 1 50 ? -4.848 7.479 -5.061 1.00 0.00 50 ARG A CA 11
ATOM 15433 C C . ARG A 1 50 ? -3.412 6.983 -5.123 1.00 0.00 50 ARG A C 11
ATOM 15434 O O . ARG A 1 50 ? -2.631 7.169 -4.190 1.00 0.00 50 ARG A O 11
ATOM 15455 N N . HIS A 1 51 ? -3.060 6.379 -6.244 1.00 0.00 51 HIS A N 11
ATOM 15456 C CA . HIS A 1 51 ? -1.738 5.792 -6.395 1.00 0.00 51 HIS A CA 11
ATOM 15457 C C . HIS A 1 51 ? -0.688 6.879 -6.528 1.00 0.00 51 HIS A C 11
ATOM 15458 O O . HIS A 1 51 ? 0.382 6.805 -5.918 1.00 0.00 51 HIS A O 11
ATOM 15473 N N . ARG A 1 52 ? -1.027 7.912 -7.282 1.00 0.00 52 ARG A N 11
ATOM 15474 C CA . ARG A 1 52 ? -0.113 9.010 -7.541 1.00 0.00 52 ARG A CA 11
ATOM 15475 C C . ARG A 1 52 ? 0.187 9.780 -6.259 1.00 0.00 52 ARG A C 11
ATOM 15476 O O . ARG A 1 52 ? 1.189 10.490 -6.163 1.00 0.00 52 ARG A O 11
ATOM 15497 N N . MET A 1 53 ? -0.650 9.611 -5.258 1.00 0.00 53 MET A N 11
ATOM 15498 C CA . MET A 1 53 ? -0.499 10.391 -4.048 1.00 0.00 53 MET A CA 11
ATOM 15499 C C . MET A 1 53 ? 0.369 9.634 -3.065 1.00 0.00 53 MET A C 11
ATOM 15500 O O . MET A 1 53 ? 1.252 10.198 -2.415 1.00 0.00 53 MET A O 11
ATOM 15514 N N . VAL A 1 54 ? 0.140 8.335 -2.999 1.00 0.00 54 VAL A N 11
ATOM 15515 C CA . VAL A 1 54 ? 0.880 7.483 -2.098 1.00 0.00 54 VAL A CA 11
ATOM 15516 C C . VAL A 1 54 ? 2.308 7.355 -2.567 1.00 0.00 54 VAL A C 11
ATOM 15517 O O . VAL A 1 54 ? 3.243 7.431 -1.779 1.00 0.00 54 VAL A O 11
ATOM 15530 N N . ASN A 1 55 ? 2.466 7.205 -3.872 1.00 0.00 55 ASN A N 11
ATOM 15531 C CA . ASN A 1 55 ? 3.778 7.003 -4.438 1.00 0.00 55 ASN A CA 11
ATOM 15532 C C . ASN A 1 55 ? 4.526 8.314 -4.460 1.00 0.00 55 ASN A C 11
ATOM 15533 O O . ASN A 1 55 ? 5.699 8.352 -4.733 1.00 0.00 55 ASN A O 11
ATOM 15544 N N . ALA A 1 56 ? 3.819 9.398 -4.226 1.00 0.00 56 ALA A N 11
ATOM 15545 C CA . ALA A 1 56 ? 4.477 10.683 -4.082 1.00 0.00 56 ALA A CA 11
ATOM 15546 C C . ALA A 1 56 ? 5.367 10.633 -2.848 1.00 0.00 56 ALA A C 11
ATOM 15547 O O . ALA A 1 56 ? 6.537 11.016 -2.878 1.00 0.00 56 ALA A O 11
ATOM 15554 N N . ALA A 1 57 ? 4.814 10.062 -1.792 1.00 0.00 57 ALA A N 11
ATOM 15555 C CA . ALA A 1 57 ? 5.508 9.926 -0.522 1.00 0.00 57 ALA A CA 11
ATOM 15556 C C . ALA A 1 57 ? 6.266 8.609 -0.479 1.00 0.00 57 ALA A C 11
ATOM 15557 O O . ALA A 1 57 ? 6.925 8.280 0.504 1.00 0.00 57 ALA A O 11
ATOM 15564 N N . LEU A 1 58 ? 6.182 7.872 -1.569 1.00 0.00 58 LEU A N 11
ATOM 15565 C CA . LEU A 1 58 ? 6.714 6.526 -1.633 1.00 0.00 58 LEU A CA 11
ATOM 15566 C C . LEU A 1 58 ? 7.570 6.386 -2.875 1.00 0.00 58 LEU A C 11
ATOM 15567 O O . LEU A 1 58 ? 8.022 5.300 -3.217 1.00 0.00 58 LEU A O 11
ATOM 15583 N N . GLU A 1 59 ? 7.779 7.505 -3.546 1.00 0.00 59 GLU A N 11
ATOM 15584 C CA . GLU A 1 59 ? 8.589 7.534 -4.758 1.00 0.00 59 GLU A CA 11
ATOM 15585 C C . GLU A 1 59 ? 10.039 7.312 -4.365 1.00 0.00 59 GLU A C 11
ATOM 15586 O O . GLU A 1 59 ? 10.792 6.613 -5.038 1.00 0.00 59 GLU A O 11
ATOM 15598 N N . GLU A 1 60 ? 10.386 7.865 -3.218 1.00 0.00 60 GLU A N 11
ATOM 15599 C CA . GLU A 1 60 ? 11.721 7.750 -2.667 1.00 0.00 60 GLU A CA 11
ATOM 15600 C C . GLU A 1 60 ? 11.912 6.323 -2.187 1.00 0.00 60 GLU A C 11
ATOM 15601 O O . GLU A 1 60 ? 12.991 5.730 -2.291 1.00 0.00 60 GLU A O 11
ATOM 15613 N N . GLU A 1 61 ? 10.814 5.780 -1.693 1.00 0.00 61 GLU A N 11
ATOM 15614 C CA . GLU A 1 61 ? 10.761 4.429 -1.188 1.00 0.00 61 GLU A CA 11
ATOM 15615 C C . GLU A 1 61 ? 10.872 3.440 -2.340 1.00 0.00 61 GLU A C 11
ATOM 15616 O O . GLU A 1 61 ? 11.536 2.413 -2.236 1.00 0.00 61 GLU A O 11
ATOM 15628 N N . MET A 1 62 ? 10.234 3.785 -3.451 1.00 0.00 62 MET A N 11
ATOM 15629 C CA . MET A 1 62 ? 10.243 2.949 -4.639 1.00 0.00 62 MET A CA 11
ATOM 15630 C C . MET A 1 62 ? 11.651 2.856 -5.206 1.00 0.00 62 MET A C 11
ATOM 15631 O O . MET A 1 62 ? 12.025 1.849 -5.800 1.00 0.00 62 MET A O 11
ATOM 15645 N N . LYS A 1 63 ? 12.433 3.907 -4.999 1.00 0.00 63 LYS A N 11
ATOM 15646 C CA . LYS A 1 63 ? 13.815 3.927 -5.462 1.00 0.00 63 LYS A CA 11
ATOM 15647 C C . LYS A 1 63 ? 14.723 3.192 -4.483 1.00 0.00 63 LYS A C 11
ATOM 15648 O O . LYS A 1 63 ? 15.895 2.948 -4.770 1.00 0.00 63 LYS A O 11
ATOM 15667 N N . GLU A 1 64 ? 14.178 2.849 -3.321 1.00 0.00 64 GLU A N 11
ATOM 15668 C CA . GLU A 1 64 ? 14.926 2.107 -2.314 1.00 0.00 64 GLU A CA 11
ATOM 15669 C C . GLU A 1 64 ? 14.802 0.619 -2.599 1.00 0.00 64 GLU A C 11
ATOM 15670 O O . GLU A 1 64 ? 15.695 -0.178 -2.302 1.00 0.00 64 GLU A O 11
ATOM 15682 N N . ILE A 1 65 ? 13.688 0.267 -3.205 1.00 0.00 65 ILE A N 11
ATOM 15683 C CA . ILE A 1 65 ? 13.418 -1.103 -3.594 1.00 0.00 65 ILE A CA 11
ATOM 15684 C C . ILE A 1 65 ? 13.486 -1.212 -5.112 1.00 0.00 65 ILE A C 11
ATOM 15685 O O . ILE A 1 65 ? 13.956 -0.292 -5.783 1.00 0.00 65 ILE A O 11
ATOM 15701 N N . HIS A 1 66 ? 13.041 -2.328 -5.654 1.00 0.00 66 HIS A N 11
ATOM 15702 C CA . HIS A 1 66 ? 13.052 -2.513 -7.097 1.00 0.00 66 HIS A CA 11
ATOM 15703 C C . HIS A 1 66 ? 11.637 -2.441 -7.664 1.00 0.00 66 HIS A C 11
ATOM 15704 O O . HIS A 1 66 ? 11.457 -2.244 -8.865 1.00 0.00 66 HIS A O 11
ATOM 15719 N N . ALA A 1 67 ? 10.638 -2.579 -6.798 1.00 0.00 67 ALA A N 11
ATOM 15720 C CA . ALA A 1 67 ? 9.248 -2.597 -7.234 1.00 0.00 67 ALA A CA 11
ATOM 15721 C C . ALA A 1 67 ? 8.295 -2.586 -6.047 1.00 0.00 67 ALA A C 11
ATOM 15722 O O . ALA A 1 67 ? 8.413 -3.404 -5.132 1.00 0.00 67 ALA A O 11
ATOM 15729 N N . LEU A 1 68 ? 7.354 -1.654 -6.069 1.00 0.00 68 LEU A N 11
ATOM 15730 C CA . LEU A 1 68 ? 6.309 -1.592 -5.064 1.00 0.00 68 LEU A CA 11
ATOM 15731 C C . LEU A 1 68 ? 4.955 -1.611 -5.742 1.00 0.00 68 LEU A C 11
ATOM 15732 O O . LEU A 1 68 ? 4.588 -0.688 -6.470 1.00 0.00 68 LEU A O 11
ATOM 15748 N N . SER A 1 69 ? 4.238 -2.682 -5.511 1.00 0.00 69 SER A N 11
ATOM 15749 C CA . SER A 1 69 ? 2.934 -2.889 -6.088 1.00 0.00 69 SER A CA 11
ATOM 15750 C C . SER A 1 69 ? 1.849 -2.643 -5.046 1.00 0.00 69 SER A C 11
ATOM 15751 O O . SER A 1 69 ? 1.624 -3.463 -4.159 1.00 0.00 69 SER A O 11
ATOM 15759 N N . ILE A 1 70 ? 1.199 -1.496 -5.139 1.00 0.00 70 ILE A N 11
ATOM 15760 C CA . ILE A 1 70 ? 0.110 -1.171 -4.248 1.00 0.00 70 ILE A CA 11
ATOM 15761 C C . ILE A 1 70 ? -1.172 -1.767 -4.794 1.00 0.00 70 ILE A C 11
ATOM 15762 O O . ILE A 1 70 ? -1.876 -1.164 -5.609 1.00 0.00 70 ILE A O 11
ATOM 15778 N N . LYS A 1 71 ? -1.425 -2.994 -4.373 1.00 0.00 71 LYS A N 11
ATOM 15779 C CA . LYS A 1 71 ? -2.581 -3.745 -4.830 1.00 0.00 71 LYS A CA 11
ATOM 15780 C C . LYS A 1 71 ? -3.853 -3.011 -4.459 1.00 0.00 71 LYS A C 11
ATOM 15781 O O . LYS A 1 71 ? -4.823 -2.976 -5.216 1.00 0.00 71 LYS A O 11
ATOM 15800 N N . LYS A 1 72 ? -3.819 -2.412 -3.282 1.00 0.00 72 LYS A N 11
ATOM 15801 C CA . LYS A 1 72 ? -4.998 -1.825 -2.684 1.00 0.00 72 LYS A CA 11
ATOM 15802 C C . LYS A 1 72 ? -4.730 -0.415 -2.240 1.00 0.00 72 LYS A C 11
ATOM 15803 O O . LYS A 1 72 ? -3.827 -0.155 -1.448 1.00 0.00 72 LYS A O 11
ATOM 15822 N N . ALA A 1 73 ? -5.519 0.477 -2.772 1.00 0.00 73 ALA A N 11
ATOM 15823 C CA . ALA A 1 73 ? -5.531 1.851 -2.332 1.00 0.00 73 ALA A CA 11
ATOM 15824 C C . ALA A 1 73 ? -6.961 2.260 -2.026 1.00 0.00 73 ALA A C 11
ATOM 15825 O O . ALA A 1 73 ? -7.699 2.669 -2.920 1.00 0.00 73 ALA A O 11
ATOM 15832 N N . GLN A 1 74 ? -7.347 2.158 -0.760 1.00 0.00 74 GLN A N 11
ATOM 15833 C CA . GLN A 1 74 ? -8.713 2.468 -0.346 1.00 0.00 74 GLN A CA 11
ATOM 15834 C C . GLN A 1 74 ? -8.732 3.099 1.046 1.00 0.00 74 GLN A C 11
ATOM 15835 O O . GLN A 1 74 ? -7.782 2.966 1.810 1.00 0.00 74 GLN A O 11
ATOM 15849 N N . THR A 1 75 ? -9.798 3.835 1.335 1.00 0.00 75 THR A N 11
ATOM 15850 C CA . THR A 1 75 ? -10.004 4.452 2.639 1.00 0.00 75 THR A CA 11
ATOM 15851 C C . THR A 1 75 ? -11.201 3.852 3.358 1.00 0.00 75 THR A C 11
ATOM 15852 O O . THR A 1 75 ? -12.121 3.327 2.721 1.00 0.00 75 THR A O 11
ATOM 15863 N N . PRO A 1 76 ? -11.220 3.967 4.701 1.00 0.00 76 PRO A N 11
ATOM 15864 C CA . PRO A 1 76 ? -12.239 3.348 5.553 1.00 0.00 76 PRO A CA 11
ATOM 15865 C C . PRO A 1 76 ? -13.638 3.904 5.319 1.00 0.00 76 PRO A C 11
ATOM 15866 O O . PRO A 1 76 ? -14.599 3.403 5.868 1.00 0.00 76 PRO A O 11
ATOM 15877 N N . GLN A 1 77 ? -13.765 4.957 4.534 1.00 0.00 77 GLN A N 11
ATOM 15878 C CA . GLN A 1 77 ? -15.106 5.468 4.229 1.00 0.00 77 GLN A CA 11
ATOM 15879 C C . GLN A 1 77 ? -15.779 4.636 3.132 1.00 0.00 77 GLN A C 11
ATOM 15880 O O . GLN A 1 77 ? -17.001 4.620 3.018 1.00 0.00 77 GLN A O 11
ATOM 15894 N N . GLN A 1 78 ? -14.972 3.967 2.312 1.00 0.00 78 GLN A N 11
ATOM 15895 C CA . GLN A 1 78 ? -15.508 3.100 1.259 1.00 0.00 78 GLN A CA 11
ATOM 15896 C C . GLN A 1 78 ? -15.331 1.670 1.692 1.00 0.00 78 GLN A C 11
ATOM 15897 O O . GLN A 1 78 ? -16.185 0.813 1.488 1.00 0.00 78 GLN A O 11
ATOM 15911 N N . TRP A 1 79 ? -14.177 1.453 2.310 1.00 0.00 79 TRP A N 11
ATOM 15912 C CA . TRP A 1 79 ? -13.799 0.175 2.876 1.00 0.00 79 TRP A CA 11
ATOM 15913 C C . TRP A 1 79 ? -14.849 -0.249 3.871 1.00 0.00 79 TRP A C 11
ATOM 15914 O O . TRP A 1 79 ? -15.067 -1.433 4.121 1.00 0.00 79 TRP A O 11
ATOM 15935 N N . LYS A 1 80 ? -15.497 0.756 4.425 1.00 0.00 80 LYS A N 11
ATOM 15936 C CA . LYS A 1 80 ? -16.451 0.569 5.496 1.00 0.00 80 LYS A CA 11
ATOM 15937 C C . LYS A 1 80 ? -17.706 1.377 5.202 1.00 0.00 80 LYS A C 11
ATOM 15938 O O . LYS A 1 80 ? -17.660 2.315 4.411 1.00 0.00 80 LYS A O 11
ATOM 15957 N N . PRO A 1 81 ? -18.845 1.014 5.798 1.00 0.00 81 PRO A N 11
ATOM 15958 C CA . PRO A 1 81 ? -20.005 1.896 5.840 1.00 0.00 81 PRO A CA 11
ATOM 15959 C C . PRO A 1 81 ? -19.695 3.067 6.762 1.00 0.00 81 PRO A C 11
ATOM 15960 O O . PRO A 1 81 ? -19.435 2.852 7.949 1.00 0.00 81 PRO A O 11
ATOM 15971 N N . PRO A 1 82 ? -19.683 4.306 6.227 1.00 0.00 82 PRO A N 11
ATOM 15972 C CA . PRO A 1 82 ? -19.214 5.486 6.962 1.00 0.00 82 PRO A CA 11
ATOM 15973 C C . PRO A 1 82 ? -19.699 5.520 8.404 1.00 0.00 82 PRO A C 11
ATOM 15974 O O . PRO A 1 82 ? -20.898 5.636 8.673 1.00 0.00 82 PRO A O 11
ATOM 15985 N N . SER A 1 83 ? -18.739 5.429 9.314 1.00 0.00 83 SER A N 11
ATOM 15986 C CA . SER A 1 83 ? -18.989 5.393 10.742 1.00 0.00 83 SER A CA 11
ATOM 15987 C C . SER A 1 83 ? -17.668 5.226 11.474 1.00 0.00 83 SER A C 11
ATOM 15988 O O . SER A 1 83 ? -17.566 4.525 12.480 1.00 0.00 83 SER A O 11
ATOM 15996 N N . GLN A 1 84 ? -16.655 5.891 10.951 1.00 0.00 84 GLN A N 11
ATOM 15997 C CA . GLN A 1 84 ? -15.304 5.734 11.440 1.00 0.00 84 GLN A CA 11
ATOM 15998 C C . GLN A 1 84 ? -14.868 7.026 12.102 1.00 0.00 84 GLN A C 11
ATOM 15999 O O . GLN A 1 84 ? -14.698 7.089 13.319 1.00 0.00 84 GLN A O 11
ATOM 16013 N N . ASP A 1 85 ? -14.732 8.068 11.295 1.00 0.00 85 ASP A N 11
ATOM 16014 C CA . ASP A 1 85 ? -14.401 9.378 11.791 1.00 0.00 85 ASP A CA 11
ATOM 16015 C C . ASP A 1 85 ? -15.655 10.093 12.265 1.00 0.00 85 ASP A C 11
ATOM 16016 O O . ASP A 1 85 ? -15.593 11.076 13.002 1.00 0.00 85 ASP A O 11
ATOM 16025 N N . SER A 1 86 ? -16.792 9.572 11.847 1.00 0.00 86 SER A N 11
ATOM 16026 C CA . SER A 1 86 ? -18.078 10.097 12.270 1.00 0.00 86 SER A CA 11
ATOM 16027 C C . SER A 1 86 ? -18.353 9.671 13.707 1.00 0.00 86 SER A C 11
ATOM 16028 O O . SER A 1 86 ? -19.061 10.351 14.452 1.00 0.00 86 SER A O 11
ATOM 16036 N N . ALA A 1 87 ? -17.759 8.547 14.098 1.00 0.00 87 ALA A N 11
ATOM 16037 C CA . ALA A 1 87 ? -17.876 8.056 15.460 1.00 0.00 87 ALA A CA 11
ATOM 16038 C C . ALA A 1 87 ? -16.977 8.857 16.377 1.00 0.00 87 ALA A C 11
ATOM 16039 O O . ALA A 1 87 ? -17.098 8.824 17.600 1.00 0.00 87 ALA A O 11
ATOM 16046 N N . THR A 1 88 ? -16.110 9.608 15.750 1.00 0.00 88 THR A N 11
ATOM 16047 C CA . THR A 1 88 ? -15.144 10.432 16.443 1.00 0.00 88 THR A CA 11
ATOM 16048 C C . THR A 1 88 ? -15.603 11.885 16.426 1.00 0.00 88 THR A C 11
ATOM 16049 O O . THR A 1 88 ? -14.801 12.817 16.423 1.00 0.00 88 THR A O 11
ATOM 16060 N N . LEU A 1 89 ? -16.912 12.066 16.396 1.00 0.00 89 LEU A N 11
ATOM 16061 C CA . LEU A 1 89 ? -17.491 13.395 16.385 1.00 0.00 89 LEU A CA 11
ATOM 16062 C C . LEU A 1 89 ? -18.647 13.481 17.378 1.00 0.00 89 LEU A C 11
ATOM 16063 O O . LEU A 1 89 ? -19.016 14.567 17.823 1.00 0.00 89 LEU A O 11
ATOM 16079 N N . THR A 1 90 ? -19.208 12.331 17.736 1.00 0.00 90 THR A N 11
ATOM 16080 C CA . THR A 1 90 ? -20.379 12.300 18.609 1.00 0.00 90 THR A CA 11
ATOM 16081 C C . THR A 1 90 ? -20.141 11.477 19.875 1.00 0.00 90 THR A C 11
ATOM 16082 O O . THR A 1 90 ? -21.038 11.332 20.709 1.00 0.00 90 THR A O 11
ATOM 16093 N N . LYS A 1 91 ? -18.926 10.961 20.022 1.00 0.00 91 LYS A N 11
ATOM 16094 C CA . LYS A 1 91 ? -18.558 10.137 21.165 1.00 0.00 91 LYS A CA 11
ATOM 16095 C C . LYS A 1 91 ? -17.067 9.875 21.107 1.00 0.00 91 LYS A C 11
ATOM 16096 O O . LYS A 1 91 ? -16.580 8.809 21.478 1.00 0.00 91 LYS A O 11
ATOM 16115 N N . ASP A 1 92 ? -16.351 10.881 20.629 1.00 0.00 92 ASP A N 11
ATOM 16116 C CA . ASP A 1 92 ? -14.894 10.841 20.536 1.00 0.00 92 ASP A CA 11
ATOM 16117 C C . ASP A 1 92 ? -14.251 11.080 21.896 1.00 0.00 92 ASP A C 11
ATOM 16118 O O . ASP A 1 92 ? -13.116 11.543 21.981 1.00 0.00 92 ASP A O 11
ATOM 16127 N N . ALA A 1 93 ? -14.981 10.754 22.953 1.00 0.00 93 ALA A N 11
ATOM 16128 C CA . ALA A 1 93 ? -14.514 10.985 24.304 1.00 0.00 93 ALA A CA 11
ATOM 16129 C C . ALA A 1 93 ? -13.333 10.076 24.626 1.00 0.00 93 ALA A C 11
ATOM 16130 O O . ALA A 1 93 ? -12.178 10.535 24.501 1.00 0.00 93 ALA A O 11
ATOM 16138 N N . MET A 1 1 ? 18.612 -1.804 -2.378 1.00 0.00 1 MET A N 12
ATOM 16139 C CA . MET A 1 1 ? 18.940 -2.775 -1.306 1.00 0.00 1 MET A CA 12
ATOM 16140 C C . MET A 1 1 ? 18.141 -2.443 -0.057 1.00 0.00 1 MET A C 12
ATOM 16141 O O . MET A 1 1 ? 18.377 -1.416 0.582 1.00 0.00 1 MET A O 12
ATOM 16157 N N . VAL A 1 2 ? 17.202 -3.306 0.296 1.00 0.00 2 VAL A N 12
ATOM 16158 C CA . VAL A 1 2 ? 16.233 -2.971 1.321 1.00 0.00 2 VAL A CA 12
ATOM 16159 C C . VAL A 1 2 ? 15.516 -4.208 1.862 1.00 0.00 2 VAL A C 12
ATOM 16160 O O . VAL A 1 2 ? 15.337 -5.202 1.157 1.00 0.00 2 VAL A O 12
ATOM 16173 N N . THR A 1 3 ? 15.136 -4.136 3.128 1.00 0.00 3 THR A N 12
ATOM 16174 C CA . THR A 1 3 ? 14.351 -5.172 3.770 1.00 0.00 3 THR A CA 12
ATOM 16175 C C . THR A 1 3 ? 12.939 -4.658 4.051 1.00 0.00 3 THR A C 12
ATOM 16176 O O . THR A 1 3 ? 12.723 -3.460 4.237 1.00 0.00 3 THR A O 12
ATOM 16187 N N . LYS A 1 4 ? 11.989 -5.584 4.093 1.00 0.00 4 LYS A N 12
ATOM 16188 C CA . LYS A 1 4 ? 10.581 -5.287 4.321 1.00 0.00 4 LYS A CA 12
ATOM 16189 C C . LYS A 1 4 ? 10.393 -4.690 5.702 1.00 0.00 4 LYS A C 12
ATOM 16190 O O . LYS A 1 4 ? 9.376 -4.075 5.999 1.00 0.00 4 LYS A O 12
ATOM 16209 N N . GLU A 1 5 ? 11.422 -4.812 6.510 1.00 0.00 5 GLU A N 12
ATOM 16210 C CA . GLU A 1 5 ? 11.332 -4.477 7.916 1.00 0.00 5 GLU A CA 12
ATOM 16211 C C . GLU A 1 5 ? 11.346 -2.976 8.101 1.00 0.00 5 GLU A C 12
ATOM 16212 O O . GLU A 1 5 ? 10.633 -2.424 8.943 1.00 0.00 5 GLU A O 12
ATOM 16224 N N . GLN A 1 6 ? 12.139 -2.322 7.282 1.00 0.00 6 GLN A N 12
ATOM 16225 C CA . GLN A 1 6 ? 12.170 -0.877 7.251 1.00 0.00 6 GLN A CA 12
ATOM 16226 C C . GLN A 1 6 ? 10.966 -0.376 6.485 1.00 0.00 6 GLN A C 12
ATOM 16227 O O . GLN A 1 6 ? 10.470 0.712 6.736 1.00 0.00 6 GLN A O 12
ATOM 16241 N N . VAL A 1 7 ? 10.468 -1.213 5.579 1.00 0.00 7 VAL A N 12
ATOM 16242 C CA . VAL A 1 7 ? 9.337 -0.849 4.739 1.00 0.00 7 VAL A CA 12
ATOM 16243 C C . VAL A 1 7 ? 8.103 -0.781 5.607 1.00 0.00 7 VAL A C 12
ATOM 16244 O O . VAL A 1 7 ? 7.280 0.122 5.508 1.00 0.00 7 VAL A O 12
ATOM 16257 N N . GLU A 1 8 ? 8.062 -1.725 6.510 1.00 0.00 8 GLU A N 12
ATOM 16258 C CA . GLU A 1 8 ? 7.009 -1.873 7.479 1.00 0.00 8 GLU A CA 12
ATOM 16259 C C . GLU A 1 8 ? 6.873 -0.617 8.316 1.00 0.00 8 GLU A C 12
ATOM 16260 O O . GLU A 1 8 ? 5.786 -0.068 8.468 1.00 0.00 8 GLU A O 12
ATOM 16272 N N . ALA A 1 9 ? 8.001 -0.146 8.818 1.00 0.00 9 ALA A N 12
ATOM 16273 C CA . ALA A 1 9 ? 8.016 0.986 9.716 1.00 0.00 9 ALA A CA 12
ATOM 16274 C C . ALA A 1 9 ? 7.858 2.258 8.922 1.00 0.00 9 ALA A C 12
ATOM 16275 O O . ALA A 1 9 ? 7.237 3.221 9.371 1.00 0.00 9 ALA A O 12
ATOM 16282 N N . SER A 1 10 ? 8.371 2.231 7.707 1.00 0.00 10 SER A N 12
ATOM 16283 C CA . SER A 1 10 ? 8.414 3.445 6.897 1.00 0.00 10 SER A CA 12
ATOM 16284 C C . SER A 1 10 ? 7.048 3.752 6.318 1.00 0.00 10 SER A C 12
ATOM 16285 O O . SER A 1 10 ? 6.593 4.894 6.333 1.00 0.00 10 SER A O 12
ATOM 16293 N N . LEU A 1 11 ? 6.380 2.723 5.840 1.00 0.00 11 LEU A N 12
ATOM 16294 C CA . LEU A 1 11 ? 5.085 2.897 5.224 1.00 0.00 11 LEU A CA 12
ATOM 16295 C C . LEU A 1 11 ? 4.029 3.173 6.289 1.00 0.00 11 LEU A C 12
ATOM 16296 O O . LEU A 1 11 ? 3.136 3.984 6.087 1.00 0.00 11 LEU A O 12
ATOM 16312 N N . THR A 1 12 ? 4.164 2.529 7.438 1.00 0.00 12 THR A N 12
ATOM 16313 C CA . THR A 1 12 ? 3.285 2.796 8.575 1.00 0.00 12 THR A CA 12
ATOM 16314 C C . THR A 1 12 ? 3.444 4.249 9.057 1.00 0.00 12 THR A C 12
ATOM 16315 O O . THR A 1 12 ? 2.585 4.789 9.751 1.00 0.00 12 THR A O 12
ATOM 16326 N N . SER A 1 13 ? 4.531 4.886 8.649 1.00 0.00 13 SER A N 12
ATOM 16327 C CA . SER A 1 13 ? 4.802 6.263 9.043 1.00 0.00 13 SER A CA 12
ATOM 16328 C C . SER A 1 13 ? 4.224 7.247 8.031 1.00 0.00 13 SER A C 12
ATOM 16329 O O . SER A 1 13 ? 3.653 8.274 8.399 1.00 0.00 13 SER A O 12
ATOM 16337 N N . LYS A 1 14 ? 4.365 6.918 6.751 1.00 0.00 14 LYS A N 12
ATOM 16338 C CA . LYS A 1 14 ? 3.977 7.819 5.680 1.00 0.00 14 LYS A CA 12
ATOM 16339 C C . LYS A 1 14 ? 2.516 7.606 5.331 1.00 0.00 14 LYS A C 12
ATOM 16340 O O . LYS A 1 14 ? 1.839 8.506 4.832 1.00 0.00 14 LYS A O 12
ATOM 16359 N N . LEU A 1 15 ? 2.035 6.405 5.614 1.00 0.00 15 LEU A N 12
ATOM 16360 C CA . LEU A 1 15 ? 0.681 6.016 5.249 1.00 0.00 15 LEU A CA 12
ATOM 16361 C C . LEU A 1 15 ? -0.157 5.765 6.489 1.00 0.00 15 LEU A C 12
ATOM 16362 O O . LEU A 1 15 ? -1.361 5.528 6.399 1.00 0.00 15 LEU A O 12
ATOM 16378 N N . LYS A 1 16 ? 0.506 5.821 7.640 1.00 0.00 16 LYS A N 12
ATOM 16379 C CA . LYS A 1 16 ? -0.134 5.663 8.943 1.00 0.00 16 LYS A CA 12
ATOM 16380 C C . LYS A 1 16 ? -0.568 4.213 9.194 1.00 0.00 16 LYS A C 12
ATOM 16381 O O . LYS A 1 16 ? -0.820 3.453 8.258 1.00 0.00 16 LYS A O 12
ATOM 16400 N N . PRO A 1 17 ? -0.642 3.805 10.476 1.00 0.00 17 PRO A N 12
ATOM 16401 C CA . PRO A 1 17 ? -0.979 2.428 10.860 1.00 0.00 17 PRO A CA 12
ATOM 16402 C C . PRO A 1 17 ? -2.469 2.117 10.720 1.00 0.00 17 PRO A C 12
ATOM 16403 O O . PRO A 1 17 ? -3.118 1.699 11.681 1.00 0.00 17 PRO A O 12
ATOM 16414 N N . ILE A 1 18 ? -3.003 2.318 9.527 1.00 0.00 18 ILE A N 12
ATOM 16415 C CA . ILE A 1 18 ? -4.412 2.057 9.268 1.00 0.00 18 ILE A CA 12
ATOM 16416 C C . ILE A 1 18 ? -4.593 0.634 8.753 1.00 0.00 18 ILE A C 12
ATOM 16417 O O . ILE A 1 18 ? -5.055 -0.248 9.477 1.00 0.00 18 ILE A O 12
ATOM 16433 N N . HIS A 1 19 ? -4.237 0.425 7.492 1.00 0.00 19 HIS A N 12
ATOM 16434 C CA . HIS A 1 19 ? -4.204 -0.902 6.905 1.00 0.00 19 HIS A CA 12
ATOM 16435 C C . HIS A 1 19 ? -3.121 -0.934 5.854 1.00 0.00 19 HIS A C 12
ATOM 16436 O O . HIS A 1 19 ? -3.313 -0.449 4.741 1.00 0.00 19 HIS A O 12
ATOM 16451 N N . LEU A 1 20 ? -1.981 -1.472 6.221 1.00 0.00 20 LEU A N 12
ATOM 16452 C CA . LEU A 1 20 ? -0.877 -1.604 5.299 1.00 0.00 20 LEU A CA 12
ATOM 16453 C C . LEU A 1 20 ? -0.193 -2.948 5.496 1.00 0.00 20 LEU A C 12
ATOM 16454 O O . LEU A 1 20 ? 0.213 -3.291 6.608 1.00 0.00 20 LEU A O 12
ATOM 16470 N N . GLU A 1 21 ? -0.056 -3.701 4.418 1.00 0.00 21 GLU A N 12
ATOM 16471 C CA . GLU A 1 21 ? 0.519 -5.018 4.487 1.00 0.00 21 GLU A CA 12
ATOM 16472 C C . GLU A 1 21 ? 1.323 -5.296 3.230 1.00 0.00 21 GLU A C 12
ATOM 16473 O O . GLU A 1 21 ? 0.783 -5.559 2.156 1.00 0.00 21 GLU A O 12
ATOM 16485 N N . VAL A 1 22 ? 2.622 -5.164 3.359 1.00 0.00 22 VAL A N 12
ATOM 16486 C CA . VAL A 1 22 ? 3.520 -5.446 2.265 1.00 0.00 22 VAL A CA 12
ATOM 16487 C C . VAL A 1 22 ? 3.988 -6.890 2.353 1.00 0.00 22 VAL A C 12
ATOM 16488 O O . VAL A 1 22 ? 4.279 -7.396 3.438 1.00 0.00 22 VAL A O 12
ATOM 16501 N N . ILE A 1 23 ? 4.043 -7.561 1.221 1.00 0.00 23 ILE A N 12
ATOM 16502 C CA . ILE A 1 23 ? 4.356 -8.964 1.197 1.00 0.00 23 ILE A CA 12
ATOM 16503 C C . ILE A 1 23 ? 5.603 -9.184 0.374 1.00 0.00 23 ILE A C 12
ATOM 16504 O O . ILE A 1 23 ? 5.580 -9.130 -0.856 1.00 0.00 23 ILE A O 12
ATOM 16520 N N . ASP A 1 24 ? 6.688 -9.354 1.084 1.00 0.00 24 ASP A N 12
ATOM 16521 C CA . ASP A 1 24 ? 7.983 -9.669 0.487 1.00 0.00 24 ASP A CA 12
ATOM 16522 C C . ASP A 1 24 ? 7.897 -10.919 -0.368 1.00 0.00 24 ASP A C 12
ATOM 16523 O O . ASP A 1 24 ? 7.689 -12.026 0.135 1.00 0.00 24 ASP A O 12
ATOM 16532 N N . ILE A 1 25 ? 8.045 -10.726 -1.664 1.00 0.00 25 ILE A N 12
ATOM 16533 C CA . ILE A 1 25 ? 7.987 -11.822 -2.607 1.00 0.00 25 ILE A CA 12
ATOM 16534 C C . ILE A 1 25 ? 9.295 -11.936 -3.388 1.00 0.00 25 ILE A C 12
ATOM 16535 O O . ILE A 1 25 ? 9.327 -12.463 -4.502 1.00 0.00 25 ILE A O 12
ATOM 16551 N N . SER A 1 26 ? 10.379 -11.445 -2.788 1.00 0.00 26 SER A N 12
ATOM 16552 C CA . SER A 1 26 ? 11.691 -11.493 -3.418 1.00 0.00 26 SER A CA 12
ATOM 16553 C C . SER A 1 26 ? 12.814 -11.470 -2.377 1.00 0.00 26 SER A C 12
ATOM 16554 O O . SER A 1 26 ? 13.288 -12.524 -1.953 1.00 0.00 26 SER A O 12
ATOM 16562 N N . GLY A 1 27 ? 13.226 -10.277 -1.949 1.00 0.00 27 GLY A N 12
ATOM 16563 C CA . GLY A 1 27 ? 14.271 -10.177 -0.952 1.00 0.00 27 GLY A CA 12
ATOM 16564 C C . GLY A 1 27 ? 14.764 -8.759 -0.753 1.00 0.00 27 GLY A C 12
ATOM 16565 O O . GLY A 1 27 ? 14.030 -7.904 -0.260 1.00 0.00 27 GLY A O 12
ATOM 16569 N N . GLY A 1 28 ? 16.005 -8.507 -1.153 1.00 0.00 28 GLY A N 12
ATOM 16570 C CA . GLY A 1 28 ? 16.622 -7.215 -0.909 1.00 0.00 28 GLY A CA 12
ATOM 16571 C C . GLY A 1 28 ? 16.945 -6.460 -2.184 1.00 0.00 28 GLY A C 12
ATOM 16572 O O . GLY A 1 28 ? 16.664 -5.266 -2.296 1.00 0.00 28 GLY A O 12
ATOM 16576 N N . CYS A 1 29 ? 17.533 -7.150 -3.149 1.00 0.00 29 CYS A N 12
ATOM 16577 C CA . CYS A 1 29 ? 17.859 -6.542 -4.432 1.00 0.00 29 CYS A CA 12
ATOM 16578 C C . CYS A 1 29 ? 16.729 -6.807 -5.413 1.00 0.00 29 CYS A C 12
ATOM 16579 O O . CYS A 1 29 ? 16.459 -6.017 -6.318 1.00 0.00 29 CYS A O 12
ATOM 16587 N N . GLY A 1 30 ? 16.055 -7.924 -5.195 1.00 0.00 30 GLY A N 12
ATOM 16588 C CA . GLY A 1 30 ? 14.888 -8.262 -5.957 1.00 0.00 30 GLY A CA 12
ATOM 16589 C C . GLY A 1 30 ? 13.705 -7.565 -5.366 1.00 0.00 30 GLY A C 12
ATOM 16590 O O . GLY A 1 30 ? 12.661 -7.435 -6.004 1.00 0.00 30 GLY A O 12
ATOM 16594 N N . SER A 1 31 ? 13.920 -7.132 -4.119 1.00 0.00 31 SER A N 12
ATOM 16595 C CA . SER A 1 31 ? 12.900 -6.590 -3.236 1.00 0.00 31 SER A CA 12
ATOM 16596 C C . SER A 1 31 ? 11.761 -5.934 -3.993 1.00 0.00 31 SER A C 12
ATOM 16597 O O . SER A 1 31 ? 11.902 -4.888 -4.621 1.00 0.00 31 SER A O 12
ATOM 16605 N N . SER A 1 32 ? 10.633 -6.579 -3.889 1.00 0.00 32 SER A N 12
ATOM 16606 C CA . SER A 1 32 ? 9.390 -6.115 -4.456 1.00 0.00 32 SER A CA 12
ATOM 16607 C C . SER A 1 32 ? 8.273 -6.516 -3.518 1.00 0.00 32 SER A C 12
ATOM 16608 O O . SER A 1 32 ? 8.233 -7.659 -3.052 1.00 0.00 32 SER A O 12
ATOM 16616 N N . PHE A 1 33 ? 7.390 -5.588 -3.214 1.00 0.00 33 PHE A N 12
ATOM 16617 C CA . PHE A 1 33 ? 6.365 -5.846 -2.229 1.00 0.00 33 PHE A CA 12
ATOM 16618 C C . PHE A 1 33 ? 4.985 -5.592 -2.791 1.00 0.00 33 PHE A C 12
ATOM 16619 O O . PHE A 1 33 ? 4.739 -4.580 -3.445 1.00 0.00 33 PHE A O 12
ATOM 16636 N N . GLU A 1 34 ? 4.096 -6.526 -2.536 1.00 0.00 34 GLU A N 12
ATOM 16637 C CA . GLU A 1 34 ? 2.692 -6.353 -2.852 1.00 0.00 34 GLU A CA 12
ATOM 16638 C C . GLU A 1 34 ? 2.007 -5.738 -1.640 1.00 0.00 34 GLU A C 12
ATOM 16639 O O . GLU A 1 34 ? 1.851 -6.396 -0.613 1.00 0.00 34 GLU A O 12
ATOM 16651 N N . VAL A 1 35 ? 1.629 -4.475 -1.745 1.00 0.00 35 VAL A N 12
ATOM 16652 C CA . VAL A 1 35 ? 1.058 -3.770 -0.612 1.00 0.00 35 VAL A CA 12
ATOM 16653 C C . VAL A 1 35 ? -0.434 -3.499 -0.794 1.00 0.00 35 VAL A C 12
ATOM 16654 O O . VAL A 1 35 ? -0.910 -3.241 -1.905 1.00 0.00 35 VAL A O 12
ATOM 16667 N N . GLU A 1 36 ? -1.166 -3.594 0.306 1.00 0.00 36 GLU A N 12
ATOM 16668 C CA . GLU A 1 36 ? -2.553 -3.180 0.348 1.00 0.00 36 GLU A CA 12
ATOM 16669 C C . GLU A 1 36 ? -2.705 -2.098 1.398 1.00 0.00 36 GLU A C 12
ATOM 16670 O O . GLU A 1 36 ? -2.589 -2.369 2.593 1.00 0.00 36 GLU A O 12
ATOM 16682 N N . VAL A 1 37 ? -2.933 -0.876 0.952 1.00 0.00 37 VAL A N 12
ATOM 16683 C CA . VAL A 1 37 ? -3.042 0.247 1.861 1.00 0.00 37 VAL A CA 12
ATOM 16684 C C . VAL A 1 37 ? -4.436 0.831 1.845 1.00 0.00 37 VAL A C 12
ATOM 16685 O O . VAL A 1 37 ? -5.028 1.045 0.785 1.00 0.00 37 VAL A O 12
ATOM 16698 N N . VAL A 1 38 ? -4.963 1.080 3.020 1.00 0.00 38 VAL A N 12
ATOM 16699 C CA . VAL A 1 38 ? -6.073 1.949 3.152 1.00 0.00 38 VAL A CA 12
ATOM 16700 C C . VAL A 1 38 ? -5.630 3.097 4.044 1.00 0.00 38 VAL A C 12
ATOM 16701 O O . VAL A 1 38 ? -5.281 2.912 5.212 1.00 0.00 38 VAL A O 12
ATOM 16714 N N . SER A 1 39 ? -5.513 4.260 3.443 1.00 0.00 39 SER A N 12
ATOM 16715 C CA . SER A 1 39 ? -4.987 5.408 4.134 1.00 0.00 39 SER A CA 12
ATOM 16716 C C . SER A 1 39 ? -5.760 6.645 3.734 1.00 0.00 39 SER A C 12
ATOM 16717 O O . SER A 1 39 ? -6.349 6.700 2.657 1.00 0.00 39 SER A O 12
ATOM 16725 N N . GLU A 1 40 ? -5.722 7.639 4.606 1.00 0.00 40 GLU A N 12
ATOM 16726 C CA . GLU A 1 40 ? -6.513 8.862 4.461 1.00 0.00 40 GLU A CA 12
ATOM 16727 C C . GLU A 1 40 ? -6.106 9.687 3.243 1.00 0.00 40 GLU A C 12
ATOM 16728 O O . GLU A 1 40 ? -6.657 10.761 2.998 1.00 0.00 40 GLU A O 12
ATOM 16740 N N . GLN A 1 41 ? -5.163 9.179 2.470 1.00 0.00 41 GLN A N 12
ATOM 16741 C CA . GLN A 1 41 ? -4.707 9.874 1.272 1.00 0.00 41 GLN A CA 12
ATOM 16742 C C . GLN A 1 41 ? -5.581 9.464 0.114 1.00 0.00 41 GLN A C 12
ATOM 16743 O O . GLN A 1 41 ? -5.502 10.002 -0.989 1.00 0.00 41 GLN A O 12
ATOM 16757 N N . PHE A 1 42 ? -6.442 8.515 0.406 1.00 0.00 42 PHE A N 12
ATOM 16758 C CA . PHE A 1 42 ? -7.336 7.957 -0.575 1.00 0.00 42 PHE A CA 12
ATOM 16759 C C . PHE A 1 42 ? -8.766 8.397 -0.273 1.00 0.00 42 PHE A C 12
ATOM 16760 O O . PHE A 1 42 ? -9.725 7.793 -0.751 1.00 0.00 42 PHE A O 12
ATOM 16777 N N . GLU A 1 43 ? -8.894 9.470 0.505 1.00 0.00 43 GLU A N 12
ATOM 16778 C CA . GLU A 1 43 ? -10.196 9.901 1.037 1.00 0.00 43 GLU A CA 12
ATOM 16779 C C . GLU A 1 43 ? -11.096 10.472 -0.058 1.00 0.00 43 GLU A C 12
ATOM 16780 O O . GLU A 1 43 ? -10.866 11.584 -0.541 1.00 0.00 43 GLU A O 12
ATOM 16792 N N . GLY A 1 44 ? -12.134 9.711 -0.427 1.00 0.00 44 GLY A N 12
ATOM 16793 C CA . GLY A 1 44 ? -13.032 10.122 -1.502 1.00 0.00 44 GLY A CA 12
ATOM 16794 C C . GLY A 1 44 ? -12.269 10.421 -2.772 1.00 0.00 44 GLY A C 12
ATOM 16795 O O . GLY A 1 44 ? -12.705 11.203 -3.618 1.00 0.00 44 GLY A O 12
ATOM 16799 N N . LYS A 1 45 ? -11.121 9.785 -2.887 1.00 0.00 45 LYS A N 12
ATOM 16800 C CA . LYS A 1 45 ? -10.164 10.075 -3.909 1.00 0.00 45 LYS A CA 12
ATOM 16801 C C . LYS A 1 45 ? -10.331 9.163 -5.105 1.00 0.00 45 LYS A C 12
ATOM 16802 O O . LYS A 1 45 ? -10.744 8.013 -4.967 1.00 0.00 45 LYS A O 12
ATOM 16821 N N . ARG A 1 46 ? -10.001 9.676 -6.275 1.00 0.00 46 ARG A N 12
ATOM 16822 C CA . ARG A 1 46 ? -9.956 8.858 -7.468 1.00 0.00 46 ARG A CA 12
ATOM 16823 C C . ARG A 1 46 ? -8.710 7.984 -7.413 1.00 0.00 46 ARG A C 12
ATOM 16824 O O . ARG A 1 46 ? -7.650 8.426 -6.971 1.00 0.00 46 ARG A O 12
ATOM 16845 N N . LEU A 1 47 ? -8.873 6.737 -7.847 1.00 0.00 47 LEU A N 12
ATOM 16846 C CA . LEU A 1 47 ? -7.821 5.712 -7.811 1.00 0.00 47 LEU A CA 12
ATOM 16847 C C . LEU A 1 47 ? -6.506 6.223 -8.390 1.00 0.00 47 LEU A C 12
ATOM 16848 O O . LEU A 1 47 ? -5.427 5.812 -7.968 1.00 0.00 47 LEU A O 12
ATOM 16864 N N . LEU A 1 48 ? -6.619 7.133 -9.334 1.00 0.00 48 LEU A N 12
ATOM 16865 C CA . LEU A 1 48 ? -5.466 7.698 -10.021 1.00 0.00 48 LEU A CA 12
ATOM 16866 C C . LEU A 1 48 ? -4.654 8.554 -9.063 1.00 0.00 48 LEU A C 12
ATOM 16867 O O . LEU A 1 48 ? -3.439 8.385 -8.931 1.00 0.00 48 LEU A O 12
ATOM 16883 N N . GLU A 1 49 ? -5.346 9.449 -8.366 1.00 0.00 49 GLU A N 12
ATOM 16884 C CA . GLU A 1 49 ? -4.716 10.302 -7.369 1.00 0.00 49 GLU A CA 12
ATOM 16885 C C . GLU A 1 49 ? -4.201 9.424 -6.256 1.00 0.00 49 GLU A C 12
ATOM 16886 O O . GLU A 1 49 ? -3.158 9.679 -5.669 1.00 0.00 49 GLU A O 12
ATOM 16898 N N . ARG A 1 50 ? -4.958 8.368 -6.000 1.00 0.00 50 ARG A N 12
ATOM 16899 C CA . ARG A 1 50 ? -4.644 7.415 -4.959 1.00 0.00 50 ARG A CA 12
ATOM 16900 C C . ARG A 1 50 ? -3.253 6.831 -5.165 1.00 0.00 50 ARG A C 12
ATOM 16901 O O . ARG A 1 50 ? -2.421 6.833 -4.258 1.00 0.00 50 ARG A O 12
ATOM 16922 N N . HIS A 1 51 ? -2.990 6.366 -6.371 1.00 0.00 51 HIS A N 12
ATOM 16923 C CA . HIS A 1 51 ? -1.703 5.751 -6.667 1.00 0.00 51 HIS A CA 12
ATOM 16924 C C . HIS A 1 51 ? -0.606 6.795 -6.752 1.00 0.00 51 HIS A C 12
ATOM 16925 O O . HIS A 1 51 ? 0.485 6.604 -6.214 1.00 0.00 51 HIS A O 12
ATOM 16940 N N . ARG A 1 52 ? -0.915 7.915 -7.383 1.00 0.00 52 ARG A N 12
ATOM 16941 C CA . ARG A 1 52 ? 0.065 8.968 -7.592 1.00 0.00 52 ARG A CA 12
ATOM 16942 C C . ARG A 1 52 ? 0.446 9.604 -6.256 1.00 0.00 52 ARG A C 12
ATOM 16943 O O . ARG A 1 52 ? 1.493 10.235 -6.119 1.00 0.00 52 ARG A O 12
ATOM 16964 N N . MET A 1 53 ? -0.384 9.404 -5.258 1.00 0.00 53 MET A N 12
ATOM 16965 C CA . MET A 1 53 ? -0.149 10.025 -3.970 1.00 0.00 53 MET A CA 12
ATOM 16966 C C . MET A 1 53 ? 0.616 9.076 -3.065 1.00 0.00 53 MET A C 12
ATOM 16967 O O . MET A 1 53 ? 1.485 9.485 -2.296 1.00 0.00 53 MET A O 12
ATOM 16981 N N . VAL A 1 54 ? 0.299 7.798 -3.179 1.00 0.00 54 VAL A N 12
ATOM 16982 C CA . VAL A 1 54 ? 0.954 6.781 -2.381 1.00 0.00 54 VAL A CA 12
ATOM 16983 C C . VAL A 1 54 ? 2.384 6.619 -2.836 1.00 0.00 54 VAL A C 12
ATOM 16984 O O . VAL A 1 54 ? 3.302 6.520 -2.027 1.00 0.00 54 VAL A O 12
ATOM 16997 N N . ASN A 1 55 ? 2.568 6.640 -4.145 1.00 0.00 55 ASN A N 12
ATOM 16998 C CA . ASN A 1 55 ? 3.889 6.472 -4.702 1.00 0.00 55 ASN A CA 12
ATOM 16999 C C . ASN A 1 55 ? 4.660 7.761 -4.558 1.00 0.00 55 ASN A C 12
ATOM 17000 O O . ASN A 1 55 ? 5.841 7.804 -4.793 1.00 0.00 55 ASN A O 12
ATOM 17011 N N . ALA A 1 56 ? 3.966 8.828 -4.216 1.00 0.00 56 ALA A N 12
ATOM 17012 C CA . ALA A 1 56 ? 4.641 10.073 -3.903 1.00 0.00 56 ALA A CA 12
ATOM 17013 C C . ALA A 1 56 ? 5.536 9.859 -2.689 1.00 0.00 56 ALA A C 12
ATOM 17014 O O . ALA A 1 56 ? 6.702 10.255 -2.669 1.00 0.00 56 ALA A O 12
ATOM 17021 N N . ALA A 1 57 ? 4.993 9.150 -1.710 1.00 0.00 57 ALA A N 12
ATOM 17022 C CA . ALA A 1 57 ? 5.696 8.871 -0.466 1.00 0.00 57 ALA A CA 12
ATOM 17023 C C . ALA A 1 57 ? 6.529 7.606 -0.610 1.00 0.00 57 ALA A C 12
ATOM 17024 O O . ALA A 1 57 ? 7.336 7.259 0.254 1.00 0.00 57 ALA A O 12
ATOM 17031 N N . LEU A 1 58 ? 6.341 6.942 -1.736 1.00 0.00 58 LEU A N 12
ATOM 17032 C CA . LEU A 1 58 ? 6.926 5.638 -1.979 1.00 0.00 58 LEU A CA 12
ATOM 17033 C C . LEU A 1 58 ? 7.825 5.676 -3.197 1.00 0.00 58 LEU A C 12
ATOM 17034 O O . LEU A 1 58 ? 8.403 4.670 -3.582 1.00 0.00 58 LEU A O 12
ATOM 17050 N N . GLU A 1 59 ? 7.938 6.847 -3.794 1.00 0.00 59 GLU A N 12
ATOM 17051 C CA . GLU A 1 59 ? 8.762 7.030 -4.986 1.00 0.00 59 GLU A CA 12
ATOM 17052 C C . GLU A 1 59 ? 10.211 6.869 -4.585 1.00 0.00 59 GLU A C 12
ATOM 17053 O O . GLU A 1 59 ? 11.006 6.229 -5.269 1.00 0.00 59 GLU A O 12
ATOM 17065 N N . GLU A 1 60 ? 10.502 7.386 -3.408 1.00 0.00 60 GLU A N 12
ATOM 17066 C CA . GLU A 1 60 ? 11.827 7.321 -2.831 1.00 0.00 60 GLU A CA 12
ATOM 17067 C C . GLU A 1 60 ? 12.093 5.885 -2.417 1.00 0.00 60 GLU A C 12
ATOM 17068 O O . GLU A 1 60 ? 13.198 5.350 -2.562 1.00 0.00 60 GLU A O 12
ATOM 17080 N N . GLU A 1 61 ? 11.031 5.258 -1.941 1.00 0.00 61 GLU A N 12
ATOM 17081 C CA . GLU A 1 61 ? 11.066 3.881 -1.511 1.00 0.00 61 GLU A CA 12
ATOM 17082 C C . GLU A 1 61 ? 11.337 2.988 -2.717 1.00 0.00 61 GLU A C 12
ATOM 17083 O O . GLU A 1 61 ? 12.136 2.057 -2.652 1.00 0.00 61 GLU A O 12
ATOM 17095 N N . MET A 1 62 ? 10.687 3.317 -3.834 1.00 0.00 62 MET A N 12
ATOM 17096 C CA . MET A 1 62 ? 10.844 2.576 -5.082 1.00 0.00 62 MET A CA 12
ATOM 17097 C C . MET A 1 62 ? 12.280 2.628 -5.566 1.00 0.00 62 MET A C 12
ATOM 17098 O O . MET A 1 62 ? 12.775 1.678 -6.164 1.00 0.00 62 MET A O 12
ATOM 17112 N N . LYS A 1 63 ? 12.949 3.736 -5.290 1.00 0.00 63 LYS A N 12
ATOM 17113 C CA . LYS A 1 63 ? 14.331 3.911 -5.712 1.00 0.00 63 LYS A CA 12
ATOM 17114 C C . LYS A 1 63 ? 15.262 3.016 -4.903 1.00 0.00 63 LYS A C 12
ATOM 17115 O O . LYS A 1 63 ? 16.401 2.768 -5.304 1.00 0.00 63 LYS A O 12
ATOM 17134 N N . GLU A 1 64 ? 14.773 2.523 -3.773 1.00 0.00 64 GLU A N 12
ATOM 17135 C CA . GLU A 1 64 ? 15.573 1.649 -2.928 1.00 0.00 64 GLU A CA 12
ATOM 17136 C C . GLU A 1 64 ? 15.176 0.194 -3.135 1.00 0.00 64 GLU A C 12
ATOM 17137 O O . GLU A 1 64 ? 15.995 -0.717 -2.988 1.00 0.00 64 GLU A O 12
ATOM 17149 N N . ILE A 1 65 ? 13.919 -0.012 -3.481 1.00 0.00 65 ILE A N 12
ATOM 17150 C CA . ILE A 1 65 ? 13.406 -1.347 -3.739 1.00 0.00 65 ILE A CA 12
ATOM 17151 C C . ILE A 1 65 ? 13.401 -1.583 -5.250 1.00 0.00 65 ILE A C 12
ATOM 17152 O O . ILE A 1 65 ? 13.990 -0.810 -6.003 1.00 0.00 65 ILE A O 12
ATOM 17168 N N . HIS A 1 66 ? 12.765 -2.648 -5.692 1.00 0.00 66 HIS A N 12
ATOM 17169 C CA . HIS A 1 66 ? 12.658 -2.923 -7.118 1.00 0.00 66 HIS A CA 12
ATOM 17170 C C . HIS A 1 66 ? 11.236 -2.661 -7.605 1.00 0.00 66 HIS A C 12
ATOM 17171 O O . HIS A 1 66 ? 11.014 -2.407 -8.793 1.00 0.00 66 HIS A O 12
ATOM 17186 N N . ALA A 1 67 ? 10.283 -2.697 -6.676 1.00 0.00 67 ALA A N 12
ATOM 17187 C CA . ALA A 1 67 ? 8.872 -2.565 -7.003 1.00 0.00 67 ALA A CA 12
ATOM 17188 C C . ALA A 1 67 ? 8.010 -2.618 -5.746 1.00 0.00 67 ALA A C 12
ATOM 17189 O O . ALA A 1 67 ? 8.252 -3.415 -4.842 1.00 0.00 67 ALA A O 12
ATOM 17196 N N . LEU A 1 68 ? 7.023 -1.747 -5.690 1.00 0.00 68 LEU A N 12
ATOM 17197 C CA . LEU A 1 68 ? 6.020 -1.779 -4.639 1.00 0.00 68 LEU A CA 12
ATOM 17198 C C . LEU A 1 68 ? 4.641 -1.684 -5.264 1.00 0.00 68 LEU A C 12
ATOM 17199 O O . LEU A 1 68 ? 4.202 -0.608 -5.667 1.00 0.00 68 LEU A O 12
ATOM 17215 N N . SER A 1 69 ? 3.968 -2.815 -5.356 1.00 0.00 69 SER A N 12
ATOM 17216 C CA . SER A 1 69 ? 2.696 -2.885 -6.037 1.00 0.00 69 SER A CA 12
ATOM 17217 C C . SER A 1 69 ? 1.567 -2.505 -5.096 1.00 0.00 69 SER A C 12
ATOM 17218 O O . SER A 1 69 ? 1.176 -3.293 -4.230 1.00 0.00 69 SER A O 12
ATOM 17226 N N . ILE A 1 70 ? 1.055 -1.298 -5.251 1.00 0.00 70 ILE A N 12
ATOM 17227 C CA . ILE A 1 70 ? -0.088 -0.867 -4.488 1.00 0.00 70 ILE A CA 12
ATOM 17228 C C . ILE A 1 70 ? -1.333 -1.428 -5.156 1.00 0.00 70 ILE A C 12
ATOM 17229 O O . ILE A 1 70 ? -1.979 -0.794 -5.992 1.00 0.00 70 ILE A O 12
ATOM 17245 N N . LYS A 1 71 ? -1.638 -2.657 -4.786 1.00 0.00 71 LYS A N 12
ATOM 17246 C CA . LYS A 1 71 ? -2.740 -3.383 -5.392 1.00 0.00 71 LYS A CA 12
ATOM 17247 C C . LYS A 1 71 ? -4.048 -2.853 -4.862 1.00 0.00 71 LYS A C 12
ATOM 17248 O O . LYS A 1 71 ? -5.066 -2.839 -5.558 1.00 0.00 71 LYS A O 12
ATOM 17267 N N . LYS A 1 72 ? -4.000 -2.405 -3.626 1.00 0.00 72 LYS A N 12
ATOM 17268 C CA . LYS A 1 72 ? -5.174 -1.895 -2.953 1.00 0.00 72 LYS A CA 12
ATOM 17269 C C . LYS A 1 72 ? -4.894 -0.539 -2.380 1.00 0.00 72 LYS A C 12
ATOM 17270 O O . LYS A 1 72 ? -4.021 -0.368 -1.536 1.00 0.00 72 LYS A O 12
ATOM 17289 N N . ALA A 1 73 ? -5.640 0.408 -2.868 1.00 0.00 73 ALA A N 12
ATOM 17290 C CA . ALA A 1 73 ? -5.594 1.761 -2.370 1.00 0.00 73 ALA A CA 12
ATOM 17291 C C . ALA A 1 73 ? -7.003 2.201 -2.025 1.00 0.00 73 ALA A C 12
ATOM 17292 O O . ALA A 1 73 ? -7.760 2.614 -2.900 1.00 0.00 73 ALA A O 12
ATOM 17299 N N . GLN A 1 74 ? -7.358 2.090 -0.754 1.00 0.00 74 GLN A N 12
ATOM 17300 C CA . GLN A 1 74 ? -8.704 2.442 -0.302 1.00 0.00 74 GLN A CA 12
ATOM 17301 C C . GLN A 1 74 ? -8.663 3.288 0.967 1.00 0.00 74 GLN A C 12
ATOM 17302 O O . GLN A 1 74 ? -7.611 3.500 1.546 1.00 0.00 74 GLN A O 12
ATOM 17316 N N . THR A 1 75 ? -9.804 3.840 1.341 1.00 0.00 75 THR A N 12
ATOM 17317 C CA . THR A 1 75 ? -9.940 4.576 2.585 1.00 0.00 75 THR A CA 12
ATOM 17318 C C . THR A 1 75 ? -10.931 3.907 3.525 1.00 0.00 75 THR A C 12
ATOM 17319 O O . THR A 1 75 ? -11.881 3.262 3.070 1.00 0.00 75 THR A O 12
ATOM 17330 N N . PRO A 1 76 ? -10.739 4.088 4.844 1.00 0.00 76 PRO A N 12
ATOM 17331 C CA . PRO A 1 76 ? -11.645 3.568 5.880 1.00 0.00 76 PRO A CA 12
ATOM 17332 C C . PRO A 1 76 ? -13.103 4.018 5.729 1.00 0.00 76 PRO A C 12
ATOM 17333 O O . PRO A 1 76 ? -13.970 3.515 6.430 1.00 0.00 76 PRO A O 12
ATOM 17344 N N . GLN A 1 77 ? -13.383 4.968 4.837 1.00 0.00 77 GLN A N 12
ATOM 17345 C CA . GLN A 1 77 ? -14.773 5.392 4.628 1.00 0.00 77 GLN A CA 12
ATOM 17346 C C . GLN A 1 77 ? -15.518 4.413 3.713 1.00 0.00 77 GLN A C 12
ATOM 17347 O O . GLN A 1 77 ? -16.732 4.259 3.822 1.00 0.00 77 GLN A O 12
ATOM 17361 N N . GLN A 1 78 ? -14.793 3.746 2.815 1.00 0.00 78 GLN A N 12
ATOM 17362 C CA . GLN A 1 78 ? -15.376 2.665 2.028 1.00 0.00 78 GLN A CA 12
ATOM 17363 C C . GLN A 1 78 ? -14.999 1.351 2.678 1.00 0.00 78 GLN A C 12
ATOM 17364 O O . GLN A 1 78 ? -15.691 0.345 2.550 1.00 0.00 78 GLN A O 12
ATOM 17378 N N . TRP A 1 79 ? -13.875 1.391 3.385 1.00 0.00 79 TRP A N 12
ATOM 17379 C CA . TRP A 1 79 ? -13.431 0.284 4.209 1.00 0.00 79 TRP A CA 12
ATOM 17380 C C . TRP A 1 79 ? -14.194 0.288 5.513 1.00 0.00 79 TRP A C 12
ATOM 17381 O O . TRP A 1 79 ? -13.875 -0.459 6.437 1.00 0.00 79 TRP A O 12
ATOM 17402 N N . LYS A 1 80 ? -15.181 1.174 5.576 1.00 0.00 80 LYS A N 12
ATOM 17403 C CA . LYS A 1 80 ? -16.014 1.345 6.768 1.00 0.00 80 LYS A CA 12
ATOM 17404 C C . LYS A 1 80 ? -16.479 0.027 7.438 1.00 0.00 80 LYS A C 12
ATOM 17405 O O . LYS A 1 80 ? -16.568 -0.003 8.665 1.00 0.00 80 LYS A O 12
ATOM 17424 N N . PRO A 1 81 ? -16.800 -1.074 6.704 1.00 0.00 81 PRO A N 12
ATOM 17425 C CA . PRO A 1 81 ? -17.120 -2.352 7.346 1.00 0.00 81 PRO A CA 12
ATOM 17426 C C . PRO A 1 81 ? -15.858 -3.075 7.817 1.00 0.00 81 PRO A C 12
ATOM 17427 O O . PRO A 1 81 ? -15.035 -3.497 7.003 1.00 0.00 81 PRO A O 12
ATOM 17438 N N . PRO A 1 82 ? -15.675 -3.211 9.136 1.00 0.00 82 PRO A N 12
ATOM 17439 C CA . PRO A 1 82 ? -14.518 -3.885 9.701 1.00 0.00 82 PRO A CA 12
ATOM 17440 C C . PRO A 1 82 ? -14.743 -5.383 9.875 1.00 0.00 82 PRO A C 12
ATOM 17441 O O . PRO A 1 82 ? -15.834 -5.817 10.245 1.00 0.00 82 PRO A O 12
ATOM 17452 N N . SER A 1 83 ? -13.715 -6.174 9.604 1.00 0.00 83 SER A N 12
ATOM 17453 C CA . SER A 1 83 ? -13.805 -7.609 9.791 1.00 0.00 83 SER A CA 12
ATOM 17454 C C . SER A 1 83 ? -12.445 -8.147 10.178 1.00 0.00 83 SER A C 12
ATOM 17455 O O . SER A 1 83 ? -12.138 -9.325 10.004 1.00 0.00 83 SER A O 12
ATOM 17463 N N . GLN A 1 84 ? -11.639 -7.255 10.719 1.00 0.00 84 GLN A N 12
ATOM 17464 C CA . GLN A 1 84 ? -10.288 -7.578 11.101 1.00 0.00 84 GLN A CA 12
ATOM 17465 C C . GLN A 1 84 ? -9.723 -6.550 12.083 1.00 0.00 84 GLN A C 12
ATOM 17466 O O . GLN A 1 84 ? -9.130 -6.917 13.095 1.00 0.00 84 GLN A O 12
ATOM 17480 N N . ASP A 1 85 ? -9.948 -5.262 11.806 1.00 0.00 85 ASP A N 12
ATOM 17481 C CA . ASP A 1 85 ? -9.441 -4.190 12.667 1.00 0.00 85 ASP A CA 12
ATOM 17482 C C . ASP A 1 85 ? -10.251 -4.166 13.946 1.00 0.00 85 ASP A C 12
ATOM 17483 O O . ASP A 1 85 ? -9.843 -3.622 14.972 1.00 0.00 85 ASP A O 12
ATOM 17492 N N . SER A 1 86 ? -11.383 -4.829 13.862 1.00 0.00 86 SER A N 12
ATOM 17493 C CA . SER A 1 86 ? -12.294 -4.992 14.970 1.00 0.00 86 SER A CA 12
ATOM 17494 C C . SER A 1 86 ? -11.668 -5.863 16.058 1.00 0.00 86 SER A C 12
ATOM 17495 O O . SER A 1 86 ? -12.112 -5.869 17.207 1.00 0.00 86 SER A O 12
ATOM 17503 N N . ALA A 1 87 ? -10.623 -6.595 15.684 1.00 0.00 87 ALA A N 12
ATOM 17504 C CA . ALA A 1 87 ? -9.921 -7.455 16.620 1.00 0.00 87 ALA A CA 12
ATOM 17505 C C . ALA A 1 87 ? -8.477 -7.014 16.785 1.00 0.00 87 ALA A C 12
ATOM 17506 O O . ALA A 1 87 ? -7.682 -7.669 17.452 1.00 0.00 87 ALA A O 12
ATOM 17513 N N . THR A 1 88 ? -8.153 -5.883 16.199 1.00 0.00 88 THR A N 12
ATOM 17514 C CA . THR A 1 88 ? -6.801 -5.352 16.269 1.00 0.00 88 THR A CA 12
ATOM 17515 C C . THR A 1 88 ? -6.677 -4.422 17.474 1.00 0.00 88 THR A C 12
ATOM 17516 O O . THR A 1 88 ? -5.622 -3.853 17.751 1.00 0.00 88 THR A O 12
ATOM 17527 N N . LEU A 1 89 ? -7.766 -4.309 18.216 1.00 0.00 89 LEU A N 12
ATOM 17528 C CA . LEU A 1 89 ? -7.824 -3.423 19.362 1.00 0.00 89 LEU A CA 12
ATOM 17529 C C . LEU A 1 89 ? -8.186 -4.217 20.604 1.00 0.00 89 LEU A C 12
ATOM 17530 O O . LEU A 1 89 ? -8.155 -3.706 21.720 1.00 0.00 89 LEU A O 12
ATOM 17546 N N . THR A 1 90 ? -8.524 -5.482 20.393 1.00 0.00 90 THR A N 12
ATOM 17547 C CA . THR A 1 90 ? -8.901 -6.364 21.486 1.00 0.00 90 THR A CA 12
ATOM 17548 C C . THR A 1 90 ? -7.680 -7.045 22.083 1.00 0.00 90 THR A C 12
ATOM 17549 O O . THR A 1 90 ? -7.726 -7.579 23.192 1.00 0.00 90 THR A O 12
ATOM 17560 N N . LYS A 1 91 ? -6.592 -7.020 21.335 1.00 0.00 91 LYS A N 12
ATOM 17561 C CA . LYS A 1 91 ? -5.325 -7.571 21.802 1.00 0.00 91 LYS A CA 12
ATOM 17562 C C . LYS A 1 91 ? -4.144 -6.923 21.087 1.00 0.00 91 LYS A C 12
ATOM 17563 O O . LYS A 1 91 ? -3.020 -7.415 21.171 1.00 0.00 91 LYS A O 12
ATOM 17582 N N . ASP A 1 92 ? -4.422 -5.825 20.378 1.00 0.00 92 ASP A N 12
ATOM 17583 C CA . ASP A 1 92 ? -3.397 -5.033 19.677 1.00 0.00 92 ASP A CA 12
ATOM 17584 C C . ASP A 1 92 ? -2.837 -5.744 18.443 1.00 0.00 92 ASP A C 12
ATOM 17585 O O . ASP A 1 92 ? -2.798 -5.166 17.357 1.00 0.00 92 ASP A O 12
ATOM 17594 N N . ALA A 1 93 ? -2.405 -6.984 18.605 1.00 0.00 93 ALA A N 12
ATOM 17595 C CA . ALA A 1 93 ? -1.782 -7.724 17.516 1.00 0.00 93 ALA A CA 12
ATOM 17596 C C . ALA A 1 93 ? -2.312 -9.151 17.448 1.00 0.00 93 ALA A C 12
ATOM 17597 O O . ALA A 1 93 ? -2.976 -9.490 16.450 1.00 0.00 93 ALA A O 12
ATOM 17605 N N . MET A 1 1 ? 20.464 -4.065 -0.606 1.00 0.00 1 MET A N 13
ATOM 17606 C CA . MET A 1 1 ? 19.196 -4.809 -0.409 1.00 0.00 1 MET A CA 13
ATOM 17607 C C . MET A 1 1 ? 18.198 -3.973 0.373 1.00 0.00 1 MET A C 13
ATOM 17608 O O . MET A 1 1 ? 18.482 -2.834 0.744 1.00 0.00 1 MET A O 13
ATOM 17624 N N . VAL A 1 2 ? 17.026 -4.540 0.612 1.00 0.00 2 VAL A N 13
ATOM 17625 C CA . VAL A 1 2 ? 15.999 -3.875 1.389 1.00 0.00 2 VAL A CA 13
ATOM 17626 C C . VAL A 1 2 ? 15.036 -4.904 1.976 1.00 0.00 2 VAL A C 13
ATOM 17627 O O . VAL A 1 2 ? 14.729 -5.915 1.341 1.00 0.00 2 VAL A O 13
ATOM 17640 N N . THR A 1 3 ? 14.595 -4.662 3.198 1.00 0.00 3 THR A N 13
ATOM 17641 C CA . THR A 1 3 ? 13.672 -5.560 3.867 1.00 0.00 3 THR A CA 13
ATOM 17642 C C . THR A 1 3 ? 12.297 -4.914 3.998 1.00 0.00 3 THR A C 13
ATOM 17643 O O . THR A 1 3 ? 12.169 -3.692 4.054 1.00 0.00 3 THR A O 13
ATOM 17654 N N . LYS A 1 4 ? 11.266 -5.745 4.067 1.00 0.00 4 LYS A N 13
ATOM 17655 C CA . LYS A 1 4 ? 9.906 -5.254 4.204 1.00 0.00 4 LYS A CA 13
ATOM 17656 C C . LYS A 1 4 ? 9.709 -4.780 5.631 1.00 0.00 4 LYS A C 13
ATOM 17657 O O . LYS A 1 4 ? 8.727 -4.120 5.957 1.00 0.00 4 LYS A O 13
ATOM 17676 N N . GLU A 1 5 ? 10.680 -5.113 6.465 1.00 0.00 5 GLU A N 13
ATOM 17677 C CA . GLU A 1 5 ? 10.597 -4.864 7.891 1.00 0.00 5 GLU A CA 13
ATOM 17678 C C . GLU A 1 5 ? 10.707 -3.382 8.150 1.00 0.00 5 GLU A C 13
ATOM 17679 O O . GLU A 1 5 ? 10.066 -2.829 9.042 1.00 0.00 5 GLU A O 13
ATOM 17691 N N . GLN A 1 6 ? 11.516 -2.745 7.339 1.00 0.00 6 GLN A N 13
ATOM 17692 C CA . GLN A 1 6 ? 11.645 -1.311 7.382 1.00 0.00 6 GLN A CA 13
ATOM 17693 C C . GLN A 1 6 ? 10.492 -0.689 6.622 1.00 0.00 6 GLN A C 13
ATOM 17694 O O . GLN A 1 6 ? 10.035 0.393 6.954 1.00 0.00 6 GLN A O 13
ATOM 17708 N N . VAL A 1 7 ? 9.976 -1.432 5.645 1.00 0.00 7 VAL A N 13
ATOM 17709 C CA . VAL A 1 7 ? 8.935 -0.924 4.759 1.00 0.00 7 VAL A CA 13
ATOM 17710 C C . VAL A 1 7 ? 7.662 -0.751 5.554 1.00 0.00 7 VAL A C 13
ATOM 17711 O O . VAL A 1 7 ? 6.988 0.276 5.503 1.00 0.00 7 VAL A O 13
ATOM 17724 N N . GLU A 1 8 ? 7.400 -1.763 6.334 1.00 0.00 8 GLU A N 13
ATOM 17725 C CA . GLU A 1 8 ? 6.246 -1.834 7.189 1.00 0.00 8 GLU A CA 13
ATOM 17726 C C . GLU A 1 8 ? 6.265 -0.730 8.228 1.00 0.00 8 GLU A C 13
ATOM 17727 O O . GLU A 1 8 ? 5.259 -0.067 8.462 1.00 0.00 8 GLU A O 13
ATOM 17739 N N . ALA A 1 9 ? 7.431 -0.503 8.809 1.00 0.00 9 ALA A N 13
ATOM 17740 C CA . ALA A 1 9 ? 7.567 0.483 9.861 1.00 0.00 9 ALA A CA 13
ATOM 17741 C C . ALA A 1 9 ? 7.556 1.863 9.244 1.00 0.00 9 ALA A C 13
ATOM 17742 O O . ALA A 1 9 ? 7.162 2.844 9.874 1.00 0.00 9 ALA A O 13
ATOM 17749 N N . SER A 1 10 ? 7.950 1.919 7.984 1.00 0.00 10 SER A N 13
ATOM 17750 C CA . SER A 1 10 ? 8.010 3.197 7.278 1.00 0.00 10 SER A CA 13
ATOM 17751 C C . SER A 1 10 ? 6.616 3.650 6.874 1.00 0.00 10 SER A C 13
ATOM 17752 O O . SER A 1 10 ? 6.203 4.774 7.169 1.00 0.00 10 SER A O 13
ATOM 17760 N N . LEU A 1 11 ? 5.882 2.760 6.227 1.00 0.00 11 LEU A N 13
ATOM 17761 C CA . LEU A 1 11 ? 4.542 3.073 5.763 1.00 0.00 11 LEU A CA 13
ATOM 17762 C C . LEU A 1 11 ? 3.601 3.333 6.937 1.00 0.00 11 LEU A C 13
ATOM 17763 O O . LEU A 1 11 ? 2.767 4.220 6.878 1.00 0.00 11 LEU A O 13
ATOM 17779 N N . THR A 1 12 ? 3.764 2.589 8.017 1.00 0.00 12 THR A N 13
ATOM 17780 C CA . THR A 1 12 ? 2.924 2.776 9.199 1.00 0.00 12 THR A CA 13
ATOM 17781 C C . THR A 1 12 ? 3.189 4.137 9.859 1.00 0.00 12 THR A C 13
ATOM 17782 O O . THR A 1 12 ? 2.339 4.679 10.564 1.00 0.00 12 THR A O 13
ATOM 17793 N N . SER A 1 13 ? 4.358 4.703 9.597 1.00 0.00 13 SER A N 13
ATOM 17794 C CA . SER A 1 13 ? 4.740 5.979 10.192 1.00 0.00 13 SER A CA 13
ATOM 17795 C C . SER A 1 13 ? 4.315 7.151 9.314 1.00 0.00 13 SER A C 13
ATOM 17796 O O . SER A 1 13 ? 3.847 8.177 9.807 1.00 0.00 13 SER A O 13
ATOM 17804 N N . LYS A 1 14 ? 4.480 6.992 8.012 1.00 0.00 14 LYS A N 13
ATOM 17805 C CA . LYS A 1 14 ? 4.219 8.070 7.072 1.00 0.00 14 LYS A CA 13
ATOM 17806 C C . LYS A 1 14 ? 2.772 8.040 6.602 1.00 0.00 14 LYS A C 13
ATOM 17807 O O . LYS A 1 14 ? 2.202 9.064 6.224 1.00 0.00 14 LYS A O 13
ATOM 17826 N N . LEU A 1 15 ? 2.183 6.860 6.655 1.00 0.00 15 LEU A N 13
ATOM 17827 C CA . LEU A 1 15 ? 0.847 6.629 6.116 1.00 0.00 15 LEU A CA 13
ATOM 17828 C C . LEU A 1 15 ? -0.107 6.283 7.238 1.00 0.00 15 LEU A C 13
ATOM 17829 O O . LEU A 1 15 ? -1.287 6.028 7.008 1.00 0.00 15 LEU A O 13
ATOM 17845 N N . LYS A 1 16 ? 0.442 6.238 8.447 1.00 0.00 16 LYS A N 13
ATOM 17846 C CA . LYS A 1 16 ? -0.341 6.084 9.670 1.00 0.00 16 LYS A CA 13
ATOM 17847 C C . LYS A 1 16 ? -0.775 4.630 9.857 1.00 0.00 16 LYS A C 13
ATOM 17848 O O . LYS A 1 16 ? -0.937 3.896 8.885 1.00 0.00 16 LYS A O 13
ATOM 17867 N N . PRO A 1 17 ? -0.951 4.188 11.116 1.00 0.00 17 PRO A N 13
ATOM 17868 C CA . PRO A 1 17 ? -1.284 2.792 11.430 1.00 0.00 17 PRO A CA 13
ATOM 17869 C C . PRO A 1 17 ? -2.728 2.422 11.099 1.00 0.00 17 PRO A C 13
ATOM 17870 O O . PRO A 1 17 ? -3.497 2.025 11.977 1.00 0.00 17 PRO A O 13
ATOM 17881 N N . ILE A 1 18 ? -3.090 2.543 9.832 1.00 0.00 18 ILE A N 13
ATOM 17882 C CA . ILE A 1 18 ? -4.419 2.169 9.385 1.00 0.00 18 ILE A CA 13
ATOM 17883 C C . ILE A 1 18 ? -4.409 0.728 8.875 1.00 0.00 18 ILE A C 13
ATOM 17884 O O . ILE A 1 18 ? -4.825 -0.190 9.585 1.00 0.00 18 ILE A O 13
ATOM 17900 N N . HIS A 1 19 ? -3.928 0.526 7.644 1.00 0.00 19 HIS A N 13
ATOM 17901 C CA . HIS A 1 19 ? -3.765 -0.815 7.107 1.00 0.00 19 HIS A CA 13
ATOM 17902 C C . HIS A 1 19 ? -2.648 -0.825 6.078 1.00 0.00 19 HIS A C 13
ATOM 17903 O O . HIS A 1 19 ? -2.844 -0.417 4.937 1.00 0.00 19 HIS A O 13
ATOM 17918 N N . LEU A 1 20 ? -1.476 -1.257 6.510 1.00 0.00 20 LEU A N 13
ATOM 17919 C CA . LEU A 1 20 ? -0.328 -1.408 5.628 1.00 0.00 20 LEU A CA 13
ATOM 17920 C C . LEU A 1 20 ? 0.117 -2.860 5.658 1.00 0.00 20 LEU A C 13
ATOM 17921 O O . LEU A 1 20 ? 0.496 -3.378 6.705 1.00 0.00 20 LEU A O 13
ATOM 17937 N N . GLU A 1 21 ? 0.084 -3.501 4.513 1.00 0.00 21 GLU A N 13
ATOM 17938 C CA . GLU A 1 21 ? 0.383 -4.919 4.414 1.00 0.00 21 GLU A CA 13
ATOM 17939 C C . GLU A 1 21 ? 1.245 -5.155 3.194 1.00 0.00 21 GLU A C 13
ATOM 17940 O O . GLU A 1 21 ? 0.742 -5.198 2.076 1.00 0.00 21 GLU A O 13
ATOM 17952 N N . VAL A 1 22 ? 2.540 -5.265 3.398 1.00 0.00 22 VAL A N 13
ATOM 17953 C CA . VAL A 1 22 ? 3.443 -5.529 2.298 1.00 0.00 22 VAL A CA 13
ATOM 17954 C C . VAL A 1 22 ? 3.847 -6.997 2.279 1.00 0.00 22 VAL A C 13
ATOM 17955 O O . VAL A 1 22 ? 4.088 -7.606 3.323 1.00 0.00 22 VAL A O 13
ATOM 17968 N N . ILE A 1 23 ? 3.892 -7.564 1.090 1.00 0.00 23 ILE A N 13
ATOM 17969 C CA . ILE A 1 23 ? 4.203 -8.962 0.915 1.00 0.00 23 ILE A CA 13
ATOM 17970 C C . ILE A 1 23 ? 5.479 -9.096 0.118 1.00 0.00 23 ILE A C 13
ATOM 17971 O O . ILE A 1 23 ? 5.491 -8.956 -1.107 1.00 0.00 23 ILE A O 13
ATOM 17987 N N . ASP A 1 24 ? 6.547 -9.300 0.837 1.00 0.00 24 ASP A N 13
ATOM 17988 C CA . ASP A 1 24 ? 7.855 -9.534 0.240 1.00 0.00 24 ASP A CA 13
ATOM 17989 C C . ASP A 1 24 ? 7.868 -10.833 -0.552 1.00 0.00 24 ASP A C 13
ATOM 17990 O O . ASP A 1 24 ? 7.720 -11.920 0.009 1.00 0.00 24 ASP A O 13
ATOM 17999 N N . ILE A 1 25 ? 8.024 -10.711 -1.858 1.00 0.00 25 ILE A N 13
ATOM 18000 C CA . ILE A 1 25 ? 8.105 -11.867 -2.736 1.00 0.00 25 ILE A CA 13
ATOM 18001 C C . ILE A 1 25 ? 9.562 -12.236 -3.010 1.00 0.00 25 ILE A C 13
ATOM 18002 O O . ILE A 1 25 ? 9.875 -13.360 -3.407 1.00 0.00 25 ILE A O 13
ATOM 18018 N N . SER A 1 26 ? 10.458 -11.294 -2.768 1.00 0.00 26 SER A N 13
ATOM 18019 C CA . SER A 1 26 ? 11.825 -11.428 -3.242 1.00 0.00 26 SER A CA 13
ATOM 18020 C C . SER A 1 26 ? 12.858 -11.047 -2.184 1.00 0.00 26 SER A C 13
ATOM 18021 O O . SER A 1 26 ? 13.364 -11.905 -1.466 1.00 0.00 26 SER A O 13
ATOM 18029 N N . GLY A 1 27 ? 13.166 -9.762 -2.087 1.00 0.00 27 GLY A N 13
ATOM 18030 C CA . GLY A 1 27 ? 14.175 -9.316 -1.155 1.00 0.00 27 GLY A CA 13
ATOM 18031 C C . GLY A 1 27 ? 14.675 -7.924 -1.475 1.00 0.00 27 GLY A C 13
ATOM 18032 O O . GLY A 1 27 ? 13.944 -6.946 -1.324 1.00 0.00 27 GLY A O 13
ATOM 18036 N N . GLY A 1 28 ? 15.908 -7.840 -1.948 1.00 0.00 28 GLY A N 13
ATOM 18037 C CA . GLY A 1 28 ? 16.522 -6.554 -2.207 1.00 0.00 28 GLY A CA 13
ATOM 18038 C C . GLY A 1 28 ? 16.924 -6.376 -3.656 1.00 0.00 28 GLY A C 13
ATOM 18039 O O . GLY A 1 28 ? 16.761 -5.298 -4.220 1.00 0.00 28 GLY A O 13
ATOM 18043 N N . CYS A 1 29 ? 17.437 -7.437 -4.258 1.00 0.00 29 CYS A N 13
ATOM 18044 C CA . CYS A 1 29 ? 17.862 -7.402 -5.653 1.00 0.00 29 CYS A CA 13
ATOM 18045 C C . CYS A 1 29 ? 16.705 -7.820 -6.544 1.00 0.00 29 CYS A C 13
ATOM 18046 O O . CYS A 1 29 ? 16.556 -7.349 -7.671 1.00 0.00 29 CYS A O 13
ATOM 18054 N N . GLY A 1 30 ? 15.880 -8.695 -6.003 1.00 0.00 30 GLY A N 13
ATOM 18055 C CA . GLY A 1 30 ? 14.670 -9.114 -6.661 1.00 0.00 30 GLY A CA 13
ATOM 18056 C C . GLY A 1 30 ? 13.550 -8.171 -6.318 1.00 0.00 30 GLY A C 13
ATOM 18057 O O . GLY A 1 30 ? 12.512 -8.150 -6.978 1.00 0.00 30 GLY A O 13
ATOM 18061 N N . SER A 1 31 ? 13.816 -7.387 -5.266 1.00 0.00 31 SER A N 13
ATOM 18062 C CA . SER A 1 31 ? 12.827 -6.614 -4.521 1.00 0.00 31 SER A CA 13
ATOM 18063 C C . SER A 1 31 ? 11.586 -6.252 -5.332 1.00 0.00 31 SER A C 13
ATOM 18064 O O . SER A 1 31 ? 11.626 -5.490 -6.300 1.00 0.00 31 SER A O 13
ATOM 18072 N N . SER A 1 32 ? 10.494 -6.839 -4.888 1.00 0.00 32 SER A N 13
ATOM 18073 C CA . SER A 1 32 ? 9.161 -6.569 -5.389 1.00 0.00 32 SER A CA 13
ATOM 18074 C C . SER A 1 32 ? 8.171 -6.812 -4.256 1.00 0.00 32 SER A C 13
ATOM 18075 O O . SER A 1 32 ? 8.150 -7.902 -3.676 1.00 0.00 32 SER A O 13
ATOM 18083 N N . PHE A 1 33 ? 7.383 -5.806 -3.916 1.00 0.00 33 PHE A N 13
ATOM 18084 C CA . PHE A 1 33 ? 6.479 -5.914 -2.782 1.00 0.00 33 PHE A CA 13
ATOM 18085 C C . PHE A 1 33 ? 5.030 -5.718 -3.199 1.00 0.00 33 PHE A C 13
ATOM 18086 O O . PHE A 1 33 ? 4.714 -4.860 -4.022 1.00 0.00 33 PHE A O 13
ATOM 18103 N N . GLU A 1 34 ? 4.156 -6.522 -2.625 1.00 0.00 34 GLU A N 13
ATOM 18104 C CA . GLU A 1 34 ? 2.724 -6.337 -2.788 1.00 0.00 34 GLU A CA 13
ATOM 18105 C C . GLU A 1 34 ? 2.185 -5.623 -1.559 1.00 0.00 34 GLU A C 13
ATOM 18106 O O . GLU A 1 34 ? 2.128 -6.208 -0.484 1.00 0.00 34 GLU A O 13
ATOM 18118 N N . VAL A 1 35 ? 1.815 -4.365 -1.699 1.00 0.00 35 VAL A N 13
ATOM 18119 C CA . VAL A 1 35 ? 1.343 -3.600 -0.555 1.00 0.00 35 VAL A CA 13
ATOM 18120 C C . VAL A 1 35 ? -0.160 -3.325 -0.606 1.00 0.00 35 VAL A C 13
ATOM 18121 O O . VAL A 1 35 ? -0.731 -3.049 -1.667 1.00 0.00 35 VAL A O 13
ATOM 18134 N N . GLU A 1 36 ? -0.790 -3.428 0.559 1.00 0.00 36 GLU A N 13
ATOM 18135 C CA . GLU A 1 36 ? -2.161 -3.003 0.743 1.00 0.00 36 GLU A CA 13
ATOM 18136 C C . GLU A 1 36 ? -2.152 -1.790 1.646 1.00 0.00 36 GLU A C 13
ATOM 18137 O O . GLU A 1 36 ? -1.814 -1.897 2.823 1.00 0.00 36 GLU A O 13
ATOM 18149 N N . VAL A 1 37 ? -2.479 -0.642 1.097 1.00 0.00 37 VAL A N 13
ATOM 18150 C CA . VAL A 1 37 ? -2.494 0.581 1.872 1.00 0.00 37 VAL A CA 13
ATOM 18151 C C . VAL A 1 37 ? -3.911 1.095 2.033 1.00 0.00 37 VAL A C 13
ATOM 18152 O O . VAL A 1 37 ? -4.700 1.122 1.086 1.00 0.00 37 VAL A O 13
ATOM 18165 N N . VAL A 1 38 ? -4.223 1.487 3.245 1.00 0.00 38 VAL A N 13
ATOM 18166 C CA . VAL A 1 38 ? -5.462 2.160 3.544 1.00 0.00 38 VAL A CA 13
ATOM 18167 C C . VAL A 1 38 ? -5.125 3.418 4.309 1.00 0.00 38 VAL A C 13
ATOM 18168 O O . VAL A 1 38 ? -4.812 3.349 5.491 1.00 0.00 38 VAL A O 13
ATOM 18181 N N . SER A 1 39 ? -5.107 4.551 3.626 1.00 0.00 39 SER A N 13
ATOM 18182 C CA . SER A 1 39 ? -4.772 5.796 4.278 1.00 0.00 39 SER A CA 13
ATOM 18183 C C . SER A 1 39 ? -5.445 6.975 3.600 1.00 0.00 39 SER A C 13
ATOM 18184 O O . SER A 1 39 ? -5.977 6.859 2.495 1.00 0.00 39 SER A O 13
ATOM 18192 N N . GLU A 1 40 ? -5.399 8.106 4.294 1.00 0.00 40 GLU A N 13
ATOM 18193 C CA . GLU A 1 40 ? -6.168 9.308 3.958 1.00 0.00 40 GLU A CA 13
ATOM 18194 C C . GLU A 1 40 ? -5.861 9.892 2.574 1.00 0.00 40 GLU A C 13
ATOM 18195 O O . GLU A 1 40 ? -6.506 10.853 2.156 1.00 0.00 40 GLU A O 13
ATOM 18207 N N . GLN A 1 41 ? -4.916 9.312 1.851 1.00 0.00 41 GLN A N 13
ATOM 18208 C CA . GLN A 1 41 ? -4.555 9.850 0.523 1.00 0.00 41 GLN A CA 13
ATOM 18209 C C . GLN A 1 41 ? -5.468 9.239 -0.506 1.00 0.00 41 GLN A C 13
ATOM 18210 O O . GLN A 1 41 ? -5.428 9.560 -1.692 1.00 0.00 41 GLN A O 13
ATOM 18224 N N . PHE A 1 42 ? -6.303 8.359 -0.016 1.00 0.00 42 PHE A N 13
ATOM 18225 C CA . PHE A 1 42 ? -7.210 7.613 -0.839 1.00 0.00 42 PHE A CA 13
ATOM 18226 C C . PHE A 1 42 ? -8.633 8.067 -0.564 1.00 0.00 42 PHE A C 13
ATOM 18227 O O . PHE A 1 42 ? -9.596 7.414 -0.950 1.00 0.00 42 PHE A O 13
ATOM 18244 N N . GLU A 1 43 ? -8.742 9.233 0.058 1.00 0.00 43 GLU A N 13
ATOM 18245 C CA . GLU A 1 43 ? -10.010 9.690 0.650 1.00 0.00 43 GLU A CA 13
ATOM 18246 C C . GLU A 1 43 ? -10.928 10.293 -0.402 1.00 0.00 43 GLU A C 13
ATOM 18247 O O . GLU A 1 43 ? -10.666 11.393 -0.890 1.00 0.00 43 GLU A O 13
ATOM 18259 N N . GLY A 1 44 ? -12.016 9.584 -0.730 1.00 0.00 44 GLY A N 13
ATOM 18260 C CA . GLY A 1 44 ? -12.874 10.001 -1.832 1.00 0.00 44 GLY A CA 13
ATOM 18261 C C . GLY A 1 44 ? -12.082 10.289 -3.099 1.00 0.00 44 GLY A C 13
ATOM 18262 O O . GLY A 1 44 ? -12.486 11.101 -3.931 1.00 0.00 44 GLY A O 13
ATOM 18266 N N . LYS A 1 45 ? -10.943 9.625 -3.228 1.00 0.00 45 LYS A N 13
ATOM 18267 C CA . LYS A 1 45 ? -10.014 9.856 -4.318 1.00 0.00 45 LYS A CA 13
ATOM 18268 C C . LYS A 1 45 ? -10.214 8.808 -5.397 1.00 0.00 45 LYS A C 13
ATOM 18269 O O . LYS A 1 45 ? -10.883 7.804 -5.166 1.00 0.00 45 LYS A O 13
ATOM 18288 N N . ARG A 1 46 ? -9.621 9.020 -6.558 1.00 0.00 46 ARG A N 13
ATOM 18289 C CA . ARG A 1 46 ? -9.685 8.027 -7.616 1.00 0.00 46 ARG A CA 13
ATOM 18290 C C . ARG A 1 46 ? -8.438 7.166 -7.601 1.00 0.00 46 ARG A C 13
ATOM 18291 O O . ARG A 1 46 ? -7.337 7.682 -7.451 1.00 0.00 46 ARG A O 13
ATOM 18312 N N . LEU A 1 47 ? -8.641 5.864 -7.721 1.00 0.00 47 LEU A N 13
ATOM 18313 C CA . LEU A 1 47 ? -7.581 4.840 -7.630 1.00 0.00 47 LEU A CA 13
ATOM 18314 C C . LEU A 1 47 ? -6.242 5.285 -8.226 1.00 0.00 47 LEU A C 13
ATOM 18315 O O . LEU A 1 47 ? -5.189 5.084 -7.619 1.00 0.00 47 LEU A O 13
ATOM 18331 N N . LEU A 1 48 ? -6.291 5.921 -9.379 1.00 0.00 48 LEU A N 13
ATOM 18332 C CA . LEU A 1 48 ? -5.074 6.304 -10.094 1.00 0.00 48 LEU A CA 13
ATOM 18333 C C . LEU A 1 48 ? -4.372 7.437 -9.362 1.00 0.00 48 LEU A C 13
ATOM 18334 O O . LEU A 1 48 ? -3.167 7.385 -9.111 1.00 0.00 48 LEU A O 13
ATOM 18350 N N . GLU A 1 49 ? -5.153 8.441 -8.994 1.00 0.00 49 GLU A N 13
ATOM 18351 C CA . GLU A 1 49 ? -4.665 9.563 -8.205 1.00 0.00 49 GLU A CA 13
ATOM 18352 C C . GLU A 1 49 ? -4.174 9.038 -6.876 1.00 0.00 49 GLU A C 13
ATOM 18353 O O . GLU A 1 49 ? -3.177 9.500 -6.328 1.00 0.00 49 GLU A O 13
ATOM 18365 N N . ARG A 1 50 ? -4.904 8.046 -6.391 1.00 0.00 50 ARG A N 13
ATOM 18366 C CA . ARG A 1 50 ? -4.602 7.371 -5.147 1.00 0.00 50 ARG A CA 13
ATOM 18367 C C . ARG A 1 50 ? -3.191 6.812 -5.171 1.00 0.00 50 ARG A C 13
ATOM 18368 O O . ARG A 1 50 ? -2.365 7.124 -4.314 1.00 0.00 50 ARG A O 13
ATOM 18389 N N . HIS A 1 51 ? -2.909 6.010 -6.184 1.00 0.00 51 HIS A N 13
ATOM 18390 C CA . HIS A 1 51 ? -1.619 5.340 -6.275 1.00 0.00 51 HIS A CA 13
ATOM 18391 C C . HIS A 1 51 ? -0.521 6.349 -6.537 1.00 0.00 51 HIS A C 13
ATOM 18392 O O . HIS A 1 51 ? 0.540 6.306 -5.911 1.00 0.00 51 HIS A O 13
ATOM 18407 N N . ARG A 1 52 ? -0.814 7.290 -7.421 1.00 0.00 52 ARG A N 13
ATOM 18408 C CA . ARG A 1 52 ? 0.152 8.288 -7.843 1.00 0.00 52 ARG A CA 13
ATOM 18409 C C . ARG A 1 52 ? 0.504 9.204 -6.676 1.00 0.00 52 ARG A C 13
ATOM 18410 O O . ARG A 1 52 ? 1.535 9.880 -6.675 1.00 0.00 52 ARG A O 13
ATOM 18431 N N . MET A 1 53 ? -0.338 9.195 -5.663 1.00 0.00 53 MET A N 13
ATOM 18432 C CA . MET A 1 53 ? -0.164 10.098 -4.547 1.00 0.00 53 MET A CA 13
ATOM 18433 C C . MET A 1 53 ? 0.642 9.434 -3.453 1.00 0.00 53 MET A C 13
ATOM 18434 O O . MET A 1 53 ? 1.543 10.033 -2.870 1.00 0.00 53 MET A O 13
ATOM 18448 N N . VAL A 1 54 ? 0.323 8.181 -3.193 1.00 0.00 54 VAL A N 13
ATOM 18449 C CA . VAL A 1 54 ? 0.986 7.436 -2.144 1.00 0.00 54 VAL A CA 13
ATOM 18450 C C . VAL A 1 54 ? 2.415 7.150 -2.546 1.00 0.00 54 VAL A C 13
ATOM 18451 O O . VAL A 1 54 ? 3.341 7.268 -1.746 1.00 0.00 54 VAL A O 13
ATOM 18464 N N . ASN A 1 55 ? 2.593 6.818 -3.814 1.00 0.00 55 ASN A N 13
ATOM 18465 C CA . ASN A 1 55 ? 3.910 6.496 -4.307 1.00 0.00 55 ASN A CA 13
ATOM 18466 C C . ASN A 1 55 ? 4.695 7.766 -4.515 1.00 0.00 55 ASN A C 13
ATOM 18467 O O . ASN A 1 55 ? 5.870 7.722 -4.758 1.00 0.00 55 ASN A O 13
ATOM 18478 N N . ALA A 1 56 ? 4.023 8.900 -4.477 1.00 0.00 56 ALA A N 13
ATOM 18479 C CA . ALA A 1 56 ? 4.731 10.170 -4.511 1.00 0.00 56 ALA A CA 13
ATOM 18480 C C . ALA A 1 56 ? 5.589 10.288 -3.259 1.00 0.00 56 ALA A C 13
ATOM 18481 O O . ALA A 1 56 ? 6.756 10.675 -3.309 1.00 0.00 56 ALA A O 13
ATOM 18488 N N . ALA A 1 57 ? 5.007 9.867 -2.146 1.00 0.00 57 ALA A N 13
ATOM 18489 C CA . ALA A 1 57 ? 5.669 9.918 -0.854 1.00 0.00 57 ALA A CA 13
ATOM 18490 C C . ALA A 1 57 ? 6.447 8.632 -0.606 1.00 0.00 57 ALA A C 13
ATOM 18491 O O . ALA A 1 57 ? 7.112 8.472 0.417 1.00 0.00 57 ALA A O 13
ATOM 18498 N N . LEU A 1 58 ? 6.370 7.730 -1.572 1.00 0.00 58 LEU A N 13
ATOM 18499 C CA . LEU A 1 58 ? 6.961 6.407 -1.457 1.00 0.00 58 LEU A CA 13
ATOM 18500 C C . LEU A 1 58 ? 7.813 6.124 -2.679 1.00 0.00 58 LEU A C 13
ATOM 18501 O O . LEU A 1 58 ? 8.310 5.019 -2.872 1.00 0.00 58 LEU A O 13
ATOM 18517 N N . GLU A 1 59 ? 7.966 7.139 -3.508 1.00 0.00 59 GLU A N 13
ATOM 18518 C CA . GLU A 1 59 ? 8.754 7.027 -4.725 1.00 0.00 59 GLU A CA 13
ATOM 18519 C C . GLU A 1 59 ? 10.207 6.944 -4.328 1.00 0.00 59 GLU A C 13
ATOM 18520 O O . GLU A 1 59 ? 10.998 6.232 -4.934 1.00 0.00 59 GLU A O 13
ATOM 18532 N N . GLU A 1 60 ? 10.523 7.660 -3.262 1.00 0.00 60 GLU A N 13
ATOM 18533 C CA . GLU A 1 60 ? 11.857 7.677 -2.697 1.00 0.00 60 GLU A CA 13
ATOM 18534 C C . GLU A 1 60 ? 12.151 6.292 -2.160 1.00 0.00 60 GLU A C 13
ATOM 18535 O O . GLU A 1 60 ? 13.247 5.744 -2.310 1.00 0.00 60 GLU A O 13
ATOM 18547 N N . GLU A 1 61 ? 11.117 5.733 -1.560 1.00 0.00 61 GLU A N 13
ATOM 18548 C CA . GLU A 1 61 ? 11.148 4.390 -1.033 1.00 0.00 61 GLU A CA 13
ATOM 18549 C C . GLU A 1 61 ? 11.366 3.409 -2.178 1.00 0.00 61 GLU A C 13
ATOM 18550 O O . GLU A 1 61 ? 12.185 2.494 -2.095 1.00 0.00 61 GLU A O 13
ATOM 18562 N N . MET A 1 62 ? 10.642 3.649 -3.267 1.00 0.00 62 MET A N 13
ATOM 18563 C CA . MET A 1 62 ? 10.755 2.846 -4.474 1.00 0.00 62 MET A CA 13
ATOM 18564 C C . MET A 1 62 ? 12.161 2.927 -5.053 1.00 0.00 62 MET A C 13
ATOM 18565 O O . MET A 1 62 ? 12.641 1.977 -5.659 1.00 0.00 62 MET A O 13
ATOM 18579 N N . LYS A 1 63 ? 12.821 4.060 -4.850 1.00 0.00 63 LYS A N 13
ATOM 18580 C CA . LYS A 1 63 ? 14.173 4.262 -5.358 1.00 0.00 63 LYS A CA 13
ATOM 18581 C C . LYS A 1 63 ? 15.172 3.380 -4.620 1.00 0.00 63 LYS A C 13
ATOM 18582 O O . LYS A 1 63 ? 16.269 3.127 -5.120 1.00 0.00 63 LYS A O 13
ATOM 18601 N N . GLU A 1 64 ? 14.796 2.897 -3.439 1.00 0.00 64 GLU A N 13
ATOM 18602 C CA . GLU A 1 64 ? 15.695 2.046 -2.669 1.00 0.00 64 GLU A CA 13
ATOM 18603 C C . GLU A 1 64 ? 15.291 0.587 -2.809 1.00 0.00 64 GLU A C 13
ATOM 18604 O O . GLU A 1 64 ? 16.108 -0.321 -2.642 1.00 0.00 64 GLU A O 13
ATOM 18616 N N . ILE A 1 65 ? 14.031 0.370 -3.128 1.00 0.00 65 ILE A N 13
ATOM 18617 C CA . ILE A 1 65 ? 13.548 -0.956 -3.469 1.00 0.00 65 ILE A CA 13
ATOM 18618 C C . ILE A 1 65 ? 13.529 -1.061 -4.990 1.00 0.00 65 ILE A C 13
ATOM 18619 O O . ILE A 1 65 ? 14.119 -0.225 -5.672 1.00 0.00 65 ILE A O 13
ATOM 18635 N N . HIS A 1 66 ? 12.907 -2.080 -5.536 1.00 0.00 66 HIS A N 13
ATOM 18636 C CA . HIS A 1 66 ? 12.836 -2.189 -6.985 1.00 0.00 66 HIS A CA 13
ATOM 18637 C C . HIS A 1 66 ? 11.406 -2.087 -7.497 1.00 0.00 66 HIS A C 13
ATOM 18638 O O . HIS A 1 66 ? 11.194 -1.838 -8.682 1.00 0.00 66 HIS A O 13
ATOM 18653 N N . ALA A 1 67 ? 10.426 -2.253 -6.611 1.00 0.00 67 ALA A N 13
ATOM 18654 C CA . ALA A 1 67 ? 9.029 -2.293 -7.037 1.00 0.00 67 ALA A CA 13
ATOM 18655 C C . ALA A 1 67 ? 8.059 -2.313 -5.861 1.00 0.00 67 ALA A C 13
ATOM 18656 O O . ALA A 1 67 ? 8.165 -3.154 -4.967 1.00 0.00 67 ALA A O 13
ATOM 18663 N N . LEU A 1 68 ? 7.124 -1.370 -5.866 1.00 0.00 68 LEU A N 13
ATOM 18664 C CA . LEU A 1 68 ? 6.007 -1.381 -4.957 1.00 0.00 68 LEU A CA 13
ATOM 18665 C C . LEU A 1 68 ? 4.722 -1.573 -5.749 1.00 0.00 68 LEU A C 13
ATOM 18666 O O . LEU A 1 68 ? 4.395 -0.813 -6.662 1.00 0.00 68 LEU A O 13
ATOM 18682 N N . SER A 1 69 ? 4.047 -2.646 -5.447 1.00 0.00 69 SER A N 13
ATOM 18683 C CA . SER A 1 69 ? 2.802 -2.974 -6.086 1.00 0.00 69 SER A CA 13
ATOM 18684 C C . SER A 1 69 ? 1.656 -2.712 -5.126 1.00 0.00 69 SER A C 13
ATOM 18685 O O . SER A 1 69 ? 1.307 -3.557 -4.299 1.00 0.00 69 SER A O 13
ATOM 18693 N N . ILE A 1 70 ? 1.098 -1.516 -5.212 1.00 0.00 70 ILE A N 13
ATOM 18694 C CA . ILE A 1 70 ? -0.008 -1.148 -4.356 1.00 0.00 70 ILE A CA 13
ATOM 18695 C C . ILE A 1 70 ? -1.305 -1.631 -4.976 1.00 0.00 70 ILE A C 13
ATOM 18696 O O . ILE A 1 70 ? -1.968 -0.935 -5.751 1.00 0.00 70 ILE A O 13
ATOM 18712 N N . LYS A 1 71 ? -1.638 -2.858 -4.634 1.00 0.00 71 LYS A N 13
ATOM 18713 C CA . LYS A 1 71 ? -2.795 -3.529 -5.200 1.00 0.00 71 LYS A CA 13
ATOM 18714 C C . LYS A 1 71 ? -4.056 -3.014 -4.547 1.00 0.00 71 LYS A C 13
ATOM 18715 O O . LYS A 1 71 ? -5.147 -3.092 -5.108 1.00 0.00 71 LYS A O 13
ATOM 18734 N N . LYS A 1 72 ? -3.890 -2.487 -3.349 1.00 0.00 72 LYS A N 13
ATOM 18735 C CA . LYS A 1 72 ? -4.998 -2.008 -2.573 1.00 0.00 72 LYS A CA 13
ATOM 18736 C C . LYS A 1 72 ? -4.722 -0.635 -2.048 1.00 0.00 72 LYS A C 13
ATOM 18737 O O . LYS A 1 72 ? -3.736 -0.387 -1.354 1.00 0.00 72 LYS A O 13
ATOM 18756 N N . ALA A 1 73 ? -5.598 0.244 -2.430 1.00 0.00 73 ALA A N 13
ATOM 18757 C CA . ALA A 1 73 ? -5.558 1.617 -1.990 1.00 0.00 73 ALA A CA 13
ATOM 18758 C C . ALA A 1 73 ? -6.951 2.043 -1.587 1.00 0.00 73 ALA A C 13
ATOM 18759 O O . ALA A 1 73 ? -7.745 2.483 -2.418 1.00 0.00 73 ALA A O 13
ATOM 18766 N N . GLN A 1 74 ? -7.228 1.934 -0.306 1.00 0.00 74 GLN A N 13
ATOM 18767 C CA . GLN A 1 74 ? -8.555 2.229 0.218 1.00 0.00 74 GLN A CA 13
ATOM 18768 C C . GLN A 1 74 ? -8.488 3.217 1.371 1.00 0.00 74 GLN A C 13
ATOM 18769 O O . GLN A 1 74 ? -7.442 3.417 1.972 1.00 0.00 74 GLN A O 13
ATOM 18783 N N . THR A 1 75 ? -9.601 3.876 1.629 1.00 0.00 75 THR A N 13
ATOM 18784 C CA . THR A 1 75 ? -9.752 4.712 2.801 1.00 0.00 75 THR A CA 13
ATOM 18785 C C . THR A 1 75 ? -10.797 4.138 3.740 1.00 0.00 75 THR A C 13
ATOM 18786 O O . THR A 1 75 ? -11.746 3.485 3.296 1.00 0.00 75 THR A O 13
ATOM 18797 N N . PRO A 1 76 ? -10.635 4.397 5.047 1.00 0.00 76 PRO A N 13
ATOM 18798 C CA . PRO A 1 76 ? -11.557 3.937 6.096 1.00 0.00 76 PRO A CA 13
ATOM 18799 C C . PRO A 1 76 ? -13.019 4.335 5.870 1.00 0.00 76 PRO A C 13
ATOM 18800 O O . PRO A 1 76 ? -13.885 3.902 6.615 1.00 0.00 76 PRO A O 13
ATOM 18811 N N . GLN A 1 77 ? -13.296 5.184 4.882 1.00 0.00 77 GLN A N 13
ATOM 18812 C CA . GLN A 1 77 ? -14.687 5.544 4.578 1.00 0.00 77 GLN A CA 13
ATOM 18813 C C . GLN A 1 77 ? -15.367 4.451 3.744 1.00 0.00 77 GLN A C 13
ATOM 18814 O O . GLN A 1 77 ? -16.571 4.234 3.864 1.00 0.00 77 GLN A O 13
ATOM 18828 N N . GLN A 1 78 ? -14.597 3.753 2.912 1.00 0.00 78 GLN A N 13
ATOM 18829 C CA . GLN A 1 78 ? -15.113 2.587 2.201 1.00 0.00 78 GLN A CA 13
ATOM 18830 C C . GLN A 1 78 ? -14.721 1.346 2.973 1.00 0.00 78 GLN A C 13
ATOM 18831 O O . GLN A 1 78 ? -15.416 0.334 2.963 1.00 0.00 78 GLN A O 13
ATOM 18845 N N . TRP A 1 79 ? -13.581 1.452 3.646 1.00 0.00 79 TRP A N 13
ATOM 18846 C CA . TRP A 1 79 ? -13.101 0.403 4.526 1.00 0.00 79 TRP A CA 13
ATOM 18847 C C . TRP A 1 79 ? -13.863 0.441 5.831 1.00 0.00 79 TRP A C 13
ATOM 18848 O O . TRP A 1 79 ? -13.563 -0.310 6.760 1.00 0.00 79 TRP A O 13
ATOM 18869 N N . LYS A 1 80 ? -14.822 1.364 5.888 1.00 0.00 80 LYS A N 13
ATOM 18870 C CA . LYS A 1 80 ? -15.681 1.531 7.061 1.00 0.00 80 LYS A CA 13
ATOM 18871 C C . LYS A 1 80 ? -16.135 0.194 7.662 1.00 0.00 80 LYS A C 13
ATOM 18872 O O . LYS A 1 80 ? -15.884 -0.048 8.843 1.00 0.00 80 LYS A O 13
ATOM 18891 N N . PRO A 1 81 ? -16.803 -0.693 6.886 1.00 0.00 81 PRO A N 13
ATOM 18892 C CA . PRO A 1 81 ? -17.189 -2.019 7.381 1.00 0.00 81 PRO A CA 13
ATOM 18893 C C . PRO A 1 81 ? -15.966 -2.872 7.720 1.00 0.00 81 PRO A C 13
ATOM 18894 O O . PRO A 1 81 ? -15.227 -3.300 6.828 1.00 0.00 81 PRO A O 13
ATOM 18905 N N . PRO A 1 82 ? -15.729 -3.122 9.014 1.00 0.00 82 PRO A N 13
ATOM 18906 C CA . PRO A 1 82 ? -14.557 -3.852 9.468 1.00 0.00 82 PRO A CA 13
ATOM 18907 C C . PRO A 1 82 ? -14.787 -5.356 9.497 1.00 0.00 82 PRO A C 13
ATOM 18908 O O . PRO A 1 82 ? -15.646 -5.851 10.228 1.00 0.00 82 PRO A O 13
ATOM 18919 N N . SER A 1 83 ? -14.017 -6.086 8.707 1.00 0.00 83 SER A N 13
ATOM 18920 C CA . SER A 1 83 ? -14.136 -7.528 8.670 1.00 0.00 83 SER A CA 13
ATOM 18921 C C . SER A 1 83 ? -12.921 -8.154 8.012 1.00 0.00 83 SER A C 13
ATOM 18922 O O . SER A 1 83 ? -12.989 -9.245 7.443 1.00 0.00 83 SER A O 13
ATOM 18930 N N . GLN A 1 84 ? -11.803 -7.461 8.121 1.00 0.00 84 GLN A N 13
ATOM 18931 C CA . GLN A 1 84 ? -10.569 -7.896 7.502 1.00 0.00 84 GLN A CA 13
ATOM 18932 C C . GLN A 1 84 ? -9.414 -7.676 8.457 1.00 0.00 84 GLN A C 13
ATOM 18933 O O . GLN A 1 84 ? -8.932 -8.612 9.083 1.00 0.00 84 GLN A O 13
ATOM 18947 N N . ASP A 1 85 ? -9.022 -6.416 8.615 1.00 0.00 85 ASP A N 13
ATOM 18948 C CA . ASP A 1 85 ? -7.874 -6.069 9.441 1.00 0.00 85 ASP A CA 13
ATOM 18949 C C . ASP A 1 85 ? -8.214 -6.287 10.893 1.00 0.00 85 ASP A C 13
ATOM 18950 O O . ASP A 1 85 ? -7.431 -6.824 11.676 1.00 0.00 85 ASP A O 13
ATOM 18959 N N . SER A 1 86 ? -9.426 -5.909 11.212 1.00 0.00 86 SER A N 13
ATOM 18960 C CA . SER A 1 86 ? -9.972 -6.097 12.541 1.00 0.00 86 SER A CA 13
ATOM 18961 C C . SER A 1 86 ? -10.049 -7.590 12.853 1.00 0.00 86 SER A C 13
ATOM 18962 O O . SER A 1 86 ? -9.827 -8.022 13.986 1.00 0.00 86 SER A O 13
ATOM 18970 N N . ALA A 1 87 ? -10.293 -8.385 11.816 1.00 0.00 87 ALA A N 13
ATOM 18971 C CA . ALA A 1 87 ? -10.415 -9.825 11.970 1.00 0.00 87 ALA A CA 13
ATOM 18972 C C . ALA A 1 87 ? -9.052 -10.500 11.930 1.00 0.00 87 ALA A C 13
ATOM 18973 O O . ALA A 1 87 ? -8.945 -11.724 11.923 1.00 0.00 87 ALA A O 13
ATOM 18980 N N . THR A 1 88 ? -8.015 -9.689 11.925 1.00 0.00 88 THR A N 13
ATOM 18981 C CA . THR A 1 88 ? -6.650 -10.181 11.901 1.00 0.00 88 THR A CA 13
ATOM 18982 C C . THR A 1 88 ? -5.904 -9.683 13.134 1.00 0.00 88 THR A C 13
ATOM 18983 O O . THR A 1 88 ? -4.745 -10.014 13.360 1.00 0.00 88 THR A O 13
ATOM 18994 N N . LEU A 1 89 ? -6.594 -8.901 13.951 1.00 0.00 89 LEU A N 13
ATOM 18995 C CA . LEU A 1 89 ? -5.994 -8.360 15.155 1.00 0.00 89 LEU A CA 13
ATOM 18996 C C . LEU A 1 89 ? -6.781 -8.799 16.375 1.00 0.00 89 LEU A C 13
ATOM 18997 O O . LEU A 1 89 ? -6.229 -8.931 17.467 1.00 0.00 89 LEU A O 13
ATOM 19013 N N . THR A 1 90 ? -8.067 -9.048 16.183 1.00 0.00 90 THR A N 13
ATOM 19014 C CA . THR A 1 90 ? -8.930 -9.408 17.293 1.00 0.00 90 THR A CA 13
ATOM 19015 C C . THR A 1 90 ? -9.266 -10.894 17.257 1.00 0.00 90 THR A C 13
ATOM 19016 O O . THR A 1 90 ? -9.828 -11.447 18.200 1.00 0.00 90 THR A O 13
ATOM 19027 N N . LYS A 1 91 ? -8.891 -11.544 16.168 1.00 0.00 91 LYS A N 13
ATOM 19028 C CA . LYS A 1 91 ? -9.171 -12.959 16.003 1.00 0.00 91 LYS A CA 13
ATOM 19029 C C . LYS A 1 91 ? -7.860 -13.709 15.976 1.00 0.00 91 LYS A C 13
ATOM 19030 O O . LYS A 1 91 ? -7.737 -14.810 16.510 1.00 0.00 91 LYS A O 13
ATOM 19049 N N . ASP A 1 92 ? -6.877 -13.079 15.359 1.00 0.00 92 ASP A N 13
ATOM 19050 C CA . ASP A 1 92 ? -5.537 -13.633 15.297 1.00 0.00 92 ASP A CA 13
ATOM 19051 C C . ASP A 1 92 ? -4.873 -13.491 16.660 1.00 0.00 92 ASP A C 13
ATOM 19052 O O . ASP A 1 92 ? -4.479 -14.481 17.272 1.00 0.00 92 ASP A O 13
ATOM 19061 N N . ALA A 1 93 ? -4.788 -12.246 17.126 1.00 0.00 93 ALA A N 13
ATOM 19062 C CA . ALA A 1 93 ? -4.291 -11.926 18.464 1.00 0.00 93 ALA A CA 13
ATOM 19063 C C . ALA A 1 93 ? -2.900 -12.507 18.705 1.00 0.00 93 ALA A C 13
ATOM 19064 O O . ALA A 1 93 ? -2.791 -13.546 19.389 1.00 0.00 93 ALA A O 13
ATOM 19072 N N . MET A 1 1 ? 18.484 -1.446 -2.149 1.00 0.00 1 MET A N 14
ATOM 19073 C CA . MET A 1 1 ? 18.638 -2.427 -1.050 1.00 0.00 1 MET A CA 14
ATOM 19074 C C . MET A 1 1 ? 17.567 -2.185 -0.005 1.00 0.00 1 MET A C 14
ATOM 19075 O O . MET A 1 1 ? 17.407 -1.061 0.474 1.00 0.00 1 MET A O 14
ATOM 19091 N N . VAL A 1 2 ? 16.834 -3.227 0.360 1.00 0.00 2 VAL A N 14
ATOM 19092 C CA . VAL A 1 2 ? 15.671 -3.047 1.202 1.00 0.00 2 VAL A CA 14
ATOM 19093 C C . VAL A 1 2 ? 15.251 -4.336 1.907 1.00 0.00 2 VAL A C 14
ATOM 19094 O O . VAL A 1 2 ? 15.344 -5.436 1.357 1.00 0.00 2 VAL A O 14
ATOM 19107 N N . THR A 1 3 ? 14.828 -4.179 3.147 1.00 0.00 3 THR A N 14
ATOM 19108 C CA . THR A 1 3 ? 14.113 -5.215 3.861 1.00 0.00 3 THR A CA 14
ATOM 19109 C C . THR A 1 3 ? 12.669 -4.773 4.043 1.00 0.00 3 THR A C 14
ATOM 19110 O O . THR A 1 3 ? 12.377 -3.579 4.086 1.00 0.00 3 THR A O 14
ATOM 19121 N N . LYS A 1 4 ? 11.765 -5.730 4.159 1.00 0.00 4 LYS A N 14
ATOM 19122 C CA . LYS A 1 4 ? 10.355 -5.428 4.355 1.00 0.00 4 LYS A CA 14
ATOM 19123 C C . LYS A 1 4 ? 10.171 -4.800 5.721 1.00 0.00 4 LYS A C 14
ATOM 19124 O O . LYS A 1 4 ? 9.182 -4.129 5.987 1.00 0.00 4 LYS A O 14
ATOM 19143 N N . GLU A 1 5 ? 11.190 -4.952 6.548 1.00 0.00 5 GLU A N 14
ATOM 19144 C CA . GLU A 1 5 ? 11.118 -4.537 7.935 1.00 0.00 5 GLU A CA 14
ATOM 19145 C C . GLU A 1 5 ? 11.255 -3.033 8.059 1.00 0.00 5 GLU A C 14
ATOM 19146 O O . GLU A 1 5 ? 10.685 -2.412 8.957 1.00 0.00 5 GLU A O 14
ATOM 19158 N N . GLN A 1 6 ? 11.990 -2.450 7.137 1.00 0.00 6 GLN A N 14
ATOM 19159 C CA . GLN A 1 6 ? 12.103 -1.008 7.074 1.00 0.00 6 GLN A CA 14
ATOM 19160 C C . GLN A 1 6 ? 10.909 -0.456 6.317 1.00 0.00 6 GLN A C 14
ATOM 19161 O O . GLN A 1 6 ? 10.487 0.666 6.542 1.00 0.00 6 GLN A O 14
ATOM 19175 N N . VAL A 1 7 ? 10.331 -1.298 5.460 1.00 0.00 7 VAL A N 14
ATOM 19176 C CA . VAL A 1 7 ? 9.168 -0.915 4.663 1.00 0.00 7 VAL A CA 14
ATOM 19177 C C . VAL A 1 7 ? 7.984 -0.787 5.598 1.00 0.00 7 VAL A C 14
ATOM 19178 O O . VAL A 1 7 ? 7.149 0.115 5.490 1.00 0.00 7 VAL A O 14
ATOM 19191 N N . GLU A 1 8 ? 7.992 -1.697 6.545 1.00 0.00 8 GLU A N 14
ATOM 19192 C CA . GLU A 1 8 ? 7.044 -1.765 7.624 1.00 0.00 8 GLU A CA 14
ATOM 19193 C C . GLU A 1 8 ? 6.938 -0.430 8.334 1.00 0.00 8 GLU A C 14
ATOM 19194 O O . GLU A 1 8 ? 5.865 0.150 8.438 1.00 0.00 8 GLU A O 14
ATOM 19206 N N . ALA A 1 9 ? 8.076 0.069 8.780 1.00 0.00 9 ALA A N 14
ATOM 19207 C CA . ALA A 1 9 ? 8.110 1.271 9.587 1.00 0.00 9 ALA A CA 14
ATOM 19208 C C . ALA A 1 9 ? 8.057 2.492 8.696 1.00 0.00 9 ALA A C 14
ATOM 19209 O O . ALA A 1 9 ? 7.641 3.574 9.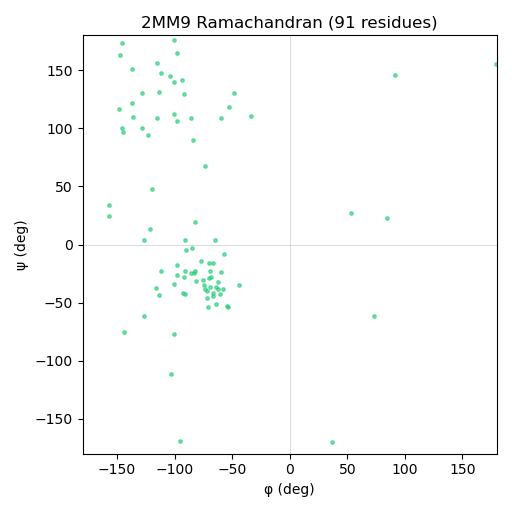118 1.00 0.00 9 ALA A O 14
ATOM 19216 N N . SER A 1 10 ? 8.447 2.301 7.446 1.00 0.00 10 SER A N 14
ATOM 19217 C CA . SER A 1 10 ? 8.554 3.419 6.516 1.00 0.00 10 SER A CA 14
ATOM 19218 C C . SER A 1 10 ? 7.171 3.905 6.112 1.00 0.00 10 SER A C 14
ATOM 19219 O O . SER A 1 10 ? 6.836 5.083 6.266 1.00 0.00 10 SER A O 14
ATOM 19227 N N . LEU A 1 11 ? 6.355 2.991 5.621 1.00 0.00 11 LEU A N 14
ATOM 19228 C CA . LEU A 1 11 ? 5.031 3.348 5.148 1.00 0.00 11 LEU A CA 14
ATOM 19229 C C . LEU A 1 11 ? 4.085 3.594 6.318 1.00 0.00 11 LEU A C 14
ATOM 19230 O O . LEU A 1 11 ? 3.173 4.400 6.218 1.00 0.00 11 LEU A O 14
ATOM 19246 N N . THR A 1 12 ? 4.326 2.930 7.441 1.00 0.00 12 THR A N 14
ATOM 19247 C CA . THR A 1 12 ? 3.534 3.166 8.648 1.00 0.00 12 THR A CA 14
ATOM 19248 C C . THR A 1 12 ? 3.739 4.601 9.157 1.00 0.00 12 THR A C 14
ATOM 19249 O O . THR A 1 12 ? 2.932 5.135 9.919 1.00 0.00 12 THR A O 14
ATOM 19260 N N . SER A 1 13 ? 4.800 5.238 8.695 1.00 0.00 13 SER A N 14
ATOM 19261 C CA . SER A 1 13 ? 5.094 6.605 9.087 1.00 0.00 13 SER A CA 14
ATOM 19262 C C . SER A 1 13 ? 4.438 7.589 8.121 1.00 0.00 13 SER A C 14
ATOM 19263 O O . SER A 1 13 ? 3.735 8.519 8.527 1.00 0.00 13 SER A O 14
ATOM 19271 N N . LYS A 1 14 ? 4.636 7.343 6.836 1.00 0.00 14 LYS A N 14
ATOM 19272 C CA . LYS A 1 14 ? 4.208 8.269 5.796 1.00 0.00 14 LYS A CA 14
ATOM 19273 C C . LYS A 1 14 ? 2.751 8.036 5.411 1.00 0.00 14 LYS A C 14
ATOM 19274 O O . LYS A 1 14 ? 2.083 8.929 4.892 1.00 0.00 14 LYS A O 14
ATOM 19293 N N . LEU A 1 15 ? 2.267 6.837 5.683 1.00 0.00 15 LEU A N 14
ATOM 19294 C CA . LEU A 1 15 ? 0.902 6.451 5.343 1.00 0.00 15 LEU A CA 14
ATOM 19295 C C . LEU A 1 15 ? 0.105 6.151 6.602 1.00 0.00 15 LEU A C 14
ATOM 19296 O O . LEU A 1 15 ? -1.118 6.000 6.554 1.00 0.00 15 LEU A O 14
ATOM 19312 N N . LYS A 1 16 ? 0.832 6.063 7.719 1.00 0.00 16 LYS A N 14
ATOM 19313 C CA . LYS A 1 16 ? 0.253 5.859 9.050 1.00 0.00 16 LYS A CA 14
ATOM 19314 C C . LYS A 1 16 ? -0.205 4.410 9.254 1.00 0.00 16 LYS A C 14
ATOM 19315 O O . LYS A 1 16 ? -0.526 3.707 8.295 1.00 0.00 16 LYS A O 14
ATOM 19334 N N . PRO A 1 17 ? -0.219 3.940 10.520 1.00 0.00 17 PRO A N 14
ATOM 19335 C CA . PRO A 1 17 ? -0.581 2.554 10.860 1.00 0.00 17 PRO A CA 14
ATOM 19336 C C . PRO A 1 17 ? -2.078 2.283 10.754 1.00 0.00 17 PRO A C 14
ATOM 19337 O O . PRO A 1 17 ? -2.698 1.778 11.692 1.00 0.00 17 PRO A O 14
ATOM 19348 N N . ILE A 1 18 ? -2.658 2.621 9.616 1.00 0.00 18 ILE A N 14
ATOM 19349 C CA . ILE A 1 18 ? -4.067 2.369 9.380 1.00 0.00 18 ILE A CA 14
ATOM 19350 C C . ILE A 1 18 ? -4.244 0.940 8.890 1.00 0.00 18 ILE A C 14
ATOM 19351 O O . ILE A 1 18 ? -4.724 0.076 9.621 1.00 0.00 18 ILE A O 14
ATOM 19367 N N . HIS A 1 19 ? -3.849 0.698 7.645 1.00 0.00 19 HIS A N 14
ATOM 19368 C CA . HIS A 1 19 ? -3.809 -0.646 7.105 1.00 0.00 19 HIS A CA 14
ATOM 19369 C C . HIS A 1 19 ? -2.704 -0.747 6.075 1.00 0.00 19 HIS A C 14
ATOM 19370 O O . HIS A 1 19 ? -2.868 -0.327 4.932 1.00 0.00 19 HIS A O 14
ATOM 19385 N N . LEU A 1 20 ? -1.585 -1.277 6.499 1.00 0.00 20 LEU A N 14
ATOM 19386 C CA . LEU A 1 20 ? -0.468 -1.537 5.618 1.00 0.00 20 LEU A CA 14
ATOM 19387 C C . LEU A 1 20 ? -0.155 -3.024 5.630 1.00 0.00 20 LEU A C 14
ATOM 19388 O O . LEU A 1 20 ? -0.005 -3.628 6.693 1.00 0.00 20 LEU A O 14
ATOM 19404 N N . GLU A 1 21 ? -0.077 -3.611 4.455 1.00 0.00 21 GLU A N 14
ATOM 19405 C CA . GLU A 1 21 ? 0.289 -5.007 4.320 1.00 0.00 21 GLU A CA 14
ATOM 19406 C C . GLU A 1 21 ? 1.214 -5.172 3.136 1.00 0.00 21 GLU A C 14
ATOM 19407 O O . GLU A 1 21 ? 0.766 -5.237 1.995 1.00 0.00 21 GLU A O 14
ATOM 19419 N N . VAL A 1 22 ? 2.501 -5.210 3.407 1.00 0.00 22 VAL A N 14
ATOM 19420 C CA . VAL A 1 22 ? 3.479 -5.476 2.374 1.00 0.00 22 VAL A CA 14
ATOM 19421 C C . VAL A 1 22 ? 3.963 -6.914 2.490 1.00 0.00 22 VAL A C 14
ATOM 19422 O O . VAL A 1 22 ? 4.171 -7.426 3.591 1.00 0.00 22 VAL A O 14
ATOM 19435 N N . ILE A 1 23 ? 4.128 -7.564 1.359 1.00 0.00 23 ILE A N 14
ATOM 19436 C CA . ILE A 1 23 ? 4.476 -8.964 1.335 1.00 0.00 23 ILE A CA 14
ATOM 19437 C C . ILE A 1 23 ? 5.768 -9.157 0.576 1.00 0.00 23 ILE A C 14
ATOM 19438 O O . ILE A 1 23 ? 5.807 -9.093 -0.654 1.00 0.00 23 ILE A O 14
ATOM 19454 N N . ASP A 1 24 ? 6.819 -9.326 1.331 1.00 0.00 24 ASP A N 14
ATOM 19455 C CA . ASP A 1 24 ? 8.121 -9.670 0.776 1.00 0.00 24 ASP A CA 14
ATOM 19456 C C . ASP A 1 24 ? 8.091 -11.063 0.165 1.00 0.00 24 ASP A C 14
ATOM 19457 O O . ASP A 1 24 ? 7.912 -12.061 0.866 1.00 0.00 24 ASP A O 14
ATOM 19466 N N . ILE A 1 25 ? 8.245 -11.117 -1.144 1.00 0.00 25 ILE A N 14
ATOM 19467 C CA . ILE A 1 25 ? 8.284 -12.384 -1.855 1.00 0.00 25 ILE A CA 14
ATOM 19468 C C . ILE A 1 25 ? 9.716 -12.712 -2.272 1.00 0.00 25 ILE A C 14
ATOM 19469 O O . ILE A 1 25 ? 10.010 -13.816 -2.727 1.00 0.00 25 ILE A O 14
ATOM 19485 N N . SER A 1 26 ? 10.613 -11.754 -2.094 1.00 0.00 26 SER A N 14
ATOM 19486 C CA . SER A 1 26 ? 11.959 -11.889 -2.630 1.00 0.00 26 SER A CA 14
ATOM 19487 C C . SER A 1 26 ? 13.033 -11.431 -1.644 1.00 0.00 26 SER A C 14
ATOM 19488 O O . SER A 1 26 ? 13.618 -12.249 -0.930 1.00 0.00 26 SER A O 14
ATOM 19496 N N . GLY A 1 27 ? 13.293 -10.132 -1.607 1.00 0.00 27 GLY A N 14
ATOM 19497 C CA . GLY A 1 27 ? 14.323 -9.609 -0.740 1.00 0.00 27 GLY A CA 14
ATOM 19498 C C . GLY A 1 27 ? 14.768 -8.223 -1.155 1.00 0.00 27 GLY A C 14
ATOM 19499 O O . GLY A 1 27 ? 14.015 -7.258 -1.022 1.00 0.00 27 GLY A O 14
ATOM 19503 N N . GLY A 1 28 ? 15.979 -8.130 -1.685 1.00 0.00 28 GLY A N 14
ATOM 19504 C CA . GLY A 1 28 ? 16.540 -6.841 -2.049 1.00 0.00 28 GLY A CA 14
ATOM 19505 C C . GLY A 1 28 ? 16.887 -6.746 -3.521 1.00 0.00 28 GLY A C 14
ATOM 19506 O O . GLY A 1 28 ? 16.619 -5.736 -4.168 1.00 0.00 28 GLY A O 14
ATOM 19510 N N . CYS A 1 29 ? 17.466 -7.808 -4.057 1.00 0.00 29 CYS A N 14
ATOM 19511 C CA . CYS A 1 29 ? 17.879 -7.836 -5.454 1.00 0.00 29 CYS A CA 14
ATOM 19512 C C . CYS A 1 29 ? 16.722 -8.335 -6.306 1.00 0.00 29 CYS A C 14
ATOM 19513 O O . CYS A 1 29 ? 16.531 -7.918 -7.448 1.00 0.00 29 CYS A O 14
ATOM 19521 N N . GLY A 1 30 ? 15.939 -9.211 -5.708 1.00 0.00 30 GLY A N 14
ATOM 19522 C CA . GLY A 1 30 ? 14.744 -9.717 -6.328 1.00 0.00 30 GLY A CA 14
ATOM 19523 C C . GLY A 1 30 ? 13.593 -8.797 -6.029 1.00 0.00 30 GLY A C 14
ATOM 19524 O O . GLY A 1 30 ? 12.556 -8.844 -6.689 1.00 0.00 30 GLY A O 14
ATOM 19528 N N . SER A 1 31 ? 13.837 -7.950 -5.025 1.00 0.00 31 SER A N 14
ATOM 19529 C CA . SER A 1 31 ? 12.833 -7.161 -4.321 1.00 0.00 31 SER A CA 14
ATOM 19530 C C . SER A 1 31 ? 11.585 -6.881 -5.146 1.00 0.00 31 SER A C 14
ATOM 19531 O O . SER A 1 31 ? 11.608 -6.214 -6.178 1.00 0.00 31 SER A O 14
ATOM 19539 N N . SER A 1 32 ? 10.503 -7.441 -4.660 1.00 0.00 32 SER A N 14
ATOM 19540 C CA . SER A 1 32 ? 9.176 -7.211 -5.196 1.00 0.00 32 SER A CA 14
ATOM 19541 C C . SER A 1 32 ? 8.158 -7.361 -4.071 1.00 0.00 32 SER A C 14
ATOM 19542 O O . SER A 1 32 ? 8.042 -8.434 -3.471 1.00 0.00 32 SER A O 14
ATOM 19550 N N . PHE A 1 33 ? 7.447 -6.285 -3.766 1.00 0.00 33 PHE A N 14
ATOM 19551 C CA . PHE A 1 33 ? 6.505 -6.284 -2.655 1.00 0.00 33 PHE A CA 14
ATOM 19552 C C . PHE A 1 33 ? 5.085 -6.029 -3.132 1.00 0.00 33 PHE A C 14
ATOM 19553 O O . PHE A 1 33 ? 4.862 -5.226 -4.036 1.00 0.00 33 PHE A O 14
ATOM 19570 N N . GLU A 1 34 ? 4.137 -6.713 -2.514 1.00 0.00 34 GLU A N 14
ATOM 19571 C CA . GLU A 1 34 ? 2.721 -6.471 -2.763 1.00 0.00 34 GLU A CA 14
ATOM 19572 C C . GLU A 1 34 ? 2.114 -5.777 -1.546 1.00 0.00 34 GLU A C 14
ATOM 19573 O O . GLU A 1 34 ? 1.998 -6.385 -0.483 1.00 0.00 34 GLU A O 14
ATOM 19585 N N . VAL A 1 35 ? 1.763 -4.504 -1.688 1.00 0.00 35 VAL A N 14
ATOM 19586 C CA . VAL A 1 35 ? 1.240 -3.735 -0.564 1.00 0.00 35 VAL A CA 14
ATOM 19587 C C . VAL A 1 35 ? -0.264 -3.470 -0.683 1.00 0.00 35 VAL A C 14
ATOM 19588 O O . VAL A 1 35 ? -0.784 -3.206 -1.770 1.00 0.00 35 VAL A O 14
ATOM 19601 N N . GLU A 1 36 ? -0.951 -3.558 0.451 1.00 0.00 36 GLU A N 14
ATOM 19602 C CA . GLU A 1 36 ? -2.352 -3.179 0.547 1.00 0.00 36 GLU A CA 14
ATOM 19603 C C . GLU A 1 36 ? -2.499 -2.082 1.586 1.00 0.00 36 GLU A C 14
ATOM 19604 O O . GLU A 1 36 ? -2.350 -2.325 2.784 1.00 0.00 36 GLU A O 14
ATOM 19616 N N . VAL A 1 37 ? -2.770 -0.877 1.119 1.00 0.00 37 VAL A N 14
ATOM 19617 C CA . VAL A 1 37 ? -2.880 0.275 1.993 1.00 0.00 37 VAL A CA 14
ATOM 19618 C C . VAL A 1 37 ? -4.312 0.777 2.101 1.00 0.00 37 VAL A C 14
ATOM 19619 O O . VAL A 1 37 ? -5.045 0.850 1.114 1.00 0.00 37 VAL A O 14
ATOM 19632 N N . VAL A 1 38 ? -4.687 1.115 3.316 1.00 0.00 38 VAL A N 14
ATOM 19633 C CA . VAL A 1 38 ? -5.887 1.876 3.578 1.00 0.00 38 VAL A CA 14
ATOM 19634 C C . VAL A 1 38 ? -5.459 3.130 4.310 1.00 0.00 38 VAL A C 14
ATOM 19635 O O . VAL A 1 38 ? -5.144 3.076 5.493 1.00 0.00 38 VAL A O 14
ATOM 19648 N N . SER A 1 39 ? -5.364 4.240 3.599 1.00 0.00 39 SER A N 14
ATOM 19649 C CA . SER A 1 39 ? -4.868 5.462 4.192 1.00 0.00 39 SER A CA 14
ATOM 19650 C C . SER A 1 39 ? -5.659 6.650 3.687 1.00 0.00 39 SER A C 14
ATOM 19651 O O . SER A 1 39 ? -6.252 6.603 2.609 1.00 0.00 39 SER A O 14
ATOM 19659 N N . GLU A 1 40 ? -5.626 7.721 4.469 1.00 0.00 40 GLU A N 14
ATOM 19660 C CA . GLU A 1 40 ? -6.452 8.913 4.250 1.00 0.00 40 GLU A CA 14
ATOM 19661 C C . GLU A 1 40 ? -6.131 9.629 2.939 1.00 0.00 40 GLU A C 14
ATOM 19662 O O . GLU A 1 40 ? -6.744 10.646 2.611 1.00 0.00 40 GLU A O 14
ATOM 19674 N N . GLN A 1 41 ? -5.201 9.082 2.174 1.00 0.00 41 GLN A N 14
ATOM 19675 C CA . GLN A 1 41 ? -4.806 9.694 0.909 1.00 0.00 41 GLN A CA 14
ATOM 19676 C C . GLN A 1 41 ? -5.662 9.128 -0.193 1.00 0.00 41 GLN A C 14
ATOM 19677 O O . GLN A 1 41 ? -5.528 9.471 -1.365 1.00 0.00 41 GLN A O 14
ATOM 19691 N N . PHE A 1 42 ? -6.554 8.256 0.215 1.00 0.00 42 PHE A N 14
ATOM 19692 C CA . PHE A 1 42 ? -7.446 7.585 -0.694 1.00 0.00 42 PHE A CA 14
ATOM 19693 C C . PHE A 1 42 ? -8.880 7.966 -0.364 1.00 0.00 42 PHE A C 14
ATOM 19694 O O . PHE A 1 42 ? -9.826 7.351 -0.852 1.00 0.00 42 PHE A O 14
ATOM 19711 N N . GLU A 1 43 ? -9.028 9.021 0.432 1.00 0.00 43 GLU A N 14
ATOM 19712 C CA . GLU A 1 43 ? -10.313 9.324 1.080 1.00 0.00 43 GLU A CA 14
ATOM 19713 C C . GLU A 1 43 ? -11.245 10.052 0.122 1.00 0.00 43 GLU A C 14
ATOM 19714 O O . GLU A 1 43 ? -11.050 11.236 -0.163 1.00 0.00 43 GLU A O 14
ATOM 19726 N N . GLY A 1 44 ? -12.274 9.346 -0.355 1.00 0.00 44 GLY A N 14
ATOM 19727 C CA . GLY A 1 44 ? -13.138 9.884 -1.396 1.00 0.00 44 GLY A CA 14
ATOM 19728 C C . GLY A 1 44 ? -12.362 10.276 -2.644 1.00 0.00 44 GLY A C 14
ATOM 19729 O O . GLY A 1 44 ? -12.890 10.936 -3.538 1.00 0.00 44 GLY A O 14
ATOM 19733 N N . LYS A 1 45 ? -11.111 9.843 -2.706 1.00 0.00 45 LYS A N 14
ATOM 19734 C CA . LYS A 1 45 ? -10.193 10.264 -3.740 1.00 0.00 45 LYS A CA 14
ATOM 19735 C C . LYS A 1 45 ? -10.338 9.406 -4.971 1.00 0.00 45 LYS A C 14
ATOM 19736 O O . LYS A 1 45 ? -10.826 8.279 -4.906 1.00 0.00 45 LYS A O 14
ATOM 19755 N N . ARG A 1 46 ? -9.887 9.937 -6.084 1.00 0.00 46 ARG A N 14
ATOM 19756 C CA . ARG A 1 46 ? -9.855 9.187 -7.320 1.00 0.00 46 ARG A CA 14
ATOM 19757 C C . ARG A 1 46 ? -8.563 8.385 -7.371 1.00 0.00 46 ARG A C 14
ATOM 19758 O O . ARG A 1 46 ? -7.506 8.860 -6.964 1.00 0.00 46 ARG A O 14
ATOM 19779 N N . LEU A 1 47 ? -8.702 7.148 -7.842 1.00 0.00 47 LEU A N 14
ATOM 19780 C CA . LEU A 1 47 ? -7.612 6.160 -7.959 1.00 0.00 47 LEU A CA 14
ATOM 19781 C C . LEU A 1 47 ? -6.294 6.767 -8.426 1.00 0.00 47 LEU A C 14
ATOM 19782 O O . LEU A 1 47 ? -5.227 6.354 -7.985 1.00 0.00 47 LEU A O 14
ATOM 19798 N N . LEU A 1 48 ? -6.383 7.746 -9.303 1.00 0.00 48 LEU A N 14
ATOM 19799 C CA . LEU A 1 48 ? -5.205 8.378 -9.885 1.00 0.00 48 LEU A CA 14
ATOM 19800 C C . LEU A 1 48 ? -4.480 9.184 -8.824 1.00 0.00 48 LEU A C 14
ATOM 19801 O O . LEU A 1 48 ? -3.275 9.039 -8.625 1.00 0.00 48 LEU A O 14
ATOM 19817 N N . GLU A 1 49 ? -5.242 10.015 -8.127 1.00 0.00 49 GLU A N 14
ATOM 19818 C CA . GLU A 1 49 ? -4.723 10.802 -7.020 1.00 0.00 49 GLU A CA 14
ATOM 19819 C C . GLU A 1 49 ? -4.242 9.856 -5.950 1.00 0.00 49 GLU A C 14
ATOM 19820 O O . GLU A 1 49 ? -3.247 10.097 -5.283 1.00 0.00 49 GLU A O 14
ATOM 19832 N N . ARG A 1 50 ? -4.968 8.757 -5.830 1.00 0.00 50 ARG A N 14
ATOM 19833 C CA . ARG A 1 50 ? -4.656 7.717 -4.872 1.00 0.00 50 ARG A CA 14
ATOM 19834 C C . ARG A 1 50 ? -3.253 7.179 -5.109 1.00 0.00 50 ARG A C 14
ATOM 19835 O O . ARG A 1 50 ? -2.420 7.147 -4.205 1.00 0.00 50 ARG A O 14
ATOM 19856 N N . HIS A 1 51 ? -2.991 6.783 -6.342 1.00 0.00 51 HIS A N 14
ATOM 19857 C CA . HIS A 1 51 ? -1.699 6.211 -6.693 1.00 0.00 51 HIS A CA 14
ATOM 19858 C C . HIS A 1 51 ? -0.606 7.266 -6.674 1.00 0.00 51 HIS A C 14
ATOM 19859 O O . HIS A 1 51 ? 0.510 7.002 -6.228 1.00 0.00 51 HIS A O 14
ATOM 19874 N N . ARG A 1 52 ? -0.937 8.473 -7.106 1.00 0.00 52 ARG A N 14
ATOM 19875 C CA . ARG A 1 52 ? 0.046 9.543 -7.166 1.00 0.00 52 ARG A CA 14
ATOM 19876 C C . ARG A 1 52 ? 0.335 10.061 -5.765 1.00 0.00 52 ARG A C 14
ATOM 19877 O O . ARG A 1 52 ? 1.313 10.770 -5.528 1.00 0.00 52 ARG A O 14
ATOM 19898 N N . MET A 1 53 ? -0.501 9.669 -4.830 1.00 0.00 53 MET A N 14
ATOM 19899 C CA . MET A 1 53 ? -0.309 10.054 -3.451 1.00 0.00 53 MET A CA 14
ATOM 19900 C C . MET A 1 53 ? 0.481 8.987 -2.725 1.00 0.00 53 MET A C 14
ATOM 19901 O O . MET A 1 53 ? 1.324 9.278 -1.880 1.00 0.00 53 MET A O 14
ATOM 19915 N N . VAL A 1 54 ? 0.210 7.746 -3.082 1.00 0.00 54 VAL A N 14
ATOM 19916 C CA . VAL A 1 54 ? 0.897 6.620 -2.490 1.00 0.00 54 VAL A CA 14
ATOM 19917 C C . VAL A 1 54 ? 2.328 6.592 -2.960 1.00 0.00 54 VAL A C 14
ATOM 19918 O O . VAL A 1 54 ? 3.247 6.390 -2.174 1.00 0.00 54 VAL A O 14
ATOM 19931 N N . ASN A 1 55 ? 2.511 6.851 -4.245 1.00 0.00 55 ASN A N 14
ATOM 19932 C CA . ASN A 1 55 ? 3.833 6.808 -4.825 1.00 0.00 55 ASN A CA 14
ATOM 19933 C C . ASN A 1 55 ? 4.585 8.062 -4.455 1.00 0.00 55 ASN A C 14
ATOM 19934 O O . ASN A 1 55 ? 5.764 8.162 -4.680 1.00 0.00 55 ASN A O 14
ATOM 19945 N N . ALA A 1 56 ? 3.876 9.042 -3.935 1.00 0.00 56 ALA A N 14
ATOM 19946 C CA . ALA A 1 56 ? 4.538 10.218 -3.396 1.00 0.00 56 ALA A CA 14
ATOM 19947 C C . ALA A 1 56 ? 5.427 9.791 -2.239 1.00 0.00 56 ALA A C 14
ATOM 19948 O O . ALA A 1 56 ? 6.599 10.157 -2.158 1.00 0.00 56 ALA A O 14
ATOM 19955 N N . ALA A 1 57 ? 4.867 8.944 -1.391 1.00 0.00 57 ALA A N 14
ATOM 19956 C CA . ALA A 1 57 ? 5.574 8.417 -0.236 1.00 0.00 57 ALA A CA 14
ATOM 19957 C C . ALA A 1 57 ? 6.323 7.143 -0.610 1.00 0.00 57 ALA A C 14
ATOM 19958 O O . ALA A 1 57 ? 7.084 6.590 0.185 1.00 0.00 57 ALA A O 14
ATOM 19965 N N . LEU A 1 58 ? 6.109 6.699 -1.837 1.00 0.00 58 LEU A N 14
ATOM 19966 C CA . LEU A 1 58 ? 6.659 5.440 -2.314 1.00 0.00 58 LEU A CA 14
ATOM 19967 C C . LEU A 1 58 ? 7.666 5.709 -3.416 1.00 0.00 58 LEU A C 14
ATOM 19968 O O . LEU A 1 58 ? 8.317 4.807 -3.916 1.00 0.00 58 LEU A O 14
ATOM 19984 N N . GLU A 1 59 ? 7.797 6.970 -3.774 1.00 0.00 59 GLU A N 14
ATOM 19985 C CA . GLU A 1 59 ? 8.711 7.377 -4.833 1.00 0.00 59 GLU A CA 14
ATOM 19986 C C . GLU A 1 59 ? 10.130 7.138 -4.338 1.00 0.00 59 GLU A C 14
ATOM 19987 O O . GLU A 1 59 ? 10.962 6.533 -5.017 1.00 0.00 59 GLU A O 14
ATOM 19999 N N . GLU A 1 60 ? 10.332 7.523 -3.092 1.00 0.00 60 GLU A N 14
ATOM 20000 C CA . GLU A 1 60 ? 11.603 7.373 -2.406 1.00 0.00 60 GLU A CA 14
ATOM 20001 C C . GLU A 1 60 ? 11.853 5.895 -2.192 1.00 0.00 60 GLU A C 14
ATOM 20002 O O . GLU A 1 60 ? 12.965 5.382 -2.332 1.00 0.00 60 GLU A O 14
ATOM 20014 N N . GLU A 1 61 ? 10.771 5.218 -1.879 1.00 0.00 61 GLU A N 14
ATOM 20015 C CA . GLU A 1 61 ? 10.809 3.821 -1.548 1.00 0.00 61 GLU A CA 14
ATOM 20016 C C . GLU A 1 61 ? 11.144 3.016 -2.790 1.00 0.00 61 GLU A C 14
ATOM 20017 O O . GLU A 1 61 ? 12.008 2.147 -2.770 1.00 0.00 61 GLU A O 14
ATOM 20029 N N . MET A 1 62 ? 10.498 3.370 -3.890 1.00 0.00 62 MET A N 14
ATOM 20030 C CA . MET A 1 62 ? 10.618 2.622 -5.127 1.00 0.00 62 MET A CA 14
ATOM 20031 C C . MET A 1 62 ? 12.021 2.738 -5.685 1.00 0.00 62 MET A C 14
ATOM 20032 O O . MET A 1 62 ? 12.533 1.803 -6.293 1.00 0.00 62 MET A O 14
ATOM 20046 N N . LYS A 1 63 ? 12.665 3.870 -5.436 1.00 0.00 63 LYS A N 14
ATOM 20047 C CA . LYS A 1 63 ? 13.999 4.088 -5.974 1.00 0.00 63 LYS A CA 14
ATOM 20048 C C . LYS A 1 63 ? 15.046 3.390 -5.112 1.00 0.00 63 LYS A C 14
ATOM 20049 O O . LYS A 1 63 ? 16.213 3.300 -5.492 1.00 0.00 63 LYS A O 14
ATOM 20068 N N . GLU A 1 64 ? 14.626 2.882 -3.958 1.00 0.00 64 GLU A N 14
ATOM 20069 C CA . GLU A 1 64 ? 15.530 2.131 -3.093 1.00 0.00 64 GLU A CA 14
ATOM 20070 C C . GLU A 1 64 ? 15.254 0.639 -3.219 1.00 0.00 64 GLU A C 14
ATOM 20071 O O . GLU A 1 64 ? 16.140 -0.194 -3.021 1.00 0.00 64 GLU A O 14
ATOM 20083 N N . ILE A 1 65 ? 14.025 0.314 -3.570 1.00 0.00 65 ILE A N 14
ATOM 20084 C CA . ILE A 1 65 ? 13.625 -1.071 -3.750 1.00 0.00 65 ILE A CA 14
ATOM 20085 C C . ILE A 1 65 ? 13.567 -1.376 -5.241 1.00 0.00 65 ILE A C 14
ATOM 20086 O O . ILE A 1 65 ? 14.028 -0.579 -6.057 1.00 0.00 65 ILE A O 14
ATOM 20102 N N . HIS A 1 66 ? 13.014 -2.513 -5.607 1.00 0.00 66 HIS A N 14
ATOM 20103 C CA . HIS A 1 66 ? 12.885 -2.845 -7.012 1.00 0.00 66 HIS A CA 14
ATOM 20104 C C . HIS A 1 66 ? 11.434 -2.709 -7.475 1.00 0.00 66 HIS A C 14
ATOM 20105 O O . HIS A 1 66 ? 11.180 -2.464 -8.655 1.00 0.00 66 HIS A O 14
ATOM 20120 N N . ALA A 1 67 ? 10.492 -2.818 -6.538 1.00 0.00 67 ALA A N 14
ATOM 20121 C CA . ALA A 1 67 ? 9.065 -2.784 -6.869 1.00 0.00 67 ALA A CA 14
ATOM 20122 C C . ALA A 1 67 ? 8.184 -2.921 -5.627 1.00 0.00 67 ALA A C 14
ATOM 20123 O O . ALA A 1 67 ? 8.354 -3.845 -4.832 1.00 0.00 67 ALA A O 14
ATOM 20130 N N . LEU A 1 68 ? 7.254 -1.985 -5.465 1.00 0.00 68 LEU A N 14
ATOM 20131 C CA . LEU A 1 68 ? 6.201 -2.096 -4.465 1.00 0.00 68 LEU A CA 14
ATOM 20132 C C . LEU A 1 68 ? 4.862 -1.888 -5.154 1.00 0.00 68 LEU A C 14
ATOM 20133 O O . LEU A 1 68 ? 4.515 -0.767 -5.520 1.00 0.00 68 LEU A O 14
ATOM 20149 N N . SER A 1 69 ? 4.129 -2.960 -5.348 1.00 0.00 69 SER A N 14
ATOM 20150 C CA . SER A 1 69 ? 2.868 -2.891 -6.054 1.00 0.00 69 SER A CA 14
ATOM 20151 C C . SER A 1 69 ? 1.734 -2.550 -5.100 1.00 0.00 69 SER A C 14
ATOM 20152 O O . SER A 1 69 ? 1.413 -3.328 -4.200 1.00 0.00 69 SER A O 14
ATOM 20160 N N . ILE A 1 70 ? 1.145 -1.379 -5.289 1.00 0.00 70 ILE A N 14
ATOM 20161 C CA . ILE A 1 70 ? 0.010 -0.962 -4.497 1.00 0.00 70 ILE A CA 14
ATOM 20162 C C . ILE A 1 70 ? -1.241 -1.642 -5.035 1.00 0.00 70 ILE A C 14
ATOM 20163 O O . ILE A 1 70 ? -1.953 -1.132 -5.902 1.00 0.00 70 ILE A O 14
ATOM 20179 N N . LYS A 1 71 ? -1.480 -2.828 -4.509 1.00 0.00 71 LYS A N 14
ATOM 20180 C CA . LYS A 1 71 ? -2.556 -3.684 -4.980 1.00 0.00 71 LYS A CA 14
ATOM 20181 C C . LYS A 1 71 ? -3.892 -3.073 -4.628 1.00 0.00 71 LYS A C 14
ATOM 20182 O O . LYS A 1 71 ? -4.896 -3.264 -5.316 1.00 0.00 71 LYS A O 14
ATOM 20201 N N . LYS A 1 72 ? -3.885 -2.336 -3.540 1.00 0.00 72 LYS A N 14
ATOM 20202 C CA . LYS A 1 72 ? -5.098 -1.775 -3.000 1.00 0.00 72 LYS A CA 14
ATOM 20203 C C . LYS A 1 72 ? -4.870 -0.405 -2.430 1.00 0.00 72 LYS A C 14
ATOM 20204 O O . LYS A 1 72 ? -4.078 -0.209 -1.511 1.00 0.00 72 LYS A O 14
ATOM 20223 N N . ALA A 1 73 ? -5.583 0.527 -3.010 1.00 0.00 73 ALA A N 14
ATOM 20224 C CA . ALA A 1 73 ? -5.581 1.899 -2.560 1.00 0.00 73 ALA A CA 14
ATOM 20225 C C . ALA A 1 73 ? -7.004 2.299 -2.226 1.00 0.00 73 ALA A C 14
ATOM 20226 O O . ALA A 1 73 ? -7.776 2.685 -3.104 1.00 0.00 73 ALA A O 14
ATOM 20233 N N . GLN A 1 74 ? -7.345 2.198 -0.953 1.00 0.00 74 GLN A N 14
ATOM 20234 C CA . GLN A 1 74 ? -8.707 2.452 -0.508 1.00 0.00 74 GLN A CA 14
ATOM 20235 C C . GLN A 1 74 ? -8.748 2.992 0.919 1.00 0.00 74 GLN A C 14
ATOM 20236 O O . GLN A 1 74 ? -7.782 2.886 1.667 1.00 0.00 74 GLN A O 14
ATOM 20250 N N . THR A 1 75 ? -9.865 3.618 1.251 1.00 0.00 75 THR A N 14
ATOM 20251 C CA . THR A 1 75 ? -10.087 4.224 2.553 1.00 0.00 75 THR A CA 14
ATOM 20252 C C . THR A 1 75 ? -11.178 3.519 3.334 1.00 0.00 75 THR A C 14
ATOM 20253 O O . THR A 1 75 ? -11.972 2.771 2.748 1.00 0.00 75 THR A O 14
ATOM 20264 N N . PRO A 1 76 ? -11.258 3.763 4.653 1.00 0.00 76 PRO A N 14
ATOM 20265 C CA . PRO A 1 76 ? -12.273 3.150 5.499 1.00 0.00 76 PRO A CA 14
ATOM 20266 C C . PRO A 1 76 ? -13.681 3.325 4.939 1.00 0.00 76 PRO A C 14
ATOM 20267 O O . PRO A 1 76 ? -14.493 2.432 5.048 1.00 0.00 76 PRO A O 14
ATOM 20278 N N . GLN A 1 77 ? -13.945 4.444 4.272 1.00 0.00 77 GLN A N 14
ATOM 20279 C CA . GLN A 1 77 ? -15.335 4.778 3.886 1.00 0.00 77 GLN A CA 14
ATOM 20280 C C . GLN A 1 77 ? -15.893 3.813 2.834 1.00 0.00 77 GLN A C 14
ATOM 20281 O O . GLN A 1 77 ? -17.100 3.609 2.755 1.00 0.00 77 GLN A O 14
ATOM 20295 N N . GLN A 1 78 ? -15.017 3.230 2.026 1.00 0.00 78 GLN A N 14
ATOM 20296 C CA . GLN A 1 78 ? -15.442 2.229 1.044 1.00 0.00 78 GLN A CA 14
ATOM 20297 C C . GLN A 1 78 ? -15.242 0.853 1.634 1.00 0.00 78 GLN A C 14
ATOM 20298 O O . GLN A 1 78 ? -15.886 -0.117 1.242 1.00 0.00 78 GLN A O 14
ATOM 20312 N N . TRP A 1 79 ? -14.312 0.790 2.575 1.00 0.00 79 TRP A N 14
ATOM 20313 C CA . TRP A 1 79 ? -14.140 -0.370 3.425 1.00 0.00 79 TRP A CA 14
ATOM 20314 C C . TRP A 1 79 ? -15.398 -0.550 4.265 1.00 0.00 79 TRP A C 14
ATOM 20315 O O . TRP A 1 79 ? -15.637 -1.598 4.866 1.00 0.00 79 TRP A O 14
ATOM 20336 N N . LYS A 1 80 ? -16.190 0.508 4.287 1.00 0.00 80 LYS A N 14
ATOM 20337 C CA . LYS A 1 80 ? -17.473 0.522 4.964 1.00 0.00 80 LYS A CA 14
ATOM 20338 C C . LYS A 1 80 ? -18.590 0.592 3.931 1.00 0.00 80 LYS A C 14
ATOM 20339 O O . LYS A 1 80 ? -18.380 1.082 2.824 1.00 0.00 80 LYS A O 14
ATOM 20358 N N . PRO A 1 81 ? -19.778 0.075 4.257 1.00 0.00 81 PRO A N 14
ATOM 20359 C CA . PRO A 1 81 ? -20.985 0.397 3.508 1.00 0.00 81 PRO A CA 14
ATOM 20360 C C . PRO A 1 81 ? -21.381 1.828 3.838 1.00 0.00 81 PRO A C 14
ATOM 20361 O O . PRO A 1 81 ? -21.754 2.103 4.983 1.00 0.00 81 PRO A O 14
ATOM 20372 N N . PRO A 1 82 ? -21.274 2.754 2.860 1.00 0.00 82 PRO A N 14
ATOM 20373 C CA . PRO A 1 82 ? -21.315 4.198 3.108 1.00 0.00 82 PRO A CA 14
ATOM 20374 C C . PRO A 1 82 ? -22.371 4.597 4.130 1.00 0.00 82 PRO A C 14
ATOM 20375 O O . PRO A 1 82 ? -23.573 4.507 3.860 1.00 0.00 82 PRO A O 14
ATOM 20386 N N . SER A 1 83 ? -21.869 5.091 5.266 1.00 0.00 83 SER A N 14
ATOM 20387 C CA . SER A 1 83 ? -22.642 5.407 6.463 1.00 0.00 83 SER A CA 14
ATOM 20388 C C . SER A 1 83 ? -21.752 5.098 7.665 1.00 0.00 83 SER A C 14
ATOM 20389 O O . SER A 1 83 ? -22.049 4.212 8.466 1.00 0.00 83 SER A O 14
ATOM 20397 N N . GLN A 1 84 ? -20.641 5.812 7.775 1.00 0.00 84 GLN A N 14
ATOM 20398 C CA . GLN A 1 84 ? -19.626 5.469 8.753 1.00 0.00 84 GLN A CA 14
ATOM 20399 C C . GLN A 1 84 ? -19.634 6.460 9.907 1.00 0.00 84 GLN A C 14
ATOM 20400 O O . GLN A 1 84 ? -19.484 6.077 11.062 1.00 0.00 84 GLN A O 14
ATOM 20414 N N . ASP A 1 85 ? -19.826 7.731 9.590 1.00 0.00 85 ASP A N 14
ATOM 20415 C CA . ASP A 1 85 ? -19.843 8.772 10.606 1.00 0.00 85 ASP A CA 14
ATOM 20416 C C . ASP A 1 85 ? -21.273 9.070 11.020 1.00 0.00 85 ASP A C 14
ATOM 20417 O O . ASP A 1 85 ? -21.531 9.705 12.049 1.00 0.00 85 ASP A O 14
ATOM 20426 N N . SER A 1 86 ? -22.191 8.548 10.225 1.00 0.00 86 SER A N 14
ATOM 20427 C CA . SER A 1 86 ? -23.621 8.788 10.377 1.00 0.00 86 SER A CA 14
ATOM 20428 C C . SER A 1 86 ? -24.092 8.578 11.813 1.00 0.00 86 SER A C 14
ATOM 20429 O O . SER A 1 86 ? -24.943 9.316 12.306 1.00 0.00 86 SER A O 14
ATOM 20437 N N . ALA A 1 87 ? -23.536 7.578 12.486 1.00 0.00 87 ALA A N 14
ATOM 20438 C CA . ALA A 1 87 ? -23.916 7.309 13.864 1.00 0.00 87 ALA A CA 14
ATOM 20439 C C . ALA A 1 87 ? -22.707 7.231 14.780 1.00 0.00 87 ALA A C 14
ATOM 20440 O O . ALA A 1 87 ? -22.802 6.775 15.918 1.00 0.00 87 ALA A O 14
ATOM 20447 N N . THR A 1 88 ? -21.578 7.701 14.291 1.00 0.00 88 THR A N 14
ATOM 20448 C CA . THR A 1 88 ? -20.374 7.757 15.106 1.00 0.00 88 THR A CA 14
ATOM 20449 C C . THR A 1 88 ? -20.238 9.137 15.719 1.00 0.00 88 THR A C 14
ATOM 20450 O O . THR A 1 88 ? -19.672 9.316 16.799 1.00 0.00 88 THR A O 14
ATOM 20461 N N . LEU A 1 89 ? -20.796 10.099 15.020 1.00 0.00 89 LEU A N 14
ATOM 20462 C CA . LEU A 1 89 ? -20.874 11.467 15.502 1.00 0.00 89 LEU A CA 14
ATOM 20463 C C . LEU A 1 89 ? -22.265 12.011 15.236 1.00 0.00 89 LEU A C 14
ATOM 20464 O O . LEU A 1 89 ? -22.685 12.999 15.832 1.00 0.00 89 LEU A O 14
ATOM 20480 N N . THR A 1 90 ? -22.977 11.323 14.341 1.00 0.00 90 THR A N 14
ATOM 20481 C CA . THR A 1 90 ? -24.346 11.671 13.974 1.00 0.00 90 THR A CA 14
ATOM 20482 C C . THR A 1 90 ? -24.385 12.924 13.083 1.00 0.00 90 THR A C 14
ATOM 20483 O O . THR A 1 90 ? -25.372 13.659 13.049 1.00 0.00 90 THR A O 14
ATOM 20494 N N . LYS A 1 91 ? -23.304 13.156 12.336 1.00 0.00 91 LYS A N 14
ATOM 20495 C CA . LYS A 1 91 ? -23.266 14.260 11.389 1.00 0.00 91 LYS A CA 14
ATOM 20496 C C . LYS A 1 91 ? -23.057 13.724 9.987 1.00 0.00 91 LYS A C 14
ATOM 20497 O O . LYS A 1 91 ? -23.442 14.359 9.006 1.00 0.00 91 LYS A O 14
ATOM 20516 N N . ASP A 1 92 ? -22.414 12.553 9.918 1.00 0.00 92 ASP A N 14
ATOM 20517 C CA . ASP A 1 92 ? -22.082 11.899 8.647 1.00 0.00 92 ASP A CA 14
ATOM 20518 C C . ASP A 1 92 ? -20.945 12.651 7.951 1.00 0.00 92 ASP A C 14
ATOM 20519 O O . ASP A 1 92 ? -20.478 12.267 6.878 1.00 0.00 92 ASP A O 14
ATOM 20528 N N . ALA A 1 93 ? -20.465 13.698 8.607 1.00 0.00 93 ALA A N 14
ATOM 20529 C CA . ALA A 1 93 ? -19.458 14.566 8.032 1.00 0.00 93 ALA A CA 14
ATOM 20530 C C . ALA A 1 93 ? -18.059 14.042 8.318 1.00 0.00 93 ALA A C 14
ATOM 20531 O O . ALA A 1 93 ? -17.503 13.329 7.457 1.00 0.00 93 ALA A O 14
ATOM 20539 N N . MET A 1 1 ? 19.798 -6.654 -0.592 1.00 0.00 1 MET A N 15
ATOM 20540 C CA . MET A 1 1 ? 18.570 -7.240 -0.011 1.00 0.00 1 MET A CA 15
ATOM 20541 C C . MET A 1 1 ? 17.977 -6.299 1.025 1.00 0.00 1 MET A C 15
ATOM 20542 O O . MET A 1 1 ? 18.516 -6.147 2.125 1.00 0.00 1 MET A O 15
ATOM 20558 N N . VAL A 1 2 ? 16.880 -5.651 0.671 1.00 0.00 2 VAL A N 15
ATOM 20559 C CA . VAL A 1 2 ? 16.195 -4.772 1.589 1.00 0.00 2 VAL A CA 15
ATOM 20560 C C . VAL A 1 2 ? 15.236 -5.581 2.452 1.00 0.00 2 VAL A C 15
ATOM 20561 O O . VAL A 1 2 ? 14.815 -6.674 2.070 1.00 0.00 2 VAL A O 15
ATOM 20574 N N . THR A 1 3 ? 14.908 -5.058 3.614 1.00 0.00 3 THR A N 15
ATOM 20575 C CA . THR A 1 3 ? 13.987 -5.728 4.496 1.00 0.00 3 THR A CA 15
ATOM 20576 C C . THR A 1 3 ? 12.591 -5.162 4.314 1.00 0.00 3 THR A C 15
ATOM 20577 O O . THR A 1 3 ? 12.412 -3.980 4.016 1.00 0.00 3 THR A O 15
ATOM 20588 N N . LYS A 1 4 ? 11.599 -6.004 4.513 1.00 0.00 4 LYS A N 15
ATOM 20589 C CA . LYS A 1 4 ? 10.222 -5.563 4.473 1.00 0.00 4 LYS A CA 15
ATOM 20590 C C . LYS A 1 4 ? 9.926 -4.816 5.755 1.00 0.00 4 LYS A C 15
ATOM 20591 O O . LYS A 1 4 ? 8.920 -4.137 5.881 1.00 0.00 4 LYS A O 15
ATOM 20610 N N . GLU A 1 5 ? 10.852 -4.922 6.689 1.00 0.00 5 GLU A N 15
ATOM 20611 C CA . GLU A 1 5 ? 10.659 -4.402 8.023 1.00 0.00 5 GLU A CA 15
ATOM 20612 C C . GLU A 1 5 ? 10.957 -2.920 8.064 1.00 0.00 5 GLU A C 15
ATOM 20613 O O . GLU A 1 5 ? 10.450 -2.192 8.915 1.00 0.00 5 GLU A O 15
ATOM 20625 N N . GLN A 1 6 ? 11.770 -2.475 7.130 1.00 0.00 6 GLN A N 15
ATOM 20626 C CA . GLN A 1 6 ? 11.965 -1.054 6.939 1.00 0.00 6 GLN A CA 15
ATOM 20627 C C . GLN A 1 6 ? 10.815 -0.521 6.101 1.00 0.00 6 GLN A C 15
ATOM 20628 O O . GLN A 1 6 ? 10.407 0.626 6.241 1.00 0.00 6 GLN A O 15
ATOM 20642 N N . VAL A 1 7 ? 10.250 -1.404 5.274 1.00 0.00 7 VAL A N 15
ATOM 20643 C CA . VAL A 1 7 ? 9.091 -1.069 4.451 1.00 0.00 7 VAL A CA 15
ATOM 20644 C C . VAL A 1 7 ? 7.914 -0.838 5.376 1.00 0.00 7 VAL A C 15
ATOM 20645 O O . VAL A 1 7 ? 7.074 0.038 5.179 1.00 0.00 7 VAL A O 15
ATOM 20658 N N . GLU A 1 8 ? 7.947 -1.617 6.427 1.00 0.00 8 GLU A N 15
ATOM 20659 C CA . GLU A 1 8 ? 6.963 -1.615 7.470 1.00 0.00 8 GLU A CA 15
ATOM 20660 C C . GLU A 1 8 ? 6.932 -0.274 8.172 1.00 0.00 8 GLU A C 15
ATOM 20661 O O . GLU A 1 8 ? 5.899 0.383 8.240 1.00 0.00 8 GLU A O 15
ATOM 20673 N N . ALA A 1 9 ? 8.096 0.145 8.647 1.00 0.00 9 ALA A N 15
ATOM 20674 C CA . ALA A 1 9 ? 8.195 1.326 9.479 1.00 0.00 9 ALA A CA 15
ATOM 20675 C C . ALA A 1 9 ? 8.083 2.556 8.616 1.00 0.00 9 ALA A C 15
ATOM 20676 O O . ALA A 1 9 ? 7.642 3.615 9.060 1.00 0.00 9 ALA A O 15
ATOM 20683 N N . SER A 1 10 ? 8.455 2.397 7.361 1.00 0.00 10 SER A N 15
ATOM 20684 C CA . SER A 1 10 ? 8.441 3.523 6.440 1.00 0.00 10 SER A CA 15
ATOM 20685 C C . SER A 1 10 ? 7.010 3.870 6.060 1.00 0.00 10 SER A C 15
ATOM 20686 O O . SER A 1 10 ? 6.553 5.001 6.250 1.00 0.00 10 SER A O 15
ATOM 20694 N N . LEU A 1 11 ? 6.291 2.882 5.557 1.00 0.00 11 LEU A N 15
ATOM 20695 C CA . LEU A 1 11 ? 4.929 3.089 5.101 1.00 0.00 11 LEU A CA 15
ATOM 20696 C C . LEU A 1 11 ? 3.996 3.364 6.279 1.00 0.00 11 LEU A C 15
ATOM 20697 O O . LEU A 1 11 ? 3.059 4.138 6.159 1.00 0.00 11 LEU A O 15
ATOM 20713 N N . THR A 1 12 ? 4.277 2.767 7.433 1.00 0.00 12 THR A N 15
ATOM 20714 C CA . THR A 1 12 ? 3.478 3.019 8.634 1.00 0.00 12 THR A CA 15
ATOM 20715 C C . THR A 1 12 ? 3.613 4.479 9.096 1.00 0.00 12 THR A C 15
ATOM 20716 O O . THR A 1 12 ? 2.760 5.003 9.813 1.00 0.00 12 THR A O 15
ATOM 20727 N N . SER A 1 13 ? 4.666 5.144 8.653 1.00 0.00 13 SER A N 15
ATOM 20728 C CA . SER A 1 13 ? 4.892 6.534 9.019 1.00 0.00 13 SER A CA 15
ATOM 20729 C C . SER A 1 13 ? 4.227 7.478 8.022 1.00 0.00 13 SER A C 15
ATOM 20730 O O . SER A 1 13 ? 3.563 8.442 8.403 1.00 0.00 13 SER A O 15
ATOM 20738 N N . LYS A 1 14 ? 4.393 7.175 6.742 1.00 0.00 14 LYS A N 15
ATOM 20739 C CA . LYS A 1 14 ? 3.902 8.040 5.675 1.00 0.00 14 LYS A CA 15
ATOM 20740 C C . LYS A 1 14 ? 2.423 7.794 5.427 1.00 0.00 14 LYS A C 15
ATOM 20741 O O . LYS A 1 14 ? 1.660 8.711 5.125 1.00 0.00 14 LYS A O 15
ATOM 20760 N N . LEU A 1 15 ? 2.033 6.544 5.583 1.00 0.00 15 LEU A N 15
ATOM 20761 C CA . LEU A 1 15 ? 0.697 6.093 5.218 1.00 0.00 15 LEU A CA 15
ATOM 20762 C C . LEU A 1 15 ? -0.131 5.870 6.467 1.00 0.00 15 LEU A C 15
ATOM 20763 O O . LEU A 1 15 ? -1.362 5.809 6.413 1.00 0.00 15 LEU A O 15
ATOM 20779 N N . LYS A 1 16 ? 0.584 5.759 7.586 1.00 0.00 16 LYS A N 15
ATOM 20780 C CA . LYS A 1 16 ? -0.004 5.559 8.904 1.00 0.00 16 LYS A CA 15
ATOM 20781 C C . LYS A 1 16 ? -0.516 4.128 9.083 1.00 0.00 16 LYS A C 15
ATOM 20782 O O . LYS A 1 16 ? -0.913 3.467 8.121 1.00 0.00 16 LYS A O 15
ATOM 20801 N N . PRO A 1 17 ? -0.488 3.626 10.332 1.00 0.00 17 PRO A N 15
ATOM 20802 C CA . PRO A 1 17 ? -0.853 2.237 10.648 1.00 0.00 17 PRO A CA 15
ATOM 20803 C C . PRO A 1 17 ? -2.358 1.974 10.612 1.00 0.00 17 PRO A C 15
ATOM 20804 O O . PRO A 1 17 ? -2.940 1.515 11.599 1.00 0.00 17 PRO A O 15
ATOM 20815 N N . ILE A 1 18 ? -2.983 2.260 9.480 1.00 0.00 18 ILE A N 15
ATOM 20816 C CA . ILE A 1 18 ? -4.399 1.973 9.299 1.00 0.00 18 ILE A CA 15
ATOM 20817 C C . ILE A 1 18 ? -4.569 0.531 8.836 1.00 0.00 18 ILE A C 15
ATOM 20818 O O . ILE A 1 18 ? -5.005 -0.332 9.595 1.00 0.00 18 ILE A O 15
ATOM 20834 N N . HIS A 1 19 ? -4.211 0.280 7.582 1.00 0.00 19 HIS A N 15
ATOM 20835 C CA . HIS A 1 19 ? -4.167 -1.068 7.055 1.00 0.00 19 HIS A CA 15
ATOM 20836 C C . HIS A 1 19 ? -3.049 -1.150 6.039 1.00 0.00 19 HIS A C 15
ATOM 20837 O O . HIS A 1 19 ? -3.198 -0.734 4.894 1.00 0.00 19 HIS A O 15
ATOM 20852 N N . LEU A 1 20 ? -1.929 -1.654 6.490 1.00 0.00 20 LEU A N 15
ATOM 20853 C CA . LEU A 1 20 ? -0.757 -1.814 5.655 1.00 0.00 20 LEU A CA 15
ATOM 20854 C C . LEU A 1 20 ? -0.321 -3.268 5.659 1.00 0.00 20 LEU A C 15
ATOM 20855 O O . LEU A 1 20 ? 0.079 -3.802 6.693 1.00 0.00 20 LEU A O 15
ATOM 20871 N N . GLU A 1 21 ? -0.364 -3.886 4.502 1.00 0.00 21 GLU A N 15
ATOM 20872 C CA . GLU A 1 21 ? -0.063 -5.297 4.373 1.00 0.00 21 GLU A CA 15
ATOM 20873 C C . GLU A 1 21 ? 0.864 -5.485 3.192 1.00 0.00 21 GLU A C 15
ATOM 20874 O O . GLU A 1 21 ? 0.418 -5.524 2.048 1.00 0.00 21 GLU A O 15
ATOM 20886 N N . VAL A 1 22 ? 2.148 -5.563 3.460 1.00 0.00 22 VAL A N 15
ATOM 20887 C CA . VAL A 1 22 ? 3.107 -5.829 2.417 1.00 0.00 22 VAL A CA 15
ATOM 20888 C C . VAL A 1 22 ? 3.542 -7.281 2.487 1.00 0.00 22 VAL A C 15
ATOM 20889 O O . VAL A 1 22 ? 3.747 -7.833 3.570 1.00 0.00 22 VAL A O 15
ATOM 20902 N N . ILE A 1 23 ? 3.680 -7.886 1.332 1.00 0.00 23 ILE A N 15
ATOM 20903 C CA . ILE A 1 23 ? 4.014 -9.283 1.229 1.00 0.00 23 ILE A CA 15
ATOM 20904 C C . ILE A 1 23 ? 5.329 -9.417 0.498 1.00 0.00 23 ILE A C 15
ATOM 20905 O O . ILE A 1 23 ? 5.402 -9.302 -0.728 1.00 0.00 23 ILE A O 15
ATOM 20921 N N . ASP A 1 24 ? 6.362 -9.588 1.276 1.00 0.00 24 ASP A N 15
ATOM 20922 C CA . ASP A 1 24 ? 7.706 -9.782 0.753 1.00 0.00 24 ASP A CA 15
ATOM 20923 C C . ASP A 1 24 ? 7.783 -11.049 -0.079 1.00 0.00 24 ASP A C 15
ATOM 20924 O O . ASP A 1 24 ? 7.716 -12.162 0.445 1.00 0.00 24 ASP A O 15
ATOM 20933 N N . ILE A 1 25 ? 7.889 -10.868 -1.378 1.00 0.00 25 ILE A N 15
ATOM 20934 C CA . ILE A 1 25 ? 8.138 -11.967 -2.287 1.00 0.00 25 ILE A CA 15
ATOM 20935 C C . ILE A 1 25 ? 9.545 -11.829 -2.850 1.00 0.00 25 ILE A C 15
ATOM 20936 O O . ILE A 1 25 ? 10.252 -12.816 -3.045 1.00 0.00 25 ILE A O 15
ATOM 20952 N N . SER A 1 26 ? 9.925 -10.571 -3.073 1.00 0.00 26 SER A N 15
ATOM 20953 C CA . SER A 1 26 ? 11.246 -10.182 -3.556 1.00 0.00 26 SER A CA 15
ATOM 20954 C C . SER A 1 26 ? 11.842 -11.111 -4.602 1.00 0.00 26 SER A C 15
ATOM 20955 O O . SER A 1 26 ? 12.601 -12.034 -4.303 1.00 0.00 26 SER A O 15
ATOM 20963 N N . GLY A 1 27 ? 11.468 -10.834 -5.834 1.00 0.00 27 GLY A N 15
ATOM 20964 C CA . GLY A 1 27 ? 12.077 -11.465 -6.974 1.00 0.00 27 GLY A CA 15
ATOM 20965 C C . GLY A 1 27 ? 12.085 -10.528 -8.159 1.00 0.00 27 GLY A C 15
ATOM 20966 O O . GLY A 1 27 ? 12.185 -10.968 -9.305 1.00 0.00 27 GLY A O 15
ATOM 20970 N N . GLY A 1 28 ? 11.967 -9.223 -7.882 1.00 0.00 28 GLY A N 15
ATOM 20971 C CA . GLY A 1 28 ? 11.939 -8.251 -8.959 1.00 0.00 28 GLY A CA 15
ATOM 20972 C C . GLY A 1 28 ? 13.315 -8.043 -9.526 1.00 0.00 28 GLY A C 15
ATOM 20973 O O . GLY A 1 28 ? 13.584 -8.425 -10.661 1.00 0.00 28 GLY A O 15
ATOM 20977 N N . CYS A 1 29 ? 14.201 -7.446 -8.746 1.00 0.00 29 CYS A N 15
ATOM 20978 C CA . CYS A 1 29 ? 15.614 -7.655 -8.974 1.00 0.00 29 CYS A CA 15
ATOM 20979 C C . CYS A 1 29 ? 16.124 -8.514 -7.836 1.00 0.00 29 CYS A C 15
ATOM 20980 O O . CYS A 1 29 ? 16.335 -9.717 -7.980 1.00 0.00 29 CYS A O 15
ATOM 20988 N N . GLY A 1 30 ? 16.292 -7.872 -6.695 1.00 0.00 30 GLY A N 15
ATOM 20989 C CA . GLY A 1 30 ? 16.366 -8.559 -5.436 1.00 0.00 30 GLY A CA 15
ATOM 20990 C C . GLY A 1 30 ? 15.047 -8.403 -4.740 1.00 0.00 30 GLY A C 15
ATOM 20991 O O . GLY A 1 30 ? 14.485 -9.334 -4.180 1.00 0.00 30 GLY A O 15
ATOM 20995 N N . SER A 1 31 ? 14.575 -7.167 -4.821 1.00 0.00 31 SER A N 15
ATOM 20996 C CA . SER A 1 31 ? 13.404 -6.695 -4.134 1.00 0.00 31 SER A CA 15
ATOM 20997 C C . SER A 1 31 ? 12.175 -6.627 -5.030 1.00 0.00 31 SER A C 15
ATOM 20998 O O . SER A 1 31 ? 12.234 -6.177 -6.176 1.00 0.00 31 SER A O 15
ATOM 21006 N N . SER A 1 32 ? 11.084 -7.112 -4.488 1.00 0.00 32 SER A N 15
ATOM 21007 C CA . SER A 1 32 ? 9.747 -6.860 -5.014 1.00 0.00 32 SER A CA 15
ATOM 21008 C C . SER A 1 32 ? 8.742 -6.944 -3.865 1.00 0.00 32 SER A C 15
ATOM 21009 O O . SER A 1 32 ? 8.777 -7.898 -3.080 1.00 0.00 32 SER A O 15
ATOM 21017 N N . PHE A 1 33 ? 7.870 -5.953 -3.741 1.00 0.00 33 PHE A N 15
ATOM 21018 C CA . PHE A 1 33 ? 6.924 -5.927 -2.632 1.00 0.00 33 PHE A CA 15
ATOM 21019 C C . PHE A 1 33 ? 5.507 -5.647 -3.102 1.00 0.00 33 PHE A C 15
ATOM 21020 O O . PHE A 1 33 ? 5.281 -4.825 -3.987 1.00 0.00 33 PHE A O 15
ATOM 21037 N N . GLU A 1 34 ? 4.564 -6.349 -2.495 1.00 0.00 34 GLU A N 15
ATOM 21038 C CA . GLU A 1 34 ? 3.149 -6.192 -2.802 1.00 0.00 34 GLU A CA 15
ATOM 21039 C C . GLU A 1 34 ? 2.414 -5.675 -1.566 1.00 0.00 34 GLU A C 15
ATOM 21040 O O . GLU A 1 34 ? 2.349 -6.368 -0.555 1.00 0.00 34 GLU A O 15
ATOM 21052 N N . VAL A 1 35 ? 1.888 -4.460 -1.632 1.00 0.00 35 VAL A N 15
ATOM 21053 C CA . VAL A 1 35 ? 1.235 -3.856 -0.474 1.00 0.00 35 VAL A CA 15
ATOM 21054 C C . VAL A 1 35 ? -0.270 -3.635 -0.679 1.00 0.00 35 VAL A C 15
ATOM 21055 O O . VAL A 1 35 ? -0.736 -3.353 -1.787 1.00 0.00 35 VAL A O 15
ATOM 21068 N N . GLU A 1 36 ? -1.017 -3.791 0.412 1.00 0.00 36 GLU A N 15
ATOM 21069 C CA . GLU A 1 36 ? -2.413 -3.396 0.481 1.00 0.00 36 GLU A CA 15
ATOM 21070 C C . GLU A 1 36 ? -2.549 -2.282 1.511 1.00 0.00 36 GLU A C 15
ATOM 21071 O O . GLU A 1 36 ? -2.354 -2.503 2.708 1.00 0.00 36 GLU A O 15
ATOM 21083 N N . VAL A 1 37 ? -2.845 -1.086 1.032 1.00 0.00 37 VAL A N 15
ATOM 21084 C CA . VAL A 1 37 ? -2.876 0.098 1.869 1.00 0.00 37 VAL A CA 15
ATOM 21085 C C . VAL A 1 37 ? -4.286 0.645 2.037 1.00 0.00 37 VAL A C 15
ATOM 21086 O O . VAL A 1 37 ? -5.073 0.695 1.089 1.00 0.00 37 VAL A O 15
ATOM 21099 N N . VAL A 1 38 ? -4.585 1.049 3.254 1.00 0.00 38 VAL A N 15
ATOM 21100 C CA . VAL A 1 38 ? -5.741 1.870 3.540 1.00 0.00 38 VAL A CA 15
ATOM 21101 C C . VAL A 1 38 ? -5.254 3.111 4.265 1.00 0.00 38 VAL A C 15
ATOM 21102 O O . VAL A 1 38 ? -4.877 3.041 5.428 1.00 0.00 38 VAL A O 15
ATOM 21115 N N . SER A 1 39 ? -5.198 4.229 3.563 1.00 0.00 39 SER A N 15
ATOM 21116 C CA . SER A 1 39 ? -4.642 5.441 4.141 1.00 0.00 39 SER A CA 15
ATOM 21117 C C . SER A 1 39 ? -5.474 6.661 3.823 1.00 0.00 39 SER A C 15
ATOM 21118 O O . SER A 1 39 ? -6.271 6.672 2.885 1.00 0.00 39 SER A O 15
ATOM 21126 N N . GLU A 1 40 ? -5.222 7.708 4.597 1.00 0.00 40 GLU A N 15
ATOM 21127 C CA . GLU A 1 40 ? -5.863 9.001 4.414 1.00 0.00 40 GLU A CA 15
ATOM 21128 C C . GLU A 1 40 ? -5.408 9.669 3.121 1.00 0.00 40 GLU A C 15
ATOM 21129 O O . GLU A 1 40 ? -5.819 10.785 2.812 1.00 0.00 40 GLU A O 15
ATOM 21141 N N . GLN A 1 41 ? -4.571 8.977 2.360 1.00 0.00 41 GLN A N 15
ATOM 21142 C CA . GLN A 1 41 ? -4.074 9.519 1.102 1.00 0.00 41 GLN A CA 15
ATOM 21143 C C . GLN A 1 41 ? -5.013 9.115 -0.006 1.00 0.00 41 GLN A C 15
ATOM 21144 O O . GLN A 1 41 ? -4.832 9.462 -1.171 1.00 0.00 41 GLN A O 15
ATOM 21158 N N . PHE A 1 42 ? -6.032 8.382 0.392 1.00 0.00 42 PHE A N 15
ATOM 21159 C CA . PHE A 1 42 ? -7.032 7.885 -0.519 1.00 0.00 42 PHE A CA 15
ATOM 21160 C C . PHE A 1 42 ? -8.381 8.486 -0.144 1.00 0.00 42 PHE A C 15
ATOM 21161 O O . PHE A 1 42 ? -9.432 8.015 -0.579 1.00 0.00 42 PHE A O 15
ATOM 21178 N N . GLU A 1 43 ? -8.325 9.555 0.647 1.00 0.00 43 GLU A N 15
ATOM 21179 C CA . GLU A 1 43 ? -9.522 10.123 1.270 1.00 0.00 43 GLU A CA 15
ATOM 21180 C C . GLU A 1 43 ? -10.342 10.918 0.268 1.00 0.00 43 GLU A C 15
ATOM 21181 O O . GLU A 1 43 ? -9.965 12.026 -0.124 1.00 0.00 43 GLU A O 15
ATOM 21193 N N . GLY A 1 44 ? -11.473 10.344 -0.131 1.00 0.00 44 GLY A N 15
ATOM 21194 C CA . GLY A 1 44 ? -12.344 10.976 -1.104 1.00 0.00 44 GLY A CA 15
ATOM 21195 C C . GLY A 1 44 ? -11.635 11.177 -2.422 1.00 0.00 44 GLY A C 15
ATOM 21196 O O . GLY A 1 44 ? -12.071 11.953 -3.274 1.00 0.00 44 GLY A O 15
ATOM 21200 N N . LYS A 1 45 ? -10.539 10.460 -2.575 1.00 0.00 45 LYS A N 15
ATOM 21201 C CA . LYS A 1 45 ? -9.643 10.627 -3.675 1.00 0.00 45 LYS A CA 15
ATOM 21202 C C . LYS A 1 45 ? -10.005 9.714 -4.825 1.00 0.00 45 LYS A C 15
ATOM 21203 O O . LYS A 1 45 ? -10.484 8.596 -4.618 1.00 0.00 45 LYS A O 15
ATOM 21222 N N . ARG A 1 46 ? -9.760 10.183 -6.034 1.00 0.00 46 ARG A N 15
ATOM 21223 C CA . ARG A 1 46 ? -9.958 9.365 -7.207 1.00 0.00 46 ARG A CA 15
ATOM 21224 C C . ARG A 1 46 ? -8.751 8.464 -7.384 1.00 0.00 46 ARG A C 15
ATOM 21225 O O . ARG A 1 46 ? -7.620 8.882 -7.178 1.00 0.00 46 ARG A O 15
ATOM 21246 N N . LEU A 1 47 ? -9.041 7.214 -7.729 1.00 0.00 47 LEU A N 15
ATOM 21247 C CA . LEU A 1 47 ? -8.065 6.113 -7.772 1.00 0.00 47 LEU A CA 15
ATOM 21248 C C . LEU A 1 47 ? -6.731 6.519 -8.394 1.00 0.00 47 LEU A C 15
ATOM 21249 O O . LEU A 1 47 ? -5.672 6.103 -7.924 1.00 0.00 47 LEU A O 15
ATOM 21265 N N . LEU A 1 48 ? -6.794 7.339 -9.427 1.00 0.00 48 LEU A N 15
ATOM 21266 C CA . LEU A 1 48 ? -5.600 7.806 -10.125 1.00 0.00 48 LEU A CA 15
ATOM 21267 C C . LEU A 1 48 ? -4.722 8.597 -9.159 1.00 0.00 48 LEU A C 15
ATOM 21268 O O . LEU A 1 48 ? -3.552 8.269 -8.950 1.00 0.00 48 LEU A O 15
ATOM 21284 N N . GLU A 1 49 ? -5.317 9.609 -8.538 1.00 0.00 49 GLU A N 15
ATOM 21285 C CA . GLU A 1 49 ? -4.613 10.448 -7.576 1.00 0.00 49 GLU A CA 15
ATOM 21286 C C . GLU A 1 49 ? -4.273 9.617 -6.360 1.00 0.00 49 GLU A C 15
ATOM 21287 O O . GLU A 1 49 ? -3.250 9.805 -5.725 1.00 0.00 49 GLU A O 15
ATOM 21299 N N . ARG A 1 50 ? -5.170 8.695 -6.066 1.00 0.00 50 ARG A N 15
ATOM 21300 C CA . ARG A 1 50 ? -5.058 7.788 -4.959 1.00 0.00 50 ARG A CA 15
ATOM 21301 C C . ARG A 1 50 ? -3.725 7.056 -5.017 1.00 0.00 50 ARG A C 15
ATOM 21302 O O . ARG A 1 50 ? -2.950 7.071 -4.063 1.00 0.00 50 ARG A O 15
ATOM 21323 N N . HIS A 1 51 ? -3.432 6.471 -6.162 1.00 0.00 51 HIS A N 15
ATOM 21324 C CA . HIS A 1 51 ? -2.167 5.769 -6.338 1.00 0.00 51 HIS A CA 15
ATOM 21325 C C . HIS A 1 51 ? -1.017 6.757 -6.457 1.00 0.00 51 HIS A C 15
ATOM 21326 O O . HIS A 1 51 ? 0.050 6.563 -5.868 1.00 0.00 51 HIS A O 15
ATOM 21341 N N . ARG A 1 52 ? -1.261 7.846 -7.173 1.00 0.00 52 ARG A N 15
ATOM 21342 C CA . ARG A 1 52 ? -0.233 8.839 -7.446 1.00 0.00 52 ARG A CA 15
ATOM 21343 C C . ARG A 1 52 ? 0.156 9.580 -6.168 1.00 0.00 52 ARG A C 15
ATOM 21344 O O . ARG A 1 52 ? 1.200 10.230 -6.096 1.00 0.00 52 ARG A O 15
ATOM 21365 N N . MET A 1 53 ? -0.661 9.448 -5.147 1.00 0.00 53 MET A N 15
ATOM 21366 C CA . MET A 1 53 ? -0.444 10.194 -3.922 1.00 0.00 53 MET A CA 15
ATOM 21367 C C . MET A 1 53 ? 0.382 9.378 -2.951 1.00 0.00 53 MET A C 15
ATOM 21368 O O . MET A 1 53 ? 1.278 9.891 -2.277 1.00 0.00 53 MET A O 15
ATOM 21382 N N . VAL A 1 54 ? 0.083 8.094 -2.900 1.00 0.00 54 VAL A N 15
ATOM 21383 C CA . VAL A 1 54 ? 0.769 7.193 -2.001 1.00 0.00 54 VAL A CA 15
ATOM 21384 C C . VAL A 1 54 ? 2.176 6.957 -2.491 1.00 0.00 54 VAL A C 15
ATOM 21385 O O . VAL A 1 54 ? 3.126 6.929 -1.712 1.00 0.00 54 VAL A O 15
ATOM 21398 N N . ASN A 1 55 ? 2.307 6.830 -3.802 1.00 0.00 55 ASN A N 15
ATOM 21399 C CA . ASN A 1 55 ? 3.604 6.585 -4.386 1.00 0.00 55 ASN A CA 15
ATOM 21400 C C . ASN A 1 55 ? 4.384 7.873 -4.428 1.00 0.00 55 ASN A C 15
ATOM 21401 O O . ASN A 1 55 ? 5.548 7.870 -4.713 1.00 0.00 55 ASN A O 15
ATOM 21412 N N . ALA A 1 56 ? 3.713 8.982 -4.196 1.00 0.00 56 ALA A N 15
ATOM 21413 C CA . ALA A 1 56 ? 4.409 10.252 -4.083 1.00 0.00 56 ALA A CA 15
ATOM 21414 C C . ALA A 1 56 ? 5.338 10.204 -2.878 1.00 0.00 56 ALA A C 15
ATOM 21415 O O . ALA A 1 56 ? 6.498 10.610 -2.944 1.00 0.00 56 ALA A O 15
ATOM 21422 N N . ALA A 1 57 ? 4.827 9.630 -1.800 1.00 0.00 57 ALA A N 15
ATOM 21423 C CA . ALA A 1 57 ? 5.573 9.508 -0.558 1.00 0.00 57 ALA A CA 15
ATOM 21424 C C . ALA A 1 57 ? 6.412 8.236 -0.572 1.00 0.00 57 ALA A C 15
ATOM 21425 O O . ALA A 1 57 ? 7.260 8.019 0.287 1.00 0.00 57 ALA A O 15
ATOM 21432 N N . LEU A 1 58 ? 6.180 7.422 -1.585 1.00 0.00 58 LEU A N 15
ATOM 21433 C CA . LEU A 1 58 ? 6.784 6.106 -1.685 1.00 0.00 58 LEU A CA 15
ATOM 21434 C C . LEU A 1 58 ? 7.608 6.014 -2.951 1.00 0.00 58 LEU A C 15
ATOM 21435 O O . LEU A 1 58 ? 8.129 4.963 -3.295 1.00 0.00 58 LEU A O 15
ATOM 21451 N N . GLU A 1 59 ? 7.706 7.131 -3.640 1.00 0.00 59 GLU A N 15
ATOM 21452 C CA . GLU A 1 59 ? 8.430 7.198 -4.900 1.00 0.00 59 GLU A CA 15
ATOM 21453 C C . GLU A 1 59 ? 9.908 7.082 -4.607 1.00 0.00 59 GLU A C 15
ATOM 21454 O O . GLU A 1 59 ? 10.651 6.400 -5.307 1.00 0.00 59 GLU A O 15
ATOM 21466 N N . GLU A 1 60 ? 10.299 7.692 -3.506 1.00 0.00 60 GLU A N 15
ATOM 21467 C CA . GLU A 1 60 ? 11.669 7.662 -3.053 1.00 0.00 60 GLU A CA 15
ATOM 21468 C C . GLU A 1 60 ? 11.982 6.267 -2.546 1.00 0.00 60 GLU A C 15
ATOM 21469 O O . GLU A 1 60 ? 13.069 5.726 -2.757 1.00 0.00 60 GLU A O 15
ATOM 21481 N N . GLU A 1 61 ? 10.966 5.678 -1.946 1.00 0.00 61 GLU A N 15
ATOM 21482 C CA . GLU A 1 61 ? 11.044 4.348 -1.389 1.00 0.00 61 GLU A CA 15
ATOM 21483 C C . GLU A 1 61 ? 11.158 3.330 -2.512 1.00 0.00 61 GLU A C 15
ATOM 21484 O O . GLU A 1 61 ? 11.956 2.393 -2.457 1.00 0.00 61 GLU A O 15
ATOM 21496 N N . MET A 1 62 ? 10.379 3.555 -3.558 1.00 0.00 62 MET A N 15
ATOM 21497 C CA . MET A 1 62 ? 10.291 2.621 -4.661 1.00 0.00 62 MET A CA 15
ATOM 21498 C C . MET A 1 62 ? 11.539 2.695 -5.521 1.00 0.00 62 MET A C 15
ATOM 21499 O O . MET A 1 62 ? 11.903 1.727 -6.174 1.00 0.00 62 MET A O 15
ATOM 21513 N N . LYS A 1 63 ? 12.207 3.840 -5.501 1.00 0.00 63 LYS A N 15
ATOM 21514 C CA . LYS A 1 63 ? 13.417 4.020 -6.288 1.00 0.00 63 LYS A CA 15
ATOM 21515 C C . LYS A 1 63 ? 14.625 3.462 -5.554 1.00 0.00 63 LYS A C 15
ATOM 21516 O O . LYS A 1 63 ? 15.719 3.377 -6.116 1.00 0.00 63 LYS A O 15
ATOM 21535 N N . GLU A 1 64 ? 14.441 3.089 -4.294 1.00 0.00 64 GLU A N 15
ATOM 21536 C CA . GLU A 1 64 ? 15.509 2.440 -3.556 1.00 0.00 64 GLU A CA 15
ATOM 21537 C C . GLU A 1 64 ? 15.348 0.931 -3.675 1.00 0.00 64 GLU A C 15
ATOM 21538 O O . GLU A 1 64 ? 16.318 0.175 -3.633 1.00 0.00 64 GLU A O 15
ATOM 21550 N N . ILE A 1 65 ? 14.112 0.511 -3.877 1.00 0.00 65 ILE A N 15
ATOM 21551 C CA . ILE A 1 65 ? 13.812 -0.880 -4.174 1.00 0.00 65 ILE A CA 15
ATOM 21552 C C . ILE A 1 65 ? 13.535 -0.989 -5.665 1.00 0.00 65 ILE A C 15
ATOM 21553 O O . ILE A 1 65 ? 13.856 -0.071 -6.418 1.00 0.00 65 ILE A O 15
ATOM 21569 N N . HIS A 1 66 ? 12.989 -2.095 -6.114 1.00 0.00 66 HIS A N 15
ATOM 21570 C CA . HIS A 1 66 ? 12.705 -2.238 -7.533 1.00 0.00 66 HIS A CA 15
ATOM 21571 C C . HIS A 1 66 ? 11.222 -2.042 -7.837 1.00 0.00 66 HIS A C 15
ATOM 21572 O O . HIS A 1 66 ? 10.866 -1.634 -8.942 1.00 0.00 66 HIS A O 15
ATOM 21587 N N . ALA A 1 67 ? 10.365 -2.292 -6.855 1.00 0.00 67 ALA A N 15
ATOM 21588 C CA . ALA A 1 67 ? 8.928 -2.305 -7.096 1.00 0.00 67 ALA A CA 15
ATOM 21589 C C . ALA A 1 67 ? 8.136 -2.451 -5.804 1.00 0.00 67 ALA A C 15
ATOM 21590 O O . ALA A 1 67 ? 8.426 -3.316 -4.975 1.00 0.00 67 ALA A O 15
ATOM 21597 N N . LEU A 1 68 ? 7.147 -1.589 -5.648 1.00 0.00 68 LEU A N 15
ATOM 21598 C CA . LEU A 1 68 ? 6.183 -1.684 -4.560 1.00 0.00 68 LEU A CA 15
ATOM 21599 C C . LEU A 1 68 ? 4.785 -1.605 -5.148 1.00 0.00 68 LEU A C 15
ATOM 21600 O O . LEU A 1 68 ? 4.293 -0.523 -5.461 1.00 0.00 68 LEU A O 15
ATOM 21616 N N . SER A 1 69 ? 4.157 -2.753 -5.315 1.00 0.00 69 SER A N 15
ATOM 21617 C CA . SER A 1 69 ? 2.878 -2.822 -5.982 1.00 0.00 69 SER A CA 15
ATOM 21618 C C . SER A 1 69 ? 1.755 -2.630 -4.983 1.00 0.00 69 SER A C 15
ATOM 21619 O O . SER A 1 69 ? 1.456 -3.528 -4.195 1.00 0.00 69 SER A O 15
ATOM 21627 N N . ILE A 1 70 ? 1.146 -1.459 -4.995 1.00 0.00 70 ILE A N 15
ATOM 21628 C CA . ILE A 1 70 ? -0.003 -1.219 -4.160 1.00 0.00 70 ILE A CA 15
ATOM 21629 C C . ILE A 1 70 ? -1.226 -1.774 -4.866 1.00 0.00 70 ILE A C 15
ATOM 21630 O O . ILE A 1 70 ? -1.901 -1.097 -5.645 1.00 0.00 70 ILE A O 15
ATOM 21646 N N . LYS A 1 71 ? -1.469 -3.047 -4.609 1.00 0.00 71 LYS A N 15
ATOM 21647 C CA . LYS A 1 71 ? -2.532 -3.771 -5.280 1.00 0.00 71 LYS A CA 15
ATOM 21648 C C . LYS A 1 71 ? -3.877 -3.221 -4.853 1.00 0.00 71 LYS A C 15
ATOM 21649 O O . LYS A 1 71 ? -4.849 -3.252 -5.609 1.00 0.00 71 LYS A O 15
ATOM 21668 N N . LYS A 1 72 ? -3.912 -2.708 -3.634 1.00 0.00 72 LYS A N 15
ATOM 21669 C CA . LYS A 1 72 ? -5.125 -2.169 -3.062 1.00 0.00 72 LYS A CA 15
ATOM 21670 C C . LYS A 1 72 ? -4.862 -0.831 -2.427 1.00 0.00 72 LYS A C 15
ATOM 21671 O O . LYS A 1 72 ? -4.041 -0.696 -1.519 1.00 0.00 72 LYS A O 15
ATOM 21690 N N . ALA A 1 73 ? -5.554 0.150 -2.944 1.00 0.00 73 ALA A N 15
ATOM 21691 C CA . ALA A 1 73 ? -5.547 1.480 -2.384 1.00 0.00 73 ALA A CA 15
ATOM 21692 C C . ALA A 1 73 ? -6.963 1.837 -1.973 1.00 0.00 73 ALA A C 15
ATOM 21693 O O . ALA A 1 73 ? -7.777 2.255 -2.798 1.00 0.00 73 ALA A O 15
ATOM 21700 N N . GLN A 1 74 ? -7.262 1.654 -0.703 1.00 0.00 74 GLN A N 15
ATOM 21701 C CA . GLN A 1 74 ? -8.618 1.850 -0.215 1.00 0.00 74 GLN A CA 15
ATOM 21702 C C . GLN A 1 74 ? -8.681 2.775 0.989 1.00 0.00 74 GLN A C 15
ATOM 21703 O O . GLN A 1 74 ? -7.716 2.928 1.727 1.00 0.00 74 GLN A O 15
ATOM 21717 N N . THR A 1 75 ? -9.822 3.428 1.134 1.00 0.00 75 THR A N 15
ATOM 21718 C CA . THR A 1 75 ? -10.125 4.230 2.301 1.00 0.00 75 THR A CA 15
ATOM 21719 C C . THR A 1 75 ? -11.267 3.620 3.096 1.00 0.00 75 THR A C 15
ATOM 21720 O O . THR A 1 75 ? -12.163 3.001 2.518 1.00 0.00 75 THR A O 15
ATOM 21731 N N . PRO A 1 76 ? -11.255 3.813 4.435 1.00 0.00 76 PRO A N 15
ATOM 21732 C CA . PRO A 1 76 ? -12.256 3.255 5.366 1.00 0.00 76 PRO A CA 15
ATOM 21733 C C . PRO A 1 76 ? -13.697 3.618 5.013 1.00 0.00 76 PRO A C 15
ATOM 21734 O O . PRO A 1 76 ? -14.626 3.125 5.636 1.00 0.00 76 PRO A O 15
ATOM 21745 N N . GLN A 1 77 ? -13.873 4.488 4.031 1.00 0.00 77 GLN A N 15
ATOM 21746 C CA . GLN A 1 77 ? -15.194 4.930 3.624 1.00 0.00 77 GLN A CA 15
ATOM 21747 C C . GLN A 1 77 ? -15.751 4.006 2.549 1.00 0.00 77 GLN A C 15
ATOM 21748 O O . GLN A 1 77 ? -16.957 3.879 2.391 1.00 0.00 77 GLN A O 15
ATOM 21762 N N . GLN A 1 78 ? -14.861 3.367 1.797 1.00 0.00 78 GLN A N 15
ATOM 21763 C CA . GLN A 1 78 ? -15.286 2.290 0.891 1.00 0.00 78 GLN A CA 15
ATOM 21764 C C . GLN A 1 78 ? -15.037 0.986 1.583 1.00 0.00 78 GLN A C 15
ATOM 21765 O O . GLN A 1 78 ? -15.668 -0.028 1.317 1.00 0.00 78 GLN A O 15
ATOM 21779 N N . TRP A 1 79 ? -14.061 1.042 2.458 1.00 0.00 79 TRP A N 15
ATOM 21780 C CA . TRP A 1 79 ? -13.666 -0.077 3.267 1.00 0.00 79 TRP A CA 15
ATOM 21781 C C . TRP A 1 79 ? -14.619 -0.215 4.434 1.00 0.00 79 TRP A C 15
ATOM 21782 O O . TRP A 1 79 ? -14.479 -1.108 5.272 1.00 0.00 79 TRP A O 15
ATOM 21803 N N . LYS A 1 80 ? -15.582 0.701 4.485 1.00 0.00 80 LYS A N 15
ATOM 21804 C CA . LYS A 1 80 ? -16.556 0.721 5.576 1.00 0.00 80 LYS A CA 15
ATOM 21805 C C . LYS A 1 80 ? -17.347 -0.600 5.721 1.00 0.00 80 LYS A C 15
ATOM 21806 O O . LYS A 1 80 ? -17.625 -1.004 6.849 1.00 0.00 80 LYS A O 15
ATOM 21825 N N . PRO A 1 81 ? -17.739 -1.305 4.628 1.00 0.00 81 PRO A N 15
ATOM 21826 C CA . PRO A 1 81 ? -18.344 -2.623 4.733 1.00 0.00 81 PRO A CA 15
ATOM 21827 C C . PRO A 1 81 ? -17.296 -3.736 4.660 1.00 0.00 81 PRO A C 15
ATOM 21828 O O . PRO A 1 81 ? -16.710 -3.966 3.601 1.00 0.00 81 PRO A O 15
ATOM 21839 N N . PRO A 1 82 ? -17.036 -4.437 5.774 1.00 0.00 82 PRO A N 15
ATOM 21840 C CA . PRO A 1 82 ? -16.087 -5.550 5.787 1.00 0.00 82 PRO A CA 15
ATOM 21841 C C . PRO A 1 82 ? -16.544 -6.684 4.875 1.00 0.00 82 PRO A C 15
ATOM 21842 O O . PRO A 1 82 ? -17.607 -7.273 5.086 1.00 0.00 82 PRO A O 15
ATOM 21853 N N . SER A 1 83 ? -15.742 -7.001 3.869 1.00 0.00 83 SER A N 15
ATOM 21854 C CA . SER A 1 83 ? -16.128 -8.004 2.893 1.00 0.00 83 SER A CA 15
ATOM 21855 C C . SER A 1 83 ? -14.945 -8.888 2.565 1.00 0.00 83 SER A C 15
ATOM 21856 O O . SER A 1 83 ? -14.897 -9.555 1.532 1.00 0.00 83 SER A O 15
ATOM 21864 N N . GLN A 1 84 ? -14.014 -8.915 3.487 1.00 0.00 84 GLN A N 15
ATOM 21865 C CA . GLN A 1 84 ? -12.783 -9.658 3.311 1.00 0.00 84 GLN A CA 15
ATOM 21866 C C . GLN A 1 84 ? -12.798 -10.882 4.199 1.00 0.00 84 GLN A C 15
ATOM 21867 O O . GLN A 1 84 ? -12.280 -11.938 3.845 1.00 0.00 84 GLN A O 15
ATOM 21881 N N . ASP A 1 85 ? -13.444 -10.740 5.342 1.00 0.00 85 ASP A N 15
ATOM 21882 C CA . ASP A 1 85 ? -13.640 -11.856 6.248 1.00 0.00 85 ASP A CA 15
ATOM 21883 C C . ASP A 1 85 ? -14.720 -12.752 5.675 1.00 0.00 85 ASP A C 15
ATOM 21884 O O . ASP A 1 85 ? -14.915 -13.889 6.095 1.00 0.00 85 ASP A O 15
ATOM 21893 N N . SER A 1 86 ? -15.394 -12.210 4.677 1.00 0.00 86 SER A N 15
ATOM 21894 C CA . SER A 1 86 ? -16.462 -12.897 3.991 1.00 0.00 86 SER A CA 15
ATOM 21895 C C . SER A 1 86 ? -15.924 -14.095 3.213 1.00 0.00 86 SER A C 15
ATOM 21896 O O . SER A 1 86 ? -16.221 -15.242 3.546 1.00 0.00 86 SER A O 15
ATOM 21904 N N . ALA A 1 87 ? -15.141 -13.830 2.169 1.00 0.00 87 ALA A N 15
ATOM 21905 C CA . ALA A 1 87 ? -14.594 -14.910 1.352 1.00 0.00 87 ALA A CA 15
ATOM 21906 C C . ALA A 1 87 ? -13.108 -14.748 1.067 1.00 0.00 87 ALA A C 15
ATOM 21907 O O . ALA A 1 87 ? -12.481 -15.621 0.472 1.00 0.00 87 ALA A O 15
ATOM 21914 N N . THR A 1 88 ? -12.538 -13.658 1.530 1.00 0.00 88 THR A N 15
ATOM 21915 C CA . THR A 1 88 ? -11.179 -13.287 1.140 1.00 0.00 88 THR A CA 15
ATOM 21916 C C . THR A 1 88 ? -10.132 -13.917 2.057 1.00 0.00 88 THR A C 15
ATOM 21917 O O . THR A 1 88 ? -8.930 -13.868 1.787 1.00 0.00 88 THR A O 15
ATOM 21928 N N . LEU A 1 89 ? -10.590 -14.526 3.133 1.00 0.00 89 LEU A N 15
ATOM 21929 C CA . LEU A 1 89 ? -9.690 -15.199 4.058 1.00 0.00 89 LEU A CA 15
ATOM 21930 C C . LEU A 1 89 ? -10.293 -16.517 4.511 1.00 0.00 89 LEU A C 15
ATOM 21931 O O . LEU A 1 89 ? -9.759 -17.197 5.390 1.00 0.00 89 LEU A O 15
ATOM 21947 N N . THR A 1 90 ? -11.413 -16.867 3.898 1.00 0.00 90 THR A N 15
ATOM 21948 C CA . THR A 1 90 ? -12.075 -18.130 4.174 1.00 0.00 90 THR A CA 15
ATOM 21949 C C . THR A 1 90 ? -11.998 -19.059 2.969 1.00 0.00 90 THR A C 15
ATOM 21950 O O . THR A 1 90 ? -12.437 -20.207 3.027 1.00 0.00 90 THR A O 15
ATOM 21961 N N . LYS A 1 91 ? -11.451 -18.535 1.876 1.00 0.00 91 LYS A N 15
ATOM 21962 C CA . LYS A 1 91 ? -11.252 -19.293 0.641 1.00 0.00 91 LYS A CA 15
ATOM 21963 C C . LYS A 1 91 ? -10.513 -18.436 -0.382 1.00 0.00 91 LYS A C 15
ATOM 21964 O O . LYS A 1 91 ? -10.745 -18.546 -1.588 1.00 0.00 91 LYS A O 15
ATOM 21983 N N . ASP A 1 92 ? -9.632 -17.577 0.132 1.00 0.00 92 ASP A N 15
ATOM 21984 C CA . ASP A 1 92 ? -8.743 -16.737 -0.686 1.00 0.00 92 ASP A CA 15
ATOM 21985 C C . ASP A 1 92 ? -9.473 -15.559 -1.331 1.00 0.00 92 ASP A C 15
ATOM 21986 O O . ASP A 1 92 ? -9.081 -14.406 -1.142 1.00 0.00 92 ASP A O 15
ATOM 21995 N N . ALA A 1 93 ? -10.521 -15.838 -2.091 1.00 0.00 93 ALA A N 15
ATOM 21996 C CA . ALA A 1 93 ? -11.257 -14.792 -2.788 1.00 0.00 93 ALA A CA 15
ATOM 21997 C C . ALA A 1 93 ? -12.690 -15.224 -3.055 1.00 0.00 93 ALA A C 15
ATOM 21998 O O . ALA A 1 93 ? -12.890 -16.334 -3.590 1.00 0.00 93 ALA A O 15
ATOM 22006 N N . MET A 1 1 ? 20.602 -4.036 1.716 1.00 0.00 1 MET A N 16
ATOM 22007 C CA . MET A 1 1 ? 19.394 -4.846 1.444 1.00 0.00 1 MET A CA 16
ATOM 22008 C C . MET A 1 1 ? 18.220 -4.330 2.256 1.00 0.00 1 MET A C 16
ATOM 22009 O O . MET A 1 1 ? 18.387 -3.471 3.122 1.00 0.00 1 MET A O 16
ATOM 22025 N N . VAL A 1 2 ? 17.036 -4.854 1.981 1.00 0.00 2 VAL A N 16
ATOM 22026 C CA . VAL A 1 2 ? 15.826 -4.351 2.605 1.00 0.00 2 VAL A CA 16
ATOM 22027 C C . VAL A 1 2 ? 14.910 -5.492 3.043 1.00 0.00 2 VAL A C 16
ATOM 22028 O O . VAL A 1 2 ? 14.808 -6.520 2.369 1.00 0.00 2 VAL A O 16
ATOM 22041 N N . THR A 1 3 ? 14.288 -5.315 4.196 1.00 0.00 3 THR A N 16
ATOM 22042 C CA . THR A 1 3 ? 13.268 -6.230 4.676 1.00 0.00 3 THR A CA 16
ATOM 22043 C C . THR A 1 3 ? 11.893 -5.619 4.456 1.00 0.00 3 THR A C 16
ATOM 22044 O O . THR A 1 3 ? 11.748 -4.399 4.401 1.00 0.00 3 THR A O 16
ATOM 22055 N N . LYS A 1 4 ? 10.879 -6.457 4.352 1.00 0.00 4 LYS A N 16
ATOM 22056 C CA . LYS A 1 4 ? 9.520 -5.967 4.206 1.00 0.00 4 LYS A CA 16
ATOM 22057 C C . LYS A 1 4 ? 9.049 -5.438 5.550 1.00 0.00 4 LYS A C 16
ATOM 22058 O O . LYS A 1 4 ? 8.047 -4.731 5.649 1.00 0.00 4 LYS A O 16
ATOM 22077 N N . GLU A 1 5 ? 9.823 -5.763 6.574 1.00 0.00 5 GLU A N 16
ATOM 22078 C CA . GLU A 1 5 ? 9.465 -5.454 7.944 1.00 0.00 5 GLU A CA 16
ATOM 22079 C C . GLU A 1 5 ? 9.726 -3.998 8.210 1.00 0.00 5 GLU A C 16
ATOM 22080 O O . GLU A 1 5 ? 8.972 -3.324 8.914 1.00 0.00 5 GLU A O 16
ATOM 22092 N N . GLN A 1 6 ? 10.788 -3.515 7.604 1.00 0.00 6 GLN A N 16
ATOM 22093 C CA . GLN A 1 6 ? 11.109 -2.112 7.666 1.00 0.00 6 GLN A CA 16
ATOM 22094 C C . GLN A 1 6 ? 10.191 -1.360 6.727 1.00 0.00 6 GLN A C 16
ATOM 22095 O O . GLN A 1 6 ? 9.912 -0.197 6.934 1.00 0.00 6 GLN A O 16
ATOM 22109 N N . VAL A 1 7 ? 9.688 -2.060 5.710 1.00 0.00 7 VAL A N 16
ATOM 22110 C CA . VAL A 1 7 ? 8.834 -1.449 4.702 1.00 0.00 7 VAL A CA 16
ATOM 22111 C C . VAL A 1 7 ? 7.501 -1.132 5.332 1.00 0.00 7 VAL A C 16
ATOM 22112 O O . VAL A 1 7 ? 6.982 -0.022 5.244 1.00 0.00 7 VAL A O 16
ATOM 22125 N N . GLU A 1 8 ? 6.995 -2.123 6.015 1.00 0.00 8 GLU A N 16
ATOM 22126 C CA . GLU A 1 8 ? 5.751 -2.032 6.731 1.00 0.00 8 GLU A CA 16
ATOM 22127 C C . GLU A 1 8 ? 5.819 -0.986 7.833 1.00 0.00 8 GLU A C 16
ATOM 22128 O O . GLU A 1 8 ? 4.836 -0.302 8.117 1.00 0.00 8 GLU A O 16
ATOM 22140 N N . ALA A 1 9 ? 6.993 -0.844 8.431 1.00 0.00 9 ALA A N 16
ATOM 22141 C CA . ALA A 1 9 ? 7.197 0.147 9.468 1.00 0.00 9 ALA A CA 16
ATOM 22142 C C . ALA A 1 9 ? 7.482 1.488 8.826 1.00 0.00 9 ALA A C 16
ATOM 22143 O O . ALA A 1 9 ? 7.259 2.544 9.418 1.00 0.00 9 ALA A O 16
ATOM 22150 N N . SER A 1 10 ? 7.939 1.434 7.587 1.00 0.00 10 SER A N 16
ATOM 22151 C CA . SER A 1 10 ? 8.347 2.644 6.882 1.00 0.00 10 SER A CA 16
ATOM 22152 C C . SER A 1 10 ? 7.124 3.388 6.375 1.00 0.00 10 SER A C 16
ATOM 22153 O O . SER A 1 10 ? 6.950 4.574 6.647 1.00 0.00 10 SER A O 16
ATOM 22161 N N . LEU A 1 11 ? 6.264 2.681 5.657 1.00 0.00 11 LEU A N 16
ATOM 22162 C CA . LEU A 1 11 ? 5.016 3.256 5.173 1.00 0.00 11 LEU A CA 16
ATOM 22163 C C . LEU A 1 11 ? 4.175 3.716 6.359 1.00 0.00 11 LEU A C 16
ATOM 22164 O O . LEU A 1 11 ? 3.469 4.715 6.289 1.00 0.00 11 LEU A O 16
ATOM 22180 N N . THR A 1 12 ? 4.303 2.995 7.462 1.00 0.00 12 THR A N 16
ATOM 22181 C CA . THR A 1 12 ? 3.690 3.376 8.726 1.00 0.00 12 THR A CA 16
ATOM 22182 C C . THR A 1 12 ? 4.160 4.763 9.185 1.00 0.00 12 THR A C 16
ATOM 22183 O O . THR A 1 12 ? 3.421 5.515 9.819 1.00 0.00 12 THR A O 16
ATOM 22194 N N . SER A 1 13 ? 5.379 5.106 8.834 1.00 0.00 13 SER A N 16
ATOM 22195 C CA . SER A 1 13 ? 5.990 6.336 9.307 1.00 0.00 13 SER A CA 16
ATOM 22196 C C . SER A 1 13 ? 5.741 7.476 8.333 1.00 0.00 13 SER A C 16
ATOM 22197 O O . SER A 1 13 ? 5.587 8.631 8.726 1.00 0.00 13 SER A O 16
ATOM 22205 N N . LYS A 1 14 ? 5.682 7.134 7.058 1.00 0.00 14 LYS A N 16
ATOM 22206 C CA . LYS A 1 14 ? 5.675 8.129 6.004 1.00 0.00 14 LYS A CA 16
ATOM 22207 C C . LYS A 1 14 ? 4.249 8.473 5.652 1.00 0.00 14 LYS A C 16
ATOM 22208 O O . LYS A 1 14 ? 3.934 9.570 5.192 1.00 0.00 14 LYS A O 16
ATOM 22227 N N . LEU A 1 15 ? 3.402 7.497 5.877 1.00 0.00 15 LEU A N 16
ATOM 22228 C CA . LEU A 1 15 ? 2.040 7.530 5.401 1.00 0.00 15 LEU A CA 16
ATOM 22229 C C . LEU A 1 15 ? 1.036 7.357 6.552 1.00 0.00 15 LEU A C 16
ATOM 22230 O O . LEU A 1 15 ? -0.154 7.641 6.384 1.00 0.00 15 LEU A O 16
ATOM 22246 N N . LYS A 1 16 ? 1.553 6.899 7.710 1.00 0.00 16 LYS A N 16
ATOM 22247 C CA . LYS A 1 16 ? 0.777 6.649 8.944 1.00 0.00 16 LYS A CA 16
ATOM 22248 C C . LYS A 1 16 ? 0.300 5.194 9.031 1.00 0.00 16 LYS A C 16
ATOM 22249 O O . LYS A 1 16 ? -0.130 4.610 8.039 1.00 0.00 16 LYS A O 16
ATOM 22268 N N . PRO A 1 17 ? 0.379 4.589 10.236 1.00 0.00 17 PRO A N 16
ATOM 22269 C CA . PRO A 1 17 ? 0.040 3.174 10.457 1.00 0.00 17 PRO A CA 16
ATOM 22270 C C . PRO A 1 17 ? -1.458 2.895 10.424 1.00 0.00 17 PRO A C 16
ATOM 22271 O O . PRO A 1 17 ? -2.054 2.530 11.439 1.00 0.00 17 PRO A O 16
ATOM 22282 N N . ILE A 1 18 ? -2.069 3.067 9.269 1.00 0.00 18 ILE A N 16
ATOM 22283 C CA . ILE A 1 18 ? -3.480 2.761 9.127 1.00 0.00 18 ILE A CA 16
ATOM 22284 C C . ILE A 1 18 ? -3.655 1.290 8.768 1.00 0.00 18 ILE A C 16
ATOM 22285 O O . ILE A 1 18 ? -4.079 0.488 9.601 1.00 0.00 18 ILE A O 16
ATOM 22301 N N . HIS A 1 19 ? -3.324 0.936 7.527 1.00 0.00 19 HIS A N 16
ATOM 22302 C CA . HIS A 1 19 ? -3.328 -0.453 7.103 1.00 0.00 19 HIS A CA 16
ATOM 22303 C C . HIS A 1 19 ? -2.304 -0.646 6.004 1.00 0.00 19 HIS A C 16
ATOM 22304 O O . HIS A 1 19 ? -2.554 -0.315 4.845 1.00 0.00 19 HIS A O 16
ATOM 22319 N N . LEU A 1 20 ? -1.149 -1.140 6.386 1.00 0.00 20 LEU A N 16
ATOM 22320 C CA . LEU A 1 20 ? -0.119 -1.522 5.438 1.00 0.00 20 LEU A CA 16
ATOM 22321 C C . LEU A 1 20 ? 0.208 -2.991 5.640 1.00 0.00 20 LEU A C 16
ATOM 22322 O O . LEU A 1 20 ? 0.490 -3.420 6.759 1.00 0.00 20 LEU A O 16
ATOM 22338 N N . GLU A 1 21 ? 0.158 -3.756 4.578 1.00 0.00 21 GLU A N 16
ATOM 22339 C CA . GLU A 1 21 ? 0.542 -5.142 4.620 1.00 0.00 21 GLU A CA 16
ATOM 22340 C C . GLU A 1 21 ? 1.193 -5.506 3.300 1.00 0.00 21 GLU A C 16
ATOM 22341 O O . GLU A 1 21 ? 0.542 -5.607 2.261 1.00 0.00 21 GLU A O 16
ATOM 22353 N N . VAL A 1 22 ? 2.497 -5.619 3.340 1.00 0.00 22 VAL A N 16
ATOM 22354 C CA . VAL A 1 22 ? 3.269 -5.894 2.151 1.00 0.00 22 VAL A CA 16
ATOM 22355 C C . VAL A 1 22 ? 3.591 -7.377 2.051 1.00 0.00 22 VAL A C 16
ATOM 22356 O O . VAL A 1 22 ? 3.661 -8.083 3.060 1.00 0.00 22 VAL A O 16
ATOM 22369 N N . ILE A 1 23 ? 3.752 -7.842 0.828 1.00 0.00 23 ILE A N 16
ATOM 22370 C CA . ILE A 1 23 ? 3.984 -9.241 0.564 1.00 0.00 23 ILE A CA 16
ATOM 22371 C C . ILE A 1 23 ? 5.314 -9.408 -0.144 1.00 0.00 23 ILE A C 16
ATOM 22372 O O . ILE A 1 23 ? 5.437 -9.163 -1.345 1.00 0.00 23 ILE A O 16
ATOM 22388 N N . ASP A 1 24 ? 6.303 -9.764 0.629 1.00 0.00 24 ASP A N 16
ATOM 22389 C CA . ASP A 1 24 ? 7.640 -10.031 0.110 1.00 0.00 24 ASP A CA 16
ATOM 22390 C C . ASP A 1 24 ? 7.675 -11.331 -0.676 1.00 0.00 24 ASP A C 16
ATOM 22391 O O . ASP A 1 24 ? 7.482 -12.414 -0.121 1.00 0.00 24 ASP A O 16
ATOM 22400 N N . ILE A 1 25 ? 7.909 -11.209 -1.972 1.00 0.00 25 ILE A N 16
ATOM 22401 C CA . ILE A 1 25 ? 8.012 -12.369 -2.846 1.00 0.00 25 ILE A CA 16
ATOM 22402 C C . ILE A 1 25 ? 9.470 -12.617 -3.249 1.00 0.00 25 ILE A C 16
ATOM 22403 O O . ILE A 1 25 ? 9.801 -13.640 -3.854 1.00 0.00 25 ILE A O 16
ATOM 22419 N N . SER A 1 26 ? 10.349 -11.688 -2.907 1.00 0.00 26 SER A N 16
ATOM 22420 C CA . SER A 1 26 ? 11.727 -11.765 -3.367 1.00 0.00 26 SER A CA 16
ATOM 22421 C C . SER A 1 26 ? 12.731 -11.627 -2.226 1.00 0.00 26 SER A C 16
ATOM 22422 O O . SER A 1 26 ? 13.122 -12.626 -1.617 1.00 0.00 26 SER A O 16
ATOM 22430 N N . GLY A 1 27 ? 13.131 -10.400 -1.920 1.00 0.00 27 GLY A N 16
ATOM 22431 C CA . GLY A 1 27 ? 14.157 -10.197 -0.918 1.00 0.00 27 GLY A CA 16
ATOM 22432 C C . GLY A 1 27 ? 14.552 -8.743 -0.754 1.00 0.00 27 GLY A C 16
ATOM 22433 O O . GLY A 1 27 ? 13.778 -7.942 -0.235 1.00 0.00 27 GLY A O 16
ATOM 22437 N N . GLY A 1 28 ? 15.755 -8.400 -1.207 1.00 0.00 28 GLY A N 16
ATOM 22438 C CA . GLY A 1 28 ? 16.296 -7.073 -0.952 1.00 0.00 28 GLY A CA 16
ATOM 22439 C C . GLY A 1 28 ? 16.659 -6.312 -2.214 1.00 0.00 28 GLY A C 16
ATOM 22440 O O . GLY A 1 28 ? 16.507 -5.092 -2.284 1.00 0.00 28 GLY A O 16
ATOM 22444 N N . CYS A 1 29 ? 17.146 -7.034 -3.204 1.00 0.00 29 CYS A N 16
ATOM 22445 C CA . CYS A 1 29 ? 17.626 -6.428 -4.448 1.00 0.00 29 CYS A CA 16
ATOM 22446 C C . CYS A 1 29 ? 16.594 -6.626 -5.546 1.00 0.00 29 CYS A C 16
ATOM 22447 O O . CYS A 1 29 ? 16.341 -5.741 -6.362 1.00 0.00 29 CYS A O 16
ATOM 22455 N N . GLY A 1 30 ? 16.001 -7.808 -5.541 1.00 0.00 30 GLY A N 16
ATOM 22456 C CA . GLY A 1 30 ? 14.908 -8.121 -6.420 1.00 0.00 30 GLY A CA 16
ATOM 22457 C C . GLY A 1 30 ? 13.653 -7.562 -5.831 1.00 0.00 30 GLY A C 16
ATOM 22458 O O . GLY A 1 30 ? 12.636 -7.409 -6.505 1.00 0.00 30 GLY A O 16
ATOM 22462 N N . SER A 1 31 ? 13.786 -7.272 -4.537 1.00 0.00 31 SER A N 16
ATOM 22463 C CA . SER A 1 31 ? 12.710 -6.891 -3.649 1.00 0.00 31 SER A CA 16
ATOM 22464 C C . SER A 1 31 ? 11.569 -6.184 -4.366 1.00 0.00 31 SER A C 16
ATOM 22465 O O . SER A 1 31 ? 11.676 -5.053 -4.833 1.00 0.00 31 SER A O 16
ATOM 22473 N N . SER A 1 32 ? 10.467 -6.884 -4.406 1.00 0.00 32 SER A N 16
ATOM 22474 C CA . SER A 1 32 ? 9.235 -6.380 -4.969 1.00 0.00 32 SER A CA 16
ATOM 22475 C C . SER A 1 32 ? 8.099 -6.725 -4.027 1.00 0.00 32 SER A C 16
ATOM 22476 O O . SER A 1 32 ? 7.692 -7.884 -3.921 1.00 0.00 32 SER A O 16
ATOM 22484 N N . PHE A 1 33 ? 7.621 -5.724 -3.317 1.00 0.00 33 PHE A N 16
ATOM 22485 C CA . PHE A 1 33 ? 6.640 -5.943 -2.278 1.00 0.00 33 PHE A CA 16
ATOM 22486 C C . PHE A 1 33 ? 5.263 -5.519 -2.742 1.00 0.00 33 PHE A C 16
ATOM 22487 O O . PHE A 1 33 ? 5.085 -4.431 -3.289 1.00 0.00 33 PHE A O 16
ATOM 22504 N N . GLU A 1 34 ? 4.299 -6.386 -2.524 1.00 0.00 34 GLU A N 16
ATOM 22505 C CA . GLU A 1 34 ? 2.919 -6.091 -2.871 1.00 0.00 34 GLU A CA 16
ATOM 22506 C C . GLU A 1 34 ? 2.205 -5.538 -1.644 1.00 0.00 34 GLU A C 16
ATOM 22507 O O . GLU A 1 34 ? 1.930 -6.276 -0.699 1.00 0.00 34 GLU A O 16
ATOM 22519 N N . VAL A 1 35 ? 1.908 -4.248 -1.647 1.00 0.00 35 VAL A N 16
ATOM 22520 C CA . VAL A 1 35 ? 1.316 -3.617 -0.477 1.00 0.00 35 VAL A CA 16
ATOM 22521 C C . VAL A 1 35 ? -0.195 -3.431 -0.619 1.00 0.00 35 VAL A C 16
ATOM 22522 O O . VAL A 1 35 ? -0.706 -3.105 -1.695 1.00 0.00 35 VAL A O 16
ATOM 22535 N N . GLU A 1 36 ? -0.901 -3.668 0.478 1.00 0.00 36 GLU A N 16
ATOM 22536 C CA . GLU A 1 36 ? -2.300 -3.320 0.584 1.00 0.00 36 GLU A CA 16
ATOM 22537 C C . GLU 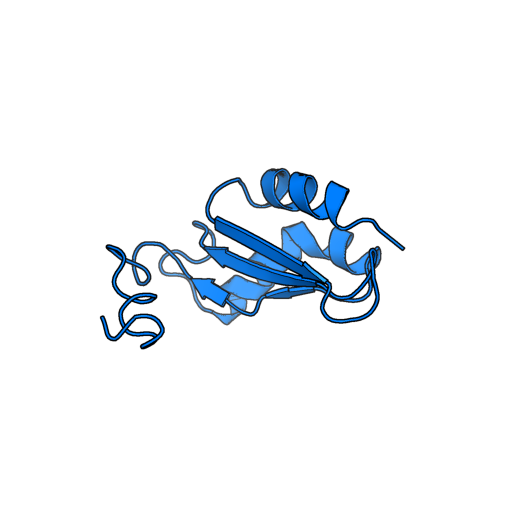A 1 36 ? -2.414 -2.139 1.530 1.00 0.00 36 GLU A C 16
ATOM 22538 O O . GLU A 1 36 ? -2.197 -2.273 2.734 1.00 0.00 36 GLU A O 16
ATOM 22550 N N . VAL A 1 37 ? -2.718 -0.983 0.971 1.00 0.00 37 VAL A N 16
ATOM 22551 C CA . VAL A 1 37 ? -2.771 0.243 1.731 1.00 0.00 37 VAL A CA 16
ATOM 22552 C C . VAL A 1 37 ? -4.202 0.696 1.920 1.00 0.00 37 VAL A C 16
ATOM 22553 O O . VAL A 1 37 ? -4.981 0.781 0.968 1.00 0.00 37 VAL A O 16
ATOM 22566 N N . VAL A 1 38 ? -4.536 0.978 3.149 1.00 0.00 38 VAL A N 16
ATOM 22567 C CA . VAL A 1 38 ? -5.765 1.658 3.463 1.00 0.00 38 VAL A CA 16
ATOM 22568 C C . VAL A 1 38 ? -5.402 2.875 4.271 1.00 0.00 38 VAL A C 16
ATOM 22569 O O . VAL A 1 38 ? -5.108 2.763 5.453 1.00 0.00 38 VAL A O 16
ATOM 22582 N N . SER A 1 39 ? -5.352 4.023 3.623 1.00 0.00 39 SER A N 16
ATOM 22583 C CA . SER A 1 39 ? -4.900 5.220 4.283 1.00 0.00 39 SER A CA 16
ATOM 22584 C C . SER A 1 39 ? -5.618 6.435 3.730 1.00 0.00 39 SER A C 16
ATOM 22585 O O . SER A 1 39 ? -6.161 6.402 2.627 1.00 0.00 39 SER A O 16
ATOM 22593 N N . GLU A 1 40 ? -5.580 7.509 4.505 1.00 0.00 40 GLU A N 16
ATOM 22594 C CA . GLU A 1 40 ? -6.380 8.709 4.258 1.00 0.00 40 GLU A CA 16
ATOM 22595 C C . GLU A 1 40 ? -5.944 9.476 3.013 1.00 0.00 40 GLU A C 16
ATOM 22596 O O . GLU A 1 40 ? -6.429 10.575 2.759 1.00 0.00 40 GLU A O 16
ATOM 22608 N N . GLN A 1 41 ? -5.051 8.895 2.231 1.00 0.00 41 GLN A N 16
ATOM 22609 C CA . GLN A 1 41 ? -4.577 9.554 1.003 1.00 0.00 41 GLN A CA 16
ATOM 22610 C C . GLN A 1 41 ? -5.526 9.215 -0.110 1.00 0.00 41 GLN A C 16
ATOM 22611 O O . GLN A 1 41 ? -5.452 9.735 -1.223 1.00 0.00 41 GLN A O 16
ATOM 22625 N N . PHE A 1 42 ? -6.425 8.327 0.228 1.00 0.00 42 PHE A N 16
ATOM 22626 C CA . PHE A 1 42 ? -7.360 7.779 -0.710 1.00 0.00 42 PHE A CA 16
ATOM 22627 C C . PHE A 1 42 ? -8.759 8.277 -0.377 1.00 0.00 42 PHE A C 16
ATOM 22628 O O . PHE A 1 42 ? -9.757 7.744 -0.866 1.00 0.00 42 PHE A O 16
ATOM 22645 N N . GLU A 1 43 ? -8.815 9.319 0.451 1.00 0.00 43 GLU A N 16
ATOM 22646 C CA . GLU A 1 43 ? -10.089 9.792 1.015 1.00 0.00 43 GLU A CA 16
ATOM 22647 C C . GLU A 1 43 ? -10.986 10.418 -0.049 1.00 0.00 43 GLU A C 16
ATOM 22648 O O . GLU A 1 43 ? -10.717 11.522 -0.529 1.00 0.00 43 GLU A O 16
ATOM 22660 N N . GLY A 1 44 ? -12.065 9.709 -0.397 1.00 0.00 44 GLY A N 16
ATOM 22661 C CA . GLY A 1 44 ? -12.981 10.179 -1.427 1.00 0.00 44 GLY A CA 16
ATOM 22662 C C . GLY A 1 44 ? -12.266 10.394 -2.741 1.00 0.00 44 GLY A C 16
ATOM 22663 O O . GLY A 1 44 ? -12.708 11.156 -3.600 1.00 0.00 44 GLY A O 16
ATOM 22667 N N . LYS A 1 45 ? -11.154 9.698 -2.887 1.00 0.00 45 LYS A N 16
ATOM 22668 C CA . LYS A 1 45 ? -10.232 9.919 -3.956 1.00 0.00 45 LYS A CA 16
ATOM 22669 C C . LYS A 1 45 ? -10.439 8.934 -5.087 1.00 0.00 45 LYS A C 16
ATOM 22670 O O . LYS A 1 45 ? -11.023 7.867 -4.899 1.00 0.00 45 LYS A O 16
ATOM 22689 N N . ARG A 1 46 ? -9.957 9.295 -6.261 1.00 0.00 46 ARG A N 16
ATOM 22690 C CA . ARG A 1 46 ? -10.005 8.407 -7.403 1.00 0.00 46 ARG A CA 16
ATOM 22691 C C . ARG A 1 46 ? -8.733 7.573 -7.470 1.00 0.00 46 ARG A C 16
ATOM 22692 O O . ARG A 1 46 ? -7.661 8.085 -7.175 1.00 0.00 46 ARG A O 16
ATOM 22713 N N . LEU A 1 47 ? -8.869 6.301 -7.817 1.00 0.00 47 LEU A N 16
ATOM 22714 C CA . LEU A 1 47 ? -7.759 5.327 -7.798 1.00 0.00 47 LEU A CA 16
ATOM 22715 C C . LEU A 1 47 ? -6.452 5.906 -8.348 1.00 0.00 47 LEU A C 16
ATOM 22716 O O . LEU A 1 47 ? -5.380 5.700 -7.776 1.00 0.00 47 LEU A O 16
ATOM 22732 N N . LEU A 1 48 ? -6.560 6.648 -9.430 1.00 0.00 48 LEU A N 16
ATOM 22733 C CA . LEU A 1 48 ? -5.402 7.245 -10.093 1.00 0.00 48 LEU A CA 16
ATOM 22734 C C . LEU A 1 48 ? -4.719 8.242 -9.167 1.00 0.00 48 LEU A C 16
ATOM 22735 O O . LEU A 1 48 ? -3.514 8.165 -8.927 1.00 0.00 48 LEU A O 16
ATOM 22751 N N . GLU A 1 49 ? -5.515 9.158 -8.639 1.00 0.00 49 GLU A N 16
ATOM 22752 C CA . GLU A 1 49 ? -5.047 10.147 -7.675 1.00 0.00 49 GLU A CA 16
ATOM 22753 C C . GLU A 1 49 ? -4.508 9.424 -6.463 1.00 0.00 49 GLU A C 16
ATOM 22754 O O . GLU A 1 49 ? -3.502 9.807 -5.878 1.00 0.00 49 GLU A O 16
ATOM 22766 N N . ARG A 1 50 ? -5.211 8.358 -6.121 1.00 0.00 50 ARG A N 16
ATOM 22767 C CA . ARG A 1 50 ? -4.855 7.503 -5.007 1.00 0.00 50 ARG A CA 16
ATOM 22768 C C . ARG A 1 50 ? -3.432 6.986 -5.162 1.00 0.00 50 ARG A C 16
ATOM 22769 O O . ARG A 1 50 ? -2.593 7.145 -4.276 1.00 0.00 50 ARG A O 16
ATOM 22790 N N . HIS A 1 51 ? -3.159 6.394 -6.310 1.00 0.00 51 HIS A N 16
ATOM 22791 C CA . HIS A 1 51 ? -1.858 5.794 -6.559 1.00 0.00 51 HIS A CA 16
ATOM 22792 C C . HIS A 1 51 ? -0.796 6.868 -6.725 1.00 0.00 51 HIS A C 16
ATOM 22793 O O . HIS A 1 51 ? 0.308 6.752 -6.189 1.00 0.00 51 HIS A O 16
ATOM 22808 N N . ARG A 1 52 ? -1.159 7.940 -7.416 1.00 0.00 52 ARG A N 16
ATOM 22809 C CA . ARG A 1 52 ? -0.232 9.027 -7.691 1.00 0.00 52 ARG A CA 16
ATOM 22810 C C . ARG A 1 52 ? 0.131 9.744 -6.398 1.00 0.00 52 ARG A C 16
ATOM 22811 O O . ARG A 1 52 ? 1.142 10.446 -6.311 1.00 0.00 52 ARG A O 16
ATOM 22832 N N . MET A 1 53 ? -0.683 9.543 -5.383 1.00 0.00 53 MET A N 16
ATOM 22833 C CA . MET A 1 53 ? -0.501 10.250 -4.138 1.00 0.00 53 MET A CA 16
ATOM 22834 C C . MET A 1 53 ? 0.337 9.431 -3.185 1.00 0.00 53 MET A C 16
ATOM 22835 O O . MET A 1 53 ? 1.197 9.954 -2.481 1.00 0.00 53 MET A O 16
ATOM 22849 N N . VAL A 1 54 ? 0.087 8.135 -3.178 1.00 0.00 54 VAL A N 16
ATOM 22850 C CA . VAL A 1 54 ? 0.808 7.237 -2.306 1.00 0.00 54 VAL A CA 16
ATOM 22851 C C . VAL A 1 54 ? 2.242 7.146 -2.761 1.00 0.00 54 VAL A C 16
ATOM 22852 O O . VAL A 1 54 ? 3.168 7.207 -1.960 1.00 0.00 54 VAL A O 16
ATOM 22865 N N . ASN A 1 55 ? 2.419 7.060 -4.067 1.00 0.00 55 ASN A N 16
ATOM 22866 C CA . ASN A 1 55 ? 3.747 6.917 -4.609 1.00 0.00 55 ASN A CA 16
ATOM 22867 C C . ASN A 1 55 ? 4.439 8.255 -4.593 1.00 0.00 55 ASN A C 16
ATOM 22868 O O . ASN A 1 55 ? 5.615 8.337 -4.810 1.00 0.00 55 ASN A O 16
ATOM 22879 N N . ALA A 1 56 ? 3.694 9.314 -4.370 1.00 0.00 56 ALA A N 16
ATOM 22880 C CA . ALA A 1 56 ? 4.322 10.608 -4.182 1.00 0.00 56 ALA A CA 16
ATOM 22881 C C . ALA A 1 56 ? 5.234 10.521 -2.968 1.00 0.00 56 ALA A C 16
ATOM 22882 O O . ALA A 1 56 ? 6.410 10.882 -3.010 1.00 0.00 56 ALA A O 16
ATOM 22889 N N . ALA A 1 57 ? 4.690 9.927 -1.921 1.00 0.00 57 ALA A N 16
ATOM 22890 C CA . ALA A 1 57 ? 5.362 9.820 -0.642 1.00 0.00 57 ALA A CA 16
ATOM 22891 C C . ALA A 1 57 ? 6.156 8.527 -0.567 1.00 0.00 57 ALA A C 16
ATOM 22892 O O . ALA A 1 57 ? 6.766 8.219 0.456 1.00 0.00 57 ALA A O 16
ATOM 22899 N N . LEU A 1 58 ? 6.132 7.775 -1.658 1.00 0.00 58 LEU A N 16
ATOM 22900 C CA . LEU A 1 58 ? 6.714 6.446 -1.697 1.00 0.00 58 LEU A CA 16
ATOM 22901 C C . LEU A 1 58 ? 7.566 6.257 -2.944 1.00 0.00 58 LEU A C 16
ATOM 22902 O O . LEU A 1 58 ? 8.121 5.187 -3.167 1.00 0.00 58 LEU A O 16
ATOM 22918 N N . GLU A 1 59 ? 7.666 7.300 -3.749 1.00 0.00 59 GLU A N 16
ATOM 22919 C CA . GLU A 1 59 ? 8.397 7.222 -5.022 1.00 0.00 59 GLU A CA 16
ATOM 22920 C C . GLU A 1 59 ? 9.867 7.070 -4.716 1.00 0.00 59 GLU A C 16
ATOM 22921 O O . GLU A 1 59 ? 10.588 6.298 -5.351 1.00 0.00 59 GLU A O 16
ATOM 22933 N N . GLU A 1 60 ? 10.272 7.752 -3.670 1.00 0.00 60 GLU A N 16
ATOM 22934 C CA . GLU A 1 60 ? 11.647 7.791 -3.268 1.00 0.00 60 GLU A CA 16
ATOM 22935 C C . GLU A 1 60 ? 11.984 6.497 -2.548 1.00 0.00 60 GLU A C 16
ATOM 22936 O O . GLU A 1 60 ? 13.095 5.970 -2.632 1.00 0.00 60 GLU A O 16
ATOM 22948 N N . GLU A 1 61 ? 10.977 5.962 -1.894 1.00 0.00 61 GLU A N 16
ATOM 22949 C CA . GLU A 1 61 ? 11.071 4.685 -1.239 1.00 0.00 61 GLU A CA 16
ATOM 22950 C C . GLU A 1 61 ? 11.176 3.578 -2.275 1.00 0.00 61 GLU A C 16
ATOM 22951 O O . GLU A 1 61 ? 11.994 2.666 -2.157 1.00 0.00 61 GLU A O 16
ATOM 22963 N N . MET A 1 62 ? 10.363 3.698 -3.316 1.00 0.00 62 MET A N 16
ATOM 22964 C CA . MET A 1 62 ? 10.263 2.679 -4.346 1.00 0.00 62 MET A CA 16
ATOM 22965 C C . MET A 1 62 ? 11.565 2.581 -5.124 1.00 0.00 62 MET A C 16
ATOM 22966 O O . MET A 1 62 ? 11.932 1.511 -5.600 1.00 0.00 62 MET A O 16
ATOM 22980 N N . LYS A 1 63 ? 12.292 3.689 -5.204 1.00 0.00 63 LYS A N 16
ATOM 22981 C CA . LYS A 1 63 ? 13.554 3.705 -5.929 1.00 0.00 63 LYS A CA 16
ATOM 22982 C C . LYS A 1 63 ? 14.689 3.252 -5.021 1.00 0.00 63 LYS A C 16
ATOM 22983 O O . LYS A 1 63 ? 15.821 3.056 -5.471 1.00 0.00 63 LYS A O 16
ATOM 23002 N N . GLU A 1 64 ? 14.389 3.102 -3.735 1.00 0.00 64 GLU A N 16
ATOM 23003 C CA . GLU A 1 64 ? 15.378 2.623 -2.783 1.00 0.00 64 GLU A CA 16
ATOM 23004 C C . GLU A 1 64 ? 15.339 1.104 -2.745 1.00 0.00 64 GLU A C 16
ATOM 23005 O O . GLU A 1 64 ? 16.324 0.442 -2.420 1.00 0.00 64 GLU A O 16
ATOM 23017 N N . ILE A 1 65 ? 14.184 0.568 -3.096 1.00 0.00 65 ILE A N 16
ATOM 23018 C CA . ILE A 1 65 ? 14.018 -0.863 -3.274 1.00 0.00 65 ILE A CA 16
ATOM 23019 C C . ILE A 1 65 ? 13.833 -1.134 -4.756 1.00 0.00 65 ILE A C 16
ATOM 23020 O O . ILE A 1 65 ? 14.087 -0.251 -5.577 1.00 0.00 65 ILE A O 16
ATOM 23036 N N . HIS A 1 66 ? 13.420 -2.326 -5.121 1.00 0.00 66 HIS A N 16
ATOM 23037 C CA . HIS A 1 66 ? 13.254 -2.633 -6.529 1.00 0.00 66 HIS A CA 16
ATOM 23038 C C . HIS A 1 66 ? 11.844 -2.289 -6.997 1.00 0.00 66 HIS A C 16
ATOM 23039 O O . HIS A 1 66 ? 11.660 -1.825 -8.125 1.00 0.00 66 HIS A O 16
ATOM 23054 N N . ALA A 1 67 ? 10.860 -2.467 -6.119 1.00 0.00 67 ALA A N 16
ATOM 23055 C CA . ALA A 1 67 ? 9.466 -2.318 -6.505 1.00 0.00 67 ALA A CA 16
ATOM 23056 C C . ALA A 1 67 ? 8.527 -2.418 -5.307 1.00 0.00 67 ALA A C 16
ATOM 23057 O O . ALA A 1 67 ? 8.681 -3.282 -4.445 1.00 0.00 67 ALA A O 16
ATOM 23064 N N . LEU A 1 68 ? 7.567 -1.513 -5.269 1.00 0.00 68 LEU A N 16
ATOM 23065 C CA . LEU A 1 68 ? 6.482 -1.556 -4.302 1.00 0.00 68 LEU A CA 16
ATOM 23066 C C . LEU A 1 68 ? 5.167 -1.409 -5.044 1.00 0.00 68 LEU A C 16
ATOM 23067 O O . LEU A 1 68 ? 4.847 -0.330 -5.541 1.00 0.00 68 LEU A O 16
ATOM 23083 N N . SER A 1 69 ? 4.420 -2.488 -5.134 1.00 0.00 69 SER A N 16
ATOM 23084 C CA . SER A 1 69 ? 3.171 -2.478 -5.867 1.00 0.00 69 SER A CA 16
ATOM 23085 C C . SER A 1 69 ? 2.002 -2.268 -4.921 1.00 0.00 69 SER A C 16
ATOM 23086 O O . SER A 1 69 ? 1.717 -3.118 -4.079 1.00 0.00 69 SER A O 16
ATOM 23094 N N . ILE A 1 70 ? 1.334 -1.137 -5.052 1.00 0.00 70 ILE A N 16
ATOM 23095 C CA . ILE A 1 70 ? 0.149 -0.874 -4.266 1.00 0.00 70 ILE A CA 16
ATOM 23096 C C . ILE A 1 70 ? -1.048 -1.526 -4.940 1.00 0.00 70 ILE A C 16
ATOM 23097 O O . ILE A 1 70 ? -1.720 -0.941 -5.791 1.00 0.00 70 ILE A O 16
ATOM 23113 N N . LYS A 1 71 ? -1.277 -2.770 -4.562 1.00 0.00 71 LYS A N 16
ATOM 23114 C CA . LYS A 1 71 ? -2.310 -3.587 -5.175 1.00 0.00 71 LYS A CA 16
ATOM 23115 C C . LYS A 1 71 ? -3.674 -3.034 -4.832 1.00 0.00 71 LYS A C 16
ATOM 23116 O O . LYS A 1 71 ? -4.638 -3.179 -5.583 1.00 0.00 71 LYS A O 16
ATOM 23135 N N . LYS A 1 72 ? -3.738 -2.400 -3.680 1.00 0.00 72 LYS A N 16
ATOM 23136 C CA . LYS A 1 72 ? -4.985 -1.918 -3.145 1.00 0.00 72 LYS A CA 16
ATOM 23137 C C . LYS A 1 72 ? -4.824 -0.573 -2.503 1.00 0.00 72 LYS A C 16
ATOM 23138 O O . LYS A 1 72 ? -4.023 -0.382 -1.587 1.00 0.00 72 LYS A O 16
ATOM 23157 N N . ALA A 1 73 ? -5.587 0.351 -3.027 1.00 0.00 73 ALA A N 16
ATOM 23158 C CA . ALA A 1 73 ? -5.657 1.692 -2.497 1.00 0.00 73 ALA A CA 16
ATOM 23159 C C . ALA A 1 73 ? -7.065 1.944 -1.999 1.00 0.00 73 ALA A C 16
ATOM 23160 O O . ALA A 1 73 ? -7.957 2.295 -2.773 1.00 0.00 73 ALA A O 16
ATOM 23167 N N . GLN A 1 74 ? -7.258 1.755 -0.710 1.00 0.00 74 GLN A N 16
ATOM 23168 C CA . GLN A 1 74 ? -8.579 1.864 -0.109 1.00 0.00 74 GLN A CA 16
ATOM 23169 C C . GLN A 1 74 ? -8.562 2.800 1.097 1.00 0.00 74 GLN A C 16
ATOM 23170 O O . GLN A 1 74 ? -7.534 2.978 1.739 1.00 0.00 74 GLN A O 16
ATOM 23184 N N . THR A 1 75 ? -9.685 3.448 1.352 1.00 0.00 75 THR A N 16
ATOM 23185 C CA . THR A 1 75 ? -9.832 4.321 2.504 1.00 0.00 75 THR A CA 16
ATOM 23186 C C . THR A 1 75 ? -10.868 3.797 3.484 1.00 0.00 75 THR A C 16
ATOM 23187 O O . THR A 1 75 ? -11.840 3.155 3.077 1.00 0.00 75 THR A O 16
ATOM 23198 N N . PRO A 1 76 ? -10.681 4.096 4.785 1.00 0.00 76 PRO A N 16
ATOM 23199 C CA . PRO A 1 76 ? -11.615 3.718 5.859 1.00 0.00 76 PRO A CA 16
ATOM 23200 C C . PRO A 1 76 ? -13.064 4.164 5.633 1.00 0.00 76 PRO A C 16
ATOM 23201 O O . PRO A 1 76 ? -13.949 3.768 6.384 1.00 0.00 76 PRO A O 16
ATOM 23212 N N . GLN A 1 77 ? -13.314 5.001 4.627 1.00 0.00 77 GLN A N 16
ATOM 23213 C CA . GLN A 1 77 ? -14.691 5.401 4.317 1.00 0.00 77 GLN A CA 16
ATOM 23214 C C . GLN A 1 77 ? -15.414 4.312 3.513 1.00 0.00 77 GLN A C 16
ATOM 23215 O O . GLN A 1 77 ? -16.626 4.161 3.617 1.00 0.00 77 GLN A O 16
ATOM 23229 N N . GLN A 1 78 ? -14.669 3.547 2.717 1.00 0.00 78 GLN A N 16
ATOM 23230 C CA . GLN A 1 78 ? -15.237 2.374 2.058 1.00 0.00 78 GLN A CA 16
ATOM 23231 C C . GLN A 1 78 ? -14.865 1.152 2.866 1.00 0.00 78 GLN A C 16
ATOM 23232 O O . GLN A 1 78 ? -15.563 0.142 2.866 1.00 0.00 78 GLN A O 16
ATOM 23246 N N . TRP A 1 79 ? -13.740 1.275 3.560 1.00 0.00 79 TRP A N 16
ATOM 23247 C CA . TRP A 1 79 ? -13.273 0.261 4.485 1.00 0.00 79 TRP A CA 16
ATOM 23248 C C . TRP A 1 79 ? -14.088 0.317 5.752 1.00 0.00 79 TRP A C 16
ATOM 23249 O O . TRP A 1 79 ? -13.823 -0.410 6.709 1.00 0.00 79 TRP A O 16
ATOM 23270 N N . LYS A 1 80 ? -15.049 1.236 5.743 1.00 0.00 80 LYS A N 16
ATOM 23271 C CA . LYS A 1 80 ? -16.005 1.398 6.836 1.00 0.00 80 LYS A CA 16
ATOM 23272 C C . LYS A 1 80 ? -16.403 0.057 7.483 1.00 0.00 80 LYS A C 16
ATOM 23273 O O . LYS A 1 80 ? -16.265 -0.093 8.700 1.00 0.00 80 LYS A O 16
ATOM 23292 N N . PRO A 1 81 ? -16.903 -0.933 6.709 1.00 0.00 81 PRO A N 16
ATOM 23293 C CA . PRO A 1 81 ? -17.184 -2.265 7.245 1.00 0.00 81 PRO A CA 16
ATOM 23294 C C . PRO A 1 81 ? -15.920 -3.123 7.362 1.00 0.00 81 PRO A C 16
ATOM 23295 O O . PRO A 1 81 ? -15.302 -3.477 6.353 1.00 0.00 81 PRO A O 16
ATOM 23306 N N . PRO A 1 82 ? -15.509 -3.458 8.598 1.00 0.00 82 PRO A N 16
ATOM 23307 C CA . PRO A 1 82 ? -14.337 -4.301 8.838 1.00 0.00 82 PRO A CA 16
ATOM 23308 C C . PRO A 1 82 ? -14.501 -5.686 8.223 1.00 0.00 82 PRO A C 16
ATOM 23309 O O . PRO A 1 82 ? -15.471 -6.392 8.503 1.00 0.00 82 PRO A O 16
ATOM 23320 N N . SER A 1 83 ? -13.556 -6.063 7.380 1.00 0.00 83 SER A N 16
ATOM 23321 C CA . SER A 1 83 ? -13.616 -7.331 6.684 1.00 0.00 83 SER A CA 16
ATOM 23322 C C . SER A 1 83 ? -12.205 -7.748 6.294 1.00 0.00 83 SER A C 16
ATOM 23323 O O . SER A 1 83 ? -11.946 -8.192 5.176 1.00 0.00 83 SER A O 16
ATOM 23331 N N . GLN A 1 84 ? -11.294 -7.592 7.239 1.00 0.00 84 GLN A N 16
ATOM 23332 C CA . GLN A 1 84 ? -9.893 -7.890 7.012 1.00 0.00 84 GLN A CA 16
ATOM 23333 C C . GLN A 1 84 ? -9.501 -9.145 7.776 1.00 0.00 84 GLN A C 16
ATOM 23334 O O . GLN A 1 84 ? -8.837 -10.036 7.246 1.00 0.00 84 GLN A O 16
ATOM 23348 N N . ASP A 1 85 ? -9.938 -9.209 9.022 1.00 0.00 85 ASP A N 16
ATOM 23349 C CA . ASP A 1 85 ? -9.683 -10.365 9.863 1.00 0.00 85 ASP A CA 16
ATOM 23350 C C . ASP A 1 85 ? -10.939 -11.208 9.977 1.00 0.00 85 ASP A C 16
ATOM 23351 O O . ASP A 1 85 ? -10.888 -12.421 10.177 1.00 0.00 85 ASP A O 16
ATOM 23360 N N . SER A 1 86 ? -12.063 -10.548 9.800 1.00 0.00 86 SER A N 16
ATOM 23361 C CA . SER A 1 86 ? -13.359 -11.200 9.843 1.00 0.00 86 SER A CA 16
ATOM 23362 C C . SER A 1 86 ? -13.528 -12.059 8.601 1.00 0.00 86 SER A C 16
ATOM 23363 O O . SER A 1 86 ? -14.127 -13.131 8.648 1.00 0.00 86 SER A O 16
ATOM 23371 N N . ALA A 1 87 ? -12.930 -11.612 7.498 1.00 0.00 87 ALA A N 16
ATOM 23372 C CA . ALA A 1 87 ? -12.967 -12.353 6.242 1.00 0.00 87 ALA A CA 16
ATOM 23373 C C . ALA A 1 87 ? -12.019 -13.544 6.294 1.00 0.00 87 ALA A C 16
ATOM 23374 O O . ALA A 1 87 ? -11.624 -14.093 5.270 1.00 0.00 87 ALA A O 16
ATOM 23381 N N . THR A 1 88 ? -11.639 -13.902 7.501 1.00 0.00 88 THR A N 16
ATOM 23382 C CA . THR A 1 88 ? -10.774 -15.036 7.754 1.00 0.00 88 THR A CA 16
ATOM 23383 C C . THR A 1 88 ? -11.189 -15.669 9.081 1.00 0.00 88 THR A C 16
ATOM 23384 O O . THR A 1 88 ? -10.433 -16.398 9.725 1.00 0.00 88 THR A O 16
ATOM 23395 N N . LEU A 1 89 ? -12.435 -15.399 9.462 1.00 0.00 89 LEU A N 16
ATOM 23396 C CA . LEU A 1 89 ? -12.942 -15.799 10.763 1.00 0.00 89 LEU A CA 16
ATOM 23397 C C . LEU A 1 89 ? -14.473 -15.801 10.767 1.00 0.00 89 LEU A C 16
ATOM 23398 O O . LEU A 1 89 ? -15.099 -15.872 11.826 1.00 0.00 89 LEU A O 16
ATOM 23414 N N . THR A 1 90 ? -15.078 -15.718 9.587 1.00 0.00 90 THR A N 16
ATOM 23415 C CA . THR A 1 90 ? -16.538 -15.740 9.492 1.00 0.00 90 THR A CA 16
ATOM 23416 C C . THR A 1 90 ? -17.033 -17.156 9.249 1.00 0.00 90 THR A C 16
ATOM 23417 O O . THR A 1 90 ? -18.032 -17.602 9.818 1.00 0.00 90 THR A O 16
ATOM 23428 N N . LYS A 1 91 ? -16.295 -17.857 8.424 1.00 0.00 91 LYS A N 16
ATOM 23429 C CA . LYS A 1 91 ? -16.622 -19.224 8.040 1.00 0.00 91 LYS A CA 16
ATOM 23430 C C . LYS A 1 91 ? -15.358 -19.881 7.526 1.00 0.00 91 LYS A C 16
ATOM 23431 O O . LYS A 1 91 ? -15.380 -20.875 6.798 1.00 0.00 91 LYS A O 16
ATOM 23450 N N . ASP A 1 92 ? -14.251 -19.295 7.942 1.00 0.00 92 ASP A N 16
ATOM 23451 C CA . ASP A 1 92 ? -12.945 -19.625 7.406 1.00 0.00 92 ASP A CA 16
ATOM 23452 C C . ASP A 1 92 ? -12.172 -20.497 8.387 1.00 0.00 92 ASP A C 16
ATOM 23453 O O . ASP A 1 92 ? -11.085 -20.985 8.074 1.00 0.00 92 ASP A O 16
ATOM 23462 N N . ALA A 1 93 ? -12.757 -20.683 9.571 1.00 0.00 93 ALA A N 16
ATOM 23463 C CA . ALA A 1 93 ? -12.174 -21.498 10.637 1.00 0.00 93 ALA A CA 16
ATOM 23464 C C . ALA A 1 93 ? -10.881 -20.887 11.167 1.00 0.00 93 ALA A C 16
ATOM 23465 O O . ALA A 1 93 ? -10.958 -20.057 12.099 1.00 0.00 93 ALA A O 16
ATOM 23473 N N . MET A 1 1 ? 20.950 -4.970 0.961 1.00 0.00 1 MET A N 17
ATOM 23474 C CA . MET A 1 1 ? 19.769 -5.812 1.250 1.00 0.00 1 MET A CA 17
ATOM 23475 C C . MET A 1 1 ? 18.692 -5.001 1.954 1.00 0.00 1 MET A C 17
ATOM 23476 O O . MET A 1 1 ? 18.850 -4.616 3.113 1.00 0.00 1 MET A O 17
ATOM 23492 N N . VAL A 1 2 ? 17.601 -4.744 1.249 1.00 0.00 2 VAL A N 17
ATOM 23493 C CA . VAL A 1 2 ? 16.490 -4.006 1.809 1.00 0.00 2 VAL A CA 17
ATOM 23494 C C . VAL A 1 2 ? 15.419 -4.985 2.260 1.00 0.00 2 VAL A C 17
ATOM 23495 O O . VAL A 1 2 ? 15.126 -5.965 1.573 1.00 0.00 2 VAL A O 17
ATOM 23508 N N . THR A 1 3 ? 14.869 -4.740 3.427 1.00 0.00 3 THR A N 17
ATOM 23509 C CA . THR A 1 3 ? 13.901 -5.643 4.004 1.00 0.00 3 THR A CA 17
ATOM 23510 C C . THR A 1 3 ? 12.500 -5.061 3.942 1.00 0.00 3 THR A C 17
ATOM 23511 O O . THR A 1 3 ? 12.311 -3.846 3.877 1.00 0.00 3 THR A O 17
ATOM 23522 N N . LYS A 1 4 ? 11.521 -5.942 3.987 1.00 0.00 4 LYS A N 17
ATOM 23523 C CA . LYS A 1 4 ? 10.128 -5.542 4.100 1.00 0.00 4 LYS A CA 17
ATOM 23524 C C . LYS A 1 4 ? 9.902 -4.994 5.497 1.00 0.00 4 LYS A C 17
ATOM 23525 O O . LYS A 1 4 ? 8.934 -4.295 5.763 1.00 0.00 4 LYS A O 17
ATOM 23544 N N . GLU A 1 5 ? 10.867 -5.272 6.361 1.00 0.00 5 GLU A N 17
ATOM 23545 C CA . GLU A 1 5 ? 10.770 -4.956 7.770 1.00 0.00 5 GLU A CA 17
ATOM 23546 C C . GLU A 1 5 ? 10.969 -3.477 7.997 1.00 0.00 5 GLU A C 17
ATOM 23547 O O . GLU A 1 5 ? 10.364 -2.878 8.885 1.00 0.00 5 GLU A O 17
ATOM 23559 N N . GLN A 1 6 ? 11.820 -2.889 7.189 1.00 0.00 6 GLN A N 17
ATOM 23560 C CA . GLN A 1 6 ? 11.995 -1.456 7.216 1.00 0.00 6 GLN A CA 17
ATOM 23561 C C . GLN A 1 6 ? 10.839 -0.806 6.476 1.00 0.00 6 GLN A C 17
ATOM 23562 O O . GLN A 1 6 ? 10.437 0.300 6.792 1.00 0.00 6 GLN A O 17
ATOM 23576 N N . VAL A 1 7 ? 10.259 -1.549 5.534 1.00 0.00 7 VAL A N 17
ATOM 23577 C CA . VAL A 1 7 ? 9.147 -1.050 4.728 1.00 0.00 7 VAL A CA 17
ATOM 23578 C C . VAL A 1 7 ? 7.925 -0.944 5.617 1.00 0.00 7 VAL A C 17
ATOM 23579 O O . VAL A 1 7 ? 7.113 -0.021 5.519 1.00 0.00 7 VAL A O 17
ATOM 23592 N N . GLU A 1 8 ? 7.869 -1.899 6.516 1.00 0.00 8 GLU A N 17
ATOM 23593 C CA . GLU A 1 8 ? 6.866 -1.995 7.542 1.00 0.00 8 GLU A CA 17
ATOM 23594 C C . GLU A 1 8 ? 6.807 -0.712 8.349 1.00 0.00 8 GLU A C 17
ATOM 23595 O O . GLU A 1 8 ? 5.754 -0.103 8.503 1.00 0.00 8 GLU A O 17
ATOM 23607 N N . ALA A 1 9 ? 7.964 -0.289 8.825 1.00 0.00 9 ALA A N 17
ATOM 23608 C CA . ALA A 1 9 ? 8.052 0.856 9.703 1.00 0.00 9 ALA A CA 17
ATOM 23609 C C . ALA A 1 9 ? 8.041 2.131 8.891 1.00 0.00 9 ALA A C 17
ATOM 23610 O O . ALA A 1 9 ? 7.642 3.189 9.377 1.00 0.00 9 ALA A O 17
ATOM 23617 N N . SER A 1 10 ? 8.449 2.018 7.639 1.00 0.00 10 SER A N 17
ATOM 23618 C CA . SER A 1 10 ? 8.549 3.196 6.782 1.00 0.00 10 SER A CA 17
ATOM 23619 C C . SER A 1 10 ? 7.167 3.692 6.387 1.00 0.00 10 SER A C 17
ATOM 23620 O O . SER A 1 10 ? 6.797 4.830 6.679 1.00 0.00 10 SER A O 17
ATOM 23628 N N . LEU A 1 11 ? 6.388 2.824 5.763 1.00 0.00 11 LEU A N 17
ATOM 23629 C CA . LEU A 1 11 ? 5.079 3.211 5.261 1.00 0.00 11 LEU A CA 17
ATOM 23630 C C . LEU A 1 11 ? 4.118 3.508 6.408 1.00 0.00 11 LEU A C 17
ATOM 23631 O O . LEU A 1 11 ? 3.305 4.416 6.321 1.00 0.00 11 LEU A O 17
ATOM 23647 N N . THR A 1 12 ? 4.241 2.771 7.498 1.00 0.00 12 THR A N 17
ATOM 23648 C CA . THR A 1 12 ? 3.408 3.009 8.673 1.00 0.00 12 THR A CA 17
ATOM 23649 C C . THR A 1 12 ? 3.615 4.430 9.222 1.00 0.00 12 THR A C 17
ATOM 23650 O O . THR A 1 12 ? 2.715 5.021 9.817 1.00 0.00 12 THR A O 17
ATOM 23661 N N . SER A 1 13 ? 4.795 4.980 8.994 1.00 0.00 13 SER A N 17
ATOM 23662 C CA . SER A 1 13 ? 5.133 6.307 9.494 1.00 0.00 13 SER A CA 17
ATOM 23663 C C . SER A 1 13 ? 4.808 7.390 8.468 1.00 0.00 13 SER A C 17
ATOM 23664 O O . SER A 1 13 ? 4.346 8.477 8.811 1.00 0.00 13 SER A O 17
ATOM 23672 N N . LYS A 1 14 ? 5.049 7.073 7.207 1.00 0.00 14 LYS A N 17
ATOM 23673 C CA . LYS A 1 14 ? 4.983 8.054 6.136 1.00 0.00 14 LYS A CA 17
ATOM 23674 C C . LYS A 1 14 ? 3.590 8.106 5.546 1.00 0.00 14 LYS A C 17
ATOM 23675 O O . LYS A 1 14 ? 3.189 9.091 4.924 1.00 0.00 14 LYS A O 17
ATOM 23694 N N . LEU A 1 15 ? 2.863 7.033 5.754 1.00 0.00 15 LEU A N 17
ATOM 23695 C CA . LEU A 1 15 ? 1.580 6.838 5.124 1.00 0.00 15 LEU A CA 17
ATOM 23696 C C . LEU A 1 15 ? 0.484 6.703 6.192 1.00 0.00 15 LEU A C 17
ATOM 23697 O O . LEU A 1 15 ? -0.702 6.868 5.894 1.00 0.00 15 LEU A O 17
ATOM 23713 N N . LYS A 1 16 ? 0.924 6.441 7.436 1.00 0.00 16 LYS A N 17
ATOM 23714 C CA . LYS A 1 16 ? 0.066 6.339 8.634 1.00 0.00 16 LYS A CA 17
ATOM 23715 C C . LYS A 1 16 ? -0.324 4.895 8.937 1.00 0.00 16 LYS A C 17
ATOM 23716 O O . LYS A 1 16 ? -0.555 4.092 8.032 1.00 0.00 16 LYS A O 17
ATOM 23735 N N . PRO A 1 17 ? -0.401 4.555 10.238 1.00 0.00 17 PRO A N 17
ATOM 23736 C CA . PRO A 1 17 ? -0.656 3.189 10.702 1.00 0.00 17 PRO A CA 17
ATOM 23737 C C . PRO A 1 17 ? -2.130 2.798 10.650 1.00 0.00 17 PRO A C 17
ATOM 23738 O O . PRO A 1 17 ? -2.753 2.540 11.683 1.00 0.00 17 PRO A O 17
ATOM 23749 N N . ILE A 1 18 ? -2.691 2.756 9.455 1.00 0.00 18 ILE A N 17
ATOM 23750 C CA . ILE A 1 18 ? -4.071 2.325 9.297 1.00 0.00 18 ILE A CA 17
ATOM 23751 C C . ILE A 1 18 ? -4.127 0.853 8.896 1.00 0.00 18 ILE A C 17
ATOM 23752 O O . ILE A 1 18 ? -4.373 -0.014 9.734 1.00 0.00 18 ILE A O 17
ATOM 23768 N N . HIS A 1 19 ? -3.893 0.567 7.616 1.00 0.00 19 HIS A N 17
ATOM 23769 C CA . HIS A 1 19 ? -3.809 -0.806 7.151 1.00 0.00 19 HIS A CA 17
ATOM 23770 C C . HIS A 1 19 ? -2.749 -0.910 6.079 1.00 0.00 19 HIS A C 17
ATOM 23771 O O . HIS A 1 19 ? -2.979 -0.553 4.925 1.00 0.00 19 HIS A O 17
ATOM 23786 N N . LEU A 1 20 ? -1.590 -1.370 6.484 1.00 0.00 20 LEU A N 17
ATOM 23787 C CA . LEU A 1 20 ? -0.509 -1.647 5.574 1.00 0.00 20 LEU A CA 17
ATOM 23788 C C . LEU A 1 20 ? -0.166 -3.124 5.634 1.00 0.00 20 LEU A C 17
ATOM 23789 O O . LEU A 1 20 ? -0.094 -3.707 6.712 1.00 0.00 20 LEU A O 17
ATOM 23805 N N . GLU A 1 21 ? 0.039 -3.711 4.478 1.00 0.00 21 GLU A N 17
ATOM 23806 C CA . GLU A 1 21 ? 0.424 -5.107 4.364 1.00 0.00 21 GLU A CA 17
ATOM 23807 C C . GLU A 1 21 ? 1.333 -5.280 3.165 1.00 0.00 21 GLU A C 17
ATOM 23808 O O . GLU A 1 21 ? 0.867 -5.336 2.030 1.00 0.00 21 GLU A O 17
ATOM 23820 N N . VAL A 1 22 ? 2.627 -5.321 3.413 1.00 0.00 22 VAL A N 17
ATOM 23821 C CA . VAL A 1 22 ? 3.586 -5.527 2.350 1.00 0.00 22 VAL A CA 17
ATOM 23822 C C . VAL A 1 22 ? 4.048 -6.978 2.343 1.00 0.00 22 VAL A C 17
ATOM 23823 O O . VAL A 1 22 ? 4.209 -7.594 3.398 1.00 0.00 22 VAL A O 17
ATOM 23836 N N . ILE A 1 23 ? 4.249 -7.527 1.157 1.00 0.00 23 ILE A N 17
ATOM 23837 C CA . ILE A 1 23 ? 4.540 -8.934 1.019 1.00 0.00 23 ILE A CA 17
ATOM 23838 C C . ILE A 1 23 ? 5.813 -9.128 0.225 1.00 0.00 23 ILE A C 17
ATOM 23839 O O . ILE A 1 23 ? 5.834 -8.957 -0.993 1.00 0.00 23 ILE A O 17
ATOM 23855 N N . ASP A 1 24 ? 6.870 -9.417 0.940 1.00 0.00 24 ASP A N 17
ATOM 23856 C CA . ASP A 1 24 ? 8.133 -9.824 0.325 1.00 0.00 24 ASP A CA 17
ATOM 23857 C C . ASP A 1 24 ? 7.932 -11.060 -0.532 1.00 0.00 24 ASP A C 17
ATOM 23858 O O . ASP A 1 24 ? 7.707 -12.163 -0.026 1.00 0.00 24 ASP A O 17
ATOM 23867 N N . ILE A 1 25 ? 8.007 -10.862 -1.833 1.00 0.00 25 ILE A N 17
ATOM 23868 C CA . ILE A 1 25 ? 7.833 -11.936 -2.783 1.00 0.00 25 ILE A CA 17
ATOM 23869 C C . ILE A 1 25 ? 9.132 -12.215 -3.530 1.00 0.00 25 ILE A C 17
ATOM 23870 O O . ILE A 1 25 ? 9.138 -12.928 -4.532 1.00 0.00 25 ILE A O 17
ATOM 23886 N N . SER A 1 26 ? 10.232 -11.647 -3.043 1.00 0.00 26 SER A N 17
ATOM 23887 C CA . SER A 1 26 ? 11.516 -11.795 -3.715 1.00 0.00 26 SER A CA 17
ATOM 23888 C C . SER A 1 26 ? 12.675 -11.861 -2.719 1.00 0.00 26 SER A C 17
ATOM 23889 O O . SER A 1 26 ? 13.150 -12.952 -2.392 1.00 0.00 26 SER A O 17
ATOM 23897 N N . GLY A 1 27 ? 13.124 -10.709 -2.234 1.00 0.00 27 GLY A N 17
ATOM 23898 C CA . GLY A 1 27 ? 14.219 -10.685 -1.287 1.00 0.00 27 GLY A CA 17
ATOM 23899 C C . GLY A 1 27 ? 14.801 -9.299 -1.096 1.00 0.00 27 GLY A C 17
ATOM 23900 O O . GLY A 1 27 ? 14.153 -8.418 -0.532 1.00 0.00 27 GLY A O 17
ATOM 23904 N N . GLY A 1 28 ? 16.020 -9.101 -1.580 1.00 0.00 28 GLY A N 17
ATOM 23905 C CA . GLY A 1 28 ? 16.709 -7.838 -1.370 1.00 0.00 28 GLY A CA 17
ATOM 23906 C C . GLY A 1 28 ? 17.073 -7.144 -2.667 1.00 0.00 28 GLY A C 17
ATOM 23907 O O . GLY A 1 28 ? 16.881 -5.938 -2.811 1.00 0.00 28 GLY A O 17
ATOM 23911 N N . CYS A 1 29 ? 17.584 -7.909 -3.620 1.00 0.00 29 CYS A N 17
ATOM 23912 C CA . CYS A 1 29 ? 18.000 -7.361 -4.904 1.00 0.00 29 CYS A CA 17
ATOM 23913 C C . CYS A 1 29 ? 16.830 -7.397 -5.869 1.00 0.00 29 CYS A C 17
ATOM 23914 O O . CYS A 1 29 ? 16.681 -6.536 -6.734 1.00 0.00 29 CYS A O 17
ATOM 23922 N N . GLY A 1 30 ? 15.991 -8.401 -5.685 1.00 0.00 30 GLY A N 17
ATOM 23923 C CA . GLY A 1 30 ? 14.784 -8.531 -6.454 1.00 0.00 30 GLY A CA 17
ATOM 23924 C C . GLY A 1 30 ? 13.676 -7.777 -5.779 1.00 0.00 30 GLY A C 17
ATOM 23925 O O . GLY A 1 30 ? 12.653 -7.473 -6.392 1.00 0.00 30 GLY A O 17
ATOM 23929 N N . SER A 1 31 ? 13.935 -7.482 -4.498 1.00 0.00 31 SER A N 17
ATOM 23930 C CA . SER A 1 31 ? 12.964 -6.957 -3.547 1.00 0.00 31 SER A CA 17
ATOM 23931 C C . SER A 1 31 ? 11.850 -6.169 -4.212 1.00 0.00 31 SER A C 17
ATOM 23932 O O . SER A 1 31 ? 12.041 -5.076 -4.747 1.00 0.00 31 SER A O 17
ATOM 23940 N N . SER A 1 32 ? 10.686 -6.758 -4.130 1.00 0.00 32 SER A N 17
ATOM 23941 C CA . SER A 1 32 ? 9.455 -6.168 -4.602 1.00 0.00 32 SER A CA 17
ATOM 23942 C C . SER A 1 32 ? 8.355 -6.540 -3.628 1.00 0.00 32 SER A C 17
ATOM 23943 O O . SER A 1 32 ? 8.257 -7.697 -3.216 1.00 0.00 32 SER A O 17
ATOM 23951 N N . PHE A 1 33 ? 7.553 -5.573 -3.232 1.00 0.00 33 PHE A N 17
ATOM 23952 C CA . PHE A 1 33 ? 6.533 -5.825 -2.235 1.00 0.00 33 PHE A CA 17
ATOM 23953 C C . PHE A 1 33 ? 5.163 -5.461 -2.760 1.00 0.00 33 PHE A C 17
ATOM 23954 O O . PHE A 1 33 ? 4.966 -4.390 -3.334 1.00 0.00 33 PHE A O 17
ATOM 23971 N N . GLU A 1 34 ? 4.226 -6.366 -2.569 1.00 0.00 34 GLU A N 17
ATOM 23972 C CA . GLU A 1 34 ? 2.843 -6.104 -2.902 1.00 0.00 34 GLU A CA 17
ATOM 23973 C C . GLU A 1 34 ? 2.188 -5.503 -1.676 1.00 0.00 34 GLU A C 17
ATOM 23974 O O . GLU A 1 34 ? 1.961 -6.198 -0.689 1.00 0.00 34 GLU A O 17
ATOM 23986 N N . VAL A 1 35 ? 1.915 -4.215 -1.721 1.00 0.00 35 VAL A N 17
ATOM 23987 C CA . VAL A 1 35 ? 1.433 -3.526 -0.548 1.00 0.00 35 VAL A CA 17
ATOM 23988 C C . VAL A 1 35 ? -0.079 -3.298 -0.577 1.00 0.00 35 VAL A C 17
ATOM 23989 O O . VAL A 1 35 ? -0.673 -3.055 -1.633 1.00 0.00 35 VAL A O 17
ATOM 24002 N N . GLU A 1 36 ? -0.693 -3.415 0.595 1.00 0.00 36 GLU A N 17
ATOM 24003 C CA . GLU A 1 36 ? -2.083 -3.053 0.782 1.00 0.00 36 GLU A CA 17
ATOM 24004 C C . GLU A 1 36 ? -2.117 -1.794 1.610 1.00 0.00 36 GLU A C 17
ATOM 24005 O O . GLU A 1 36 ? -1.605 -1.778 2.727 1.00 0.00 36 GLU A O 17
ATOM 24017 N N . VAL A 1 37 ? -2.685 -0.744 1.070 1.00 0.00 37 VAL A N 17
ATOM 24018 C CA . VAL A 1 37 ? -2.737 0.510 1.774 1.00 0.00 37 VAL A CA 17
ATOM 24019 C C . VAL A 1 37 ? -4.168 0.992 1.907 1.00 0.00 37 VAL A C 17
ATOM 24020 O O . VAL A 1 37 ? -4.909 1.094 0.925 1.00 0.00 37 VAL A O 17
ATOM 24033 N N . VAL A 1 38 ? -4.544 1.276 3.129 1.00 0.00 38 VAL A N 17
ATOM 24034 C CA . VAL A 1 38 ? -5.816 1.895 3.420 1.00 0.00 38 VAL A CA 17
ATOM 24035 C C . VAL A 1 38 ? -5.547 3.118 4.265 1.00 0.00 38 VAL A C 17
ATOM 24036 O O . VAL A 1 38 ? -5.312 3.002 5.461 1.00 0.00 38 VAL A O 17
ATOM 24049 N N . SER A 1 39 ? -5.518 4.281 3.638 1.00 0.00 39 SER A N 17
ATOM 24050 C CA . SER A 1 39 ? -5.178 5.498 4.355 1.00 0.00 39 SER A CA 17
ATOM 24051 C C . SER A 1 39 ? -5.850 6.718 3.740 1.00 0.00 39 SER A C 17
ATOM 24052 O O . SER A 1 39 ? -6.412 6.655 2.645 1.00 0.00 39 SER A O 17
ATOM 24060 N N . GLU A 1 40 ? -5.761 7.828 4.470 1.00 0.00 40 GLU A N 17
ATOM 24061 C CA . GLU A 1 40 ? -6.433 9.085 4.130 1.00 0.00 40 GLU A CA 17
ATOM 24062 C C . GLU A 1 40 ? -5.894 9.714 2.852 1.00 0.00 40 GLU A C 17
ATOM 24063 O O . GLU A 1 40 ? -6.306 10.806 2.465 1.00 0.00 40 GLU A O 17
ATOM 24075 N N . GLN A 1 41 ? -4.984 9.022 2.195 1.00 0.00 41 GLN A N 17
ATOM 24076 C CA . GLN A 1 41 ? -4.431 9.505 0.936 1.00 0.00 41 GLN A CA 17
ATOM 24077 C C . GLN A 1 41 ? -5.324 9.043 -0.185 1.00 0.00 41 GLN A C 17
ATOM 24078 O O . GLN A 1 41 ? -5.124 9.359 -1.355 1.00 0.00 41 GLN A O 17
ATOM 24092 N N . PHE A 1 42 ? -6.329 8.297 0.216 1.00 0.00 42 PHE A N 17
ATOM 24093 C CA . PHE A 1 42 ? -7.303 7.736 -0.682 1.00 0.00 42 PHE A CA 17
ATOM 24094 C C . PHE A 1 42 ? -8.675 8.268 -0.305 1.00 0.00 42 PHE A C 17
ATOM 24095 O O . PHE A 1 42 ? -9.706 7.682 -0.634 1.00 0.00 42 PHE A O 17
ATOM 24112 N N . GLU A 1 43 ? -8.666 9.409 0.375 1.00 0.00 43 GLU A N 17
ATOM 24113 C CA . GLU A 1 43 ? -9.866 9.921 1.042 1.00 0.00 43 GLU A CA 17
ATOM 24114 C C . GLU A 1 43 ? -10.745 10.662 0.051 1.00 0.00 43 GLU A C 17
ATOM 24115 O O . GLU A 1 43 ? -10.426 11.776 -0.369 1.00 0.00 43 GLU A O 17
ATOM 24127 N N . GLY A 1 44 ? -11.868 10.039 -0.297 1.00 0.00 44 GLY A N 17
ATOM 24128 C CA . GLY A 1 44 ? -12.720 10.557 -1.355 1.00 0.00 44 GLY A CA 17
ATOM 24129 C C . GLY A 1 44 ? -11.947 10.782 -2.643 1.00 0.00 44 GLY A C 17
ATOM 24130 O O . GLY A 1 44 ? -12.326 11.609 -3.474 1.00 0.00 44 GLY A O 17
ATOM 24134 N N . LYS A 1 45 ? -10.854 10.048 -2.788 1.00 0.00 45 LYS A N 17
ATOM 24135 C CA . LYS A 1 45 ? -9.961 10.192 -3.918 1.00 0.00 45 LYS A CA 17
ATOM 24136 C C . LYS A 1 45 ? -10.283 9.147 -4.964 1.00 0.00 45 LYS A C 17
ATOM 24137 O O . LYS A 1 45 ? -10.897 8.125 -4.659 1.00 0.00 45 LYS A O 17
ATOM 24156 N N . ARG A 1 46 ? -9.841 9.381 -6.180 1.00 0.00 46 ARG A N 17
ATOM 24157 C CA . ARG A 1 46 ? -9.984 8.388 -7.224 1.00 0.00 46 ARG A CA 17
ATOM 24158 C C . ARG A 1 46 ? -8.727 7.577 -7.351 1.00 0.00 46 ARG A C 17
ATOM 24159 O O . ARG A 1 46 ? -7.635 8.102 -7.208 1.00 0.00 46 ARG A O 17
ATOM 24180 N 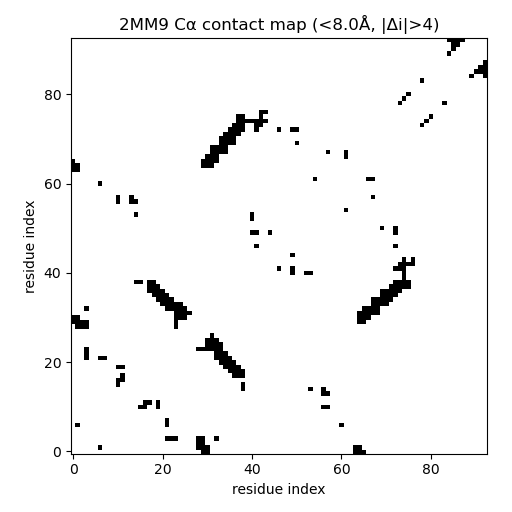N . LEU A 1 47 ? -8.920 6.295 -7.587 1.00 0.00 47 LEU A N 17
ATOM 24181 C CA . LEU A 1 47 ? -7.836 5.292 -7.659 1.00 0.00 47 LEU A CA 17
ATOM 24182 C C . LEU A 1 47 ? -6.538 5.836 -8.264 1.00 0.00 47 LEU A C 17
ATOM 24183 O O . LEU A 1 47 ? -5.451 5.594 -7.737 1.00 0.00 47 LEU A O 17
ATOM 24199 N N . LEU A 1 48 ? -6.660 6.608 -9.325 1.00 0.00 48 LEU A N 17
ATOM 24200 C CA . LEU A 1 48 ? -5.491 7.093 -10.054 1.00 0.00 48 LEU A CA 17
ATOM 24201 C C . LEU A 1 48 ? -4.776 8.158 -9.238 1.00 0.00 48 LEU A C 17
ATOM 24202 O O . LEU A 1 48 ? -3.565 8.089 -9.023 1.00 0.00 48 LEU A O 17
ATOM 24218 N N . GLU A 1 49 ? -5.553 9.111 -8.747 1.00 0.00 49 GLU A N 17
ATOM 24219 C CA . GLU A 1 49 ? -5.042 10.172 -7.890 1.00 0.00 49 GLU A CA 17
ATOM 24220 C C . GLU A 1 49 ? -4.538 9.552 -6.599 1.00 0.00 49 GLU A C 17
ATOM 24221 O O . GLU A 1 49 ? -3.592 10.031 -5.978 1.00 0.00 49 GLU A O 17
ATOM 24233 N N . ARG A 1 50 ? -5.203 8.468 -6.220 1.00 0.00 50 ARG A N 17
ATOM 24234 C CA . ARG A 1 50 ? -4.852 7.693 -5.046 1.00 0.00 50 ARG A CA 17
ATOM 24235 C C . ARG A 1 50 ? -3.424 7.182 -5.154 1.00 0.00 50 ARG A C 17
ATOM 24236 O O . ARG A 1 50 ? -2.592 7.421 -4.279 1.00 0.00 50 ARG A O 17
ATOM 24257 N N . HIS A 1 51 ? -3.145 6.494 -6.251 1.00 0.00 51 HIS A N 17
ATOM 24258 C CA . HIS A 1 51 ? -1.828 5.908 -6.468 1.00 0.00 51 HIS A CA 17
ATOM 24259 C C . HIS A 1 51 ? -0.782 6.994 -6.628 1.00 0.00 51 HIS A C 17
ATOM 24260 O O . HIS A 1 51 ? 0.321 6.898 -6.084 1.00 0.00 51 HIS A O 17
ATOM 24275 N N . ARG A 1 52 ? -1.163 8.053 -7.327 1.00 0.00 52 ARG A N 17
ATOM 24276 C CA . ARG A 1 52 ? -0.261 9.151 -7.620 1.00 0.00 52 ARG A CA 17
ATOM 24277 C C . ARG A 1 52 ? 0.142 9.852 -6.331 1.00 0.00 52 ARG A C 17
ATOM 24278 O O . ARG A 1 52 ? 1.170 10.530 -6.258 1.00 0.00 52 ARG A O 17
ATOM 24299 N N . MET A 1 53 ? -0.659 9.661 -5.305 1.00 0.00 53 MET A N 17
ATOM 24300 C CA . MET A 1 53 ? -0.451 10.371 -4.069 1.00 0.00 53 MET A CA 17
ATOM 24301 C C . MET A 1 53 ? 0.386 9.541 -3.121 1.00 0.00 53 MET A C 17
ATOM 24302 O O . MET A 1 53 ? 1.259 10.053 -2.424 1.00 0.00 53 MET A O 17
ATOM 24316 N N . VAL A 1 54 ? 0.117 8.248 -3.109 1.00 0.00 54 VAL A N 17
ATOM 24317 C CA . VAL A 1 54 ? 0.841 7.337 -2.253 1.00 0.00 54 VAL A CA 17
ATOM 24318 C C . VAL A 1 54 ? 2.275 7.234 -2.720 1.00 0.00 54 VAL A C 17
ATOM 24319 O O . VAL A 1 54 ? 3.207 7.281 -1.922 1.00 0.00 54 VAL A O 17
ATOM 24332 N N . ASN A 1 55 ? 2.448 7.150 -4.029 1.00 0.00 55 ASN A N 17
ATOM 24333 C CA . ASN A 1 55 ? 3.775 6.991 -4.574 1.00 0.00 55 ASN A CA 17
ATOM 24334 C C . ASN A 1 55 ? 4.490 8.316 -4.554 1.00 0.00 55 ASN A C 17
ATOM 24335 O O . ASN A 1 55 ? 5.670 8.383 -4.771 1.00 0.00 55 ASN A O 17
ATOM 24346 N N . ALA A 1 56 ? 3.756 9.381 -4.328 1.00 0.00 56 ALA A N 17
ATOM 24347 C CA . ALA A 1 56 ? 4.391 10.671 -4.152 1.00 0.00 56 ALA A CA 17
ATOM 24348 C C . ALA A 1 56 ? 5.289 10.597 -2.930 1.00 0.00 56 ALA A C 17
ATOM 24349 O O . ALA A 1 56 ? 6.469 10.947 -2.969 1.00 0.00 56 ALA A O 17
ATOM 24356 N N . ALA A 1 57 ? 4.732 10.019 -1.882 1.00 0.00 57 ALA A N 17
ATOM 24357 C CA . ALA A 1 57 ? 5.381 9.953 -0.590 1.00 0.00 57 ALA A CA 17
ATOM 24358 C C . ALA A 1 57 ? 6.187 8.673 -0.478 1.00 0.00 57 ALA A C 17
ATOM 24359 O O . ALA A 1 57 ? 6.783 8.387 0.561 1.00 0.00 57 ALA A O 17
ATOM 24366 N N . LEU A 1 58 ? 6.189 7.904 -1.557 1.00 0.00 58 LEU A N 17
ATOM 24367 C CA . LEU A 1 58 ? 6.777 6.589 -1.558 1.00 0.00 58 LEU A CA 17
ATOM 24368 C C . LEU A 1 58 ? 7.557 6.327 -2.833 1.00 0.00 58 LEU A C 17
ATOM 24369 O O . LEU A 1 58 ? 8.006 5.211 -3.084 1.00 0.00 58 LEU A O 17
ATOM 24385 N N . GLU A 1 59 ? 7.704 7.354 -3.636 1.00 0.00 59 GLU A N 17
ATOM 24386 C CA . GLU A 1 59 ? 8.432 7.231 -4.899 1.00 0.00 59 GLU A CA 17
ATOM 24387 C C . GLU A 1 59 ? 9.898 7.032 -4.593 1.00 0.00 59 GLU A C 17
ATOM 24388 O O . GLU A 1 59 ? 10.605 6.295 -5.276 1.00 0.00 59 GLU A O 17
ATOM 24400 N N . GLU A 1 60 ? 10.334 7.679 -3.532 1.00 0.00 60 GLU A N 17
ATOM 24401 C CA . GLU A 1 60 ? 11.706 7.594 -3.091 1.00 0.00 60 GLU A CA 17
ATOM 24402 C C . GLU A 1 60 ? 11.940 6.235 -2.446 1.00 0.00 60 GLU A C 17
ATOM 24403 O O . GLU A 1 60 ? 13.022 5.647 -2.536 1.00 0.00 60 GLU A O 17
ATOM 24415 N N . GLU A 1 61 ? 10.884 5.732 -1.835 1.00 0.00 61 GLU A N 17
ATOM 24416 C CA . GLU A 1 61 ? 10.865 4.400 -1.282 1.00 0.00 61 GLU A CA 17
ATOM 24417 C C . GLU A 1 61 ? 11.021 3.390 -2.410 1.00 0.00 61 GLU A C 17
ATOM 24418 O O . GLU A 1 61 ? 11.790 2.437 -2.309 1.00 0.00 61 GLU A O 17
ATOM 24430 N N . MET A 1 62 ? 10.304 3.647 -3.503 1.00 0.00 62 MET A N 17
ATOM 24431 C CA . MET A 1 62 ? 10.339 2.798 -4.692 1.00 0.00 62 MET A CA 17
ATOM 24432 C C . MET A 1 62 ? 11.758 2.678 -5.229 1.00 0.00 62 MET A C 17
ATOM 24433 O O . MET A 1 62 ? 12.165 1.625 -5.716 1.00 0.00 62 MET A O 17
ATOM 24447 N N . LYS A 1 63 ? 12.507 3.765 -5.119 1.00 0.00 63 LYS A N 17
ATOM 24448 C CA . LYS A 1 63 ? 13.873 3.816 -5.619 1.00 0.00 63 LYS A CA 17
ATOM 24449 C C . LYS A 1 63 ? 14.802 3.000 -4.727 1.00 0.00 63 LYS A C 17
ATOM 24450 O O . LYS A 1 63 ? 15.909 2.640 -5.132 1.00 0.00 63 LYS A O 17
ATOM 24469 N N . GLU A 1 64 ? 14.338 2.691 -3.519 1.00 0.00 64 GLU A N 17
ATOM 24470 C CA . GLU A 1 64 ? 15.156 1.975 -2.549 1.00 0.00 64 GLU A CA 17
ATOM 24471 C C . GLU A 1 64 ? 15.007 0.475 -2.752 1.00 0.00 64 GLU A C 17
ATOM 24472 O O . GLU A 1 64 ? 15.939 -0.304 -2.533 1.00 0.00 64 GLU A O 17
ATOM 24484 N N . ILE A 1 65 ? 13.827 0.084 -3.185 1.00 0.00 65 ILE A N 17
ATOM 24485 C CA . ILE A 1 65 ? 13.547 -1.302 -3.519 1.00 0.00 65 ILE A CA 17
ATOM 24486 C C . ILE A 1 65 ? 13.493 -1.449 -5.030 1.00 0.00 65 ILE A C 17
ATOM 24487 O O . ILE A 1 65 ? 13.918 -0.551 -5.753 1.00 0.00 65 ILE A O 17
ATOM 24503 N N . HIS A 1 66 ? 13.002 -2.573 -5.510 1.00 0.00 66 HIS A N 17
ATOM 24504 C CA . HIS A 1 66 ? 12.887 -2.778 -6.947 1.00 0.00 66 HIS A CA 17
ATOM 24505 C C . HIS A 1 66 ? 11.476 -2.462 -7.430 1.00 0.00 66 HIS A C 17
ATOM 24506 O O . HIS A 1 66 ? 11.283 -2.073 -8.585 1.00 0.00 66 HIS A O 17
ATOM 24521 N N . ALA A 1 67 ? 10.499 -2.598 -6.540 1.00 0.00 67 ALA A N 17
ATOM 24522 C CA . ALA A 1 67 ? 9.101 -2.418 -6.906 1.00 0.00 67 ALA A CA 17
ATOM 24523 C C . ALA A 1 67 ? 8.191 -2.496 -5.687 1.00 0.00 67 ALA A C 17
ATOM 24524 O O . ALA A 1 67 ? 8.331 -3.379 -4.843 1.00 0.00 67 ALA A O 17
ATOM 24531 N N . LEU A 1 68 ? 7.277 -1.550 -5.597 1.00 0.00 68 LEU A N 17
ATOM 24532 C CA . LEU A 1 68 ? 6.236 -1.567 -4.586 1.00 0.00 68 LEU A CA 17
ATOM 24533 C C . LEU A 1 68 ? 4.884 -1.520 -5.276 1.00 0.00 68 LEU A C 17
ATOM 24534 O O . LEU A 1 68 ? 4.441 -0.456 -5.711 1.00 0.00 68 LEU A O 17
ATOM 24550 N N . SER A 1 69 ? 4.237 -2.658 -5.390 1.00 0.00 69 SER A N 17
ATOM 24551 C CA . SER A 1 69 ? 2.975 -2.734 -6.091 1.00 0.00 69 SER A CA 17
ATOM 24552 C C . SER A 1 69 ? 1.829 -2.516 -5.117 1.00 0.00 69 SER A C 17
ATOM 24553 O O . SER A 1 69 ? 1.537 -3.379 -4.292 1.00 0.00 69 SER A O 17
ATOM 24561 N N . ILE A 1 70 ? 1.193 -1.360 -5.199 1.00 0.00 70 ILE A N 17
ATOM 24562 C CA . ILE A 1 70 ? 0.070 -1.071 -4.335 1.00 0.00 70 ILE A CA 17
ATOM 24563 C C . ILE A 1 70 ? -1.184 -1.698 -4.922 1.00 0.00 70 ILE A C 17
ATOM 24564 O O . ILE A 1 70 ? -1.911 -1.098 -5.715 1.00 0.00 70 ILE A O 17
ATOM 24580 N N . LYS A 1 71 ? -1.404 -2.940 -4.533 1.00 0.00 71 LYS A N 17
ATOM 24581 C CA . LYS A 1 71 ? -2.488 -3.736 -5.078 1.00 0.00 71 LYS A CA 17
ATOM 24582 C C . LYS A 1 71 ? -3.806 -3.270 -4.508 1.00 0.00 71 LYS A C 17
ATOM 24583 O O . LYS A 1 71 ? -4.869 -3.482 -5.092 1.00 0.00 71 LYS A O 17
ATOM 24602 N N . LYS A 1 72 ? -3.720 -2.635 -3.359 1.00 0.00 72 LYS A N 17
ATOM 24603 C CA . LYS A 1 72 ? -4.890 -2.154 -2.674 1.00 0.00 72 LYS A CA 17
ATOM 24604 C C . LYS A 1 72 ? -4.710 -0.735 -2.231 1.00 0.00 72 LYS A C 17
ATOM 24605 O O . LYS A 1 72 ? -3.808 -0.399 -1.466 1.00 0.00 72 LYS A O 17
ATOM 24624 N N . ALA A 1 73 ? -5.582 0.080 -2.754 1.00 0.00 73 ALA A N 17
ATOM 24625 C CA . ALA A 1 73 ? -5.651 1.481 -2.399 1.00 0.00 73 ALA A CA 17
ATOM 24626 C C . ALA A 1 73 ? -7.086 1.817 -2.063 1.00 0.00 73 ALA A C 17
ATOM 24627 O O . ALA A 1 73 ? -7.892 2.117 -2.946 1.00 0.00 73 ALA A O 17
ATOM 24634 N N . GLN A 1 74 ? -7.395 1.775 -0.783 1.00 0.00 74 GLN A N 17
ATOM 24635 C CA . GLN A 1 74 ? -8.767 1.941 -0.329 1.00 0.00 74 GLN A CA 17
ATOM 24636 C C . GLN A 1 74 ? -8.811 2.790 0.943 1.00 0.00 74 GLN A C 17
ATOM 24637 O O . GLN A 1 74 ? -7.803 2.957 1.621 1.00 0.00 74 GLN A O 17
ATOM 24651 N N . THR A 1 75 ? -9.969 3.369 1.224 1.00 0.00 75 THR A N 17
ATOM 24652 C CA . THR A 1 75 ? -10.155 4.192 2.407 1.00 0.00 75 THR A CA 17
ATOM 24653 C C . THR A 1 75 ? -11.112 3.555 3.400 1.00 0.00 75 THR A C 17
ATOM 24654 O O . THR A 1 75 ? -12.072 2.889 2.999 1.00 0.00 75 THR A O 17
ATOM 24665 N N . PRO A 1 76 ? -10.876 3.794 4.714 1.00 0.00 76 PRO A N 17
ATOM 24666 C CA . PRO A 1 76 ? -11.687 3.244 5.821 1.00 0.00 76 PRO A CA 17
ATOM 24667 C C . PRO A 1 76 ? -13.178 3.563 5.715 1.00 0.00 76 PRO A C 17
ATOM 24668 O O . PRO A 1 76 ? -13.983 3.045 6.484 1.00 0.00 76 PRO A O 17
ATOM 24679 N N . GLN A 1 77 ? -13.538 4.418 4.769 1.00 0.00 77 GLN A N 17
ATOM 24680 C CA . GLN A 1 77 ? -14.923 4.795 4.570 1.00 0.00 77 GLN A CA 17
ATOM 24681 C C . GLN A 1 77 ? -15.624 3.747 3.716 1.00 0.00 77 GLN A C 17
ATOM 24682 O O . GLN A 1 77 ? -16.796 3.452 3.916 1.00 0.00 77 GLN A O 17
ATOM 24696 N N . GLN A 1 78 ? -14.885 3.163 2.776 1.00 0.00 78 GLN A N 17
ATOM 24697 C CA . GLN A 1 78 ? -15.418 2.040 1.994 1.00 0.00 78 GLN A CA 17
ATOM 24698 C C . GLN A 1 78 ? -15.012 0.782 2.697 1.00 0.00 78 GLN A C 17
ATOM 24699 O O . GLN A 1 78 ? -15.664 -0.255 2.615 1.00 0.00 78 GLN A O 17
ATOM 24713 N N . TRP A 1 79 ? -13.888 0.907 3.370 1.00 0.00 79 TRP A N 17
ATOM 24714 C CA . TRP A 1 79 ? -13.331 -0.148 4.171 1.00 0.00 79 TRP A CA 17
ATOM 24715 C C . TRP A 1 79 ? -14.113 -0.276 5.455 1.00 0.00 79 TRP A C 17
ATOM 24716 O O . TRP A 1 79 ? -13.772 -1.071 6.330 1.00 0.00 79 TRP A O 17
ATOM 24737 N N . LYS A 1 80 ? -15.139 0.563 5.568 1.00 0.00 80 LYS A N 17
ATOM 24738 C CA . LYS A 1 80 ? -16.091 0.462 6.669 1.00 0.00 80 LYS A CA 17
ATOM 24739 C C . LYS A 1 80 ? -16.496 -1.007 6.894 1.00 0.00 80 LYS A C 17
ATOM 24740 O O . LYS A 1 80 ? -16.272 -1.542 7.981 1.00 0.00 80 LYS A O 17
ATOM 24759 N N . PRO A 1 81 ? -17.102 -1.690 5.893 1.00 0.00 81 PRO A N 17
ATOM 24760 C CA . PRO A 1 81 ? -17.236 -3.136 5.918 1.00 0.00 81 PRO A CA 17
ATOM 24761 C C . PRO A 1 81 ? -16.058 -3.817 5.215 1.00 0.00 81 PRO A C 17
ATOM 24762 O O . PRO A 1 81 ? -15.926 -3.728 3.990 1.00 0.00 81 PRO A O 17
ATOM 24773 N N . PRO A 1 82 ? -15.171 -4.488 5.971 1.00 0.00 82 PRO A N 17
ATOM 24774 C CA . PRO A 1 82 ? -14.042 -5.217 5.387 1.00 0.00 82 PRO A CA 17
ATOM 24775 C C . PRO A 1 82 ? -14.510 -6.178 4.301 1.00 0.00 82 PRO A C 17
ATOM 24776 O O . PRO A 1 82 ? -15.436 -6.961 4.512 1.00 0.00 82 PRO A O 17
ATOM 24787 N N . SER A 1 83 ? -13.865 -6.139 3.147 1.00 0.00 83 SER A N 17
ATOM 24788 C CA . SER A 1 83 ? -14.365 -6.858 1.993 1.00 0.00 83 SER A CA 17
ATOM 24789 C C . SER A 1 83 ? -13.421 -7.988 1.661 1.00 0.00 83 SER A C 17
ATOM 24790 O O . SER A 1 83 ? -13.252 -8.372 0.505 1.00 0.00 83 SER A O 17
ATOM 24798 N N . GLN A 1 84 ? -12.814 -8.511 2.708 1.00 0.00 84 GLN A N 17
ATOM 24799 C CA . GLN A 1 84 ? -11.812 -9.531 2.569 1.00 0.00 84 GLN A CA 17
ATOM 24800 C C . GLN A 1 84 ? -11.738 -10.408 3.822 1.00 0.00 84 GLN A C 17
ATOM 24801 O O . GLN A 1 84 ? -11.638 -11.629 3.727 1.00 0.00 84 GLN A O 17
ATOM 24815 N N . ASP A 1 85 ? -11.812 -9.786 4.998 1.00 0.00 85 ASP A N 17
ATOM 24816 C CA . ASP A 1 85 ? -11.681 -10.521 6.255 1.00 0.00 85 ASP A CA 17
ATOM 24817 C C . ASP A 1 85 ? -13.040 -10.862 6.842 1.00 0.00 85 ASP A C 17
ATOM 24818 O O . ASP A 1 85 ? -13.205 -11.869 7.524 1.00 0.00 85 ASP A O 17
ATOM 24827 N N . SER A 1 86 ? -14.015 -10.036 6.533 1.00 0.00 86 SER A N 17
ATOM 24828 C CA . SER A 1 86 ? -15.351 -10.188 7.091 1.00 0.00 86 SER A CA 17
ATOM 24829 C C . SER A 1 86 ? -15.976 -11.494 6.608 1.00 0.00 86 SER A C 17
ATOM 24830 O O . SER A 1 86 ? -16.722 -12.146 7.335 1.00 0.00 86 SER A O 17
ATOM 24838 N N . ALA A 1 87 ? -15.632 -11.888 5.387 1.00 0.00 87 ALA A N 17
ATOM 24839 C CA . ALA A 1 87 ? -16.158 -13.112 4.799 1.00 0.00 87 ALA A CA 17
ATOM 24840 C C . ALA A 1 87 ? -15.049 -14.126 4.532 1.00 0.00 87 ALA A C 17
ATOM 24841 O O . ALA A 1 87 ? -15.218 -15.035 3.720 1.00 0.00 87 ALA A O 17
ATOM 24848 N N . THR A 1 88 ? -13.921 -13.983 5.225 1.00 0.00 88 THR A N 17
ATOM 24849 C CA . THR A 1 88 ? -12.765 -14.849 4.980 1.00 0.00 88 THR A CA 17
ATOM 24850 C C . THR A 1 88 ? -13.018 -16.265 5.490 1.00 0.00 88 THR A C 17
ATOM 24851 O O . THR A 1 88 ? -12.324 -17.210 5.114 1.00 0.00 88 THR A O 17
ATOM 24862 N N . LEU A 1 89 ? -14.014 -16.397 6.346 1.00 0.00 89 LEU A N 17
ATOM 24863 C CA . LEU A 1 89 ? -14.434 -17.698 6.849 1.00 0.00 89 LEU A CA 17
ATOM 24864 C C . LEU A 1 89 ? -15.866 -17.960 6.412 1.00 0.00 89 LEU A C 17
ATOM 24865 O O . LEU A 1 89 ? -16.381 -19.072 6.519 1.00 0.00 89 LEU A O 17
ATOM 24881 N N . THR A 1 90 ? -16.495 -16.888 5.937 1.00 0.00 90 THR A N 17
ATOM 24882 C CA . THR A 1 90 ? -17.830 -16.932 5.354 1.00 0.00 90 THR A CA 17
ATOM 24883 C C . THR A 1 90 ? -18.891 -17.185 6.430 1.00 0.00 90 THR A C 17
ATOM 24884 O O . THR A 1 90 ? -19.911 -17.832 6.193 1.00 0.00 90 THR A O 17
ATOM 24895 N N . LYS A 1 91 ? -18.635 -16.653 7.624 1.00 0.00 91 LYS A N 17
ATOM 24896 C CA . LYS A 1 91 ? -19.568 -16.769 8.743 1.00 0.00 91 LYS A CA 17
ATOM 24897 C C . LYS A 1 91 ? -19.135 -15.898 9.922 1.00 0.00 91 LYS A C 17
ATOM 24898 O O . LYS A 1 91 ? -19.623 -16.068 11.039 1.00 0.00 91 LYS A O 17
ATOM 24917 N N . ASP A 1 92 ? -18.231 -14.962 9.673 1.00 0.00 92 ASP A N 17
ATOM 24918 C CA . ASP A 1 92 ? -17.652 -14.168 10.756 1.00 0.00 92 ASP A CA 17
ATOM 24919 C C . ASP A 1 92 ? -18.306 -12.794 10.846 1.00 0.00 92 ASP A C 17
ATOM 24920 O O . ASP A 1 92 ? -18.601 -12.317 11.942 1.00 0.00 92 ASP A O 17
ATOM 24929 N N . ALA A 1 93 ? -18.531 -12.173 9.691 1.00 0.00 93 ALA A N 17
ATOM 24930 C CA . ALA A 1 93 ? -19.177 -10.863 9.613 1.00 0.00 93 ALA A CA 17
ATOM 24931 C C . ALA A 1 93 ? -18.394 -9.810 10.396 1.00 0.00 93 ALA A C 17
ATOM 24932 O O . ALA A 1 93 ? -17.348 -9.354 9.888 1.00 0.00 93 ALA A O 17
ATOM 24940 N N . MET A 1 1 ? 20.626 -1.931 -0.227 1.00 0.00 1 MET A N 18
ATOM 24941 C CA . MET A 1 1 ? 19.852 -3.064 0.326 1.00 0.00 1 MET A CA 18
ATOM 24942 C C . MET A 1 1 ? 18.628 -2.548 1.066 1.00 0.00 1 MET A C 18
ATOM 24943 O O . MET A 1 1 ? 18.696 -1.538 1.766 1.00 0.00 1 MET A O 18
ATOM 24959 N N . VAL A 1 2 ? 17.511 -3.239 0.906 1.00 0.00 2 VAL A N 18
ATOM 24960 C CA . VAL A 1 2 ? 16.272 -2.840 1.546 1.00 0.00 2 VAL A CA 18
ATOM 24961 C C . VAL A 1 2 ? 15.514 -4.065 2.048 1.00 0.00 2 VAL A C 18
ATOM 24962 O O . VAL A 1 2 ? 15.480 -5.102 1.386 1.00 0.00 2 VAL A O 18
ATOM 24975 N N . THR A 1 3 ? 14.940 -3.951 3.231 1.00 0.00 3 THR A N 18
ATOM 24976 C CA . THR A 1 3 ? 14.159 -5.028 3.806 1.00 0.00 3 THR A CA 18
ATOM 24977 C C . THR A 1 3 ? 12.684 -4.666 3.817 1.00 0.00 3 THR A C 18
ATOM 24978 O O . THR A 1 3 ? 12.319 -3.493 3.749 1.00 0.00 3 THR A O 18
ATOM 24989 N N . LYS A 1 4 ? 11.837 -5.674 3.929 1.00 0.00 4 LYS A N 18
ATOM 24990 C CA . LYS A 1 4 ? 10.409 -5.455 4.056 1.00 0.00 4 LYS A CA 18
ATOM 24991 C C . LYS A 1 4 ? 10.132 -4.927 5.447 1.00 0.00 4 LYS A C 18
ATOM 24992 O O . LYS A 1 4 ? 9.095 -4.331 5.723 1.00 0.00 4 LYS A O 18
ATOM 25011 N N . GLU A 1 5 ? 11.118 -5.108 6.302 1.00 0.00 5 GLU A N 18
ATOM 25012 C CA . GLU A 1 5 ? 10.970 -4.822 7.708 1.00 0.00 5 GLU A CA 18
ATOM 25013 C C . GLU A 1 5 ? 11.077 -3.337 7.954 1.00 0.00 5 GLU A C 18
ATOM 25014 O O . GLU A 1 5 ? 10.441 -2.788 8.853 1.00 0.00 5 GLU A O 18
ATOM 25026 N N . GLN A 1 6 ? 11.864 -2.685 7.127 1.00 0.00 6 GLN A N 18
ATOM 25027 C CA . GLN A 1 6 ? 11.958 -1.247 7.176 1.00 0.00 6 GLN A CA 18
ATOM 25028 C C . GLN A 1 6 ? 10.764 -0.647 6.459 1.00 0.00 6 GLN A C 18
ATOM 25029 O O . GLN A 1 6 ? 10.324 0.438 6.791 1.00 0.00 6 GLN A O 18
ATOM 25043 N N . VAL A 1 7 ? 10.210 -1.400 5.508 1.00 0.00 7 VAL A N 18
ATOM 25044 C CA . VAL A 1 7 ? 9.061 -0.948 4.729 1.00 0.00 7 VAL A CA 18
ATOM 25045 C C . VAL A 1 7 ? 7.848 -0.915 5.636 1.00 0.00 7 VAL A C 18
ATOM 25046 O O . VAL A 1 7 ? 7.012 -0.012 5.585 1.00 0.00 7 VAL A O 18
ATOM 25059 N N . GLU A 1 8 ? 7.827 -1.903 6.499 1.00 0.00 8 GLU A N 18
ATOM 25060 C CA . GLU A 1 8 ? 6.800 -2.091 7.496 1.00 0.00 8 GLU A CA 18
ATOM 25061 C C . GLU A 1 8 ? 6.695 -0.860 8.381 1.00 0.00 8 GLU A C 18
ATOM 25062 O O . GLU A 1 8 ? 5.615 -0.312 8.593 1.00 0.00 8 GLU A O 18
ATOM 25074 N N . ALA A 1 9 ? 7.842 -0.408 8.864 1.00 0.00 9 ALA A N 18
ATOM 25075 C CA . ALA A 1 9 ? 7.892 0.727 9.760 1.00 0.00 9 ALA A CA 18
ATOM 25076 C C . ALA A 1 9 ? 7.838 2.011 8.960 1.00 0.00 9 ALA A C 18
ATOM 25077 O O . ALA A 1 9 ? 7.388 3.052 9.446 1.00 0.00 9 ALA A O 18
ATOM 25084 N N . SER A 1 10 ? 8.269 1.913 7.712 1.00 0.00 10 SER A N 18
ATOM 25085 C CA . SER A 1 10 ? 8.355 3.082 6.843 1.00 0.00 10 SER A CA 18
ATOM 25086 C C . SER A 1 10 ? 6.962 3.556 6.456 1.00 0.00 10 SER A C 18
ATOM 25087 O O . SER A 1 10 ? 6.607 4.720 6.653 1.00 0.00 10 SER A O 18
ATOM 25095 N N . LEU A 1 11 ? 6.160 2.642 5.934 1.00 0.00 11 LEU A N 18
ATOM 25096 C CA . LEU A 1 11 ? 4.813 2.974 5.511 1.00 0.00 11 LEU A CA 18
ATOM 25097 C C . LEU A 1 11 ? 3.947 3.321 6.715 1.00 0.00 11 LEU A C 18
ATOM 25098 O O . LEU A 1 11 ? 3.077 4.176 6.629 1.00 0.00 11 LEU A O 18
ATOM 25114 N N . THR A 1 12 ? 4.215 2.686 7.848 1.00 0.00 12 THR A N 18
ATOM 25115 C CA . THR A 1 12 ? 3.517 3.011 9.090 1.00 0.00 12 THR A CA 18
ATOM 25116 C C . THR A 1 12 ? 3.736 4.484 9.469 1.00 0.00 12 THR A C 18
ATOM 25117 O O . THR A 1 12 ? 2.923 5.097 10.161 1.00 0.00 12 THR A O 18
ATOM 25128 N N . SER A 1 13 ? 4.822 5.052 8.979 1.00 0.00 13 SER A N 18
ATOM 25129 C CA . SER A 1 13 ? 5.176 6.426 9.294 1.00 0.00 13 SER A CA 18
ATOM 25130 C C . SER A 1 13 ? 4.593 7.385 8.256 1.00 0.00 13 SER A C 18
ATOM 25131 O O . SER A 1 13 ? 4.009 8.418 8.593 1.00 0.00 13 SER A O 18
ATOM 25139 N N . LYS A 1 14 ? 4.736 7.016 6.991 1.00 0.00 14 LYS A N 18
ATOM 25140 C CA . LYS A 1 14 ? 4.351 7.881 5.880 1.00 0.00 14 LYS A CA 18
ATOM 25141 C C . LYS A 1 14 ? 2.854 7.786 5.623 1.00 0.00 14 LYS A C 18
ATOM 25142 O O . LYS A 1 14 ? 2.209 8.753 5.213 1.00 0.00 14 LYS A O 18
ATOM 25161 N N . LEU A 1 15 ? 2.313 6.610 5.888 1.00 0.00 15 LEU A N 18
ATOM 25162 C CA . LEU A 1 15 ? 0.944 6.274 5.514 1.00 0.00 15 LEU A CA 18
ATOM 25163 C C . LEU A 1 15 ? 0.092 6.013 6.747 1.00 0.00 15 LEU A C 18
ATOM 25164 O O . LEU A 1 15 ? -1.139 5.946 6.660 1.00 0.00 15 LEU A O 18
ATOM 25180 N N . LYS A 1 16 ? 0.778 5.864 7.884 1.00 0.00 16 LYS A N 18
ATOM 25181 C CA . LYS A 1 16 ? 0.152 5.597 9.182 1.00 0.00 16 LYS A CA 18
ATOM 25182 C C . LYS A 1 16 ? -0.367 4.158 9.270 1.00 0.00 16 LYS A C 18
ATOM 25183 O O . LYS A 1 16 ? -0.790 3.579 8.272 1.00 0.00 16 LYS A O 18
ATOM 25202 N N . PRO A 1 17 ? -0.339 3.563 10.480 1.00 0.00 17 PRO A N 18
ATOM 25203 C CA . PRO A 1 17 ? -0.715 2.157 10.693 1.00 0.00 17 PRO A CA 18
ATOM 25204 C C . PRO A 1 17 ? -2.220 1.911 10.613 1.00 0.00 17 PRO A C 18
ATOM 25205 O O . PRO A 1 17 ? -2.801 1.272 11.491 1.00 0.00 17 PRO A O 18
ATOM 25216 N N . ILE A 1 18 ? -2.846 2.414 9.564 1.00 0.00 18 ILE A N 18
ATOM 25217 C CA . ILE A 1 18 ? -4.268 2.199 9.354 1.00 0.00 18 ILE A CA 18
ATOM 25218 C C . ILE A 1 18 ? -4.491 0.772 8.880 1.00 0.00 18 ILE A C 18
ATOM 25219 O O . ILE A 1 18 ? -5.000 -0.071 9.621 1.00 0.00 18 ILE A O 18
ATOM 25235 N N . HIS A 1 19 ? -4.097 0.502 7.640 1.00 0.00 19 HIS A N 18
ATOM 25236 C CA . HIS A 1 19 ? -4.089 -0.848 7.123 1.00 0.00 19 HIS A CA 18
ATOM 25237 C C . HIS A 1 19 ? -3.011 -0.954 6.069 1.00 0.00 19 HIS A C 18
ATOM 25238 O O . HIS A 1 19 ? -3.206 -0.557 4.925 1.00 0.00 19 HIS A O 18
ATOM 25253 N N . LEU A 1 20 ? -1.874 -1.465 6.480 1.00 0.00 20 LEU A N 18
ATOM 25254 C CA . LEU A 1 20 ? -0.735 -1.628 5.600 1.00 0.00 20 LEU A CA 18
ATOM 25255 C C . LEU A 1 20 ? -0.204 -3.042 5.722 1.00 0.00 20 LEU A C 18
ATOM 25256 O O . LEU A 1 20 ? 0.140 -3.492 6.814 1.00 0.00 20 LEU A O 18
ATOM 25272 N N . GLU A 1 21 ? -0.128 -3.733 4.606 1.00 0.00 21 GLU A N 18
ATOM 25273 C CA . GLU A 1 21 ? 0.348 -5.100 4.587 1.00 0.00 21 GLU A CA 18
ATOM 25274 C C . GLU A 1 21 ? 1.135 -5.339 3.321 1.00 0.00 21 GLU A C 18
ATOM 25275 O O . GLU A 1 21 ? 0.567 -5.538 2.246 1.00 0.00 21 GLU A O 18
ATOM 25287 N N . VAL A 1 22 ? 2.440 -5.278 3.455 1.00 0.00 22 VAL A N 18
ATOM 25288 C CA . VAL A 1 22 ? 3.332 -5.491 2.344 1.00 0.00 22 VAL A CA 18
ATOM 25289 C C . VAL A 1 22 ? 3.821 -6.931 2.338 1.00 0.00 22 VAL A C 18
ATOM 25290 O O . VAL A 1 22 ? 4.048 -7.528 3.392 1.00 0.00 22 VAL A O 18
ATOM 25303 N N . ILE A 1 23 ? 3.961 -7.486 1.152 1.00 0.00 23 ILE A N 18
ATOM 25304 C CA . ILE A 1 23 ? 4.306 -8.874 0.993 1.00 0.00 23 ILE A CA 18
ATOM 25305 C C . ILE A 1 23 ? 5.526 -8.983 0.109 1.00 0.00 23 ILE A C 18
ATOM 25306 O O . ILE A 1 23 ? 5.465 -8.756 -1.099 1.00 0.00 23 ILE A O 18
ATOM 25322 N N . ASP A 1 24 ? 6.628 -9.271 0.742 1.00 0.00 24 ASP A N 18
ATOM 25323 C CA . ASP A 1 24 ? 7.896 -9.478 0.057 1.00 0.00 24 ASP A CA 18
ATOM 25324 C C . ASP A 1 24 ? 7.878 -10.770 -0.735 1.00 0.00 24 ASP A C 18
ATOM 25325 O O . ASP A 1 24 ? 7.706 -11.858 -0.183 1.00 0.00 24 ASP A O 18
ATOM 25334 N N . ILE A 1 25 ? 8.050 -10.629 -2.034 1.00 0.00 25 ILE A N 18
ATOM 25335 C CA . ILE A 1 25 ? 8.054 -11.761 -2.943 1.00 0.00 25 ILE A CA 18
ATOM 25336 C C . ILE A 1 25 ? 9.488 -12.074 -3.386 1.00 0.00 25 ILE A C 18
ATOM 25337 O O . ILE A 1 25 ? 9.718 -12.948 -4.219 1.00 0.00 25 ILE A O 18
ATOM 25353 N N . SER A 1 26 ? 10.463 -11.370 -2.820 1.00 0.00 26 SER A N 18
ATOM 25354 C CA . SER A 1 26 ? 11.839 -11.502 -3.280 1.00 0.00 26 SER A CA 18
ATOM 25355 C C . SER A 1 26 ? 12.861 -11.319 -2.156 1.00 0.00 26 SER A C 18
ATOM 25356 O O . SER A 1 26 ? 13.366 -12.300 -1.606 1.00 0.00 26 SER A O 18
ATOM 25364 N N . GLY A 1 27 ? 13.165 -10.071 -1.818 1.00 0.00 27 GLY A N 18
ATOM 25365 C CA . GLY A 1 27 ? 14.168 -9.802 -0.808 1.00 0.00 27 GLY A CA 18
ATOM 25366 C C . GLY A 1 27 ? 14.625 -8.355 -0.812 1.00 0.00 27 GLY A C 18
ATOM 25367 O O . GLY A 1 27 ? 13.879 -7.465 -0.401 1.00 0.00 27 GLY A O 18
ATOM 25371 N N . GLY A 1 28 ? 15.841 -8.118 -1.296 1.00 0.00 28 GLY A N 18
ATOM 25372 C CA . GLY A 1 28 ? 16.415 -6.783 -1.262 1.00 0.00 28 GLY A CA 18
ATOM 25373 C C . GLY A 1 28 ? 16.753 -6.239 -2.639 1.00 0.00 28 GLY A C 18
ATOM 25374 O O . GLY A 1 28 ? 16.446 -5.091 -2.949 1.00 0.00 28 GLY A O 18
ATOM 25378 N N . CYS A 1 29 ? 17.378 -7.059 -3.471 1.00 0.00 29 CYS A N 18
ATOM 25379 C CA . CYS A 1 29 ? 17.766 -6.637 -4.813 1.00 0.00 29 CYS A CA 18
ATOM 25380 C C . CYS A 1 29 ? 16.653 -6.970 -5.794 1.00 0.00 29 CYS A C 18
ATOM 25381 O O . CYS A 1 29 ? 16.443 -6.278 -6.790 1.00 0.00 29 CYS A O 18
ATOM 25389 N N . GLY A 1 30 ? 15.934 -8.031 -5.479 1.00 0.00 30 GLY A N 18
ATOM 25390 C CA . GLY A 1 30 ? 14.775 -8.415 -6.237 1.00 0.00 30 GLY A CA 18
ATOM 25391 C C . GLY A 1 30 ? 13.578 -7.670 -5.721 1.00 0.00 30 GLY A C 18
ATOM 25392 O O . GLY A 1 30 ? 12.544 -7.591 -6.385 1.00 0.00 30 GLY A O 18
ATOM 25396 N N . SER A 1 31 ? 13.777 -7.119 -4.517 1.00 0.00 31 SER A N 18
ATOM 25397 C CA . SER A 1 31 ? 12.736 -6.568 -3.659 1.00 0.00 31 SER A CA 18
ATOM 25398 C C . SER A 1 31 ? 11.516 -6.081 -4.423 1.00 0.00 31 SER A C 18
ATOM 25399 O O . SER A 1 31 ? 11.549 -5.102 -5.165 1.00 0.00 31 SER A O 18
ATOM 25407 N N . SER A 1 32 ? 10.437 -6.788 -4.192 1.00 0.00 32 SER A N 18
ATOM 25408 C CA . SER A 1 32 ? 9.141 -6.459 -4.743 1.00 0.00 32 SER A CA 18
ATOM 25409 C C . SER A 1 32 ? 8.078 -6.717 -3.690 1.00 0.00 32 SER A C 18
ATOM 25410 O O . SER A 1 32 ? 7.888 -7.859 -3.258 1.00 0.00 32 SER A O 18
ATOM 25418 N N . PHE A 1 33 ? 7.408 -5.663 -3.257 1.00 0.00 33 PHE A N 18
ATOM 25419 C CA . PHE A 1 33 ? 6.430 -5.787 -2.193 1.00 0.00 33 PHE A CA 18
ATOM 25420 C C . PHE A 1 33 ? 5.027 -5.560 -2.711 1.00 0.00 33 PHE A C 18
ATOM 25421 O O . PHE A 1 33 ? 4.765 -4.599 -3.438 1.00 0.00 33 PHE A O 18
ATOM 25438 N N . GLU A 1 34 ? 4.139 -6.463 -2.352 1.00 0.00 34 GLU A N 18
ATOM 25439 C CA . GLU A 1 34 ? 2.723 -6.292 -2.628 1.00 0.00 34 GLU A CA 18
ATOM 25440 C C . GLU A 1 34 ? 2.092 -5.569 -1.449 1.00 0.00 34 GLU A C 18
ATOM 25441 O O . GLU A 1 34 ? 1.959 -6.144 -0.373 1.00 0.00 34 GLU A O 18
ATOM 25453 N N . VAL A 1 35 ? 1.722 -4.314 -1.629 1.00 0.00 35 VAL A N 18
ATOM 25454 C CA . VAL A 1 35 ? 1.181 -3.540 -0.521 1.00 0.00 35 VAL A CA 18
ATOM 25455 C C . VAL A 1 35 ? -0.336 -3.383 -0.605 1.00 0.00 35 VAL A C 18
ATOM 25456 O O . VAL A 1 35 ? -0.904 -3.144 -1.676 1.00 0.00 35 VAL A O 18
ATOM 25469 N N . GLU A 1 36 ? -0.977 -3.554 0.543 1.00 0.00 36 GLU A N 18
ATOM 25470 C CA . GLU A 1 36 ? -2.393 -3.285 0.699 1.00 0.00 36 GLU A CA 18
ATOM 25471 C C . GLU A 1 36 ? -2.545 -2.101 1.640 1.00 0.00 36 GLU A C 18
ATOM 25472 O O . GLU A 1 36 ? -2.288 -2.215 2.837 1.00 0.00 36 GLU A O 18
ATOM 25484 N N . VAL A 1 37 ? -2.931 -0.964 1.082 1.00 0.00 37 VAL A N 18
ATOM 25485 C CA . VAL A 1 37 ? -2.956 0.289 1.824 1.00 0.00 37 VAL A CA 18
ATOM 25486 C C . VAL A 1 37 ? -4.370 0.786 2.077 1.00 0.00 37 VAL A C 18
ATOM 25487 O O . VAL A 1 37 ? -5.236 0.747 1.199 1.00 0.00 37 VAL A O 18
ATOM 25500 N N . VAL A 1 38 ? -4.581 1.239 3.296 1.00 0.00 38 VAL A N 18
ATOM 25501 C CA . VAL A 1 38 ? -5.723 2.056 3.642 1.00 0.00 38 VAL A CA 18
ATOM 25502 C C . VAL A 1 38 ? -5.200 3.297 4.337 1.00 0.00 38 VAL A C 18
ATOM 25503 O O . VAL A 1 38 ? -4.819 3.239 5.499 1.00 0.00 38 VAL A O 18
ATOM 25516 N N . SER A 1 39 ? -5.117 4.396 3.613 1.00 0.00 39 SER A N 18
ATOM 25517 C CA . SER A 1 39 ? -4.571 5.618 4.177 1.00 0.00 39 SER A CA 18
ATOM 25518 C C . SER A 1 39 ? -5.460 6.806 3.886 1.00 0.00 39 SER A C 18
ATOM 25519 O O . SER A 1 39 ? -6.344 6.750 3.030 1.00 0.00 39 SER A O 18
ATOM 25527 N N . GLU A 1 40 ? -5.187 7.891 4.596 1.00 0.00 40 GLU A N 18
ATOM 25528 C CA . GLU A 1 40 ? -5.892 9.144 4.402 1.00 0.00 40 GLU A CA 18
ATOM 25529 C C . GLU A 1 40 ? -5.432 9.832 3.119 1.00 0.00 40 GLU A C 18
ATOM 25530 O O . GLU A 1 40 ? -5.848 10.947 2.814 1.00 0.00 40 GLU A O 18
ATOM 25542 N N . GLN A 1 41 ? -4.581 9.151 2.358 1.00 0.00 41 GLN A N 18
ATOM 25543 C CA . GLN A 1 41 ? -4.081 9.701 1.100 1.00 0.00 41 GLN A CA 18
ATOM 25544 C C . GLN A 1 41 ? -4.970 9.258 -0.031 1.00 0.00 41 GLN A C 18
ATOM 25545 O O . GLN A 1 41 ? -4.682 9.478 -1.204 1.00 0.00 41 GLN A O 18
ATOM 25559 N N . PHE A 1 42 ? -6.057 8.630 0.345 1.00 0.00 42 PHE A N 18
ATOM 25560 C CA . PHE A 1 42 ? -7.003 8.115 -0.608 1.00 0.00 42 PHE A CA 18
ATOM 25561 C C . PHE A 1 42 ? -8.363 8.749 -0.374 1.00 0.00 42 PHE A C 18
ATOM 25562 O O . PHE A 1 42 ? -9.344 8.395 -1.028 1.00 0.00 42 PHE A O 18
ATOM 25579 N N . GLU A 1 43 ? -8.396 9.727 0.526 1.00 0.00 43 GLU A N 18
ATOM 25580 C CA . GLU A 1 43 ? -9.660 10.287 1.004 1.00 0.00 43 GLU A CA 18
ATOM 25581 C C . GLU A 1 43 ? -10.447 10.948 -0.116 1.00 0.00 43 GLU A C 18
ATOM 25582 O O . GLU A 1 43 ? -10.089 12.030 -0.586 1.00 0.00 43 GLU A O 18
ATOM 25594 N N . GLY A 1 44 ? -11.532 10.296 -0.521 1.00 0.00 44 GLY A N 18
ATOM 25595 C CA . GLY A 1 44 ? -12.375 10.812 -1.583 1.00 0.00 44 GLY A CA 18
ATOM 25596 C C . GLY A 1 44 ? -11.627 10.981 -2.891 1.00 0.00 44 GLY A C 18
ATOM 25597 O O . GLY A 1 44 ? -12.040 11.755 -3.755 1.00 0.00 44 GLY A O 18
ATOM 25601 N N . LYS A 1 45 ? -10.521 10.265 -3.032 1.00 0.00 45 LYS A N 18
ATOM 25602 C CA . LYS A 1 45 ? -9.700 10.360 -4.217 1.00 0.00 45 LYS A CA 18
ATOM 25603 C C . LYS A 1 45 ? -10.054 9.253 -5.181 1.00 0.00 45 LYS A C 18
ATOM 25604 O O . LYS A 1 45 ? -10.607 8.222 -4.787 1.00 0.00 45 LYS A O 18
ATOM 25623 N N . ARG A 1 46 ? -9.711 9.460 -6.433 1.00 0.00 46 ARG A N 18
ATOM 25624 C CA . ARG A 1 46 ? -9.878 8.437 -7.442 1.00 0.00 46 ARG A CA 18
ATOM 25625 C C . ARG A 1 46 ? -8.627 7.575 -7.483 1.00 0.00 46 ARG A C 18
ATOM 25626 O O . ARG A 1 46 ? -7.532 8.079 -7.270 1.00 0.00 46 ARG A O 18
ATOM 25647 N N . LEU A 1 47 ? -8.813 6.283 -7.713 1.00 0.00 47 LEU A N 18
ATOM 25648 C CA . LEU A 1 47 ? -7.735 5.274 -7.707 1.00 0.00 47 LEU A CA 18
ATOM 25649 C C . LEU A 1 47 ? -6.414 5.793 -8.284 1.00 0.00 47 LEU A C 18
ATOM 25650 O O . LEU A 1 47 ? -5.348 5.586 -7.702 1.00 0.00 47 LEU A O 18
ATOM 25666 N N . LEU A 1 48 ? -6.501 6.487 -9.401 1.00 0.00 48 LEU A N 18
ATOM 25667 C CA . LEU A 1 48 ? -5.322 7.001 -10.094 1.00 0.00 48 LEU A CA 18
ATOM 25668 C C . LEU A 1 48 ? -4.617 8.043 -9.234 1.00 0.00 48 LEU A C 18
ATOM 25669 O O . LEU A 1 48 ? -3.412 7.962 -8.995 1.00 0.00 48 LEU A O 18
ATOM 25685 N N . GLU A 1 49 ? -5.396 9.005 -8.756 1.00 0.00 49 GLU A N 18
ATOM 25686 C CA . GLU A 1 49 ? -4.908 10.037 -7.846 1.00 0.00 49 GLU A CA 18
ATOM 25687 C C . GLU A 1 49 ? -4.375 9.375 -6.595 1.00 0.00 49 GLU A C 18
ATOM 25688 O O . GLU A 1 49 ? -3.351 9.770 -6.041 1.00 0.00 49 GLU A O 18
ATOM 25700 N N . ARG A 1 50 ? -5.105 8.353 -6.177 1.00 0.00 50 ARG A N 18
ATOM 25701 C CA . ARG A 1 50 ? -4.772 7.558 -5.016 1.00 0.00 50 ARG A CA 18
ATOM 25702 C C . ARG A 1 50 ? -3.364 7.000 -5.136 1.00 0.00 50 ARG A C 18
ATOM 25703 O O . ARG A 1 50 ? -2.526 7.183 -4.253 1.00 0.00 50 ARG A O 18
ATOM 25724 N N . HIS A 1 51 ? -3.103 6.343 -6.251 1.00 0.00 51 HIS A N 18
ATOM 25725 C CA . HIS A 1 51 ? -1.812 5.708 -6.467 1.00 0.00 51 HIS A CA 18
ATOM 25726 C C . HIS A 1 51 ? -0.730 6.757 -6.639 1.00 0.00 51 HIS A C 18
ATOM 25727 O O . HIS A 1 51 ? 0.375 6.614 -6.113 1.00 0.00 51 HIS A O 18
ATOM 25742 N N . ARG A 1 52 ? -1.076 7.833 -7.328 1.00 0.00 52 ARG A N 18
ATOM 25743 C CA . ARG A 1 52 ? -0.136 8.902 -7.608 1.00 0.00 52 ARG A CA 18
ATOM 25744 C C . ARG A 1 52 ? 0.243 9.611 -6.313 1.00 0.00 52 ARG A C 18
ATOM 25745 O O . ARG A 1 52 ? 1.290 10.249 -6.211 1.00 0.00 52 ARG A O 18
ATOM 25766 N N . MET A 1 53 ? -0.596 9.463 -5.312 1.00 0.00 53 MET A N 18
ATOM 25767 C CA . MET A 1 53 ? -0.393 10.167 -4.066 1.00 0.00 53 MET A CA 18
ATOM 25768 C C . MET A 1 53 ? 0.367 9.299 -3.082 1.00 0.00 53 MET A C 18
ATOM 25769 O O . MET A 1 53 ? 1.197 9.783 -2.310 1.00 0.00 53 MET A O 18
ATOM 25783 N N . VAL A 1 54 ? 0.084 8.007 -3.126 1.00 0.00 54 VAL A N 18
ATOM 25784 C CA . VAL A 1 54 ? 0.741 7.058 -2.253 1.00 0.00 54 VAL A CA 18
ATOM 25785 C C . VAL A 1 54 ? 2.174 6.877 -2.692 1.00 0.00 54 VAL A C 18
ATOM 25786 O O . VAL A 1 54 ? 3.090 6.843 -1.876 1.00 0.00 54 VAL A O 18
ATOM 25799 N N . ASN A 1 55 ? 2.361 6.805 -4.000 1.00 0.00 55 ASN A N 18
ATOM 25800 C CA . ASN A 1 55 ? 3.684 6.607 -4.538 1.00 0.00 55 ASN A CA 18
ATOM 25801 C C . ASN A 1 55 ? 4.439 7.910 -4.499 1.00 0.00 55 ASN A C 18
ATOM 25802 O O . ASN A 1 55 ? 5.614 7.950 -4.748 1.00 0.00 55 ASN A O 18
ATOM 25813 N N . ALA A 1 56 ? 3.737 8.990 -4.244 1.00 0.00 56 ALA A N 18
ATOM 25814 C CA . ALA A 1 56 ? 4.405 10.259 -4.028 1.00 0.00 56 ALA A CA 18
ATOM 25815 C C . ALA A 1 56 ? 5.271 10.144 -2.781 1.00 0.00 56 ALA A C 18
ATOM 25816 O O . ALA A 1 56 ? 6.442 10.519 -2.770 1.00 0.00 56 ALA A O 18
ATOM 25823 N N . ALA A 1 57 ? 4.696 9.525 -1.764 1.00 0.00 57 ALA A N 18
ATOM 25824 C CA . ALA A 1 57 ? 5.350 9.365 -0.478 1.00 0.00 57 ALA A CA 18
ATOM 25825 C C . ALA A 1 57 ? 6.155 8.076 -0.450 1.00 0.00 57 ALA A C 18
ATOM 25826 O O . ALA A 1 57 ? 6.816 7.766 0.538 1.00 0.00 57 ALA A O 18
ATOM 25833 N N . LEU A 1 58 ? 6.098 7.342 -1.553 1.00 0.00 58 LEU A N 18
ATOM 25834 C CA . LEU A 1 58 ? 6.712 6.029 -1.647 1.00 0.00 58 LEU A CA 18
ATOM 25835 C C . LEU A 1 58 ? 7.535 5.919 -2.919 1.00 0.00 58 LEU A C 18
ATOM 25836 O O . LEU A 1 58 ? 8.025 4.849 -3.270 1.00 0.00 58 LEU A O 18
ATOM 25852 N N . GLU A 1 59 ? 7.673 7.031 -3.613 1.00 0.00 59 GLU A N 18
ATOM 25853 C CA . GLU A 1 59 ? 8.454 7.076 -4.846 1.00 0.00 59 GLU A CA 18
ATOM 25854 C C . GLU A 1 59 ? 9.912 6.908 -4.489 1.00 0.00 59 GLU A C 18
ATOM 25855 O O . GLU A 1 59 ? 10.684 6.268 -5.198 1.00 0.00 59 GLU A O 18
ATOM 25867 N N . GLU A 1 60 ? 10.257 7.467 -3.348 1.00 0.00 60 GLU A N 18
ATOM 25868 C CA . GLU A 1 60 ? 11.605 7.420 -2.845 1.00 0.00 60 GLU A CA 18
ATOM 25869 C C . GLU A 1 60 ? 11.864 6.049 -2.240 1.00 0.00 60 GLU A C 18
ATOM 25870 O O . GLU A 1 60 ? 12.991 5.547 -2.240 1.00 0.00 60 GLU A O 18
ATOM 25882 N N . GLU A 1 61 ? 10.787 5.444 -1.767 1.00 0.00 61 GLU A N 18
ATOM 25883 C CA . GLU A 1 61 ? 10.791 4.065 -1.329 1.00 0.00 61 GLU A CA 18
ATOM 25884 C C . GLU A 1 61 ? 11.062 3.166 -2.527 1.00 0.00 61 GLU A C 18
ATOM 25885 O O . GLU A 1 61 ? 11.853 2.227 -2.456 1.00 0.00 61 GLU A O 18
ATOM 25897 N N . MET A 1 62 ? 10.408 3.491 -3.643 1.00 0.00 62 MET A N 18
ATOM 25898 C CA . MET A 1 62 ? 10.588 2.761 -4.892 1.00 0.00 62 MET A CA 18
ATOM 25899 C C . MET A 1 62 ? 12.037 2.835 -5.346 1.00 0.00 62 MET A C 18
ATOM 25900 O O . MET A 1 62 ? 12.582 1.869 -5.869 1.00 0.00 62 MET A O 18
ATOM 25914 N N . LYS A 1 63 ? 12.659 3.986 -5.118 1.00 0.00 63 LYS A N 18
ATOM 25915 C CA . LYS A 1 63 ? 14.048 4.193 -5.498 1.00 0.00 63 LYS A CA 18
ATOM 25916 C C . LYS A 1 63 ? 14.957 3.283 -4.681 1.00 0.00 63 LYS A C 18
ATOM 25917 O O . LYS A 1 63 ? 16.080 2.978 -5.086 1.00 0.00 63 LYS A O 18
ATOM 25936 N N . GLU A 1 64 ? 14.452 2.834 -3.539 1.00 0.00 64 GLU A N 18
ATOM 25937 C CA . GLU A 1 64 ? 15.240 2.023 -2.632 1.00 0.00 64 GLU A CA 18
ATOM 25938 C C . GLU A 1 64 ? 14.982 0.546 -2.887 1.00 0.00 64 GLU A C 18
ATOM 25939 O O . GLU A 1 64 ? 15.888 -0.283 -2.794 1.00 0.00 64 GLU A O 18
ATOM 25951 N N . ILE A 1 65 ? 13.747 0.236 -3.235 1.00 0.00 65 ILE A N 18
ATOM 25952 C CA . ILE A 1 65 ? 13.344 -1.133 -3.531 1.00 0.00 65 ILE A CA 18
ATOM 25953 C C . ILE A 1 65 ? 13.387 -1.352 -5.038 1.00 0.00 65 ILE A C 18
ATOM 25954 O O . ILE A 1 65 ? 13.947 -0.536 -5.768 1.00 0.00 65 ILE A O 18
ATOM 25970 N N . HIS A 1 66 ? 12.827 -2.453 -5.502 1.00 0.00 66 HIS A N 18
ATOM 25971 C CA . HIS A 1 66 ? 12.824 -2.750 -6.927 1.00 0.00 66 HIS A CA 18
ATOM 25972 C C . HIS A 1 66 ? 11.408 -2.675 -7.499 1.00 0.00 66 HIS A C 18
ATOM 25973 O O . HIS A 1 66 ? 11.235 -2.568 -8.713 1.00 0.00 66 HIS A O 18
ATOM 25988 N N . ALA A 1 67 ? 10.400 -2.707 -6.626 1.00 0.00 67 ALA A N 18
ATOM 25989 C CA . ALA A 1 67 ? 9.004 -2.726 -7.071 1.00 0.00 67 ALA A CA 18
ATOM 25990 C C . ALA A 1 67 ? 8.022 -2.659 -5.901 1.00 0.00 67 ALA A C 18
ATOM 25991 O O . ALA A 1 67 ? 8.119 -3.430 -4.944 1.00 0.00 67 ALA A O 18
ATOM 25998 N N . LEU A 1 68 ? 7.089 -1.720 -5.984 1.00 0.00 68 LEU A N 18
ATOM 25999 C CA . LEU A 1 68 ? 5.987 -1.625 -5.056 1.00 0.00 68 LEU A CA 18
ATOM 26000 C C . LEU A 1 68 ? 4.673 -1.784 -5.805 1.00 0.00 68 LEU A C 18
ATOM 26001 O O . LEU A 1 68 ? 4.296 -0.951 -6.630 1.00 0.00 68 LEU A O 18
ATOM 26017 N N . SER A 1 69 ? 3.996 -2.872 -5.544 1.00 0.00 69 SER A N 18
ATOM 26018 C CA . SER A 1 69 ? 2.718 -3.124 -6.165 1.00 0.00 69 SER A CA 18
ATOM 26019 C C . SER A 1 69 ? 1.597 -2.861 -5.175 1.00 0.00 69 SER A C 18
ATOM 26020 O O . SER A 1 69 ? 1.308 -3.688 -4.310 1.00 0.00 69 SER A O 18
ATOM 26028 N N . ILE A 1 70 ? 0.990 -1.691 -5.286 1.00 0.00 70 ILE A N 18
ATOM 26029 C CA . ILE A 1 70 ? -0.151 -1.354 -4.465 1.00 0.00 70 ILE A CA 18
ATOM 26030 C C . ILE A 1 70 ? -1.386 -1.993 -5.064 1.00 0.00 70 ILE A C 18
ATOM 26031 O O . ILE A 1 70 ? -2.060 -1.432 -5.930 1.00 0.00 70 ILE A O 18
ATOM 26047 N N . LYS A 1 71 ? -1.641 -3.208 -4.622 1.00 0.00 71 LYS A N 18
ATOM 26048 C CA . LYS A 1 71 ? -2.726 -4.000 -5.158 1.00 0.00 71 LYS A CA 18
ATOM 26049 C C . LYS A 1 71 ? -4.050 -3.424 -4.706 1.00 0.00 71 LYS A C 18
ATOM 26050 O O . LYS A 1 71 ? -5.075 -3.590 -5.364 1.00 0.00 71 LYS A O 18
ATOM 26069 N N . LYS A 1 72 ? -4.015 -2.738 -3.576 1.00 0.00 72 LYS A N 18
ATOM 26070 C CA . LYS A 1 72 ? -5.210 -2.144 -3.024 1.00 0.00 72 LYS A CA 18
ATOM 26071 C C . LYS A 1 72 ? -4.948 -0.775 -2.451 1.00 0.00 72 LYS A C 18
ATOM 26072 O O . LYS A 1 72 ? -4.140 -0.593 -1.538 1.00 0.00 72 LYS A O 18
ATOM 26091 N N . ALA A 1 73 ? -5.641 0.175 -3.026 1.00 0.00 73 ALA A N 18
ATOM 26092 C CA . ALA A 1 73 ? -5.700 1.522 -2.502 1.00 0.00 73 ALA A CA 18
ATOM 26093 C C . ALA A 1 73 ? -7.095 1.768 -1.959 1.00 0.00 73 ALA A C 18
ATOM 26094 O O . ALA A 1 73 ? -8.014 2.119 -2.701 1.00 0.00 73 ALA A O 18
ATOM 26101 N N . GLN A 1 74 ? -7.242 1.583 -0.663 1.00 0.00 74 GLN A N 18
ATOM 26102 C CA . GLN A 1 74 ? -8.538 1.659 -0.012 1.00 0.00 74 GLN A CA 18
ATOM 26103 C C . GLN A 1 74 ? -8.566 2.782 1.017 1.00 0.00 74 GLN A C 18
ATOM 26104 O O . GLN A 1 74 ? -7.581 3.023 1.707 1.00 0.00 74 GLN A O 18
ATOM 26118 N N . THR A 1 75 ? -9.677 3.499 1.086 1.00 0.00 75 THR A N 18
ATOM 26119 C CA . THR A 1 75 ? -9.821 4.568 2.055 1.00 0.00 75 THR A CA 18
ATOM 26120 C C . THR A 1 75 ? -10.919 4.274 3.075 1.00 0.00 75 THR A C 18
ATOM 26121 O O . THR A 1 75 ? -11.942 3.658 2.746 1.00 0.00 75 THR A O 18
ATOM 26132 N N . PRO A 1 76 ? -10.693 4.717 4.334 1.00 0.00 76 PRO A N 18
ATOM 26133 C CA . PRO A 1 76 ? -11.567 4.458 5.499 1.00 0.00 76 PRO A CA 18
ATOM 26134 C C . PRO A 1 76 ? -13.050 4.787 5.306 1.00 0.00 76 PRO A C 18
ATOM 26135 O O . PRO A 1 76 ? -13.849 4.521 6.195 1.00 0.00 76 PRO A O 18
ATOM 26146 N N . GLN A 1 77 ? -13.425 5.395 4.190 1.00 0.00 77 GLN A N 18
ATOM 26147 C CA . GLN A 1 77 ? -14.833 5.724 3.956 1.00 0.00 77 GLN A CA 18
ATOM 26148 C C . GLN A 1 77 ? -15.557 4.533 3.343 1.00 0.00 77 GLN A C 18
ATOM 26149 O O . GLN A 1 77 ? -16.731 4.302 3.608 1.00 0.00 77 GLN A O 18
ATOM 26163 N N . GLN A 1 78 ? -14.847 3.780 2.517 1.00 0.00 78 GLN A N 18
ATOM 26164 C CA . GLN A 1 78 ? -15.388 2.522 2.000 1.00 0.00 78 GLN A CA 18
ATOM 26165 C C . GLN A 1 78 ? -15.063 1.453 3.002 1.00 0.00 78 GLN A C 18
ATOM 26166 O O . GLN A 1 78 ? -15.819 0.513 3.231 1.00 0.00 78 GLN A O 18
ATOM 26180 N N . TRP A 1 79 ? -13.898 1.639 3.593 1.00 0.00 79 TRP A N 18
ATOM 26181 C CA . TRP A 1 79 ? -13.407 0.779 4.639 1.00 0.00 79 TRP A CA 18
ATOM 26182 C C . TRP A 1 79 ? -14.077 1.122 5.948 1.00 0.00 79 TRP A C 18
ATOM 26183 O O . TRP A 1 79 ? -13.719 0.595 7.002 1.00 0.00 79 TRP A O 18
ATOM 26204 N N . LYS A 1 80 ? -15.029 2.043 5.854 1.00 0.00 80 LYS A N 18
ATOM 26205 C CA . LYS A 1 80 ? -15.821 2.478 7.003 1.00 0.00 80 LYS A CA 18
ATOM 26206 C C . LYS A 1 80 ? -16.227 1.323 7.926 1.00 0.00 80 LYS A C 18
ATOM 26207 O O . LYS A 1 80 ? -15.938 1.381 9.121 1.00 0.00 80 LYS A O 18
ATOM 26226 N N . PRO A 1 81 ? -16.903 0.267 7.420 1.00 0.00 81 PRO A N 18
ATOM 26227 C CA . PRO A 1 81 ? -17.240 -0.893 8.238 1.00 0.00 81 PRO A CA 18
ATOM 26228 C C . PRO A 1 81 ? -16.065 -1.865 8.347 1.00 0.00 81 PRO A C 18
ATOM 26229 O O . PRO A 1 81 ? -15.724 -2.549 7.383 1.00 0.00 81 PRO A O 18
ATOM 26240 N N . PRO A 1 82 ? -15.423 -1.931 9.520 1.00 0.00 82 PRO A N 18
ATOM 26241 C CA . PRO A 1 82 ? -14.307 -2.825 9.763 1.00 0.00 82 PRO A CA 18
ATOM 26242 C C . PRO A 1 82 ? -14.751 -4.167 10.336 1.00 0.00 82 PRO A C 18
ATOM 26243 O O . PRO A 1 82 ? -15.924 -4.354 10.671 1.00 0.00 82 PRO A O 18
ATOM 26254 N N . SER A 1 83 ? -13.817 -5.100 10.442 1.00 0.00 83 SER A N 18
ATOM 26255 C CA . SER A 1 83 ? -14.099 -6.393 11.037 1.00 0.00 83 SER A CA 18
ATOM 26256 C C . SER A 1 83 ? -12.972 -6.754 11.990 1.00 0.00 83 SER A C 18
ATOM 26257 O O . SER A 1 83 ? -12.594 -7.917 12.132 1.00 0.00 83 SER A O 18
ATOM 26265 N N . GLN A 1 84 ? -12.445 -5.730 12.640 1.00 0.00 84 GLN A N 18
ATOM 26266 C CA . GLN A 1 84 ? -11.291 -5.880 13.499 1.00 0.00 84 GLN A CA 18
ATOM 26267 C C . GLN A 1 84 ? -11.096 -4.669 14.408 1.00 0.00 84 GLN A C 18
ATOM 26268 O O . GLN A 1 84 ? -10.671 -4.802 15.553 1.00 0.00 84 GLN A O 18
ATOM 26282 N N . ASP A 1 85 ? -11.440 -3.493 13.895 1.00 0.00 85 ASP A N 18
ATOM 26283 C CA . ASP A 1 85 ? -11.115 -2.227 14.547 1.00 0.00 85 ASP A CA 18
ATOM 26284 C C . ASP A 1 85 ? -11.886 -2.090 15.836 1.00 0.00 85 ASP A C 18
ATOM 26285 O O . ASP A 1 85 ? -11.422 -1.507 16.811 1.00 0.00 85 ASP A O 18
ATOM 26294 N N . SER A 1 86 ? -13.046 -2.687 15.830 1.00 0.00 86 SER A N 18
ATOM 26295 C CA . SER A 1 86 ? -13.948 -2.626 16.959 1.00 0.00 86 SER A CA 18
ATOM 26296 C C . SER A 1 86 ? -13.516 -3.619 18.033 1.00 0.00 86 SER A C 18
ATOM 26297 O O . SER A 1 86 ? -13.593 -3.331 19.230 1.00 0.00 86 SER A O 18
ATOM 26305 N N . ALA A 1 87 ? -13.021 -4.774 17.602 1.00 0.00 87 ALA A N 18
ATOM 26306 C CA . ALA A 1 87 ? -12.568 -5.802 18.530 1.00 0.00 87 ALA A CA 18
ATOM 26307 C C . ALA A 1 87 ? -11.258 -5.398 19.179 1.00 0.00 87 ALA A C 18
ATOM 26308 O O . ALA A 1 87 ? -10.863 -5.918 20.220 1.00 0.00 87 ALA A O 18
ATOM 26315 N N . THR A 1 88 ? -10.622 -4.426 18.569 1.00 0.00 88 THR A N 18
ATOM 26316 C CA . THR A 1 88 ? -9.362 -3.895 19.064 1.00 0.00 88 THR A CA 18
ATOM 26317 C C . THR A 1 88 ? -9.629 -2.854 20.147 1.00 0.00 88 THR A C 18
ATOM 26318 O O . THR A 1 88 ? -8.728 -2.422 20.862 1.00 0.00 88 THR A O 18
ATOM 26329 N N . LEU A 1 89 ? -10.894 -2.498 20.302 1.00 0.00 89 LEU A N 18
ATOM 26330 C CA . LEU A 1 89 ? -11.292 -1.506 21.280 1.00 0.00 89 LEU A CA 18
ATOM 26331 C C . LEU A 1 89 ? -11.764 -2.233 22.514 1.00 0.00 89 LEU A C 18
ATOM 26332 O O . LEU A 1 89 ? -11.731 -1.709 23.622 1.00 0.00 89 LEU A O 18
ATOM 26348 N N . THR A 1 90 ? -12.166 -3.475 22.300 1.00 0.00 90 THR A N 18
ATOM 26349 C CA . THR A 1 90 ? -12.612 -4.333 23.384 1.00 0.00 90 THR A CA 18
ATOM 26350 C C . THR A 1 90 ? -11.426 -4.741 24.251 1.00 0.00 90 THR A C 18
ATOM 26351 O O . THR A 1 90 ? -11.574 -5.116 25.411 1.00 0.00 90 THR A O 18
ATOM 26362 N N . LYS A 1 91 ? -10.243 -4.622 23.676 1.00 0.00 91 LYS A N 18
ATOM 26363 C CA . LYS A 1 91 ? -9.009 -4.985 24.357 1.00 0.00 91 LYS A CA 18
ATOM 26364 C C . LYS A 1 91 ? -8.181 -3.740 24.612 1.00 0.00 91 LYS A C 18
ATOM 26365 O O . LYS A 1 91 ? -7.191 -3.766 25.347 1.00 0.00 91 LYS A O 18
ATOM 26384 N N . ASP A 1 92 ? -8.621 -2.651 23.983 1.00 0.00 92 ASP A N 18
ATOM 26385 C CA . ASP A 1 92 ? -7.945 -1.356 24.063 1.00 0.00 92 ASP A CA 18
ATOM 26386 C C . ASP A 1 92 ? -6.538 -1.455 23.491 1.00 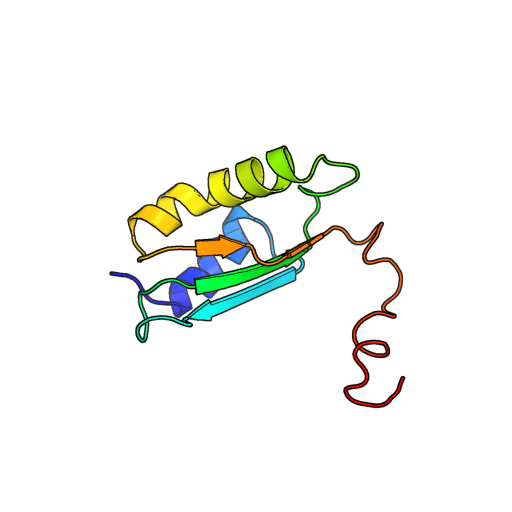0.00 92 ASP A C 18
ATOM 26387 O O . ASP A 1 92 ? -5.574 -1.005 24.110 1.00 0.00 92 ASP A O 18
ATOM 26396 N N . ALA A 1 93 ? -6.452 -2.041 22.298 1.00 0.00 93 ALA A N 18
ATOM 26397 C CA . ALA A 1 93 ? -5.184 -2.291 21.621 1.00 0.00 93 ALA A CA 18
ATOM 26398 C C . ALA A 1 93 ? -4.353 -3.308 22.392 1.00 0.00 93 ALA A C 18
ATOM 26399 O O . ALA A 1 93 ? -4.571 -4.520 22.191 1.00 0.00 93 ALA A O 18
ATOM 26407 N N . MET A 1 1 ? 20.758 -2.407 -0.619 1.00 0.00 1 MET A N 19
ATOM 26408 C CA . MET A 1 1 ? 20.249 -3.377 0.374 1.00 0.00 1 MET A CA 19
ATOM 26409 C C . MET A 1 1 ? 18.881 -2.940 0.884 1.00 0.00 1 MET A C 19
ATOM 26410 O O . MET A 1 1 ? 18.666 -1.759 1.167 1.00 0.00 1 MET A O 19
ATOM 26426 N N . VAL A 1 2 ? 17.957 -3.889 0.986 1.00 0.00 2 VAL A N 19
ATOM 26427 C CA . VAL A 1 2 ? 16.615 -3.605 1.478 1.00 0.00 2 VAL A CA 19
ATOM 26428 C C . VAL A 1 2 ? 16.065 -4.758 2.289 1.00 0.00 2 VAL A C 19
ATOM 26429 O O . VAL A 1 2 ? 16.177 -5.922 1.901 1.00 0.00 2 VAL A O 19
ATOM 26442 N N . THR A 1 3 ? 15.504 -4.427 3.431 1.00 0.00 3 THR A N 19
ATOM 26443 C CA . THR A 1 3 ? 14.692 -5.362 4.163 1.00 0.00 3 THR A CA 19
ATOM 26444 C C . THR A 1 3 ? 13.236 -4.892 4.183 1.00 0.00 3 THR A C 19
ATOM 26445 O O . THR A 1 3 ? 12.947 -3.701 4.180 1.00 0.00 3 THR A O 19
ATOM 26456 N N . LYS A 1 4 ? 12.328 -5.846 4.203 1.00 0.00 4 LYS A N 19
ATOM 26457 C CA . LYS A 1 4 ? 10.901 -5.589 4.391 1.00 0.00 4 LYS A CA 19
ATOM 26458 C C . LYS A 1 4 ? 10.661 -4.931 5.749 1.00 0.00 4 LYS A C 19
ATOM 26459 O O . LYS A 1 4 ? 9.600 -4.373 6.011 1.00 0.00 4 LYS A O 19
ATOM 26478 N N . GLU A 1 5 ? 11.685 -4.967 6.584 1.00 0.00 5 GLU A N 19
ATOM 26479 C CA . GLU A 1 5 ? 11.611 -4.441 7.932 1.00 0.00 5 GLU A CA 19
ATOM 26480 C C . GLU A 1 5 ? 11.521 -2.931 7.918 1.00 0.00 5 GLU A C 19
ATOM 26481 O O . GLU A 1 5 ? 10.846 -2.323 8.750 1.00 0.00 5 GLU A O 19
ATOM 26493 N N . GLN A 1 6 ? 12.190 -2.327 6.960 1.00 0.00 6 GLN A N 19
ATOM 26494 C CA . GLN A 1 6 ? 12.083 -0.895 6.777 1.00 0.00 6 GLN A CA 19
ATOM 26495 C C . GLN A 1 6 ? 10.794 -0.594 6.061 1.00 0.00 6 GLN A C 19
ATOM 26496 O O . GLN A 1 6 ? 10.206 0.452 6.253 1.00 0.00 6 GLN A O 19
ATOM 26510 N N . VAL A 1 7 ? 10.336 -1.556 5.268 1.00 0.00 7 VAL A N 19
ATOM 26511 C CA . VAL A 1 7 ? 9.146 -1.367 4.452 1.00 0.00 7 VAL A CA 19
ATOM 26512 C C . VAL A 1 7 ? 7.949 -1.288 5.377 1.00 0.00 7 VAL A C 19
ATOM 26513 O O . VAL A 1 7 ? 6.968 -0.590 5.138 1.00 0.00 7 VAL A O 19
ATOM 26526 N N . GLU A 1 8 ? 8.106 -1.981 6.474 1.00 0.00 8 GLU A N 19
ATOM 26527 C CA . GLU A 1 8 ? 7.158 -1.996 7.552 1.00 0.00 8 GLU A CA 19
ATOM 26528 C C . GLU A 1 8 ? 7.010 -0.610 8.156 1.00 0.00 8 GLU A C 19
ATOM 26529 O O . GLU A 1 8 ? 5.905 -0.083 8.294 1.00 0.00 8 GLU A O 19
ATOM 26541 N N . ALA A 1 9 ? 8.144 -0.012 8.482 1.00 0.00 9 ALA A N 19
ATOM 26542 C CA . ALA A 1 9 ? 8.164 1.255 9.180 1.00 0.00 9 ALA A CA 19
ATOM 26543 C C . ALA A 1 9 ? 7.946 2.387 8.203 1.00 0.00 9 ALA A C 19
ATOM 26544 O O . ALA A 1 9 ? 7.482 3.464 8.575 1.00 0.00 9 ALA A O 19
ATOM 26551 N N . SER A 1 10 ? 8.254 2.125 6.942 1.00 0.00 10 SER A N 19
ATOM 26552 C CA . SER A 1 10 ? 8.093 3.143 5.903 1.00 0.00 10 SER A CA 19
ATOM 26553 C C . SER A 1 10 ? 6.621 3.479 5.731 1.00 0.00 10 SER A C 19
ATOM 26554 O O . SER A 1 10 ? 6.197 4.626 5.893 1.00 0.00 10 SER A O 19
ATOM 26562 N N . LEU A 1 11 ? 5.844 2.451 5.449 1.00 0.00 11 LEU A N 19
ATOM 26563 C CA . LEU A 1 11 ? 4.429 2.600 5.165 1.00 0.00 11 LEU A CA 19
ATOM 26564 C C . LEU A 1 11 ? 3.664 3.016 6.421 1.00 0.00 11 LEU A C 19
ATOM 26565 O O . LEU A 1 11 ? 2.718 3.795 6.351 1.00 0.00 11 LEU A O 19
ATOM 26581 N N . THR A 1 12 ? 4.106 2.530 7.572 1.00 0.00 12 THR A N 19
ATOM 26582 C CA . THR A 1 12 ? 3.473 2.871 8.845 1.00 0.00 12 THR A CA 19
ATOM 26583 C C . THR A 1 12 ? 3.611 4.365 9.161 1.00 0.00 12 THR A C 19
ATOM 26584 O O . THR A 1 12 ? 2.764 4.958 9.827 1.00 0.00 12 THR A O 19
ATOM 26595 N N . SER A 1 13 ? 4.661 4.972 8.647 1.00 0.00 13 SER A N 19
ATOM 26596 C CA . SER A 1 13 ? 4.987 6.346 8.999 1.00 0.00 13 SER A CA 19
ATOM 26597 C C . SER A 1 13 ? 4.367 7.339 8.028 1.00 0.00 13 SER A C 19
ATOM 26598 O O . SER A 1 13 ? 3.866 8.389 8.429 1.00 0.00 13 SER A O 19
ATOM 26606 N N . LYS A 1 14 ? 4.392 6.998 6.748 1.00 0.00 14 LYS A N 19
ATOM 26607 C CA . LYS A 1 14 ? 3.979 7.922 5.714 1.00 0.00 14 LYS A CA 19
ATOM 26608 C C . LYS A 1 14 ? 2.499 7.761 5.447 1.00 0.00 14 LYS A C 19
ATOM 26609 O O . LYS A 1 14 ? 1.834 8.677 4.967 1.00 0.00 14 LYS A O 19
ATOM 26628 N N . LEU A 1 15 ? 1.988 6.583 5.772 1.00 0.00 15 LEU A N 19
ATOM 26629 C CA . LEU A 1 15 ? 0.619 6.238 5.434 1.00 0.00 15 LEU A CA 19
ATOM 26630 C C . LEU A 1 15 ? -0.218 5.978 6.673 1.00 0.00 15 LEU A C 19
ATOM 26631 O O . LEU A 1 15 ? -1.444 5.892 6.593 1.00 0.00 15 LEU A O 19
ATOM 26647 N N . LYS A 1 16 ? 0.466 5.850 7.805 1.00 0.00 16 LYS A N 19
ATOM 26648 C CA . LYS A 1 16 ? -0.168 5.649 9.105 1.00 0.00 16 LYS A CA 19
ATOM 26649 C C . LYS A 1 16 ? -0.699 4.223 9.246 1.00 0.00 16 LYS A C 19
ATOM 26650 O O . LYS A 1 16 ? -1.211 3.642 8.291 1.00 0.00 16 LYS A O 19
ATOM 26669 N N . PRO A 1 17 ? -0.569 3.635 10.447 1.00 0.00 17 PRO A N 19
ATOM 26670 C CA . PRO A 1 17 ? -0.952 2.240 10.702 1.00 0.00 17 PRO A CA 19
ATOM 26671 C C . PRO A 1 17 ? -2.467 2.016 10.721 1.00 0.00 17 PRO A C 19
ATOM 26672 O O . PRO A 1 17 ? -3.044 1.657 11.752 1.00 0.00 17 PRO A O 19
ATOM 26683 N N . ILE A 1 18 ? -3.105 2.235 9.582 1.00 0.00 18 ILE A N 19
ATOM 26684 C CA . ILE A 1 18 ? -4.525 1.946 9.432 1.00 0.00 18 ILE A CA 19
ATOM 26685 C C . ILE A 1 18 ? -4.700 0.515 8.934 1.00 0.00 18 ILE A C 19
ATOM 26686 O O . ILE A 1 18 ? -5.019 -0.389 9.703 1.00 0.00 18 ILE A O 19
ATOM 26702 N N . HIS A 1 19 ? -4.478 0.321 7.640 1.00 0.00 19 HIS A N 19
ATOM 26703 C CA . HIS A 1 19 ? -4.406 -1.007 7.054 1.00 0.00 19 HIS A CA 19
ATOM 26704 C C . HIS A 1 19 ? -3.255 -1.030 6.077 1.00 0.00 19 HIS A C 19
ATOM 26705 O O . HIS A 1 19 ? -3.379 -0.567 4.947 1.00 0.00 19 HIS A O 19
ATOM 26720 N N . LEU A 1 20 ? -2.135 -1.540 6.530 1.00 0.00 20 LEU A N 19
ATOM 26721 C CA . LEU A 1 20 ? -0.939 -1.609 5.716 1.00 0.00 20 LEU A CA 19
ATOM 26722 C C . LEU A 1 20 ? -0.438 -3.042 5.679 1.00 0.00 20 LEU A C 19
ATOM 26723 O O . LEU A 1 20 ? -0.096 -3.610 6.718 1.00 0.00 20 LEU A O 19
ATOM 26739 N N . GLU A 1 21 ? -0.400 -3.625 4.498 1.00 0.00 21 GLU A N 19
ATOM 26740 C CA . GLU A 1 21 ? 0.085 -4.978 4.344 1.00 0.00 21 GLU A CA 19
ATOM 26741 C C . GLU A 1 21 ? 0.942 -5.068 3.105 1.00 0.00 21 GLU A C 19
ATOM 26742 O O . GLU A 1 21 ? 0.435 -5.158 1.991 1.00 0.00 21 GLU A O 19
ATOM 26754 N N . VAL A 1 22 ? 2.237 -5.004 3.307 1.00 0.00 22 VAL A N 19
ATOM 26755 C CA . VAL A 1 22 ? 3.182 -5.186 2.227 1.00 0.00 22 VAL A CA 19
ATOM 26756 C C . VAL A 1 22 ? 3.850 -6.536 2.389 1.00 0.00 22 VAL A C 19
ATOM 26757 O O . VAL A 1 22 ? 4.338 -6.868 3.465 1.00 0.00 22 VAL A O 19
ATOM 26770 N N . ILE A 1 23 ? 3.866 -7.314 1.327 1.00 0.00 23 ILE A N 19
ATOM 26771 C CA . ILE A 1 23 ? 4.344 -8.669 1.383 1.00 0.00 23 ILE A CA 19
ATOM 26772 C C . ILE A 1 23 ? 5.269 -8.908 0.217 1.00 0.00 23 ILE A C 19
ATOM 26773 O O . ILE A 1 23 ? 4.860 -8.831 -0.943 1.00 0.00 23 ILE A O 19
ATOM 26789 N N . ASP A 1 24 ? 6.522 -9.115 0.537 1.00 0.00 24 ASP A N 19
ATOM 26790 C CA . ASP A 1 24 ? 7.511 -9.531 -0.446 1.00 0.00 24 ASP A CA 19
ATOM 26791 C C . ASP A 1 24 ? 7.027 -10.752 -1.196 1.00 0.00 24 ASP A C 19
ATOM 26792 O O . ASP A 1 24 ? 6.684 -11.780 -0.603 1.00 0.00 24 ASP A O 19
ATOM 26801 N N . ILE A 1 25 ? 6.991 -10.621 -2.497 1.00 0.00 25 ILE A N 19
ATOM 26802 C CA . ILE A 1 25 ? 6.588 -11.709 -3.365 1.00 0.00 25 ILE A CA 19
ATOM 26803 C C . ILE A 1 25 ? 7.696 -12.046 -4.348 1.00 0.00 25 ILE A C 19
ATOM 26804 O O . ILE A 1 25 ? 7.513 -12.858 -5.254 1.00 0.00 25 ILE A O 19
ATOM 26820 N N . SER A 1 26 ? 8.847 -11.420 -4.158 1.00 0.00 26 SER A N 19
ATOM 26821 C CA . SER A 1 26 ? 9.950 -11.582 -5.081 1.00 0.00 26 SER A CA 19
ATOM 26822 C C . SER A 1 26 ? 10.924 -12.638 -4.572 1.00 0.00 26 SER A C 19
ATOM 26823 O O . SER A 1 26 ? 11.359 -13.510 -5.327 1.00 0.00 26 SER A O 19
ATOM 26831 N N . GLY A 1 27 ? 11.263 -12.556 -3.289 1.00 0.00 27 GLY A N 19
ATOM 26832 C CA . GLY A 1 27 ? 12.204 -13.497 -2.707 1.00 0.00 27 GLY A CA 19
ATOM 26833 C C . GLY A 1 27 ? 13.563 -12.861 -2.622 1.00 0.00 27 GLY A C 19
ATOM 26834 O O . GLY A 1 27 ? 14.365 -13.154 -1.734 1.00 0.00 27 GLY A O 19
ATOM 26838 N N . GLY A 1 28 ? 13.787 -11.966 -3.566 1.00 0.00 28 GLY A N 19
ATOM 26839 C CA . GLY A 1 28 ? 14.923 -11.083 -3.565 1.00 0.00 28 GLY A CA 19
ATOM 26840 C C . GLY A 1 28 ? 14.662 -9.900 -2.666 1.00 0.00 28 GLY A C 19
ATOM 26841 O O . GLY A 1 28 ? 15.045 -8.807 -3.023 1.00 0.00 28 GLY A O 19
ATOM 26845 N N . CYS A 1 29 ? 14.008 -10.213 -1.516 1.00 0.00 29 CYS A N 19
ATOM 26846 C CA . CYS A 1 29 ? 13.256 -9.369 -0.532 1.00 0.00 29 CYS A CA 19
ATOM 26847 C C . CYS A 1 29 ? 13.890 -8.032 -0.166 1.00 0.00 29 CYS A C 19
ATOM 26848 O O . CYS A 1 29 ? 13.598 -7.424 0.864 1.00 0.00 29 CYS A O 19
ATOM 26856 N N . GLY A 1 30 ? 14.768 -7.627 -0.993 1.00 0.00 30 GLY A N 19
ATOM 26857 C CA . GLY A 1 30 ? 15.137 -6.278 -1.119 1.00 0.00 30 GLY A CA 19
ATOM 26858 C C . GLY A 1 30 ? 14.209 -5.698 -2.151 1.00 0.00 30 GLY A C 19
ATOM 26859 O O . GLY A 1 30 ? 14.104 -4.490 -2.377 1.00 0.00 30 GLY A O 19
ATOM 26863 N N . SER A 1 31 ? 13.586 -6.655 -2.808 1.00 0.00 31 SER A N 19
ATOM 26864 C CA . SER A 1 31 ? 12.878 -6.495 -4.032 1.00 0.00 31 SER A CA 19
ATOM 26865 C C . SER A 1 31 ? 11.366 -6.442 -3.853 1.00 0.00 31 SER A C 19
ATOM 26866 O O . SER A 1 31 ? 10.849 -6.558 -2.756 1.00 0.00 31 SER A O 19
ATOM 26874 N N . SER A 1 32 ? 10.705 -6.308 -4.987 1.00 0.00 32 SER A N 19
ATOM 26875 C CA . SER A 1 32 ? 9.302 -5.905 -5.115 1.00 0.00 32 SER A CA 19
ATOM 26876 C C . SER A 1 32 ? 8.397 -6.391 -3.979 1.00 0.00 32 SER A C 19
ATOM 26877 O O . SER A 1 32 ? 8.268 -7.594 -3.722 1.00 0.00 32 SER A O 19
ATOM 26885 N N . PHE A 1 33 ? 7.766 -5.426 -3.317 1.00 0.00 33 PHE A N 19
ATOM 26886 C CA . PHE A 1 33 ? 6.838 -5.704 -2.233 1.00 0.00 33 PHE A CA 19
ATOM 26887 C C . PHE A 1 33 ? 5.440 -5.266 -2.630 1.00 0.00 33 PHE A C 19
ATOM 26888 O O . PHE A 1 33 ? 5.271 -4.248 -3.306 1.00 0.00 33 PHE A O 19
ATOM 26905 N N . GLU A 1 34 ? 4.446 -6.023 -2.215 1.00 0.00 34 GLU A N 19
ATOM 26906 C CA . GLU A 1 34 ? 3.061 -5.707 -2.559 1.00 0.00 34 GLU A CA 19
ATOM 26907 C C . GLU A 1 34 ? 2.318 -5.138 -1.357 1.00 0.00 34 GLU A C 19
ATOM 26908 O O . GLU A 1 34 ? 2.018 -5.860 -0.411 1.00 0.00 34 GLU A O 19
ATOM 26920 N N . VAL A 1 35 ? 2.042 -3.841 -1.395 1.00 0.00 35 VAL A N 19
ATOM 26921 C CA . VAL A 1 35 ? 1.283 -3.184 -0.334 1.00 0.00 35 VAL A CA 19
ATOM 26922 C C . VAL A 1 35 ? -0.224 -3.155 -0.618 1.00 0.00 35 VAL A C 19
ATOM 26923 O O . VAL A 1 35 ? -0.665 -2.941 -1.752 1.00 0.00 35 VAL A O 19
ATOM 26936 N N . GLU A 1 36 ? -1.000 -3.399 0.428 1.00 0.00 36 GLU A N 19
ATOM 26937 C CA . GLU A 1 36 ? -2.430 -3.138 0.421 1.00 0.00 36 GLU A CA 19
ATOM 26938 C C . GLU A 1 36 ? -2.735 -2.138 1.523 1.00 0.00 36 GLU A C 19
ATOM 26939 O O . GLU A 1 36 ? -2.649 -2.471 2.706 1.00 0.00 36 GLU A O 19
ATOM 26951 N N . VAL A 1 37 ? -3.059 -0.912 1.143 1.00 0.00 37 VAL A N 19
ATOM 26952 C CA . VAL A 1 37 ? -3.246 0.147 2.092 1.00 0.00 37 VAL A CA 19
ATOM 26953 C C . VAL A 1 37 ? -4.659 0.681 2.115 1.00 0.00 37 VAL A C 19
ATOM 26954 O O . VAL A 1 37 ? -5.401 0.633 1.132 1.00 0.00 37 VAL A O 19
ATOM 26967 N N . VAL A 1 38 ? -4.987 1.198 3.270 1.00 0.00 38 VAL A N 19
ATOM 26968 C CA . VAL A 1 38 ? -6.209 1.928 3.512 1.00 0.00 38 VAL A CA 19
ATOM 26969 C C . VAL A 1 38 ? -5.840 3.137 4.340 1.00 0.00 38 VAL A C 19
ATOM 26970 O O . VAL A 1 38 ? -5.610 3.019 5.539 1.00 0.00 38 VAL A O 19
ATOM 26983 N N . SER A 1 39 ? -5.712 4.278 3.693 1.00 0.00 39 SER A N 19
ATOM 26984 C CA . SER A 1 39 ? -5.222 5.460 4.362 1.00 0.00 39 SER A CA 19
ATOM 26985 C C . SER A 1 39 ? -6.022 6.683 3.940 1.00 0.00 39 SER A C 19
ATOM 26986 O O . SER A 1 39 ? -6.663 6.693 2.888 1.00 0.00 39 SER A O 19
ATOM 26994 N N . GLU A 1 40 ? -5.950 7.719 4.769 1.00 0.00 40 GLU A N 19
ATOM 26995 C CA . GLU A 1 40 ? -6.698 8.957 4.567 1.00 0.00 40 GLU A CA 19
ATOM 26996 C C . GLU A 1 40 ? -6.223 9.724 3.337 1.00 0.00 40 GLU A C 19
ATOM 26997 O O . GLU A 1 40 ? -6.738 10.795 3.025 1.00 0.00 40 GLU A O 19
ATOM 27009 N N . GLN A 1 41 ? -5.260 9.163 2.623 1.00 0.00 41 GLN A N 19
ATOM 27010 C CA . GLN A 1 41 ? -4.736 9.803 1.420 1.00 0.00 41 GLN A CA 19
ATOM 27011 C C . GLN A 1 41 ? -5.558 9.353 0.241 1.00 0.00 41 GLN A C 19
ATOM 27012 O O . GLN A 1 41 ? -5.337 9.745 -0.901 1.00 0.00 41 GLN A O 19
ATOM 27026 N N . PHE A 1 42 ? -6.531 8.538 0.556 1.00 0.00 42 PHE A N 19
ATOM 27027 C CA . PHE A 1 42 ? -7.434 7.990 -0.418 1.00 0.00 42 PHE A CA 19
ATOM 27028 C C . PHE A 1 42 ? -8.843 8.463 -0.093 1.00 0.00 42 PHE A C 19
ATOM 27029 O O . PHE A 1 42 ? -9.835 7.871 -0.515 1.00 0.00 42 PHE A O 19
ATOM 27046 N N . GLU A 1 43 ? -8.907 9.568 0.644 1.00 0.00 43 GLU A N 19
ATOM 27047 C CA . GLU A 1 43 ? -10.152 10.012 1.278 1.00 0.00 43 GLU A CA 19
ATOM 27048 C C . GLU A 1 43 ? -10.973 10.864 0.328 1.00 0.00 43 GLU A C 19
ATOM 27049 O O . GLU A 1 43 ? -10.613 12.006 0.032 1.00 0.00 43 GLU A O 19
ATOM 27061 N N . GLY A 1 44 ? -12.083 10.301 -0.138 1.00 0.00 44 GLY A N 19
ATOM 27062 C CA . GLY A 1 44 ? -12.888 10.954 -1.154 1.00 0.00 44 GLY A CA 19
ATOM 27063 C C . GLY A 1 44 ? -12.089 11.183 -2.419 1.00 0.00 44 GLY A C 19
ATOM 27064 O O . GLY A 1 44 ? -12.408 12.051 -3.230 1.00 0.00 44 GLY A O 19
ATOM 27068 N N . LYS A 1 45 ? -11.038 10.394 -2.570 1.00 0.00 45 LYS A N 19
ATOM 27069 C CA . LYS A 1 45 ? -10.104 10.545 -3.657 1.00 0.00 45 LYS A CA 19
ATOM 27070 C C . LYS A 1 45 ? -10.349 9.482 -4.705 1.00 0.00 45 LYS A C 19
ATOM 27071 O O . LYS A 1 45 ? -11.005 8.477 -4.441 1.00 0.00 45 LYS A O 19
ATOM 27090 N N . ARG A 1 46 ? -9.809 9.698 -5.884 1.00 0.00 46 ARG A N 19
ATOM 27091 C CA . ARG A 1 46 ? -9.930 8.737 -6.957 1.00 0.00 46 ARG A CA 19
ATOM 27092 C C . ARG A 1 46 ? -8.627 7.968 -7.109 1.00 0.00 46 ARG A C 19
ATOM 27093 O O . ARG A 1 46 ? -7.547 8.543 -7.052 1.00 0.00 46 ARG A O 19
ATOM 27114 N N . LEU A 1 47 ? -8.779 6.651 -7.251 1.00 0.00 47 LEU A N 19
ATOM 27115 C CA . LEU A 1 47 ? -7.678 5.668 -7.359 1.00 0.00 47 LEU A CA 19
ATOM 27116 C C . LEU A 1 47 ? -6.437 6.193 -8.069 1.00 0.00 47 LEU A C 19
ATOM 27117 O O . LEU A 1 47 ? -5.320 5.906 -7.653 1.00 0.00 47 LEU A O 19
ATOM 27133 N N . LEU A 1 48 ? -6.639 6.961 -9.118 1.00 0.00 48 LEU A N 19
ATOM 27134 C CA . LEU A 1 48 ? -5.539 7.473 -9.926 1.00 0.00 48 LEU A CA 19
ATOM 27135 C C . LEU A 1 48 ? -4.702 8.438 -9.100 1.00 0.00 48 LEU A C 19
ATOM 27136 O O . LEU A 1 48 ? -3.487 8.279 -8.965 1.00 0.00 48 LEU A O 19
ATOM 27152 N N . GLU A 1 49 ? -5.383 9.417 -8.527 1.00 0.00 49 GLU A N 19
ATOM 27153 C CA . GLU A 1 49 ? -4.758 10.405 -7.663 1.00 0.00 49 GLU A CA 19
ATOM 27154 C C . GLU A 1 49 ? -4.253 9.708 -6.410 1.00 0.00 49 GLU A C 19
ATOM 27155 O O . GLU A 1 49 ? -3.244 10.093 -5.823 1.00 0.00 49 GLU A O 19
ATOM 27167 N N . ARG A 1 50 ? -4.984 8.668 -6.024 1.00 0.00 50 ARG A N 19
ATOM 27168 C CA . ARG A 1 50 ? -4.647 7.849 -4.878 1.00 0.00 50 ARG A CA 19
ATOM 27169 C C . ARG A 1 50 ? -3.269 7.230 -5.054 1.00 0.00 50 ARG A C 19
ATOM 27170 O O . ARG A 1 50 ? -2.396 7.365 -4.196 1.00 0.00 50 ARG A O 19
ATOM 27191 N N . HIS A 1 51 ? -3.075 6.569 -6.187 1.00 0.00 51 HIS A N 19
ATOM 27192 C CA . HIS A 1 51 ? -1.832 5.858 -6.445 1.00 0.00 51 HIS A CA 19
ATOM 27193 C C . HIS A 1 51 ? -0.687 6.830 -6.626 1.00 0.00 51 HIS A C 19
ATOM 27194 O O . HIS A 1 51 ? 0.406 6.621 -6.098 1.00 0.00 51 HIS A O 19
ATOM 27209 N N . ARG A 1 52 ? -0.955 7.920 -7.324 1.00 0.00 52 ARG A N 19
ATOM 27210 C CA . ARG A 1 52 ? 0.088 8.866 -7.658 1.00 0.00 52 ARG A CA 19
ATOM 27211 C C . ARG A 1 52 ? 0.531 9.613 -6.410 1.00 0.00 52 ARG A C 19
ATOM 27212 O O . ARG A 1 52 ? 1.600 10.223 -6.377 1.00 0.00 52 ARG A O 19
ATOM 27233 N N . MET A 1 53 ? -0.270 9.554 -5.365 1.00 0.00 53 MET A N 19
ATOM 27234 C CA . MET A 1 53 ? 0.068 10.299 -4.174 1.00 0.00 53 MET A CA 19
ATOM 27235 C C . MET A 1 53 ? 0.813 9.410 -3.201 1.00 0.00 53 MET A C 19
ATOM 27236 O O . MET A 1 53 ? 1.718 9.851 -2.494 1.00 0.00 53 MET A O 19
ATOM 27250 N N . VAL A 1 54 ? 0.441 8.143 -3.194 1.00 0.00 54 VAL A N 19
ATOM 27251 C CA . VAL A 1 54 ? 1.103 7.166 -2.357 1.00 0.00 54 VAL A CA 19
ATOM 27252 C C . VAL A 1 54 ? 2.507 6.921 -2.872 1.00 0.00 54 VAL A C 19
ATOM 27253 O O . VAL A 1 54 ? 3.471 6.886 -2.109 1.00 0.00 54 VAL A O 19
ATOM 27266 N N . ASN A 1 55 ? 2.626 6.803 -4.186 1.00 0.00 55 ASN A N 19
ATOM 27267 C CA . ASN A 1 55 ? 3.908 6.514 -4.781 1.00 0.00 55 ASN A CA 19
ATOM 27268 C C . ASN A 1 55 ? 4.739 7.770 -4.809 1.00 0.00 55 ASN A C 19
ATOM 27269 O O . ASN A 1 55 ? 5.903 7.732 -5.100 1.00 0.00 55 ASN A O 19
ATOM 27280 N N . ALA A 1 56 ? 4.116 8.897 -4.545 1.00 0.00 56 ALA A N 19
ATOM 27281 C CA . ALA A 1 56 ? 4.868 10.128 -4.384 1.00 0.00 56 ALA A CA 19
ATOM 27282 C C . ALA A 1 56 ? 5.804 9.972 -3.195 1.00 0.00 56 ALA A C 19
ATOM 27283 O O . ALA A 1 56 ? 6.993 10.276 -3.265 1.00 0.00 56 ALA A O 19
ATOM 27290 N N . ALA A 1 57 ? 5.258 9.406 -2.129 1.00 0.00 57 ALA A N 19
ATOM 27291 C CA . ALA A 1 57 ? 5.993 9.193 -0.891 1.00 0.00 57 ALA A CA 19
ATOM 27292 C C . ALA A 1 57 ? 6.680 7.835 -0.913 1.00 0.00 57 ALA A C 19
ATOM 27293 O O . ALA A 1 57 ? 7.340 7.434 0.047 1.00 0.00 57 ALA A O 19
ATOM 27300 N N . LEU A 1 58 ? 6.530 7.142 -2.029 1.00 0.00 58 LEU A N 19
ATOM 27301 C CA . LEU A 1 58 ? 7.016 5.781 -2.158 1.00 0.00 58 LEU A CA 19
ATOM 27302 C C . LEU A 1 58 ? 7.861 5.640 -3.411 1.00 0.00 58 LEU A C 19
ATOM 27303 O O . LEU A 1 58 ? 8.391 4.574 -3.701 1.00 0.00 58 LEU A O 19
ATOM 27319 N N . GLU A 1 59 ? 7.995 6.733 -4.137 1.00 0.00 59 GLU A N 19
ATOM 27320 C CA . GLU A 1 59 ? 8.767 6.745 -5.374 1.00 0.00 59 GLU A CA 19
ATOM 27321 C C . GLU A 1 59 ? 10.235 6.615 -5.016 1.00 0.00 59 GLU A C 19
ATOM 27322 O O . GLU A 1 59 ? 11.006 5.916 -5.667 1.00 0.00 59 GLU A O 19
ATOM 27334 N N . GLU A 1 60 ? 10.578 7.246 -3.913 1.00 0.00 60 GLU A N 19
ATOM 27335 C CA . GLU A 1 60 ? 11.928 7.232 -3.390 1.00 0.00 60 GLU A CA 19
ATOM 27336 C C . GLU A 1 60 ? 12.177 5.873 -2.775 1.00 0.00 60 GLU A C 19
ATOM 27337 O O . GLU A 1 60 ? 13.272 5.299 -2.852 1.00 0.00 60 GLU A O 19
ATOM 27349 N N . GLU A 1 61 ? 11.106 5.353 -2.206 1.00 0.00 61 GLU A N 19
ATOM 27350 C CA . GLU A 1 61 ? 11.103 4.035 -1.621 1.00 0.00 61 GLU A CA 19
ATOM 27351 C C . GLU A 1 61 ? 11.414 3.021 -2.709 1.00 0.00 61 GLU A C 19
ATOM 27352 O O . GLU A 1 61 ? 12.273 2.159 -2.541 1.00 0.00 61 GLU A O 19
ATOM 27364 N N . MET A 1 62 ? 10.742 3.178 -3.853 1.00 0.00 62 MET A N 19
ATOM 27365 C CA . MET A 1 62 ? 10.918 2.281 -4.989 1.00 0.00 62 MET A CA 19
ATOM 27366 C C . MET A 1 62 ? 12.337 2.347 -5.518 1.00 0.00 62 MET A C 19
ATOM 27367 O O . MET A 1 62 ? 12.876 1.348 -5.984 1.00 0.00 62 MET A O 19
ATOM 27381 N N . LYS A 1 63 ? 12.950 3.516 -5.405 1.00 0.00 63 LYS A N 19
ATOM 27382 C CA . LYS A 1 63 ? 14.319 3.705 -5.863 1.00 0.00 63 LYS A CA 19
ATOM 27383 C C . LYS A 1 63 ? 15.299 2.905 -5.015 1.00 0.00 63 LYS A C 19
ATOM 27384 O O . LYS A 1 63 ? 16.441 2.685 -5.422 1.00 0.00 63 LYS A O 19
ATOM 27403 N N . GLU A 1 64 ? 14.863 2.459 -3.843 1.00 0.00 64 GLU A N 19
ATOM 27404 C CA . GLU A 1 64 ? 15.767 1.761 -2.939 1.00 0.00 64 GLU A CA 19
ATOM 27405 C C . GLU A 1 64 ? 15.485 0.267 -2.976 1.00 0.00 64 GLU A C 19
ATOM 27406 O O . GLU A 1 64 ? 16.381 -0.566 -2.818 1.00 0.00 64 GLU A O 19
ATOM 27418 N N . ILE A 1 65 ? 14.234 -0.051 -3.220 1.00 0.00 65 ILE A N 19
ATOM 27419 C CA . ILE A 1 65 ? 13.777 -1.418 -3.361 1.00 0.00 65 ILE A CA 19
ATOM 27420 C C . ILE A 1 65 ? 13.728 -1.759 -4.845 1.00 0.00 65 ILE A C 19
ATOM 27421 O O . ILE A 1 65 ? 14.265 -1.010 -5.658 1.00 0.00 65 ILE A O 19
ATOM 27437 N N . HIS A 1 66 ? 13.114 -2.868 -5.229 1.00 0.00 66 HIS A N 19
ATOM 27438 C CA . HIS A 1 66 ? 12.925 -3.112 -6.648 1.00 0.00 66 HIS A CA 19
ATOM 27439 C C . HIS A 1 66 ? 11.630 -2.479 -7.136 1.00 0.00 66 HIS A C 19
ATOM 27440 O O . HIS A 1 66 ? 11.578 -1.930 -8.238 1.00 0.00 66 HIS A O 19
ATOM 27455 N N . ALA A 1 67 ? 10.602 -2.522 -6.299 1.00 0.00 67 ALA A N 19
ATOM 27456 C CA . ALA A 1 67 ? 9.276 -2.098 -6.692 1.00 0.00 67 ALA A CA 19
ATOM 27457 C C . ALA A 1 67 ? 8.324 -2.180 -5.513 1.00 0.00 67 ALA A C 19
ATOM 27458 O O . ALA A 1 67 ? 8.496 -3.007 -4.617 1.00 0.00 67 ALA A O 19
ATOM 27465 N N . LEU A 1 68 ? 7.348 -1.303 -5.513 1.00 0.00 68 LEU A N 19
ATOM 27466 C CA . LEU A 1 68 ? 6.285 -1.325 -4.528 1.00 0.00 68 LEU A CA 19
ATOM 27467 C C . LEU A 1 68 ? 4.949 -1.228 -5.246 1.00 0.00 68 LEU A C 19
ATOM 27468 O O . LEU A 1 68 ? 4.604 -0.179 -5.790 1.00 0.00 68 LEU A O 19
ATOM 27484 N N . SER A 1 69 ? 4.209 -2.317 -5.265 1.00 0.00 69 SER A N 19
ATOM 27485 C CA . SER A 1 69 ? 2.943 -2.347 -5.961 1.00 0.00 69 SER A CA 19
ATOM 27486 C C . SER A 1 69 ? 1.786 -2.179 -4.990 1.00 0.00 69 SER A C 19
ATOM 27487 O O . SER A 1 69 ? 1.533 -3.038 -4.146 1.00 0.00 69 SER A O 19
ATOM 27495 N N . ILE A 1 70 ? 1.109 -1.051 -5.104 1.00 0.00 70 ILE A N 19
ATOM 27496 C CA . ILE A 1 70 ? -0.068 -0.779 -4.313 1.00 0.00 70 ILE A CA 19
ATOM 27497 C C . ILE A 1 70 ? -1.278 -1.405 -4.981 1.00 0.00 70 ILE A C 19
ATOM 27498 O O . ILE A 1 70 ? -1.934 -0.805 -5.837 1.00 0.00 70 ILE A O 19
ATOM 27514 N N . LYS A 1 71 ? -1.533 -2.648 -4.615 1.00 0.00 71 LYS A N 19
ATOM 27515 C CA . LYS A 1 71 ? -2.648 -3.386 -5.181 1.00 0.00 71 LYS A CA 19
ATOM 27516 C C . LYS A 1 71 ? -3.955 -2.823 -4.657 1.00 0.00 71 LYS A C 19
ATOM 27517 O O . LYS A 1 71 ? -4.983 -2.849 -5.334 1.00 0.00 71 LYS A O 19
ATOM 27536 N N . LYS A 1 72 ? -3.895 -2.301 -3.445 1.00 0.00 72 LYS A N 19
ATOM 27537 C CA . LYS A 1 72 ? -5.067 -1.774 -2.784 1.00 0.00 72 LYS A CA 19
ATOM 27538 C C . LYS A 1 72 ? -4.836 -0.363 -2.311 1.00 0.00 72 LYS A C 19
ATOM 27539 O O . LYS A 1 72 ? -3.941 -0.093 -1.515 1.00 0.00 72 LYS A O 19
ATOM 27558 N N . ALA A 1 73 ? -5.647 0.518 -2.831 1.00 0.00 73 ALA A N 19
ATOM 27559 C CA . ALA A 1 73 ? -5.723 1.886 -2.359 1.00 0.00 73 ALA A CA 19
ATOM 27560 C C . ALA A 1 73 ? -7.171 2.218 -2.049 1.00 0.00 73 ALA A C 19
ATOM 27561 O O . ALA A 1 73 ? -7.927 2.621 -2.934 1.00 0.00 73 ALA A O 19
ATOM 27568 N N . GLN A 1 74 ? -7.552 2.069 -0.794 1.00 0.00 74 GLN A N 19
ATOM 27569 C CA . GLN A 1 74 ? -8.945 2.253 -0.401 1.00 0.00 74 GLN A CA 19
ATOM 27570 C C . GLN A 1 74 ? -9.073 3.001 0.922 1.00 0.00 74 GLN A C 19
ATOM 27571 O O . GLN A 1 74 ? -8.127 3.081 1.697 1.00 0.00 74 GLN A O 19
ATOM 27585 N N . THR A 1 75 ? -10.238 3.600 1.131 1.00 0.00 75 THR A N 19
ATOM 27586 C CA . THR A 1 75 ? -10.552 4.307 2.361 1.00 0.00 75 THR A CA 19
ATOM 27587 C C . THR A 1 75 ? -11.662 3.624 3.149 1.00 0.00 75 THR A C 19
ATOM 27588 O O . THR A 1 75 ? -12.539 2.982 2.562 1.00 0.00 75 THR A O 19
ATOM 27599 N N . PRO A 1 76 ? -11.655 3.813 4.491 1.00 0.00 76 PRO A N 19
ATOM 27600 C CA . PRO A 1 76 ? -12.620 3.209 5.438 1.00 0.00 76 PRO A CA 19
ATOM 27601 C C . PRO A 1 76 ? -14.091 3.472 5.108 1.00 0.00 76 PRO A C 19
ATOM 27602 O O . PRO A 1 76 ? -14.972 2.954 5.780 1.00 0.00 76 PRO A O 19
ATOM 27613 N N . GLN A 1 77 ? -14.362 4.301 4.114 1.00 0.00 77 GLN A N 19
ATOM 27614 C CA . GLN A 1 77 ? -15.737 4.610 3.745 1.00 0.00 77 GLN A CA 19
ATOM 27615 C C . GLN A 1 77 ? -16.244 3.629 2.693 1.00 0.00 77 GLN A C 19
ATOM 27616 O O . GLN A 1 77 ? -17.436 3.365 2.609 1.00 0.00 77 GLN A O 19
ATOM 27630 N N . GLN A 1 78 ? -15.335 3.094 1.881 1.00 0.00 78 GLN A N 19
ATOM 27631 C CA . GLN A 1 78 ? -15.682 1.955 1.021 1.00 0.00 78 GLN A CA 19
ATOM 27632 C C . GLN A 1 78 ? -15.290 0.705 1.755 1.00 0.00 78 GLN A C 19
ATOM 27633 O O . GLN A 1 78 ? -15.885 -0.358 1.605 1.00 0.00 78 GLN A O 19
ATOM 27647 N N . TRP A 1 79 ? -14.255 0.874 2.554 1.00 0.00 79 TRP A N 19
ATOM 27648 C CA . TRP A 1 79 ? -13.743 -0.169 3.406 1.00 0.00 79 TRP A CA 19
ATOM 27649 C C . TRP A 1 79 ? -14.606 -0.288 4.643 1.00 0.00 79 TRP A C 19
ATOM 27650 O O . TRP A 1 79 ? -14.298 -1.039 5.570 1.00 0.00 79 TRP A O 19
ATOM 27671 N N . LYS A 1 80 ? -15.672 0.502 4.649 1.00 0.00 80 LYS A N 19
ATOM 27672 C CA . LYS A 1 80 ? -16.621 0.525 5.763 1.00 0.00 80 LYS A CA 19
ATOM 27673 C C . LYS A 1 80 ? -17.051 -0.875 6.267 1.00 0.00 80 LYS A C 19
ATOM 27674 O O . LYS A 1 80 ? -17.213 -1.039 7.476 1.00 0.00 80 LYS A O 19
ATOM 27693 N N . PRO A 1 81 ? -17.263 -1.907 5.407 1.00 0.00 81 PRO A N 19
ATOM 27694 C CA . PRO A 1 81 ? -17.541 -3.254 5.887 1.00 0.00 81 PRO A CA 19
ATOM 27695 C C . PRO A 1 81 ? -16.259 -4.076 6.039 1.00 0.00 81 PRO A C 19
ATOM 27696 O O . PRO A 1 81 ? -15.656 -4.481 5.042 1.00 0.00 81 PRO A O 19
ATOM 27707 N N . PRO A 1 82 ? -15.816 -4.334 7.277 1.00 0.00 82 PRO A N 19
ATOM 27708 C CA . PRO A 1 82 ? -14.629 -5.131 7.538 1.00 0.00 82 PRO A CA 19
ATOM 27709 C C . PRO A 1 82 ? -14.955 -6.611 7.704 1.00 0.00 82 PRO A C 19
ATOM 27710 O O . PRO A 1 82 ? -15.703 -6.994 8.603 1.00 0.00 82 PRO A O 19
ATOM 27721 N N . SER A 1 83 ? -14.402 -7.447 6.837 1.00 0.00 83 SER A N 19
ATOM 27722 C CA . SER A 1 83 ? -14.612 -8.882 6.938 1.00 0.00 83 SER A CA 19
ATOM 27723 C C . SER A 1 83 ? -13.512 -9.618 6.194 1.00 0.00 83 SER A C 19
ATOM 27724 O O . SER A 1 83 ? -13.743 -10.651 5.565 1.00 0.00 83 SER A O 19
ATOM 27732 N N . GLN A 1 84 ? -12.312 -9.074 6.278 1.00 0.00 84 GLN A N 19
ATOM 27733 C CA . GLN A 1 84 ? -11.165 -9.671 5.624 1.00 0.00 84 GLN A CA 19
ATOM 27734 C C . GLN A 1 84 ? -9.958 -9.651 6.554 1.00 0.00 84 GLN A C 19
ATOM 27735 O O . GLN A 1 84 ? -9.219 -10.628 6.652 1.00 0.00 84 GLN A O 19
ATOM 27749 N N . ASP A 1 85 ? -9.801 -8.545 7.276 1.00 0.00 85 ASP A N 19
ATOM 27750 C CA . ASP A 1 85 ? -8.698 -8.354 8.193 1.00 0.00 85 ASP A CA 19
ATOM 27751 C C . ASP A 1 85 ? -8.927 -9.150 9.462 1.00 0.00 85 ASP A C 19
ATOM 27752 O O . ASP A 1 85 ? -8.020 -9.366 10.264 1.00 0.00 85 ASP A O 19
ATOM 27761 N N . SER A 1 86 ? -10.153 -9.598 9.615 1.00 0.00 86 SER A N 19
ATOM 27762 C CA . SER A 1 86 ? -10.550 -10.395 10.754 1.00 0.00 86 SER A CA 19
ATOM 27763 C C . SER A 1 86 ? -10.267 -11.870 10.472 1.00 0.00 86 SER A C 19
ATOM 27764 O O . SER A 1 86 ? -10.264 -12.704 11.379 1.00 0.00 86 SER A O 19
ATOM 27772 N N . ALA A 1 87 ? -10.008 -12.181 9.204 1.00 0.00 87 ALA A N 19
ATOM 27773 C CA . ALA A 1 87 ? -9.711 -13.548 8.800 1.00 0.00 87 ALA A CA 19
ATOM 27774 C C . ALA A 1 87 ? -8.227 -13.725 8.544 1.00 0.00 87 ALA A C 19
ATOM 27775 O O . ALA A 1 87 ? -7.731 -14.838 8.352 1.00 0.00 87 ALA A O 19
ATOM 27782 N N . THR A 1 88 ? -7.520 -12.618 8.610 1.00 0.00 88 THR A N 19
ATOM 27783 C CA . THR A 1 88 ? -6.100 -12.576 8.292 1.00 0.00 88 THR A CA 19
ATOM 27784 C C . THR A 1 88 ? -5.271 -13.235 9.392 1.00 0.00 88 THR A C 19
ATOM 27785 O O . THR A 1 88 ? -4.082 -13.490 9.229 1.00 0.00 88 THR A O 19
ATOM 27796 N N . LEU A 1 89 ? -5.920 -13.537 10.500 1.00 0.00 89 LEU A N 19
ATOM 27797 C CA . LEU A 1 89 ? -5.240 -14.110 11.648 1.00 0.00 89 LEU A CA 19
ATOM 27798 C C . LEU A 1 89 ? -6.006 -15.315 12.159 1.00 0.00 89 LEU A C 19
ATOM 27799 O O . LEU A 1 89 ? -5.625 -15.937 13.149 1.00 0.00 89 LEU A O 19
ATOM 27815 N N . THR A 1 90 ? -7.093 -15.640 11.478 1.00 0.00 90 THR A N 19
ATOM 27816 C CA . THR A 1 90 ? -7.933 -16.750 11.894 1.00 0.00 90 THR A CA 19
ATOM 27817 C C . THR A 1 90 ? -8.004 -17.847 10.839 1.00 0.00 90 THR A C 19
ATOM 27818 O O . THR A 1 90 ? -8.318 -18.998 11.147 1.00 0.00 90 THR A O 19
ATOM 27829 N N . LYS A 1 91 ? -7.703 -17.489 9.602 1.00 0.00 91 LYS A N 19
ATOM 27830 C CA . LYS A 1 91 ? -7.745 -18.442 8.502 1.00 0.00 91 LYS A CA 19
ATOM 27831 C C . LYS A 1 91 ? -6.537 -18.279 7.596 1.00 0.00 91 LYS A C 19
ATOM 27832 O O . LYS A 1 91 ? -6.007 -19.255 7.067 1.00 0.00 91 LYS A O 19
ATOM 27851 N N . ASP A 1 92 ? -6.102 -17.041 7.416 1.00 0.00 92 ASP A N 19
ATOM 27852 C CA . ASP A 1 92 ? -5.004 -16.762 6.499 1.00 0.00 92 ASP A CA 19
ATOM 27853 C C . ASP A 1 92 ? -3.658 -17.007 7.162 1.00 0.00 92 ASP A C 19
ATOM 27854 O O . ASP A 1 92 ? -2.827 -17.750 6.639 1.00 0.00 92 ASP A O 19
ATOM 27863 N N . ALA A 1 93 ? -3.453 -16.399 8.317 1.00 0.00 93 ALA A N 19
ATOM 27864 C CA . ALA A 1 93 ? -2.172 -16.479 9.001 1.00 0.00 93 ALA A CA 19
ATOM 27865 C C . ALA A 1 93 ? -2.367 -16.596 10.507 1.00 0.00 93 ALA A C 19
ATOM 27866 O O . ALA A 1 93 ? -2.511 -15.557 11.179 1.00 0.00 93 ALA A O 19
ATOM 27874 N N . MET A 1 1 ? 21.277 -3.737 0.706 1.00 0.00 1 MET A N 20
ATOM 27875 C CA . MET A 1 1 ? 20.108 -4.622 0.906 1.00 0.00 1 MET A CA 20
ATOM 27876 C C . MET A 1 1 ? 18.956 -3.844 1.530 1.00 0.00 1 MET A C 20
ATOM 27877 O O . MET A 1 1 ? 19.152 -3.087 2.480 1.00 0.00 1 MET A O 20
ATOM 27893 N N . VAL A 1 2 ? 17.762 -4.021 0.988 1.00 0.00 2 VAL A N 20
ATOM 27894 C CA . VAL A 1 2 ? 16.584 -3.363 1.518 1.00 0.00 2 VAL A CA 20
ATOM 27895 C C . VAL A 1 2 ? 15.654 -4.395 2.141 1.00 0.00 2 VAL A C 20
ATOM 27896 O O . VAL A 1 2 ? 15.457 -5.482 1.598 1.00 0.00 2 VAL A O 20
ATOM 27909 N N . THR A 1 3 ? 15.115 -4.068 3.298 1.00 0.00 3 THR A N 20
ATOM 27910 C CA . THR A 1 3 ? 14.283 -4.997 4.028 1.00 0.00 3 THR A CA 20
ATOM 27911 C C . THR A 1 3 ? 12.824 -4.560 4.037 1.00 0.00 3 THR A C 20
ATOM 27912 O O . THR A 1 3 ? 12.500 -3.384 3.871 1.00 0.00 3 THR A O 20
ATOM 27923 N N . LYS A 1 4 ? 11.955 -5.529 4.248 1.00 0.00 4 LYS A N 20
ATOM 27924 C CA . LYS A 1 4 ? 10.543 -5.289 4.460 1.00 0.00 4 LYS A CA 20
ATOM 27925 C C . LYS A 1 4 ? 10.365 -4.587 5.793 1.00 0.00 4 LYS A C 20
ATOM 27926 O O . LYS A 1 4 ? 9.365 -3.928 6.043 1.00 0.00 4 LYS A O 20
ATOM 27945 N N . GLU A 1 5 ? 11.389 -4.706 6.617 1.00 0.00 5 GLU A N 20
ATOM 27946 C CA . GLU A 1 5 ? 11.350 -4.224 7.980 1.00 0.00 5 GLU A CA 20
ATOM 27947 C C . GLU A 1 5 ? 11.348 -2.715 8.012 1.00 0.00 5 GLU A C 20
ATOM 27948 O O . GLU A 1 5 ? 10.665 -2.093 8.826 1.00 0.00 5 GLU A O 20
ATOM 27960 N N . GLN A 1 6 ? 12.093 -2.129 7.107 1.00 0.00 6 GLN A N 20
ATOM 27961 C CA . GLN A 1 6 ? 12.113 -0.690 6.983 1.00 0.00 6 GLN A CA 20
ATOM 27962 C C . GLN A 1 6 ? 10.862 -0.234 6.247 1.00 0.00 6 GLN A C 20
ATOM 27963 O O . GLN A 1 6 ? 10.379 0.874 6.453 1.00 0.00 6 GLN A O 20
ATOM 27977 N N . VAL A 1 7 ? 10.299 -1.132 5.438 1.00 0.00 7 VAL A N 20
ATOM 27978 C CA . VAL A 1 7 ? 9.078 -0.837 4.691 1.00 0.00 7 VAL A CA 20
ATOM 27979 C C . VAL A 1 7 ? 7.929 -0.782 5.680 1.00 0.00 7 VAL A C 20
ATOM 27980 O O . VAL A 1 7 ? 7.001 0.021 5.580 1.00 0.00 7 VAL A O 20
ATOM 27993 N N . GLU A 1 8 ? 8.075 -1.626 6.668 1.00 0.00 8 GLU A N 20
ATOM 27994 C CA . GLU A 1 8 ? 7.128 -1.794 7.735 1.00 0.00 8 GLU A CA 20
ATOM 27995 C C . GLU A 1 8 ? 7.022 -0.532 8.563 1.00 0.00 8 GLU A C 20
ATOM 27996 O O . GLU A 1 8 ? 5.934 -0.035 8.821 1.00 0.00 8 GLU A O 20
ATOM 28008 N N . ALA A 1 9 ? 8.166 0.004 8.941 1.00 0.00 9 ALA A N 20
ATOM 28009 C CA . ALA A 1 9 ? 8.203 1.121 9.858 1.00 0.00 9 ALA A CA 20
ATOM 28010 C C . ALA A 1 9 ? 7.871 2.393 9.117 1.00 0.00 9 ALA A C 20
ATOM 28011 O O . ALA A 1 9 ? 7.278 3.321 9.667 1.00 0.00 9 ALA A O 20
ATOM 28018 N N . SER A 1 10 ? 8.203 2.399 7.842 1.00 0.00 10 SER A N 20
ATOM 28019 C CA . SER A 1 10 ? 8.076 3.619 7.054 1.00 0.00 10 SER A CA 20
ATOM 28020 C C . SER A 1 10 ? 6.621 3.911 6.723 1.00 0.00 10 SER A C 20
ATOM 28021 O O . SER A 1 10 ? 6.093 4.973 7.063 1.00 0.00 10 SER A O 20
ATOM 28029 N N . LEU A 1 11 ? 5.960 2.954 6.100 1.00 0.00 11 LEU A N 20
ATOM 28030 C CA . LEU A 1 11 ? 4.598 3.158 5.643 1.00 0.00 11 LEU A CA 20
ATOM 28031 C C . LEU A 1 11 ? 3.623 3.200 6.818 1.00 0.00 11 LEU A C 20
ATOM 28032 O O . LEU A 1 11 ? 2.693 3.994 6.822 1.00 0.00 11 LEU A O 20
ATOM 28048 N N . THR A 1 12 ? 3.862 2.379 7.832 1.00 0.00 12 THR A N 20
ATOM 28049 C CA . THR A 1 12 ? 2.972 2.322 8.990 1.00 0.00 12 THR A CA 20
ATOM 28050 C C . THR A 1 12 ? 2.964 3.651 9.760 1.00 0.00 12 THR A C 20
ATOM 28051 O O . THR A 1 12 ? 2.010 3.963 10.470 1.00 0.00 12 THR A O 20
ATOM 28062 N N . SER A 1 13 ? 4.010 4.449 9.591 1.00 0.00 13 SER A N 20
ATOM 28063 C CA . SER A 1 13 ? 4.112 5.712 10.306 1.00 0.00 13 SER A CA 20
ATOM 28064 C C . SER A 1 13 ? 3.342 6.817 9.593 1.00 0.00 13 SER A C 20
ATOM 28065 O O . SER A 1 13 ? 2.554 7.535 10.208 1.00 0.00 13 SER A O 20
ATOM 28073 N N . LYS A 1 14 ? 3.552 6.939 8.293 1.00 0.00 14 LYS A N 20
ATOM 28074 C CA . LYS A 1 14 ? 2.974 8.042 7.544 1.00 0.00 14 LYS A CA 20
ATOM 28075 C C . LYS A 1 14 ? 1.599 7.679 6.999 1.00 0.00 14 LYS A C 20
ATOM 28076 O O . LYS A 1 14 ? 0.737 8.541 6.820 1.00 0.00 14 LYS A O 20
ATOM 28095 N N . LEU A 1 15 ? 1.390 6.397 6.764 1.00 0.00 15 LEU A N 20
ATOM 28096 C CA . LEU A 1 15 ? 0.154 5.922 6.160 1.00 0.00 15 LEU A CA 20
ATOM 28097 C C . LEU A 1 15 ? -0.739 5.342 7.234 1.00 0.00 15 LEU A C 20
ATOM 28098 O O . LEU A 1 15 ? -1.913 5.045 6.997 1.00 0.00 15 LEU A O 20
ATOM 28114 N N . LYS A 1 16 ? -0.146 5.196 8.418 1.00 0.00 16 LYS A N 20
ATOM 28115 C CA . LYS A 1 16 ? -0.835 4.722 9.608 1.00 0.00 16 LYS A CA 20
ATOM 28116 C C . LYS A 1 16 ? -1.123 3.220 9.529 1.00 0.00 16 LYS A C 20
ATOM 28117 O O . LYS A 1 16 ? -1.240 2.653 8.442 1.00 0.00 16 LYS A O 20
ATOM 28136 N N . PRO A 1 17 ? -1.230 2.550 10.688 1.00 0.00 17 PRO A N 20
ATOM 28137 C CA . PRO A 1 17 ? -1.455 1.102 10.750 1.00 0.00 17 PRO A CA 20
ATOM 28138 C C . PRO A 1 17 ? -2.914 0.714 10.517 1.00 0.00 17 PRO A C 20
ATOM 28139 O O . PRO A 1 17 ? -3.431 -0.203 11.159 1.00 0.00 17 PRO A O 20
ATOM 28150 N N . ILE A 1 18 ? -3.574 1.411 9.601 1.00 0.00 18 ILE A N 20
ATOM 28151 C CA . ILE A 1 18 ? -4.962 1.128 9.274 1.00 0.00 18 ILE A CA 20
ATOM 28152 C C . ILE A 1 18 ? -5.065 -0.223 8.583 1.00 0.00 18 ILE A C 20
ATOM 28153 O O . ILE A 1 18 ? -5.532 -1.198 9.170 1.00 0.00 18 ILE A O 20
ATOM 28169 N N . HIS A 1 19 ? -4.622 -0.276 7.335 1.00 0.00 19 HIS A N 20
ATOM 28170 C CA . HIS A 1 19 ? -4.487 -1.543 6.645 1.00 0.00 19 HIS A CA 20
ATOM 28171 C C . HIS A 1 19 ? -3.309 -1.457 5.702 1.00 0.00 19 HIS A C 20
ATOM 28172 O O . HIS A 1 19 ? -3.416 -0.940 4.594 1.00 0.00 19 HIS A O 20
ATOM 28187 N N . LEU A 1 20 ? -2.188 -1.948 6.172 1.00 0.00 20 LEU A N 20
ATOM 28188 C CA . LEU A 1 20 ? -0.974 -1.997 5.390 1.00 0.00 20 LEU A CA 20
ATOM 28189 C C . LEU A 1 20 ? -0.433 -3.408 5.379 1.00 0.00 20 LEU A C 20
ATOM 28190 O O . LEU A 1 20 ? -0.037 -3.941 6.414 1.00 0.00 20 LEU A O 20
ATOM 28206 N N . GLU A 1 21 ? -0.388 -3.997 4.210 1.00 0.00 21 GLU A N 20
ATOM 28207 C CA . GLU A 1 21 ? 0.067 -5.357 4.072 1.00 0.00 21 GLU A CA 20
ATOM 28208 C C . GLU A 1 21 ? 1.053 -5.418 2.930 1.00 0.00 21 GLU A C 20
ATOM 28209 O O . GLU A 1 21 ? 0.667 -5.485 1.767 1.00 0.00 21 GLU A O 20
ATOM 28221 N N . VAL A 1 22 ? 2.320 -5.350 3.266 1.00 0.00 22 VAL A N 20
ATOM 28222 C CA . VAL A 1 22 ? 3.365 -5.460 2.280 1.00 0.00 22 VAL A CA 20
ATOM 28223 C C . VAL A 1 22 ? 3.929 -6.878 2.293 1.00 0.00 22 VAL A C 20
ATOM 28224 O O . VAL A 1 22 ? 4.434 -7.364 3.308 1.00 0.00 22 VAL A O 20
ATOM 28237 N N . ILE A 1 23 ? 3.800 -7.552 1.171 1.00 0.00 23 ILE A N 20
ATOM 28238 C CA . ILE A 1 23 ? 4.117 -8.954 1.085 1.00 0.00 23 ILE A CA 20
ATOM 28239 C C . ILE A 1 23 ? 5.393 -9.146 0.298 1.00 0.00 23 ILE A C 20
ATOM 28240 O O . ILE A 1 23 ? 5.393 -9.190 -0.933 1.00 0.00 23 ILE A O 20
ATOM 28256 N N . ASP A 1 24 ? 6.472 -9.188 1.030 1.00 0.00 24 ASP A N 20
ATOM 28257 C CA . ASP A 1 24 ? 7.785 -9.449 0.465 1.00 0.00 24 ASP A CA 20
ATOM 28258 C C . ASP A 1 24 ? 7.862 -10.863 -0.079 1.00 0.00 24 ASP A C 20
ATOM 28259 O O . ASP A 1 24 ? 7.688 -11.841 0.653 1.00 0.00 24 ASP A O 20
ATOM 28268 N N . ILE A 1 25 ? 8.097 -10.959 -1.369 1.00 0.00 25 ILE A N 20
ATOM 28269 C CA . ILE A 1 25 ? 8.225 -12.241 -2.032 1.00 0.00 25 ILE A CA 20
ATOM 28270 C C . ILE A 1 25 ? 9.689 -12.534 -2.364 1.00 0.00 25 ILE A C 20
ATOM 28271 O O . ILE A 1 25 ? 10.048 -13.656 -2.727 1.00 0.00 25 ILE A O 20
ATOM 28287 N N . SER A 1 26 ? 10.544 -11.534 -2.205 1.00 0.00 26 SER A N 20
ATOM 28288 C CA . SER A 1 26 ? 11.927 -11.659 -2.642 1.00 0.00 26 SER A CA 20
ATOM 28289 C C . SER A 1 26 ? 12.921 -11.133 -1.603 1.00 0.00 26 SER A C 20
ATOM 28290 O O . SER A 1 26 ? 13.425 -11.897 -0.778 1.00 0.00 26 SER A O 20
ATOM 28298 N N . GLY A 1 27 ? 13.194 -9.833 -1.641 1.00 0.00 27 GLY A N 20
ATOM 28299 C CA . GLY A 1 27 ? 14.161 -9.251 -0.732 1.00 0.00 27 GLY A CA 20
ATOM 28300 C C . GLY A 1 27 ? 14.648 -7.893 -1.195 1.00 0.00 27 GLY A C 20
ATOM 28301 O O . GLY A 1 27 ? 13.907 -6.913 -1.135 1.00 0.00 27 GLY A O 20
ATOM 28305 N N . GLY A 1 28 ? 15.882 -7.840 -1.679 1.00 0.00 28 GLY A N 20
ATOM 28306 C CA . GLY A 1 28 ? 16.474 -6.573 -2.075 1.00 0.00 28 GLY A CA 20
ATOM 28307 C C . GLY A 1 28 ? 16.876 -6.545 -3.538 1.00 0.00 28 GLY A C 20
ATOM 28308 O O . GLY A 1 28 ? 16.602 -5.582 -4.252 1.00 0.00 28 GLY A O 20
ATOM 28312 N N . CYS A 1 29 ? 17.511 -7.612 -3.987 1.00 0.00 29 CYS A N 20
ATOM 28313 C CA . CYS A 1 29 ? 17.959 -7.723 -5.368 1.00 0.00 29 CYS A CA 20
ATOM 28314 C C . CYS A 1 29 ? 16.815 -8.259 -6.209 1.00 0.00 29 CYS A C 20
ATOM 28315 O O . CYS A 1 29 ? 16.652 -7.913 -7.377 1.00 0.00 29 CYS A O 20
ATOM 28323 N N . GLY A 1 30 ? 16.012 -9.090 -5.570 1.00 0.00 30 GLY A N 20
ATOM 28324 C CA . GLY A 1 30 ? 14.820 -9.618 -6.174 1.00 0.00 30 GLY A CA 20
ATOM 28325 C C . GLY A 1 30 ? 13.668 -8.682 -5.932 1.00 0.00 30 GLY A C 20
ATOM 28326 O O . GLY A 1 30 ? 12.622 -8.785 -6.576 1.00 0.00 30 GLY A O 20
ATOM 28330 N N . SER A 1 31 ? 13.906 -7.777 -4.976 1.00 0.00 31 SER A N 20
ATOM 28331 C CA . SER A 1 31 ? 12.896 -6.939 -4.335 1.00 0.00 31 SER A CA 20
ATOM 28332 C C . SER A 1 31 ? 11.666 -6.697 -5.194 1.00 0.00 31 SER A C 20
ATOM 28333 O O . SER A 1 31 ? 11.709 -6.074 -6.256 1.00 0.00 31 SER A O 20
ATOM 28341 N N . SER A 1 32 ? 10.576 -7.231 -4.696 1.00 0.00 32 SER A N 20
ATOM 28342 C CA . SER A 1 32 ? 9.258 -7.013 -5.250 1.00 0.00 32 SER A CA 20
ATOM 28343 C C . SER A 1 32 ? 8.225 -7.120 -4.138 1.00 0.00 32 SER A C 20
ATOM 28344 O O . SER A 1 32 ? 7.997 -8.203 -3.593 1.00 0.00 32 SER A O 20
ATOM 28352 N N . PHE A 1 33 ? 7.633 -5.993 -3.779 1.00 0.00 33 PHE A N 20
ATOM 28353 C CA . PHE A 1 33 ? 6.695 -5.958 -2.672 1.00 0.00 33 PHE A CA 20
ATOM 28354 C C . PHE A 1 33 ? 5.279 -5.730 -3.162 1.00 0.00 33 PHE A C 20
ATOM 28355 O O . PHE A 1 33 ? 5.018 -4.834 -3.972 1.00 0.00 33 PHE A O 20
ATOM 28372 N N . GLU A 1 34 ? 4.374 -6.542 -2.660 1.00 0.00 34 GLU A N 20
ATOM 28373 C CA . GLU A 1 34 ? 2.959 -6.376 -2.941 1.00 0.00 34 GLU A CA 20
ATOM 28374 C C . GLU A 1 34 ? 2.314 -5.713 -1.738 1.00 0.00 34 GLU A C 20
ATOM 28375 O O . GLU A 1 34 ? 2.185 -6.330 -0.684 1.00 0.00 34 GLU A O 20
ATOM 28387 N N . VAL A 1 35 ? 1.942 -4.454 -1.880 1.00 0.00 35 VAL A N 20
ATOM 28388 C CA . VAL A 1 35 ? 1.429 -3.692 -0.763 1.00 0.00 35 VAL A CA 20
ATOM 28389 C C . VAL A 1 35 ? -0.079 -3.469 -0.862 1.00 0.00 35 VAL A C 20
ATOM 28390 O O . VAL A 1 35 ? -0.630 -3.283 -1.949 1.00 0.00 35 VAL A O 20
ATOM 28403 N N . GLU A 1 36 ? -0.738 -3.526 0.281 1.00 0.00 36 GLU A N 20
ATOM 28404 C CA . GLU A 1 36 ? -2.117 -3.109 0.400 1.00 0.00 36 GLU A CA 20
ATOM 28405 C C . GLU A 1 36 ? -2.165 -1.939 1.344 1.00 0.00 36 GLU A C 20
ATOM 28406 O O . GLU A 1 36 ? -1.640 -2.019 2.453 1.00 0.00 36 GLU A O 20
ATOM 28418 N N . VAL A 1 37 ? -2.764 -0.858 0.913 1.00 0.00 37 VAL A N 20
ATOM 28419 C CA . VAL A 1 37 ? -2.838 0.319 1.739 1.00 0.00 37 VAL A CA 20
ATOM 28420 C C . VAL A 1 37 ? -4.265 0.818 1.845 1.00 0.00 37 VAL A C 20
ATOM 28421 O O . VAL A 1 37 ? -4.969 0.984 0.848 1.00 0.00 37 VAL A O 20
ATOM 28434 N N . VAL A 1 38 ? -4.678 1.030 3.068 1.00 0.00 38 VAL A N 20
ATOM 28435 C CA . VAL A 1 38 ? -5.894 1.742 3.355 1.00 0.00 38 VAL A CA 20
ATOM 28436 C C . VAL A 1 38 ? -5.515 2.928 4.201 1.00 0.00 38 VAL A C 20
ATOM 28437 O O . VAL A 1 38 ? -5.284 2.795 5.403 1.00 0.00 38 VAL A O 20
ATOM 28450 N N . SER A 1 39 ? -5.391 4.072 3.555 1.00 0.00 39 SER A N 20
ATOM 28451 C CA . SER A 1 39 ? -4.907 5.257 4.208 1.00 0.00 39 SER A CA 20
ATOM 28452 C C . SER A 1 39 ? -5.607 6.470 3.638 1.00 0.00 39 SER A C 20
ATOM 28453 O O . SER A 1 39 ? -6.082 6.447 2.505 1.00 0.00 39 SER A O 20
ATOM 28461 N N . GLU A 1 40 ? -5.638 7.532 4.425 1.00 0.00 40 GLU A N 20
ATOM 28462 C CA . GLU A 1 40 ? -6.430 8.723 4.128 1.00 0.00 40 GLU A CA 20
ATOM 28463 C C . GLU A 1 40 ? -5.879 9.523 2.948 1.00 0.00 40 GLU A C 20
ATOM 28464 O O . GLU A 1 40 ? -6.301 10.652 2.700 1.00 0.00 40 GLU A O 20
ATOM 28476 N N . GLN A 1 41 ? -4.957 8.928 2.212 1.00 0.00 41 GLN A N 20
ATOM 28477 C CA . GLN A 1 41 ? -4.432 9.552 0.993 1.00 0.00 41 GLN A CA 20
ATOM 28478 C C . GLN A 1 41 ? -5.319 9.139 -0.150 1.00 0.00 41 GLN A C 20
ATOM 28479 O O . GLN A 1 41 ? -5.170 9.569 -1.291 1.00 0.00 41 GLN A O 20
ATOM 28493 N N . PHE A 1 42 ? -6.254 8.293 0.203 1.00 0.00 42 PHE A N 20
ATOM 28494 C CA . PHE A 1 42 ? -7.172 7.708 -0.738 1.00 0.00 42 PHE A CA 20
ATOM 28495 C C . PHE A 1 42 ? -8.574 8.213 -0.448 1.00 0.00 42 PHE A C 20
ATOM 28496 O O . PHE A 1 42 ? -9.561 7.688 -0.965 1.00 0.00 42 PHE A O 20
ATOM 28513 N N . GLU A 1 43 ? -8.649 9.251 0.375 1.00 0.00 43 GLU A N 20
ATOM 28514 C CA . GLU A 1 43 ? -9.929 9.698 0.928 1.00 0.00 43 GLU A CA 20
ATOM 28515 C C . GLU A 1 43 ? -10.728 10.498 -0.088 1.00 0.00 43 GLU A C 20
ATOM 28516 O O . GLU A 1 43 ? -10.332 11.600 -0.473 1.00 0.00 43 GLU A O 20
ATOM 28528 N N . GLY A 1 44 ? -11.852 9.922 -0.523 1.00 0.00 44 GLY A N 20
ATOM 28529 C CA . GLY A 1 44 ? -12.676 10.550 -1.543 1.00 0.00 44 GLY A CA 20
ATOM 28530 C C . GLY A 1 44 ? -11.903 10.746 -2.825 1.00 0.00 44 GLY A C 20
ATOM 28531 O O . GLY A 1 44 ? -12.184 11.649 -3.614 1.00 0.00 44 GLY A O 20
ATOM 28535 N N . LYS A 1 45 ? -10.927 9.879 -3.025 1.00 0.00 45 LYS A N 20
ATOM 28536 C CA . LYS A 1 45 ? -9.960 10.022 -4.068 1.00 0.00 45 LYS A CA 20
ATOM 28537 C C . LYS A 1 45 ? -10.224 9.063 -5.210 1.00 0.00 45 LYS A C 20
ATOM 28538 O O . LYS A 1 45 ? -10.745 7.968 -5.004 1.00 0.00 45 LYS A O 20
ATOM 28557 N N . ARG A 1 46 ? -9.868 9.482 -6.412 1.00 0.00 46 ARG A N 20
ATOM 28558 C CA . ARG A 1 46 ? -9.881 8.589 -7.553 1.00 0.00 46 ARG A CA 20
ATOM 28559 C C . ARG A 1 46 ? -8.616 7.744 -7.545 1.00 0.00 46 ARG A C 20
ATOM 28560 O O . ARG A 1 46 ? -7.580 8.216 -7.091 1.00 0.00 46 ARG A O 20
ATOM 28581 N N . LEU A 1 47 ? -8.713 6.513 -8.016 1.00 0.00 47 LEU A N 20
ATOM 28582 C CA . LEU A 1 47 ? -7.594 5.553 -8.014 1.00 0.00 47 LEU A CA 20
ATOM 28583 C C . LEU A 1 47 ? -6.274 6.208 -8.420 1.00 0.00 47 LEU A C 20
ATOM 28584 O O . LEU A 1 47 ? -5.230 5.998 -7.802 1.00 0.00 47 LEU A O 20
ATOM 28600 N N . LEU A 1 48 ? -6.365 7.026 -9.438 1.00 0.00 48 LEU A N 20
ATOM 28601 C CA . LEU A 1 48 ? -5.221 7.758 -9.975 1.00 0.00 48 LEU A CA 20
ATOM 28602 C C . LEU A 1 48 ? -4.589 8.631 -8.902 1.00 0.00 48 LEU A C 20
ATOM 28603 O O . LEU A 1 48 ? -3.406 8.501 -8.601 1.00 0.00 48 LEU A O 20
ATOM 28619 N N . GLU A 1 49 ? -5.401 9.496 -8.312 1.00 0.00 49 GLU A N 20
ATOM 28620 C CA . GLU A 1 49 ? -4.953 10.400 -7.259 1.00 0.00 49 GLU A CA 20
ATOM 28621 C C . GLU A 1 49 ? -4.484 9.578 -6.085 1.00 0.00 49 GLU A C 20
ATOM 28622 O O . GLU A 1 49 ? -3.508 9.905 -5.421 1.00 0.00 49 GLU A O 20
ATOM 28634 N N . ARG A 1 50 ? -5.201 8.488 -5.870 1.00 0.00 50 ARG A N 20
ATOM 28635 C CA . ARG A 1 50 ? -4.899 7.545 -4.818 1.00 0.00 50 ARG A CA 20
ATOM 28636 C C . ARG A 1 50 ? -3.462 7.067 -4.942 1.00 0.00 50 ARG A C 20
ATOM 28637 O O . ARG A 1 50 ? -2.643 7.245 -4.038 1.00 0.00 50 ARG A O 20
ATOM 28658 N N . HIS A 1 51 ? -3.152 6.504 -6.090 1.00 0.00 51 HIS A N 20
ATOM 28659 C CA . HIS A 1 51 ? -1.843 5.913 -6.309 1.00 0.00 51 HIS A CA 20
ATOM 28660 C C . HIS A 1 51 ? -0.769 6.977 -6.411 1.00 0.00 51 HIS A C 20
ATOM 28661 O O . HIS A 1 51 ? 0.300 6.842 -5.810 1.00 0.00 51 HIS A O 20
ATOM 28676 N N . ARG A 1 52 ? -1.071 8.058 -7.119 1.00 0.00 52 ARG A N 20
ATOM 28677 C CA . ARG A 1 52 ? -0.081 9.091 -7.373 1.00 0.00 52 ARG A CA 20
ATOM 28678 C C . ARG A 1 52 ? 0.252 9.830 -6.090 1.00 0.00 52 ARG A C 20
ATOM 28679 O O . ARG A 1 52 ? 1.255 10.538 -6.007 1.00 0.00 52 ARG A O 20
ATOM 28700 N N . MET A 1 53 ? -0.570 9.647 -5.081 1.00 0.00 53 MET A N 20
ATOM 28701 C CA . MET A 1 53 ? -0.368 10.357 -3.839 1.00 0.00 53 MET A CA 20
ATOM 28702 C C . MET A 1 53 ? 0.453 9.517 -2.885 1.00 0.00 53 MET A C 20
ATOM 28703 O O . MET A 1 53 ? 1.359 10.011 -2.214 1.00 0.00 53 MET A O 20
ATOM 28717 N N . VAL A 1 54 ? 0.145 8.235 -2.843 1.00 0.00 54 VAL A N 20
ATOM 28718 C CA . VAL A 1 54 ? 0.854 7.326 -1.973 1.00 0.00 54 VAL A CA 20
ATOM 28719 C C . VAL A 1 54 ? 2.269 7.154 -2.475 1.00 0.00 54 VAL A C 20
ATOM 28720 O O . VAL A 1 54 ? 3.229 7.195 -1.708 1.00 0.00 54 VAL A O 20
ATOM 28733 N N . ASN A 1 55 ? 2.403 7.020 -3.782 1.00 0.00 55 ASN A N 20
ATOM 28734 C CA . ASN A 1 55 ? 3.708 6.812 -4.354 1.00 0.00 55 ASN A CA 20
ATOM 28735 C C . ASN A 1 55 ? 4.462 8.114 -4.368 1.00 0.00 55 ASN A C 20
ATOM 28736 O O . ASN A 1 55 ? 5.633 8.133 -4.609 1.00 0.00 55 ASN A O 20
ATOM 28747 N N . ALA A 1 56 ? 3.772 9.211 -4.142 1.00 0.00 56 ALA A N 20
ATOM 28748 C CA . ALA A 1 56 ? 4.458 10.481 -4.002 1.00 0.00 56 ALA A CA 20
ATOM 28749 C C . ALA A 1 56 ? 5.385 10.400 -2.799 1.00 0.00 56 ALA A C 20
ATOM 28750 O O . ALA A 1 56 ? 6.551 10.787 -2.854 1.00 0.00 56 ALA A O 20
ATOM 28757 N N . ALA A 1 57 ? 4.870 9.794 -1.744 1.00 0.00 57 ALA A N 20
ATOM 28758 C CA . ALA A 1 57 ? 5.580 9.686 -0.484 1.00 0.00 57 ALA A CA 20
ATOM 28759 C C . ALA A 1 57 ? 6.399 8.406 -0.445 1.00 0.00 57 ALA A C 20
ATOM 28760 O O . ALA A 1 57 ? 7.089 8.124 0.532 1.00 0.00 57 ALA A O 20
ATOM 28767 N N . LEU A 1 58 ? 6.312 7.642 -1.522 1.00 0.00 58 LEU A N 20
ATOM 28768 C CA . LEU A 1 58 ? 6.906 6.321 -1.593 1.00 0.00 58 LEU A CA 20
ATOM 28769 C C . LEU A 1 58 ? 7.693 6.161 -2.887 1.00 0.00 58 LEU A C 20
ATOM 28770 O O . LEU A 1 58 ? 8.203 5.086 -3.200 1.00 0.00 58 LEU A O 20
ATOM 28786 N N . GLU A 1 59 ? 7.776 7.244 -3.634 1.00 0.00 59 GLU A N 20
ATOM 28787 C CA . GLU A 1 59 ? 8.436 7.246 -4.939 1.00 0.00 59 GLU A CA 20
ATOM 28788 C C . GLU A 1 59 ? 9.923 7.063 -4.728 1.00 0.00 59 GLU A C 20
ATOM 28789 O O . GLU A 1 59 ? 10.599 6.351 -5.472 1.00 0.00 59 GLU A O 20
ATOM 28801 N N . GLU A 1 60 ? 10.396 7.658 -3.654 1.00 0.00 60 GLU A N 20
ATOM 28802 C CA . GLU A 1 60 ? 11.793 7.611 -3.299 1.00 0.00 60 GLU A CA 20
ATOM 28803 C C . GLU A 1 60 ? 12.101 6.249 -2.701 1.00 0.00 60 GLU A C 20
ATOM 28804 O O . GLU A 1 60 ? 13.186 5.686 -2.883 1.00 0.00 60 GLU A O 20
ATOM 28816 N N . GLU A 1 61 ? 11.100 5.707 -2.034 1.00 0.00 61 GLU A N 20
ATOM 28817 C CA . GLU A 1 61 ? 11.163 4.372 -1.497 1.00 0.00 61 GLU A CA 20
ATOM 28818 C C . GLU A 1 61 ? 11.348 3.399 -2.641 1.00 0.00 61 GLU A C 20
ATOM 28819 O O . GLU A 1 61 ? 12.212 2.524 -2.597 1.00 0.00 61 GLU A O 20
ATOM 28831 N N . MET A 1 62 ? 10.563 3.611 -3.698 1.00 0.00 62 MET A N 20
ATOM 28832 C CA . MET A 1 62 ? 10.612 2.766 -4.883 1.00 0.00 62 MET A CA 20
ATOM 28833 C C . MET A 1 62 ? 12.006 2.815 -5.490 1.00 0.00 62 MET A C 20
ATOM 28834 O O . MET A 1 62 ? 12.508 1.819 -5.998 1.00 0.00 62 MET A O 20
ATOM 28848 N N . LYS A 1 63 ? 12.644 3.971 -5.375 1.00 0.00 63 LYS A N 20
ATOM 28849 C CA . LYS A 1 63 ? 13.970 4.181 -5.933 1.00 0.00 63 LYS A CA 20
ATOM 28850 C C . LYS A 1 63 ? 15.038 3.409 -5.166 1.00 0.00 63 LYS A C 20
ATOM 28851 O O . LYS A 1 63 ? 16.171 3.293 -5.630 1.00 0.00 63 LYS A O 20
ATOM 28870 N N . GLU A 1 64 ? 14.692 2.879 -3.999 1.00 0.00 64 GLU A N 20
ATOM 28871 C CA . GLU A 1 64 ? 15.678 2.143 -3.218 1.00 0.00 64 GLU A CA 20
ATOM 28872 C C . GLU A 1 64 ? 15.394 0.650 -3.294 1.00 0.00 64 GLU A C 20
ATOM 28873 O O . GLU A 1 64 ? 16.293 -0.184 -3.178 1.00 0.00 64 GLU A O 20
ATOM 28885 N N . ILE A 1 65 ? 14.136 0.332 -3.511 1.00 0.00 65 ILE A N 20
ATOM 28886 C CA . ILE A 1 65 ? 13.697 -1.027 -3.746 1.00 0.00 65 ILE A CA 20
ATOM 28887 C C . ILE A 1 65 ? 13.603 -1.262 -5.248 1.00 0.00 65 ILE A C 20
ATOM 28888 O O . ILE A 1 65 ? 14.122 -0.468 -6.032 1.00 0.00 65 ILE A O 20
ATOM 28904 N N . HIS A 1 66 ? 12.975 -2.348 -5.656 1.00 0.00 66 HIS A N 20
ATOM 28905 C CA . HIS A 1 66 ? 12.925 -2.681 -7.072 1.00 0.00 66 HIS A CA 20
ATOM 28906 C C . HIS A 1 66 ? 11.500 -2.676 -7.633 1.00 0.00 66 HIS A C 20
ATOM 28907 O O . HIS A 1 66 ? 11.327 -2.643 -8.850 1.00 0.00 66 HIS A O 20
ATOM 28922 N N . ALA A 1 67 ? 10.481 -2.693 -6.772 1.00 0.00 67 ALA A N 20
ATOM 28923 C CA . ALA A 1 67 ? 9.114 -2.857 -7.239 1.00 0.00 67 ALA A CA 20
ATOM 28924 C C . ALA A 1 67 ? 8.122 -2.690 -6.102 1.00 0.00 67 ALA A C 20
ATOM 28925 O O . ALA A 1 67 ? 8.305 -3.228 -5.008 1.00 0.00 67 ALA A O 20
ATOM 28932 N N . LEU A 1 68 ? 7.078 -1.937 -6.382 1.00 0.00 68 LEU A N 20
ATOM 28933 C CA . LEU A 1 68 ? 6.004 -1.699 -5.437 1.00 0.00 68 LEU A CA 20
ATOM 28934 C C . LEU A 1 68 ? 4.656 -1.864 -6.121 1.00 0.00 68 LEU A C 20
ATOM 28935 O O . LEU A 1 68 ? 4.265 -1.041 -6.950 1.00 0.00 68 LEU A O 20
ATOM 28951 N N . SER A 1 69 ? 3.956 -2.928 -5.789 1.00 0.00 69 SER A N 20
ATOM 28952 C CA . SER A 1 69 ? 2.649 -3.179 -6.361 1.00 0.00 69 SER A CA 20
ATOM 28953 C C . SER A 1 69 ? 1.566 -2.902 -5.328 1.00 0.00 69 SER A C 20
ATOM 28954 O O . SER A 1 69 ? 1.371 -3.684 -4.400 1.00 0.00 69 SER A O 20
ATOM 28962 N N . ILE A 1 70 ? 0.876 -1.783 -5.477 1.00 0.00 70 ILE A N 20
ATOM 28963 C CA . ILE A 1 70 ? -0.187 -1.429 -4.557 1.00 0.00 70 ILE A CA 20
ATOM 28964 C C . ILE A 1 70 ? -1.485 -2.092 -5.001 1.00 0.00 70 ILE A C 20
ATOM 28965 O O . ILE A 1 70 ? -2.263 -1.561 -5.796 1.00 0.00 70 ILE A O 20
ATOM 28981 N N . LYS A 1 71 ? -1.678 -3.293 -4.482 1.00 0.00 71 LYS A N 20
ATOM 28982 C CA . LYS A 1 71 ? -2.773 -4.161 -4.892 1.00 0.00 71 LYS A CA 20
ATOM 28983 C C . LYS A 1 71 ? -4.098 -3.637 -4.376 1.00 0.00 71 LYS A C 20
ATOM 28984 O O . LYS A 1 71 ? -5.167 -4.015 -4.857 1.00 0.00 71 LYS A O 20
ATOM 29003 N N . LYS A 1 72 ? -4.020 -2.788 -3.373 1.00 0.00 72 LYS A N 20
ATOM 29004 C CA . LYS A 1 72 ? -5.204 -2.190 -2.800 1.00 0.00 72 LYS A CA 20
ATOM 29005 C C . LYS A 1 72 ? -4.895 -0.797 -2.321 1.00 0.00 72 LYS A C 20
ATOM 29006 O O . LYS A 1 72 ? -3.943 -0.568 -1.577 1.00 0.00 72 LYS A O 20
ATOM 29025 N N . ALA A 1 73 ? -5.705 0.116 -2.780 1.00 0.00 73 ALA A N 20
ATOM 29026 C CA . ALA A 1 73 ? -5.636 1.502 -2.369 1.00 0.00 73 ALA A CA 20
ATOM 29027 C C . ALA A 1 73 ? -7.040 2.008 -2.093 1.00 0.00 73 ALA A C 20
ATOM 29028 O O . ALA A 1 73 ? -7.754 2.431 -3.003 1.00 0.00 73 ALA A O 20
ATOM 29035 N N . GLN A 1 74 ? -7.431 1.963 -0.831 1.00 0.00 74 GLN A N 20
ATOM 29036 C CA . GLN A 1 74 ? -8.777 2.374 -0.431 1.00 0.00 74 GLN A CA 20
ATOM 29037 C C . GLN A 1 74 ? -8.746 3.089 0.918 1.00 0.00 74 GLN A C 20
ATOM 29038 O O . GLN A 1 74 ? -7.760 3.018 1.638 1.00 0.00 74 GLN A O 20
ATOM 29052 N N . THR A 1 75 ? -9.811 3.818 1.230 1.00 0.00 75 THR A N 20
ATOM 29053 C CA . THR A 1 75 ? -9.920 4.521 2.503 1.00 0.00 75 THR A CA 20
ATOM 29054 C C . THR A 1 75 ? -11.019 3.943 3.383 1.00 0.00 75 THR A C 20
ATOM 29055 O O . THR A 1 75 ? -12.005 3.395 2.880 1.00 0.00 75 THR A O 20
ATOM 29066 N N . PRO A 1 76 ? -10.873 4.111 4.717 1.00 0.00 76 PRO A N 20
ATOM 29067 C CA . PRO A 1 76 ? -11.812 3.586 5.722 1.00 0.00 76 PRO A CA 20
ATOM 29068 C C . PRO A 1 76 ? -13.233 4.124 5.575 1.00 0.00 76 PRO A C 20
ATOM 29069 O O . PRO A 1 76 ? -14.138 3.668 6.263 1.00 0.00 76 PRO A O 20
ATOM 29080 N N . GLN A 1 77 ? -13.435 5.108 4.708 1.00 0.00 77 GLN A N 20
ATOM 29081 C CA . GLN A 1 77 ? -14.788 5.625 4.492 1.00 0.00 77 GLN A CA 20
ATOM 29082 C C . GLN A 1 77 ? -15.562 4.733 3.519 1.00 0.00 77 GLN A C 20
ATOM 29083 O O . GLN A 1 77 ? -16.784 4.629 3.602 1.00 0.00 77 GLN A O 20
ATOM 29097 N N . GLN A 1 78 ? -14.850 4.069 2.611 1.00 0.00 78 GLN A N 20
ATOM 29098 C CA . GLN A 1 78 ? -15.481 3.146 1.683 1.00 0.00 78 GLN A CA 20
ATOM 29099 C C . GLN A 1 78 ? -15.250 1.741 2.161 1.00 0.00 78 GLN A C 20
ATOM 29100 O O . GLN A 1 78 ? -16.126 0.884 2.066 1.00 0.00 78 GLN A O 20
ATOM 29114 N N . TRP A 1 79 ? -14.044 1.529 2.672 1.00 0.00 79 TRP A N 20
ATOM 29115 C CA . TRP A 1 79 ? -13.698 0.296 3.342 1.00 0.00 79 TRP A CA 20
ATOM 29116 C C . TRP A 1 79 ? -14.652 0.102 4.480 1.00 0.00 79 TRP A C 20
ATOM 29117 O O . TRP A 1 79 ? -15.146 -1.002 4.714 1.00 0.00 79 TRP A O 20
ATOM 29138 N N . LYS A 1 80 ? -14.947 1.237 5.118 1.00 0.00 80 LYS A N 20
ATOM 29139 C CA . LYS A 1 80 ? -15.793 1.314 6.308 1.00 0.00 80 LYS A CA 20
ATOM 29140 C C . LYS A 1 80 ? -15.610 0.075 7.226 1.00 0.00 80 LYS A C 20
ATOM 29141 O O . LYS A 1 80 ? -14.535 -0.532 7.204 1.00 0.00 80 LYS A O 20
ATOM 29160 N N . PRO A 1 81 ? -16.562 -0.292 8.121 1.00 0.00 81 PRO A N 20
ATOM 29161 C CA . PRO A 1 81 ? -16.492 -1.601 8.777 1.00 0.00 81 PRO A CA 20
ATOM 29162 C C . PRO A 1 81 ? -16.541 -2.721 7.741 1.00 0.00 81 PRO A C 20
ATOM 29163 O O . PRO A 1 81 ? -17.529 -2.857 7.013 1.00 0.00 81 PRO A O 20
ATOM 29174 N N . PRO A 1 82 ? -15.465 -3.523 7.654 1.00 0.00 82 PRO A N 20
ATOM 29175 C CA . PRO A 1 82 ? -15.291 -4.526 6.598 1.00 0.00 82 PRO A CA 20
ATOM 29176 C C . PRO A 1 82 ? -16.492 -5.448 6.437 1.00 0.00 82 PRO A C 20
ATOM 29177 O O . PRO A 1 82 ? -16.948 -6.072 7.395 1.00 0.00 82 PRO A O 20
ATOM 29188 N N . SER A 1 83 ? -17.001 -5.529 5.218 1.00 0.00 83 SER A N 20
ATOM 29189 C CA . SER A 1 83 ? -18.099 -6.427 4.908 1.00 0.00 83 SER A CA 20
ATOM 29190 C C . SER A 1 83 ? -17.668 -7.349 3.790 1.00 0.00 83 SER A C 20
ATOM 29191 O O . SER A 1 83 ? -18.397 -8.232 3.338 1.00 0.00 83 SER A O 20
ATOM 29199 N N . GLN A 1 84 ? -16.430 -7.164 3.424 1.00 0.00 84 GLN A N 20
ATOM 29200 C CA . GLN A 1 84 ? -15.811 -7.882 2.335 1.00 0.00 84 GLN A CA 20
ATOM 29201 C C . GLN A 1 84 ? -15.174 -9.132 2.890 1.00 0.00 84 GLN A C 20
ATOM 29202 O O . GLN A 1 84 ? -15.039 -10.146 2.214 1.00 0.00 84 GLN A O 20
ATOM 29216 N N . ASP A 1 85 ? -14.813 -9.033 4.158 1.00 0.00 85 ASP A N 20
ATOM 29217 C CA . ASP A 1 85 ? -14.251 -10.146 4.900 1.00 0.00 85 ASP A CA 20
ATOM 29218 C C . ASP A 1 85 ? -15.371 -11.094 5.315 1.00 0.00 85 ASP A C 20
ATOM 29219 O O . ASP A 1 85 ? -15.142 -12.222 5.742 1.00 0.00 85 ASP A O 20
ATOM 29228 N N . SER A 1 86 ? -16.591 -10.610 5.155 1.00 0.00 86 SER A N 20
ATOM 29229 C CA . SER A 1 86 ? -17.780 -11.367 5.501 1.00 0.00 86 SER A CA 20
ATOM 29230 C C . SER A 1 86 ? -18.374 -12.013 4.251 1.00 0.00 86 SER A C 20
ATOM 29231 O O . SER A 1 86 ? -18.671 -13.207 4.237 1.00 0.00 86 SER A O 20
ATOM 29239 N N . ALA A 1 87 ? -18.502 -11.222 3.185 1.00 0.00 87 ALA A N 20
ATOM 29240 C CA . ALA A 1 87 ? -19.113 -11.690 1.942 1.00 0.00 87 ALA A CA 20
ATOM 29241 C C . ALA A 1 87 ? -18.171 -12.599 1.155 1.00 0.00 87 ALA A C 20
ATOM 29242 O O . ALA A 1 87 ? -18.373 -12.852 -0.031 1.00 0.00 87 ALA A O 20
ATOM 29249 N N . THR A 1 88 ? -17.151 -13.088 1.830 1.00 0.00 88 THR A N 20
ATOM 29250 C CA . THR A 1 88 ? -16.223 -14.033 1.246 1.00 0.00 88 THR A CA 20
ATOM 29251 C C . THR A 1 88 ? -16.223 -15.315 2.072 1.00 0.00 88 THR A C 20
ATOM 29252 O O . THR A 1 88 ? -15.492 -16.259 1.789 1.00 0.00 88 THR A O 20
ATOM 29263 N N . LEU A 1 89 ? -17.068 -15.337 3.091 1.00 0.00 89 LEU A N 20
ATOM 29264 C CA . LEU A 1 89 ? -17.144 -16.471 3.994 1.00 0.00 89 LEU A CA 20
ATOM 29265 C C . LEU A 1 89 ? -18.598 -16.869 4.211 1.00 0.00 89 LEU A C 20
ATOM 29266 O O . LEU A 1 89 ? -18.896 -17.885 4.839 1.00 0.00 89 LEU A O 20
ATOM 29282 N N . THR A 1 90 ? -19.510 -16.072 3.672 1.00 0.00 90 THR A N 20
ATOM 29283 C CA . THR A 1 90 ? -20.925 -16.368 3.785 1.00 0.00 90 THR A CA 20
ATOM 29284 C C . THR A 1 90 ? -21.484 -16.813 2.441 1.00 0.00 90 THR A C 20
ATOM 29285 O O . THR A 1 90 ? -22.675 -17.105 2.317 1.00 0.00 90 THR A O 20
ATOM 29296 N N . LYS A 1 91 ? -20.605 -16.890 1.439 1.00 0.00 91 LYS A N 20
ATOM 29297 C CA . LYS A 1 91 ? -21.040 -17.072 0.060 1.00 0.00 91 LYS A CA 20
ATOM 29298 C C . LYS A 1 91 ? -19.856 -17.223 -0.892 1.00 0.00 91 LYS A C 20
ATOM 29299 O O . LYS A 1 91 ? -19.990 -17.002 -2.096 1.00 0.00 91 LYS A O 20
ATOM 29318 N N . ASP A 1 92 ? -18.696 -17.588 -0.360 1.00 0.00 92 ASP A N 20
ATOM 29319 C CA . ASP A 1 92 ? -17.500 -17.735 -1.191 1.00 0.00 92 ASP A CA 20
ATOM 29320 C C . ASP A 1 92 ? -16.690 -18.956 -0.775 1.00 0.00 92 ASP A C 20
ATOM 29321 O O . ASP A 1 92 ? -16.316 -19.780 -1.608 1.00 0.00 92 ASP A O 20
ATOM 29330 N N . ALA A 1 93 ? -16.423 -19.068 0.516 1.00 0.00 93 ALA A N 20
ATOM 29331 C CA . ALA A 1 93 ? -15.667 -20.192 1.043 1.00 0.00 93 ALA A CA 20
ATOM 29332 C C . ALA A 1 93 ? -16.606 -21.276 1.555 1.00 0.00 93 ALA A C 20
ATOM 29333 O O . ALA A 1 93 ? -16.849 -22.255 0.821 1.00 0.00 93 ALA A O 20
#

Foldseek 3Di:
DDAVVCVVVQCCVPQNVPPWDWDFPDGAVVFEIEIEGAGCQCPVHDVVSQVCRSCVSCVVVCVRGPYYHHVYGHYCVVCPVPCVVVCCPVPND

GO terms:
  GO:0005515 protein binding (F, IPI)
  GO:0005634 nucleus (C, IDA)
  GO:0005737 cytoplasm (C, IDA)
  GO:0005829 cytosol (C, IDA)
  GO:0005829 cytosol (C, HDA)
  GO:0005886 plasma membrane (C, HDA)
  GO:0010039 response to iron ion (P, IMP)
  GO:0006979 response to oxidative stress (P, IMP)

Radius of gyration: 13.75 Å; Cα contacts (8 Å, |Δi|>4): 150; chains: 1; bounding box: 38×29×21 Å

Solvent-accessible surface area: 5791 Å² total; per-residue (Å²): 202,17,61,56,133,63,0,69,62,17,0,50,86,83,3,74,103,93,40,39,88,5,93,23,115,65,55,62,66,9,15,23,0,35,1,44,0,3,0,110,20,0,79,51,82,167,107,135,59,16,68,152,86,2,43,60,24,2,77,102,8,60,147,86,12,134,35,19,41,31,130,86,10,57,0,74,78,80,59,91,97,124,59,71,82,33,69,80,130,92,110,116,96

Nearest PDB structures (foldseek):
  2mm9-assembly1_A  TM=8.170E-01  e=9.631E-15  Arabidopsis thaliana
  2mma-assembly1_B  TM=8.478E-01  e=6.627E-12  Arabidopsis thaliana
  3o2e-assembly1_A  TM=8.350E-01  e=7.217E-08  Babesia bovis T2Bo
  2kdn-assembly1_A  TM=6.595E-01  e=5.824E-07  Plasmodium falciparum 3D7
  5y4b-assembly1_A  TM=7.271E-01  e=7.532E-06  Saccharomyces cerevisiae S288C